Protein AF-0000000085742771 (afdb_homodimer)

Structure (mmCIF, N/CA/C/O backbone):
data_AF-0000000085742771-model_v1
#
loop_
_entity.id
_entity.type
_entity.pdbx_description
1 polymer 'C2H2-type domain-containing protein'
#
loop_
_atom_site.group_PDB
_atom_site.id
_atom_site.type_symbol
_atom_site.label_atom_id
_atom_site.label_alt_id
_atom_site.label_comp_id
_atom_site.label_asym_id
_atom_site.label_entity_id
_atom_site.label_seq_id
_atom_site.pdbx_PDB_ins_code
_atom_site.Cartn_x
_atom_site.Cartn_y
_atom_site.Cartn_z
_atom_site.occupancy
_atom_site.B_iso_or_equiv
_atom_site.auth_seq_id
_atom_site.auth_comp_id
_atom_site.auth_asym_id
_atom_site.auth_atom_id
_atom_site.pdbx_PDB_model_num
ATOM 1 N N . MET A 1 1 ? 37.5 32.625 -5.746 1 47.34 1 MET A N 1
ATOM 2 C CA . MET A 1 1 ? 36.094 32.625 -6.09 1 47.34 1 MET A CA 1
ATOM 3 C C . MET A 1 1 ? 35.375 31.469 -5.418 1 47.34 1 MET A C 1
ATOM 5 O O . MET A 1 1 ? 35.812 30.312 -5.504 1 47.34 1 MET A O 1
ATOM 9 N N . GLY A 1 2 ? 34.75 31.516 -4.363 1 67.25 2 GLY A N 1
ATOM 10 C CA . GLY A 1 2 ? 34.219 30.469 -3.488 1 67.25 2 GLY A CA 1
ATOM 11 C C . GLY A 1 2 ? 32.75 30.641 -3.168 1 67.25 2 GLY A C 1
ATOM 12 O O . GLY A 1 2 ? 32.094 31.531 -3.699 1 67.25 2 GLY A O 1
ATOM 13 N N . TYR A 1 3 ? 32.094 29.641 -2.873 1 79.81 3 TYR A N 1
ATOM 14 C CA . TYR A 1 3 ? 30.703 29.656 -2.389 1 79.81 3 TYR A CA 1
ATOM 15 C C . TYR A 1 3 ? 30.656 30.078 -0.924 1 79.81 3 TYR A C 1
ATOM 17 O O . TYR A 1 3 ? 31.625 29.922 -0.188 1 79.81 3 TYR A O 1
ATOM 25 N N . VAL A 1 4 ? 29.625 30.859 -0.565 1 79.12 4 VAL A N 1
ATOM 26 C CA . VAL A 1 4 ? 29.406 31.234 0.828 1 79.12 4 VAL A CA 1
ATOM 27 C C . VAL A 1 4 ? 28.578 30.156 1.524 1 79.12 4 VAL A C 1
ATOM 29 O O . VAL A 1 4 ? 27.547 29.719 0.996 1 79.12 4 VAL A O 1
ATOM 32 N N . CYS A 1 5 ? 29.031 29.688 2.598 1 77.31 5 CYS A N 1
ATOM 33 C CA . CYS A 1 5 ? 28.266 28.719 3.371 1 77.31 5 CYS A CA 1
ATOM 34 C C . CYS A 1 5 ? 26.984 29.344 3.93 1 77.31 5 CYS A C 1
ATOM 36 O O . CYS A 1 5 ? 27.047 30.344 4.652 1 77.31 5 CYS A O 1
ATOM 38 N N . PRO A 1 6 ? 25.969 28.875 3.594 1 72.62 6 PRO A N 1
ATOM 39 C CA . PRO A 1 6 ? 24.719 29.453 4.074 1 72.62 6 PRO A CA 1
ATOM 40 C C . PRO A 1 6 ? 24.562 29.344 5.586 1 72.62 6 PRO A C 1
ATOM 42 O O . PRO A 1 6 ? 23.781 30.078 6.188 1 72.62 6 PRO A O 1
ATOM 45 N N . LYS A 1 7 ? 25.266 28.531 6.289 1 71.94 7 LYS A N 1
ATOM 46 C CA . LYS A 1 7 ? 25.094 28.312 7.723 1 71.94 7 LYS A CA 1
ATOM 47 C C . LYS A 1 7 ? 26.047 29.203 8.531 1 71.94 7 LYS A C 1
ATOM 49 O O . LYS A 1 7 ? 25.625 29.828 9.508 1 71.94 7 LYS A O 1
ATOM 54 N N . CYS A 1 8 ? 27.297 29.266 8.188 1 67.19 8 CYS A N 1
ATOM 55 C CA . CYS A 1 8 ? 28.25 30.016 8.992 1 67.19 8 CYS A CA 1
ATOM 56 C C . CYS A 1 8 ? 28.672 31.297 8.273 1 67.19 8 CYS A C 1
ATOM 58 O O . CYS A 1 8 ? 29.375 32.125 8.852 1 67.19 8 CYS A O 1
ATOM 60 N N . GLY A 1 9 ? 28.234 31.438 7.004 1 71.31 9 GLY A N 1
ATOM 61 C CA . GLY A 1 9 ? 28.562 32.656 6.266 1 71.31 9 GLY A CA 1
ATOM 62 C C . GLY A 1 9 ? 29.984 32.688 5.758 1 71.31 9 GLY A C 1
ATOM 63 O O . GLY A 1 9 ? 30.406 33.625 5.086 1 71.31 9 GLY A O 1
ATOM 64 N N . GLN A 1 10 ? 30.719 31.562 6.062 1 73.94 10 GLN A N 1
ATOM 65 C CA . GLN A 1 10 ? 32.125 31.5 5.66 1 73.94 10 GLN A CA 1
ATOM 66 C C . GLN A 1 10 ? 32.25 31.297 4.152 1 73.94 10 GLN A C 1
ATOM 68 O O . GLN A 1 10 ? 31.469 30.547 3.555 1 73.94 10 GLN A O 1
ATOM 73 N N . HIS A 1 11 ? 33.125 31.984 3.613 1 75.5 11 HIS A N 1
ATOM 74 C CA . HIS A 1 11 ? 33.438 31.812 2.197 1 75.5 11 HIS A CA 1
ATOM 75 C C . HIS A 1 11 ? 34.281 30.547 1.964 1 75.5 11 HIS A C 1
ATOM 77 O O . HIS A 1 11 ? 35.375 30.422 2.51 1 75.5 11 HIS A O 1
ATOM 83 N N . VAL A 1 12 ? 33.688 29.562 1.425 1 74.19 12 VAL A N 1
ATOM 84 C CA . VAL A 1 12 ? 34.375 28.328 1.076 1 74.19 12 VAL A CA 1
ATOM 85 C C . VAL A 1 12 ? 34.969 28.438 -0.328 1 74.19 12 VAL A C 1
ATOM 87 O O . VAL A 1 12 ? 34.219 28.516 -1.313 1 74.19 12 VAL A O 1
ATOM 90 N N . HIS A 1 13 ? 36.25 28.562 -0.395 1 60.88 13 HIS A N 1
ATOM 91 C CA . HIS A 1 13 ? 36.938 28.734 -1.671 1 60.88 13 HIS A CA 1
ATOM 92 C C . HIS A 1 13 ? 37 27.406 -2.434 1 60.88 13 HIS A C 1
ATOM 94 O O . HIS A 1 13 ? 37.281 26.359 -1.848 1 60.88 13 HIS A O 1
ATOM 100 N N . GLY A 1 14 ? 36.438 27.266 -3.586 1 60.66 14 GLY A N 1
ATOM 101 C CA . GLY A 1 14 ? 36.5 26.062 -4.395 1 60.66 14 GLY A CA 1
ATOM 102 C C . GLY A 1 14 ? 35.219 25.766 -5.129 1 60.66 14 GLY A C 1
ATOM 103 O O . GLY A 1 14 ? 34.406 26.672 -5.367 1 60.66 14 GLY A O 1
ATOM 104 N N . ASN A 1 15 ? 35.125 24.625 -5.648 1 65 15 ASN A N 1
ATOM 105 C CA . ASN A 1 15 ? 33.969 24.172 -6.438 1 65 15 ASN A CA 1
ATOM 106 C C . ASN A 1 15 ? 32.812 23.734 -5.543 1 65 15 ASN A C 1
ATOM 108 O O . ASN A 1 15 ? 32.938 23.797 -4.316 1 65 15 ASN A O 1
ATOM 112 N N . GLU A 1 16 ? 31.703 23.578 -6.055 1 70.75 16 GLU A N 1
ATOM 113 C CA . GLU A 1 16 ? 30.469 23.203 -5.359 1 70.75 16 GLU A CA 1
ATOM 114 C C . GLU A 1 16 ? 30.703 22 -4.449 1 70.75 16 GLU A C 1
ATOM 116 O O . GLU A 1 16 ? 30.078 21.875 -3.396 1 70.75 16 GLU A O 1
ATOM 121 N N . ALA A 1 17 ? 31.656 21.266 -4.844 1 64.94 17 ALA A N 1
ATOM 122 C CA . ALA A 1 17 ? 31.969 20.078 -4.051 1 64.94 17 ALA A CA 1
ATOM 123 C C . ALA A 1 17 ? 32.531 20.453 -2.689 1 64.94 17 ALA A C 1
ATOM 125 O O . ALA A 1 17 ? 32.25 19.812 -1.68 1 64.94 17 ALA A O 1
ATOM 126 N N . LEU A 1 18 ? 33.312 21.547 -2.672 1 65.12 18 LEU A N 1
ATOM 127 C CA . LEU A 1 18 ? 33.938 21.984 -1.421 1 65.12 18 LEU A CA 1
ATOM 128 C C . LEU A 1 18 ? 32.875 22.594 -0.493 1 65.12 18 LEU A C 1
ATOM 130 O O . LEU A 1 18 ? 32.969 22.453 0.728 1 65.12 18 LEU A O 1
ATOM 134 N N . LEU A 1 19 ? 32 23.328 -1.083 1 74.69 19 LEU A N 1
ATOM 135 C CA . LEU A 1 19 ? 30.906 23.875 -0.278 1 74.69 19 LEU A CA 1
ATOM 136 C C . LEU A 1 19 ? 30.094 22.75 0.353 1 74.69 19 LEU A C 1
ATOM 138 O O . LEU A 1 19 ? 29.75 22.812 1.537 1 74.69 19 LEU A O 1
ATOM 142 N N . LEU A 1 20 ? 29.828 21.766 -0.442 1 71.38 20 LEU A N 1
ATOM 143 C CA . LEU A 1 20 ? 29.062 20.641 0.074 1 71.38 20 LEU A CA 1
ATOM 144 C C . LEU A 1 20 ? 29.828 19.938 1.195 1 71.38 20 LEU A C 1
ATOM 146 O O . LEU A 1 20 ? 29.234 19.516 2.189 1 71.38 20 LEU A O 1
ATOM 150 N N . TRP A 1 21 ? 31.031 19.828 0.93 1 64.25 21 TRP A N 1
ATOM 151 C CA . TRP A 1 21 ? 31.891 19.25 1.951 1 64.25 21 TRP A CA 1
ATOM 152 C C . TRP A 1 21 ? 31.844 20.062 3.236 1 64.25 21 TRP A C 1
ATOM 154 O O . TRP A 1 21 ? 31.766 19.5 4.332 1 64.25 21 TRP A O 1
ATOM 164 N N . HIS A 1 22 ? 31.938 21.359 3.121 1 66.12 22 HIS A N 1
ATOM 165 C CA . HIS A 1 22 ? 31.859 22.281 4.258 1 66.12 22 HIS A CA 1
ATOM 166 C C . HIS A 1 22 ? 30.531 22.125 4.996 1 66.12 22 HIS A C 1
ATOM 168 O O . HIS A 1 22 ? 30.516 22.031 6.227 1 66.12 22 HIS A O 1
ATOM 174 N N . LEU A 1 23 ? 29.547 22.125 4.285 1 71.75 23 LEU A N 1
ATOM 175 C CA . LEU A 1 23 ? 28.219 22.031 4.871 1 71.75 23 LEU A CA 1
ATOM 176 C C . LEU A 1 23 ? 28.031 20.703 5.602 1 71.75 23 LEU A C 1
ATOM 178 O O . LEU A 1 23 ? 27.453 20.656 6.688 1 71.75 23 LEU A O 1
ATOM 182 N N . LYS A 1 24 ? 28.516 19.719 4.996 1 65.19 24 LYS A N 1
ATOM 183 C CA . LYS A 1 24 ? 28.391 18.375 5.551 1 65.19 24 LYS A CA 1
ATOM 184 C C . LYS A 1 24 ? 29.234 18.219 6.816 1 65.19 24 LYS A C 1
ATOM 186 O O . LYS A 1 24 ? 28.75 17.734 7.836 1 65.19 24 LYS A O 1
ATOM 191 N N . ASN A 1 25 ? 30.438 18.609 6.695 1 58.53 25 ASN A N 1
ATOM 192 C CA . ASN A 1 25 ? 31.422 18.297 7.719 1 58.53 25 ASN A CA 1
ATOM 193 C C . ASN A 1 25 ? 31.422 19.328 8.836 1 58.53 25 ASN A C 1
ATOM 195 O O . ASN A 1 25 ? 31.734 19.016 9.984 1 58.53 25 ASN A O 1
ATOM 199 N N . ILE A 1 26 ? 31.219 20.562 8.422 1 57.56 26 ILE A N 1
ATOM 200 C CA . ILE A 1 26 ? 31.281 21.625 9.414 1 57.56 26 ILE A CA 1
ATOM 201 C C . ILE A 1 26 ? 29.922 21.812 10.062 1 57.56 26 ILE A C 1
ATOM 203 O O . ILE A 1 26 ? 29.812 22.047 11.266 1 57.56 26 ILE A O 1
ATOM 207 N N . HIS A 1 27 ? 29.047 21.828 9.336 1 60.5 27 HIS A N 1
ATOM 208 C CA . HIS A 1 27 ? 27.719 22.141 9.836 1 60.5 27 HIS A CA 1
ATOM 209 C C . HIS A 1 27 ? 26.844 20.906 9.922 1 60.5 27 HIS A C 1
ATOM 211 O O . HIS A 1 27 ? 25.641 21 10.188 1 60.5 27 HIS A O 1
ATOM 217 N N . SER A 1 28 ? 27.641 19.781 9.875 1 49.56 28 SER A N 1
ATOM 218 C CA . SER A 1 28 ? 26.984 18.469 9.984 1 49.56 28 SER A CA 1
ATOM 219 C C . SER A 1 28 ? 25.734 18.422 9.109 1 49.56 28 SER A C 1
ATOM 221 O O . SER A 1 28 ? 24.688 17.906 9.539 1 49.56 28 SER A O 1
ATOM 223 N N . ILE A 1 29 ? 25.844 19.391 8.156 1 50.06 29 ILE A N 1
ATOM 224 C CA . ILE A 1 29 ? 24.719 19.312 7.242 1 50.06 29 ILE A CA 1
ATOM 225 C C . ILE A 1 29 ? 24.906 18.125 6.293 1 50.06 29 ILE A C 1
ATOM 227 O O . ILE A 1 29 ? 25.906 18.047 5.578 1 50.06 29 ILE A O 1
ATOM 231 N N . ILE A 1 30 ? 24.797 16.984 6.656 1 43.72 30 ILE A N 1
ATOM 232 C CA . ILE A 1 30 ? 25.047 15.742 5.941 1 43.72 30 ILE A CA 1
ATOM 233 C C . ILE A 1 30 ? 24.438 15.82 4.543 1 43.72 30 ILE A C 1
ATOM 235 O O . ILE A 1 30 ? 23.312 16.312 4.375 1 43.72 30 ILE A O 1
ATOM 239 N N . GLU A 1 31 ? 25.266 15.57 3.666 1 36.03 31 GLU A N 1
ATOM 240 C CA . GLU A 1 31 ? 24.906 15.242 2.291 1 36.03 31 GLU A CA 1
ATOM 241 C C . GLU A 1 31 ? 23.797 14.188 2.252 1 36.03 31 GLU A C 1
ATOM 243 O O . GLU A 1 31 ? 23.844 13.203 2.994 1 36.03 31 GLU A O 1
ATOM 248 N N . GLY A 1 32 ? 22.703 14.414 1.711 1 35.59 32 GLY A N 1
ATOM 249 C CA . GLY A 1 32 ? 21.469 13.633 1.83 1 35.59 32 GLY A CA 1
ATOM 250 C C . GLY A 1 32 ? 20.578 14.109 2.959 1 35.59 32 GLY A C 1
ATOM 251 O O . GLY A 1 32 ? 19.5 13.539 3.186 1 35.59 32 GLY A O 1
ATOM 252 N N . ARG A 1 33 ? 21.344 14.789 3.861 1 40.72 33 ARG A N 1
ATOM 253 C CA . ARG A 1 33 ? 20.656 15.508 4.938 1 40.72 33 ARG A CA 1
ATOM 254 C C . ARG A 1 33 ? 19.906 16.719 4.402 1 40.72 33 ARG A C 1
ATOM 256 O O . ARG A 1 33 ? 19.281 17.453 5.164 1 40.72 33 ARG A O 1
ATOM 263 N N . VAL A 1 34 ? 20.406 17.203 3.361 1 37.66 34 VAL A N 1
ATOM 264 C CA . VAL A 1 34 ? 19.578 18.25 2.758 1 37.66 34 VAL A CA 1
ATOM 265 C C . VAL A 1 34 ? 18.141 17.766 2.611 1 37.66 34 VAL A C 1
ATOM 267 O O . VAL A 1 34 ? 17.266 18.5 2.154 1 37.66 34 VAL A O 1
ATOM 270 N N . ARG A 1 35 ? 18 16.562 2.502 1 41 35 ARG A N 1
ATOM 271 C CA . ARG A 1 35 ? 16.641 16.062 2.309 1 41 35 ARG A CA 1
ATOM 272 C C . ARG A 1 35 ? 15.727 16.484 3.457 1 41 35 ARG A C 1
ATOM 274 O O . ARG A 1 35 ? 14.531 16.703 3.26 1 41 35 ARG A O 1
ATOM 281 N N . ASN A 1 36 ? 16.344 16.406 4.742 1 43.44 36 ASN A N 1
ATOM 282 C CA . ASN A 1 36 ? 15.367 16.75 5.781 1 43.44 36 ASN A CA 1
ATOM 283 C C . ASN A 1 36 ? 15.555 18.188 6.262 1 43.44 36 ASN A C 1
ATOM 285 O O . ASN A 1 36 ? 14.672 18.734 6.934 1 43.44 36 ASN A O 1
ATOM 289 N N . GLU A 1 37 ? 16.938 18.656 6.16 1 51.31 37 GLU A N 1
ATOM 290 C CA . GLU A 1 37 ? 17.016 20.062 6.547 1 51.31 37 GLU A CA 1
ATOM 291 C C . GLU A 1 37 ? 16.969 20.984 5.324 1 51.31 37 GLU A C 1
ATOM 293 O O . GLU A 1 37 ? 17.516 20.641 4.273 1 51.31 37 GLU A O 1
ATOM 298 N N . THR A 1 38 ? 16.266 21.75 5.375 1 64 38 THR A N 1
ATOM 299 C CA . THR A 1 38 ? 16.141 22.781 4.355 1 64 38 THR A CA 1
ATOM 300 C C . THR A 1 38 ? 17.391 23.656 4.312 1 64 38 THR A C 1
ATOM 302 O O . THR A 1 38 ? 17.859 24.125 5.348 1 64 38 THR A O 1
ATOM 305 N N . VAL A 1 39 ? 18.25 23.484 3.258 1 73.12 39 VAL A N 1
ATOM 306 C CA . VAL A 1 39 ? 19.406 24.344 3.072 1 73.12 39 VAL A CA 1
ATOM 307 C C . VAL A 1 39 ? 19.016 25.578 2.258 1 73.12 39 VAL A C 1
ATOM 309 O O . VAL A 1 39 ? 18.344 25.453 1.236 1 73.12 39 VAL A O 1
ATOM 312 N N . THR A 1 40 ? 19.375 26.656 2.879 1 77.94 40 THR A N 1
ATOM 313 C CA . THR A 1 40 ? 19.156 27.906 2.146 1 77.94 40 THR A CA 1
ATOM 314 C C . THR A 1 40 ? 20.375 28.234 1.29 1 77.94 40 THR A C 1
ATOM 316 O O . THR A 1 40 ? 21.516 28.078 1.732 1 77.94 40 THR A O 1
ATOM 319 N N . CYS A 1 41 ? 20.312 28.5 0.012 1 78.69 41 CYS A N 1
ATOM 320 C CA . CYS A 1 41 ? 21.406 28.781 -0.901 1 78.69 41 CYS A CA 1
ATOM 321 C C . CYS A 1 41 ? 22.281 29.906 -0.36 1 78.69 41 CYS A C 1
ATOM 323 O O . CYS A 1 41 ? 23.484 29.719 -0.152 1 78.69 41 CYS A O 1
ATOM 325 N N . GLU A 1 42 ? 21.906 31.031 0.007 1 75.25 42 GLU A N 1
ATOM 326 C CA . GLU A 1 42 ? 22.531 32.219 0.576 1 75.25 42 GLU A CA 1
ATOM 327 C C . GLU A 1 42 ? 23.625 32.781 -0.339 1 75.25 42 GLU A C 1
ATOM 329 O O . GLU A 1 42 ? 24.359 33.656 0.046 1 75.25 42 GLU A O 1
ATOM 334 N N . GLN A 1 43 ? 23.625 32.156 -1.664 1 79 43 GLN A N 1
ATOM 335 C CA . GLN A 1 43 ? 24.594 32.688 -2.617 1 79 43 GLN A CA 1
ATOM 336 C C . GLN A 1 43 ? 24.078 33.969 -3.26 1 79 43 GLN A C 1
ATOM 338 O O . GLN A 1 43 ? 22.984 34 -3.826 1 79 43 GLN A O 1
ATOM 343 N N . SER A 1 44 ? 24.828 34.969 -3.295 1 76.31 44 SER A N 1
ATOM 344 C CA . SER A 1 44 ? 24.5 36.219 -3.951 1 76.31 44 SER A CA 1
ATOM 345 C C . SER A 1 44 ? 23.078 36.656 -3.611 1 76.31 44 SER A C 1
ATOM 347 O O . SER A 1 44 ? 22.281 36.969 -4.504 1 76.31 44 SER A O 1
ATOM 349 N N . GLY A 1 45 ? 22.703 36.5 -2.334 1 76 45 GLY A N 1
ATOM 350 C CA . GLY A 1 45 ? 21.406 36.969 -1.872 1 76 45 GLY A CA 1
ATOM 351 C C . GLY A 1 45 ? 20.281 35.969 -2.148 1 76 45 GLY A C 1
ATOM 352 O O . GLY A 1 45 ? 19.125 36.219 -1.761 1 76 45 GLY A O 1
ATOM 353 N N . CYS A 1 46 ? 20.547 34.844 -2.799 1 80.69 46 CYS A N 1
ATOM 354 C CA . CYS A 1 46 ? 19.547 33.844 -3.104 1 80.69 46 CYS A CA 1
ATOM 355 C C . CYS A 1 46 ? 19.031 33.188 -1.828 1 80.69 46 CYS A C 1
ATOM 357 O O . CYS A 1 46 ? 19.828 32.688 -1.008 1 80.69 46 CYS A O 1
ATOM 359 N N . LYS A 1 47 ? 17.734 33.188 -1.624 1 80.81 47 LYS A N 1
ATOM 360 C CA . LYS A 1 47 ? 17.172 32.625 -0.404 1 80.81 47 LYS A CA 1
ATOM 361 C C . LYS A 1 47 ? 16.391 31.344 -0.702 1 80.81 47 LYS A C 1
ATOM 363 O O . LYS A 1 47 ? 15.641 30.844 0.145 1 80.81 47 LYS A O 1
ATOM 368 N N . ARG A 1 48 ? 16.609 30.781 -1.813 1 81.19 48 ARG A N 1
ATOM 369 C CA . ARG A 1 48 ? 15.938 29.531 -2.172 1 81.19 48 ARG A CA 1
ATOM 370 C C . ARG A 1 48 ? 16.328 28.406 -1.226 1 81.19 48 ARG A C 1
ATOM 372 O O . ARG A 1 48 ? 17.5 28.312 -0.821 1 81.19 48 ARG A O 1
ATOM 379 N N . THR A 1 49 ? 15.297 27.688 -0.828 1 80.12 49 THR A N 1
ATOM 380 C CA . THR A 1 49 ? 15.578 26.578 0.081 1 80.12 49 THR A CA 1
ATOM 381 C C . THR A 1 49 ? 15.484 25.234 -0.65 1 80.12 49 THR A C 1
ATOM 383 O O . THR A 1 49 ? 14.758 25.109 -1.639 1 80.12 49 THR A O 1
ATOM 386 N N . PHE A 1 50 ? 16.281 24.281 -0.336 1 74.75 50 PHE A N 1
ATOM 387 C CA . PHE A 1 50 ? 16.297 22.938 -0.9 1 74.75 50 PHE A CA 1
ATOM 388 C C . PHE A 1 50 ? 16.125 21.891 0.192 1 74.75 50 PHE A C 1
ATOM 390 O O . PHE A 1 50 ? 16.922 21.812 1.125 1 74.75 50 PHE A O 1
ATOM 397 N N . SER A 1 51 ? 14.961 21.312 0.168 1 63.75 51 SER A N 1
ATOM 398 C CA . SER A 1 51 ? 14.672 20.312 1.191 1 63.75 51 SER A CA 1
ATOM 399 C C . SER A 1 51 ? 14.953 18.906 0.684 1 63.75 51 SER A C 1
ATOM 401 O O . SER A 1 51 ? 14.305 18.438 -0.252 1 63.75 51 SER A O 1
ATOM 403 N N . GLY A 1 52 ? 15.945 18.125 1.268 1 55.53 52 GLY A N 1
ATOM 404 C CA . GLY A 1 52 ? 16.203 16.703 1.107 1 55.53 52 GLY A CA 1
ATOM 405 C C . GLY A 1 52 ? 16.906 16.359 -0.193 1 55.53 52 GLY A C 1
ATOM 406 O O . GLY A 1 52 ? 17.062 15.188 -0.535 1 55.53 52 GLY A O 1
ATOM 407 N N . ARG A 1 53 ? 17.234 17.438 -1.022 1 58.28 53 ARG A N 1
ATOM 408 C CA . ARG A 1 53 ? 17.828 17.109 -2.314 1 58.28 53 ARG A CA 1
ATOM 409 C C . ARG A 1 53 ? 19.156 17.844 -2.498 1 58.28 53 ARG A C 1
ATOM 411 O O . ARG A 1 53 ? 19.203 18.938 -3.084 1 58.28 53 ARG A O 1
ATOM 418 N N . SER A 1 54 ? 20.109 17.203 -2.035 1 62.09 54 SER A N 1
ATOM 419 C CA . SER A 1 54 ? 21.422 17.828 -2.154 1 62.09 54 SER A CA 1
ATOM 420 C C . SER A 1 54 ? 21.781 18.062 -3.615 1 62.09 54 SER A C 1
ATOM 422 O O . SER A 1 54 ? 22.391 19.094 -3.953 1 62.09 54 SER A O 1
ATOM 424 N N . PHE A 1 55 ? 21.219 17.203 -4.375 1 63.03 55 PHE A N 1
ATOM 425 C CA . PHE A 1 55 ? 21.562 17.328 -5.785 1 63.03 55 PHE A CA 1
ATOM 426 C C . PHE A 1 55 ? 20.906 18.562 -6.402 1 63.03 55 PHE A C 1
ATOM 428 O O . PHE A 1 55 ? 21.516 19.234 -7.23 1 63.03 55 PHE A O 1
ATOM 435 N N . SER A 1 56 ? 19.703 18.734 -5.879 1 69.44 56 SER A N 1
ATOM 436 C CA . SER A 1 56 ? 19.016 19.922 -6.391 1 69.44 56 SER A CA 1
ATOM 437 C C . SER A 1 56 ? 19.766 21.203 -5.984 1 69.44 56 SER A C 1
ATOM 439 O O . SER A 1 56 ? 19.812 22.156 -6.754 1 69.44 56 SER A O 1
ATOM 441 N N . PHE A 1 57 ? 20.344 21.172 -4.805 1 74.62 57 PHE A N 1
ATOM 442 C CA . PHE A 1 57 ? 21.109 22.312 -4.328 1 74.62 57 PHE A CA 1
ATOM 443 C C . PHE A 1 57 ? 22.375 22.5 -5.152 1 74.62 57 PHE A C 1
ATOM 445 O O . PHE A 1 57 ? 22.688 23.609 -5.586 1 74.62 57 PHE A O 1
ATOM 452 N N . VAL A 1 58 ? 22.969 21.375 -5.48 1 71.38 58 VAL A N 1
ATOM 453 C CA . VAL A 1 58 ? 24.203 21.406 -6.254 1 71.38 58 VAL A CA 1
ATOM 454 C C . VAL A 1 58 ? 23.906 21.875 -7.676 1 71.38 58 VAL A C 1
ATOM 456 O O . VAL A 1 58 ? 24.641 22.719 -8.227 1 71.38 58 VAL A O 1
ATOM 459 N N . THR A 1 59 ? 22.875 21.344 -8.242 1 72.38 59 THR A N 1
ATOM 460 C CA . THR A 1 59 ? 22.469 21.734 -9.586 1 72.38 59 THR A CA 1
ATOM 461 C C . THR A 1 59 ? 22.141 23.234 -9.641 1 72.38 59 THR A C 1
ATOM 463 O O . THR A 1 59 ? 22.5 23.922 -10.602 1 72.38 59 THR A O 1
ATOM 466 N N . HIS A 1 60 ? 21.484 23.672 -8.617 1 79.56 60 HIS A N 1
ATOM 467 C CA . HIS A 1 60 ? 21.172 25.094 -8.516 1 79.56 60 HIS A CA 1
ATOM 468 C C . HIS A 1 60 ? 22.422 25.938 -8.453 1 79.56 60 HIS A C 1
ATOM 470 O O . HIS A 1 60 ? 22.531 26.953 -9.141 1 79.56 60 HIS A O 1
ATOM 476 N N . LEU A 1 61 ? 23.375 25.531 -7.68 1 76.69 61 LEU A N 1
ATOM 477 C CA . LEU A 1 61 ? 24.625 26.25 -7.551 1 76.69 61 LEU A CA 1
ATOM 478 C C . LEU A 1 61 ? 25.359 26.328 -8.891 1 76.69 61 LEU A C 1
ATOM 480 O O . LEU A 1 61 ? 25.859 27.375 -9.273 1 76.69 61 LEU A O 1
ATOM 484 N N . LEU A 1 62 ? 25.25 25.172 -9.578 1 73.19 62 LEU A N 1
ATOM 485 C CA . LEU A 1 62 ? 25.984 25.062 -10.836 1 73.19 62 LEU A CA 1
ATOM 486 C C . LEU A 1 62 ? 25.281 25.844 -11.945 1 73.19 62 LEU A C 1
ATOM 488 O O . LEU A 1 62 ? 25.953 26.422 -12.805 1 73.19 62 LEU A O 1
ATOM 492 N N . LYS A 1 63 ? 24 25.906 -11.93 1 74.69 63 LYS A N 1
ATOM 493 C CA . LYS A 1 63 ? 23.234 26.531 -13.008 1 74.69 63 LYS A CA 1
ATOM 494 C C . LYS A 1 63 ? 23.109 28.031 -12.773 1 74.69 63 LYS A C 1
ATOM 496 O O . LYS A 1 63 ? 23.219 28.828 -13.711 1 74.69 63 LYS A O 1
ATOM 501 N N . THR A 1 64 ? 22.812 28.375 -11.523 1 76.81 64 THR A N 1
ATOM 502 C CA . THR A 1 64 ? 22.406 29.75 -11.242 1 76.81 64 THR A CA 1
ATOM 503 C C . THR A 1 64 ? 23.594 30.562 -10.703 1 76.81 64 THR A C 1
ATOM 505 O O . THR A 1 64 ? 23.672 31.766 -10.922 1 76.81 64 THR A O 1
ATOM 508 N N . HIS A 1 65 ? 24.391 29.828 -9.977 1 75.12 65 HIS A N 1
ATOM 509 C CA . HIS A 1 65 ? 25.484 30.547 -9.32 1 75.12 65 HIS A CA 1
ATOM 510 C C . HIS A 1 65 ? 26.844 30.047 -9.805 1 75.12 65 HIS A C 1
ATOM 512 O O . HIS A 1 65 ? 27.734 29.797 -8.992 1 75.12 65 HIS A O 1
ATOM 518 N N . ARG A 1 66 ? 26.859 29.594 -11.234 1 61.75 66 ARG A N 1
ATOM 519 C CA . ARG A 1 66 ? 28.062 29.047 -11.828 1 61.75 66 ARG A CA 1
ATOM 520 C C . ARG A 1 66 ? 29.266 29.969 -11.609 1 61.75 66 ARG A C 1
ATOM 522 O O . ARG A 1 66 ? 29.172 31.172 -11.828 1 61.75 66 ARG A O 1
ATOM 529 N N . TYR A 1 67 ? 30.266 29.547 -10.906 1 53.41 67 TYR A N 1
ATOM 530 C CA . TYR A 1 67 ? 31.547 30.234 -10.867 1 53.41 67 TYR A CA 1
ATOM 531 C C . TYR A 1 67 ? 32.312 30 -12.156 1 53.41 67 TYR A C 1
ATOM 533 O O . TYR A 1 67 ? 32.219 28.938 -12.781 1 53.41 67 TYR A O 1
ATOM 541 N N . ASP A 1 68 ? 32.875 30.953 -12.969 1 43.25 68 ASP A N 1
ATOM 542 C CA . ASP A 1 68 ? 33.594 31.016 -14.234 1 43.25 68 ASP A CA 1
ATOM 543 C C . ASP A 1 68 ? 34.594 29.875 -14.352 1 43.25 68 ASP A C 1
ATOM 545 O O . ASP A 1 68 ? 35.781 30.016 -13.992 1 43.25 68 ASP A O 1
ATOM 549 N N . ARG A 1 69 ? 34.688 28.703 -13.922 1 39.03 69 ARG A N 1
ATOM 550 C CA . ARG A 1 69 ? 35.719 27.844 -14.516 1 39.03 69 ARG A CA 1
ATOM 551 C C . ARG A 1 69 ? 35.469 27.672 -16.016 1 39.03 69 ARG A C 1
ATOM 553 O O . ARG A 1 69 ? 34.344 27.781 -16.484 1 39.03 69 ARG A O 1
ATOM 560 N N . GLU A 1 70 ? 36.562 27.828 -16.828 1 35.59 70 GLU A N 1
ATOM 561 C CA . GLU A 1 70 ? 36.719 27.172 -18.109 1 35.59 70 GLU A CA 1
ATOM 562 C C . GLU A 1 70 ? 36.156 25.75 -18.062 1 35.59 70 GLU A C 1
ATOM 564 O O . GLU A 1 70 ? 36.875 24.828 -17.641 1 35.59 70 GLU A O 1
ATOM 569 N N . LEU A 1 71 ? 35.125 25.422 -17.531 1 34.81 71 LEU A N 1
ATOM 570 C CA . LEU A 1 71 ? 34.656 24.047 -17.562 1 34.81 71 LEU A CA 1
ATOM 571 C C . LEU A 1 71 ? 34.781 23.453 -18.969 1 34.81 71 LEU A C 1
ATOM 573 O O . LEU A 1 71 ? 34.562 24.141 -19.953 1 34.81 71 LEU A O 1
ATOM 577 N N . ASP A 1 72 ? 35.75 22.547 -19.094 1 30.42 72 ASP A N 1
ATOM 578 C CA . ASP A 1 72 ? 35.75 21.734 -20.297 1 30.42 72 ASP A CA 1
ATOM 579 C C . ASP A 1 72 ? 34.312 21.422 -20.75 1 30.42 72 ASP A C 1
ATOM 581 O O . ASP A 1 72 ? 33.438 21.109 -19.922 1 30.42 72 ASP A O 1
ATOM 585 N N . PRO A 1 73 ? 33.875 21.844 -21.922 1 31.86 73 PRO A N 1
ATOM 586 C CA . PRO A 1 73 ? 32.562 21.609 -22.578 1 31.86 73 PRO A CA 1
ATOM 587 C C . PRO A 1 73 ? 32.031 20.203 -22.312 1 31.86 73 PRO A C 1
ATOM 589 O O . PRO A 1 73 ? 30.859 19.922 -22.625 1 31.86 73 PRO A O 1
ATOM 592 N N . HIS A 1 74 ? 32.875 19.234 -22.203 1 31 74 HIS A N 1
ATOM 593 C CA . HIS A 1 74 ? 32.375 17.859 -22.219 1 31 74 HIS A CA 1
ATOM 594 C C . HIS A 1 74 ? 31.578 17.531 -20.969 1 31 74 HIS A C 1
ATOM 596 O O . HIS A 1 74 ? 30.938 16.484 -20.891 1 31 74 HIS A O 1
ATOM 602 N N . GLU A 1 75 ? 31.953 18 -19.812 1 31.27 75 GLU A N 1
ATOM 603 C CA . GLU A 1 75 ? 31.203 17.594 -18.641 1 31.27 75 GLU A CA 1
ATOM 604 C C . GLU A 1 75 ? 29.875 18.344 -18.547 1 31.27 75 GLU A C 1
ATOM 606 O O . GLU A 1 75 ? 29.484 18.797 -17.469 1 31.27 75 GLU A O 1
ATOM 611 N N . ALA A 1 76 ? 29.5 19.156 -19.469 1 31.02 76 ALA A N 1
ATOM 612 C CA . ALA A 1 76 ? 28.172 19.781 -19.5 1 31.02 76 ALA A CA 1
ATOM 613 C C . ALA A 1 76 ? 27.094 18.812 -19.031 1 31.02 76 ALA A C 1
ATOM 615 O O . ALA A 1 76 ? 27.016 17.688 -19.516 1 31.02 76 ALA A O 1
ATOM 616 N N . VAL A 1 77 ? 26.672 18.891 -17.734 1 31.05 77 VAL A N 1
ATOM 617 C CA . VAL A 1 77 ? 25.5 18.234 -17.188 1 31.05 77 VAL A CA 1
ATOM 618 C C . VAL A 1 77 ? 24.438 18.078 -18.266 1 31.05 77 VAL A C 1
ATOM 620 O O . VAL A 1 77 ? 23.938 19.062 -18.812 1 31.05 77 VAL A O 1
ATOM 623 N N . GLU A 1 78 ? 24.5 17.125 -19.125 1 29.59 78 GLU A N 1
ATOM 624 C CA . GLU A 1 78 ? 23.438 16.734 -20.047 1 29.59 78 GLU A CA 1
ATOM 625 C C . GLU A 1 78 ? 22.078 17.141 -19.516 1 29.59 78 GLU A C 1
ATOM 627 O O . GLU A 1 78 ? 21.922 17.422 -18.312 1 29.59 78 GLU A O 1
ATOM 632 N N . ASN A 1 79 ? 21 16.891 -20.453 1 28.38 79 ASN A N 1
ATOM 633 C CA . ASN A 1 79 ? 19.562 17.188 -20.453 1 28.38 79 ASN A CA 1
ATOM 634 C C . ASN A 1 79 ? 18.906 16.766 -19.156 1 28.38 79 ASN A C 1
ATOM 636 O O . ASN A 1 79 ? 18.5 15.609 -19 1 28.38 79 ASN A O 1
ATOM 640 N N . ILE A 1 80 ? 19.453 16.969 -18.062 1 28.66 80 ILE A N 1
ATOM 641 C CA . ILE A 1 80 ? 18.422 16.797 -17.047 1 28.66 80 ILE A CA 1
ATOM 642 C C . ILE A 1 80 ? 17.141 17.516 -17.469 1 28.66 80 ILE A C 1
ATOM 644 O O . ILE A 1 80 ? 17.141 18.719 -17.688 1 28.66 80 ILE A O 1
ATOM 648 N N . PRO A 1 81 ? 16.312 16.828 -18.25 1 27.89 81 PRO A N 1
ATOM 649 C CA . PRO A 1 81 ? 15.102 17.578 -18.594 1 27.89 81 PRO A CA 1
ATOM 650 C C . PRO A 1 81 ? 14.672 18.547 -17.484 1 27.89 81 PRO A C 1
ATOM 652 O O . PRO A 1 81 ? 14.797 18.234 -16.297 1 27.89 81 PRO A O 1
ATOM 655 N N . ASP A 1 82 ? 14.828 19.859 -17.672 1 27.62 82 ASP A N 1
ATOM 656 C CA . ASP A 1 82 ? 14.133 20.891 -16.922 1 27.62 82 ASP A CA 1
ATOM 657 C C . ASP A 1 82 ? 12.719 20.453 -16.547 1 27.62 82 ASP A C 1
ATOM 659 O O . ASP A 1 82 ? 11.883 20.219 -17.422 1 27.62 82 ASP A O 1
ATOM 663 N N . TYR A 1 83 ? 12.477 19.5 -15.852 1 26.83 83 TYR A N 1
ATOM 664 C CA . TYR A 1 83 ? 11.102 19.75 -15.438 1 26.83 83 TYR A CA 1
ATOM 665 C C . TYR A 1 83 ? 10.836 21.234 -15.289 1 26.83 83 TYR A C 1
ATOM 667 O O . TYR A 1 83 ? 11.297 21.859 -14.328 1 26.83 83 TYR A O 1
ATOM 675 N N . ASP A 1 84 ? 11 22.016 -16.406 1 25.58 84 ASP A N 1
ATOM 676 C CA . ASP A 1 84 ? 10.695 23.391 -16.75 1 25.58 84 ASP A CA 1
ATOM 677 C C . ASP A 1 84 ? 9.383 23.844 -16.109 1 25.58 84 ASP A C 1
ATOM 679 O O . ASP A 1 84 ? 8.328 23.266 -16.391 1 25.58 84 ASP A O 1
ATOM 683 N N . SER A 1 85 ? 9.062 24.156 -14.914 1 26.25 85 SER A N 1
ATOM 684 C CA . SER A 1 85 ? 8.195 25.312 -15.125 1 26.25 85 SER A CA 1
ATOM 685 C C . SER A 1 85 ? 8.773 26.25 -16.172 1 26.25 85 SER A C 1
ATOM 687 O O . SER A 1 85 ? 9.984 26.266 -16.406 1 26.25 85 SER A O 1
ATOM 689 N N . PRO A 1 86 ? 8.008 26.859 -17.141 1 25.3 86 PRO A N 1
ATOM 690 C CA . PRO A 1 86 ? 8.414 27.906 -18.094 1 25.3 86 PRO A CA 1
ATOM 691 C C . PRO A 1 86 ? 9.5 28.812 -17.531 1 25.3 86 PRO A C 1
ATOM 693 O O . PRO A 1 86 ? 9.516 29.094 -16.328 1 25.3 86 PRO A O 1
ATOM 696 N N . ASP A 1 87 ? 10.672 29.062 -18.328 1 25.78 87 ASP A N 1
ATOM 697 C CA . ASP A 1 87 ? 11.906 29.844 -18.469 1 25.78 87 ASP A CA 1
ATOM 698 C C . ASP A 1 87 ? 11.648 31.328 -18.281 1 25.78 87 ASP A C 1
ATOM 700 O O . ASP A 1 87 ? 11.234 32.031 -19.219 1 25.78 87 ASP A O 1
ATOM 704 N N . ASP A 1 88 ? 11.039 31.969 -17.297 1 24.11 88 ASP A N 1
ATOM 705 C CA . ASP A 1 88 ? 11.414 33.375 -17.406 1 24.11 88 ASP A CA 1
ATOM 706 C C . ASP A 1 88 ? 12.93 33.531 -17.359 1 24.11 88 ASP A C 1
ATOM 708 O O . ASP A 1 88 ? 13.609 32.875 -16.578 1 24.11 88 ASP A O 1
ATOM 712 N N . GLU A 1 89 ? 13.586 34.031 -18.484 1 25.45 89 GLU A N 1
ATOM 713 C CA . GLU A 1 89 ? 14.898 34.562 -18.844 1 25.45 89 GLU A CA 1
ATOM 714 C C . GLU A 1 89 ? 15.414 35.531 -17.766 1 25.45 89 GLU A C 1
ATOM 716 O O . GLU A 1 89 ? 14.914 36.625 -17.625 1 25.45 89 GLU A O 1
ATOM 721 N N . ILE A 1 90 ? 15.734 35.125 -16.562 1 25.05 90 ILE A N 1
ATOM 722 C CA . ILE A 1 90 ? 16.328 36.125 -15.688 1 25.05 90 ILE A CA 1
ATOM 723 C C . ILE A 1 90 ? 17.641 36.594 -16.281 1 25.05 90 ILE A C 1
ATOM 725 O O . ILE A 1 90 ? 18.484 35.812 -16.688 1 25.05 90 ILE A O 1
ATOM 729 N N . HIS A 1 91 ? 17.766 37.875 -16.734 1 22.22 91 HIS A N 1
ATOM 730 C CA . HIS A 1 91 ? 18.875 38.719 -17.188 1 22.22 91 HIS A CA 1
ATOM 731 C C . HIS A 1 91 ? 20.047 38.656 -16.219 1 22.22 91 HIS A C 1
ATOM 733 O O . HIS A 1 91 ? 19.844 38.75 -15 1 22.22 91 HIS A O 1
ATOM 739 N N . ARG A 1 92 ? 21.266 38.188 -16.609 1 27.55 92 ARG A N 1
ATOM 740 C CA . ARG A 1 92 ? 22.609 37.969 -16.078 1 27.55 92 ARG A CA 1
ATOM 741 C C . ARG A 1 92 ? 23.281 39.281 -15.734 1 27.55 92 ARG A C 1
ATOM 743 O O . ARG A 1 92 ? 23.766 40 -16.609 1 27.55 92 ARG A O 1
ATOM 750 N N . GLU A 1 93 ? 22.812 40.062 -14.773 1 23.11 93 GLU A N 1
ATOM 751 C CA . GLU A 1 93 ? 23.703 41.188 -14.594 1 23.11 93 GLU A CA 1
ATOM 752 C C . GLU A 1 93 ? 25.078 40.75 -14.102 1 23.11 93 GLU A C 1
ATOM 754 O O . GLU A 1 93 ? 25.188 39.75 -13.367 1 23.11 93 GLU A O 1
ATOM 759 N N . GLU A 1 94 ? 26.219 41.25 -14.742 1 24.2 94 GLU A N 1
ATOM 760 C CA . GLU A 1 94 ? 27.688 41.156 -14.688 1 24.2 94 GLU A CA 1
ATOM 761 C C . GLU A 1 94 ? 28.203 41.5 -13.297 1 24.2 94 GLU A C 1
ATOM 763 O O . GLU A 1 94 ? 28.125 42.656 -12.867 1 24.2 94 GLU A O 1
ATOM 768 N N . ILE A 1 95 ? 27.938 40.75 -12.289 1 25.27 95 ILE A N 1
ATOM 769 C CA . ILE A 1 95 ? 28.5 41.156 -11.008 1 25.27 95 ILE A CA 1
ATOM 770 C C . ILE A 1 95 ? 30.016 41.219 -11.094 1 25.27 95 ILE A C 1
ATOM 772 O O . ILE A 1 95 ? 30.641 40.375 -11.75 1 25.27 95 ILE A O 1
ATOM 776 N N . ASP A 1 96 ? 30.656 42.312 -10.648 1 23.78 96 ASP A N 1
ATOM 777 C CA . ASP A 1 96 ? 32 42.875 -10.562 1 23.78 96 ASP A CA 1
ATOM 778 C C . ASP A 1 96 ? 32.969 41.906 -9.867 1 23.78 96 ASP A C 1
ATOM 780 O O . ASP A 1 96 ? 32.594 41.25 -8.898 1 23.78 96 ASP A O 1
ATOM 784 N N . GLU A 1 97 ? 34.219 41.594 -10.43 1 26.83 97 GLU A N 1
ATOM 785 C CA . GLU A 1 97 ? 35.375 40.688 -10.43 1 26.83 97 GLU A CA 1
ATOM 786 C C . GLU A 1 97 ? 36.156 40.781 -9.117 1 26.83 97 GLU A C 1
ATOM 788 O O . GLU A 1 97 ? 36.844 39.844 -8.734 1 26.83 97 GLU A O 1
ATOM 793 N N . ASN A 1 98 ? 36.438 41.938 -8.445 1 24.67 98 ASN A N 1
ATOM 794 C CA . ASN A 1 98 ? 37.75 42.25 -7.914 1 24.67 98 ASN A CA 1
ATOM 79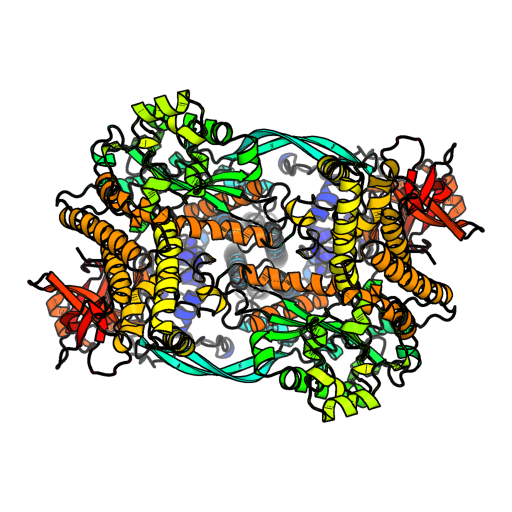5 C C . ASN A 1 98 ? 37.938 41.688 -6.496 1 24.67 98 ASN A C 1
ATOM 797 O O . ASN A 1 98 ? 38.875 42.062 -5.797 1 24.67 98 ASN A O 1
ATOM 801 N N . ARG A 1 99 ? 36.906 41.438 -5.711 1 27.3 99 ARG A N 1
ATOM 802 C CA . ARG A 1 99 ? 37.406 41.344 -4.336 1 27.3 99 ARG A CA 1
ATOM 803 C C . ARG A 1 99 ? 38.094 40 -4.094 1 27.3 99 ARG A C 1
ATOM 805 O O . ARG A 1 99 ? 37.531 38.938 -4.328 1 27.3 99 ARG A O 1
ATOM 812 N N . GLU A 1 100 ? 39.469 39.969 -4.02 1 26.34 100 GLU A N 1
ATOM 813 C CA . GLU A 1 100 ? 40.469 38.969 -3.725 1 26.34 100 GLU A CA 1
ATOM 814 C C . GLU A 1 100 ? 40.219 38.281 -2.385 1 26.34 100 GLU A C 1
ATOM 816 O O . GLU A 1 100 ? 40.375 38.875 -1.327 1 26.34 100 GLU A O 1
ATOM 821 N N . ILE A 1 101 ? 39.094 37.781 -2.15 1 28.66 101 ILE A N 1
ATOM 822 C CA . ILE A 1 101 ? 38.875 37.219 -0.817 1 28.66 101 ILE A CA 1
ATOM 823 C C . ILE A 1 101 ? 39.875 36.094 -0.56 1 28.66 101 ILE A C 1
ATOM 825 O O . ILE A 1 101 ? 40.094 35.25 -1.421 1 28.66 101 ILE A O 1
ATOM 829 N N . PRO A 1 102 ? 40.656 36.094 0.499 1 28 102 PRO A N 1
ATOM 830 C CA . PRO A 1 102 ? 41.75 35.188 0.88 1 28 102 PRO A CA 1
ATOM 831 C C . PRO A 1 102 ? 41.281 33.719 0.885 1 28 102 PRO A C 1
ATOM 833 O O . PRO A 1 102 ? 40.188 33.438 1.303 1 28 102 PRO A O 1
ATOM 836 N N . VAL A 1 103 ? 41.781 32.906 -0.002 1 32.47 103 VAL A N 1
ATOM 837 C CA . VAL A 1 103 ? 41.625 31.484 -0.308 1 32.47 103 VAL A CA 1
ATOM 838 C C . VAL A 1 103 ? 41.906 30.656 0.941 1 32.47 103 VAL A C 1
ATOM 840 O O . VAL A 1 103 ? 43.031 30.688 1.477 1 32.47 103 VAL A O 1
ATOM 843 N N . ALA A 1 104 ? 41.062 30.484 1.836 1 32.16 104 ALA A N 1
ATOM 844 C CA . ALA A 1 104 ? 41.406 29.594 2.934 1 32.16 104 ALA A CA 1
ATOM 845 C C . ALA A 1 104 ? 42.062 28.312 2.41 1 32.16 104 ALA A C 1
ATOM 847 O O . ALA A 1 104 ? 41.688 27.812 1.348 1 32.16 104 ALA A O 1
ATOM 848 N N . ASN A 1 105 ? 43.25 27.766 2.828 1 33.34 105 ASN A N 1
ATOM 849 C CA . ASN A 1 105 ? 44.156 26.688 2.48 1 33.34 105 ASN A CA 1
ATOM 850 C C . ASN A 1 105 ? 43.469 25.328 2.438 1 33.34 105 ASN A C 1
ATOM 852 O O . ASN A 1 105 ? 42.75 24.969 3.369 1 33.34 105 ASN A O 1
ATOM 856 N N . LYS A 1 106 ? 43.281 24.531 1.401 1 41.47 106 LYS A N 1
ATOM 857 C CA . LYS A 1 106 ? 42.781 23.203 1.051 1 41.47 106 LYS A CA 1
ATOM 858 C C . LYS A 1 106 ? 43.125 22.188 2.139 1 41.47 106 LYS A C 1
ATOM 860 O O . LYS A 1 106 ? 42.344 21.25 2.381 1 41.47 106 LYS A O 1
ATOM 865 N N . GLU A 1 107 ? 44.281 22.172 2.742 1 41.97 107 GLU A N 1
ATOM 866 C CA . GLU A 1 107 ? 44.969 21.172 3.58 1 41.97 107 GLU A CA 1
ATOM 867 C C . GLU A 1 107 ? 44.219 21 4.91 1 41.97 107 GLU A C 1
ATOM 869 O O . GLU A 1 107 ? 44.219 19.906 5.484 1 41.97 107 GLU A O 1
ATOM 874 N N . GLU A 1 108 ? 43.531 21.953 5.465 1 44.16 108 GLU A N 1
ATOM 875 C CA . GLU A 1 108 ? 43.062 21.938 6.848 1 44.16 108 GLU A CA 1
ATOM 876 C C . GLU A 1 108 ? 41.719 21.25 6.957 1 44.16 108 GLU A C 1
ATOM 878 O O . GLU A 1 108 ? 41.344 20.766 8.031 1 44.16 108 GLU A O 1
ATOM 883 N N . ILE A 1 109 ? 41.094 21.172 5.938 1 44.91 109 ILE A N 1
ATOM 884 C CA . ILE A 1 109 ? 39.719 20.719 5.988 1 44.91 109 ILE A CA 1
ATOM 885 C C . ILE A 1 109 ? 39.656 19.219 6.316 1 44.91 109 ILE A C 1
ATOM 887 O O . ILE A 1 109 ? 38.781 18.766 7.035 1 44.91 109 ILE A O 1
ATOM 891 N N . TRP A 1 110 ? 40.594 18.453 5.82 1 48.81 110 TRP A N 1
ATOM 892 C CA . TRP A 1 110 ? 40.594 17 5.953 1 48.81 110 TRP A CA 1
ATOM 893 C C . TRP A 1 110 ? 41.125 16.562 7.309 1 48.81 110 TRP A C 1
ATOM 895 O O . TRP A 1 110 ? 41.062 15.391 7.668 1 48.81 110 TRP A O 1
ATOM 905 N N . ASP A 1 111 ? 41.719 17.562 8.023 1 50.47 111 ASP A N 1
ATOM 906 C CA . ASP A 1 111 ? 42.312 17.203 9.312 1 50.47 111 ASP A CA 1
ATOM 907 C C . ASP A 1 111 ? 41.219 16.766 10.297 1 50.47 111 ASP A C 1
ATOM 909 O O . ASP A 1 111 ? 41.5 15.984 11.219 1 50.47 111 ASP A O 1
ATOM 913 N N . HIS A 1 112 ? 39.969 17.219 10 1 51.12 112 HIS A N 1
ATOM 914 C CA . HIS A 1 112 ? 38.938 16.891 10.984 1 51.12 112 HIS A CA 1
ATOM 915 C C . HIS A 1 112 ? 38.094 15.711 10.531 1 51.12 112 HIS A C 1
ATOM 917 O O . HIS A 1 112 ? 37.188 15.266 11.258 1 51.12 112 HIS A O 1
ATOM 923 N N . PHE A 1 113 ? 38.375 15.25 9.375 1 59.28 113 PHE A N 1
ATOM 924 C CA . PHE A 1 113 ? 37.625 14.109 8.898 1 59.28 113 PHE A CA 1
ATOM 925 C C . PHE A 1 113 ? 38.094 12.82 9.57 1 59.28 113 PHE A C 1
ATOM 927 O O . PHE A 1 113 ? 39.25 12.422 9.414 1 59.28 113 PHE A O 1
ATOM 934 N N . ASN A 1 114 ? 37.281 12.406 10.688 1 63.84 114 ASN A N 1
ATOM 935 C CA . ASN A 1 114 ? 37.656 11.211 11.43 1 63.84 114 ASN A CA 1
ATOM 936 C C . ASN A 1 114 ? 36.656 10.086 11.242 1 63.84 114 ASN A C 1
ATOM 938 O O . ASN A 1 114 ? 35.656 10.242 10.516 1 63.84 114 ASN A O 1
ATOM 942 N N . ALA A 1 115 ? 37 9.023 11.664 1 71.19 115 ALA A N 1
ATOM 943 C CA . ALA A 1 115 ? 36.219 7.789 11.617 1 71.19 115 ALA A CA 1
ATOM 944 C C . ALA A 1 115 ? 34.844 7.992 12.219 1 71.19 115 ALA A C 1
ATOM 946 O O . ALA A 1 115 ? 33.844 7.402 11.758 1 71.19 115 ALA A O 1
ATOM 947 N N . GLN A 1 116 ? 34.719 9.008 13.031 1 74.12 116 GLN A N 1
ATOM 948 C CA . GLN A 1 116 ? 33.438 9.242 13.719 1 74.12 116 GLN A CA 1
ATOM 949 C C . GLN A 1 116 ? 32.469 9.961 12.805 1 74.12 116 GLN A C 1
ATOM 951 O O . GLN A 1 116 ? 31.266 9.68 12.836 1 74.12 116 GLN A O 1
ATOM 956 N N . GLU A 1 117 ? 33 10.789 12.016 1 73.88 117 GLU A N 1
ATOM 957 C CA . GLU A 1 117 ? 32.125 11.516 11.086 1 73.88 117 GLU A CA 1
ATOM 958 C C . GLU A 1 117 ? 31.578 10.586 10.008 1 73.88 117 GLU A C 1
ATOM 960 O O . GLU A 1 117 ? 30.422 10.711 9.602 1 73.88 117 GLU A O 1
ATOM 965 N N . LEU A 1 118 ? 32.406 9.711 9.633 1 79.06 118 LEU A N 1
ATOM 966 C CA . LEU A 1 118 ? 31.984 8.758 8.625 1 79.06 118 LEU A CA 1
ATOM 967 C C . LEU A 1 118 ? 30.906 7.832 9.18 1 79.06 118 LEU A C 1
ATOM 969 O O . LEU A 1 118 ? 29.953 7.48 8.469 1 79.06 118 LEU A O 1
ATOM 973 N N . GLU A 1 119 ? 31.109 7.477 10.32 1 81.69 119 GLU A N 1
ATOM 974 C CA . GLU A 1 119 ? 30.094 6.641 10.977 1 81.69 119 GLU A CA 1
ATOM 975 C C . GLU A 1 119 ? 28.781 7.379 11.125 1 81.69 119 GLU A C 1
ATOM 977 O O . GLU A 1 119 ? 27.703 6.781 10.977 1 81.69 119 GLU A O 1
ATOM 982 N N . SER A 1 120 ? 28.875 8.625 11.406 1 80.69 120 SER A N 1
ATOM 983 C CA . SER A 1 120 ? 27.656 9.43 11.539 1 80.69 120 SER A CA 1
ATOM 984 C C . SER A 1 120 ? 26.891 9.5 10.227 1 80.69 120 SER A C 1
ATOM 986 O O . SER A 1 120 ? 25.656 9.516 10.219 1 80.69 120 SER A O 1
ATOM 988 N N . HIS A 1 121 ? 27.625 9.453 9.172 1 80.5 121 HIS A N 1
ATOM 989 C CA . HIS A 1 121 ? 27 9.445 7.859 1 80.5 121 HIS A CA 1
ATOM 990 C C . HIS A 1 121 ? 26.281 8.125 7.59 1 80.5 121 HIS A C 1
ATOM 992 O O . HIS A 1 121 ? 25.172 8.109 7.051 1 80.5 121 HIS A O 1
ATOM 998 N N . ALA A 1 122 ? 26.969 7.164 7.906 1 86 122 ALA A N 1
ATOM 999 C CA . ALA A 1 122 ? 26.391 5.836 7.734 1 86 122 ALA A CA 1
ATOM 1000 C C . ALA A 1 122 ? 25.125 5.676 8.586 1 86 122 ALA A C 1
ATOM 1002 O O . ALA A 1 122 ? 24.141 5.105 8.125 1 86 122 ALA A O 1
ATOM 1003 N N . VAL A 1 123 ? 25.188 6.27 9.734 1 87.25 123 VAL A N 1
ATOM 1004 C CA . VAL A 1 123 ? 24.062 6.188 10.648 1 87.25 123 VAL A CA 1
ATOM 1005 C C . VAL A 1 123 ? 22.875 6.969 10.086 1 87.25 123 VAL A C 1
ATOM 1007 O O . VAL A 1 123 ? 21.734 6.52 10.164 1 87.25 123 VAL A O 1
ATOM 1010 N N . MET A 1 124 ? 23.141 8.047 9.516 1 84.69 124 MET A N 1
ATOM 1011 C CA . MET A 1 124 ? 22.078 8.875 8.945 1 84.69 124 MET A CA 1
ATOM 1012 C C . MET A 1 124 ? 21.422 8.172 7.762 1 84.69 124 MET A C 1
ATOM 1014 O O . MET A 1 124 ? 20.203 8.242 7.594 1 84.69 124 MET A O 1
ATOM 1018 N N . LEU A 1 125 ? 22.219 7.543 6.984 1 86.94 125 LEU A N 1
ATOM 1019 C CA . LEU A 1 125 ? 21.688 6.797 5.852 1 86.94 125 LEU A CA 1
ATOM 1020 C C . LEU A 1 125 ? 20.797 5.656 6.324 1 86.94 125 LEU A C 1
ATOM 1022 O O . LEU A 1 125 ? 19.656 5.512 5.855 1 86.94 125 LEU A O 1
ATOM 1026 N N . VAL A 1 126 ? 21.281 4.922 7.242 1 91.75 126 VAL A N 1
ATOM 1027 C CA . VAL A 1 126 ? 20.562 3.74 7.715 1 91.75 126 VAL A CA 1
ATOM 1028 C C . VAL A 1 126 ? 19.297 4.16 8.469 1 91.75 126 VAL A C 1
ATOM 1030 O O . VAL A 1 126 ? 18.219 3.609 8.242 1 91.75 126 VAL A O 1
ATOM 1033 N N . SER A 1 127 ? 19.438 5.176 9.352 1 92.31 127 SER A N 1
ATOM 1034 C CA . SER A 1 127 ? 18.281 5.641 10.102 1 92.31 127 SER A CA 1
ATOM 1035 C C . SER A 1 127 ? 17.219 6.254 9.18 1 92.31 127 SER A C 1
ATOM 1037 O O . SER A 1 127 ? 16.031 6.086 9.406 1 92.31 127 SER A O 1
ATOM 1039 N N . GLY A 1 128 ? 17.703 6.969 8.172 1 90.62 128 GLY A N 1
ATOM 1040 C CA . GLY A 1 128 ? 16.781 7.539 7.195 1 90.62 128 GLY A CA 1
ATOM 1041 C C . GLY A 1 128 ? 16 6.488 6.43 1 90.62 128 GLY A C 1
ATOM 1042 O O . GLY A 1 128 ? 14.805 6.664 6.16 1 90.62 128 GLY A O 1
ATOM 1043 N N . LEU A 1 129 ? 16.625 5.398 6.082 1 92.69 129 LEU A N 1
ATOM 1044 C CA . LEU A 1 129 ? 15.969 4.309 5.371 1 92.69 129 LEU A CA 1
ATOM 1045 C C . LEU A 1 129 ? 14.992 3.576 6.285 1 92.69 129 LEU A C 1
ATOM 1047 O O . LEU A 1 129 ? 13.891 3.211 5.859 1 92.69 129 LEU A O 1
ATOM 1051 N N . LEU A 1 130 ? 15.367 3.387 7.508 1 93.88 130 LEU A N 1
ATOM 1052 C CA . LEU A 1 130 ? 14.508 2.703 8.469 1 93.88 130 LEU A CA 1
ATOM 1053 C C . LEU A 1 130 ? 13.305 3.564 8.828 1 93.88 130 LEU A C 1
ATOM 1055 O O . LEU A 1 130 ? 12.266 3.045 9.25 1 93.88 130 LEU A O 1
ATOM 1059 N N . ALA A 1 131 ? 13.469 4.871 8.664 1 93.88 131 ALA A N 1
ATOM 1060 C CA . ALA A 1 131 ? 12.406 5.824 8.984 1 93.88 131 ALA A CA 1
ATOM 1061 C C . ALA A 1 131 ? 11.453 6 7.805 1 93.88 131 ALA A C 1
ATOM 1063 O O . ALA A 1 131 ? 10.422 6.668 7.926 1 93.88 131 ALA A O 1
ATOM 1064 N N . SER A 1 132 ? 11.75 5.359 6.727 1 92.25 132 SER A N 1
ATOM 1065 C CA . SER A 1 132 ? 10.914 5.488 5.539 1 92.25 132 SER A CA 1
ATOM 1066 C C . SER A 1 132 ? 9.789 4.461 5.543 1 92.25 132 SER A C 1
ATOM 1068 O O . SER A 1 132 ? 9.984 3.318 5.957 1 92.25 132 SER A O 1
ATOM 1070 N N . SER A 1 133 ? 8.602 4.922 5.121 1 92.44 133 SER A N 1
ATOM 1071 C CA . SER A 1 133 ? 7.453 4.031 5.039 1 92.44 133 SER A CA 1
ATOM 1072 C C . SER A 1 133 ? 7.434 3.275 3.715 1 92.44 133 SER A C 1
ATOM 1074 O O . SER A 1 133 ? 6.5 2.518 3.439 1 92.44 133 SER A O 1
ATOM 1076 N N . SER A 1 134 ? 8.445 3.441 2.9 1 91.81 134 SER A N 1
ATOM 1077 C CA . SER A 1 134 ? 8.445 2.85 1.566 1 91.81 134 SER A CA 1
ATOM 1078 C C . SER A 1 134 ? 9.633 1.919 1.374 1 91.81 134 SER A C 1
ATOM 1080 O O . SER A 1 134 ? 10.07 1.688 0.244 1 91.81 134 SER A O 1
ATOM 1082 N N . VAL A 1 135 ? 10.211 1.498 2.443 1 92.94 135 VAL A N 1
ATOM 1083 C CA . VAL A 1 135 ? 11.352 0.585 2.373 1 92.94 135 VAL A CA 1
ATOM 1084 C C . VAL A 1 135 ? 11.203 -0.508 3.428 1 92.94 135 VAL A C 1
ATOM 1086 O O . VAL A 1 135 ? 10.891 -0.223 4.586 1 92.94 135 VAL A O 1
ATOM 1089 N N . VAL A 1 136 ? 11.414 -1.694 2.982 1 92.12 136 VAL A N 1
ATOM 1090 C CA . VAL A 1 136 ? 11.352 -2.797 3.936 1 92.12 136 VAL A CA 1
ATOM 1091 C C . VAL A 1 136 ? 12.727 -3.008 4.57 1 92.12 136 VAL A C 1
ATOM 1093 O O . VAL A 1 136 ? 13.734 -2.521 4.059 1 92.12 136 VAL A O 1
ATOM 1096 N N . HIS A 1 137 ? 12.766 -3.688 5.676 1 90.25 137 HIS A N 1
ATOM 1097 C CA . HIS A 1 137 ? 13.992 -3.902 6.434 1 90.25 137 HIS A CA 1
ATOM 1098 C C . HIS A 1 137 ? 15.016 -4.672 5.613 1 90.25 137 HIS A C 1
ATOM 1100 O O . HIS A 1 137 ? 16.219 -4.391 5.688 1 90.25 137 HIS A O 1
ATOM 1106 N N . SER A 1 138 ? 14.594 -5.621 4.875 1 87.06 138 SER A N 1
ATOM 1107 C CA . SER A 1 138 ? 15.508 -6.418 4.062 1 87.06 138 SER A CA 1
ATOM 1108 C C . SER A 1 138 ? 16.219 -5.551 3.029 1 87.06 138 SER A C 1
ATOM 1110 O O . SER A 1 138 ? 17.391 -5.781 2.729 1 87.06 138 SER A O 1
ATOM 1112 N N . THR A 1 139 ? 15.547 -4.59 2.516 1 88.19 139 THR A N 1
ATOM 1113 C CA . THR A 1 139 ? 16.156 -3.666 1.566 1 88.19 139 THR A CA 1
ATOM 1114 C C . THR A 1 139 ? 17.219 -2.801 2.256 1 88.19 139 THR A C 1
ATOM 1116 O O . THR A 1 139 ? 18.266 -2.51 1.68 1 88.19 139 THR A O 1
ATOM 1119 N N . VAL A 1 140 ? 16.891 -2.373 3.453 1 90.94 140 VAL A N 1
ATOM 1120 C CA . VAL A 1 140 ? 17.859 -1.594 4.219 1 90.94 140 VAL A CA 1
ATOM 1121 C C . VAL A 1 140 ? 19.156 -2.398 4.398 1 90.94 140 VAL A C 1
ATOM 1123 O O . VAL A 1 140 ? 20.25 -1.89 4.16 1 90.94 140 VAL A O 1
ATOM 1126 N N . MET A 1 141 ? 18.984 -3.664 4.734 1 88.5 141 MET A N 1
ATOM 1127 C CA . MET A 1 141 ? 20.141 -4.527 4.965 1 88.5 141 MET A CA 1
ATOM 1128 C C . MET A 1 141 ? 20.906 -4.762 3.668 1 88.5 141 MET A C 1
ATOM 1130 O O . MET A 1 141 ? 22.141 -4.82 3.67 1 88.5 141 MET A O 1
ATOM 1134 N N . ASN A 1 142 ? 20.172 -4.84 2.625 1 85.81 142 ASN A N 1
ATOM 1135 C CA . ASN A 1 142 ? 20.812 -5.004 1.326 1 85.81 142 ASN A CA 1
ATOM 1136 C C . ASN A 1 142 ? 21.641 -3.777 0.955 1 85.81 142 ASN A C 1
ATOM 1138 O O . ASN A 1 142 ? 22.75 -3.908 0.428 1 85.81 142 ASN A O 1
ATOM 1142 N N . VAL A 1 143 ? 21.141 -2.621 1.204 1 88.5 143 VAL A N 1
ATOM 1143 C CA . VAL A 1 143 ? 21.844 -1.377 0.907 1 88.5 143 VAL A CA 1
ATOM 1144 C C . VAL A 1 143 ? 23.109 -1.285 1.754 1 88.5 143 VAL A C 1
ATOM 1146 O O . VAL A 1 143 ? 24.172 -0.929 1.248 1 88.5 143 VAL A O 1
ATOM 1149 N N . VAL A 1 144 ? 22.984 -1.625 2.998 1 89.44 144 VAL A N 1
ATOM 1150 C CA . VAL A 1 144 ? 24.109 -1.563 3.912 1 89.44 144 VAL A CA 1
ATOM 1151 C C . VAL A 1 144 ? 25.188 -2.553 3.465 1 89.44 144 VAL A C 1
ATOM 1153 O O . VAL A 1 144 ? 26.375 -2.205 3.4 1 89.44 144 VAL A O 1
ATOM 1156 N N . GLU A 1 145 ? 24.797 -3.711 3.113 1 84.31 145 GLU A N 1
ATOM 1157 C CA . GLU A 1 145 ? 25.734 -4.754 2.703 1 84.31 145 GLU A CA 1
ATOM 1158 C C . GLU A 1 145 ? 26.438 -4.379 1.401 1 84.31 145 GLU A C 1
ATOM 1160 O O . GLU A 1 145 ? 27.656 -4.508 1.291 1 84.31 145 GLU A O 1
ATOM 1165 N N . GLN A 1 146 ? 25.703 -3.924 0.482 1 83.38 146 GLN A N 1
ATOM 1166 C CA . GLN A 1 146 ? 26.281 -3.594 -0.822 1 83.38 146 GLN A CA 1
ATOM 1167 C C . GLN A 1 146 ? 27.156 -2.352 -0.74 1 83.38 146 GLN A C 1
ATOM 1169 O O . GLN A 1 146 ? 28.219 -2.295 -1.371 1 83.38 146 GLN A O 1
ATOM 1174 N N . SER A 1 147 ? 26.719 -1.387 -0.015 1 85.75 147 SER A N 1
ATOM 1175 C CA . SER A 1 147 ? 27.531 -0.184 0.151 1 85.75 147 SER A CA 1
ATOM 1176 C C . SER A 1 147 ? 28.828 -0.489 0.893 1 85.75 147 SER A C 1
ATOM 1178 O O . SER A 1 147 ? 29.891 0.022 0.533 1 85.75 147 SER A O 1
ATOM 1180 N N . SER A 1 148 ? 28.672 -1.323 1.925 1 85 148 SER A N 1
ATOM 1181 C CA . SER A 1 148 ? 29.859 -1.713 2.682 1 85 148 SER A CA 1
ATOM 1182 C C . SER A 1 148 ? 30.828 -2.484 1.807 1 85 148 SER A C 1
ATOM 1184 O O . SER A 1 148 ? 32.031 -2.258 1.876 1 85 148 SER A O 1
ATOM 1186 N N . SER A 1 149 ? 30.328 -3.373 1.022 1 80.44 149 SER A N 1
ATOM 1187 C CA . SER A 1 149 ? 31.172 -4.156 0.122 1 80.44 149 SER A CA 1
ATOM 1188 C C . SER A 1 149 ? 31.844 -3.264 -0.909 1 80.44 149 SER A C 1
ATOM 1190 O O . SER A 1 149 ? 33.031 -3.436 -1.196 1 80.44 149 SER A O 1
ATOM 1192 N N . LEU A 1 150 ? 31.125 -2.363 -1.413 1 82.88 150 LEU A N 1
ATOM 1193 C CA . LEU A 1 150 ? 31.688 -1.438 -2.398 1 82.88 150 LEU A CA 1
ATOM 1194 C C . LEU A 1 150 ? 32.781 -0.594 -1.788 1 82.88 150 LEU A C 1
ATOM 1196 O O . LEU A 1 150 ? 33.844 -0.419 -2.398 1 82.88 150 LEU A O 1
ATOM 1200 N N . ILE A 1 151 ? 32.594 -0.104 -0.628 1 86.62 151 ILE A N 1
ATOM 1201 C CA . ILE A 1 151 ? 33.594 0.729 0.056 1 86.62 151 ILE A CA 1
ATOM 1202 C C . ILE A 1 151 ? 34.844 -0.097 0.376 1 86.62 151 ILE A C 1
ATOM 1204 O O . ILE A 1 151 ? 35.969 0.369 0.193 1 86.62 151 ILE A O 1
ATOM 1208 N N . ARG A 1 152 ? 34.594 -1.275 0.791 1 82 152 ARG A N 1
ATOM 1209 C CA . ARG A 1 152 ? 35.719 -2.158 1.106 1 82 152 ARG A CA 1
ATOM 1210 C C . ARG A 1 152 ? 36.562 -2.467 -0.139 1 82 152 ARG A C 1
ATOM 1212 O O . ARG A 1 152 ? 37.781 -2.492 -0.085 1 82 152 ARG A O 1
ATOM 1219 N N . ASP A 1 153 ? 35.875 -2.715 -1.173 1 79.81 153 ASP A N 1
ATOM 1220 C CA . ASP A 1 153 ? 36.562 -3 -2.426 1 79.81 153 ASP A CA 1
ATOM 1221 C C . ASP A 1 153 ? 37.406 -1.802 -2.879 1 79.81 153 ASP A C 1
ATOM 1223 O O . ASP A 1 153 ? 38.562 -1.959 -3.301 1 79.81 153 ASP A O 1
ATOM 1227 N N . ILE A 1 154 ? 36.844 -0.702 -2.764 1 85.88 154 ILE A N 1
ATOM 1228 C CA . ILE A 1 154 ? 37.5 0.523 -3.189 1 85.88 154 ILE A CA 1
ATOM 1229 C C . ILE A 1 154 ? 38.719 0.784 -2.301 1 85.88 154 ILE A C 1
ATOM 1231 O O . ILE A 1 154 ? 39.812 1.048 -2.799 1 85.88 154 ILE A O 1
ATOM 1235 N N . THR A 1 155 ? 38.562 0.686 -1.007 1 88.38 155 THR A N 1
ATOM 1236 C CA . THR A 1 155 ? 39.625 0.979 -0.068 1 88.38 155 THR A CA 1
ATOM 1237 C C . THR A 1 155 ? 40.75 -0.06 -0.178 1 88.38 155 THR A C 1
ATOM 1239 O O . THR A 1 155 ? 41.938 0.272 -0.066 1 88.38 155 THR A O 1
ATOM 1242 N N . SER A 1 156 ? 40.344 -1.325 -0.382 1 82.69 156 SER A N 1
ATOM 1243 C CA . SER A 1 156 ? 41.344 -2.381 -0.535 1 82.69 156 SER A CA 1
ATOM 1244 C C . SER A 1 156 ? 42.156 -2.189 -1.808 1 82.69 156 SER A C 1
ATOM 1246 O O . SER A 1 156 ? 43.375 -2.422 -1.815 1 82.69 156 SER A O 1
ATOM 1248 N N . PHE A 1 157 ? 41.562 -1.858 -2.789 1 83.31 157 PHE A N 1
ATOM 1249 C CA . PHE A 1 157 ? 42.25 -1.588 -4.043 1 83.31 157 PHE A CA 1
ATOM 1250 C C . PHE A 1 157 ? 43.25 -0.444 -3.879 1 83.31 157 PHE A C 1
ATOM 1252 O O . PHE A 1 157 ? 44.406 -0.567 -4.262 1 83.31 157 PHE A O 1
ATOM 1259 N N . LEU A 1 158 ? 42.75 0.645 -3.305 1 88.94 158 LEU A N 1
ATOM 1260 C CA . LEU A 1 158 ? 43.594 1.817 -3.127 1 88.94 158 LEU A CA 1
ATOM 1261 C C . LEU A 1 158 ? 44.75 1.517 -2.17 1 88.94 158 LEU A C 1
ATOM 1263 O O . LEU A 1 158 ? 45.844 2.041 -2.334 1 88.94 158 LEU A O 1
ATOM 1267 N N . LYS A 1 159 ? 44.438 0.781 -1.16 1 89.69 159 LYS A N 1
ATOM 1268 C CA . LYS A 1 159 ? 45.469 0.379 -0.22 1 89.69 159 LYS A CA 1
ATOM 1269 C C . LYS A 1 159 ? 46.562 -0.409 -0.925 1 89.69 159 LYS A C 1
ATOM 1271 O O . LYS A 1 159 ? 47.75 -0.131 -0.739 1 89.69 159 LYS A O 1
ATOM 1276 N N . ASN A 1 160 ? 46.188 -1.375 -1.719 1 85.25 160 ASN A N 1
ATOM 1277 C CA . ASN A 1 160 ? 47.125 -2.191 -2.457 1 85.25 160 ASN A CA 1
ATOM 1278 C C . ASN A 1 160 ? 47.969 -1.351 -3.424 1 85.25 160 ASN A C 1
ATOM 1280 O O . ASN A 1 160 ? 49.156 -1.57 -3.568 1 85.25 160 ASN A O 1
ATOM 1284 N N . ARG A 1 161 ? 47.312 -0.472 -4.109 1 88.25 161 ARG A N 1
ATOM 1285 C CA . ARG A 1 161 ? 48.031 0.411 -5.035 1 88.25 161 ARG A CA 1
ATOM 1286 C C . ARG A 1 161 ? 49 1.305 -4.293 1 88.25 161 ARG A C 1
ATOM 1288 O O . ARG A 1 161 ? 50.094 1.623 -4.816 1 88.25 161 ARG A O 1
ATOM 1295 N N . THR A 1 162 ? 48.625 1.766 -3.137 1 90.88 162 THR A N 1
ATOM 1296 C CA . THR A 1 162 ? 49.5 2.615 -2.328 1 90.88 162 THR A CA 1
ATOM 1297 C C . THR A 1 162 ? 50.688 1.824 -1.804 1 90.88 162 THR A C 1
ATOM 1299 O O . THR A 1 162 ? 51.812 2.346 -1.739 1 90.88 162 THR A O 1
ATOM 1302 N N . CYS A 1 163 ? 50.469 0.601 -1.4 1 89.56 163 CYS A N 1
ATOM 1303 C CA . CYS A 1 163 ? 51.531 -0.266 -0.96 1 89.56 163 CYS A CA 1
ATOM 1304 C C . CYS A 1 163 ? 52.562 -0.492 -2.082 1 89.56 163 CYS A C 1
ATOM 1306 O O . CYS A 1 163 ? 53.75 -0.449 -1.854 1 89.56 163 CYS A O 1
ATOM 1308 N N . ARG A 1 164 ? 52.094 -0.694 -3.252 1 87.25 164 ARG A N 1
ATOM 1309 C CA . ARG A 1 164 ? 52.969 -0.884 -4.406 1 87.25 164 ARG A CA 1
ATOM 1310 C C . ARG A 1 164 ? 53.781 0.375 -4.695 1 87.25 164 ARG A C 1
ATOM 1312 O O . ARG A 1 164 ? 54.938 0.294 -5.07 1 87.25 164 ARG A O 1
ATOM 1319 N N . PHE A 1 165 ? 53.125 1.435 -4.543 1 89.81 165 PHE A N 1
ATOM 1320 C CA . PHE A 1 165 ? 53.812 2.715 -4.73 1 89.81 165 PHE A CA 1
ATOM 1321 C C . PHE A 1 165 ? 54.906 2.9 -3.699 1 89.81 165 PHE A C 1
ATOM 1323 O O . PHE A 1 165 ? 56.031 3.283 -4.047 1 89.81 165 PHE A O 1
ATOM 1330 N N . SER A 1 166 ? 54.625 2.658 -2.463 1 90.75 166 SER A N 1
ATOM 1331 C CA . SER A 1 166 ? 55.594 2.795 -1.399 1 90.75 166 SER A CA 1
ATOM 1332 C C . SER A 1 166 ? 56.812 1.886 -1.641 1 90.75 166 SER A C 1
ATOM 1334 O O . SER A 1 166 ? 57.938 2.285 -1.408 1 90.75 166 SER A O 1
ATOM 1336 N N . ALA A 1 167 ? 56.5 0.693 -2.145 1 89.25 167 ALA A N 1
ATOM 1337 C CA . ALA A 1 167 ? 57.562 -0.249 -2.451 1 89.25 167 ALA A CA 1
ATOM 1338 C C . ALA A 1 167 ? 58.438 0.25 -3.615 1 89.25 167 ALA A C 1
ATOM 1340 O O . ALA A 1 167 ? 59.656 0.091 -3.611 1 89.25 167 ALA A O 1
ATOM 1341 N N . ALA A 1 168 ? 57.812 0.82 -4.551 1 88.12 168 ALA A N 1
ATOM 1342 C CA . ALA A 1 168 ? 58.531 1.316 -5.734 1 88.12 168 ALA A CA 1
ATOM 1343 C C . ALA A 1 168 ? 59.438 2.475 -5.379 1 88.12 168 ALA A C 1
ATOM 1345 O O . ALA A 1 168 ? 60.5 2.645 -5.992 1 88.12 168 ALA A O 1
ATOM 1346 N N . VAL A 1 169 ? 59.062 3.273 -4.387 1 87.88 169 VAL A N 1
ATOM 1347 C CA . VAL A 1 169 ? 59.875 4.445 -4.027 1 87.88 169 VAL A CA 1
ATOM 1348 C C . VAL A 1 169 ? 60.844 4.078 -2.922 1 87.88 169 VAL A C 1
ATOM 1350 O O . VAL A 1 169 ? 61.656 4.914 -2.488 1 87.88 169 VAL A O 1
ATOM 1353 N N . GLY A 1 170 ? 60.875 2.893 -2.4 1 83.69 170 GLY A N 1
ATOM 1354 C CA . GLY A 1 170 ? 61.875 2.373 -1.498 1 83.69 170 GLY A CA 1
ATOM 1355 C C . GLY A 1 170 ? 61.594 2.682 -0.04 1 83.69 170 GLY A C 1
ATOM 1356 O O . GLY A 1 170 ? 62.531 2.795 0.768 1 83.69 170 GLY A O 1
ATOM 1357 N N . VAL A 1 171 ? 60.406 2.998 0.269 1 88 171 VAL A N 1
ATOM 1358 C CA . VAL A 1 171 ? 60.062 3.25 1.663 1 88 171 VAL A CA 1
ATOM 1359 C C . VAL A 1 171 ? 59.875 1.924 2.402 1 88 171 VAL A C 1
ATOM 1361 O O . VAL A 1 171 ? 59.125 1.056 1.972 1 88 171 VAL A O 1
ATOM 1364 N N . PRO A 1 172 ? 60.625 1.736 3.479 1 84.81 172 PRO A N 1
ATOM 1365 C CA . PRO A 1 172 ? 60.5 0.487 4.23 1 84.81 172 PRO A CA 1
ATOM 1366 C C . PRO A 1 172 ? 59.094 0.33 4.848 1 84.81 172 PRO A C 1
ATOM 1368 O O . PRO A 1 172 ? 58.469 1.325 5.199 1 84.81 172 PRO A O 1
ATOM 1371 N N . VAL A 1 173 ? 58.594 -0.82 4.961 1 83.88 173 VAL A N 1
ATOM 1372 C CA . VAL A 1 173 ? 57.281 -1.157 5.496 1 83.88 173 VAL A CA 1
ATOM 1373 C C . VAL A 1 173 ? 57.188 -0.718 6.953 1 83.88 173 VAL A C 1
ATOM 1375 O O . VAL A 1 173 ? 56.094 -0.401 7.445 1 83.88 173 VAL A O 1
ATOM 1378 N N . GLU A 1 174 ? 58.406 -0.492 7.629 1 85.44 174 GLU A N 1
ATOM 1379 C CA . GLU A 1 174 ? 58.469 -0.15 9.047 1 85.44 174 GLU A CA 1
ATOM 1380 C C . GLU A 1 174 ? 58.406 1.361 9.25 1 85.44 174 GLU A C 1
ATOM 1382 O O . GLU A 1 174 ? 58.344 1.837 10.391 1 85.44 174 GLU A O 1
ATOM 1387 N N . ASN A 1 175 ? 58.406 2.045 8.18 1 88.75 175 ASN A N 1
ATOM 1388 C CA . ASN A 1 175 ? 58.344 3.498 8.289 1 88.75 175 ASN A CA 1
ATOM 1389 C C . ASN A 1 175 ? 57.094 3.926 9.055 1 88.75 175 ASN A C 1
ATOM 1391 O O . ASN A 1 175 ? 56 3.432 8.789 1 88.75 175 ASN A O 1
ATOM 1395 N N . GLU A 1 176 ? 57.188 4.781 10.047 1 88.12 176 GLU A N 1
ATOM 1396 C CA . GLU A 1 176 ? 56.125 5.191 10.945 1 88.12 176 GLU A CA 1
ATOM 1397 C C . GLU A 1 176 ? 55 5.883 10.18 1 88.12 176 GLU A C 1
ATOM 1399 O O . GLU A 1 176 ? 53.812 5.672 10.469 1 88.12 176 GLU A O 1
ATOM 1404 N N . ASP A 1 177 ? 55.406 6.727 9.25 1 88.81 177 ASP A N 1
ATOM 1405 C CA . ASP A 1 177 ? 54.406 7.441 8.461 1 88.81 177 ASP A CA 1
ATOM 1406 C C . ASP A 1 177 ? 53.625 6.477 7.582 1 88.81 177 ASP A C 1
ATOM 1408 O O . ASP A 1 177 ? 52.406 6.656 7.383 1 88.81 177 ASP A O 1
ATOM 1412 N N . PHE A 1 178 ? 54.281 5.562 7.078 1 92.31 178 PHE A N 1
ATOM 1413 C CA . PHE A 1 178 ? 53.625 4.562 6.242 1 92.31 178 PHE A CA 1
ATOM 1414 C C . PHE A 1 178 ? 52.688 3.699 7.07 1 92.31 178 PHE A C 1
ATOM 1416 O O . PHE A 1 178 ? 51.562 3.41 6.645 1 92.31 178 PHE A O 1
ATOM 1423 N N . GLN A 1 179 ? 53.031 3.363 8.25 1 90.5 179 GLN A N 1
ATOM 1424 C CA . GLN A 1 179 ? 52.188 2.564 9.125 1 90.5 179 GLN A CA 1
ATOM 1425 C C . GLN A 1 179 ? 50.938 3.346 9.555 1 90.5 179 GLN A C 1
ATOM 1427 O O . GLN A 1 179 ? 49.844 2.783 9.641 1 90.5 179 GLN A O 1
ATOM 1432 N N . SER A 1 180 ? 51.125 4.57 9.844 1 89.12 180 SER A N 1
ATOM 1433 C CA . SER A 1 180 ? 50 5.422 10.195 1 89.12 180 SER A CA 1
ATOM 1434 C C . SER A 1 180 ? 49 5.52 9.047 1 89.12 180 SER A C 1
ATOM 1436 O O . SER A 1 180 ? 47.812 5.52 9.266 1 89.12 180 SER A O 1
ATOM 1438 N N . LEU A 1 181 ? 49.5 5.613 7.84 1 91.31 181 LEU A N 1
ATOM 1439 C CA . LEU A 1 181 ? 48.656 5.672 6.656 1 91.31 181 LEU A CA 1
ATOM 1440 C C . LEU A 1 181 ? 47.906 4.371 6.477 1 91.31 181 LEU A C 1
ATOM 1442 O O . LEU A 1 181 ? 46.719 4.387 6.145 1 91.31 181 LEU A O 1
ATOM 1446 N N . MET A 1 182 ? 48.562 3.291 6.676 1 90.88 182 MET A N 1
ATOM 1447 C CA . MET A 1 182 ? 47.906 1.993 6.539 1 90.88 182 MET A CA 1
ATOM 1448 C C . MET A 1 182 ? 46.812 1.813 7.602 1 90.88 182 MET A C 1
ATOM 1450 O O . MET A 1 182 ? 45.781 1.198 7.34 1 90.88 182 MET A O 1
ATOM 1454 N N . GLU A 1 183 ? 47 2.389 8.719 1 87.69 183 GLU A N 1
ATOM 1455 C CA . GLU A 1 183 ? 46 2.354 9.766 1 87.69 183 GLU A CA 1
ATOM 1456 C C . GLU A 1 183 ? 44.781 3.174 9.375 1 87.69 183 GLU A C 1
ATOM 1458 O O . GLU A 1 183 ? 43.625 2.807 9.711 1 87.69 183 GLU A O 1
ATOM 1463 N N . ASP A 1 184 ? 45 4.23 8.727 1 87.56 184 ASP A N 1
ATOM 1464 C CA . ASP A 1 184 ? 43.875 5.047 8.242 1 87.56 184 ASP A CA 1
ATOM 1465 C C . ASP A 1 184 ? 43.031 4.281 7.223 1 87.56 184 ASP A C 1
ATOM 1467 O O . ASP A 1 184 ? 41.812 4.363 7.242 1 87.56 184 ASP A O 1
ATOM 1471 N N . PHE A 1 185 ? 43.719 3.588 6.387 1 89.62 185 PHE A N 1
ATOM 1472 C CA . PHE A 1 185 ? 43 2.779 5.406 1 89.62 185 PHE A CA 1
ATOM 1473 C C . PHE A 1 185 ? 42.125 1.751 6.094 1 89.62 185 PHE A C 1
ATOM 1475 O O . PHE A 1 185 ? 40.969 1.509 5.656 1 89.62 185 PHE A O 1
ATOM 1482 N N . GLU A 1 186 ? 42.5 1.257 7.129 1 85.19 186 GLU A N 1
ATOM 1483 C CA . GLU A 1 186 ? 41.75 0.227 7.832 1 85.19 186 GLU A CA 1
ATOM 1484 C C . GLU A 1 186 ? 40.562 0.83 8.594 1 85.19 186 GLU A C 1
ATOM 1486 O O . GLU A 1 186 ? 39.469 0.269 8.594 1 85.19 186 GLU A O 1
ATOM 1491 N N . THR A 1 187 ? 40.781 1.887 9.156 1 81.12 187 THR A N 1
ATOM 1492 C CA . THR A 1 187 ? 39.75 2.502 10 1 81.12 187 THR A CA 1
ATOM 1493 C C . THR A 1 187 ? 38.625 3.076 9.156 1 81.12 187 THR A C 1
ATOM 1495 O O . THR A 1 187 ? 37.438 3.014 9.539 1 81.12 187 THR A O 1
ATOM 1498 N N . ILE A 1 188 ? 38.938 3.566 8.039 1 85.19 188 ILE A N 1
ATOM 1499 C CA . ILE A 1 188 ? 37.969 4.289 7.223 1 85.19 188 ILE A CA 1
ATOM 1500 C C . ILE A 1 188 ? 37.25 3.312 6.301 1 85.19 188 ILE A C 1
ATOM 1502 O O . ILE A 1 188 ? 36.188 3.629 5.773 1 85.19 188 ILE A O 1
ATOM 1506 N N . SER A 1 189 ? 37.688 2.111 6.258 1 84.88 189 SER A N 1
ATOM 1507 C CA . SER A 1 189 ? 37.156 1.134 5.316 1 84.88 189 SER A CA 1
ATOM 1508 C C . SER A 1 189 ? 35.844 0.557 5.816 1 84.88 189 SER A C 1
ATOM 1510 O O . SER A 1 189 ? 35.094 -0.081 5.055 1 84.88 189 SER A O 1
ATOM 1512 N N . GLU A 1 190 ? 35.438 0.916 7.039 1 86.44 190 GLU A N 1
ATOM 1513 C CA . GLU A 1 190 ? 34.25 0.267 7.566 1 86.44 190 GLU A CA 1
ATOM 1514 C C . GLU A 1 190 ? 33.312 1.278 8.227 1 86.44 190 GLU A C 1
ATOM 1516 O O . GLU A 1 190 ? 33 1.153 9.406 1 86.44 190 GLU A O 1
ATOM 1521 N N . PRO A 1 191 ? 32.781 2.152 7.426 1 87.25 191 PRO A N 1
ATOM 1522 C CA . PRO A 1 191 ? 31.875 3.139 8.016 1 87.25 191 PRO A CA 1
ATOM 1523 C C . PRO A 1 191 ? 30.609 2.508 8.594 1 87.25 191 PRO A C 1
ATOM 1525 O O . PRO A 1 191 ? 30 3.076 9.5 1 87.25 191 PRO A O 1
ATOM 1528 N N . PHE A 1 192 ? 30.234 1.296 8.094 1 89.44 192 PHE A N 1
ATOM 1529 C CA . PHE A 1 192 ? 29 0.641 8.523 1 89.44 192 PHE A CA 1
ATOM 1530 C C . PHE A 1 192 ? 29.297 -0.417 9.578 1 89.44 192 PHE A C 1
ATOM 1532 O O . PHE A 1 192 ? 28.453 -1.272 9.859 1 89.44 192 PHE A O 1
ATOM 1539 N N . LYS A 1 193 ? 30.391 -0.418 10.141 1 86.44 193 LYS A N 1
ATOM 1540 C CA . LYS A 1 193 ? 30.812 -1.467 11.062 1 86.44 193 LYS A CA 1
ATOM 1541 C C . LYS A 1 193 ? 29.781 -1.71 12.148 1 86.44 193 LYS A C 1
ATOM 1543 O O . LYS A 1 193 ? 29.391 -2.855 12.406 1 86.44 193 LYS A O 1
ATOM 1548 N N . ASN A 1 194 ? 29.219 -0.631 12.711 1 85.69 194 ASN A N 1
ATOM 1549 C CA . ASN A 1 194 ? 28.25 -0.753 13.797 1 85.69 194 ASN A CA 1
ATOM 1550 C C . ASN A 1 194 ? 26.828 -0.892 13.273 1 85.69 194 ASN A C 1
ATOM 1552 O O . ASN A 1 194 ? 25.875 -0.93 14.055 1 85.69 194 ASN A O 1
ATOM 1556 N N . MET A 1 195 ? 26.703 -1.003 11.961 1 89.38 195 MET A N 1
ATOM 1557 C CA . MET A 1 195 ? 25.375 -1.062 11.359 1 89.38 195 MET A CA 1
ATOM 1558 C C . MET A 1 195 ? 25.25 -2.266 10.43 1 89.38 195 MET A C 1
ATOM 1560 O O . MET A 1 195 ? 24.25 -2.406 9.719 1 89.38 195 MET A O 1
ATOM 1564 N N . LEU A 1 196 ? 26.094 -3.17 10.383 1 85.56 196 LEU A N 1
ATOM 1565 C CA . LEU A 1 196 ? 26.203 -4.219 9.367 1 85.56 196 LEU A CA 1
ATOM 1566 C C . LEU A 1 196 ? 25.094 -5.25 9.539 1 85.56 196 LEU A C 1
ATOM 1568 O O . LEU A 1 196 ? 24.609 -5.809 8.555 1 85.56 196 LEU A O 1
ATOM 1572 N N . THR A 1 197 ? 24.75 -5.5 10.828 1 83.62 197 THR A N 1
ATOM 1573 C CA . THR A 1 197 ? 23.703 -6.477 11.102 1 83.62 197 THR A CA 1
ATOM 1574 C C . THR A 1 197 ? 22.531 -5.828 11.836 1 83.62 197 THR A C 1
ATOM 1576 O O . THR A 1 197 ? 22.672 -4.727 12.375 1 83.62 197 THR A O 1
ATOM 1579 N N . GLU A 1 198 ? 21.453 -6.527 11.797 1 85.69 198 GLU A N 1
ATOM 1580 C CA . GLU A 1 198 ? 20.281 -6.027 12.5 1 85.69 198 GLU A CA 1
ATOM 1581 C C . GLU A 1 198 ? 20.547 -5.875 13.992 1 85.69 198 GLU A C 1
ATOM 1583 O O . GLU A 1 198 ? 20.109 -4.906 14.617 1 85.69 198 GLU A O 1
ATOM 1588 N N . PHE A 1 199 ? 21.266 -6.766 14.453 1 82.44 199 PHE A N 1
ATOM 1589 C CA . PHE A 1 199 ? 21.609 -6.75 15.875 1 82.44 199 PHE A CA 1
ATOM 1590 C C . PHE A 1 199 ? 22.484 -5.543 16.203 1 82.44 199 PHE A C 1
ATOM 1592 O O . PHE A 1 199 ? 22.219 -4.84 17.188 1 82.44 199 PHE A O 1
ATOM 1599 N N . ARG A 1 200 ? 23.516 -5.285 15.414 1 88.25 200 ARG A N 1
ATOM 1600 C CA . ARG A 1 200 ? 24.391 -4.145 15.648 1 88.25 200 ARG A CA 1
ATOM 1601 C C . ARG A 1 200 ? 23.625 -2.83 15.531 1 88.25 200 ARG A C 1
ATOM 1603 O O . ARG A 1 200 ? 23.906 -1.875 16.266 1 88.25 200 ARG A O 1
ATOM 1610 N N . GLN A 1 201 ? 22.734 -2.82 14.609 1 90.25 201 GLN A N 1
ATOM 1611 C CA . GLN A 1 201 ? 21.891 -1.634 14.469 1 90.25 201 GLN A CA 1
ATOM 1612 C C . GLN A 1 201 ? 21.047 -1.398 15.719 1 90.25 201 GLN A C 1
ATOM 1614 O O . GLN A 1 201 ? 20.969 -0.275 16.219 1 90.25 201 GLN A O 1
ATOM 1619 N N . GLU A 1 202 ? 20.453 -2.471 16.172 1 88.06 202 GLU A N 1
ATOM 1620 C CA . GLU A 1 202 ? 19.625 -2.369 17.375 1 88.06 202 GLU A CA 1
ATOM 1621 C C . GLU A 1 202 ? 20.438 -1.885 18.578 1 88.06 202 GLU A C 1
ATOM 1623 O O . GLU A 1 202 ? 20 -1.023 19.328 1 88.06 202 GLU A O 1
ATOM 1628 N N . VAL A 1 203 ? 21.656 -2.439 18.703 1 88.62 203 VAL A N 1
ATOM 1629 C CA . VAL A 1 203 ? 22.516 -2.061 19.812 1 88.62 203 VAL A CA 1
ATOM 1630 C C . VAL A 1 203 ? 22.922 -0.596 19.672 1 88.62 203 VAL A C 1
ATOM 1632 O O . VAL A 1 203 ? 22.906 0.157 20.641 1 88.62 203 VAL A O 1
ATOM 1635 N N . PHE A 1 204 ? 23.25 -0.236 18.531 1 90.94 204 PHE A N 1
ATOM 1636 C CA . PHE A 1 204 ? 23.672 1.141 18.297 1 90.94 204 PHE A CA 1
ATOM 1637 C C . PHE A 1 204 ? 22.562 2.115 18.641 1 90.94 204 PHE A C 1
ATOM 1639 O O . PHE A 1 204 ? 22.781 3.086 19.375 1 90.94 204 PHE A O 1
ATOM 1646 N N . PHE A 1 205 ? 21.406 1.932 18.156 1 90.31 205 PHE A N 1
ATOM 1647 C CA . PHE A 1 205 ? 20.297 2.873 18.344 1 90.31 205 PHE A CA 1
ATOM 1648 C C . PHE A 1 205 ? 19.812 2.871 19.797 1 90.31 205 PHE A C 1
ATOM 1650 O O . PHE A 1 205 ? 19.391 3.902 20.312 1 90.31 205 PHE A O 1
ATOM 1657 N N . GLN A 1 206 ? 19.953 1.793 20.391 1 87.38 206 GLN A N 1
ATOM 1658 C CA . GLN A 1 206 ? 19.609 1.749 21.812 1 87.38 206 GLN A CA 1
ATOM 1659 C C . GLN A 1 206 ? 20.578 2.574 22.641 1 87.38 206 GLN A C 1
ATOM 1661 O O . GLN A 1 206 ? 20.188 3.152 23.672 1 87.38 206 GLN A O 1
ATOM 1666 N N . THR A 1 207 ? 21.781 2.682 22.125 1 87.69 207 THR A N 1
ATOM 1667 C CA . THR A 1 207 ? 22.812 3.357 22.906 1 87.69 207 THR A CA 1
ATOM 1668 C C . THR A 1 207 ? 22.938 4.82 22.484 1 87.69 207 THR A C 1
ATOM 1670 O O . THR A 1 207 ? 23.5 5.637 23.219 1 87.69 207 THR A O 1
ATOM 1673 N N . CYS A 1 208 ? 22.422 5.184 21.422 1 85.88 208 CYS A N 1
ATOM 1674 C CA . CYS A 1 208 ? 22.594 6.535 20.906 1 85.88 208 CYS A CA 1
ATOM 1675 C C . CYS A 1 208 ? 21.75 7.535 21.688 1 85.88 208 CYS A C 1
ATOM 1677 O O . CYS A 1 208 ? 21.969 8.742 21.594 1 85.88 208 CYS A O 1
ATOM 1679 N N . GLY A 1 209 ? 20.766 7.156 22.547 1 86.06 209 GLY A N 1
ATOM 1680 C CA . GLY A 1 209 ? 20 8.031 23.422 1 86.06 209 GLY A CA 1
ATOM 1681 C C . GLY A 1 209 ? 18.781 8.625 22.75 1 86.06 209 GLY A C 1
ATOM 1682 O O . GLY A 1 209 ? 17.969 9.297 23.391 1 86.06 209 GLY A O 1
ATOM 1683 N N . SER A 1 210 ? 18.609 8.438 21.453 1 91.31 210 SER A N 1
ATOM 1684 C CA . SER A 1 210 ? 17.484 9.039 20.734 1 91.31 210 SER A CA 1
ATOM 1685 C C . SER A 1 210 ? 16.484 7.973 20.281 1 91.31 210 SER A C 1
ATOM 1687 O O . SER A 1 210 ? 15.57 8.266 19.516 1 91.31 210 SER A O 1
ATOM 1689 N N . PHE A 1 211 ? 16.719 6.824 20.688 1 94.81 211 PHE A N 1
ATOM 1690 C CA . PHE A 1 211 ? 15.844 5.719 20.312 1 94.81 211 PHE A CA 1
ATOM 1691 C C . PHE A 1 211 ? 15.266 5.035 21.547 1 94.81 211 PHE A C 1
ATOM 1693 O O . PHE A 1 211 ? 15.977 4.836 22.531 1 94.81 211 PHE A O 1
ATOM 1700 N N . LEU A 1 212 ? 13.977 4.809 21.5 1 95.62 212 LEU A N 1
ATOM 1701 C CA . LEU A 1 212 ? 13.289 4.066 22.547 1 95.62 212 LEU A CA 1
ATOM 1702 C C . LEU A 1 212 ? 12.445 2.941 21.969 1 95.62 212 LEU A C 1
ATOM 1704 O O . LEU A 1 212 ? 11.5 3.199 21.219 1 95.62 212 LEU A O 1
ATOM 1708 N N . GLN A 1 213 ? 12.727 1.745 22.281 1 94.38 213 GLN A N 1
ATOM 1709 C CA . GLN A 1 213 ? 12.008 0.586 21.75 1 94.38 213 GLN A CA 1
ATOM 1710 C C . GLN A 1 213 ? 10.727 0.338 22.531 1 94.38 213 GLN A C 1
ATOM 1712 O O . GLN A 1 213 ? 10.672 0.565 23.75 1 94.38 213 GLN A O 1
ATOM 1717 N N . SER A 1 214 ? 9.727 -0.074 21.844 1 96 214 SER A N 1
ATOM 1718 C CA . SER A 1 214 ? 8.5 -0.499 22.5 1 96 214 SER A CA 1
ATOM 1719 C C . SER A 1 214 ? 8.719 -1.792 23.281 1 96 214 SER A C 1
ATOM 1721 O O . SER A 1 214 ? 9.633 -2.557 22.984 1 96 214 SER A O 1
ATOM 1723 N N . GLU A 1 215 ? 7.941 -1.989 24.25 1 96.88 215 GLU A N 1
ATOM 1724 C CA . GLU A 1 215 ? 7.969 -3.201 25.062 1 96.88 215 GLU A CA 1
ATOM 1725 C C . GLU A 1 215 ? 6.766 -4.094 24.766 1 96.88 215 GLU A C 1
ATOM 1727 O O . GLU A 1 215 ? 5.656 -3.598 24.562 1 96.88 215 GLU A O 1
ATOM 1732 N N . GLU A 1 216 ? 7.027 -5.391 24.672 1 96 216 GLU A N 1
ATOM 1733 C CA . GLU A 1 216 ? 5.949 -6.359 24.5 1 96 216 GLU A CA 1
ATOM 1734 C C . GLU A 1 216 ? 5.254 -6.652 25.828 1 96 216 GLU A C 1
ATOM 1736 O O . GLU A 1 216 ? 5.859 -7.219 26.734 1 96 216 GLU A O 1
ATOM 1741 N N . MET A 1 217 ? 4.016 -6.281 25.938 1 97 217 MET A N 1
ATOM 1742 C CA . MET A 1 217 ? 3.24 -6.477 27.156 1 97 217 MET A CA 1
ATOM 1743 C C . MET A 1 217 ? 2.256 -7.633 27 1 97 217 MET A C 1
ATOM 1745 O O . MET A 1 217 ? 1.629 -7.777 25.938 1 97 217 MET A O 1
ATOM 1749 N N . PRO A 1 218 ? 2.137 -8.445 27.953 1 95 218 PRO A N 1
ATOM 1750 C CA . PRO A 1 218 ? 1.208 -9.578 27.875 1 95 218 PRO A CA 1
ATOM 1751 C C . PRO A 1 218 ? -0.25 -9.156 28.047 1 95 218 PRO A C 1
ATOM 1753 O O . PRO A 1 218 ? -0.548 -8.266 28.844 1 95 218 PRO A O 1
ATOM 1756 N N . LEU A 1 219 ? -1.129 -9.703 27.406 1 93.12 219 LEU A N 1
ATOM 1757 C CA . LEU A 1 219 ? -2.562 -9.445 27.484 1 93.12 219 LEU A CA 1
ATOM 1758 C C . LEU A 1 219 ? -3.309 -10.688 27.953 1 93.12 219 LEU A C 1
ATOM 1760 O O . LEU A 1 219 ? -4.273 -10.586 28.719 1 93.12 219 LEU A O 1
ATOM 1764 N N . GLY A 1 220 ? -2.898 -11.844 27.391 1 90.56 220 GLY A N 1
ATOM 1765 C CA . GLY A 1 220 ? -3.541 -13.102 27.719 1 90.56 220 GLY A CA 1
ATOM 1766 C C . GLY A 1 220 ? -2.916 -14.297 27.016 1 90.56 220 GLY A C 1
ATOM 1767 O O . GLY A 1 220 ? -1.758 -14.242 26.594 1 90.56 220 GLY A O 1
ATOM 1768 N N . ILE A 1 221 ? -3.648 -15.438 27.109 1 90.81 221 ILE A N 1
ATOM 1769 C CA . ILE A 1 221 ? -3.154 -16.672 26.516 1 90.81 221 ILE A CA 1
ATOM 1770 C C . ILE A 1 221 ? -4.074 -17.109 25.375 1 90.81 221 ILE A C 1
ATOM 1772 O O . ILE A 1 221 ? -5.297 -16.953 25.469 1 90.81 221 ILE A O 1
ATOM 1776 N N . GLY A 1 222 ? -3.426 -17.359 24.266 1 86 222 GLY A N 1
ATOM 1777 C CA . GLY A 1 222 ? -4.176 -17.906 23.141 1 86 222 GLY A CA 1
ATOM 1778 C C . GLY A 1 222 ? -3.57 -19.172 22.562 1 86 222 GLY A C 1
ATOM 1779 O O . GLY A 1 222 ? -2.412 -19.484 22.844 1 86 222 GLY A O 1
ATOM 1780 N N . TYR A 1 223 ? -4.438 -19.938 21.875 1 84.31 223 TYR A N 1
ATOM 1781 C CA . TYR A 1 223 ? -3.986 -21.172 21.234 1 84.31 223 TYR A CA 1
ATOM 1782 C C . TYR A 1 223 ? -3.873 -20.984 19.719 1 84.31 223 TYR A C 1
ATOM 1784 O O . TYR A 1 223 ? -4.809 -20.5 19.078 1 84.31 223 TYR A O 1
ATOM 1792 N N . PHE A 1 224 ? -2.676 -21.297 19.203 1 82.56 224 PHE A N 1
ATOM 1793 C CA . PHE A 1 224 ? -2.416 -21.141 17.781 1 82.56 224 PHE A CA 1
ATOM 1794 C C . PHE A 1 224 ? -1.875 -22.422 17.172 1 82.56 224 PHE A C 1
ATOM 1796 O O . PHE A 1 224 ? -1.114 -23.141 17.812 1 82.56 224 PHE A O 1
ATOM 1803 N N . PRO A 1 225 ? -2.354 -22.672 15.922 1 79.06 225 PRO A N 1
ATOM 1804 C CA . PRO A 1 225 ? -1.819 -23.844 15.242 1 79.06 225 PRO A CA 1
ATOM 1805 C C . PRO A 1 225 ? -0.373 -23.656 14.789 1 79.06 225 PRO A C 1
ATOM 1807 O O . PRO A 1 225 ? -0.022 -22.609 14.242 1 79.06 225 PRO A O 1
ATOM 1810 N N . GLN A 1 226 ? 0.467 -24.562 15.102 1 82.56 226 GLN A N 1
ATOM 1811 C CA . GLN A 1 226 ? 1.863 -24.547 14.68 1 82.56 226 GLN A CA 1
ATOM 1812 C C . GLN A 1 226 ? 2.295 -25.906 14.141 1 82.56 226 GLN A C 1
ATOM 1814 O O . GLN A 1 226 ? 1.878 -26.938 14.664 1 82.56 226 GLN A O 1
ATOM 1819 N N . ASN A 1 227 ? 3.055 -25.766 13.133 1 79.5 227 ASN A N 1
ATOM 1820 C CA . ASN A 1 227 ? 3.594 -27.016 12.578 1 79.5 227 ASN A CA 1
ATOM 1821 C C . ASN A 1 227 ? 4.719 -27.562 13.445 1 79.5 227 ASN A C 1
ATOM 1823 O O . ASN A 1 227 ? 5.605 -26.828 13.867 1 79.5 227 ASN A O 1
ATOM 1827 N N . ASN A 1 228 ? 4.605 -28.781 13.789 1 82.5 228 ASN A N 1
ATOM 1828 C CA . ASN A 1 228 ? 5.684 -29.469 14.477 1 82.5 228 ASN A CA 1
ATOM 1829 C C . ASN A 1 228 ? 6.695 -30.062 13.484 1 82.5 228 ASN A C 1
ATOM 1831 O O . ASN A 1 228 ? 6.391 -31.016 12.773 1 82.5 228 ASN A O 1
ATOM 1835 N N . PRO A 1 229 ? 7.789 -29.469 13.422 1 75.62 229 PRO A N 1
ATOM 1836 C CA . PRO A 1 229 ? 8.766 -29.906 12.43 1 75.62 229 PRO A CA 1
ATOM 1837 C C . PRO A 1 229 ? 9.172 -31.375 12.617 1 75.62 229 PRO A C 1
ATOM 1839 O O . PRO A 1 229 ? 9.656 -32 11.68 1 75.62 229 PRO A O 1
ATOM 1842 N N . HIS A 1 230 ? 9.016 -31.953 13.859 1 77.94 230 HIS A N 1
ATOM 1843 C CA . HIS A 1 230 ? 9.461 -33.312 14.148 1 77.94 230 HIS A CA 1
ATOM 1844 C C . HIS A 1 230 ? 8.422 -34.344 13.695 1 77.94 230 HIS A C 1
ATOM 1846 O O . HIS A 1 230 ? 8.773 -35.469 13.367 1 77.94 230 HIS A O 1
ATOM 1852 N N . THR A 1 231 ? 7.199 -33.906 13.727 1 78.75 231 THR A N 1
ATOM 1853 C CA . THR A 1 231 ? 6.16 -34.875 13.375 1 78.75 231 THR A CA 1
ATOM 1854 C C . THR A 1 231 ? 5.477 -34.469 12.07 1 78.75 231 THR A C 1
ATOM 1856 O O . THR A 1 231 ? 4.805 -35.281 11.445 1 78.75 231 THR A O 1
ATOM 1859 N N . GLY A 1 232 ? 5.727 -33.25 11.648 1 75.75 232 GLY A N 1
ATOM 1860 C CA . GLY A 1 232 ? 5.047 -32.781 10.445 1 75.75 232 GLY A CA 1
ATOM 1861 C C . GLY A 1 232 ? 3.586 -32.469 10.68 1 75.75 232 GLY A C 1
ATOM 1862 O O . GLY A 1 232 ? 2.902 -31.969 9.781 1 75.75 232 GLY A O 1
ATOM 1863 N N . ASN A 1 233 ? 3.096 -32.656 11.891 1 81.19 233 ASN A N 1
ATOM 1864 C CA . ASN A 1 233 ? 1.699 -32.406 12.227 1 81.19 233 ASN A CA 1
ATOM 1865 C C . ASN A 1 233 ? 1.508 -31 12.789 1 81.19 233 ASN A C 1
ATOM 1867 O O . ASN A 1 233 ? 2.471 -30.359 13.219 1 81.19 233 ASN A O 1
ATOM 1871 N N . VAL A 1 234 ? 0.226 -30.562 12.633 1 81.06 234 VAL A N 1
ATOM 1872 C CA . VAL A 1 234 ? -0.133 -29.266 13.211 1 81.06 234 VAL A CA 1
ATOM 1873 C C . VAL A 1 234 ? -0.639 -29.453 14.641 1 81.06 234 VAL A C 1
ATOM 1875 O O . VAL A 1 234 ? -1.463 -30.344 14.898 1 81.06 234 VAL A O 1
ATOM 1878 N N . GLN A 1 235 ? 0.017 -28.859 15.555 1 81.56 235 GLN A N 1
ATOM 1879 C CA . GLN A 1 235 ? -0.408 -28.906 16.953 1 81.56 235 GLN A CA 1
ATOM 1880 C C . GLN A 1 235 ? -0.817 -27.531 17.453 1 81.56 235 GLN A C 1
ATOM 1882 O O . GLN A 1 235 ? -0.357 -26.516 16.938 1 81.56 235 GLN A O 1
ATOM 1887 N N . GLN A 1 236 ? -1.764 -27.578 18.359 1 83.38 236 GLN A N 1
ATOM 1888 C CA . GLN A 1 236 ? -2.131 -26.328 19.016 1 83.38 236 GLN A CA 1
ATOM 1889 C C . GLN A 1 236 ? -1.129 -25.969 20.109 1 83.38 236 GLN A C 1
ATOM 1891 O O . GLN A 1 236 ? -0.825 -26.797 20.969 1 83.38 236 GLN A O 1
ATOM 1896 N N . VAL A 1 237 ? -0.574 -24.859 19.953 1 86.19 237 VAL A N 1
ATOM 1897 C CA . VAL A 1 237 ? 0.403 -24.422 20.953 1 86.19 237 VAL A CA 1
ATOM 1898 C C . VAL A 1 237 ? -0.123 -23.188 21.688 1 86.19 237 VAL A C 1
ATOM 1900 O O . VAL A 1 237 ? -0.737 -22.312 21.062 1 86.19 237 VAL A O 1
ATOM 1903 N N . MET A 1 238 ? 0.091 -23.266 22.938 1 89.38 238 MET A N 1
ATOM 1904 C CA . MET A 1 238 ? -0.276 -22.125 23.781 1 89.38 238 MET A CA 1
ATOM 1905 C C . MET A 1 238 ? 0.749 -21 23.656 1 89.38 238 MET A C 1
ATOM 1907 O O . MET A 1 238 ? 1.949 -21.234 23.812 1 89.38 238 MET A O 1
ATOM 1911 N N . LYS A 1 239 ? 0.286 -19.844 23.203 1 88.06 239 LYS A N 1
ATOM 1912 C CA . LYS A 1 239 ? 1.168 -18.688 23.125 1 88.06 239 LYS A CA 1
ATOM 1913 C C . LYS A 1 239 ? 0.585 -17.5 23.891 1 88.06 239 LYS A C 1
ATOM 1915 O O . LYS A 1 239 ? -0.634 -17.391 24.031 1 88.06 239 LYS A O 1
ATOM 1920 N N . THR A 1 240 ? 1.473 -16.688 24.391 1 92.31 240 THR A N 1
ATOM 1921 C CA . THR A 1 240 ? 1.051 -15.453 25.062 1 92.31 240 THR A CA 1
ATOM 1922 C C . THR A 1 240 ? 0.704 -14.375 24.047 1 92.31 240 THR A C 1
ATOM 1924 O O . THR A 1 240 ? 1.502 -14.078 23.141 1 92.31 240 THR A O 1
ATOM 1927 N N . VAL A 1 241 ? -0.521 -13.93 24.156 1 93.75 241 VAL A N 1
ATOM 1928 C CA . VAL A 1 241 ? -0.935 -12.797 23.328 1 93.75 241 VAL A CA 1
ATOM 1929 C C . VAL A 1 241 ? -0.352 -11.508 23.906 1 93.75 241 VAL A C 1
ATOM 1931 O O . VAL A 1 241 ? -0.439 -11.258 25.109 1 93.75 241 VAL A O 1
ATOM 1934 N N . THR A 1 242 ? 0.29 -10.773 23.047 1 95.5 242 THR A N 1
ATOM 1935 C CA . THR A 1 242 ? 0.975 -9.578 23.531 1 95.5 242 THR A CA 1
ATOM 1936 C C . THR A 1 242 ? 0.576 -8.352 22.719 1 95.5 242 THR A C 1
ATOM 1938 O O . THR A 1 242 ? -0.079 -8.484 21.672 1 95.5 242 THR A O 1
ATOM 1941 N N . PHE A 1 243 ? 0.757 -7.168 23.188 1 97.06 243 PHE A N 1
ATOM 1942 C CA . PHE A 1 243 ? 0.651 -5.891 22.484 1 97.06 243 PHE A CA 1
ATOM 1943 C C . PHE A 1 243 ? 1.893 -5.039 22.734 1 97.06 243 PHE A C 1
ATOM 1945 O O . PHE A 1 243 ? 2.771 -5.414 23.5 1 97.06 243 PHE A O 1
ATOM 1952 N N . GLN A 1 244 ? 2.084 -4.008 21.938 1 98.06 244 GLN A N 1
ATOM 1953 C CA . GLN A 1 244 ? 3.273 -3.168 22.031 1 98.06 244 GLN A CA 1
ATOM 1954 C C . GLN A 1 244 ? 2.986 -1.882 22.797 1 98.06 244 GLN A C 1
ATOM 1956 O O . GLN A 1 244 ? 2.035 -1.163 22.484 1 98.06 244 GLN A O 1
ATOM 1961 N N . TYR A 1 245 ? 3.746 -1.576 23.812 1 98.44 245 TYR A N 1
ATOM 1962 C CA . TYR A 1 245 ? 3.666 -0.374 24.625 1 98.44 245 TYR A CA 1
ATOM 1963 C C . TYR A 1 245 ? 4.984 0.389 24.609 1 98.44 245 TYR A C 1
ATOM 1965 O O . TYR A 1 245 ? 6.043 -0.177 24.906 1 98.44 245 TYR A O 1
ATOM 1973 N N . VAL A 1 246 ? 4.957 1.611 24.188 1 98.19 246 VAL A N 1
ATOM 1974 C CA . VAL A 1 246 ? 6.133 2.467 24.297 1 98.19 246 VAL A CA 1
ATOM 1975 C C . VAL A 1 246 ? 6.188 3.08 25.703 1 98.19 246 VAL A C 1
ATOM 1977 O O . VAL A 1 246 ? 5.324 3.881 26.062 1 98.19 246 VAL A O 1
ATOM 1980 N N . PRO A 1 247 ? 7.191 2.736 26.453 1 97.5 247 PRO A N 1
ATOM 1981 C CA . PRO A 1 247 ? 7.25 3.299 27.812 1 97.5 247 PRO A CA 1
ATOM 1982 C C . PRO A 1 247 ? 7.172 4.824 27.812 1 97.5 247 PRO A C 1
ATOM 1984 O O . PRO A 1 247 ? 8.086 5.496 27.328 1 97.5 247 PRO A O 1
ATOM 1987 N N . VAL A 1 248 ? 6.133 5.309 28.438 1 97.69 248 VAL A N 1
ATOM 1988 C CA . VAL A 1 248 ? 5.809 6.723 28.328 1 97.69 248 VAL A CA 1
ATOM 1989 C C . VAL A 1 248 ? 6.797 7.551 29.141 1 97.69 248 VAL A C 1
ATOM 1991 O O . VAL A 1 248 ? 7.145 8.672 28.766 1 97.69 248 VAL A O 1
ATOM 1994 N N . LYS A 1 249 ? 7.328 7.098 30.312 1 97 249 LYS A N 1
ATOM 1995 C CA . LYS A 1 249 ? 8.219 7.859 31.188 1 97 249 LYS A CA 1
ATOM 1996 C C . LYS A 1 249 ? 9.539 8.172 30.484 1 97 249 LYS A C 1
ATOM 1998 O O . LYS A 1 249 ? 9.883 9.336 30.281 1 97 249 LYS A O 1
ATOM 2003 N N . PRO A 1 250 ? 10.219 7.109 30.047 1 96.31 250 PRO A N 1
ATOM 2004 C CA . PRO A 1 250 ? 11.453 7.422 29.328 1 96.31 250 PRO A CA 1
ATOM 2005 C C . PRO A 1 250 ? 11.203 8.18 28.016 1 96.31 250 PRO A C 1
ATOM 2007 O O . PRO A 1 250 ? 12.039 8.984 27.594 1 96.31 250 PRO A O 1
ATOM 2010 N N . LEU A 1 251 ? 10.086 7.918 27.359 1 97.25 251 LEU A N 1
ATOM 2011 C CA . LEU A 1 251 ? 9.766 8.633 26.125 1 97.25 251 LEU A CA 1
ATOM 2012 C C . LEU A 1 251 ? 9.625 10.125 26.391 1 97.25 251 LEU A C 1
ATOM 2014 O O . LEU A 1 251 ? 10.211 10.945 25.672 1 97.25 251 LEU A O 1
ATOM 2018 N N . LEU A 1 252 ? 8.852 10.516 27.391 1 97.31 252 LEU A N 1
ATOM 2019 C CA . LEU A 1 252 ? 8.641 11.922 27.719 1 97.31 252 LEU A CA 1
ATOM 2020 C C . LEU A 1 252 ? 9.945 12.578 28.172 1 97.31 252 LEU A C 1
ATOM 2022 O O . LEU A 1 252 ? 10.219 13.727 27.828 1 97.31 252 LEU A O 1
ATOM 2026 N N . LYS A 1 253 ? 10.719 11.867 28.938 1 96.25 253 LYS A N 1
ATOM 2027 C CA . LYS A 1 253 ? 12.016 12.391 29.359 1 96.25 253 LYS A CA 1
ATOM 2028 C C . LYS A 1 253 ? 12.898 12.695 28.156 1 96.25 253 LYS A C 1
ATOM 2030 O O . LYS A 1 253 ? 13.508 13.766 28.078 1 96.25 253 LYS A O 1
ATOM 2035 N N . MET A 1 254 ? 12.906 11.758 27.25 1 95.75 254 MET A N 1
ATOM 2036 C CA . MET A 1 254 ? 13.695 11.93 26.031 1 95.75 254 MET A CA 1
ATOM 2037 C C . MET A 1 254 ? 13.211 13.133 25.234 1 95.75 254 MET A C 1
ATOM 2039 O O . MET A 1 254 ? 14.023 13.938 24.766 1 95.75 254 MET A O 1
ATOM 2043 N N . LEU A 1 255 ? 11.922 13.336 25.094 1 95.94 255 LEU A N 1
ATOM 2044 C CA . LEU A 1 255 ? 11.359 14.438 24.312 1 95.94 255 LEU A CA 1
ATOM 2045 C C . LEU A 1 255 ? 11.648 15.781 24.984 1 95.94 255 LEU A C 1
ATOM 2047 O O . LEU A 1 255 ? 11.961 16.766 24.297 1 95.94 255 LEU A O 1
ATOM 2051 N N . VAL A 1 256 ? 11.586 15.836 26.297 1 94.69 256 VAL A N 1
ATOM 2052 C CA . VAL A 1 256 ? 11.828 17.078 27.016 1 94.69 256 VAL A CA 1
ATOM 2053 C C . VAL A 1 256 ? 13.305 17.453 26.938 1 94.69 256 VAL A C 1
ATOM 2055 O O . VAL A 1 256 ? 13.648 18.609 26.719 1 94.69 256 VAL A O 1
ATOM 2058 N N . GLU A 1 257 ? 14.141 16.516 27.016 1 94.19 257 GLU A N 1
ATOM 2059 C CA . GLU A 1 257 ? 15.57 16.781 27.109 1 94.19 257 GLU A CA 1
ATOM 2060 C C . GLU A 1 257 ? 16.188 17 25.734 1 94.19 257 GLU A C 1
ATOM 2062 O O . GLU A 1 257 ? 17.141 17.75 25.578 1 94.19 257 GLU A O 1
ATOM 2067 N N . LYS A 1 258 ? 15.695 16.312 24.75 1 91.75 258 LYS A N 1
ATOM 2068 C CA . LYS A 1 258 ? 16.344 16.328 23.438 1 91.75 258 LYS A CA 1
ATOM 2069 C C . LYS A 1 258 ? 15.711 17.375 22.516 1 91.75 258 LYS A C 1
ATOM 2071 O O . LYS A 1 258 ? 16.234 17.656 21.438 1 91.75 258 LYS A O 1
ATOM 2076 N N . THR A 1 259 ? 14.609 17.953 22.891 1 93 259 THR A N 1
ATOM 2077 C CA . THR A 1 259 ? 13.914 18.906 22.031 1 93 259 THR A CA 1
ATOM 2078 C C . THR A 1 259 ? 13.688 20.234 22.75 1 93 259 THR A C 1
ATOM 2080 O O . THR A 1 259 ? 14.156 20.422 23.875 1 93 259 THR A O 1
ATOM 2083 N N . ASP A 1 260 ? 12.984 21.172 22.078 1 91.69 260 ASP A N 1
ATOM 2084 C CA . ASP A 1 260 ? 12.664 22.484 22.641 1 91.69 260 ASP A CA 1
ATOM 2085 C C . ASP A 1 260 ? 11.258 22.5 23.234 1 91.69 260 ASP A C 1
ATOM 2087 O O . ASP A 1 260 ? 10.594 23.531 23.234 1 91.69 260 ASP A O 1
ATOM 2091 N N . LEU A 1 261 ? 10.789 21.391 23.688 1 93.31 261 LEU A N 1
ATOM 2092 C CA . LEU A 1 261 ? 9.414 21.25 24.156 1 93.31 261 LEU A CA 1
ATOM 2093 C C . LEU A 1 261 ? 9.125 22.25 25.281 1 93.31 261 LEU A C 1
ATOM 2095 O O . LEU A 1 261 ? 8.109 22.969 25.234 1 93.31 261 LEU A O 1
ATOM 2099 N N . LEU A 1 262 ? 10.023 22.391 26.25 1 91.44 262 LEU A N 1
ATOM 2100 C CA . LEU A 1 262 ? 9.797 23.281 27.375 1 91.44 262 LEU A CA 1
ATOM 2101 C C . LEU A 1 262 ? 9.805 24.75 26.938 1 91.44 262 LEU A C 1
ATOM 2103 O O . LEU A 1 262 ? 9.016 25.547 27.438 1 91.44 262 LEU A O 1
ATOM 2107 N N . LYS A 1 263 ? 10.672 24.984 26.031 1 89.06 263 LYS A N 1
ATOM 2108 C CA . LYS A 1 263 ? 10.734 26.344 25.5 1 89.06 263 LYS A CA 1
ATOM 2109 C C . LYS A 1 263 ? 9.453 26.703 24.75 1 89.06 263 LYS A C 1
ATOM 2111 O O . LYS A 1 263 ? 8.914 27.797 24.922 1 89.06 263 LYS A O 1
ATOM 2116 N N . ILE A 1 264 ? 8.969 25.859 24 1 90.44 264 ILE A N 1
ATOM 2117 C CA . ILE A 1 264 ? 7.75 26.078 23.234 1 90.44 264 ILE A CA 1
ATOM 2118 C C . ILE A 1 264 ? 6.551 26.188 24.172 1 90.44 264 ILE A C 1
ATOM 2120 O O . ILE A 1 264 ? 5.699 27.062 24 1 90.44 264 ILE A O 1
ATOM 2124 N N . ALA A 1 265 ? 6.52 25.328 25.156 1 89.94 265 ALA A N 1
ATOM 2125 C CA . ALA A 1 265 ? 5.402 25.281 26.094 1 89.94 265 ALA A CA 1
ATOM 2126 C C . ALA A 1 265 ? 5.363 26.547 26.953 1 89.94 265 ALA A C 1
ATOM 2128 O O . ALA A 1 265 ? 4.281 27.031 27.312 1 89.94 265 ALA A O 1
ATOM 2129 N N . SER A 1 266 ? 6.484 27.078 27.25 1 86.62 266 SER A N 1
ATOM 2130 C CA . SER A 1 266 ? 6.555 28.25 28.109 1 86.62 266 SER A CA 1
ATOM 2131 C C . SER A 1 266 ? 6.047 29.5 27.391 1 86.62 266 SER A C 1
ATOM 2133 O O . SER A 1 266 ? 5.605 30.453 28.031 1 86.62 266 SER A O 1
ATOM 2135 N N . GLN A 1 267 ? 6.027 29.391 26.156 1 84.31 267 GLN A N 1
ATOM 2136 C CA . GLN A 1 267 ? 5.605 30.547 25.359 1 84.31 267 GLN A CA 1
ATOM 2137 C C . GLN A 1 267 ? 4.109 30.5 25.078 1 84.31 267 GLN A C 1
ATOM 2139 O O . GLN A 1 267 ? 3.52 31.5 24.672 1 84.31 267 GLN A O 1
ATOM 2144 N N . HIS A 1 268 ? 3.492 29.469 25.359 1 86.69 268 HIS A N 1
ATOM 2145 C CA . HIS A 1 268 ? 2.08 29.297 25.047 1 86.69 268 HIS A CA 1
ATOM 2146 C C . HIS A 1 268 ? 1.207 29.547 26.281 1 86.69 268 HIS A C 1
ATOM 2148 O O . HIS A 1 268 ? 0.856 28.609 27 1 86.69 268 HIS A O 1
ATOM 2154 N N . LEU A 1 269 ? 0.766 30.797 26.359 1 82.88 269 LEU A N 1
ATOM 2155 C CA . LEU A 1 269 ? 0.004 31.203 27.531 1 82.88 269 LEU A CA 1
ATOM 2156 C C . LEU A 1 269 ? -1.465 31.422 27.188 1 82.88 269 LEU A C 1
ATOM 2158 O O . LEU A 1 269 ? -1.801 31.656 26.031 1 82.88 269 LEU A O 1
ATOM 2162 N N . PRO A 1 270 ? -2.354 31.188 28.203 1 86.94 270 PRO A N 1
ATOM 2163 C CA . PRO A 1 270 ? -3.773 31.453 27.953 1 86.94 270 PRO A CA 1
ATOM 2164 C C . PRO A 1 270 ? -4.039 32.906 27.531 1 86.94 270 PRO A C 1
ATOM 2166 O O . PRO A 1 270 ? -3.344 33.812 27.984 1 86.94 270 PRO A O 1
ATOM 2169 N N . SER A 1 271 ? -5.102 33.031 26.766 1 88.12 271 SER A N 1
ATOM 2170 C CA . SER A 1 271 ? -5.477 34.344 26.297 1 88.12 271 SER A CA 1
ATOM 2171 C C . SER A 1 271 ? -6.18 35.156 27.391 1 88.12 271 SER A C 1
ATOM 2173 O O . SER A 1 271 ? -6.902 34.562 28.219 1 88.12 271 SER A O 1
ATOM 2175 N N . ASN A 1 272 ? -6.039 36.531 27.406 1 87.06 272 ASN A N 1
ATOM 2176 C CA . ASN A 1 272 ? -6.668 37.375 28.406 1 87.06 272 ASN A CA 1
ATOM 2177 C C . ASN A 1 272 ? -7.699 38.312 27.781 1 87.06 272 ASN A C 1
ATOM 2179 O O . ASN A 1 272 ? -8.312 39.125 28.484 1 87.06 272 ASN A O 1
ATOM 2183 N N . ASP A 1 273 ? -7.98 38.125 26.562 1 89.56 273 ASP A N 1
ATOM 2184 C CA . ASP A 1 273 ? -8.859 39.062 25.859 1 89.56 273 ASP A CA 1
ATOM 2185 C C . ASP A 1 273 ? -10.266 38.5 25.719 1 89.56 273 ASP A C 1
ATOM 2187 O O . ASP A 1 273 ? -11.102 39.062 25 1 89.56 273 ASP A O 1
ATOM 2191 N N . GLY A 1 274 ? -10.523 37.344 26.25 1 88.19 274 GLY A N 1
ATOM 2192 C CA . GLY A 1 274 ? -11.852 36.75 26.203 1 88.19 274 GLY A CA 1
ATOM 2193 C C . GLY A 1 274 ? -12.07 35.875 24.984 1 88.19 274 GLY A C 1
ATOM 2194 O O . GLY A 1 274 ? -13.117 35.25 24.844 1 88.19 274 GLY A O 1
ATOM 2195 N N . LEU A 1 275 ? -11.172 35.812 24.125 1 93.75 275 LEU A N 1
ATOM 2196 C CA . LEU A 1 275 ? -11.25 34.938 22.938 1 93.75 275 LEU A CA 1
ATOM 2197 C C . LEU A 1 275 ? -10.656 33.562 23.234 1 93.75 275 LEU A C 1
ATOM 2199 O O . LEU A 1 275 ? -9.648 33.469 23.922 1 93.75 275 LEU A O 1
ATOM 2203 N N . LEU A 1 276 ? -11.336 32.594 22.797 1 95.94 276 LEU A N 1
ATOM 2204 C CA . LEU A 1 276 ? -10.82 31.219 22.891 1 95.94 276 LEU A CA 1
ATOM 2205 C C . LEU A 1 276 ? -9.992 30.875 21.656 1 95.94 276 LEU A C 1
ATOM 2207 O O . LEU A 1 276 ? -10.508 30.891 20.531 1 95.94 276 LEU A O 1
ATOM 2211 N N . ARG A 1 277 ? -8.703 30.609 21.875 1 95 277 ARG A N 1
ATOM 2212 C CA . ARG A 1 277 ? -7.809 30.328 20.766 1 95 277 ARG A CA 1
ATOM 2213 C C . ARG A 1 277 ? -7.254 28.906 20.844 1 95 277 ARG A C 1
ATOM 2215 O O . ARG A 1 277 ? -6.746 28.375 19.859 1 95 277 ARG A O 1
ATOM 2222 N N . ASP A 1 278 ? -7.293 28.328 22.016 1 95.06 278 ASP A N 1
ATOM 2223 C CA . ASP A 1 278 ? -6.762 26.984 22.188 1 95.06 278 ASP A CA 1
ATOM 2224 C C . ASP A 1 278 ? -7.312 26.328 23.453 1 95.06 278 ASP A C 1
ATOM 2226 O O . ASP A 1 278 ? -8.18 26.906 24.125 1 95.06 278 ASP A O 1
ATOM 2230 N N . PHE A 1 279 ? -6.828 25.141 23.75 1 93.81 279 PHE A N 1
ATOM 2231 C CA . PHE A 1 279 ? -7.301 24.328 24.875 1 93.81 279 PHE A CA 1
ATOM 2232 C C . PHE A 1 279 ? -7.102 25.062 26.203 1 93.81 279 PHE A C 1
ATOM 2234 O O . PHE A 1 279 ? -7.957 25 27.078 1 93.81 279 PHE A O 1
ATOM 2241 N N . GLN A 1 280 ? -6.055 25.828 26.359 1 91.5 280 GLN A N 1
ATOM 2242 C CA . GLN A 1 280 ? -5.711 26.484 27.609 1 91.5 280 GLN A CA 1
ATOM 2243 C C . GLN A 1 280 ? -6.707 27.609 27.938 1 91.5 280 GLN A C 1
ATOM 2245 O O . GLN A 1 280 ? -6.801 28.047 29.078 1 91.5 280 GLN A O 1
ATOM 2250 N N . ASP A 1 281 ? -7.371 28.047 26.906 1 94.38 281 ASP A N 1
ATOM 2251 C CA . ASP A 1 281 ? -8.328 29.125 27.094 1 94.38 281 ASP A CA 1
ATOM 2252 C C . ASP A 1 281 ? -9.68 28.609 27.562 1 94.38 281 ASP A C 1
ATOM 2254 O O . ASP A 1 281 ? -10.539 29.375 27.984 1 94.38 281 ASP A O 1
ATOM 2258 N N . GLY A 1 282 ? -9.883 27.297 27.484 1 93.81 282 GLY A N 1
ATOM 2259 C CA . GLY A 1 282 ? -11.141 26.703 27.906 1 93.81 282 GLY A CA 1
ATOM 2260 C C . GLY A 1 282 ? -11.297 26.625 29.406 1 93.81 282 GLY A C 1
ATOM 2261 O O . GLY A 1 282 ? -10.305 26.641 30.141 1 93.81 282 GLY A O 1
ATOM 2262 N N . LEU A 1 283 ? -12.5 26.469 29.844 1 94.25 283 LEU A N 1
ATOM 2263 C CA . LEU A 1 283 ? -12.805 26.438 31.266 1 94.25 283 LEU A CA 1
ATOM 2264 C C . LEU A 1 283 ? -12.211 25.188 31.922 1 94.25 283 LEU A C 1
ATOM 2266 O O . LEU A 1 283 ? -11.812 25.234 33.094 1 94.25 283 LEU A O 1
ATOM 2270 N N . TYR A 1 284 ? -12.156 24.141 31.219 1 94.06 284 TYR A N 1
ATOM 2271 C CA . TYR A 1 284 ? -11.625 22.891 31.766 1 94.06 284 TYR A CA 1
ATOM 2272 C C . TYR A 1 284 ? -10.172 23.062 32.188 1 94.06 284 TYR A C 1
ATOM 2274 O O . TYR A 1 284 ? -9.781 22.672 33.281 1 94.06 284 TYR A O 1
ATOM 2282 N N . ALA A 1 285 ? -9.359 23.594 31.266 1 91.94 285 ALA A N 1
ATOM 2283 C CA . ALA A 1 285 ? -7.945 23.797 31.562 1 91.94 285 ALA A CA 1
ATOM 2284 C C . ALA A 1 285 ? -7.738 24.828 32.656 1 91.94 285 ALA A C 1
ATOM 2286 O O . ALA A 1 285 ? -6.863 24.688 33.5 1 91.94 285 ALA A O 1
ATOM 2287 N N . GLN A 1 286 ? -8.531 25.844 32.656 1 89 286 GLN A N 1
ATOM 2288 C CA . GLN A 1 286 ? -8.383 26.953 33.594 1 89 286 GLN A CA 1
ATOM 2289 C C . GLN A 1 286 ? -8.719 26.516 35.031 1 89 286 GLN A C 1
ATOM 2291 O O . GLN A 1 286 ? -8.109 26.984 35.969 1 89 286 GLN A O 1
ATOM 2296 N N . HIS A 1 287 ? -9.625 25.641 35.125 1 87.75 287 HIS A N 1
ATOM 2297 C CA . HIS A 1 287 ? -10.117 25.281 36.469 1 87.75 287 HIS A CA 1
ATOM 2298 C C . HIS A 1 287 ? -9.508 23.969 36.938 1 87.75 287 HIS A C 1
ATOM 2300 O O . HIS A 1 287 ? -9.727 23.562 38.094 1 87.75 287 HIS A O 1
ATOM 2306 N N . HIS A 1 288 ? -8.773 23.422 36.156 1 86.69 288 HIS A N 1
ATOM 2307 C CA . HIS A 1 288 ? -8.148 22.156 36.5 1 86.69 288 HIS A CA 1
ATOM 2308 C C . HIS A 1 288 ? -6.945 22.375 37.406 1 86.69 288 HIS A C 1
ATOM 2310 O O . HIS A 1 288 ? -6.082 23.203 37.125 1 86.69 288 HIS A O 1
ATOM 2316 N N . GLU A 1 289 ? -6.824 21.75 38.438 1 79.75 289 GLU A N 1
ATOM 2317 C CA . GLU A 1 289 ? -5.809 21.953 39.469 1 79.75 289 GLU A CA 1
ATOM 2318 C C . GLU A 1 289 ? -4.406 21.734 38.906 1 79.75 289 GLU A C 1
ATOM 2320 O O . GLU A 1 289 ? -3.494 22.531 39.188 1 79.75 289 GLU A O 1
ATOM 2325 N N . VAL A 1 290 ? -4.289 20.797 38.125 1 81.62 290 VAL A N 1
ATOM 2326 C CA . VAL A 1 290 ? -2.967 20.391 37.656 1 81.62 290 VAL A CA 1
ATOM 2327 C C . VAL A 1 290 ? -2.656 21.078 36.312 1 81.62 290 VAL A C 1
ATOM 2329 O O . VAL A 1 290 ? -1.539 21.547 36.094 1 81.62 290 VAL A O 1
ATOM 2332 N N . LEU A 1 291 ? -3.572 21.172 35.469 1 80.56 291 LEU A N 1
ATOM 2333 C CA . LEU A 1 291 ? -3.363 21.688 34.125 1 80.56 291 LEU A CA 1
ATOM 2334 C C . LEU A 1 291 ? -3.074 23.188 34.156 1 80.56 291 LEU A C 1
ATOM 2336 O O . LEU A 1 291 ? -2.428 23.719 33.25 1 80.56 291 LEU A O 1
ATOM 2340 N N . SER A 1 292 ? -3.479 23.797 35.188 1 76.75 292 SER A N 1
ATOM 2341 C CA . SER A 1 292 ? -3.305 25.234 35.312 1 76.75 292 SER A CA 1
ATOM 2342 C C . SER A 1 292 ? -1.944 25.578 35.906 1 76.75 292 SER A C 1
ATOM 2344 O O . SER A 1 292 ? -1.515 26.734 35.844 1 76.75 292 SER A O 1
ATOM 2346 N N . SER A 1 293 ? -1.294 24.578 36.312 1 75.69 293 SER A N 1
ATOM 2347 C CA . SER A 1 293 ? 0.015 24.812 36.906 1 75.69 293 SER A CA 1
ATOM 2348 C C . SER A 1 293 ? 1.08 25.031 35.844 1 75.69 293 SER A C 1
ATOM 2350 O O . SER A 1 293 ? 1.007 24.453 34.75 1 75.69 293 SER A O 1
ATOM 2352 N N . ARG A 1 294 ? 2.041 25.891 36.156 1 69.38 294 ARG A N 1
ATOM 2353 C CA . ARG A 1 294 ? 3.033 26.328 35.188 1 69.38 294 ARG A CA 1
ATOM 2354 C C . ARG A 1 294 ? 3.984 25.203 34.812 1 69.38 294 ARG A C 1
ATOM 2356 O O . ARG A 1 294 ? 4.531 25.172 33.688 1 69.38 294 ARG A O 1
ATOM 2363 N N . ASN A 1 295 ? 4.207 24.297 35.594 1 77.88 295 ASN A N 1
ATOM 2364 C CA . ASN A 1 295 ? 5.211 23.281 35.281 1 77.88 295 ASN A CA 1
ATOM 2365 C C . ASN A 1 295 ? 4.566 21.938 34.938 1 77.88 295 ASN A C 1
ATOM 2367 O O . ASN A 1 295 ? 5.129 20.891 35.219 1 77.88 295 ASN A O 1
ATOM 2371 N N . CYS A 1 296 ? 3.395 22.031 34.25 1 87.81 296 CYS A N 1
ATOM 2372 C CA . CYS A 1 296 ? 2.713 20.797 33.906 1 87.81 296 CYS A CA 1
ATOM 2373 C C . CYS A 1 296 ? 2.525 20.703 32.375 1 87.81 296 CYS A C 1
ATOM 2375 O O . CYS A 1 296 ? 2.068 21.656 31.75 1 87.81 296 CYS A O 1
ATOM 2377 N N . ILE A 1 297 ? 3.018 19.609 31.844 1 91.56 297 ILE A N 1
ATOM 2378 C CA . ILE A 1 297 ? 2.809 19.312 30.438 1 91.56 297 ILE A CA 1
ATOM 2379 C C . ILE A 1 297 ? 1.611 18.391 30.266 1 91.56 297 ILE A C 1
ATOM 2381 O O . ILE A 1 297 ? 1.526 17.344 30.922 1 91.56 297 ILE A O 1
ATOM 2385 N N . SER A 1 298 ? 0.732 18.797 29.469 1 92.5 298 SER A N 1
ATOM 2386 C CA . SER A 1 298 ? -0.497 18.031 29.297 1 92.5 298 SER A CA 1
ATOM 2387 C C . SER A 1 298 ? -0.505 17.297 27.953 1 92.5 298 SER A C 1
ATOM 2389 O O . SER A 1 298 ? -0.099 17.859 26.938 1 92.5 298 SER A O 1
ATOM 2391 N N . LEU A 1 299 ? -1.007 16.078 27.938 1 94.12 299 LEU A N 1
ATOM 2392 C CA . LEU A 1 299 ? -1.044 15.219 26.75 1 94.12 299 LEU A CA 1
ATOM 2393 C C . LEU A 1 299 ? -2.459 15.133 26.188 1 94.12 299 LEU A C 1
ATOM 2395 O O . LEU A 1 299 ? -3.43 15.055 26.953 1 94.12 299 LEU A O 1
ATOM 2399 N N . VAL A 1 300 ? -2.59 15.219 24.891 1 92.94 300 VAL A N 1
ATOM 2400 C CA . VAL A 1 300 ? -3.805 14.859 24.156 1 92.94 300 VAL A CA 1
ATOM 2401 C C . VAL A 1 300 ? -3.631 13.492 23.5 1 92.94 300 VAL A C 1
ATOM 2403 O O . VAL A 1 300 ? -2.709 13.289 22.703 1 92.94 300 VAL A O 1
ATOM 2406 N N . ARG A 1 301 ? -4.555 12.656 23.75 1 90.06 301 ARG A N 1
ATOM 2407 C CA . ARG A 1 301 ? -4.418 11.281 23.281 1 90.06 301 ARG A CA 1
ATOM 2408 C C . ARG A 1 301 ? -5.422 10.984 22.172 1 90.06 301 ARG A C 1
ATOM 2410 O O . ARG A 1 301 ? -6.516 11.555 22.141 1 90.06 301 ARG A O 1
ATOM 2417 N N . TYR A 1 302 ? -4.98 10.133 21.328 1 90 302 TYR A N 1
ATOM 2418 C CA . TYR A 1 302 ? -5.797 9.68 20.219 1 90 302 TYR A CA 1
ATOM 2419 C C . TYR A 1 302 ? -5.832 8.164 20.141 1 90 302 TYR A C 1
ATOM 2421 O O . TYR A 1 302 ? -4.824 7.5 20.406 1 90 302 TYR A O 1
ATOM 2429 N N . ILE A 1 303 ? -7.023 7.617 19.828 1 92.94 303 ILE A N 1
ATOM 2430 C CA . ILE A 1 303 ? -7.152 6.18 19.641 1 92.94 303 ILE A CA 1
ATOM 2431 C C . ILE A 1 303 ? -7.992 5.902 18.391 1 92.94 303 ILE A C 1
ATOM 2433 O O . ILE A 1 303 ? -9.008 6.566 18.156 1 92.94 303 ILE A O 1
ATOM 2437 N N . ASP A 1 304 ? -7.512 5.008 17.594 1 91.81 304 ASP A N 1
ATOM 2438 C CA . ASP A 1 304 ? -8.273 4.555 16.438 1 91.81 304 ASP A CA 1
ATOM 2439 C C . ASP A 1 304 ? -7.719 3.24 15.898 1 91.81 304 ASP A C 1
ATOM 2441 O O . ASP A 1 304 ? -6.57 2.883 16.172 1 91.81 304 ASP A O 1
ATOM 2445 N N . ASP A 1 305 ? -8.617 2.537 15.203 1 92.31 305 ASP A N 1
ATOM 2446 C CA . ASP A 1 305 ? -8.211 1.306 14.531 1 92.31 305 ASP A CA 1
ATOM 2447 C C . ASP A 1 305 ? -7.895 1.562 13.055 1 92.31 305 ASP A C 1
ATOM 2449 O O . ASP A 1 305 ? -8.445 2.482 12.445 1 92.31 305 ASP A O 1
ATOM 2453 N N . PHE A 1 306 ? -6.965 0.841 12.5 1 89.75 306 PHE A N 1
ATOM 2454 C CA . PHE A 1 306 ? -6.715 0.915 11.07 1 89.75 306 PHE A CA 1
ATOM 2455 C C . PHE A 1 306 ? -6.387 -0.462 10.508 1 89.75 306 PHE A C 1
ATOM 2457 O O . PHE A 1 306 ? -5.879 -1.326 11.219 1 89.75 306 PHE A O 1
ATOM 2464 N N . GLU A 1 307 ? -6.773 -0.656 9.25 1 88.12 307 GLU A N 1
ATOM 2465 C CA . GLU A 1 307 ? -6.543 -1.917 8.555 1 88.12 307 GLU A CA 1
ATOM 2466 C C . GLU A 1 307 ? -5.148 -1.959 7.938 1 88.12 307 GLU A C 1
ATOM 2468 O O . GLU A 1 307 ? -4.668 -0.957 7.402 1 88.12 307 GLU A O 1
ATOM 2473 N N . VAL A 1 308 ? -4.508 -3.115 8.062 1 85.38 308 VAL A N 1
ATOM 2474 C CA . VAL A 1 308 ? -3.15 -3.25 7.551 1 85.38 308 VAL A CA 1
ATOM 2475 C C . VAL A 1 308 ? -3.162 -4.082 6.27 1 85.38 308 VAL A C 1
ATOM 2477 O O . VAL A 1 308 ? -2.18 -4.094 5.523 1 85.38 308 VAL A O 1
ATOM 2480 N N . THR A 1 309 ? -4.199 -4.797 5.945 1 80 309 THR A N 1
ATOM 2481 C CA . THR A 1 309 ? -4.312 -5.613 4.742 1 80 309 THR A CA 1
ATOM 2482 C C . THR A 1 309 ? -5.402 -5.07 3.82 1 80 309 THR A C 1
ATOM 2484 O O . THR A 1 309 ? -6.012 -4.039 4.113 1 80 309 THR A O 1
ATOM 2487 N N . ASN A 1 310 ? -5.484 -5.707 2.633 1 73.12 310 ASN A N 1
ATOM 2488 C CA . ASN A 1 310 ? -6.574 -5.363 1.722 1 73.12 310 ASN A CA 1
ATOM 2489 C C . ASN A 1 310 ? -7.938 -5.562 2.377 1 73.12 310 ASN A C 1
ATOM 2491 O O . ASN A 1 310 ? -8.258 -6.664 2.826 1 73.12 310 ASN A O 1
ATOM 2495 N N . PRO A 1 311 ? -8.633 -4.566 2.4 1 70.44 311 PRO A N 1
ATOM 2496 C CA . PRO A 1 311 ? -9.914 -4.629 3.117 1 70.44 311 PRO A CA 1
ATOM 2497 C C . PRO A 1 311 ? -10.93 -5.547 2.438 1 70.44 311 PRO A C 1
ATOM 2499 O O . PRO A 1 311 ? -11.93 -5.922 3.049 1 70.44 311 PRO A O 1
ATOM 2502 N N . LEU A 1 312 ? -10.648 -5.965 1.184 1 69.56 312 LEU A N 1
ATOM 2503 C CA . LEU A 1 312 ? -11.57 -6.828 0.457 1 69.56 312 LEU A CA 1
ATOM 2504 C C . LEU A 1 312 ? -11.141 -8.289 0.56 1 69.56 312 LEU A C 1
ATOM 2506 O O . LEU A 1 312 ? -11.859 -9.188 0.107 1 69.56 312 LEU A O 1
ATOM 2510 N N . SER A 1 313 ? -10.062 -8.492 1.226 1 73 313 SER A N 1
ATOM 2511 C CA . SER A 1 313 ? -9.547 -9.859 1.34 1 73 313 SER A CA 1
ATOM 2512 C C . SER A 1 313 ? -10.336 -10.656 2.369 1 73 313 SER A C 1
ATOM 2514 O O . SER A 1 313 ? -10.906 -10.094 3.301 1 73 313 SER A O 1
ATOM 2516 N N . PRO A 1 314 ? -10.406 -11.945 2.158 1 75 314 PRO A N 1
ATOM 2517 C CA . PRO A 1 314 ? -11.086 -12.797 3.135 1 75 314 PRO A CA 1
ATOM 2518 C C . PRO A 1 314 ? -10.484 -12.695 4.535 1 75 314 PRO A C 1
ATOM 2520 O O . PRO A 1 314 ? -11.156 -13 5.523 1 75 314 PRO A O 1
ATOM 2523 N N . LYS A 1 315 ? -9.266 -12.273 4.59 1 74.31 315 LYS A N 1
ATOM 2524 C CA . LYS A 1 315 ? -8.594 -12.164 5.883 1 74.31 315 LYS A CA 1
ATOM 2525 C C . LYS A 1 315 ? -8.703 -10.75 6.434 1 74.31 315 LYS A C 1
ATOM 2527 O O . LYS A 1 315 ? -7.973 -10.375 7.359 1 74.31 315 LYS A O 1
ATOM 2532 N N . ALA A 1 316 ? -9.641 -9.992 5.812 1 75.38 316 ALA A N 1
ATOM 2533 C CA . ALA A 1 316 ? -9.852 -8.633 6.305 1 75.38 316 ALA A CA 1
ATOM 2534 C C . ALA A 1 316 ? -10.312 -8.648 7.762 1 75.38 316 ALA A C 1
ATOM 2536 O O . ALA A 1 316 ? -11.141 -9.469 8.148 1 75.38 316 ALA A O 1
ATOM 2537 N N . GLY A 1 317 ? -9.75 -7.785 8.625 1 77.19 317 GLY A N 1
ATOM 2538 C CA . GLY A 1 317 ? -10.156 -7.645 10.016 1 77.19 317 GLY A CA 1
ATOM 2539 C C . GLY A 1 317 ? -9.32 -8.484 10.961 1 77.19 317 GLY A C 1
ATOM 2540 O O . GLY A 1 317 ? -9.266 -8.203 12.164 1 77.19 317 GLY A O 1
ATOM 2541 N N . THR A 1 318 ? -8.609 -9.492 10.312 1 81.25 318 THR A N 1
ATOM 2542 C CA . THR A 1 318 ? -7.852 -10.406 11.156 1 81.25 318 THR A CA 1
ATOM 2543 C C . THR A 1 318 ? -6.645 -9.703 11.766 1 81.25 318 THR A C 1
ATOM 2545 O O . THR A 1 318 ? -6.316 -9.93 12.938 1 81.25 318 THR A O 1
ATOM 2548 N N . HIS A 1 319 ? -6.051 -8.852 11.047 1 87.69 319 HIS A N 1
ATOM 2549 C CA . HIS A 1 319 ? -4.82 -8.211 11.5 1 87.69 319 HIS A CA 1
ATOM 2550 C C . HIS A 1 319 ? -5.035 -6.719 11.727 1 87.69 319 HIS A C 1
ATOM 2552 O O . HIS A 1 319 ? -4.078 -5.941 11.75 1 87.69 319 HIS A O 1
ATOM 2558 N N . LYS A 1 320 ? -6.293 -6.371 11.898 1 92.31 320 LYS A N 1
ATOM 2559 C CA . LYS A 1 320 ? -6.594 -4.973 12.195 1 92.31 320 LYS A CA 1
ATOM 2560 C C . LYS A 1 320 ? -5.918 -4.523 13.484 1 92.31 320 LYS A C 1
ATOM 2562 O O . LYS A 1 320 ? -5.883 -5.27 14.469 1 92.31 320 LYS A O 1
ATOM 2567 N N . LEU A 1 321 ? -5.379 -3.279 13.492 1 95.62 321 LEU A N 1
ATOM 2568 C CA . LEU A 1 321 ? -4.621 -2.805 14.641 1 95.62 321 LEU A CA 1
ATOM 2569 C C . LEU A 1 321 ? -5.281 -1.574 15.258 1 95.62 321 LEU A C 1
ATOM 2571 O O . LEU A 1 321 ? -5.816 -0.728 14.539 1 95.62 321 LEU A O 1
ATOM 2575 N N . GLY A 1 322 ? -5.305 -1.573 16.578 1 96.31 322 GLY A N 1
ATOM 2576 C CA . GLY A 1 322 ? -5.578 -0.352 17.312 1 96.31 322 GLY A CA 1
ATOM 2577 C C . GLY A 1 322 ? -4.328 0.425 17.672 1 96.31 322 GLY A C 1
ATOM 2578 O O . GLY A 1 322 ? -3.328 -0.159 18.109 1 96.31 322 GLY A O 1
ATOM 2579 N N . ALA A 1 323 ? -4.332 1.719 17.375 1 97 323 ALA A N 1
ATOM 2580 C CA . ALA A 1 323 ? -3.189 2.578 17.672 1 97 323 ALA A CA 1
ATOM 2581 C C . ALA A 1 323 ? -3.572 3.688 18.641 1 97 323 ALA A C 1
ATOM 2583 O O . ALA A 1 323 ? -4.672 4.238 18.562 1 97 323 ALA A O 1
ATOM 2584 N N . VAL A 1 324 ? -2.723 3.924 19.562 1 97.81 324 VAL A N 1
ATOM 2585 C CA . VAL A 1 324 ? -2.842 5.047 20.484 1 97.81 324 VAL A CA 1
ATOM 2586 C C . VAL A 1 324 ? -1.678 6.012 20.281 1 97.81 324 VAL A C 1
ATOM 2588 O O . VAL A 1 324 ? -0.513 5.621 20.391 1 97.81 324 VAL A O 1
ATOM 2591 N N . TYR A 1 325 ? -2 7.199 19.938 1 97.62 325 TYR A N 1
ATOM 2592 C CA . TYR A 1 325 ? -1.025 8.266 19.75 1 97.62 325 TYR A CA 1
ATOM 2593 C C . TYR A 1 325 ? -1.225 9.383 20.766 1 97.62 325 TYR A C 1
ATOM 2595 O O . TYR A 1 325 ? -2.219 9.391 21.5 1 97.62 325 TYR A O 1
ATOM 2603 N N . PHE A 1 326 ? -0.245 10.25 20.859 1 97.31 326 PHE A N 1
ATOM 2604 C CA . PHE A 1 326 ? -0.447 11.445 21.672 1 97.31 326 PHE A CA 1
ATOM 2605 C C . PHE A 1 326 ? 0.378 12.609 21.141 1 97.31 326 PHE A C 1
ATOM 2607 O O . PHE A 1 326 ? 1.256 12.414 20.297 1 97.31 326 PHE A O 1
ATOM 2614 N N . THR A 1 327 ? -0.01 13.766 21.469 1 96.69 327 THR A N 1
ATOM 2615 C CA . THR A 1 327 ? 0.71 15.023 21.312 1 96.69 327 THR A CA 1
ATOM 2616 C C . THR A 1 327 ? 0.516 15.922 22.531 1 96.69 327 THR A C 1
ATOM 2618 O O . THR A 1 327 ? 0.038 15.461 23.562 1 96.69 327 THR A O 1
ATOM 2621 N N . PHE A 1 328 ? 0.985 17.172 22.484 1 95.81 328 PHE A N 1
ATOM 2622 C CA . PHE A 1 328 ? 0.954 18.031 23.672 1 95.81 328 PHE A CA 1
ATOM 2623 C C . PHE A 1 328 ? -0.032 19.172 23.484 1 95.81 328 PHE A C 1
ATOM 2625 O O . PHE A 1 328 ? -0.061 19.797 22.422 1 95.81 328 PHE A O 1
ATOM 2632 N N . SER A 1 329 ? -0.778 19.406 24.5 1 92.38 329 SER A N 1
ATOM 2633 C CA . SER A 1 329 ? -1.768 20.484 24.422 1 92.38 329 SER A CA 1
ATOM 2634 C C . SER A 1 329 ? -1.131 21.844 24.688 1 92.38 329 SER A C 1
ATOM 2636 O O . SER A 1 329 ? -1.688 22.875 24.312 1 92.38 329 SER A O 1
ATOM 2638 N N . ASN A 1 330 ? 0.114 21.859 25.281 1 88.94 330 ASN A N 1
ATOM 2639 C CA . ASN A 1 330 ? 0.784 23.094 25.688 1 88.94 330 ASN A CA 1
ATOM 2640 C C . ASN A 1 330 ? 1.606 23.688 24.547 1 88.94 330 ASN A C 1
ATOM 2642 O O . ASN A 1 330 ? 2.41 24.594 24.766 1 88.94 330 ASN A O 1
ATOM 2646 N N . ILE A 1 331 ? 1.447 23.172 23.453 1 91.75 331 ILE A N 1
ATOM 2647 C CA . ILE A 1 331 ? 2.172 23.766 22.344 1 91.75 331 ILE A CA 1
ATOM 2648 C C . ILE A 1 331 ? 1.185 24.375 21.359 1 91.75 331 ILE A C 1
ATOM 2650 O O . ILE A 1 331 ? 0.044 23.922 21.234 1 91.75 331 ILE A O 1
ATOM 2654 N N . THR A 1 332 ? 1.643 25.406 20.703 1 90.69 332 THR A N 1
ATOM 2655 C CA . THR A 1 332 ? 0.774 26.125 19.781 1 90.69 332 THR A CA 1
ATOM 2656 C C . THR A 1 332 ? 0.273 25.219 18.672 1 90.69 332 THR A C 1
ATOM 2658 O O . THR A 1 332 ? 0.962 24.266 18.281 1 90.69 332 THR A O 1
ATOM 2661 N N . PRO A 1 333 ? -0.904 25.5 18.172 1 90.75 333 PRO A N 1
ATOM 2662 C CA . PRO A 1 333 ? -1.517 24.625 17.156 1 90.75 333 PRO A CA 1
ATOM 2663 C C . PRO A 1 333 ? -0.632 24.438 15.93 1 90.75 333 PRO A C 1
ATOM 2665 O O . PRO A 1 333 ? -0.667 23.391 15.297 1 90.75 333 PRO A O 1
ATOM 2668 N N . LYS A 1 334 ? 0.191 25.453 15.602 1 88.94 334 LYS A N 1
ATOM 2669 C CA . LYS A 1 334 ? 1.049 25.328 14.422 1 88.94 334 LYS A CA 1
ATOM 2670 C C . LYS A 1 334 ? 2.072 24.219 14.602 1 88.94 334 LYS A C 1
ATOM 2672 O O . LYS A 1 334 ? 2.439 23.547 13.633 1 88.94 334 LYS A O 1
ATOM 2677 N N . TYR A 1 335 ? 2.48 23.938 15.828 1 91.06 335 TYR A N 1
ATOM 2678 C CA . TYR A 1 335 ? 3.426 22.859 16.125 1 91.06 335 TYR A CA 1
ATOM 2679 C C . TYR A 1 335 ? 2.705 21.531 16.312 1 91.06 335 TYR A C 1
ATOM 2681 O O . TYR A 1 335 ? 3.225 20.469 15.938 1 91.06 335 TYR A O 1
ATOM 2689 N N . ARG A 1 336 ? 1.525 21.641 16.797 1 91.81 336 ARG A N 1
ATOM 2690 C CA . ARG A 1 336 ? 0.761 20.438 17.125 1 91.81 336 ARG A CA 1
ATOM 2691 C C . ARG A 1 336 ? 0.235 19.781 15.852 1 91.81 336 ARG A C 1
ATOM 2693 O O . ARG A 1 336 ? 0.074 18.547 15.812 1 91.81 336 ARG A O 1
ATOM 2700 N N . SER A 1 337 ? 0.061 20.531 14.852 1 90.44 337 SER A N 1
ATOM 2701 C CA . SER A 1 337 ? -0.573 20.031 13.641 1 90.44 337 SER A CA 1
ATOM 2702 C C . SER A 1 337 ? 0.432 19.297 12.75 1 90.44 337 SER A C 1
ATOM 2704 O O . SER A 1 337 ? 0.045 18.562 11.844 1 90.44 337 SER A O 1
ATOM 2706 N N . THR A 1 338 ? 1.708 19.406 12.984 1 91.75 338 THR A N 1
ATOM 2707 C CA . THR A 1 338 ? 2.713 18.703 12.188 1 91.75 338 THR A CA 1
ATOM 2708 C C . THR A 1 338 ? 2.803 17.234 12.594 1 91.75 338 THR A C 1
ATOM 2710 O O . THR A 1 338 ? 2.736 16.906 13.781 1 91.75 338 THR A O 1
ATOM 2713 N N . LEU A 1 339 ? 2.969 16.406 11.68 1 93.56 339 LEU A N 1
ATOM 2714 C CA . LEU A 1 339 ? 3.004 14.961 11.938 1 93.56 339 LEU A CA 1
ATOM 2715 C C . LEU A 1 339 ? 4.262 14.586 12.711 1 93.56 339 LEU A C 1
ATOM 2717 O O . LEU A 1 339 ? 4.277 13.578 13.422 1 93.56 339 LEU A O 1
ATOM 2721 N N . LYS A 1 340 ? 5.281 15.398 12.586 1 93.44 340 LYS A N 1
ATOM 2722 C CA . LYS A 1 340 ? 6.555 15.125 13.25 1 93.44 340 LYS A CA 1
ATOM 2723 C C . LYS A 1 340 ? 6.426 15.25 14.766 1 93.44 340 LYS A C 1
ATOM 2725 O O . LYS A 1 340 ? 7.297 14.789 15.508 1 93.44 340 LYS A O 1
ATOM 2730 N N . ASN A 1 341 ? 5.328 15.891 15.195 1 95.69 341 ASN A N 1
ATOM 2731 C CA . ASN A 1 341 ? 5.133 16.078 16.625 1 95.69 341 ASN A CA 1
ATOM 2732 C C . ASN A 1 341 ? 4.02 15.195 17.172 1 95.69 341 ASN A C 1
ATOM 2734 O O . ASN A 1 341 ? 3.385 15.523 18.172 1 95.69 341 ASN A O 1
ATOM 2738 N N . MET A 1 342 ? 3.699 14.156 16.516 1 96.44 342 MET A N 1
ATOM 2739 C CA . MET A 1 342 ? 2.799 13.102 16.969 1 96.44 342 MET A CA 1
ATOM 2740 C C . MET A 1 342 ? 3.574 11.836 17.328 1 96.44 342 MET A C 1
ATOM 2742 O O . MET A 1 342 ? 4.512 11.461 16.625 1 96.44 342 MET A O 1
ATOM 2746 N N . PHE A 1 343 ? 3.211 11.203 18.406 1 97.88 343 PHE A N 1
ATOM 2747 C CA . PHE A 1 343 ? 4.039 10.125 18.938 1 97.88 343 PHE A CA 1
ATOM 2748 C C . PHE A 1 343 ? 3.209 8.875 19.188 1 97.88 343 PHE A C 1
ATOM 2750 O O . PHE A 1 343 ? 2.07 8.961 19.656 1 97.88 343 PHE A O 1
ATOM 2757 N N . LEU A 1 344 ? 3.766 7.754 18.859 1 97.94 344 LEU A N 1
ATOM 2758 C CA . LEU A 1 344 ? 3.125 6.469 19.125 1 97.94 344 LEU A CA 1
ATOM 2759 C C . LEU A 1 344 ? 3.238 6.082 20.594 1 97.94 344 LEU A C 1
ATOM 2761 O O . LEU A 1 344 ? 4.301 6.238 21.188 1 97.94 344 LEU A O 1
ATOM 2765 N N . LEU A 1 345 ? 2.158 5.594 21.141 1 98.12 345 LEU A N 1
ATOM 2766 C CA . LEU A 1 345 ? 2.162 5.121 22.516 1 98.12 345 LEU A CA 1
ATOM 2767 C C . LEU A 1 345 ? 1.946 3.613 22.578 1 98.12 345 LEU A C 1
ATOM 2769 O O . LEU A 1 345 ? 2.617 2.916 23.344 1 98.12 345 LEU A O 1
ATOM 2773 N N . MET A 1 346 ? 0.945 3.154 21.859 1 98 346 MET A N 1
ATOM 2774 C CA . MET A 1 346 ? 0.621 1.73 21.891 1 98 346 MET A CA 1
ATOM 2775 C C . MET A 1 346 ? 0.154 1.249 20.516 1 98 346 MET A C 1
ATOM 2777 O O . MET A 1 346 ? -0.4 2.025 19.734 1 98 346 MET A O 1
ATOM 2781 N N . LEU A 1 347 ? 0.423 -0.03 20.234 1 97.62 347 LEU A N 1
ATOM 2782 C CA . LEU A 1 347 ? -0.152 -0.771 19.109 1 97.62 347 LEU A CA 1
ATOM 2783 C C . LEU A 1 347 ? -0.645 -2.143 19.562 1 97.62 347 LEU A C 1
ATOM 2785 O O . LEU A 1 347 ? 0.095 -2.891 20.219 1 97.62 347 LEU A O 1
ATOM 2789 N N . PHE A 1 348 ? -1.868 -2.439 19.312 1 97.25 348 PHE A N 1
ATOM 2790 C CA . PHE A 1 348 ? -2.414 -3.738 19.688 1 97.25 348 PHE A CA 1
ATOM 2791 C C . PHE A 1 348 ? -3.375 -4.246 18.625 1 97.25 348 PHE A C 1
ATOM 2793 O O . PHE A 1 348 ? -3.854 -3.473 17.781 1 97.25 348 PHE A O 1
ATOM 2800 N N . ASN A 1 349 ? -3.576 -5.555 18.547 1 95 349 ASN A N 1
ATOM 2801 C CA . ASN A 1 349 ? -4.578 -6.137 17.672 1 95 349 ASN A CA 1
ATOM 2802 C C . ASN A 1 349 ? -5.996 -5.793 18.125 1 95 349 ASN A C 1
ATOM 2804 O O . ASN A 1 349 ? -6.352 -6.016 19.281 1 95 349 ASN A O 1
ATOM 2808 N N . SER A 1 350 ? -6.781 -5.258 17.266 1 94.44 350 SER A N 1
ATOM 2809 C CA . SER A 1 350 ? -8.141 -4.832 17.594 1 94.44 350 SER A CA 1
ATOM 2810 C C . SER A 1 350 ? -8.977 -6 18.094 1 94.44 350 SER A C 1
ATOM 2812 O O . SER A 1 350 ? -9.828 -5.836 18.969 1 94.44 350 SER A O 1
ATOM 2814 N N . GLY A 1 351 ? -8.766 -7.191 17.484 1 91.31 351 GLY A N 1
ATOM 2815 C CA . GLY A 1 351 ? -9.469 -8.375 17.938 1 91.31 351 GLY A CA 1
ATOM 2816 C C . GLY A 1 351 ? -9.125 -8.766 19.359 1 91.31 351 GLY A C 1
ATOM 2817 O O . GLY A 1 351 ? -10 -9.211 20.109 1 91.31 351 GLY A O 1
ATOM 2818 N N . ASP A 1 352 ? -7.941 -8.57 19.75 1 93.31 352 ASP A N 1
ATOM 2819 C CA . ASP A 1 352 ? -7.508 -8.883 21.094 1 93.31 352 ASP A CA 1
ATOM 2820 C C . ASP A 1 352 ? -8.117 -7.906 22.109 1 93.31 352 ASP A C 1
ATOM 2822 O O . ASP A 1 352 ? -8.445 -8.289 23.234 1 93.31 352 ASP A O 1
ATOM 2826 N N . ALA A 1 353 ? -8.211 -6.68 21.703 1 93.88 353 ALA A N 1
ATOM 2827 C CA . ALA A 1 353 ? -8.828 -5.684 22.578 1 93.88 353 ALA A CA 1
ATOM 2828 C C . ALA A 1 353 ? -10.289 -6.035 22.859 1 93.88 353 ALA A C 1
ATOM 2830 O O . ALA A 1 353 ? -10.781 -5.797 23.969 1 93.88 353 ALA A O 1
ATOM 2831 N N . LYS A 1 354 ? -10.891 -6.527 21.906 1 90.25 354 LYS A N 1
ATOM 2832 C CA . LYS A 1 354 ? -12.289 -6.93 22.062 1 90.25 354 LYS A CA 1
ATOM 2833 C C . LYS A 1 354 ? -12.398 -8.156 22.969 1 90.25 354 LYS A C 1
ATOM 2835 O O . LYS A 1 354 ? -13.336 -8.266 23.766 1 90.25 354 LYS A O 1
ATOM 2840 N N . MET A 1 355 ? -11.461 -9.023 22.828 1 90.69 355 MET A N 1
ATOM 2841 C CA . MET A 1 355 ? -11.492 -10.289 23.562 1 90.69 355 MET A CA 1
ATOM 2842 C C . MET A 1 355 ? -11.109 -10.086 25.016 1 90.69 355 MET A C 1
ATOM 2844 O O . MET A 1 355 ? -11.766 -10.609 25.922 1 90.69 355 MET A O 1
ATOM 2848 N N . TYR A 1 356 ? -10.078 -9.281 25.281 1 93.19 356 TYR A N 1
ATOM 2849 C CA . TYR A 1 356 ? -9.523 -9.18 26.625 1 93.19 356 TYR A CA 1
ATOM 2850 C C . TYR A 1 356 ? -9.93 -7.867 27.297 1 93.19 356 TYR A C 1
ATOM 2852 O O . TYR A 1 356 ? -9.805 -7.715 28.516 1 93.19 356 TYR A O 1
ATOM 2860 N N . GLY A 1 357 ? -10.453 -6.934 26.5 1 93.12 357 GLY A N 1
ATOM 2861 C CA . GLY A 1 357 ? -10.852 -5.645 27.047 1 93.12 357 GLY A CA 1
ATOM 2862 C C . GLY A 1 357 ? -9.727 -4.629 27.047 1 93.12 357 GLY A C 1
ATOM 2863 O O . GLY A 1 357 ? -8.555 -4.992 26.938 1 93.12 357 GLY A O 1
ATOM 2864 N N . TYR A 1 358 ? -10.039 -3.371 27.312 1 95.69 358 TYR A N 1
ATOM 2865 C CA . TYR A 1 358 ? -9.062 -2.283 27.297 1 95.69 358 TYR A CA 1
ATOM 2866 C C . TYR A 1 358 ? -8.383 -2.137 28.641 1 95.69 358 TYR A C 1
ATOM 2868 O O . TYR A 1 358 ? -7.32 -1.519 28.75 1 95.69 358 TYR A O 1
ATOM 2876 N N . GLN A 1 359 ? -8.922 -2.643 29.656 1 95.12 359 GLN A N 1
ATOM 2877 C CA . GLN A 1 359 ? -8.383 -2.48 31 1 95.12 359 GLN A CA 1
ATOM 2878 C C . GLN A 1 359 ? -6.961 -3.023 31.094 1 95.12 359 GLN A C 1
ATOM 2880 O O . GLN A 1 359 ? -6.043 -2.305 31.5 1 95.12 359 GLN A O 1
ATOM 2885 N N . PRO A 1 360 ? -6.746 -4.289 30.641 1 95.25 360 PRO A N 1
ATOM 2886 C CA . PRO A 1 360 ? -5.371 -4.789 30.703 1 95.25 360 PRO A CA 1
ATOM 2887 C C . PRO A 1 360 ? -4.426 -4.035 29.766 1 95.25 360 PRO A C 1
ATOM 2889 O O . PRO A 1 360 ? -3.232 -3.916 30.062 1 95.25 360 PRO A O 1
ATOM 2892 N N . ILE A 1 361 ? -4.898 -3.516 28.719 1 96.75 361 ILE A N 1
ATOM 2893 C CA . ILE A 1 361 ? -4.078 -2.822 27.734 1 96.75 361 ILE A CA 1
ATOM 2894 C C . ILE A 1 361 ? -3.572 -1.505 28.312 1 96.75 361 ILE A C 1
ATOM 2896 O O . ILE A 1 361 ? -2.418 -1.126 28.094 1 96.75 361 ILE A O 1
ATOM 2900 N N . PHE A 1 362 ? -4.391 -0.781 29.141 1 97.44 362 PHE A N 1
ATOM 2901 C CA . PHE A 1 362 ? -4.039 0.556 29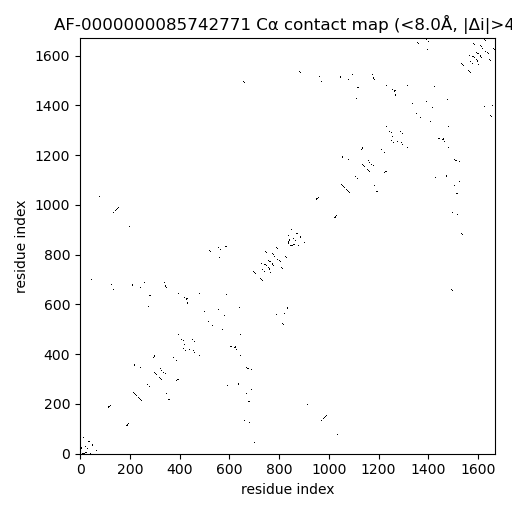.594 1 97.44 362 PHE A CA 1
ATOM 2902 C C . PHE A 1 362 ? -3.535 0.516 31.031 1 97.44 362 PHE A C 1
ATOM 2904 O O . PHE A 1 362 ? -3.203 1.554 31.609 1 97.44 362 PHE A O 1
ATOM 2911 N N . GLU A 1 363 ? -3.422 -0.638 31.594 1 96.88 363 GLU A N 1
ATOM 2912 C CA . GLU A 1 363 ? -3.061 -0.776 33 1 96.88 363 GLU A CA 1
ATOM 2913 C C . GLU A 1 363 ? -1.699 -0.149 33.281 1 96.88 363 GLU A C 1
ATOM 2915 O O . GLU A 1 363 ? -1.564 0.665 34.188 1 96.88 363 GLU A O 1
ATOM 2920 N N . GLN A 1 364 ? -0.761 -0.513 32.469 1 96.94 364 GLN A N 1
ATOM 2921 C CA . GLN A 1 364 ? 0.587 0.004 32.688 1 96.94 364 GLN A CA 1
ATOM 2922 C C . GLN A 1 364 ? 0.645 1.509 32.406 1 96.94 364 GLN A C 1
ATOM 2924 O O . GLN A 1 364 ? 1.34 2.236 33.125 1 96.94 364 GLN A O 1
ATOM 2929 N N . PHE A 1 365 ? 0.028 1.995 31.469 1 96.88 365 PHE A N 1
ATOM 2930 C CA . PHE A 1 365 ? 0.006 3.418 31.141 1 96.88 365 PHE A CA 1
ATOM 2931 C C . PHE A 1 365 ? -0.569 4.227 32.312 1 96.88 365 PHE A C 1
ATOM 2933 O O . PHE A 1 365 ? -0.039 5.281 32.656 1 96.88 365 PHE A O 1
ATOM 2940 N N . VAL A 1 366 ? -1.678 3.725 32.875 1 97.75 366 VAL A N 1
ATOM 2941 C CA . VAL A 1 366 ? -2.326 4.398 34 1 97.75 366 VAL A CA 1
ATOM 2942 C C . VAL A 1 366 ? -1.357 4.5 35.156 1 97.75 366 VAL A C 1
ATOM 2944 O O . VAL A 1 366 ? -1.235 5.559 35.781 1 97.75 366 VAL A O 1
ATOM 2947 N N . LYS A 1 367 ? -0.682 3.418 35.438 1 97.56 367 LYS A N 1
ATOM 2948 C CA . LYS A 1 367 ? 0.311 3.418 36.5 1 97.56 367 LYS A CA 1
ATOM 2949 C C . LYS A 1 367 ? 1.413 4.438 36.219 1 97.56 367 LYS A C 1
ATOM 2951 O O . LYS A 1 367 ? 1.769 5.223 37.094 1 97.56 367 LYS A O 1
ATOM 2956 N N . ASP A 1 368 ? 1.927 4.422 35.031 1 97.62 368 ASP A N 1
ATOM 2957 C CA . ASP A 1 368 ? 3 5.336 34.656 1 97.62 368 ASP A CA 1
ATOM 2958 C C . ASP A 1 368 ? 2.537 6.789 34.719 1 97.62 368 ASP A C 1
ATOM 2960 O O . ASP A 1 368 ? 3.271 7.66 35.188 1 97.62 368 ASP A O 1
ATOM 2964 N N . MET A 1 369 ? 1.358 7.062 34.281 1 96.31 369 MET A N 1
ATOM 2965 C CA . MET A 1 369 ? 0.845 8.43 34.25 1 96.31 369 MET A CA 1
ATOM 2966 C C . MET A 1 369 ? 0.632 8.961 35.656 1 96.31 369 MET A C 1
ATOM 2968 O O . MET A 1 369 ? 0.842 10.148 35.938 1 96.31 369 MET A O 1
ATOM 2972 N N . ASN A 1 370 ? 0.165 8.125 36.531 1 97.19 370 ASN A N 1
ATOM 2973 C CA . ASN A 1 370 ? -0.015 8.539 37.906 1 97.19 370 ASN A CA 1
ATOM 2974 C C . ASN A 1 370 ? 1.313 8.914 38.562 1 97.19 370 ASN A C 1
ATOM 2976 O O . ASN A 1 370 ? 1.389 9.883 39.312 1 97.19 370 ASN A O 1
ATOM 2980 N N . GLU A 1 371 ? 2.295 8.172 38.281 1 96.62 371 GLU A N 1
ATOM 2981 C CA . GLU A 1 371 ? 3.629 8.516 38.75 1 96.62 371 GLU A CA 1
ATOM 2982 C C . GLU A 1 371 ? 4.109 9.836 38.188 1 96.62 371 GLU A C 1
ATOM 2984 O O . GLU A 1 371 ? 4.719 10.648 38.875 1 96.62 371 GLU A O 1
ATOM 2989 N N . LEU A 1 372 ? 3.871 10.008 36.938 1 95.62 372 LEU A N 1
ATOM 2990 C CA . LEU A 1 372 ? 4.281 11.219 36.25 1 95.62 372 LEU A CA 1
ATOM 2991 C C . LEU A 1 372 ? 3.527 12.43 36.812 1 95.62 372 LEU A C 1
ATOM 2993 O O . LEU A 1 372 ? 4.07 13.539 36.844 1 95.62 372 LEU A O 1
ATOM 2997 N N . CYS A 1 373 ? 2.301 12.25 37.219 1 93.19 373 CYS A N 1
ATOM 2998 C CA . CYS A 1 373 ? 1.472 13.328 37.719 1 93.19 373 CYS A CA 1
ATOM 2999 C C . CYS A 1 373 ? 1.919 13.719 39.125 1 93.19 373 CYS A C 1
ATOM 3001 O O . CYS A 1 373 ? 1.899 14.898 39.5 1 93.19 373 CYS A O 1
ATOM 3003 N N . THR A 1 374 ? 2.342 12.797 39.969 1 92 374 THR A N 1
ATOM 3004 C CA . THR A 1 374 ? 2.645 13.039 41.375 1 92 374 THR A CA 1
ATOM 3005 C C . THR A 1 374 ? 4.125 13.359 41.562 1 92 374 THR A C 1
ATOM 3007 O O . THR A 1 374 ? 4.473 14.383 42.156 1 92 374 THR A O 1
ATOM 3010 N N . GLU A 1 375 ? 4.949 12.516 41 1 92.94 375 GLU A N 1
ATOM 3011 C CA . GLU A 1 375 ? 6.387 12.641 41.219 1 92.94 375 GLU A CA 1
ATOM 3012 C C . GLU A 1 375 ? 7.035 13.477 40.125 1 92.94 375 GLU A C 1
ATOM 3014 O O . GLU A 1 375 ? 8.031 14.156 40.344 1 92.94 375 GLU A O 1
ATOM 3019 N N . GLY A 1 376 ? 6.484 13.398 38.969 1 93.56 376 GLY A N 1
ATOM 3020 C CA . GLY A 1 376 ? 7.074 14.086 37.844 1 93.56 376 GLY A CA 1
ATOM 3021 C C . GLY A 1 376 ? 8.367 13.453 37.375 1 93.56 376 GLY A C 1
ATOM 3022 O O . GLY A 1 376 ? 8.641 12.289 37.656 1 93.56 376 GLY A O 1
ATOM 3023 N N . LEU A 1 377 ? 9.047 14.133 36.438 1 95 377 LEU A N 1
ATOM 3024 C CA . LEU A 1 377 ? 10.336 13.703 35.906 1 95 377 LEU A CA 1
ATOM 3025 C C . LEU A 1 377 ? 11.414 14.742 36.188 1 95 377 LEU A C 1
ATOM 3027 O O . LEU A 1 377 ? 11.188 15.945 36 1 95 377 LEU A O 1
ATOM 3031 N N . ASP A 1 378 ? 12.516 14.258 36.625 1 94.81 378 ASP A N 1
ATOM 3032 C CA . ASP A 1 378 ? 13.688 15.117 36.75 1 94.81 378 ASP A CA 1
ATOM 3033 C C . ASP A 1 378 ? 14.383 15.281 35.375 1 94.81 378 ASP A C 1
ATOM 3035 O O . ASP A 1 378 ? 14.898 14.312 34.812 1 94.81 378 ASP A O 1
ATOM 3039 N N . VAL A 1 379 ? 14.289 16.453 34.875 1 93.88 379 VAL A N 1
ATOM 3040 C CA . VAL A 1 379 ? 14.805 16.672 33.531 1 93.88 379 VAL A CA 1
ATOM 3041 C C . VAL A 1 379 ? 15.938 17.703 33.562 1 93.88 379 VAL A C 1
ATOM 3043 O O . VAL A 1 379 ? 15.969 18.562 34.438 1 93.88 379 VAL A O 1
ATOM 3046 N N . HIS A 1 380 ? 16.859 17.5 32.625 1 92.69 380 HIS A N 1
ATOM 3047 C CA . HIS A 1 380 ? 18 18.391 32.438 1 92.69 380 HIS A CA 1
ATOM 3048 C C . HIS A 1 380 ? 18.094 18.875 30.984 1 92.69 380 HIS A C 1
ATOM 3050 O O . HIS A 1 380 ? 18.438 18.109 30.094 1 92.69 380 HIS A O 1
ATOM 3056 N N . THR A 1 381 ? 17.766 20.094 30.844 1 89 381 THR A N 1
ATOM 3057 C CA . THR A 1 381 ? 17.922 20.719 29.531 1 89 381 THR A CA 1
ATOM 3058 C C . THR A 1 381 ? 18.906 21.875 29.609 1 89 381 THR A C 1
ATOM 3060 O O . THR A 1 381 ? 19.438 22.188 30.688 1 89 381 THR A O 1
ATOM 3063 N N . ASP A 1 382 ? 19.234 22.516 28.516 1 80.94 382 ASP A N 1
ATOM 3064 C CA . ASP A 1 382 ? 20.156 23.656 28.516 1 80.94 382 ASP A CA 1
ATOM 3065 C C . ASP A 1 382 ? 19.562 24.844 29.25 1 80.94 382 ASP A C 1
ATOM 3067 O O . ASP A 1 382 ? 20.297 25.656 29.812 1 80.94 382 ASP A O 1
ATOM 3071 N N . THR A 1 383 ? 18.25 24.906 29.266 1 80.19 383 THR A N 1
ATOM 3072 C CA . THR A 1 383 ? 17.594 26.094 29.797 1 80.19 383 THR A CA 1
ATOM 3073 C C . THR A 1 383 ? 16.875 25.797 31.094 1 80.19 383 THR A C 1
ATOM 3075 O O . THR A 1 383 ? 16.469 26.719 31.812 1 80.19 383 THR A O 1
ATOM 3078 N N . PHE A 1 384 ? 16.703 24.531 31.391 1 87.38 384 PHE A N 1
ATOM 3079 C CA . PHE A 1 384 ? 15.883 24.203 32.562 1 87.38 384 PHE A CA 1
ATOM 3080 C C . PHE A 1 384 ? 16.391 22.953 33.25 1 87.38 384 PHE A C 1
ATOM 3082 O O . PHE A 1 384 ? 16.75 21.984 32.594 1 87.38 384 PHE A O 1
ATOM 3089 N N . GLN A 1 385 ? 16.594 23.016 34.531 1 90.88 385 GLN A N 1
ATOM 3090 C CA . GLN A 1 385 ? 16.891 21.875 35.375 1 90.88 385 GLN A CA 1
ATOM 3091 C C . GLN A 1 385 ? 15.898 21.766 36.531 1 90.88 385 GLN A C 1
ATOM 3093 O O . GLN A 1 385 ? 15.789 22.688 37.344 1 90.88 385 GLN A O 1
ATOM 3098 N N . GLY A 1 386 ? 15.102 20.781 36.469 1 90.94 386 GLY A N 1
ATOM 3099 C CA . GLY A 1 386 ? 14.086 20.641 37.5 1 90.94 386 GLY A CA 1
ATOM 3100 C C . GLY A 1 386 ? 13.078 19.547 37.219 1 90.94 386 GLY A C 1
ATOM 3101 O O . GLY A 1 386 ? 13.305 18.719 36.344 1 90.94 386 GLY A O 1
ATOM 3102 N N . ASN A 1 387 ? 12.039 19.609 38.031 1 92.62 387 ASN A N 1
ATOM 3103 C CA . ASN A 1 387 ? 11.008 18.594 37.906 1 92.62 387 ASN A CA 1
ATOM 3104 C C . ASN A 1 387 ? 9.836 19.078 37.031 1 92.62 387 ASN A C 1
ATOM 3106 O O . ASN A 1 387 ? 9.406 20.219 37.156 1 92.62 387 ASN A O 1
ATOM 3110 N N . VAL A 1 388 ? 9.398 18.25 36.188 1 92.62 388 VAL A N 1
ATOM 3111 C CA . VAL A 1 388 ? 8.266 18.531 35.312 1 92.62 388 VAL A CA 1
ATOM 3112 C C . VAL A 1 388 ? 7.18 17.484 35.5 1 92.62 388 VAL A C 1
ATOM 3114 O O . VAL A 1 388 ? 7.461 16.281 35.5 1 92.62 388 VAL A O 1
ATOM 3117 N N . ASN A 1 389 ? 5.949 17.922 35.75 1 93.31 389 ASN A N 1
ATOM 3118 C CA . ASN A 1 389 ? 4.812 17.016 35.906 1 93.31 389 ASN A CA 1
ATOM 3119 C C . ASN A 1 389 ? 4.043 16.875 34.594 1 93.31 389 ASN A C 1
ATOM 3121 O O . ASN A 1 389 ? 4.117 17.734 33.719 1 93.31 389 ASN A O 1
ATOM 3125 N N . PHE A 1 390 ? 3.369 15.766 34.469 1 94.06 390 PHE A N 1
ATOM 3126 C CA . PHE A 1 390 ? 2.6 15.469 33.25 1 94.06 390 PHE A CA 1
ATOM 3127 C C . PHE A 1 390 ? 1.175 15.062 33.625 1 94.06 390 PHE A C 1
ATOM 3129 O O . PHE A 1 390 ? 0.933 14.484 34.688 1 94.06 390 PHE A O 1
ATOM 3136 N N . SER A 1 391 ? 0.244 15.367 32.781 1 93.06 391 SER A N 1
ATOM 3137 C CA . SER A 1 391 ? -1.157 15 32.969 1 93.06 391 SER A CA 1
ATOM 3138 C C . SER A 1 391 ? -1.836 14.742 31.625 1 93.06 391 SER A C 1
ATOM 3140 O O . SER A 1 391 ? -1.262 15.016 30.562 1 93.06 391 SER A O 1
ATOM 3142 N N . VAL A 1 392 ? -3 14.18 31.688 1 94.19 392 VAL A N 1
ATOM 3143 C CA . VAL A 1 392 ? -3.791 13.922 30.484 1 94.19 392 VAL A CA 1
ATOM 3144 C C . VAL A 1 392 ? -4.863 15 30.328 1 94.19 392 VAL A C 1
ATOM 3146 O O . VAL A 1 392 ? -5.648 15.234 31.25 1 94.19 392 VAL A O 1
ATOM 3149 N N . ALA A 1 393 ? -4.879 15.633 29.203 1 93.75 393 ALA A N 1
ATOM 3150 C CA . ALA A 1 393 ? -5.859 16.688 28.938 1 93.75 393 ALA A CA 1
ATOM 3151 C C . ALA A 1 393 ? -7.184 16.078 28.469 1 93.75 393 ALA A C 1
ATOM 3153 O O . ALA A 1 393 ? -8.18 16.125 29.188 1 93.75 393 ALA A O 1
ATOM 3154 N N . GLN A 1 394 ? -7.145 15.547 27.25 1 94.88 394 GLN A N 1
ATOM 3155 C CA . GLN A 1 394 ? -8.312 14.938 26.625 1 94.88 394 GLN A CA 1
ATOM 3156 C C . GLN A 1 394 ? -7.922 13.727 25.781 1 94.88 394 GLN A C 1
ATOM 3158 O O . GLN A 1 394 ? -6.754 13.578 25.406 1 94.88 394 GLN A O 1
ATOM 3163 N N . VAL A 1 395 ? -8.891 12.891 25.625 1 96.69 395 VAL A N 1
ATOM 3164 C CA . VAL A 1 395 ? -8.773 11.773 24.688 1 96.69 395 VAL A CA 1
ATOM 3165 C C . VAL A 1 395 ? -9.68 12.016 23.484 1 96.69 395 VAL A C 1
ATOM 3167 O O . VAL A 1 395 ? -10.883 12.266 23.641 1 96.69 395 VAL A O 1
ATOM 3170 N N . VAL A 1 396 ? -9.062 11.992 22.359 1 96.81 396 VAL A N 1
ATOM 3171 C CA . VAL A 1 396 ? -9.82 12.281 21.141 1 96.81 396 VAL A CA 1
ATOM 3172 C C . VAL A 1 396 ? -9.852 11.047 20.25 1 96.81 396 VAL A C 1
ATOM 3174 O O . VAL A 1 396 ? -9 10.164 20.375 1 96.81 396 VAL A O 1
ATOM 3177 N N . GLY A 1 397 ? -10.82 10.93 19.422 1 94.62 397 GLY A N 1
ATOM 3178 C CA . GLY A 1 397 ? -10.992 9.82 18.5 1 94.62 397 GLY A CA 1
ATOM 3179 C C . GLY A 1 397 ? -12.344 9.82 17.812 1 94.62 397 GLY A C 1
ATOM 3180 O O . GLY A 1 397 ? -13.164 10.711 18.047 1 94.62 397 GLY A O 1
ATOM 3181 N N . ASP A 1 398 ? -12.508 8.891 16.938 1 92.81 398 ASP A N 1
ATOM 3182 C CA . ASP A 1 398 ? -13.828 8.734 16.344 1 92.81 398 ASP A CA 1
ATOM 3183 C C . ASP A 1 398 ? -14.844 8.242 17.375 1 92.81 398 ASP A C 1
ATOM 3185 O O . ASP A 1 398 ? -14.477 7.82 18.469 1 92.81 398 ASP A 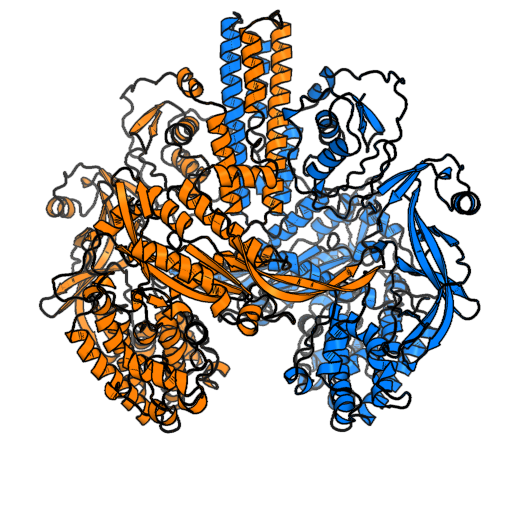O 1
ATOM 3189 N N . ASN A 1 399 ? -16.031 8.344 17.047 1 94.31 399 ASN A N 1
ATOM 3190 C CA . ASN A 1 399 ? -17.094 8.039 18.016 1 94.31 399 ASN A CA 1
ATOM 3191 C C . ASN A 1 399 ? -17.031 6.586 18.469 1 94.31 399 ASN A C 1
ATOM 3193 O O . ASN A 1 399 ? -17.078 6.301 19.672 1 94.31 399 ASN A O 1
ATOM 3197 N N . LEU A 1 400 ? -16.906 5.68 17.578 1 92.56 400 LEU A N 1
ATOM 3198 C CA . LEU A 1 400 ? -16.875 4.266 17.922 1 92.56 400 LEU A CA 1
ATOM 3199 C C . LEU A 1 400 ? -15.648 3.939 18.766 1 92.56 400 LEU A C 1
ATOM 3201 O O . LEU A 1 400 ? -15.734 3.219 19.766 1 92.56 400 LEU A O 1
ATOM 3205 N N . GLY A 1 401 ? -14.5 4.453 18.328 1 92.38 401 GLY A N 1
ATOM 3206 C CA . GLY A 1 401 ? -13.266 4.207 19.047 1 92.38 401 GLY A CA 1
ATOM 3207 C C . GLY A 1 401 ? -13.289 4.719 20.484 1 92.38 401 GLY A C 1
ATOM 3208 O O . GLY A 1 401 ? -12.906 4.004 21.406 1 92.38 401 GLY A O 1
ATOM 3209 N N . ILE A 1 402 ? -13.766 5.855 20.703 1 95.25 402 ILE A N 1
ATOM 3210 C CA . ILE A 1 402 ? -13.797 6.473 22.031 1 95.25 402 ILE A CA 1
ATOM 3211 C C . ILE A 1 402 ? -14.844 5.789 22.891 1 95.25 402 ILE A C 1
ATOM 3213 O O . ILE A 1 402 ? -14.594 5.512 24.078 1 95.25 402 ILE A O 1
ATOM 3217 N N . ASN A 1 403 ? -16.047 5.535 22.297 1 95.81 403 ASN A N 1
ATOM 3218 C CA . ASN A 1 403 ? -17.078 4.844 23.062 1 95.81 403 ASN A CA 1
ATOM 3219 C C . ASN A 1 403 ? -16.609 3.477 23.531 1 95.81 403 ASN A C 1
ATOM 3221 O O . ASN A 1 403 ? -16.906 3.072 24.656 1 95.81 403 ASN A O 1
ATOM 3225 N N . SER A 1 404 ? -15.883 2.82 22.672 1 95 404 SER A N 1
ATOM 3226 C CA . SER A 1 404 ? -15.359 1.502 23.016 1 95 404 SER A CA 1
ATOM 3227 C C . SER A 1 404 ? -14.352 1.593 24.156 1 95 404 SER A C 1
ATOM 3229 O O . SER A 1 404 ? -14.43 0.833 25.125 1 95 404 SER A O 1
ATOM 3231 N N . LEU A 1 405 ? -13.461 2.516 24.078 1 95.81 405 LEU A N 1
ATOM 3232 C CA . LEU A 1 405 ? -12.438 2.697 25.109 1 95.81 405 LEU A CA 1
ATOM 3233 C C . LEU A 1 405 ? -13.07 3.135 26.422 1 95.81 405 LEU A C 1
ATOM 3235 O O . LEU A 1 405 ? -12.68 2.656 27.484 1 95.81 405 LEU A O 1
ATOM 3239 N N . PHE A 1 406 ? -14.047 4.012 26.328 1 96.88 406 PHE A N 1
ATOM 3240 C CA . PHE A 1 406 ? -14.641 4.617 27.516 1 96.88 406 PHE A CA 1
ATOM 3241 C C . PHE A 1 406 ? -15.672 3.68 28.141 1 96.88 406 PHE A C 1
ATOM 3243 O O . PHE A 1 406 ? -16.156 3.932 29.25 1 96.88 406 PHE A O 1
ATOM 3250 N N . GLY A 1 407 ? -16.047 2.598 27.453 1 95.81 407 GLY A N 1
ATOM 3251 C CA . GLY A 1 407 ? -16.984 1.619 27.984 1 95.81 407 GLY A CA 1
ATOM 3252 C C . GLY A 1 407 ? -18.438 1.996 27.75 1 95.81 407 GLY A C 1
ATOM 3253 O O . GLY A 1 407 ? -19.312 1.627 28.547 1 95.81 407 GLY A O 1
ATOM 3254 N N . PHE A 1 408 ? -18.719 2.803 26.812 1 96.75 408 PHE A N 1
ATOM 3255 C CA . PHE A 1 408 ? -20.094 3.158 26.453 1 96.75 408 PHE A CA 1
ATOM 3256 C C . PHE A 1 408 ? -20.609 2.248 25.359 1 96.75 408 PHE A C 1
ATOM 3258 O O . PHE A 1 408 ? -19.906 1.35 24.891 1 96.75 408 PHE A O 1
ATOM 3265 N N . ALA A 1 409 ? -21.859 2.498 24.953 1 95.62 409 ALA A N 1
ATOM 3266 C CA . ALA A 1 409 ? -22.469 1.694 23.891 1 95.62 409 ALA A CA 1
ATOM 3267 C C . ALA A 1 409 ? -21.719 1.846 22.578 1 95.62 409 ALA A C 1
ATOM 3269 O O . ALA A 1 409 ? -21.359 2.959 22.188 1 95.62 409 ALA A O 1
ATOM 3270 N N . GLU A 1 410 ? -21.469 0.752 21.906 1 91.25 410 GLU A N 1
ATOM 3271 C CA . GLU A 1 410 ? -20.703 0.756 20.656 1 91.25 410 GLU A CA 1
ATOM 3272 C C . GLU A 1 410 ? -21.641 0.82 19.453 1 91.25 410 GLU A C 1
ATOM 3274 O O . GLU A 1 410 ? -21.188 1.054 18.328 1 91.25 410 GLU A O 1
ATOM 3279 N N . GLY A 1 411 ? -22.828 0.612 19.625 1 89.19 411 GLY A N 1
ATOM 3280 C CA . GLY A 1 411 ? -23.828 0.779 18.594 1 89.19 411 GLY A CA 1
ATOM 3281 C C . GLY A 1 411 ? -24.641 2.055 18.75 1 89.19 411 GLY A C 1
ATOM 3282 O O . GLY A 1 411 ? -25.188 2.33 19.828 1 89.19 411 GLY A O 1
ATOM 3283 N N . PHE A 1 412 ? -24.781 2.752 17.812 1 89.5 412 PHE A N 1
ATOM 3284 C CA . PHE A 1 412 ? -25.438 4.047 17.906 1 89.5 412 PHE A CA 1
ATOM 3285 C C . PHE A 1 412 ? -26.953 3.912 17.688 1 89.5 412 PHE A C 1
ATOM 3287 O O . PHE A 1 412 ? -27.656 4.914 17.562 1 89.5 412 PHE A O 1
ATOM 3294 N N . THR A 1 413 ? -27.344 2.58 17.641 1 90.31 413 THR A N 1
ATOM 3295 C CA . THR A 1 413 ? -28.781 2.281 17.672 1 90.31 413 THR A CA 1
ATOM 3296 C C . THR A 1 413 ? -29.219 1.87 19.078 1 90.31 413 THR A C 1
ATOM 3298 O O . THR A 1 413 ? -30.375 1.528 19.297 1 90.31 413 THR A O 1
ATOM 3301 N N . ALA A 1 414 ? -28.266 1.947 19.953 1 93.44 414 ALA A N 1
ATOM 3302 C CA . ALA A 1 414 ? -28.578 1.635 21.344 1 93.44 414 ALA A CA 1
ATOM 3303 C C . ALA A 1 414 ? -29.531 2.668 21.953 1 93.44 414 ALA A C 1
ATOM 3305 O O . ALA A 1 414 ? -29.703 3.756 21.391 1 93.44 414 ALA A O 1
ATOM 3306 N N . ASN A 1 415 ? -30.078 2.34 23.047 1 95.94 415 ASN A N 1
ATOM 3307 C CA . ASN A 1 415 ? -31.031 3.229 23.688 1 95.94 415 ASN A CA 1
ATOM 3308 C C . ASN A 1 415 ? -30.375 4.516 24.172 1 95.94 415 ASN A C 1
ATOM 3310 O O . ASN A 1 415 ? -30.984 5.586 24.141 1 95.94 415 ASN A O 1
ATOM 3314 N N . PHE A 1 416 ? -29.156 4.422 24.703 1 96.88 416 PHE A N 1
ATOM 3315 C CA . PHE A 1 416 ? -28.391 5.559 25.188 1 96.88 416 PHE A CA 1
ATOM 3316 C C . PHE A 1 416 ? -27.016 5.59 24.531 1 96.88 416 PHE A C 1
ATOM 3318 O O . PHE A 1 416 ? -26.016 5.277 25.188 1 96.88 416 PHE A O 1
ATOM 3325 N N . PRO A 1 417 ? -26.891 6.086 23.297 1 96 417 PRO A N 1
ATOM 3326 C CA . PRO A 1 417 ? -25.641 5.977 22.531 1 96 417 PRO A CA 1
ATOM 3327 C C . PRO A 1 417 ? -24.672 7.109 22.828 1 96 417 PRO A C 1
ATOM 3329 O O . PRO A 1 417 ? -23.469 7 22.516 1 96 417 PRO A O 1
ATOM 3332 N N . CYS A 1 418 ? -25.094 8.219 23.469 1 96.56 418 CYS A N 1
ATOM 3333 C CA . CYS A 1 418 ? -24.266 9.398 23.641 1 96.56 418 CYS A CA 1
ATOM 3334 C C . CYS A 1 418 ? -23.391 9.273 24.891 1 96.56 418 CYS A C 1
ATOM 3336 O O . CYS A 1 418 ? -23.875 8.883 25.953 1 96.56 418 CYS A O 1
ATOM 3338 N N . ARG A 1 419 ? -22.172 9.57 24.797 1 95.69 419 ARG A N 1
ATOM 3339 C CA . ARG A 1 419 ? -21.266 9.484 25.938 1 95.69 419 ARG A CA 1
ATOM 3340 C C . ARG A 1 419 ? -21.328 10.742 26.781 1 95.69 419 ARG A C 1
ATOM 3342 O O . ARG A 1 419 ? -20.859 10.758 27.922 1 95.69 419 ARG A O 1
ATOM 3349 N N . VAL A 1 420 ? -21.938 11.852 26.297 1 96.56 420 VAL A N 1
ATOM 3350 C CA . VAL A 1 420 ? -21.969 13.133 27 1 96.56 420 VAL A CA 1
ATOM 3351 C C . VAL A 1 420 ? -23.25 13.242 27.828 1 96.56 420 VAL A C 1
ATOM 3353 O O . VAL A 1 420 ? -23.266 13.875 28.875 1 96.56 420 VAL A O 1
ATOM 3356 N N . CYS A 1 421 ? -24.375 12.656 27.328 1 96.62 421 CYS A N 1
ATOM 3357 C CA . CYS A 1 421 ? -25.641 12.805 28.031 1 96.62 421 CYS A CA 1
ATOM 3358 C C . CYS A 1 421 ? -26.391 11.484 28.094 1 96.62 421 CYS A C 1
ATOM 3360 O O . CYS A 1 421 ? -25.984 10.5 27.469 1 96.62 421 CYS A O 1
ATOM 3362 N N . ARG A 1 422 ? -27.469 11.453 28.859 1 96.5 422 ARG A N 1
ATOM 3363 C CA . ARG A 1 422 ? -28.266 10.25 29.078 1 96.5 422 ARG A CA 1
ATOM 3364 C C . ARG A 1 422 ? -29.625 10.359 28.406 1 96.5 422 ARG A C 1
ATOM 3366 O O . ARG A 1 422 ? -30.641 9.922 28.953 1 96.5 422 ARG A O 1
ATOM 3373 N N . ARG A 1 423 ? -29.625 11.016 27.281 1 95.94 423 ARG A N 1
ATOM 3374 C CA . ARG A 1 423 ? -30.875 11.117 26.516 1 95.94 423 ARG A CA 1
ATOM 3375 C C . ARG A 1 4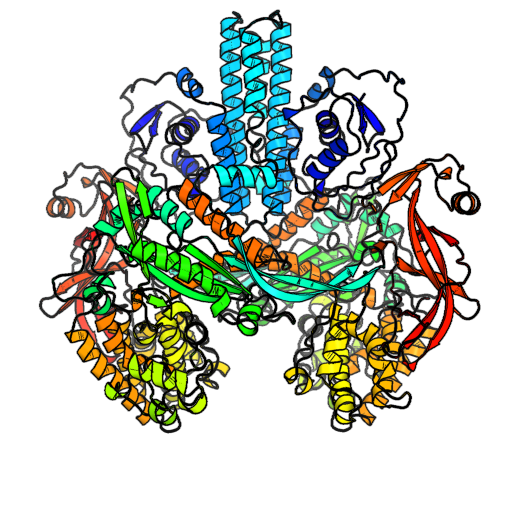23 ? -31.172 9.82 25.781 1 95.94 423 ARG A C 1
ATOM 3377 O O . ARG A 1 423 ? -30.281 9.195 25.203 1 95.94 423 ARG A O 1
ATOM 3384 N N . HIS A 1 424 ? -32.438 9.414 25.844 1 96.75 424 HIS A N 1
ATOM 3385 C CA . HIS A 1 424 ? -32.844 8.203 25.141 1 96.75 424 HIS A CA 1
ATOM 3386 C C . HIS A 1 424 ? -32.844 8.398 23.641 1 96.75 424 HIS A C 1
ATOM 3388 O O . HIS A 1 424 ? -33.094 9.508 23.156 1 96.75 424 HIS A O 1
ATOM 3394 N N . ARG A 1 425 ? -32.625 7.328 22.922 1 96.06 425 ARG A N 1
ATOM 3395 C CA . ARG A 1 425 ? -32.5 7.355 21.453 1 96.06 425 ARG A CA 1
ATOM 3396 C C . ARG A 1 425 ? -33.75 8.008 20.828 1 96.06 425 ARG A C 1
ATOM 3398 O O . ARG A 1 425 ? -33.625 8.766 19.859 1 96.06 425 ARG A O 1
ATOM 3405 N N . GLU A 1 426 ? -34.875 7.801 21.359 1 95.56 426 GLU A N 1
ATOM 3406 C CA . GLU A 1 426 ? -36.125 8.344 20.797 1 95.56 426 GLU A CA 1
ATOM 3407 C C . GLU A 1 426 ? -36.188 9.859 21.016 1 95.56 426 GLU A C 1
ATOM 3409 O O . GLU A 1 426 ? -36.75 10.578 20.188 1 95.56 426 GLU A O 1
ATOM 3414 N N . GLU A 1 427 ? -35.625 10.297 22.047 1 96 427 GLU A N 1
ATOM 3415 C CA . GLU A 1 427 ? -35.594 11.734 22.312 1 96 427 GLU A CA 1
ATOM 3416 C C . GLU A 1 427 ? -34.562 12.43 21.438 1 96 427 GLU A C 1
ATOM 3418 O O . GLU A 1 427 ? -34.812 13.516 20.906 1 96 427 GLU A O 1
ATOM 3423 N N . ILE A 1 428 ? -33.406 11.789 21.312 1 95.25 428 ILE A N 1
ATOM 3424 C CA . ILE A 1 428 ? -32.312 12.305 20.516 1 95.25 428 ILE A CA 1
ATOM 3425 C C . ILE A 1 428 ? -32.75 12.555 19.078 1 95.25 428 ILE A C 1
ATOM 3427 O O . ILE A 1 428 ? -32.312 13.5 18.438 1 95.25 428 ILE A O 1
ATOM 3431 N N . ARG A 1 429 ? -33.656 11.82 18.656 1 95.56 429 ARG A N 1
ATOM 3432 C CA . ARG A 1 429 ? -34.125 11.859 17.281 1 95.56 429 ARG A CA 1
ATOM 3433 C C . ARG A 1 429 ? -34.906 13.133 17.016 1 95.56 429 ARG A C 1
ATOM 3435 O O . ARG A 1 429 ? -35.125 13.516 15.852 1 95.56 429 ARG A O 1
ATOM 3442 N N . GLN A 1 430 ? -35.25 13.898 18.125 1 94.69 430 GLN A N 1
ATOM 3443 C CA . GLN A 1 430 ? -36.094 15.062 17.938 1 94.69 430 GLN A CA 1
ATOM 3444 C C . GLN A 1 430 ? -35.531 16.281 18.656 1 94.69 430 GLN A C 1
ATOM 3446 O O . GLN A 1 430 ? -35.938 17.406 18.406 1 94.69 430 GLN A O 1
ATOM 3451 N N . ASP A 1 431 ? -34.531 16.078 19.406 1 93.75 431 ASP A N 1
ATOM 3452 C CA . ASP A 1 431 ? -33.969 17.141 20.234 1 93.75 431 ASP A CA 1
ATOM 3453 C C . ASP A 1 431 ? -33.25 18.188 19.359 1 93.75 431 ASP A C 1
ATOM 3455 O O . ASP A 1 431 ? -32.531 17.828 18.422 1 93.75 431 ASP A O 1
ATOM 3459 N N . SER A 1 432 ? -33.5 19.422 19.719 1 94.69 432 SER A N 1
ATOM 3460 C CA . SER A 1 432 ? -32.812 20.484 19 1 94.69 432 SER A CA 1
ATOM 3461 C C . SER A 1 432 ? -31.938 21.328 19.922 1 94.69 432 SER A C 1
ATOM 3463 O O . SER A 1 432 ? -31.203 22.219 19.484 1 94.69 432 SER A O 1
ATOM 3465 N N . VAL A 1 433 ? -32 21.031 21.219 1 94.88 433 VAL A N 1
ATOM 3466 C CA . VAL A 1 433 ? -31.219 21.781 22.203 1 94.88 433 VAL A CA 1
ATOM 3467 C C . VAL A 1 433 ? -30.578 20.812 23.203 1 94.88 433 VAL A C 1
ATOM 3469 O O . VAL A 1 433 ? -31.062 19.688 23.375 1 94.88 433 VAL A O 1
ATOM 3472 N N . GLU A 1 434 ? -29.469 21.25 23.734 1 95.38 434 GLU A N 1
ATOM 3473 C CA . GLU A 1 434 ? -28.828 20.453 24.781 1 95.38 434 GLU A CA 1
ATOM 3474 C C . GLU A 1 434 ? -29.578 20.562 26.094 1 95.38 434 GLU A C 1
ATOM 3476 O O . GLU A 1 434 ? -29.969 21.656 26.516 1 95.38 434 GLU A O 1
ATOM 3481 N N . HIS A 1 435 ? -29.797 19.469 26.703 1 94.94 435 HIS A N 1
ATOM 3482 C CA . HIS A 1 435 ? -30.453 19.438 28 1 94.94 435 HIS A CA 1
ATOM 3483 C C . HIS A 1 435 ? -29.438 19.297 29.125 1 94.94 435 HIS A C 1
ATOM 3485 O O . HIS A 1 435 ? -28.953 18.203 29.406 1 94.94 435 HIS A O 1
ATOM 3491 N N . SER A 1 436 ? -29.25 20.312 29.797 1 92.62 436 SER A N 1
ATOM 3492 C CA . SER A 1 436 ? -28.203 20.359 30.828 1 92.62 436 SER A CA 1
ATOM 3493 C C . SER A 1 436 ? -28.469 19.359 31.938 1 92.62 436 SER A C 1
ATOM 3495 O O . SER A 1 436 ? -27.531 18.844 32.562 1 92.62 436 SER A O 1
ATOM 3497 N N . ASP A 1 437 ? -29.719 19.047 32.188 1 92.38 437 ASP A N 1
ATOM 3498 C CA . ASP A 1 437 ? -30.094 18.141 33.281 1 92.38 437 ASP A CA 1
ATOM 3499 C C . ASP A 1 437 ? -29.812 16.688 32.906 1 92.38 437 ASP A C 1
ATOM 3501 O O . ASP A 1 437 ? -29.766 15.812 33.75 1 92.38 437 ASP A O 1
ATOM 3505 N N . ALA A 1 438 ? -29.562 16.5 31.672 1 95.38 438 ALA A N 1
ATOM 3506 C CA . ALA A 1 438 ? -29.375 15.125 31.203 1 95.38 438 ALA A CA 1
ATOM 3507 C C . ALA A 1 438 ? -27.906 14.805 31.016 1 95.38 438 ALA A C 1
ATOM 3509 O O . ALA A 1 438 ? -27.547 13.672 30.672 1 95.38 438 ALA A O 1
ATOM 3510 N N . LEU A 1 439 ? -27.047 15.734 31.281 1 96.69 439 LEU A N 1
ATOM 3511 C CA . LEU A 1 439 ? -25.609 15.523 31.078 1 96.69 439 LEU A CA 1
ATOM 3512 C C . LEU A 1 439 ? -25.062 14.492 32.062 1 96.69 439 LEU A C 1
ATOM 3514 O O . LEU A 1 439 ? -25.547 14.391 33.188 1 96.69 439 LEU A O 1
ATOM 3518 N N . ARG A 1 440 ? -24.172 13.742 31.625 1 96.88 440 ARG A N 1
ATOM 3519 C CA . ARG A 1 440 ? -23.531 12.781 32.5 1 96.88 440 ARG A CA 1
ATOM 3520 C C . ARG A 1 440 ? -22.625 13.484 33.5 1 96.88 440 ARG A C 1
ATOM 3522 O O . ARG A 1 440 ? -21.875 14.391 33.156 1 96.88 440 ARG A O 1
ATOM 3529 N N . THR A 1 441 ? -22.75 13.164 34.688 1 95.94 441 THR A N 1
ATOM 3530 C CA . THR A 1 441 ? -21.922 13.664 35.812 1 95.94 441 THR A CA 1
ATOM 3531 C C . THR A 1 441 ? -21.203 12.516 36.5 1 95.94 441 THR A C 1
ATOM 3533 O O . THR A 1 441 ? -21.5 11.344 36.25 1 95.94 441 THR A O 1
ATOM 3536 N N . HIS A 1 442 ? -20.266 12.867 37.344 1 95.81 442 HIS A N 1
ATOM 3537 C CA . HIS A 1 442 ? -19.547 11.844 38.094 1 95.81 442 HIS A CA 1
ATOM 3538 C C . HIS A 1 442 ? -20.531 10.961 38.875 1 95.81 442 HIS A C 1
ATOM 3540 O O . HIS A 1 442 ? -20.422 9.734 38.844 1 95.81 442 HIS A O 1
ATOM 3546 N N . ALA A 1 443 ? -21.531 11.555 39.469 1 95.81 443 ALA A N 1
ATOM 3547 C CA . ALA A 1 443 ? -22.469 10.859 40.344 1 95.81 443 ALA A CA 1
ATOM 3548 C C . ALA A 1 443 ? -23.375 9.93 39.531 1 95.81 443 ALA A C 1
ATOM 3550 O O . ALA A 1 443 ? -23.547 8.758 39.875 1 95.81 443 ALA A O 1
ATOM 3551 N N . ASN A 1 444 ? -23.938 10.43 38.531 1 95.81 444 ASN A N 1
ATOM 3552 C CA . ASN A 1 444 ? -24.859 9.586 37.781 1 95.81 444 ASN A CA 1
ATOM 3553 C C . ASN A 1 444 ? -24.125 8.508 37 1 95.81 444 ASN A C 1
ATOM 3555 O O . ASN A 1 444 ? -24.688 7.453 36.688 1 95.81 444 ASN A O 1
ATOM 3559 N N . TYR A 1 445 ? -22.922 8.805 36.594 1 97.06 445 TYR A N 1
ATOM 3560 C CA . TYR A 1 445 ? -22.109 7.793 35.938 1 97.06 445 TYR A CA 1
ATOM 3561 C C . TYR A 1 445 ? -21.844 6.613 36.875 1 97.06 445 TYR A C 1
ATOM 3563 O O . TYR A 1 445 ? -22 5.457 36.5 1 97.06 445 TYR A O 1
ATOM 3571 N N . GLU A 1 446 ? -21.469 6.863 38.094 1 96.38 446 GLU A N 1
ATOM 3572 C CA . GLU A 1 446 ? -21.219 5.812 39.062 1 96.38 446 GLU A CA 1
ATOM 3573 C C . GLU A 1 446 ? -22.484 5.004 39.344 1 96.38 446 GLU A C 1
ATOM 3575 O O . GLU A 1 446 ? -22.422 3.785 39.531 1 96.38 446 GLU A O 1
ATOM 3580 N N . ALA A 1 447 ? -23.578 5.691 39.375 1 96.56 447 ALA A N 1
ATOM 3581 C CA . ALA A 1 447 ? -24.859 5.016 39.594 1 96.56 447 ALA A CA 1
ATOM 3582 C C . ALA A 1 447 ? -25.172 4.09 38.406 1 96.56 447 ALA A C 1
ATOM 3584 O O . ALA A 1 447 ? -25.688 2.986 38.594 1 96.56 447 ALA A O 1
ATOM 3585 N N . ASP A 1 448 ? -24.922 4.551 37.25 1 96.56 448 ASP A N 1
ATOM 3586 C CA . ASP A 1 448 ? -25.172 3.762 36.031 1 96.56 448 ASP A CA 1
ATOM 3587 C C . ASP A 1 448 ? -24.25 2.535 36 1 96.56 448 ASP A C 1
ATOM 3589 O O . ASP A 1 448 ? -24.672 1.468 35.531 1 96.56 448 ASP A O 1
ATOM 3593 N N . LEU A 1 449 ? -23.016 2.695 36.406 1 96.12 449 LEU A N 1
ATOM 3594 C CA . LEU A 1 449 ? -22.078 1.579 36.469 1 96.12 449 LEU A CA 1
ATOM 3595 C C . LEU A 1 449 ? -22.578 0.487 37.406 1 96.12 449 LEU A C 1
ATOM 3597 O O . LEU A 1 449 ? -22.438 -0.703 37.094 1 96.12 449 LEU A O 1
ATOM 3601 N N . GLN A 1 450 ? -23.172 0.857 38.438 1 95 450 GLN A N 1
ATOM 3602 C CA . GLN A 1 450 ? -23.672 -0.084 39.438 1 95 450 GLN A CA 1
ATOM 3603 C C . GLN A 1 450 ? -24.859 -0.868 38.906 1 95 450 GLN A C 1
ATOM 3605 O O . GLN A 1 450 ? -25.062 -2.031 39.281 1 95 450 GLN A O 1
ATOM 3610 N N . ARG A 1 451 ? -25.594 -0.269 38.094 1 94.56 451 ARG A N 1
ATOM 3611 C CA . ARG A 1 451 ? -26.766 -0.917 37.531 1 94.56 451 ARG A CA 1
ATOM 3612 C C . ARG A 1 451 ? -26.359 -2.031 36.562 1 94.56 451 ARG A C 1
ATOM 3614 O O . ARG A 1 451 ? -27.125 -2.977 36.344 1 94.56 451 ARG A O 1
ATOM 3621 N N . GLN A 1 452 ? -25.266 -1.955 35.969 1 91.94 452 GLN A N 1
ATOM 3622 C CA . GLN A 1 452 ? -24.688 -2.963 35.094 1 91.94 452 GLN A CA 1
ATOM 3623 C C . GLN A 1 452 ? -25.688 -3.367 34 1 91.94 452 GLN A C 1
ATOM 3625 O O . GLN A 1 452 ? -25.906 -4.559 33.781 1 91.94 452 GLN A O 1
ATOM 3630 N N . ASN A 1 453 ? -26.359 -2.418 33.438 1 94.31 453 ASN A N 1
ATOM 3631 C CA . ASN A 1 453 ? -27.359 -2.646 32.375 1 94.31 453 ASN A CA 1
ATOM 3632 C C . ASN A 1 453 ? -27.156 -1.689 31.203 1 94.31 453 ASN A C 1
ATOM 3634 O O . ASN A 1 453 ? -27.641 -0.56 31.234 1 94.31 453 ASN A O 1
ATOM 3638 N N . LEU A 1 454 ? -26.594 -2.154 30.203 1 94 454 LEU A N 1
ATOM 3639 C CA . LEU A 1 454 ? -26.281 -1.363 29.016 1 94 454 LEU A CA 1
ATOM 3640 C C . LEU A 1 454 ? -27.547 -0.787 28.406 1 94 454 LEU A C 1
ATOM 3642 O O . LEU A 1 454 ? -27.562 0.368 27.969 1 94 454 LEU A O 1
ATOM 3646 N N . GLN A 1 455 ? -28.656 -1.511 28.312 1 94.38 455 GLN A N 1
ATOM 3647 C CA . GLN A 1 455 ? -29.906 -1.104 27.641 1 94.38 455 GLN A CA 1
ATOM 3648 C C . GLN A 1 455 ? -30.562 0.055 28.391 1 94.38 455 GLN A C 1
ATOM 3650 O O . GLN A 1 455 ? -31.219 0.894 27.766 1 94.38 455 GLN A O 1
ATOM 3655 N N . GLU A 1 456 ? -30.266 0.099 29.703 1 95 456 GLU A N 1
ATOM 3656 C CA . GLU A 1 456 ? -30.953 1.101 30.516 1 95 456 GLU A CA 1
ATOM 3657 C C . GLU A 1 456 ? -30.078 2.328 30.734 1 95 456 GLU A C 1
ATOM 3659 O O . GLU A 1 456 ? -30.578 3.404 31.062 1 95 456 GLU A O 1
ATOM 3664 N N . THR A 1 457 ? -28.828 2.143 30.594 1 95.69 457 THR A N 1
ATOM 3665 C CA . THR A 1 457 ? -27.969 3.236 31.031 1 95.69 457 THR A CA 1
ATOM 3666 C C . THR A 1 457 ? -27.047 3.691 29.906 1 95.69 457 THR A C 1
ATOM 3668 O O . THR A 1 457 ? -26.562 4.824 29.906 1 95.69 457 THR A O 1
ATOM 3671 N N . GLY A 1 458 ? -26.703 2.795 28.953 1 96.31 458 GLY A N 1
ATOM 3672 C CA . GLY A 1 458 ? -25.75 3.08 27.891 1 96.31 458 GLY A CA 1
ATOM 3673 C C . GLY A 1 458 ? -24.312 2.857 28.297 1 96.31 458 GLY A C 1
ATOM 3674 O O . GLY A 1 458 ? -23.391 3.074 27.516 1 96.31 458 GLY A O 1
ATOM 3675 N N . VAL A 1 459 ? -24.062 2.4 29.531 1 96.88 459 VAL A N 1
ATOM 3676 C CA . VAL A 1 459 ? -22.719 2.133 30.031 1 96.88 459 VAL A CA 1
ATOM 3677 C C . VAL A 1 459 ? -22.469 0.627 30.094 1 96.88 459 VAL A C 1
ATOM 3679 O O . VAL A 1 459 ? -23.219 -0.105 30.75 1 96.88 459 VAL A O 1
ATOM 3682 N N . LYS A 1 460 ? -21.469 0.192 29.375 1 94.31 460 LYS A N 1
ATOM 3683 C CA . LYS A 1 460 ? -21.156 -1.228 29.266 1 94.31 460 LYS A CA 1
ATOM 3684 C C . LYS A 1 460 ? -20.156 -1.659 30.328 1 94.31 460 LYS A C 1
ATOM 3686 O O . LYS A 1 460 ? -20.266 -2.746 30.891 1 94.31 460 LYS A O 1
ATOM 3691 N N . SER A 1 461 ? -19.094 -0.868 30.516 1 94.81 461 SER A N 1
ATOM 3692 C CA . SER A 1 461 ? -18.016 -1.17 31.453 1 94.81 461 SER A CA 1
ATOM 3693 C C . SER A 1 461 ? -17.344 0.104 31.953 1 94.81 461 SER A C 1
ATOM 3695 O O . SER A 1 461 ? -17.516 1.174 31.359 1 94.81 461 SER A O 1
ATOM 3697 N N . PRO A 1 462 ? -16.719 0.007 33.062 1 95.31 462 PRO A N 1
ATOM 3698 C CA . PRO A 1 462 ? -15.961 1.183 33.5 1 95.31 462 PRO A CA 1
ATOM 3699 C C . PRO A 1 462 ? -14.844 1.567 32.562 1 95.31 462 PRO A C 1
ATOM 3701 O O . PRO A 1 462 ? -14.211 0.694 31.953 1 95.31 462 PRO A O 1
ATOM 3704 N N . CYS A 1 463 ? -14.586 2.854 32.406 1 96.75 463 CYS A N 1
ATOM 3705 C CA . CYS A 1 463 ? -13.484 3.361 31.609 1 96.75 463 CYS A CA 1
ATOM 3706 C C . CYS A 1 463 ? -12.141 3.055 32.25 1 96.75 463 CYS A C 1
ATOM 3708 O O . CYS A 1 463 ? -11.906 3.434 33.406 1 96.75 463 CYS A O 1
ATOM 3710 N N . PRO A 1 464 ? -11.266 2.416 31.547 1 96.44 464 PRO A N 1
ATOM 3711 C CA . PRO A 1 464 ? -9.961 2.08 32.125 1 96.44 464 PRO A CA 1
ATOM 3712 C C . PRO A 1 464 ? -9.141 3.316 32.5 1 96.44 464 PRO A C 1
ATOM 3714 O O . PRO A 1 464 ? -8.25 3.242 33.344 1 96.44 464 PRO A O 1
ATOM 3717 N N . LEU A 1 465 ? -9.391 4.484 31.953 1 96.94 465 LEU A N 1
ATOM 3718 C CA . LEU A 1 465 ? -8.586 5.684 32.156 1 96.94 465 LEU A CA 1
ATOM 3719 C C . LEU A 1 465 ? -9.031 6.438 33.406 1 96.94 465 LEU A C 1
ATOM 3721 O O . LEU A 1 465 ? -8.344 7.359 33.844 1 96.94 465 LEU A O 1
ATOM 3725 N N . ASN A 1 466 ? -10.18 6.09 33.938 1 96.75 466 ASN A N 1
ATOM 3726 C CA . ASN A 1 466 ? -10.656 6.742 35.156 1 96.75 466 ASN A CA 1
ATOM 3727 C C . ASN A 1 466 ? -9.703 6.508 36.312 1 96.75 466 ASN A C 1
ATOM 3729 O O . ASN A 1 466 ? -9.797 7.188 37.344 1 96.75 466 ASN A O 1
ATOM 3733 N N . GLY A 1 467 ? -8.758 5.617 36.188 1 95.19 467 GLY A N 1
ATOM 3734 C CA . GLY A 1 467 ? -7.73 5.387 37.188 1 95.19 467 GLY A CA 1
ATOM 3735 C C . GLY A 1 467 ? -6.648 6.453 37.188 1 95.19 467 GLY A C 1
ATOM 3736 O O . GLY A 1 467 ? -5.875 6.555 38.156 1 95.19 467 GLY A O 1
ATOM 3737 N N . ILE A 1 468 ? -6.598 7.242 36.188 1 95.5 468 ILE A N 1
ATOM 3738 C CA . ILE A 1 468 ? -5.602 8.312 36.125 1 95.5 468 ILE A CA 1
ATOM 3739 C C . ILE A 1 468 ? -6.004 9.461 37.031 1 95.5 468 ILE A C 1
ATOM 3741 O O . ILE A 1 468 ? -7.152 9.906 37.031 1 95.5 468 ILE A O 1
ATOM 3745 N N . LEU A 1 469 ? -5 9.953 37.656 1 92.62 469 LEU A N 1
ATOM 3746 C CA . LEU A 1 469 ? -5.246 11.062 38.594 1 92.62 469 LEU A CA 1
ATOM 3747 C C . LEU A 1 469 ? -5.75 12.289 37.844 1 92.62 469 LEU A C 1
ATOM 3749 O O . LEU A 1 469 ? -5.211 12.648 36.812 1 92.62 469 LEU A O 1
ATOM 3753 N N . ASN A 1 470 ? -6.848 12.875 38.375 1 89.38 470 ASN A N 1
ATOM 3754 C CA . ASN A 1 470 ? -7.418 14.125 37.875 1 89.38 470 ASN A CA 1
ATOM 3755 C C . ASN A 1 470 ? -8.07 13.945 36.5 1 89.38 470 ASN A C 1
ATOM 3757 O O . ASN A 1 470 ? -8.156 14.898 35.719 1 89.38 470 ASN A O 1
ATOM 3761 N N . PHE A 1 471 ? -8.289 12.742 36.062 1 94.25 471 PHE A N 1
ATOM 3762 C CA . PHE A 1 471 ? -9.016 12.453 34.844 1 94.25 471 PHE A CA 1
ATOM 3763 C C . PHE A 1 471 ? -10.289 11.68 35.125 1 94.25 471 PHE A C 1
ATOM 3765 O O . PHE A 1 471 ? -10.289 10.75 35.938 1 94.25 471 PHE A O 1
ATOM 3772 N N . HIS A 1 472 ? -11.352 12.07 34.531 1 95.75 472 HIS A N 1
ATOM 3773 C CA . HIS A 1 472 ? -12.602 11.32 34.562 1 95.75 472 HIS A CA 1
ATOM 3774 C C . HIS A 1 472 ? -13.312 11.344 33.219 1 95.75 472 HIS A C 1
ATOM 3776 O O . HIS A 1 472 ? -13.328 12.375 32.531 1 95.75 472 HIS A O 1
ATOM 3782 N N . VAL A 1 473 ? -13.898 10.312 32.875 1 96.69 473 VAL A N 1
ATOM 3783 C CA . VAL A 1 473 ? -14.477 10.094 31.562 1 96.69 473 VAL A CA 1
ATOM 3784 C C . VAL A 1 473 ? -15.594 11.109 31.312 1 96.69 473 VAL A C 1
ATOM 3786 O O . VAL A 1 473 ? -15.789 11.57 30.188 1 96.69 473 VAL A O 1
ATOM 3789 N N . THR A 1 474 ? -16.359 11.531 32.312 1 96.38 474 THR A N 1
ATOM 3790 C CA . THR A 1 474 ? -17.484 12.445 32.156 1 96.38 474 THR A CA 1
ATOM 3791 C C . THR A 1 474 ? -17 13.859 31.859 1 96.38 474 THR A C 1
ATOM 3793 O O . THR A 1 474 ? -17.766 14.703 31.391 1 96.38 474 THR A O 1
ATOM 3796 N N . ASP A 1 475 ? -15.727 14.109 32.125 1 94.25 475 ASP A N 1
ATOM 3797 C CA . ASP A 1 475 ? -15.141 15.414 31.844 1 94.25 475 ASP A CA 1
ATOM 3798 C C . ASP A 1 475 ? -14.469 15.438 30.469 1 94.25 475 ASP A C 1
ATOM 3800 O O . ASP A 1 475 ? -13.992 16.484 30.031 1 94.25 475 ASP A O 1
ATOM 3804 N N . ASN A 1 476 ? -14.344 14.281 29.875 1 95.12 476 ASN A N 1
ATOM 3805 C CA . ASN A 1 476 ? -13.828 14.211 28.516 1 95.12 476 ASN A CA 1
ATOM 3806 C C . ASN A 1 476 ? -14.922 14.5 27.484 1 95.12 476 ASN A C 1
ATOM 3808 O O . ASN A 1 476 ? -15.578 13.578 27 1 95.12 476 ASN A O 1
ATOM 3812 N N . ARG A 1 477 ? -15.055 15.656 27 1 92 477 ARG A N 1
ATOM 3813 C CA . ARG A 1 477 ? -16.188 16.094 26.188 1 92 477 ARG A CA 1
ATOM 3814 C C . ARG A 1 477 ? -15.734 16.422 24.766 1 92 477 ARG A C 1
ATOM 3816 O O . ARG A 1 477 ? -16.422 17.141 24.047 1 92 477 ARG A O 1
ATOM 3823 N N . SER A 1 478 ? -14.594 15.969 24.422 1 94.31 478 SER A N 1
ATOM 3824 C CA . SER A 1 478 ? -14.055 16.297 23.109 1 94.31 478 SER A CA 1
ATOM 3825 C C . SER A 1 478 ? -14.828 15.594 22 1 94.31 478 SER A C 1
ATOM 3827 O O . SER A 1 478 ? -14.844 14.367 21.938 1 94.31 478 SER A O 1
ATOM 3829 N N . PRO A 1 479 ? -15.523 16.297 21.141 1 95.81 479 PRO A N 1
ATOM 3830 C CA . PRO A 1 479 ? -16.141 15.695 19.938 1 95.81 479 PRO A CA 1
ATOM 3831 C C . PRO A 1 479 ? -15.18 15.648 18.75 1 95.81 479 PRO A C 1
ATOM 3833 O O . PRO A 1 479 ? -14.102 16.25 18.797 1 95.81 479 PRO A O 1
ATOM 3836 N N . ASP A 1 480 ? -15.477 14.898 17.766 1 95.94 480 ASP A N 1
ATOM 3837 C CA . ASP A 1 480 ? -14.703 14.914 16.531 1 95.94 480 ASP A CA 1
ATOM 3838 C C . ASP A 1 480 ? -15.508 15.531 15.383 1 95.94 480 ASP A C 1
ATOM 3840 O O . ASP A 1 480 ? -16.281 14.844 14.719 1 95.94 480 ASP A O 1
ATOM 3844 N N . VAL A 1 481 ? -15.195 16.672 15.055 1 97.56 481 VAL A N 1
ATOM 3845 C CA . VAL A 1 481 ? -15.977 17.438 14.086 1 97.56 481 VAL A CA 1
ATOM 3846 C C . VAL A 1 481 ? -15.719 16.891 12.68 1 97.56 481 VAL A C 1
ATOM 3848 O O . VAL A 1 481 ? -16.547 17.062 11.781 1 97.56 481 VAL A O 1
ATOM 3851 N N . MET A 1 482 ? -14.602 16.266 12.43 1 96.69 482 MET A N 1
ATOM 3852 C CA . MET A 1 482 ? -14.328 15.672 11.117 1 96.69 482 MET A CA 1
ATOM 3853 C C . MET A 1 482 ? -15.32 14.555 10.812 1 96.69 482 MET A C 1
ATOM 3855 O O . MET A 1 482 ? -15.992 14.586 9.781 1 96.69 482 MET A O 1
ATOM 3859 N N . HIS A 1 483 ? -15.469 13.602 11.734 1 96 483 HIS A N 1
ATOM 3860 C CA . HIS A 1 483 ? -16.328 12.445 11.516 1 96 483 HIS A CA 1
ATOM 3861 C C . HIS A 1 483 ? -17.797 12.828 11.648 1 96 483 HIS A C 1
ATOM 3863 O O . HIS A 1 483 ? -18.656 12.281 10.938 1 96 483 HIS A O 1
ATOM 3869 N N . ASP A 1 484 ? -18.109 13.742 12.531 1 97.19 484 ASP A N 1
ATOM 3870 C CA . ASP A 1 484 ? -19.5 14.117 12.789 1 97.19 484 ASP A CA 1
ATOM 3871 C C . ASP A 1 484 ? -20.062 14.953 11.641 1 97.19 484 ASP A C 1
ATOM 3873 O O . ASP A 1 484 ? -21.172 14.688 11.164 1 97.19 484 ASP A O 1
ATOM 3877 N N . MET A 1 485 ? -19.25 15.906 11.25 1 97.62 485 MET A N 1
ATOM 3878 C CA . MET A 1 485 ? -19.766 16.859 10.266 1 97.62 485 MET A CA 1
ATOM 3879 C C . MET A 1 485 ? -19.359 16.453 8.852 1 97.62 485 MET A C 1
ATOM 3881 O O . MET A 1 485 ? -20.219 16.094 8.047 1 97.62 485 MET A O 1
ATOM 3885 N N . LEU A 1 486 ? -18.094 16.328 8.57 1 97.25 486 LEU A N 1
ATOM 3886 C CA . LEU A 1 486 ? -17.578 16.203 7.207 1 97.25 486 LEU A CA 1
ATOM 3887 C C . LEU A 1 486 ? -17.828 14.805 6.664 1 97.25 486 LEU A C 1
ATOM 3889 O O . LEU A 1 486 ? -17.891 14.609 5.445 1 97.25 486 LEU A O 1
ATOM 3893 N N . GLU A 1 487 ? -18 13.82 7.504 1 95.5 487 GLU A N 1
ATOM 3894 C CA . GLU A 1 487 ? -18.266 12.461 7.047 1 95.5 487 GLU A CA 1
ATOM 3895 C C . GLU A 1 487 ? -19.656 11.992 7.484 1 95.5 487 GLU A C 1
ATOM 3897 O O . GLU A 1 487 ? -20.047 10.859 7.215 1 95.5 487 GLU A O 1
ATOM 3902 N N . GLY A 1 488 ? -20.406 12.867 8.164 1 96.44 488 GLY A N 1
ATOM 3903 C CA . GLY A 1 488 ? -21.719 12.492 8.688 1 96.44 488 GLY A CA 1
ATOM 3904 C C . GLY A 1 488 ? -22.828 13.406 8.227 1 96.44 488 GLY A C 1
ATOM 3905 O O . GLY A 1 488 ? -23.453 13.156 7.191 1 96.44 488 GLY A O 1
ATOM 3906 N N . VAL A 1 489 ? -22.953 14.516 8.859 1 98.06 489 VAL A N 1
ATOM 3907 C CA . VAL A 1 489 ? -24.078 15.414 8.664 1 98.06 489 VAL A CA 1
ATOM 3908 C C . VAL A 1 489 ? -24 16.062 7.277 1 98.06 489 VAL A C 1
ATOM 3910 O O . VAL A 1 489 ? -24.984 16.109 6.547 1 98.06 489 VAL A O 1
ATOM 3913 N N . CYS A 1 490 ? -22.859 16.531 6.887 1 98.19 490 CYS A N 1
ATOM 3914 C CA . CYS A 1 490 ? -22.688 17.266 5.637 1 98.19 490 CYS A CA 1
ATOM 3915 C C . CYS A 1 490 ? -23.016 16.391 4.438 1 98.19 490 CYS A C 1
ATOM 3917 O O . CYS A 1 490 ? -23.844 16.75 3.605 1 98.19 490 CYS A O 1
ATOM 3919 N N . PRO A 1 491 ? -22.391 15.203 4.32 1 97 491 PRO A N 1
ATOM 3920 C CA . PRO A 1 491 ? -22.703 14.383 3.152 1 97 491 PRO A CA 1
ATOM 3921 C C . PRO A 1 491 ? -24.172 13.961 3.121 1 97 491 PRO A C 1
ATOM 3923 O O . PRO A 1 491 ? -24.797 13.922 2.053 1 97 491 PRO A O 1
ATOM 3926 N N . LEU A 1 492 ? -24.781 13.641 4.25 1 97.62 492 LEU A N 1
ATOM 3927 C CA . LEU A 1 492 ? -26.188 13.25 4.316 1 97.62 492 LEU A CA 1
ATOM 3928 C C . LEU A 1 492 ? -27.078 14.367 3.795 1 97.62 492 LEU A C 1
ATOM 3930 O O . LEU A 1 492 ? -27.922 14.133 2.918 1 97.62 492 LEU A O 1
ATOM 3934 N N . GLU A 1 493 ? -26.891 15.547 4.316 1 97.94 493 GLU A N 1
ATOM 3935 C CA . GLU A 1 493 ? -27.781 16.656 3.984 1 97.94 493 GLU A CA 1
ATOM 3936 C C . GLU A 1 493 ? -27.578 17.109 2.545 1 97.94 493 GLU A C 1
ATOM 3938 O O . GLU A 1 493 ? -28.531 17.5 1.866 1 97.94 493 GLU A O 1
ATOM 3943 N N . LEU A 1 494 ? -26.359 17.109 2.078 1 97.5 494 LEU A N 1
ATOM 3944 C CA . LEU A 1 494 ? -26.109 17.469 0.686 1 97.5 494 LEU A CA 1
ATOM 3945 C C . LEU A 1 494 ? -26.844 16.531 -0.259 1 97.5 494 LEU A C 1
ATOM 3947 O O . LEU A 1 494 ? -27.453 16.969 -1.242 1 97.5 494 LEU A O 1
ATOM 3951 N N . LYS A 1 495 ? -26.75 15.242 -0.013 1 96.94 495 LYS A N 1
ATOM 3952 C CA . LYS A 1 495 ? -27.406 14.258 -0.864 1 96.94 495 LYS A CA 1
ATOM 3953 C C . LYS A 1 495 ? -28.922 14.461 -0.864 1 96.94 495 LYS A C 1
ATOM 3955 O O . LYS A 1 495 ? -29.562 14.406 -1.918 1 96.94 495 LYS A O 1
ATOM 3960 N N . LEU A 1 496 ? -29.469 14.68 0.333 1 97.44 496 LEU A N 1
ATOM 3961 C CA . LEU A 1 496 ? -30.906 14.891 0.463 1 97.44 496 LEU A CA 1
ATOM 3962 C C . LEU A 1 496 ? -31.344 16.141 -0.281 1 97.44 496 LEU A C 1
ATOM 3964 O O . LEU A 1 496 ? -32.344 16.125 -1.024 1 97.44 496 LEU A O 1
ATOM 3968 N N . VAL A 1 497 ? -30.641 17.203 -0.075 1 98 497 VAL A N 1
ATOM 3969 C CA . VAL A 1 497 ? -31 18.484 -0.68 1 98 497 VAL A CA 1
ATOM 3970 C C . VAL A 1 497 ? -30.812 18.406 -2.195 1 98 497 VAL A C 1
ATOM 3972 O O . VAL A 1 497 ? -31.656 18.922 -2.949 1 98 497 VAL A O 1
ATOM 3975 N N . PHE A 1 498 ? -29.734 17.781 -2.672 1 97.31 498 PHE A N 1
ATOM 3976 C CA . PHE A 1 498 ? -29.547 17.594 -4.105 1 97.31 498 PHE A CA 1
ATOM 3977 C C . PHE A 1 498 ? -30.703 16.828 -4.715 1 97.31 498 PHE A C 1
ATOM 3979 O O . PHE A 1 498 ? -31.203 17.188 -5.785 1 97.31 498 PHE A O 1
ATOM 3986 N N . GLY A 1 499 ? -31.062 15.758 -3.996 1 96.19 499 GLY A N 1
ATOM 3987 C CA . GLY A 1 499 ? -32.188 14.992 -4.477 1 96.19 499 GLY A CA 1
ATOM 3988 C C . GLY A 1 499 ? -33.438 15.828 -4.645 1 96.19 499 GLY A C 1
ATOM 3989 O O . GLY A 1 499 ? -34.156 15.719 -5.656 1 96.19 499 GLY A O 1
ATOM 3990 N N . GLU A 1 500 ? -33.75 16.719 -3.695 1 96.81 500 GLU A N 1
ATOM 3991 C CA . GLU A 1 500 ? -34.938 17.578 -3.715 1 96.81 500 GLU A CA 1
ATOM 3992 C C . GLU A 1 500 ? -34.844 18.641 -4.812 1 96.81 500 GLU A C 1
ATOM 3994 O O . GLU A 1 500 ? -35.812 18.922 -5.496 1 96.81 500 GLU A O 1
ATOM 3999 N N . LEU A 1 501 ? -33.688 19.219 -4.961 1 97.88 501 LEU A N 1
ATOM 4000 C CA . LEU A 1 501 ? -33.5 20.281 -5.941 1 97.88 501 LEU A CA 1
ATOM 4001 C C . LEU A 1 501 ? -33.594 19.734 -7.363 1 97.88 501 LEU A C 1
ATOM 4003 O O . LEU A 1 501 ? -34.094 20.406 -8.266 1 97.88 501 LEU A O 1
ATOM 4007 N N . ILE A 1 502 ? -33.031 18.562 -7.57 1 97.25 502 ILE A N 1
ATOM 4008 C CA . ILE A 1 502 ? -33.125 17.891 -8.867 1 97.25 502 ILE A CA 1
ATOM 4009 C C . ILE A 1 502 ? -34.562 17.547 -9.172 1 97.25 502 ILE A C 1
ATOM 4011 O O . ILE A 1 502 ? -35.031 17.719 -10.297 1 97.25 502 ILE A O 1
ATOM 4015 N N . GLN A 1 503 ? -35.312 17.031 -8.195 1 96.25 503 GLN A N 1
ATOM 4016 C CA . GLN A 1 503 ? -36.719 16.703 -8.359 1 96.25 503 GLN A CA 1
ATOM 4017 C C . GLN A 1 503 ? -37.562 17.953 -8.695 1 96.25 503 GLN A C 1
ATOM 4019 O O . GLN A 1 503 ? -38.5 17.875 -9.477 1 96.25 503 GLN A O 1
ATOM 4024 N N . LYS A 1 504 ? -37.188 19.125 -8.117 1 97 504 LYS A N 1
ATOM 4025 C CA . LYS A 1 504 ? -37.844 20.391 -8.391 1 97 504 LYS A CA 1
ATOM 4026 C C . LYS A 1 504 ? -37.531 20.891 -9.797 1 97 504 LYS A C 1
ATOM 4028 O O . LYS A 1 504 ? -38.156 21.828 -10.289 1 97 504 LYS A O 1
ATOM 4033 N N . GLY A 1 505 ? -36.5 20.297 -10.414 1 96.81 505 GLY A N 1
ATOM 4034 C CA . GLY A 1 505 ? -36.156 20.609 -11.789 1 96.81 505 GLY A CA 1
ATOM 4035 C C . GLY A 1 505 ? -35.219 21.812 -11.906 1 96.81 505 GLY A C 1
ATOM 4036 O O . GLY A 1 505 ? -35.125 22.422 -12.977 1 96.81 505 GLY A O 1
ATOM 4037 N N . TYR A 1 506 ? -34.594 22.234 -10.812 1 97.44 506 TYR A N 1
ATOM 4038 C CA . TYR A 1 506 ? -33.688 23.375 -10.859 1 97.44 506 TYR A CA 1
ATOM 4039 C C . TYR A 1 506 ? -32.438 23.062 -11.688 1 97.44 506 TYR A C 1
ATOM 4041 O O . TYR A 1 506 ? -31.891 23.938 -12.344 1 97.44 506 TYR A O 1
ATOM 4049 N N . PHE A 1 507 ? -31.938 21.797 -11.625 1 97.31 507 PHE A N 1
ATOM 4050 C CA . PHE A 1 507 ? -30.812 21.297 -12.398 1 97.31 507 PHE A CA 1
ATOM 4051 C C . PHE A 1 507 ? -30.828 19.781 -12.461 1 97.31 507 PHE A C 1
ATOM 4053 O O . PHE A 1 507 ? -31.625 19.125 -11.781 1 97.31 507 PHE A O 1
ATOM 4060 N N . THR A 1 508 ? -30 19.234 -13.258 1 97.19 508 THR A N 1
ATOM 4061 C CA . THR A 1 508 ? -29.859 17.797 -13.391 1 97.19 508 THR A CA 1
ATOM 4062 C C . THR A 1 508 ? -28.547 17.312 -12.75 1 97.19 508 THR A C 1
ATOM 4064 O O . THR A 1 508 ? -27.672 18.125 -12.438 1 97.19 508 THR A O 1
ATOM 4067 N N . LEU A 1 509 ? -28.438 16.031 -12.516 1 96.38 509 LEU A N 1
ATOM 4068 C CA . LEU A 1 509 ? -27.219 15.445 -11.969 1 96.38 509 LEU A CA 1
ATOM 4069 C C . LEU A 1 509 ? -26.047 15.695 -12.898 1 96.38 509 LEU A C 1
ATOM 4071 O O . LEU A 1 509 ? -24.922 15.883 -12.438 1 96.38 509 LEU A O 1
ATOM 4075 N N . LYS A 1 510 ? -26.281 15.664 -14.148 1 95.38 510 LYS A N 1
ATOM 4076 C CA . LYS A 1 510 ? -25.234 15.93 -15.141 1 95.38 510 LYS A CA 1
ATOM 4077 C C . LYS A 1 510 ? -24.688 17.344 -14.992 1 95.38 510 LYS A C 1
ATOM 4079 O O . LYS A 1 510 ? -23.469 17.547 -15.031 1 95.38 510 LYS A O 1
ATOM 4084 N N . ILE A 1 511 ? -25.562 18.281 -14.812 1 95.88 511 ILE A N 1
ATOM 4085 C CA . ILE A 1 511 ? -25.141 19.672 -14.633 1 95.88 511 ILE A CA 1
ATOM 4086 C C . ILE A 1 511 ? -24.375 19.812 -13.328 1 95.88 511 ILE A C 1
ATOM 4088 O O . ILE A 1 511 ? -23.328 20.484 -13.289 1 95.88 511 ILE A O 1
ATOM 4092 N N . LEU A 1 512 ? -24.891 19.188 -12.328 1 96.56 512 LEU A N 1
ATOM 4093 C CA . LEU A 1 512 ? -24.219 19.219 -11.031 1 96.56 512 LEU A CA 1
ATOM 4094 C C . LEU A 1 512 ? -22.781 18.719 -11.141 1 96.56 512 LEU A C 1
ATOM 4096 O O . LEU A 1 512 ? -21.844 19.391 -10.703 1 96.56 512 LEU A O 1
ATOM 4100 N N . ASN A 1 513 ? -22.609 17.594 -11.727 1 94.12 513 ASN A N 1
ATOM 4101 C CA . ASN A 1 513 ? -21.281 16.969 -11.828 1 94.12 513 ASN A CA 1
ATOM 4102 C C . ASN A 1 513 ? -20.375 17.75 -12.766 1 94.12 513 ASN A C 1
ATOM 4104 O O . ASN A 1 513 ? -19.156 17.828 -12.539 1 94.12 513 ASN A O 1
ATOM 4108 N N . SER A 1 514 ? -20.906 18.281 -13.797 1 92.69 514 SER A N 1
ATOM 4109 C CA . SER A 1 514 ? -20.125 19.125 -14.695 1 92.69 514 SER A CA 1
ATOM 4110 C C . SER A 1 514 ? -19.578 20.344 -13.969 1 92.69 514 SER A C 1
ATOM 4112 O O . SER A 1 514 ? -18.406 20.703 -14.148 1 92.69 514 SER A O 1
ATOM 4114 N N . ARG A 1 515 ? -20.328 20.938 -13.094 1 93.44 515 ARG A N 1
ATOM 4115 C CA . ARG A 1 515 ? -19.906 22.125 -12.359 1 93.44 515 ARG A CA 1
ATOM 4116 C C . ARG A 1 515 ? -18.906 21.766 -11.273 1 93.44 515 ARG A C 1
ATOM 4118 O O . ARG A 1 515 ? -17.953 22.5 -11.023 1 93.44 515 ARG A O 1
ATOM 4125 N N . ILE A 1 516 ? -19.156 20.625 -10.617 1 93 516 ILE A N 1
ATOM 4126 C CA . ILE A 1 516 ? -18.234 20.188 -9.586 1 93 516 ILE A CA 1
ATOM 4127 C C . ILE A 1 516 ? -16.844 19.969 -10.203 1 93 516 ILE A C 1
ATOM 4129 O O . ILE A 1 516 ? -15.828 20.328 -9.609 1 93 516 ILE A O 1
ATOM 4133 N N . THR A 1 517 ? -16.797 19.438 -11.383 1 88.31 517 THR A N 1
ATOM 4134 C CA . THR A 1 517 ? -15.539 19.062 -12.023 1 88.31 517 THR A CA 1
ATOM 4135 C C . THR A 1 517 ? -14.859 20.297 -12.625 1 88.31 517 THR A C 1
ATOM 4137 O O . THR A 1 517 ? -13.625 20.391 -12.625 1 88.31 517 THR A O 1
ATOM 4140 N N . SER A 1 518 ? -15.617 21.266 -13.086 1 87.88 518 SER A N 1
ATOM 4141 C CA . SER A 1 518 ? -15.047 22.375 -13.852 1 87.88 518 SER A CA 1
ATOM 4142 C C . SER A 1 518 ? -14.867 23.609 -12.984 1 87.88 518 SER A C 1
ATOM 4144 O O . SER A 1 518 ? -14.219 24.578 -13.398 1 87.88 518 SER A O 1
ATOM 4146 N N . PHE A 1 519 ? -15.32 23.625 -11.781 1 90.94 519 PHE A N 1
ATOM 4147 C CA . PHE A 1 519 ? -15.273 24.797 -10.914 1 90.94 519 PHE A CA 1
ATOM 4148 C C . PHE A 1 519 ? -13.836 25.203 -10.625 1 90.94 519 PHE A C 1
ATOM 4150 O O . PHE A 1 519 ? -12.953 24.344 -10.523 1 90.94 519 PHE A O 1
ATOM 4157 N N . ASN A 1 520 ? -13.656 26.5 -10.508 1 90.81 520 ASN A N 1
ATOM 4158 C CA . ASN A 1 520 ? -12.344 27.047 -10.18 1 90.81 520 ASN A CA 1
ATOM 4159 C C . ASN A 1 520 ? -12.102 27.047 -8.672 1 90.81 520 ASN A C 1
ATOM 4161 O O . ASN A 1 520 ? -12.258 28.094 -8.016 1 90.81 520 ASN A O 1
ATOM 4165 N N . TYR A 1 521 ? -11.555 26.016 -8.156 1 91.12 521 TYR A N 1
ATOM 4166 C CA . TYR A 1 521 ? -11.32 25.891 -6.723 1 91.12 521 TYR A CA 1
ATOM 4167 C C . TYR A 1 521 ? -10.086 26.672 -6.301 1 91.12 521 TYR A C 1
ATOM 4169 O O . TYR A 1 521 ? -9.883 26.922 -5.109 1 91.12 521 TYR A O 1
ATOM 4177 N N . GLY A 1 522 ? -9.297 27.078 -7.207 1 88.31 522 GLY A N 1
ATOM 4178 C CA . GLY A 1 522 ? -8.094 27.828 -6.891 1 88.31 522 GLY A CA 1
ATOM 4179 C C . GLY A 1 522 ? -6.969 26.953 -6.371 1 88.31 522 GLY A C 1
ATOM 4180 O O . GLY A 1 522 ? -7.137 25.75 -6.211 1 88.31 522 GLY A O 1
ATOM 4181 N N . LEU A 1 523 ? -5.824 27.531 -6.008 1 86.25 523 LEU A N 1
ATOM 4182 C CA . LEU A 1 523 ? -4.613 26.844 -5.57 1 86.25 523 LEU A CA 1
ATOM 4183 C C . LEU A 1 523 ? -4.789 26.266 -4.172 1 86.25 523 LEU A C 1
ATOM 4185 O O . LEU A 1 523 ? -4.312 25.156 -3.887 1 86.25 523 LEU A O 1
ATOM 4189 N N . PRO A 1 524 ? -5.52 26.969 -3.365 1 87.44 524 PRO A N 1
ATOM 4190 C CA . PRO A 1 524 ? -5.629 26.469 -1.995 1 87.44 524 PRO A CA 1
ATOM 4191 C C . PRO A 1 524 ? -6.379 25.141 -1.911 1 87.44 524 PRO A C 1
ATOM 4193 O O . PRO A 1 524 ? -6.129 24.344 -1.005 1 87.44 524 PRO A O 1
ATOM 4196 N N . ASP A 1 525 ? -7.297 24.891 -2.803 1 90.12 525 ASP A N 1
ATOM 4197 C CA . ASP A 1 525 ? -8.109 23.688 -2.729 1 90.12 525 ASP A CA 1
ATOM 4198 C C . ASP A 1 525 ? -7.785 22.734 -3.883 1 90.12 525 ASP A C 1
ATOM 4200 O O . ASP A 1 525 ? -8.578 21.844 -4.207 1 90.12 525 ASP A O 1
ATOM 4204 N N . LYS A 1 526 ? -6.645 22.906 -4.445 1 86.19 526 LYS A N 1
ATOM 4205 C CA . LYS A 1 526 ? -6.25 22.109 -5.605 1 86.19 526 LYS A CA 1
ATOM 4206 C C . LYS A 1 526 ? -6.156 20.625 -5.254 1 86.19 526 LYS A C 1
ATOM 4208 O O . LYS A 1 526 ? -6.484 19.766 -6.07 1 86.19 526 LYS A O 1
ATOM 4213 N N . SER A 1 527 ? -5.781 20.375 -4.051 1 86.06 527 SER A N 1
ATOM 4214 C CA . SER A 1 527 ? -5.535 18.984 -3.656 1 86.06 527 SER A CA 1
ATOM 4215 C C . SER A 1 527 ? -6.789 18.344 -3.068 1 86.06 527 SER A C 1
ATOM 4217 O O . SER A 1 527 ? -6.816 17.141 -2.824 1 86.06 527 SER A O 1
ATOM 4219 N N . ASN A 1 528 ? -7.836 19.078 -2.818 1 91.31 528 ASN A N 1
ATOM 4220 C CA . ASN A 1 528 ? -9.039 18.578 -2.172 1 91.31 528 ASN A CA 1
ATOM 4221 C C . ASN A 1 528 ? -10.266 18.734 -3.062 1 91.31 528 ASN A C 1
ATOM 4223 O O . ASN A 1 528 ? -11.367 19.016 -2.572 1 91.31 528 ASN A O 1
ATOM 4227 N N . LYS A 1 529 ? -10.055 18.609 -4.324 1 90.81 529 LYS A N 1
ATOM 4228 C CA . LYS A 1 529 ? -11.18 18.734 -5.246 1 90.81 529 LYS A CA 1
ATOM 4229 C C . LYS A 1 529 ? -12.188 17.609 -5.039 1 90.81 529 LYS A C 1
ATOM 4231 O O . LYS A 1 529 ? -11.805 16.453 -4.895 1 90.81 529 LYS A O 1
ATOM 4236 N N . PRO A 1 530 ? -13.445 17.969 -4.996 1 93.62 530 PRO A N 1
ATOM 4237 C CA . PRO A 1 530 ? -14.477 16.953 -4.793 1 93.62 530 PRO A CA 1
ATOM 4238 C C . PRO A 1 530 ? -14.586 15.992 -5.969 1 93.62 530 PRO A C 1
ATOM 4240 O O . PRO A 1 530 ? -14.164 16.312 -7.082 1 93.62 530 PRO A O 1
ATOM 4243 N N . CYS A 1 531 ? -15.195 14.844 -5.703 1 90.69 531 CYS A N 1
ATOM 4244 C CA . CYS A 1 531 ? -15.453 13.828 -6.715 1 90.69 531 CYS A CA 1
ATOM 4245 C C . CYS A 1 531 ? -16.875 13.945 -7.262 1 90.69 531 CYS A C 1
ATOM 4247 O O . CYS A 1 531 ? -17.719 14.609 -6.664 1 90.69 531 CYS A O 1
ATOM 4249 N N . VAL A 1 532 ? -17.078 13.305 -8.367 1 90.44 532 VAL A N 1
ATOM 4250 C CA . VAL A 1 532 ? -18.406 13.281 -8.969 1 90.44 532 VAL A CA 1
ATOM 4251 C C . VAL A 1 532 ? -19.359 12.492 -8.078 1 90.44 532 VAL A C 1
ATOM 4253 O O . VAL A 1 532 ? -18.953 11.547 -7.398 1 90.44 532 VAL A O 1
ATOM 4256 N N . ILE A 1 533 ? -20.531 12.977 -8.07 1 92.69 533 ILE A N 1
ATOM 4257 C CA . ILE A 1 533 ? -21.578 12.312 -7.312 1 92.69 533 ILE A CA 1
ATOM 4258 C C . ILE A 1 533 ? -22.312 11.312 -8.203 1 92.69 533 ILE A C 1
ATOM 4260 O O . ILE A 1 533 ? -22.875 11.688 -9.234 1 92.69 533 ILE A O 1
ATOM 4264 N N . ARG A 1 534 ? -22.422 10.125 -7.805 1 88.69 534 ARG A N 1
ATOM 4265 C CA . ARG A 1 534 ? -23.047 9.062 -8.578 1 88.69 534 ARG A CA 1
ATOM 4266 C C . ARG A 1 534 ? -24.547 8.984 -8.297 1 88.69 534 ARG A C 1
ATOM 4268 O O . ARG A 1 534 ? -25 9.383 -7.223 1 88.69 534 ARG A O 1
ATOM 4275 N N . GLU A 1 535 ? -25.219 8.414 -9.211 1 90.19 535 GLU A N 1
ATOM 4276 C CA . GLU A 1 535 ? -26.656 8.266 -9.062 1 90.19 535 GLU A CA 1
ATOM 4277 C C . GLU A 1 535 ? -27.016 7.336 -7.902 1 90.19 535 GLU A C 1
ATOM 4279 O O . GLU A 1 535 ? -27.938 7.605 -7.141 1 90.19 535 GLU A O 1
ATOM 4284 N N . ALA A 1 536 ? -26.219 6.34 -7.773 1 84.12 536 ALA A N 1
ATOM 4285 C CA . ALA A 1 536 ? -26.453 5.371 -6.703 1 84.12 536 ALA A CA 1
ATOM 4286 C C . ALA A 1 536 ? -26.281 6.016 -5.332 1 84.12 536 ALA A C 1
ATOM 4288 O O . ALA A 1 536 ? -26.969 5.648 -4.375 1 84.12 536 ALA A O 1
ATOM 4289 N N . THR A 1 537 ? -25.422 7.008 -5.246 1 86.69 537 THR A N 1
ATOM 4290 C CA . THR A 1 537 ? -25.156 7.703 -3.994 1 86.69 537 THR A CA 1
ATOM 4291 C C . THR A 1 537 ? -26.328 8.586 -3.596 1 86.69 537 THR A C 1
ATOM 4293 O O . THR A 1 537 ? -26.641 8.734 -2.41 1 86.69 537 THR A O 1
ATOM 4296 N N . LEU A 1 538 ? -26.984 9.148 -4.566 1 90.56 538 LEU A N 1
ATOM 4297 C CA . LEU A 1 538 ? -28.125 10.008 -4.289 1 90.56 538 LEU A CA 1
ATOM 4298 C C . LEU A 1 538 ? -29.344 9.18 -3.889 1 90.56 538 LEU A C 1
ATOM 4300 O O . LEU A 1 538 ? -30.188 9.633 -3.113 1 90.56 538 LEU A O 1
ATOM 4304 N N . ARG A 1 539 ? -29.391 7.949 -4.418 1 87.69 539 ARG A N 1
ATOM 4305 C CA . ARG A 1 539 ? -30.5 7.059 -4.113 1 87.69 539 ARG A CA 1
ATOM 4306 C C . ARG A 1 539 ? -30.375 6.5 -2.699 1 87.69 539 ARG A C 1
ATOM 4308 O O . ARG A 1 539 ? -31.391 6.137 -2.086 1 87.69 539 ARG A O 1
ATOM 4315 N N . SER A 1 540 ? -29.125 6.406 -2.234 1 89.88 540 SER A N 1
ATOM 4316 C CA . SER A 1 540 ? -28.859 5.918 -0.884 1 89.88 540 SER A CA 1
ATOM 4317 C C . SER A 1 540 ? -28.156 6.977 -0.04 1 89.88 540 SER A C 1
ATOM 4319 O O . SER A 1 540 ? -26.969 6.832 0.281 1 89.88 540 SER A O 1
ATOM 4321 N N . PRO A 1 541 ? -28.875 7.891 0.433 1 87.38 541 PRO A N 1
ATOM 4322 C CA . PRO A 1 541 ? -28.25 9.008 1.143 1 87.38 541 PRO A CA 1
ATOM 4323 C C . PRO A 1 541 ? -27.562 8.57 2.439 1 87.38 541 PRO A C 1
ATOM 4325 O O . PRO A 1 541 ? -26.641 9.234 2.902 1 87.38 541 PRO A O 1
ATOM 4328 N N . ASP A 1 542 ? -27.984 7.484 3.01 1 87.62 542 ASP A N 1
ATOM 4329 C CA . ASP A 1 542 ? -27.422 7.008 4.266 1 87.62 542 ASP A CA 1
ATOM 4330 C C . ASP A 1 542 ? -26.172 6.172 4.02 1 87.62 542 ASP A C 1
ATOM 4332 O O . ASP A 1 542 ? -25.516 5.715 4.965 1 87.62 542 ASP A O 1
ATOM 4336 N N . GLY A 1 543 ? -25.797 5.992 2.82 1 83 543 GLY A N 1
ATOM 4337 C CA . GLY A 1 543 ? -24.656 5.168 2.475 1 83 543 GLY A CA 1
ATOM 4338 C C . GLY A 1 543 ? -23.328 5.895 2.619 1 83 543 GLY A C 1
ATOM 4339 O O . GLY A 1 543 ? -23.203 6.789 3.457 1 83 543 GLY A O 1
ATOM 4340 N N . SER A 1 544 ? -22.344 5.531 1.888 1 82.94 544 SER A N 1
ATOM 4341 C CA . SER A 1 544 ? -21 6.098 1.939 1 82.94 544 SER A CA 1
ATOM 4342 C C . SER A 1 544 ? -21.016 7.574 1.567 1 82.94 544 SER A C 1
ATOM 4344 O O . SER A 1 544 ? -21.781 8 0.703 1 82.94 544 SER A O 1
ATOM 4346 N N . PRO A 1 545 ? -20.203 8.344 2.174 1 85.38 545 PRO A N 1
ATOM 4347 C CA . PRO A 1 545 ? -20.188 9.781 1.905 1 85.38 545 PRO A CA 1
ATOM 4348 C C . PRO A 1 545 ? -19.828 10.109 0.458 1 85.38 545 PRO A C 1
ATOM 4350 O O . PRO A 1 545 ? -20.219 11.156 -0.058 1 85.38 545 PRO A O 1
ATOM 4353 N N . GLY A 1 546 ? -19.156 9.258 -0.144 1 84.69 546 GLY A N 1
ATOM 4354 C CA . GLY A 1 546 ? -18.766 9.484 -1.528 1 84.69 546 GLY A CA 1
ATOM 4355 C C . GLY A 1 546 ? -17.625 10.461 -1.681 1 84.69 546 GLY A C 1
ATOM 4356 O O . GLY A 1 546 ? -17.172 10.734 -2.797 1 84.69 546 GLY A O 1
ATOM 4357 N N . GLN A 1 547 ? -17.266 11.203 -0.6 1 91.88 547 GLN A N 1
ATOM 4358 C CA . GLN A 1 547 ? -16.141 12.133 -0.494 1 91.88 547 GLN A CA 1
ATOM 4359 C C . GLN A 1 547 ? -15.305 11.844 0.751 1 91.88 547 GLN A C 1
ATOM 4361 O O . GLN A 1 547 ? -15.836 11.406 1.773 1 91.88 547 GLN A O 1
ATOM 4366 N N . ASN A 1 548 ? -13.992 12.07 0.654 1 91.25 548 ASN A N 1
ATOM 4367 C CA . ASN A 1 548 ? -13.25 12.109 1.911 1 91.25 548 ASN A CA 1
ATOM 4368 C C . ASN A 1 548 ? -13.5 13.414 2.666 1 91.25 548 ASN A C 1
ATOM 4370 O O . ASN A 1 548 ? -14.164 14.32 2.152 1 91.25 548 ASN A O 1
ATOM 4374 N N . ALA A 1 549 ? -13.023 13.516 3.84 1 95.12 549 ALA A N 1
ATOM 4375 C CA . ALA A 1 549 ? -13.312 14.656 4.699 1 95.12 549 ALA A CA 1
ATOM 4376 C C . ALA A 1 549 ? -12.82 15.961 4.074 1 95.12 549 ALA A C 1
ATOM 4378 O O . ALA A 1 549 ? -13.523 16.969 4.086 1 95.12 549 ALA A O 1
ATOM 4379 N N . GLY A 1 550 ? -11.578 15.945 3.52 1 94.94 550 GLY A N 1
ATOM 4380 C CA . GLY A 1 550 ? -11.047 17.141 2.879 1 94.94 550 GLY A CA 1
ATOM 4381 C C . GLY A 1 550 ? -11.844 17.562 1.662 1 94.94 550 GLY A C 1
ATOM 4382 O O . GLY A 1 550 ? -12.07 18.766 1.451 1 94.94 550 GLY A O 1
ATOM 4383 N N . GLN A 1 551 ? -12.328 16.656 0.869 1 95.06 551 GLN A N 1
ATOM 4384 C CA . GLN A 1 551 ? -13.133 16.922 -0.318 1 95.06 551 GLN A CA 1
ATOM 4385 C C . GLN A 1 551 ? -14.516 17.453 0.062 1 95.06 551 GLN A C 1
ATOM 4387 O O . GLN A 1 551 ? -15.023 18.375 -0.575 1 95.06 551 GLN A O 1
ATOM 4392 N N . MET A 1 552 ? -15.023 16.844 1.098 1 96.88 552 MET A N 1
ATOM 4393 C CA . MET A 1 552 ? -16.344 17.281 1.563 1 96.88 552 MET A CA 1
ATOM 4394 C C . MET A 1 552 ? -16.281 18.719 2.09 1 96.88 552 MET A C 1
ATOM 4396 O O . MET A 1 552 ? -17.172 19.516 1.839 1 96.88 552 MET A O 1
ATOM 4400 N N . TRP A 1 553 ? -15.234 19.016 2.832 1 97.31 553 TRP A N 1
ATOM 4401 C CA . TRP A 1 553 ? -15.047 20.359 3.35 1 97.31 553 TRP A CA 1
ATOM 4402 C C . TRP A 1 553 ? -14.961 21.375 2.213 1 97.31 553 TRP A C 1
ATOM 4404 O O . TRP A 1 553 ? -15.57 22.438 2.277 1 97.31 553 TRP A O 1
ATOM 4414 N N . CYS A 1 554 ? -14.266 20.984 1.183 1 96.88 554 CYS A N 1
ATOM 4415 C CA . CYS A 1 554 ? -14.141 21.828 -0.001 1 96.88 554 CYS A CA 1
ATOM 4416 C C . CYS A 1 554 ? -15.484 22.016 -0.69 1 96.88 554 CYS A C 1
ATOM 4418 O O . CYS A 1 554 ? -15.875 23.141 -1.023 1 96.88 554 CYS A O 1
ATOM 4420 N N . LEU A 1 555 ? -16.188 20.953 -0.811 1 97 555 LEU A N 1
ATOM 4421 C CA . LEU A 1 555 ? -17.469 20.984 -1.488 1 97 555 LEU A CA 1
ATOM 4422 C C . LEU A 1 555 ? -18.469 21.859 -0.723 1 97 555 LEU A C 1
ATOM 4424 O O . LEU A 1 555 ? -19.156 22.688 -1.318 1 97 555 LEU A O 1
ATOM 4428 N N . MET A 1 556 ? -18.5 21.719 0.56 1 97.56 556 MET A N 1
ATOM 4429 C CA . MET A 1 556 ? -19.422 22.484 1.392 1 97.56 556 MET A CA 1
ATOM 4430 C C . MET A 1 556 ? -19.125 23.969 1.306 1 97.56 556 MET A C 1
ATOM 4432 O O . MET A 1 556 ? -20.031 24.797 1.338 1 97.56 556 MET A O 1
ATOM 4436 N N . ARG A 1 557 ? -17.906 24.297 1.201 1 96.62 557 ARG A N 1
ATOM 4437 C CA . ARG A 1 557 ? -17.516 25.703 1.186 1 96.62 557 ARG A CA 1
ATOM 4438 C C . ARG A 1 557 ? -17.875 26.359 -0.142 1 96.62 557 ARG A C 1
ATOM 4440 O O . ARG A 1 557 ? -18.203 27.547 -0.187 1 96.62 557 ARG A O 1
ATOM 4447 N N . HIS A 1 558 ? -17.891 25.578 -1.206 1 96.44 558 HIS A N 1
ATOM 4448 C CA . HIS A 1 558 ? -18 26.203 -2.518 1 96.44 558 HIS A CA 1
ATOM 4449 C C . HIS A 1 558 ? -19.344 25.875 -3.17 1 96.44 558 HIS A C 1
ATOM 4451 O O . HIS A 1 558 ? -19.703 26.469 -4.195 1 96.44 558 HIS A O 1
ATOM 4457 N N . ILE A 1 559 ? -20.141 25.031 -2.588 1 96.75 559 ILE A N 1
ATOM 4458 C CA . ILE A 1 559 ? -21.328 24.5 -3.234 1 96.75 559 ILE A CA 1
ATOM 4459 C C . ILE A 1 559 ? -22.328 25.641 -3.48 1 96.75 559 ILE A C 1
ATOM 4461 O O . ILE A 1 559 ? -23.031 25.641 -4.492 1 96.75 559 ILE A O 1
ATOM 4465 N N . THR A 1 560 ? -22.375 26.641 -2.613 1 96.38 560 THR A N 1
ATOM 4466 C CA . THR A 1 560 ? -23.344 27.719 -2.719 1 96.38 560 THR A CA 1
ATOM 4467 C C . THR A 1 560 ? -23 28.641 -3.883 1 96.38 560 THR A C 1
ATOM 4469 O O . THR A 1 560 ? -23.891 29.188 -4.527 1 96.38 560 THR A O 1
ATOM 4472 N N . VAL A 1 561 ? -21.703 28.781 -4.125 1 95.69 561 VAL A N 1
ATOM 4473 C CA . VAL A 1 561 ? -21.297 29.594 -5.27 1 95.69 561 VAL A CA 1
ATOM 4474 C C . VAL A 1 561 ? -21.453 28.781 -6.555 1 95.69 561 VAL A C 1
ATOM 4476 O O . VAL A 1 561 ? -21.812 29.328 -7.598 1 95.69 561 VAL A O 1
ATOM 4479 N N . LEU A 1 562 ? -21.266 27.531 -6.418 1 94.62 562 LEU A N 1
ATOM 4480 C CA . LEU A 1 562 ? -21.297 26.609 -7.547 1 94.62 562 LEU A CA 1
ATOM 4481 C C . LEU A 1 562 ? -22.719 26.484 -8.102 1 94.62 562 LEU A C 1
ATOM 4483 O O . LEU A 1 562 ? -22.891 26.344 -9.312 1 94.62 562 LEU A O 1
ATOM 4487 N N . LEU A 1 563 ? -23.719 26.562 -7.23 1 96.62 563 LEU A N 1
ATOM 4488 C CA . LEU A 1 563 ? -25.078 26.234 -7.672 1 96.62 563 LEU A CA 1
ATOM 4489 C C . LEU A 1 563 ? -26.031 27.391 -7.367 1 96.62 563 LEU A C 1
ATOM 4491 O O . LEU A 1 563 ? -27.188 27.375 -7.789 1 96.62 563 LEU A O 1
ATOM 4495 N N . GLY A 1 564 ? -25.578 28.391 -6.738 1 95.56 564 GLY A N 1
ATOM 4496 C CA . GLY A 1 564 ? -26.453 29.453 -6.246 1 95.56 564 GLY A CA 1
ATOM 4497 C C . GLY A 1 564 ? -27.25 30.125 -7.344 1 95.56 564 GLY A C 1
ATOM 4498 O O . GLY A 1 564 ? -28.359 30.625 -7.102 1 95.56 564 GLY A O 1
ATOM 4499 N N . ASP A 1 565 ? -26.781 30.156 -8.547 1 95.06 565 ASP A N 1
ATOM 4500 C CA . ASP A 1 565 ? -27.453 30.828 -9.656 1 95.06 565 ASP A CA 1
ATOM 4501 C C . ASP A 1 565 ? -28.641 30 -10.141 1 95.06 565 ASP A C 1
ATOM 4503 O O . ASP A 1 565 ? -29.562 30.531 -10.758 1 95.06 565 ASP A O 1
ATOM 4507 N N . LEU A 1 566 ? -28.625 28.75 -9.82 1 96.88 566 LEU A N 1
ATOM 4508 C CA . LEU A 1 566 ? -29.656 27.844 -10.336 1 96.88 566 LEU A CA 1
ATOM 4509 C C . LEU A 1 566 ? -30.766 27.656 -9.312 1 96.88 566 LEU A C 1
ATOM 4511 O O . LEU A 1 566 ? -31.844 27.172 -9.648 1 96.88 566 LEU A O 1
ATOM 4515 N N . VAL A 1 567 ? -30.578 28.078 -8.102 1 97.69 567 VAL A N 1
ATOM 4516 C CA . VAL A 1 567 ? -31.531 27.844 -7.027 1 97.69 567 VAL A CA 1
ATOM 4517 C C . VAL A 1 567 ? -32.188 29.172 -6.629 1 97.69 567 VAL A C 1
ATOM 4519 O O . VAL A 1 567 ? -31.5 30.156 -6.375 1 97.69 567 VAL A O 1
ATOM 4522 N N . PRO A 1 568 ? -33.406 29.188 -6.504 1 96.94 568 PRO A N 1
ATOM 4523 C CA . PRO A 1 568 ? -34.094 30.406 -6.047 1 96.94 568 PRO A CA 1
ATOM 4524 C C . PRO A 1 568 ? -33.719 30.797 -4.625 1 96.94 568 PRO A C 1
ATOM 4526 O O . PRO A 1 568 ? -33.5 29.922 -3.775 1 96.94 568 PRO A O 1
ATOM 4529 N N . GLU A 1 569 ? -33.688 32.031 -4.305 1 94.75 569 GLU A N 1
ATOM 4530 C CA . GLU A 1 569 ? -33.219 32.562 -3.021 1 94.75 569 GLU A CA 1
ATOM 4531 C C . GLU A 1 569 ? -34.156 32.156 -1.892 1 94.75 569 GLU A C 1
ATOM 4533 O O . GLU A 1 569 ? -33.75 32.031 -0.736 1 94.75 569 GLU A O 1
ATOM 4538 N N . ASP A 1 570 ? -35.406 31.875 -2.188 1 93.12 570 ASP A N 1
ATOM 4539 C CA . ASP A 1 570 ? -36.375 31.562 -1.141 1 93.12 570 ASP A CA 1
ATOM 4540 C C . ASP A 1 570 ? -36.562 30.062 -0.988 1 93.12 570 ASP A C 1
ATOM 4542 O O . ASP A 1 570 ? -37.531 29.625 -0.328 1 93.12 570 ASP A O 1
ATOM 4546 N N . ASP A 1 571 ? -35.688 29.312 -1.567 1 97.5 571 ASP A N 1
ATOM 4547 C CA . ASP A 1 571 ? -35.844 27.859 -1.436 1 97.5 571 ASP A CA 1
ATOM 4548 C C . ASP A 1 571 ? -35.469 27.391 -0.032 1 97.5 571 ASP A C 1
ATOM 4550 O O . ASP A 1 571 ? -34.344 27.656 0.438 1 97.5 571 ASP A O 1
ATOM 4554 N N . GLU A 1 572 ? -36.312 26.672 0.607 1 97.44 572 GLU A N 1
ATOM 4555 C CA . GLU A 1 572 ? -36.125 26.281 2 1 97.44 572 GLU A CA 1
ATOM 4556 C C . GLU A 1 572 ? -35.031 25.219 2.133 1 97.44 572 GLU A C 1
ATOM 4558 O O . GLU A 1 572 ? -34.344 25.156 3.146 1 97.44 572 GLU A O 1
ATOM 4563 N N . HIS A 1 573 ? -34.969 24.344 1.142 1 98.19 573 HIS A N 1
ATOM 4564 C CA . HIS A 1 573 ? -33.938 23.328 1.194 1 98.19 573 HIS A CA 1
ATOM 4565 C C . HIS A 1 573 ? -32.531 23.938 1.062 1 98.19 573 HIS A C 1
ATOM 4567 O O . HIS A 1 573 ? -31.594 23.484 1.697 1 98.19 573 HIS A O 1
ATOM 4573 N N . TRP A 1 574 ? -32.438 24.906 0.241 1 98.25 574 TRP A N 1
ATOM 4574 C CA . TRP A 1 574 ? -31.188 25.656 0.119 1 98.25 574 TRP A CA 1
ATOM 4575 C C . TRP A 1 574 ? -30.844 26.375 1.427 1 98.25 574 TRP A C 1
ATOM 4577 O O . TRP A 1 574 ? -29.672 26.453 1.807 1 98.25 574 TRP A O 1
ATOM 4587 N N . ASP A 1 575 ? -31.844 26.812 2.084 1 98.25 575 ASP A N 1
ATOM 4588 C CA . ASP A 1 575 ? -31.656 27.484 3.365 1 98.25 575 ASP A CA 1
ATOM 4589 C C . ASP A 1 575 ? -31.047 26.547 4.398 1 98.25 575 ASP A C 1
ATOM 4591 O O . ASP A 1 575 ? -30.281 26.984 5.258 1 98.25 575 ASP A O 1
ATOM 4595 N N . LEU A 1 576 ? -31.406 25.328 4.332 1 98.56 576 LEU A N 1
ATOM 4596 C CA . LEU A 1 576 ? -30.812 24.344 5.238 1 98.56 576 LEU A CA 1
ATOM 4597 C C . LEU A 1 576 ? -29.297 24.281 5.07 1 98.56 576 LEU A C 1
ATOM 4599 O O . LEU A 1 576 ? -28.562 24.234 6.059 1 98.56 576 LEU A O 1
ATOM 4603 N N . ILE A 1 577 ? -28.891 24.312 3.809 1 98.38 577 ILE A N 1
ATOM 4604 C CA . ILE A 1 577 ? -27.453 24.281 3.521 1 98.38 577 ILE A CA 1
ATOM 4605 C C . ILE A 1 577 ? -26.797 25.578 4.016 1 98.38 577 ILE A C 1
ATOM 4607 O O . ILE A 1 577 ? -25.688 25.547 4.547 1 98.38 577 ILE A O 1
ATOM 4611 N N . LEU A 1 578 ? -27.453 26.641 3.869 1 98.38 578 LEU A N 1
ATOM 4612 C CA . LEU A 1 578 ? -26.906 27.922 4.297 1 98.38 578 LEU A CA 1
ATOM 4613 C C . LEU A 1 578 ? -26.75 27.969 5.812 1 98.38 578 LEU A C 1
ATOM 4615 O O . LEU A 1 578 ? -25.734 28.438 6.32 1 98.38 578 LEU A O 1
ATOM 4619 N N . VAL A 1 579 ? -27.719 27.469 6.535 1 98.44 579 VAL A N 1
ATOM 4620 C CA . VAL A 1 579 ? -27.656 27.453 7.992 1 98.44 579 VAL A CA 1
ATOM 4621 C C . VAL A 1 579 ? -26.516 26.516 8.438 1 98.44 579 VAL A C 1
ATOM 4623 O O . VAL A 1 579 ? -25.797 26.828 9.383 1 98.44 579 VAL A O 1
ATOM 4626 N N . LEU A 1 580 ? -26.453 25.422 7.801 1 98.62 580 LEU A N 1
ATOM 4627 C CA . LEU A 1 580 ? -25.375 24.5 8.117 1 98.62 580 LEU A CA 1
ATOM 4628 C C . LEU A 1 580 ? -24.016 25.141 7.883 1 98.62 580 LEU A C 1
ATOM 4630 O O . LEU A 1 580 ? -23.094 24.953 8.68 1 98.62 580 LEU A O 1
ATOM 4634 N N . ARG A 1 581 ? -23.859 25.828 6.816 1 98.12 581 ARG A N 1
ATOM 4635 C CA . ARG A 1 581 ? -22.625 26.531 6.504 1 98.12 581 ARG A CA 1
ATOM 4636 C C . ARG A 1 581 ? -22.297 27.578 7.574 1 98.12 581 ARG A C 1
ATOM 4638 O O . ARG A 1 581 ? -21.125 27.75 7.934 1 98.12 581 ARG A O 1
ATOM 4645 N N . GLU A 1 582 ? -23.266 28.219 8.039 1 97.94 582 GLU A N 1
ATOM 4646 C CA . GLU A 1 582 ? -23.078 29.188 9.109 1 97.94 582 GLU A CA 1
ATOM 4647 C C . GLU A 1 582 ? -22.578 28.516 10.383 1 97.94 582 GLU A C 1
ATOM 4649 O O . GLU A 1 582 ? -21.688 29.031 11.07 1 97.94 582 GLU A O 1
ATOM 4654 N N . CYS A 1 583 ? -23.172 27.375 10.656 1 98.5 583 CYS A N 1
ATOM 4655 C CA . CYS A 1 583 ? -22.672 26.594 11.789 1 98.5 583 CYS A CA 1
ATOM 4656 C C . CYS A 1 583 ? -21.188 26.25 11.602 1 98.5 583 CYS A C 1
ATOM 4658 O O . CYS A 1 583 ? -20.391 26.422 12.531 1 98.5 583 CYS A O 1
ATOM 4660 N N . MET A 1 584 ? -20.859 25.828 10.414 1 98.31 584 MET A N 1
ATOM 4661 C CA . MET A 1 584 ? -19.5 25.375 10.109 1 98.31 584 MET A CA 1
ATOM 4662 C C . MET A 1 584 ? -18.5 26.516 10.25 1 98.31 584 MET A C 1
ATOM 4664 O O . MET A 1 584 ? -17.359 26.297 10.664 1 98.31 584 MET A O 1
ATOM 4668 N N . ASP A 1 585 ? -18.906 27.719 9.961 1 97.5 585 ASP A N 1
ATOM 4669 C CA . ASP A 1 585 ? -18.031 28.891 10.07 1 97.5 585 ASP A CA 1
ATOM 4670 C C . ASP A 1 585 ? -17.516 29.062 11.5 1 97.5 585 ASP A C 1
ATOM 4672 O O . ASP A 1 585 ? -16.359 29.453 11.711 1 97.5 585 ASP A O 1
ATOM 4676 N N . ILE A 1 586 ? -18.328 28.719 12.391 1 97.94 586 ILE A N 1
ATOM 4677 C CA . ILE A 1 586 ? -17.953 28.891 13.797 1 97.94 586 ILE A CA 1
ATOM 4678 C C . ILE A 1 586 ? -17.25 27.641 14.297 1 97.94 586 ILE A C 1
ATOM 4680 O O . ILE A 1 586 ? -16.203 27.734 14.961 1 97.94 586 ILE A O 1
ATOM 4684 N N . ILE A 1 587 ? -17.766 26.5 13.945 1 98.25 587 ILE A N 1
ATOM 4685 C CA . ILE A 1 587 ? -17.266 25.219 14.438 1 98.25 587 ILE A CA 1
ATOM 4686 C C . ILE A 1 587 ? -15.82 25.031 14.016 1 98.25 587 ILE A C 1
ATOM 4688 O O . ILE A 1 587 ? -15 24.516 14.781 1 98.25 587 ILE A O 1
ATOM 4692 N N . PHE A 1 588 ? -15.453 25.469 12.82 1 97.62 588 PHE A N 1
ATOM 4693 C CA . PHE A 1 588 ? -14.117 25.219 12.289 1 97.62 588 PHE A CA 1
ATOM 4694 C C . PHE A 1 588 ? -13.227 26.438 12.477 1 97.62 588 PHE A C 1
ATOM 4696 O O . PHE A 1 588 ? -12.125 26.484 11.922 1 97.62 588 PHE A O 1
ATOM 4703 N N . SER A 1 589 ? -13.664 27.406 13.266 1 97 589 SER A N 1
ATOM 4704 C CA . SER A 1 589 ? -12.859 28.609 13.508 1 97 589 SER A CA 1
ATOM 4705 C C . SER A 1 589 ? -11.805 28.359 14.578 1 97 589 SER A C 1
ATOM 4707 O O . SER A 1 589 ? -12.078 27.703 15.594 1 97 589 SER A O 1
ATOM 4709 N N . PRO A 1 590 ? -10.586 28.859 14.359 1 95.56 590 PRO A N 1
ATOM 4710 C CA . PRO A 1 590 ? -9.539 28.734 15.375 1 95.56 590 PRO A CA 1
ATOM 4711 C C . PRO A 1 590 ? -9.664 29.781 16.484 1 95.56 590 PRO A C 1
ATOM 4713 O O . PRO A 1 590 ? -9 29.672 17.516 1 95.56 590 PRO A O 1
ATOM 4716 N N . VAL A 1 591 ? -10.477 30.781 16.297 1 95.38 591 VAL A N 1
ATOM 4717 C CA . VAL A 1 591 ? -10.711 31.828 17.281 1 95.38 591 VAL A CA 1
ATOM 4718 C C . VAL A 1 591 ? -12.211 32.031 17.469 1 95.38 591 VAL A C 1
ATOM 4720 O O . VAL A 1 591 ? -12.93 32.344 16.516 1 95.38 591 VAL A O 1
ATOM 4723 N N . ILE A 1 592 ? -12.641 31.906 18.719 1 96.94 592 ILE A N 1
ATOM 4724 C CA . ILE A 1 592 ? -14.078 31.953 18.984 1 96.94 592 ILE A CA 1
ATOM 4725 C C . ILE A 1 592 ? -14.352 32.844 20.203 1 96.94 592 ILE A C 1
ATOM 4727 O O . ILE A 1 592 ? -13.648 32.75 21.203 1 96.94 592 ILE A O 1
ATOM 4731 N N . SER A 1 593 ? -15.328 33.625 20.078 1 95.69 593 SER A N 1
ATOM 4732 C CA . SER A 1 593 ? -15.773 34.438 21.203 1 95.69 593 SER A CA 1
ATOM 4733 C C . SER A 1 593 ? -17 33.844 21.891 1 95.69 593 SER A C 1
ATOM 4735 O O . SER A 1 593 ? -17.625 32.938 21.344 1 95.69 593 SER A O 1
ATOM 4737 N N . GLU A 1 594 ? -17.328 34.312 23.031 1 95.38 594 GLU A N 1
ATOM 4738 C CA . GLU A 1 594 ? -18.531 33.875 23.734 1 95.38 594 GLU A CA 1
ATOM 4739 C C . GLU A 1 594 ? -19.797 34.188 22.938 1 95.38 594 GLU A C 1
ATOM 4741 O O . GLU A 1 594 ? -20.766 33.438 22.969 1 95.38 594 GLU A O 1
ATOM 4746 N N . GLY A 1 595 ? -19.75 35.344 22.328 1 95.62 595 GLY A N 1
ATOM 4747 C CA . GLY A 1 595 ? -20.859 35.719 21.453 1 95.62 595 GLY A CA 1
ATOM 4748 C C . GLY A 1 595 ? -21.062 34.719 20.312 1 95.62 595 GLY A C 1
ATOM 4749 O O . GLY A 1 595 ? -22.203 34.406 19.969 1 95.62 595 GLY A O 1
ATOM 4750 N N . ASP A 1 596 ? -19.984 34.312 19.766 1 97.25 596 ASP A N 1
ATOM 4751 C CA . ASP A 1 596 ? -20.062 33.312 18.703 1 97.25 596 ASP A CA 1
ATOM 4752 C C . ASP A 1 596 ? -20.672 32 19.203 1 97.25 596 ASP A C 1
ATOM 4754 O O . ASP A 1 596 ? -21.406 31.344 18.484 1 97.25 596 ASP A O 1
ATOM 4758 N N . ILE A 1 597 ? -20.328 31.594 20.422 1 98 597 ILE A N 1
ATOM 4759 C CA . ILE A 1 597 ? -20.828 30.359 21.016 1 98 597 ILE A CA 1
ATOM 4760 C C . ILE A 1 597 ? -22.344 30.438 21.188 1 98 597 ILE A C 1
ATOM 4762 O O . ILE A 1 597 ? -23.062 29.484 20.844 1 98 597 ILE A O 1
ATOM 4766 N N . ALA A 1 598 ? -22.812 31.531 21.672 1 97.56 598 ALA A N 1
ATOM 4767 C CA . ALA A 1 598 ? -24.25 31.734 21.844 1 97.56 598 ALA A CA 1
ATOM 4768 C C . ALA A 1 598 ? -24.969 31.688 20.5 1 97.56 598 ALA A C 1
ATOM 4770 O O . ALA A 1 598 ? -26.047 31.109 20.391 1 97.56 598 ALA A O 1
ATOM 4771 N N . TYR A 1 599 ? -24.375 32.312 19.609 1 97.94 599 TYR A N 1
ATOM 4772 C CA . TYR A 1 599 ? -24.953 32.312 18.266 1 97.94 599 TYR A CA 1
ATOM 4773 C C . TYR A 1 599 ? -25 30.922 17.688 1 97.94 599 TYR A C 1
ATOM 4775 O O . TYR A 1 599 ? -25.969 30.531 17.031 1 97.94 599 TYR A O 1
ATOM 4783 N N . LEU A 1 600 ? -23.938 30.188 17.891 1 98.44 600 LEU A N 1
ATOM 4784 C CA . LEU A 1 600 ? -23.875 28.812 17.406 1 98.44 600 LEU A CA 1
ATOM 4785 C C . LEU A 1 600 ? -25 27.969 18 1 98.44 600 LEU A C 1
ATOM 4787 O O . LEU A 1 600 ? -25.578 27.125 17.312 1 98.44 600 LEU A O 1
ATOM 4791 N N . GLU A 1 601 ? -25.25 28.156 19.234 1 98.25 601 GLU A N 1
ATOM 4792 C CA . GLU A 1 601 ? -26.328 27.438 19.891 1 98.25 601 GLU A CA 1
ATOM 4793 C C . GLU A 1 601 ? -27.656 27.688 19.188 1 98.25 601 GLU A C 1
ATOM 4795 O O . GLU A 1 601 ? -28.422 26.75 18.922 1 98.25 601 GLU A O 1
ATOM 4800 N N . GLN A 1 602 ? -27.891 28.891 18.875 1 98.38 602 GLN A N 1
ATOM 4801 C CA . GLN A 1 602 ? -29.125 29.281 18.188 1 98.38 602 GLN A CA 1
ATOM 4802 C C . GLN A 1 602 ? -29.156 28.703 16.766 1 98.38 602 GLN A C 1
ATOM 4804 O O . GLN A 1 602 ? -30.203 28.25 16.312 1 98.38 602 GLN A O 1
ATOM 4809 N N . LEU A 1 603 ? -28.062 28.75 16.141 1 98.5 603 LEU A N 1
ATOM 4810 C CA . LEU A 1 603 ? -27.969 28.25 14.773 1 98.5 603 LEU A CA 1
ATOM 4811 C C . LEU A 1 603 ? -28.25 26.75 14.727 1 98.5 603 LEU A C 1
ATOM 4813 O O . LEU A 1 603 ? -28.953 26.281 13.828 1 98.5 603 LEU A O 1
ATOM 4817 N N . ILE A 1 604 ? -27.641 25.969 15.648 1 98.62 604 ILE A N 1
ATOM 4818 C CA . ILE A 1 604 ? -27.812 24.516 15.688 1 98.62 604 ILE A CA 1
ATOM 4819 C C . ILE A 1 604 ? -29.297 24.188 15.93 1 98.62 604 ILE A C 1
ATOM 4821 O O . ILE A 1 604 ? -29.844 23.297 15.289 1 98.62 604 ILE A O 1
ATOM 4825 N N . GLN A 1 605 ? -29.875 24.938 16.828 1 98.5 605 GLN A N 1
ATOM 4826 C CA . GLN A 1 605 ? -31.297 24.75 17.094 1 98.5 605 GLN A CA 1
ATOM 4827 C C . GLN A 1 605 ? -32.125 25.016 15.836 1 98.5 605 GLN A C 1
ATOM 4829 O O . GLN A 1 605 ? -33 24.203 15.477 1 98.5 605 GLN A O 1
ATOM 4834 N N . ALA A 1 606 ? -31.891 26.125 15.211 1 98.38 606 ALA A N 1
ATOM 4835 C CA . ALA A 1 606 ? -32.594 26.484 13.984 1 98.38 606 ALA A CA 1
ATOM 4836 C C . ALA A 1 606 ? -32.375 25.453 12.891 1 98.38 606 ALA A C 1
ATOM 4838 O O . ALA A 1 606 ? -33.312 25.094 12.156 1 98.38 606 ALA A O 1
ATOM 4839 N N . HIS A 1 607 ? -31.219 25 12.773 1 98.62 607 HIS A N 1
ATOM 4840 C CA . HIS A 1 607 ? -30.844 24 11.773 1 98.62 607 HIS A CA 1
ATOM 4841 C C . HIS A 1 607 ? -31.609 22.703 11.977 1 98.62 607 HIS A C 1
ATOM 4843 O O . HIS A 1 607 ? -32.188 22.156 11.031 1 98.62 607 HIS A O 1
ATOM 4849 N N . HIS A 1 608 ? -31.547 22.172 13.195 1 98.44 608 HIS A N 1
ATOM 4850 C CA . HIS A 1 608 ? -32.219 20.906 13.5 1 98.44 608 HIS A CA 1
ATOM 4851 C C . HIS A 1 608 ? -33.719 21.016 13.273 1 98.44 608 HIS A C 1
ATOM 4853 O O . HIS A 1 608 ? -34.344 20.094 12.742 1 98.44 608 HIS A O 1
ATOM 4859 N N . MET A 1 609 ? -34.25 22.125 13.656 1 98.25 609 MET A N 1
ATOM 4860 C CA . MET A 1 609 ? -35.688 22.344 13.469 1 98.25 609 MET A CA 1
ATOM 4861 C C . MET A 1 609 ? -36.031 22.391 11.984 1 98.25 609 MET A C 1
ATOM 4863 O O . MET A 1 609 ? -37.031 21.781 11.547 1 98.25 609 MET A O 1
ATOM 4867 N N . LEU A 1 610 ? -35.25 23.078 11.25 1 98.31 610 LEU A N 1
ATOM 4868 C CA . LEU A 1 610 ? -35.5 23.188 9.812 1 98.31 610 LEU A CA 1
ATOM 4869 C C . LEU A 1 610 ? -35.344 21.828 9.133 1 98.31 610 LEU A C 1
ATOM 4871 O O . LEU A 1 610 ? -36.125 21.484 8.242 1 98.31 610 LEU A O 1
ATOM 4875 N N . TYR A 1 611 ? -34.375 21.047 9.523 1 98.44 611 TYR A N 1
ATOM 4876 C CA . TYR A 1 611 ? -34.156 19.703 8.984 1 98.44 611 TYR A CA 1
ATOM 4877 C C . TYR A 1 611 ? -35.375 18.844 9.195 1 98.44 611 TYR A C 1
ATOM 4879 O O . TYR A 1 611 ? -35.844 18.156 8.266 1 98.44 611 TYR A O 1
ATOM 4887 N N . LEU A 1 612 ? -35.906 18.812 10.398 1 98.06 612 LEU A N 1
ATOM 4888 C CA . LEU A 1 612 ? -37.062 18 10.742 1 98.06 612 LEU A CA 1
ATOM 4889 C C . LEU A 1 612 ? -38.312 18.453 9.977 1 98.06 612 LEU A C 1
ATOM 4891 O O . LEU A 1 612 ? -39.156 17.625 9.625 1 98.06 612 LEU A O 1
ATOM 4895 N N . GLU A 1 613 ? -38.406 19.719 9.742 1 98 613 GLU A N 1
ATOM 4896 C CA . GLU A 1 613 ? -39.531 20.281 9 1 98 613 GLU A CA 1
ATOM 4897 C C . GLU A 1 613 ? -39.469 19.891 7.523 1 98 613 GLU A C 1
ATOM 4899 O O . GLU A 1 613 ? -40.5 19.516 6.93 1 98 613 GLU A O 1
ATOM 4904 N N . LEU A 1 614 ? -38.344 19.938 6.906 1 98.06 614 LEU A N 1
ATOM 4905 C CA . LEU A 1 614 ? -38.156 19.719 5.477 1 98.06 614 LEU A CA 1
ATOM 4906 C C . LEU A 1 614 ? -38.188 18.219 5.145 1 98.06 614 LEU A C 1
ATOM 4908 O O . LEU A 1 614 ? -38.562 17.844 4.035 1 98.06 614 LEU A O 1
ATOM 4912 N N . PHE A 1 615 ? -37.719 17.453 6.098 1 97.56 615 PHE A N 1
ATOM 4913 C CA . PHE A 1 615 ? -37.719 16.016 5.891 1 97.56 615 PHE A CA 1
ATOM 4914 C C . PHE A 1 615 ? -38.5 15.305 6.992 1 97.56 615 PHE A C 1
ATOM 4916 O O . PHE A 1 615 ? -37.906 14.555 7.781 1 97.56 615 PHE A O 1
ATOM 4923 N N . PRO A 1 616 ? -39.719 15.32 6.93 1 95.12 616 PRO A N 1
ATOM 4924 C CA . PRO A 1 616 ? -40.562 14.82 8.016 1 95.12 616 PRO A CA 1
ATOM 4925 C C . PRO A 1 616 ? -40.5 13.305 8.172 1 95.12 616 PRO A C 1
ATOM 4927 O O . PRO A 1 616 ? -40.812 12.781 9.242 1 95.12 616 PRO A O 1
ATOM 4930 N N . ARG A 1 617 ? -40.125 12.555 7.16 1 94.25 617 ARG A N 1
ATOM 4931 C CA . ARG A 1 617 ? -40.031 11.094 7.227 1 94.25 617 ARG A CA 1
ATOM 4932 C C . ARG A 1 617 ? -38.688 10.656 7.82 1 94.25 617 ARG A C 1
ATOM 4934 O O . ARG A 1 617 ? -38.469 9.461 8.062 1 94.25 617 ARG A O 1
ATOM 4941 N N . ARG A 1 618 ? -37.875 11.648 8.094 1 95.69 618 ARG A N 1
ATOM 4942 C CA . ARG A 1 618 ? -36.562 11.344 8.656 1 95.69 618 ARG A CA 1
ATOM 4943 C C . ARG A 1 618 ? -36.438 11.906 10.062 1 95.69 618 ARG A C 1
ATOM 4945 O O . ARG A 1 618 ? -37.188 12.797 10.461 1 95.69 618 ARG A O 1
ATOM 4952 N N . HIS A 1 619 ? -35.562 11.359 10.812 1 96.19 619 HIS A N 1
ATOM 4953 C CA . HIS A 1 619 ? -35.25 11.836 12.148 1 96.19 619 HIS A CA 1
ATOM 4954 C C . HIS A 1 619 ? -33.781 12.281 12.227 1 96.19 619 HIS A C 1
ATOM 4956 O O . HIS A 1 619 ? -33 12.031 11.305 1 96.19 619 HIS A O 1
ATOM 4962 N N . LEU A 1 620 ? -33.469 12.969 13.281 1 97 620 LEU A N 1
ATOM 4963 C CA . LEU A 1 620 ? -32.094 13.375 13.484 1 97 620 LEU A CA 1
ATOM 4964 C C . LEU A 1 620 ? -31.188 12.172 13.758 1 97 620 LEU A C 1
ATOM 4966 O O . LEU A 1 620 ? -31.594 11.25 14.469 1 97 620 LEU A O 1
ATOM 4970 N N . LYS A 1 621 ? -30.047 12.148 13.117 1 95.94 621 LYS A N 1
ATOM 4971 C CA . LYS A 1 621 ? -29.047 11.102 13.367 1 95.94 621 LYS A CA 1
ATOM 4972 C C . LYS A 1 621 ? -28.234 11.398 14.617 1 95.94 621 LYS A C 1
ATOM 4974 O O . LYS A 1 621 ? -28.219 12.539 15.094 1 95.94 621 LYS A O 1
ATOM 4979 N N . PRO A 1 622 ? -27.547 10.406 15.148 1 95.5 622 PRO A N 1
ATOM 4980 C CA . PRO A 1 622 ? -26.703 10.625 16.344 1 95.5 622 PRO A CA 1
ATOM 4981 C C . PRO A 1 622 ? -25.703 11.758 16.141 1 95.5 622 PRO A C 1
ATOM 4983 O O . PRO A 1 622 ? -25.453 12.531 17.078 1 95.5 622 PRO A O 1
ATOM 4986 N N . LYS A 1 623 ? -25.188 11.93 15 1 96.44 623 LYS A N 1
ATOM 4987 C CA . LYS A 1 623 ? -24.188 12.961 14.734 1 96.44 623 LYS A CA 1
ATOM 4988 C C . LYS A 1 623 ? -24.812 14.352 14.789 1 96.44 623 LYS A C 1
ATOM 4990 O O . LYS A 1 623 ? -24.141 15.328 15.141 1 96.44 623 LYS A O 1
ATOM 4995 N N . HIS A 1 624 ? -26.141 14.469 14.445 1 97.62 624 HIS A N 1
ATOM 4996 C CA . HIS A 1 624 ? -26.859 15.711 14.68 1 97.62 624 HIS A CA 1
ATOM 4997 C C . HIS A 1 624 ? -26.922 16.047 16.172 1 97.62 624 HIS A C 1
ATOM 4999 O O . HIS A 1 624 ? -26.719 17.188 16.562 1 97.62 624 HIS A O 1
ATOM 5005 N N . HIS A 1 625 ? -27.234 15.008 16.891 1 97.25 625 HIS A N 1
ATOM 5006 C CA . HIS A 1 625 ? -27.328 15.164 18.328 1 97.25 625 HIS A CA 1
ATOM 5007 C C . HIS A 1 625 ? -26 15.648 18.922 1 97.25 625 HIS A C 1
ATOM 5009 O O . HIS A 1 625 ? -25.984 16.531 19.781 1 97.25 625 HIS A O 1
ATOM 5015 N N . PHE A 1 626 ? -24.922 15.141 18.5 1 97.38 626 PHE A N 1
ATOM 5016 C CA . PHE A 1 626 ? -23.609 15.516 19.016 1 97.38 626 PHE A CA 1
ATOM 5017 C C . PHE A 1 626 ? -23.359 17 18.781 1 97.38 626 PHE A C 1
ATOM 5019 O O . PHE A 1 626 ? -22.672 17.656 19.578 1 97.38 626 PHE A O 1
ATOM 5026 N N . MET A 1 627 ? -23.828 17.531 17.688 1 98.06 627 MET A N 1
ATOM 5027 C CA . MET A 1 627 ? -23.656 18.938 17.375 1 98.06 627 MET A CA 1
ATOM 5028 C C . MET A 1 627 ? -24.203 19.812 18.5 1 98.06 627 MET A C 1
ATOM 5030 O O . MET A 1 627 ? -23.703 20.906 18.75 1 98.06 627 MET A O 1
ATOM 5034 N N . MET A 1 628 ? -25.234 19.359 19.156 1 97.56 628 MET A N 1
ATOM 5035 C CA . MET A 1 628 ? -25.891 20.125 20.219 1 97.56 628 MET A CA 1
ATOM 5036 C C . MET A 1 628 ? -24.938 20.344 21.391 1 97.56 628 MET A C 1
ATOM 5038 O O . MET A 1 628 ? -25.125 21.281 22.172 1 97.56 628 MET A O 1
ATOM 5042 N N . HIS A 1 629 ? -23.953 19.5 21.484 1 97.81 629 HIS A N 1
ATOM 5043 C CA . HIS A 1 629 ? -23 19.594 22.594 1 97.81 629 HIS A CA 1
ATOM 5044 C C . HIS A 1 629 ? -21.828 20.484 22.234 1 97.81 629 HIS A C 1
ATOM 5046 O O . HIS A 1 629 ? -20.984 20.797 23.078 1 97.81 629 HIS A O 1
ATOM 5052 N N . TYR A 1 630 ? -21.703 20.984 20.953 1 98.5 630 TYR A N 1
ATOM 5053 C CA . TYR A 1 630 ? -20.531 21.719 20.469 1 98.5 630 TYR A CA 1
ATOM 5054 C C . TYR A 1 630 ? -20.359 23.031 21.234 1 98.5 630 TYR A C 1
ATOM 5056 O O . TYR A 1 630 ? -19.25 23.359 21.656 1 98.5 630 TYR A O 1
ATOM 5064 N N . PRO A 1 631 ? -21.391 23.797 21.438 1 98.19 631 PRO A N 1
ATOM 5065 C CA . PRO A 1 631 ? -21.219 25.062 22.172 1 98.19 63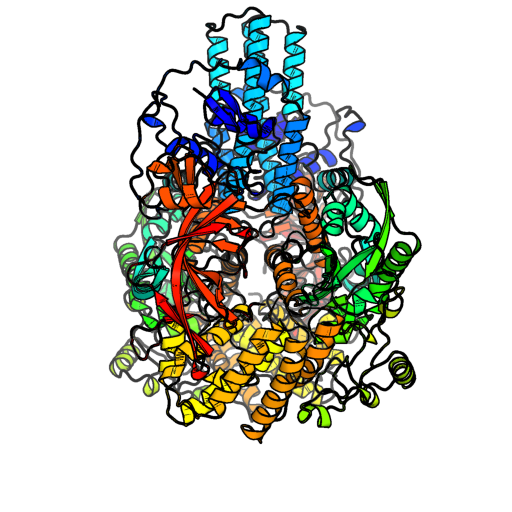1 PRO A CA 1
ATOM 5066 C C . PRO A 1 631 ? -20.625 24.859 23.562 1 98.19 631 PRO A C 1
ATOM 5068 O O . PRO A 1 631 ? -19.672 25.531 23.953 1 98.19 631 PRO A O 1
ATOM 5071 N N . SER A 1 632 ? -21.172 23.859 24.266 1 97.31 632 SER A N 1
ATOM 5072 C CA . SER A 1 632 ? -20.656 23.562 25.594 1 97.31 632 SER A CA 1
ATOM 5073 C C . SER A 1 632 ? -19.219 23.047 25.531 1 97.31 632 SER A C 1
ATOM 5075 O O . SER A 1 632 ? -18.406 23.375 26.391 1 97.31 632 SER A O 1
ATOM 5077 N N . ALA A 1 633 ? -18.969 22.25 24.578 1 98 633 ALA A N 1
ATOM 5078 C CA . ALA A 1 633 ? -17.625 21.703 24.406 1 98 633 ALA A CA 1
ATOM 5079 C C . ALA A 1 633 ? -16.625 22.812 24.109 1 98 633 ALA A C 1
ATOM 5081 O O . ALA A 1 633 ? -15.508 22.797 24.625 1 98 633 ALA A O 1
ATOM 5082 N N . ILE A 1 634 ? -16.969 23.766 23.25 1 98.19 634 ILE A N 1
ATOM 5083 C CA . ILE A 1 634 ? -16.094 24.875 22.891 1 98.19 634 ILE A CA 1
ATOM 5084 C C . ILE A 1 634 ? -15.797 25.719 24.141 1 98.19 634 ILE A C 1
ATOM 5086 O O . ILE A 1 634 ? -14.656 26.125 24.375 1 98.19 634 ILE A O 1
ATOM 5090 N N . ARG A 1 635 ? -16.797 25.953 24.953 1 96.88 635 ARG A N 1
ATOM 5091 C CA . ARG A 1 635 ? -16.609 26.719 26.188 1 96.88 635 ARG A CA 1
ATOM 5092 C C . ARG A 1 635 ? -15.617 26.031 27.109 1 96.88 635 ARG A C 1
ATOM 5094 O O . ARG A 1 635 ? -14.812 26.688 27.766 1 96.88 635 ARG A O 1
ATOM 5101 N N . MET A 1 636 ? -15.719 24.766 27.109 1 96.38 636 MET A N 1
ATOM 5102 C CA . MET A 1 636 ? -14.914 23.984 28.047 1 96.38 636 MET A CA 1
ATOM 5103 C C . MET A 1 636 ? -13.508 23.75 27.5 1 96.38 636 MET A C 1
ATOM 5105 O O . MET A 1 636 ? -12.539 23.734 28.266 1 96.38 636 MET A O 1
ATOM 5109 N N . LEU A 1 637 ? -13.328 23.562 26.25 1 96.56 637 LEU A N 1
ATOM 5110 C CA . LEU A 1 637 ? -12.078 23.016 25.734 1 96.56 637 LEU A CA 1
ATOM 5111 C C . LEU A 1 637 ? -11.414 24 24.766 1 96.56 637 LEU A C 1
ATOM 5113 O O . LEU A 1 637 ? -10.227 23.859 24.469 1 96.56 637 LEU A O 1
ATOM 5117 N N . GLY A 1 638 ? -12.117 24.984 24.297 1 96.06 638 GLY A N 1
ATOM 5118 C CA . GLY A 1 638 ? -11.625 25.844 23.25 1 96.06 638 GLY A CA 1
ATOM 5119 C C . GLY A 1 638 ? -12.055 25.406 21.859 1 96.06 638 GLY A C 1
ATOM 5120 O O . GLY A 1 638 ? -12.922 24.547 21.719 1 96.06 638 GLY A O 1
ATOM 5121 N N . PRO A 1 639 ? -11.508 25.984 20.797 1 96.81 639 PRO A N 1
ATOM 5122 C CA . PRO A 1 639 ? -11.914 25.656 19.422 1 96.81 639 PRO A CA 1
ATOM 5123 C C . PRO A 1 639 ? -11.773 24.172 19.109 1 96.81 639 PRO A C 1
ATOM 5125 O O . PRO A 1 639 ? -10.719 23.578 19.359 1 96.81 639 PRO A O 1
ATOM 5128 N N . LEU A 1 640 ? -12.734 23.594 18.484 1 97.25 640 LEU A N 1
ATOM 5129 C CA . LEU A 1 640 ? -12.812 22.156 18.266 1 97.25 640 LEU A CA 1
ATOM 5130 C C . LEU A 1 640 ? -11.883 21.719 17.141 1 97.25 640 LEU A C 1
ATOM 5132 O O . LEU A 1 640 ? -11.508 20.562 17.062 1 97.25 640 LEU A O 1
ATOM 5136 N N . ILE A 1 641 ? -11.477 22.656 16.25 1 95.94 641 ILE A N 1
ATOM 5137 C CA . ILE A 1 641 ? -10.617 22.344 15.109 1 95.94 641 ILE A CA 1
ATOM 5138 C C . ILE A 1 641 ? -9.25 21.875 15.609 1 95.94 641 ILE A C 1
ATOM 5140 O O . ILE A 1 641 ? -8.531 21.172 14.898 1 95.94 641 ILE A O 1
ATOM 5144 N N . HIS A 1 642 ? -8.93 22.266 16.812 1 95.12 642 HIS A N 1
ATOM 5145 C CA . HIS A 1 642 ? -7.633 21.906 17.375 1 95.12 642 HIS A CA 1
ATOM 5146 C C . HIS A 1 642 ? -7.684 20.547 18.047 1 95.12 642 HIS A C 1
ATOM 5148 O O . HIS A 1 642 ? -6.648 20.016 18.453 1 95.12 642 HIS A O 1
ATOM 5154 N N . LEU A 1 643 ? -8.891 19.922 18.062 1 94.81 643 LEU A N 1
ATOM 5155 C CA . LEU A 1 643 ? -9.047 18.641 18.734 1 94.81 643 LEU A CA 1
ATOM 5156 C C . LEU A 1 643 ? -9.555 17.578 17.75 1 94.81 643 LEU A C 1
ATOM 5158 O O . LEU A 1 643 ? -9.727 16.422 18.125 1 94.81 643 LEU A O 1
ATOM 5162 N N . TRP A 1 644 ? -9.773 17.984 16.5 1 95.38 644 TRP A N 1
ATOM 5163 C CA . TRP A 1 644 ? -10.273 17.016 15.531 1 95.38 644 TRP A CA 1
ATOM 5164 C C . TRP A 1 644 ? -9.211 15.977 15.211 1 95.38 644 TRP A C 1
ATOM 5166 O O . TRP A 1 644 ? -8.039 16.156 15.531 1 95.38 644 TRP A O 1
ATOM 5176 N N . VAL A 1 645 ? -9.547 14.906 14.633 1 94.81 645 VAL A N 1
ATOM 5177 C CA . VAL A 1 645 ? -8.664 13.75 14.523 1 94.81 645 VAL A CA 1
ATOM 5178 C C . VAL A 1 645 ? -7.992 13.742 13.156 1 94.81 645 VAL A C 1
ATOM 5180 O O . VAL A 1 645 ? -7.215 12.836 12.844 1 94.81 645 VAL A O 1
ATOM 5183 N N . MET A 1 646 ? -8.141 14.672 12.305 1 94.06 646 MET A N 1
ATOM 5184 C CA . MET A 1 646 ? -7.66 14.711 10.93 1 94.06 646 MET A CA 1
ATOM 5185 C C . MET A 1 646 ? -6.164 14.445 10.859 1 94.06 646 MET A C 1
ATOM 5187 O O . MET A 1 646 ? -5.707 13.656 10.031 1 94.06 646 MET A O 1
ATOM 5191 N N . ARG A 1 647 ? -5.387 15.039 11.648 1 92.88 647 ARG A N 1
ATOM 5192 C CA . ARG A 1 647 ? -3.936 14.914 11.602 1 92.88 647 ARG A CA 1
ATOM 5193 C C . ARG A 1 647 ? -3.486 13.562 12.148 1 92.88 647 ARG A C 1
ATOM 5195 O O . ARG A 1 647 ? -2.5 12.992 11.688 1 92.88 647 ARG A O 1
ATOM 5202 N N . PHE A 1 648 ? -4.168 13.078 13.172 1 94 648 PHE A N 1
ATOM 5203 C CA . PHE A 1 648 ? -3.852 11.758 13.711 1 94 648 PHE A CA 1
ATOM 5204 C C . PHE A 1 648 ? -4.117 10.672 12.672 1 94 648 PHE A C 1
ATOM 5206 O O . PHE A 1 648 ? -3.354 9.711 12.555 1 94 648 PHE A O 1
ATOM 5213 N N . GLU A 1 649 ? -5.211 10.859 11.906 1 92.56 649 GLU A N 1
ATOM 5214 C CA . GLU A 1 649 ? -5.496 9.914 10.836 1 92.56 649 GLU A CA 1
ATOM 5215 C C . GLU A 1 649 ? -4.414 9.945 9.758 1 92.56 649 GLU A C 1
ATOM 5217 O O . GLU A 1 649 ? -4.082 8.914 9.172 1 92.56 649 GLU A O 1
ATOM 5222 N N . ALA A 1 650 ? -3.928 11.148 9.516 1 93.38 650 ALA A N 1
ATOM 5223 C CA . ALA A 1 650 ? -2.82 11.273 8.57 1 93.38 650 ALA A CA 1
ATOM 5224 C C . ALA A 1 650 ? -1.584 10.531 9.078 1 93.38 650 ALA A C 1
ATOM 5226 O O . ALA A 1 650 ? -0.83 9.961 8.281 1 93.38 650 ALA A O 1
ATOM 5227 N N . PHE A 1 651 ? -1.328 10.539 10.359 1 94.88 651 PHE A N 1
ATOM 5228 C CA . PHE A 1 651 ? -0.176 9.875 10.953 1 94.88 651 PHE A CA 1
ATOM 5229 C C . PHE A 1 651 ? -0.279 8.359 10.797 1 94.88 651 PHE A C 1
ATOM 5231 O O . PHE A 1 651 ? 0.738 7.668 10.758 1 94.88 651 PHE A O 1
ATOM 5238 N N . HIS A 1 652 ? -1.456 7.777 10.602 1 92.44 652 HIS A N 1
ATOM 5239 C CA . HIS A 1 652 ? -1.668 6.359 10.328 1 92.44 652 HIS A CA 1
ATOM 5240 C C . HIS A 1 652 ? -1.009 5.945 9.016 1 92.44 652 HIS A C 1
ATOM 5242 O O . HIS A 1 652 ? -0.644 4.777 8.844 1 92.44 652 HIS A O 1
ATOM 5248 N N . ASN A 1 653 ? -0.941 6.875 8.148 1 91.25 653 ASN A N 1
ATOM 5249 C CA . ASN A 1 653 ? -0.509 6.559 6.793 1 91.25 653 ASN A CA 1
ATOM 5250 C C . ASN A 1 653 ? 0.882 5.934 6.777 1 91.25 653 ASN A C 1
ATOM 5252 O O . ASN A 1 653 ? 1.179 5.09 5.93 1 91.25 653 ASN A O 1
ATOM 5256 N N . PHE A 1 654 ? 1.731 6.352 7.711 1 94.31 654 PHE A N 1
ATOM 5257 C CA . PHE A 1 654 ? 3.061 5.758 7.793 1 94.31 654 PHE A CA 1
ATOM 5258 C C . PHE A 1 654 ? 2.967 4.25 7.988 1 94.31 654 PHE A C 1
ATOM 5260 O O . PHE A 1 654 ? 3.578 3.48 7.242 1 94.31 654 PHE A O 1
ATOM 5267 N N . SER A 1 655 ? 2.199 3.879 8.977 1 94.94 655 SER A N 1
ATOM 5268 C CA . SER A 1 655 ? 2.061 2.469 9.328 1 94.94 655 SER A CA 1
ATOM 5269 C C . SER A 1 655 ? 1.286 1.708 8.258 1 94.94 655 SER A C 1
ATOM 5271 O O . SER A 1 655 ? 1.6 0.554 7.957 1 94.94 655 SER A O 1
ATOM 5273 N N . ARG A 1 656 ? 0.314 2.348 7.715 1 91.12 656 ARG A N 1
ATOM 5274 C CA . ARG A 1 656 ? -0.488 1.703 6.68 1 91.12 656 ARG A CA 1
ATOM 5275 C C . ARG A 1 656 ? 0.353 1.401 5.445 1 91.12 656 ARG A C 1
ATOM 5277 O O . ARG A 1 656 ? 0.301 0.293 4.91 1 91.12 656 ARG A O 1
ATOM 5284 N N . ARG A 1 657 ? 1.076 2.361 4.961 1 90.44 657 ARG A N 1
ATOM 5285 C CA . ARG A 1 657 ? 1.928 2.186 3.791 1 90.44 657 ARG A CA 1
ATOM 5286 C C . ARG A 1 657 ? 2.967 1.095 4.027 1 90.44 657 ARG A C 1
ATOM 5288 O O . ARG A 1 657 ? 3.211 0.261 3.152 1 90.44 657 ARG A O 1
ATOM 5295 N N . LEU A 1 658 ? 3.525 1.159 5.172 1 93.5 658 LEU A N 1
ATOM 5296 C CA . LEU A 1 658 ? 4.562 0.188 5.508 1 93.5 658 LEU A CA 1
ATOM 5297 C C . LEU A 1 658 ? 3.988 -1.224 5.555 1 93.5 658 LEU A C 1
ATOM 5299 O O . LEU A 1 658 ? 4.633 -2.176 5.105 1 93.5 658 LEU A O 1
ATOM 5303 N N . SER A 1 659 ? 2.857 -1.368 6.098 1 92.25 659 SER A N 1
ATOM 5304 C CA . SER A 1 659 ? 2.25 -2.688 6.242 1 92.25 659 SER A CA 1
ATOM 5305 C C . SER A 1 659 ? 1.977 -3.318 4.883 1 92.25 659 SER A C 1
ATOM 5307 O O . SER A 1 659 ? 2.037 -4.543 4.734 1 92.25 659 SER A O 1
ATOM 5309 N N . HIS A 1 660 ? 1.775 -2.535 3.898 1 88.12 660 HIS A N 1
ATOM 5310 C CA . HIS A 1 660 ? 1.435 -3.029 2.57 1 88.12 660 HIS A CA 1
ATOM 5311 C C . HIS A 1 660 ? 2.654 -3.621 1.871 1 88.12 660 HIS A C 1
ATOM 5313 O O . HIS A 1 660 ? 2.518 -4.395 0.92 1 88.12 660 HIS A O 1
ATOM 5319 N N . ILE A 1 661 ? 3.787 -3.268 2.328 1 88.88 661 ILE A N 1
ATOM 5320 C CA . ILE A 1 661 ? 4.965 -3.787 1.644 1 88.88 661 ILE A CA 1
ATOM 5321 C C . ILE A 1 661 ? 5.668 -4.812 2.531 1 88.88 661 ILE A C 1
ATOM 5323 O O . ILE A 1 661 ? 6.379 -5.691 2.035 1 88.88 661 ILE A O 1
ATOM 5327 N N . VAL A 1 662 ? 5.539 -4.77 3.801 1 87.69 662 VAL A N 1
ATOM 5328 C CA . VAL A 1 662 ? 6.141 -5.746 4.703 1 87.69 662 VAL A CA 1
ATOM 5329 C C . VAL A 1 662 ? 5.457 -7.102 4.527 1 87.69 662 VAL A C 1
ATOM 5331 O O . VAL A 1 662 ? 6.125 -8.141 4.477 1 87.69 662 VAL A O 1
ATOM 5334 N N . CYS A 1 663 ? 4.184 -7.184 4.355 1 79.31 663 CYS A N 1
ATOM 5335 C CA . CYS A 1 663 ? 3.35 -8.352 4.098 1 79.31 663 CYS A CA 1
ATOM 5336 C C . CYS A 1 663 ? 3.689 -9.484 5.059 1 79.31 663 CYS A C 1
ATOM 5338 O O . CYS A 1 663 ? 3.697 -10.656 4.664 1 79.31 663 CYS A O 1
ATOM 5340 N N . ASN A 1 664 ? 4.273 -9.328 6.254 1 82.25 664 ASN A N 1
ATOM 5341 C CA . ASN A 1 664 ? 4.457 -10.281 7.352 1 82.25 664 ASN A CA 1
ATOM 5342 C C . ASN A 1 664 ? 3.572 -9.93 8.547 1 82.25 664 ASN A C 1
ATOM 5344 O O . ASN A 1 664 ? 3.809 -8.938 9.227 1 82.25 664 ASN A O 1
ATOM 5348 N N . PHE A 1 665 ? 2.656 -10.828 8.805 1 84.06 665 PHE A N 1
ATOM 5349 C CA . PHE A 1 665 ? 1.63 -10.461 9.781 1 84.06 665 PHE A CA 1
ATOM 5350 C C . PHE A 1 665 ? 1.746 -11.32 11.031 1 84.06 665 PHE A C 1
ATOM 5352 O O . PHE A 1 665 ? 0.8 -11.414 11.82 1 84.06 665 PHE A O 1
ATOM 5359 N N . GLN A 1 666 ? 2.943 -12.008 11.148 1 83.69 666 GLN A N 1
ATOM 5360 C CA . GLN A 1 666 ? 3.15 -12.805 12.359 1 83.69 666 GLN A CA 1
ATOM 5361 C C . GLN A 1 666 ? 3.102 -11.93 13.602 1 83.69 666 GLN A C 1
ATOM 5363 O O . GLN A 1 666 ? 2.455 -12.281 14.594 1 83.69 666 GLN A O 1
ATOM 5368 N N . ASN A 1 667 ? 3.799 -10.852 13.594 1 89.75 667 ASN A N 1
ATOM 5369 C CA . ASN A 1 667 ? 3.77 -9.836 14.641 1 89.75 667 ASN A CA 1
ATOM 5370 C C . ASN A 1 667 ? 3.914 -8.43 14.062 1 89.75 667 ASN A C 1
ATOM 5372 O O . ASN A 1 667 ? 4.867 -7.719 14.375 1 89.75 667 ASN A O 1
ATOM 5376 N N . ILE A 1 668 ? 2.875 -8.102 13.391 1 93.56 668 ILE A N 1
ATOM 5377 C CA . ILE A 1 668 ? 2.9 -6.855 12.633 1 93.56 668 ILE A CA 1
ATOM 5378 C C . ILE A 1 668 ? 2.955 -5.668 13.586 1 93.56 668 ILE A C 1
ATOM 5380 O O . ILE A 1 668 ? 3.564 -4.641 13.281 1 93.56 668 ILE A O 1
ATOM 5384 N N . ALA A 1 669 ? 2.328 -5.766 14.789 1 96.19 669 ALA A N 1
ATOM 5385 C CA . ALA A 1 669 ? 2.361 -4.68 15.766 1 96.19 669 ALA A CA 1
ATOM 5386 C C . ALA A 1 669 ? 3.793 -4.379 16.203 1 96.19 669 ALA A C 1
ATOM 5388 O O . ALA A 1 669 ? 4.168 -3.215 16.375 1 96.19 669 ALA A O 1
ATOM 5389 N N . LYS A 1 670 ? 4.598 -5.41 16.344 1 95.62 670 LYS A N 1
ATOM 5390 C CA . LYS A 1 670 ? 5.992 -5.246 16.75 1 95.62 670 LYS A CA 1
ATOM 5391 C C . LYS A 1 670 ? 6.809 -4.559 15.664 1 95.62 670 LYS A C 1
ATOM 5393 O O . LYS A 1 670 ? 7.574 -3.635 15.945 1 95.62 670 LYS A O 1
ATOM 5398 N N . THR A 1 671 ? 6.605 -5 14.484 1 95.12 671 THR A N 1
ATOM 5399 C CA . THR A 1 671 ? 7.336 -4.43 13.359 1 95.12 671 THR A CA 1
ATOM 5400 C C . THR A 1 671 ? 6.988 -2.953 13.18 1 95.12 671 THR A C 1
ATOM 5402 O O . THR A 1 671 ? 7.879 -2.113 13.039 1 95.12 671 THR A O 1
ATOM 5405 N N . LEU A 1 672 ? 5.719 -2.646 13.227 1 96.75 672 LEU A N 1
ATOM 5406 C CA . LEU A 1 672 ? 5.273 -1.278 12.984 1 96.75 672 LEU A CA 1
ATOM 5407 C C . LEU A 1 672 ? 5.688 -0.361 14.125 1 96.75 672 LEU A C 1
ATOM 5409 O O . LEU A 1 672 ? 6.035 0.801 13.898 1 96.75 672 LEU A O 1
ATOM 5413 N N . SER A 1 673 ? 5.602 -0.848 15.344 1 97.62 673 SER A N 1
ATOM 5414 C CA . SER A 1 673 ? 6.031 -0.039 16.484 1 97.62 673 SER A CA 1
ATOM 5415 C C . SER A 1 673 ? 7.52 0.282 16.406 1 97.62 673 SER A C 1
ATOM 5417 O O . SER A 1 673 ? 7.934 1.408 16.688 1 97.62 673 SER A O 1
ATOM 5419 N N . TYR A 1 674 ? 8.289 -0.726 16.031 1 96 674 TYR A N 1
ATOM 5420 C CA . TYR A 1 674 ? 9.727 -0.518 15.875 1 96 674 TYR A CA 1
ATOM 5421 C C . TYR A 1 674 ? 10.008 0.547 14.82 1 96 674 TYR A C 1
ATOM 5423 O O . TYR A 1 674 ? 10.82 1.447 15.047 1 96 674 TYR A O 1
ATOM 5431 N N . ARG A 1 675 ? 9.383 0.444 13.75 1 96.38 675 ARG A N 1
ATOM 5432 C CA . ARG A 1 675 ? 9.609 1.373 12.648 1 96.38 675 ARG A CA 1
ATOM 5433 C C . ARG A 1 675 ? 9.125 2.775 13.008 1 96.38 675 ARG A C 1
ATOM 5435 O O . ARG A 1 675 ? 9.711 3.768 12.57 1 96.38 675 ARG A O 1
ATOM 5442 N N . ASN A 1 676 ? 8.016 2.91 13.711 1 97.31 676 ASN A N 1
ATOM 5443 C CA . ASN A 1 676 ? 7.566 4.207 14.211 1 97.31 676 ASN A CA 1
ATOM 5444 C C . ASN A 1 676 ? 8.602 4.84 15.141 1 97.31 676 ASN A C 1
ATOM 5446 O O . ASN A 1 676 ? 8.852 6.043 15.07 1 97.31 676 ASN A O 1
ATOM 5450 N N . GLN A 1 677 ? 9.133 4.012 15.984 1 97.25 677 GLN A N 1
ATOM 5451 C CA . GLN A 1 677 ? 10.156 4.512 16.906 1 97.25 677 GLN A CA 1
ATOM 5452 C C . GLN A 1 677 ? 11.422 4.91 16.141 1 97.25 677 GLN A C 1
ATOM 5454 O O . GLN A 1 677 ? 12.125 5.844 16.547 1 97.25 677 GLN A O 1
ATOM 5459 N N . MET A 1 678 ? 11.68 4.211 15.07 1 95.94 678 MET A N 1
ATOM 5460 C CA . MET A 1 678 ? 12.812 4.602 14.234 1 95.94 678 MET A CA 1
ATOM 5461 C C . MET A 1 678 ? 12.547 5.934 13.539 1 95.94 678 MET A C 1
ATOM 5463 O O . MET A 1 678 ? 13.461 6.73 13.344 1 95.94 678 MET A O 1
ATOM 5467 N N . LEU A 1 679 ? 11.328 6.156 13.117 1 96.12 679 LEU A N 1
ATOM 5468 C CA . LEU A 1 679 ? 10.938 7.441 12.547 1 96.12 679 LEU A CA 1
ATOM 5469 C C . LEU A 1 679 ? 11.18 8.57 13.539 1 96.12 679 LEU A C 1
ATOM 5471 O O . LEU A 1 679 ? 11.75 9.609 13.188 1 96.12 679 LEU A O 1
ATOM 5475 N N . LEU A 1 680 ? 10.758 8.336 14.766 1 96.69 680 LEU A N 1
ATOM 5476 C CA . LEU A 1 680 ? 10.992 9.328 15.812 1 96.69 680 LEU A CA 1
ATOM 5477 C C . LEU A 1 680 ? 12.492 9.539 16.031 1 96.69 680 LEU A C 1
ATOM 5479 O O . LEU A 1 680 ? 12.945 10.68 16.141 1 96.69 680 LEU A O 1
ATOM 5483 N N . CYS A 1 681 ? 13.25 8.43 16.062 1 95.12 681 CYS A N 1
ATOM 5484 C CA . CYS A 1 681 ? 14.688 8.508 16.25 1 95.12 681 CYS A CA 1
ATOM 5485 C C . CYS A 1 681 ? 15.336 9.352 15.156 1 95.12 681 CYS A C 1
ATOM 5487 O O . CYS A 1 681 ? 16.141 10.234 15.445 1 95.12 681 CYS A O 1
ATOM 5489 N N . TYR A 1 682 ? 14.953 9.094 13.992 1 92.69 682 TYR A N 1
ATOM 5490 C CA . TYR A 1 682 ? 15.492 9.844 12.859 1 92.69 682 TYR A CA 1
ATOM 5491 C C . TYR A 1 682 ? 15.156 11.32 12.977 1 92.69 682 TYR A C 1
ATOM 5493 O O . TYR A 1 682 ? 16 12.18 12.734 1 92.69 682 TYR A O 1
ATOM 5501 N N . ASN A 1 683 ? 13.938 11.672 13.297 1 91.75 683 ASN A N 1
ATOM 5502 C CA . ASN A 1 683 ? 13.5 13.055 13.445 1 91.75 683 ASN A CA 1
ATOM 5503 C C . ASN A 1 683 ? 14.273 13.766 14.555 1 91.75 683 ASN A C 1
ATOM 5505 O O . ASN A 1 683 ? 14.547 14.961 14.453 1 91.75 683 ASN A O 1
ATOM 5509 N N . LEU A 1 684 ? 14.555 13.023 15.641 1 91.88 684 LEU A N 1
ATOM 5510 C CA . LEU A 1 684 ? 15.289 13.602 16.75 1 91.88 684 LEU A CA 1
ATOM 5511 C C . LEU A 1 684 ? 16.734 13.875 16.375 1 91.88 684 LEU A C 1
ATOM 5513 O O . LEU A 1 684 ? 17.281 14.953 16.656 1 91.88 684 LEU A O 1
ATOM 5517 N N . ILE A 1 685 ? 17.312 12.844 15.688 1 85.31 685 ILE A N 1
ATOM 5518 C CA . ILE A 1 685 ? 18.703 12.992 15.273 1 85.31 685 ILE A CA 1
ATOM 5519 C C . ILE A 1 685 ? 18.828 14.117 14.25 1 85.31 685 ILE A C 1
ATOM 5521 O O . ILE A 1 685 ? 19.812 14.852 14.234 1 85.31 685 ILE A O 1
ATOM 5525 N N . SER A 1 686 ? 17.781 14.305 13.461 1 80.69 686 SER A N 1
ATOM 5526 C CA . SER A 1 686 ? 17.781 15.328 12.43 1 80.69 686 SER A CA 1
ATOM 5527 C C . SER A 1 686 ? 17.234 16.641 12.953 1 80.69 686 SER A C 1
ATOM 5529 O O . SER A 1 686 ? 17.062 17.609 12.195 1 80.69 686 SER A O 1
ATOM 5531 N N . ARG A 1 687 ? 16.75 16.766 14.18 1 83.12 687 ARG A N 1
ATOM 5532 C CA . ARG A 1 687 ? 16.25 17.953 14.852 1 83.12 687 ARG A CA 1
ATOM 5533 C C . ARG A 1 687 ? 15.031 18.516 14.141 1 83.12 687 ARG A C 1
ATOM 5535 O O . ARG A 1 687 ? 14.977 19.703 13.836 1 83.12 687 ARG A O 1
ATOM 5542 N N . GLN A 1 688 ? 14.164 17.656 13.828 1 84.88 688 GLN A N 1
ATOM 5543 C CA . GLN A 1 688 ? 12.938 18.047 13.141 1 84.88 688 GLN A CA 1
ATOM 5544 C C . GLN A 1 688 ? 11.75 18.047 14.086 1 84.88 688 GLN A C 1
ATOM 5546 O O . GLN A 1 688 ? 10.727 18.672 13.805 1 84.88 688 GLN A O 1
ATOM 5551 N N . THR A 1 689 ? 11.914 17.406 15.188 1 89.5 689 THR A N 1
ATOM 5552 C CA . THR A 1 689 ? 10.828 17.266 16.141 1 89.5 689 THR A CA 1
ATOM 5553 C C . THR A 1 689 ? 10.875 18.375 17.188 1 89.5 689 THR A C 1
ATOM 5555 O O . THR A 1 689 ? 11.914 18.625 17.797 1 89.5 689 THR A O 1
ATOM 5558 N N . LEU A 1 690 ? 9.734 19.047 17.375 1 91.06 690 LEU A N 1
ATOM 5559 C CA . LEU A 1 690 ? 9.562 20.047 18.422 1 91.06 690 LEU A CA 1
ATOM 5560 C C . LEU A 1 690 ? 10.711 21.047 18.438 1 91.06 690 LEU A C 1
ATOM 5562 O O . LEU A 1 690 ? 11.352 21.25 19.469 1 91.06 690 LEU A O 1
ATOM 5566 N N . THR A 1 691 ? 10.898 21.656 17.266 1 84.31 691 THR A N 1
ATOM 5567 C CA . THR A 1 691 ? 11.945 22.656 17.109 1 84.31 691 THR A CA 1
ATOM 5568 C C . THR A 1 691 ? 11.344 24.062 17 1 84.31 691 THR A C 1
ATOM 5570 O O . THR A 1 691 ? 10.219 24.219 16.547 1 84.31 691 THR A O 1
ATOM 5573 N N . THR A 1 692 ? 12.094 25 17.547 1 77.62 692 THR A N 1
ATOM 5574 C CA . THR A 1 692 ? 11.656 26.391 17.531 1 77.62 692 THR A CA 1
ATOM 5575 C C . THR A 1 692 ? 12.023 27.062 16.203 1 77.62 692 THR A C 1
ATOM 5577 O O . THR A 1 692 ? 11.562 28.156 15.898 1 77.62 692 THR A O 1
ATOM 5580 N N . THR A 1 693 ? 12.805 26.344 15.453 1 73.88 693 THR A N 1
ATOM 5581 C CA . THR A 1 693 ? 13.211 26.922 14.18 1 73.88 693 THR A CA 1
ATOM 5582 C C . THR A 1 693 ? 12.016 27.078 13.25 1 73.88 693 THR A C 1
ATOM 5584 O O . THR A 1 693 ? 11.156 26.188 13.172 1 73.88 693 THR A O 1
ATOM 5587 N N . LYS A 1 694 ? 11.969 28.359 12.789 1 75 694 LYS A N 1
ATOM 5588 C CA . LYS A 1 694 ? 10.867 28.656 11.875 1 75 694 LYS A CA 1
ATOM 5589 C C . LYS A 1 694 ? 10.922 27.75 10.641 1 75 694 LYS A C 1
ATOM 5591 O O . LYS A 1 694 ? 11.977 27.609 10.016 1 75 694 LYS A O 1
ATOM 5596 N N . SER A 1 695 ? 9.797 27.109 10.469 1 81.38 695 SER A N 1
ATOM 5597 C CA . SER A 1 695 ? 9.68 26.297 9.266 1 81.38 695 SER A CA 1
ATOM 5598 C C . SER A 1 695 ? 9.406 27.141 8.039 1 81.38 695 SER A C 1
ATOM 5600 O O . SER A 1 695 ? 8.289 27.641 7.852 1 81.38 695 SER A O 1
ATOM 5602 N N . LEU A 1 696 ? 10.414 27.516 7.301 1 87.75 696 LEU A N 1
ATOM 5603 C CA . LEU A 1 696 ? 10.305 28.359 6.117 1 87.75 696 LEU A CA 1
ATOM 5604 C C . LEU A 1 696 ? 10.859 27.656 4.887 1 87.75 696 LEU A C 1
ATOM 5606 O O . LEU A 1 696 ? 11.992 27.172 4.902 1 87.75 696 LEU A O 1
ATOM 5610 N N . GLU A 1 697 ? 10.023 27.469 3.941 1 88 697 GLU A N 1
ATOM 5611 C CA . GLU A 1 697 ? 10.43 26.953 2.637 1 88 697 GLU A CA 1
ATOM 5612 C C . GLU A 1 697 ? 10.258 28.016 1.551 1 88 697 GLU A C 1
ATOM 5614 O O . GLU A 1 697 ? 9.188 28.625 1.435 1 88 697 GLU A O 1
ATOM 5619 N N . VAL A 1 698 ? 11.297 28.234 0.8 1 90.75 698 VAL A N 1
ATOM 5620 C CA . VAL A 1 698 ? 11.266 29.266 -0.226 1 90.75 698 VAL A CA 1
ATOM 5621 C C . VAL A 1 698 ? 11.445 28.625 -1.604 1 90.75 698 VAL A C 1
ATOM 5623 O O . VAL A 1 698 ? 12.391 27.875 -1.821 1 90.75 698 VAL A O 1
ATOM 5626 N N . GLY A 1 699 ? 10.508 28.922 -2.441 1 88.94 699 GLY A N 1
ATOM 5627 C CA . GLY A 1 699 ? 10.586 28.406 -3.803 1 88.94 699 GLY A CA 1
ATOM 5628 C C . GLY A 1 699 ? 11.578 29.172 -4.664 1 88.94 699 GLY A C 1
ATOM 5629 O O . GLY A 1 699 ? 12.344 30 -4.156 1 88.94 699 GLY A O 1
ATOM 5630 N N . PRO A 1 700 ? 11.625 28.891 -5.941 1 86.81 700 PRO A N 1
ATOM 5631 C CA . PRO A 1 700 ? 12.539 29.578 -6.855 1 86.81 700 PRO A CA 1
ATOM 5632 C C . PRO A 1 700 ? 12.25 31.078 -6.941 1 86.81 700 PRO A C 1
ATOM 5634 O O . PRO A 1 700 ? 11.125 31.516 -6.688 1 86.81 700 PRO A O 1
ATOM 5637 N N . GLY A 1 701 ? 13.312 31.844 -7.176 1 89.31 701 GLY A N 1
ATOM 5638 C CA . GLY A 1 701 ? 13.18 33.281 -7.27 1 89.31 701 GLY A CA 1
ATOM 5639 C C . GLY A 1 701 ? 14.453 33.969 -7.719 1 89.31 701 GLY A C 1
ATOM 5640 O O . GLY A 1 701 ? 15.328 33.344 -8.32 1 89.31 701 GLY A O 1
ATOM 5641 N N . GLU A 1 702 ? 14.414 35.281 -7.59 1 86.69 702 GLU A N 1
ATOM 5642 C CA . GLU A 1 702 ? 15.555 36.094 -7.996 1 86.69 702 GLU A CA 1
ATOM 5643 C C . GLU A 1 702 ? 15.875 37.156 -6.953 1 86.69 702 GLU A C 1
ATOM 5645 O O . GLU A 1 702 ? 14.969 37.688 -6.32 1 86.69 702 GLU A O 1
ATOM 5650 N N . SER A 1 703 ? 17.172 37.25 -6.812 1 86.31 703 SER A N 1
ATOM 5651 C CA . SER A 1 703 ? 17.609 38.344 -5.957 1 86.31 703 SER A CA 1
ATOM 5652 C C . SER A 1 703 ? 17.75 39.625 -6.742 1 86.31 703 SER A C 1
ATOM 5654 O O . SER A 1 703 ? 18.359 39.656 -7.809 1 86.31 703 SER A O 1
ATOM 5656 N N . LEU A 1 704 ? 17.125 40.625 -6.262 1 87.62 704 LEU A N 1
ATOM 5657 C CA . LEU A 1 704 ? 17.156 41.906 -6.941 1 87.62 704 LEU A CA 1
ATOM 5658 C C . LEU A 1 704 ? 17.297 43.062 -5.938 1 87.62 704 LEU A C 1
ATOM 5660 O O . LEU A 1 704 ? 17.062 42.875 -4.742 1 87.62 704 LEU A O 1
ATOM 5664 N N . ILE A 1 705 ? 17.734 44.125 -6.555 1 88.06 705 ILE A N 1
ATOM 5665 C CA . ILE A 1 705 ? 17.766 45.344 -5.754 1 88.06 705 ILE A CA 1
ATOM 5666 C C . ILE A 1 705 ? 16.359 45.938 -5.664 1 88.06 705 ILE A C 1
ATOM 5668 O O . ILE A 1 705 ? 15.641 46 -6.668 1 88.06 705 ILE A O 1
ATOM 5672 N N . LEU A 1 706 ? 15.977 46.281 -4.555 1 89.69 706 LEU A N 1
ATOM 5673 C CA . LEU A 1 706 ? 14.625 46.781 -4.297 1 89.69 706 LEU A CA 1
ATOM 5674 C C . LEU A 1 706 ? 14.234 47.875 -5.289 1 89.69 706 LEU A C 1
ATOM 5676 O O . LEU A 1 706 ? 13.086 47.938 -5.723 1 89.69 706 LEU A O 1
ATOM 5680 N N . ALA A 1 707 ? 15.148 48.688 -5.688 1 87.44 707 ALA A N 1
ATOM 5681 C CA . ALA A 1 707 ? 14.914 49.812 -6.578 1 87.44 707 ALA A CA 1
ATOM 5682 C C . ALA A 1 707 ? 14.406 49.344 -7.941 1 87.44 707 ALA A C 1
ATOM 5684 O O . ALA A 1 707 ? 13.734 50.094 -8.648 1 87.44 707 ALA A O 1
ATOM 5685 N N . SER A 1 708 ? 14.703 48.125 -8.25 1 88.25 708 SER A N 1
ATOM 5686 C CA . SER A 1 708 ? 14.352 47.594 -9.562 1 88.25 708 SER A CA 1
ATOM 5687 C C . SER A 1 708 ? 12.883 47.188 -9.617 1 88.25 708 SER A C 1
ATOM 5689 O O . SER A 1 708 ? 12.336 46.938 -10.695 1 88.25 708 SER A O 1
ATOM 5691 N N . LEU A 1 709 ? 12.25 47.188 -8.492 1 88.56 709 LEU A N 1
ATOM 5692 C CA . LEU A 1 709 ? 10.852 46.75 -8.453 1 88.56 709 LEU A CA 1
ATOM 5693 C C . LEU A 1 709 ? 9.93 47.969 -8.633 1 88.56 709 LEU A C 1
ATOM 5695 O O . LEU A 1 709 ? 10.227 49.062 -8.156 1 88.56 709 LEU A O 1
ATOM 5699 N N . ASP A 1 710 ? 8.844 47.75 -9.375 1 83.06 710 ASP A N 1
ATOM 5700 C CA . ASP A 1 710 ? 7.887 48.812 -9.672 1 83.06 710 ASP A CA 1
ATOM 5701 C C . ASP A 1 710 ? 7.309 49.406 -8.391 1 83.06 710 ASP A C 1
ATOM 5703 O O . ASP A 1 710 ? 6.949 50.594 -8.352 1 83.06 710 ASP A O 1
ATOM 5707 N N . PHE A 1 711 ? 7.301 48.656 -7.363 1 84 711 PHE A N 1
ATOM 5708 C CA . PHE A 1 711 ? 6.66 49.094 -6.129 1 84 711 PHE A CA 1
ATOM 5709 C C . PHE A 1 711 ? 7.695 49.344 -5.039 1 84 711 PHE A C 1
ATOM 5711 O O . PHE A 1 711 ? 7.391 49.219 -3.85 1 84 711 PHE A O 1
ATOM 5718 N N . ALA A 1 712 ? 8.844 49.688 -5.387 1 87.88 712 ALA A N 1
ATOM 5719 C CA . ALA A 1 712 ? 9.961 49.844 -4.457 1 87.88 712 ALA A CA 1
ATOM 5720 C C . ALA A 1 712 ? 9.672 50.938 -3.441 1 87.88 712 ALA A C 1
ATOM 5722 O O . ALA A 1 712 ? 9.93 50.781 -2.248 1 87.88 712 ALA A O 1
ATOM 5723 N N . ASN A 1 713 ? 9.148 52.062 -3.963 1 87.19 713 ASN A N 1
ATOM 5724 C CA . ASN A 1 713 ? 8.891 53.219 -3.084 1 87.19 713 ASN A CA 1
ATOM 5725 C C . ASN A 1 713 ? 7.883 52.875 -1.996 1 87.19 713 ASN A C 1
ATOM 5727 O O . ASN A 1 713 ? 8.016 53.312 -0.855 1 87.19 713 ASN A O 1
ATOM 5731 N N . LEU A 1 714 ? 6.953 52.062 -2.414 1 88.44 714 LEU A N 1
ATOM 5732 C CA . LEU A 1 714 ? 5.938 51.656 -1.46 1 88.44 714 LEU A CA 1
ATOM 5733 C C . LEU A 1 714 ? 6.559 50.781 -0.361 1 88.44 714 LEU A C 1
ATOM 5735 O O . LEU A 1 714 ? 6.215 50.938 0.814 1 88.44 714 LEU A O 1
ATOM 5739 N N . ILE A 1 715 ? 7.449 49.969 -0.696 1 87.75 715 ILE A N 1
ATOM 5740 C CA . ILE A 1 715 ? 8.094 49.062 0.238 1 87.75 715 ILE A CA 1
ATOM 5741 C C . ILE A 1 715 ? 9.016 49.844 1.173 1 87.75 715 ILE A C 1
ATOM 5743 O O . ILE A 1 715 ? 9.039 49.594 2.381 1 87.75 715 ILE A O 1
ATOM 5747 N N . VAL A 1 716 ? 9.703 50.75 0.595 1 89.06 716 VAL A N 1
ATOM 5748 C CA . VAL A 1 716 ? 10.633 51.594 1.368 1 89.06 716 VAL A CA 1
ATOM 5749 C C . VAL A 1 716 ? 9.867 52.375 2.422 1 89.06 716 VAL A C 1
ATOM 5751 O O . VAL A 1 716 ? 10.297 52.469 3.57 1 89.06 716 VAL A O 1
ATOM 5754 N N . GLU A 1 717 ? 8.789 52.906 2.021 1 88.25 717 GLU A N 1
ATOM 5755 C CA . GLU A 1 717 ? 7.988 53.719 2.932 1 88.25 717 GLU A CA 1
ATOM 5756 C C . GLU A 1 717 ? 7.348 52.844 4.016 1 88.25 717 GLU A C 1
ATOM 5758 O O . GLU A 1 717 ? 7.301 53.25 5.184 1 88.25 717 GLU A O 1
ATOM 5763 N N . SER A 1 718 ? 6.898 51.688 3.676 1 87.25 718 SER A N 1
ATOM 5764 C CA . SER A 1 718 ? 6.141 50.844 4.59 1 87.25 718 SER A CA 1
ATOM 5765 C C . SER A 1 718 ? 7.066 50.094 5.543 1 87.25 718 SER A C 1
ATOM 5767 O O . SER A 1 718 ? 6.719 49.875 6.707 1 87.25 718 SER A O 1
ATOM 5769 N N . LEU A 1 719 ? 8.203 49.656 5.055 1 86.31 719 LEU A N 1
ATOM 5770 C CA . LEU A 1 719 ? 9.055 48.781 5.855 1 86.31 719 LEU A CA 1
ATOM 5771 C C . LEU A 1 719 ? 10.289 49.531 6.34 1 86.31 719 LEU A C 1
ATOM 5773 O O . LEU A 1 719 ? 11.008 49.031 7.219 1 86.31 719 LEU A O 1
ATOM 5777 N N . ARG A 1 720 ? 10.547 50.656 5.84 1 86.19 720 ARG A N 1
ATOM 5778 C CA . ARG A 1 720 ? 11.688 51.5 6.215 1 86.19 720 ARG A CA 1
ATOM 5779 C C . ARG A 1 720 ? 13.008 50.781 5.918 1 86.19 720 ARG A C 1
ATOM 5781 O O . ARG A 1 720 ? 13.875 50.688 6.793 1 86.19 720 ARG A O 1
ATOM 5788 N N . ILE A 1 721 ? 13.008 50.25 4.766 1 85.62 721 ILE A N 1
ATOM 5789 C CA . ILE A 1 721 ? 14.227 49.594 4.301 1 85.62 721 ILE A CA 1
ATOM 5790 C C . ILE A 1 721 ? 14.875 50.438 3.209 1 85.62 721 ILE A C 1
ATOM 5792 O O . ILE A 1 721 ? 14.188 51.125 2.453 1 85.62 721 ILE A O 1
ATOM 5796 N N . PRO A 1 722 ? 16.188 50.438 3.164 1 85.75 722 PRO A N 1
ATOM 5797 C CA . PRO A 1 722 ? 16.875 51.25 2.133 1 85.75 722 PRO A CA 1
ATOM 5798 C C . PRO A 1 722 ? 16.531 50.75 0.718 1 85.75 722 PRO A C 1
ATOM 5800 O O . PRO A 1 722 ? 16.391 49.562 0.484 1 85.75 722 PRO A O 1
ATOM 5803 N N . LEU A 1 723 ? 16.469 51.719 -0.14 1 87.69 723 LEU A N 1
ATOM 5804 C CA . LEU A 1 723 ? 16.078 51.5 -1.528 1 87.69 723 LEU A CA 1
ATOM 5805 C C . LEU A 1 723 ? 17.078 50.562 -2.23 1 87.69 723 LEU A C 1
ATOM 5807 O O . LEU A 1 723 ? 16.719 49.844 -3.164 1 87.69 723 LEU A O 1
ATOM 5811 N N . TYR A 1 724 ? 18.281 50.5 -1.729 1 85.12 724 TYR A N 1
ATOM 5812 C CA . TYR A 1 724 ? 19.297 49.75 -2.455 1 85.12 724 TYR A CA 1
ATOM 5813 C C . TYR A 1 724 ? 19.625 48.438 -1.747 1 85.12 724 TYR A C 1
ATOM 5815 O O . TYR A 1 724 ? 20.609 47.781 -2.076 1 85.12 724 TYR A O 1
ATOM 5823 N N . ASP A 1 725 ? 18.703 48.094 -0.914 1 85.94 725 ASP A N 1
ATOM 5824 C CA . ASP A 1 725 ? 18.875 46.781 -0.269 1 85.94 725 ASP A CA 1
ATOM 5825 C C . ASP A 1 725 ? 18.5 45.656 -1.219 1 85.94 725 ASP A C 1
ATOM 5827 O O . ASP A 1 725 ? 17.688 45.844 -2.125 1 85.94 725 ASP A O 1
ATOM 5831 N N . GLU A 1 726 ? 19.125 44.5 -1.019 1 85.44 726 GLU A N 1
ATOM 5832 C CA . GLU A 1 726 ? 18.828 43.312 -1.81 1 85.44 726 GLU A CA 1
ATOM 5833 C C . GLU A 1 726 ? 17.656 42.531 -1.233 1 85.44 726 GLU A C 1
ATOM 5835 O O . GLU A 1 726 ? 17.562 42.344 -0.019 1 85.44 726 GLU A O 1
ATOM 5840 N N . VAL A 1 727 ? 16.719 42.312 -2.092 1 89 727 VAL A N 1
ATOM 5841 C CA . VAL A 1 727 ? 15.539 41.531 -1.701 1 89 727 VAL A CA 1
ATOM 5842 C C . VAL A 1 727 ? 15.406 40.312 -2.605 1 89 727 VAL A C 1
ATOM 5844 O O . VAL A 1 727 ? 15.898 40.312 -3.734 1 89 727 VAL A O 1
ATOM 5847 N N . PHE A 1 728 ? 14.852 39.25 -2.029 1 91.62 728 PHE A N 1
ATOM 5848 C CA . PHE A 1 728 ? 14.609 38.062 -2.809 1 91.62 728 PHE A CA 1
ATOM 5849 C C . PHE A 1 728 ? 13.148 37.938 -3.211 1 91.62 728 PHE A C 1
ATOM 5851 O O . PHE A 1 728 ? 12.266 37.906 -2.354 1 91.62 728 PHE A O 1
ATOM 5858 N N . LEU A 1 729 ? 12.891 37.969 -4.473 1 93.06 729 LEU A N 1
ATOM 5859 C CA . LEU A 1 729 ? 11.555 37.781 -5.043 1 93.06 729 LEU A CA 1
ATOM 5860 C C . LEU A 1 729 ? 11.297 36.312 -5.328 1 93.06 729 LEU A C 1
ATOM 5862 O O . LEU A 1 729 ? 11.828 35.75 -6.293 1 93.06 729 LEU A O 1
ATOM 5866 N N . ALA A 1 730 ? 10.43 35.719 -4.492 1 93.81 730 ALA A N 1
ATOM 5867 C CA . ALA A 1 730 ? 10.18 34.281 -4.602 1 93.81 730 ALA A CA 1
ATOM 5868 C C . ALA A 1 730 ? 8.875 34 -5.34 1 93.81 730 ALA A C 1
ATOM 5870 O O . ALA A 1 730 ? 7.938 34.812 -5.273 1 93.81 730 ALA A O 1
ATOM 5871 N N . LYS A 1 731 ? 8.758 32.875 -6.027 1 92.12 731 LYS A N 1
ATOM 5872 C CA . LYS A 1 731 ? 7.512 32.438 -6.66 1 92.12 731 LYS A CA 1
ATOM 5873 C C . LYS A 1 731 ? 6.484 32 -5.613 1 92.12 731 LYS A C 1
ATOM 5875 O O . LYS A 1 731 ? 5.281 32.156 -5.824 1 92.12 731 LYS A O 1
ATOM 5880 N N . TRP A 1 732 ? 6.973 31.438 -4.578 1 92.56 732 TRP A N 1
ATOM 5881 C CA . TRP A 1 732 ? 6.125 31.031 -3.459 1 92.56 732 TRP A CA 1
ATOM 5882 C C . TRP A 1 732 ? 6.949 30.859 -2.191 1 92.56 732 TRP A C 1
ATOM 5884 O O . TRP A 1 732 ? 8.172 30.703 -2.254 1 92.56 732 TRP A O 1
ATOM 5894 N N . CYS A 1 733 ? 6.332 30.984 -1.14 1 94.25 733 CYS A N 1
ATOM 5895 C CA . CYS A 1 733 ? 6.914 30.703 0.167 1 94.25 733 CYS A CA 1
ATOM 5896 C C . CYS A 1 733 ? 5.949 29.891 1.03 1 94.25 733 CYS A C 1
ATOM 5898 O O . CYS A 1 733 ? 4.734 30.094 0.952 1 94.25 733 CYS A O 1
ATOM 5900 N N . LYS A 1 734 ? 6.465 28.938 1.725 1 92.31 734 LYS A N 1
ATOM 5901 C CA . LYS A 1 734 ? 5.676 28.188 2.701 1 92.31 734 LYS A CA 1
ATOM 5902 C C . LYS A 1 734 ? 6.102 28.531 4.125 1 92.31 734 LYS A C 1
ATOM 5904 O O . LYS A 1 734 ? 7.273 28.391 4.477 1 92.31 734 LYS A O 1
ATOM 5909 N N . VAL A 1 735 ? 5.184 29.047 4.797 1 92.94 735 VAL A N 1
ATOM 5910 C CA . VAL A 1 735 ? 5.422 29.359 6.199 1 92.94 735 VAL A CA 1
ATOM 5911 C C . VAL A 1 735 ? 4.617 28.406 7.082 1 92.94 735 VAL A C 1
ATOM 5913 O O . VAL A 1 735 ? 3.387 28.406 7.055 1 92.94 735 VAL A O 1
ATOM 5916 N N . PHE A 1 736 ? 5.238 27.562 7.895 1 89.75 736 PHE A N 1
ATOM 5917 C CA . PHE A 1 736 ? 4.637 26.547 8.75 1 89.75 736 PHE A CA 1
ATOM 5918 C C . PHE A 1 736 ? 3.668 25.672 7.961 1 89.75 736 PHE A C 1
ATOM 5920 O O . PHE A 1 736 ? 2.539 25.438 8.398 1 89.75 736 PHE A O 1
ATOM 5927 N N . GLY A 1 737 ? 4.027 25.438 6.75 1 88.44 737 GLY A N 1
ATOM 5928 C CA . GLY A 1 737 ? 3.264 24.5 5.93 1 88.44 737 GLY A CA 1
ATOM 5929 C C . GLY A 1 737 ? 2.252 25.188 5.035 1 88.44 737 GLY A C 1
ATOM 5930 O O . GLY A 1 737 ? 1.717 24.578 4.109 1 88.44 737 GLY A O 1
ATOM 5931 N N . THR A 1 738 ? 1.959 26.484 5.258 1 93.25 738 THR A N 1
ATOM 5932 C CA . THR A 1 738 ? 1.02 27.234 4.43 1 93.25 738 THR A CA 1
ATOM 5933 C C . THR A 1 738 ? 1.742 27.922 3.275 1 93.25 738 THR A C 1
ATOM 5935 O O . THR A 1 738 ? 2.697 28.672 3.49 1 93.25 738 THR A O 1
ATOM 5938 N N . GLU A 1 739 ? 1.26 27.688 2.129 1 93.88 739 GLU A N 1
ATOM 5939 C CA . GLU A 1 739 ? 1.909 28.219 0.928 1 93.88 739 GLU A CA 1
ATOM 5940 C C . GLU A 1 739 ? 1.288 29.531 0.494 1 93.88 739 GLU A C 1
ATOM 5942 O O . GLU A 1 739 ? 0.065 29.656 0.397 1 93.88 739 GLU A O 1
ATOM 5947 N N . TYR A 1 740 ? 2.064 30.516 0.342 1 95.88 740 TYR A N 1
ATOM 5948 C CA . TYR A 1 740 ? 1.673 31.797 -0.214 1 95.88 740 TYR A CA 1
ATOM 5949 C C . TYR A 1 740 ? 2.244 31.984 -1.614 1 95.88 740 TYR A C 1
ATOM 5951 O O . TYR A 1 740 ? 3.441 31.797 -1.835 1 95.88 740 TYR A O 1
ATOM 5959 N N . ARG A 1 741 ? 1.416 32.281 -2.496 1 93.88 741 ARG A N 1
ATOM 5960 C CA . ARG A 1 741 ? 1.803 32.469 -3.895 1 93.88 741 ARG A CA 1
ATOM 5961 C C . ARG A 1 741 ? 0.975 33.562 -4.562 1 93.88 741 ARG A C 1
ATOM 5963 O O . ARG A 1 741 ? -0.133 33.875 -4.117 1 93.88 741 ARG A O 1
ATOM 5970 N N . PRO A 1 742 ? 1.505 34.031 -5.633 1 93.5 742 PRO A N 1
ATOM 5971 C CA . PRO A 1 742 ? 0.732 35.062 -6.359 1 93.5 742 PRO A CA 1
ATOM 5972 C C . PRO A 1 742 ? -0.638 34.531 -6.801 1 93.5 742 PRO A C 1
ATOM 5974 O O . PRO A 1 742 ? -0.783 33.375 -7.141 1 93.5 742 PRO A O 1
ATOM 5977 N N . HIS A 1 743 ? -1.641 35.438 -6.758 1 92.44 743 HIS A N 1
ATOM 5978 C CA . HIS A 1 743 ? -3.008 35.219 -7.215 1 92.44 743 HIS A CA 1
ATOM 5979 C C . HIS A 1 743 ? -3.865 34.625 -6.109 1 92.44 743 HIS A C 1
ATOM 5981 O O . HIS A 1 743 ? -5.074 34.438 -6.281 1 92.44 743 HIS A O 1
ATOM 5987 N N . SER A 1 744 ? -3.26 34.312 -4.992 1 94.06 744 SER A N 1
ATOM 5988 C CA . SER A 1 744 ? -4.043 33.906 -3.828 1 94.06 744 SER A CA 1
ATOM 5989 C C . SER A 1 744 ? -4.605 35.125 -3.1 1 94.06 744 SER A C 1
ATOM 5991 O O . SER A 1 744 ? -4.059 36.219 -3.205 1 94.06 744 SER A O 1
ATOM 5993 N N . ILE A 1 745 ? -5.691 34.906 -2.494 1 96.25 745 ILE A N 1
ATOM 5994 C CA . ILE A 1 745 ? -6.332 35.969 -1.731 1 96.25 745 ILE A CA 1
ATOM 5995 C C . ILE A 1 745 ? -6.043 35.781 -0.243 1 96.25 745 ILE A C 1
ATOM 5997 O O . ILE A 1 745 ? -6.047 34.656 0.26 1 96.25 745 ILE A O 1
ATOM 6001 N N . VAL A 1 746 ? -5.742 36.875 0.424 1 96.88 746 VAL A N 1
ATOM 6002 C CA . VAL A 1 746 ? -5.52 36.844 1.866 1 96.88 746 VAL A CA 1
ATOM 6003 C C . VAL A 1 746 ? -6.371 37.906 2.551 1 96.88 746 VAL A C 1
ATOM 6005 O O . VAL A 1 746 ? -6.82 38.844 1.91 1 96.88 746 VAL A O 1
ATOM 6008 N N . VAL A 1 747 ? -6.629 37.688 3.797 1 96.38 747 VAL A N 1
ATOM 6009 C CA . VAL A 1 747 ? -7.336 38.688 4.605 1 96.38 747 VAL A CA 1
ATOM 6010 C C . VAL A 1 747 ? -6.328 39.594 5.273 1 96.38 747 VAL A C 1
ATOM 6012 O O . VAL A 1 747 ? -5.59 39.188 6.172 1 96.38 747 VAL A O 1
ATOM 6015 N N . VAL A 1 748 ? -6.332 40.844 4.945 1 94.5 748 VAL A N 1
ATOM 6016 C CA . VAL A 1 748 ? -5.285 41.75 5.363 1 94.5 748 VAL A CA 1
ATOM 6017 C C . VAL A 1 748 ? -5.797 42.625 6.508 1 94.5 748 VAL A C 1
ATOM 6019 O O . VAL A 1 748 ? -5.004 43.219 7.25 1 94.5 748 VAL A O 1
ATOM 6022 N N . GLY A 1 749 ? -7.023 42.719 6.609 1 91.88 749 GLY A N 1
ATOM 6023 C CA . GLY A 1 749 ? -7.617 43.531 7.664 1 91.88 749 GLY A CA 1
ATOM 6024 C C . GLY A 1 749 ? -9.125 43.406 7.727 1 91.88 749 GLY A C 1
ATOM 6025 O O . GLY A 1 749 ? -9.711 42.5 7.141 1 91.88 749 GLY A O 1
ATOM 6026 N N . LYS A 1 750 ? -9.68 44.312 8.586 1 92.5 750 LYS A N 1
ATOM 6027 C CA . LYS A 1 750 ? -11.133 44.406 8.727 1 92.5 750 LYS A CA 1
ATOM 6028 C C . LYS A 1 750 ? -11.602 45.844 8.617 1 92.5 750 LYS A C 1
ATOM 6030 O O . LYS A 1 750 ? -10.922 46.781 9.094 1 92.5 750 LYS A O 1
ATOM 6035 N N . TYR A 1 751 ? -12.719 45.969 7.961 1 91.56 751 TYR A N 1
ATOM 6036 C CA . TYR A 1 751 ? -13.359 47.281 7.945 1 91.56 751 TYR A CA 1
ATOM 6037 C C . TYR A 1 751 ? -13.984 47.594 9.297 1 91.56 751 TYR A C 1
ATOM 6039 O O . TYR A 1 751 ? -14.109 46.719 10.148 1 91.56 751 TYR A O 1
ATOM 6047 N N . GLU A 1 752 ? -14.375 48.844 9.383 1 87.88 752 GLU A N 1
ATOM 6048 C CA . GLU A 1 752 ? -15.07 49.25 10.602 1 87.88 752 GLU A CA 1
ATOM 6049 C C . GLU A 1 752 ? -16.391 48.5 10.758 1 87.88 752 GLU A C 1
ATOM 6051 O O . GLU A 1 752 ? -16.828 48.25 11.883 1 87.88 752 GLU A O 1
ATOM 6056 N N . SER A 1 753 ? -16.906 48.094 9.648 1 86 753 SER A N 1
ATOM 6057 C CA . SER A 1 753 ? -18.156 47.344 9.641 1 86 753 SER A CA 1
ATOM 6058 C C . SER A 1 753 ? -17.953 45.906 10.102 1 86 753 SER A C 1
ATOM 6060 O O . SER A 1 753 ? -18.922 45.219 10.445 1 86 753 SER A O 1
ATOM 6062 N N . GLY A 1 754 ? -16.75 45.469 10.227 1 87.19 754 GLY A N 1
ATOM 6063 C CA . GLY A 1 754 ? -16.484 44.094 10.617 1 87.19 754 GLY A CA 1
ATOM 6064 C C . GLY A 1 754 ? -16.188 43.188 9.438 1 87.19 754 GLY A C 1
ATOM 6065 O O . GLY A 1 754 ? -15.695 42.062 9.617 1 87.19 754 GLY A O 1
ATOM 6066 N N . ASP A 1 755 ? -16.422 43.719 8.25 1 92.44 755 ASP A N 1
ATOM 6067 C CA . ASP A 1 755 ? -16.188 42.906 7.047 1 92.44 755 ASP A CA 1
ATOM 6068 C C . ASP A 1 755 ? -14.695 42.781 6.773 1 92.44 755 ASP A C 1
ATOM 6070 O O . ASP A 1 755 ? -13.914 43.656 7.07 1 92.44 755 ASP A O 1
ATOM 6074 N N . PRO A 1 756 ? -14.336 41.688 6.277 1 94.75 756 PRO A N 1
ATOM 6075 C CA . PRO A 1 756 ? -12.922 41.469 5.988 1 94.75 756 PRO A CA 1
ATOM 6076 C C . PRO A 1 756 ? -12.422 42.281 4.801 1 94.75 756 PRO A C 1
ATOM 6078 O O . PRO A 1 756 ? -13.188 42.562 3.861 1 94.75 756 PRO A O 1
ATOM 6081 N N . MET A 1 757 ? -11.227 42.75 4.887 1 95.44 757 MET A N 1
ATOM 6082 C CA . MET A 1 757 ? -10.516 43.375 3.77 1 95.44 757 MET A CA 1
ATOM 6083 C C . MET A 1 757 ? -9.641 42.344 3.059 1 95.44 757 MET A C 1
ATOM 6085 O O . MET A 1 757 ? -8.805 41.688 3.686 1 95.44 757 MET A O 1
ATOM 6089 N N . PHE A 1 758 ? -9.867 42.25 1.726 1 96.56 758 PHE A N 1
ATOM 6090 C CA . PHE A 1 758 ? -9.156 41.25 0.972 1 96.56 758 PHE A CA 1
ATOM 6091 C C . PHE A 1 758 ? -8.008 41.844 0.171 1 96.56 758 PHE A C 1
ATOM 6093 O O . PHE A 1 758 ? -8.07 43 -0.21 1 96.56 758 PHE A O 1
ATOM 6100 N N . GLY A 1 759 ? -6.949 41.094 0.045 1 96.75 759 GLY A N 1
ATOM 6101 C CA . GLY A 1 759 ? -5.828 41.438 -0.821 1 96.75 759 GLY A CA 1
ATOM 6102 C C . GLY A 1 759 ? -5.406 40.281 -1.715 1 96.75 759 GLY A C 1
ATOM 6103 O O . GLY A 1 759 ? -5.301 39.125 -1.258 1 96.75 759 GLY A O 1
ATOM 6104 N N . LYS A 1 760 ? -5.301 40.562 -2.949 1 96.12 760 LYS A N 1
ATOM 6105 C CA . LYS A 1 760 ? -4.766 39.562 -3.887 1 96.12 760 LYS A CA 1
ATOM 6106 C C . LYS A 1 760 ? -3.246 39.688 -3.982 1 96.12 760 LYS A C 1
ATOM 6108 O O . LYS A 1 760 ? -2.711 40.719 -4.387 1 96.12 760 LYS A O 1
ATOM 6113 N N . ILE A 1 761 ? -2.533 38.625 -3.664 1 96.19 761 ILE A N 1
ATOM 6114 C CA . ILE A 1 761 ? -1.074 38.625 -3.646 1 96.19 761 ILE A CA 1
ATOM 6115 C C . ILE A 1 761 ? -0.542 38.812 -5.066 1 96.19 761 ILE A C 1
ATOM 6117 O O . ILE A 1 761 ? -0.932 38.094 -5.984 1 96.19 761 ILE A O 1
ATOM 6121 N N . SER A 1 762 ? 0.315 39.75 -5.219 1 93.81 762 SER A N 1
ATOM 6122 C CA . SER A 1 762 ? 0.981 39.969 -6.5 1 93.81 762 SER A CA 1
ATOM 6123 C C . SER A 1 762 ? 2.404 39.406 -6.48 1 93.81 762 SER A C 1
ATOM 6125 O O . SER A 1 762 ? 2.855 38.812 -7.453 1 93.81 762 SER A O 1
ATOM 6127 N N . HIS A 1 763 ? 3.109 39.719 -5.34 1 93.94 763 HIS A N 1
ATOM 6128 C CA . HIS A 1 763 ? 4.488 39.25 -5.207 1 93.94 763 HIS A CA 1
ATOM 6129 C C . HIS A 1 763 ? 4.781 38.781 -3.787 1 93.94 763 HIS A C 1
ATOM 6131 O O . HIS A 1 763 ? 4.148 39.25 -2.834 1 93.94 763 HIS A O 1
ATOM 6137 N N . VAL A 1 764 ? 5.684 37.875 -3.688 1 95.56 764 VAL A N 1
ATOM 6138 C CA . VAL A 1 764 ? 6.18 37.375 -2.41 1 95.56 764 VAL A CA 1
ATOM 6139 C C . VAL A 1 764 ? 7.652 37.75 -2.244 1 95.56 764 VAL A C 1
ATOM 6141 O O . VAL A 1 764 ? 8.492 37.375 -3.068 1 95.56 764 VAL A O 1
ATOM 6144 N N . LEU A 1 765 ? 7.945 38.469 -1.205 1 93.44 765 LEU A N 1
ATOM 6145 C CA . LEU A 1 765 ? 9.297 38.969 -0.974 1 93.44 765 LEU A CA 1
ATOM 6146 C C . LEU A 1 765 ? 9.867 38.438 0.327 1 93.44 765 LEU A C 1
ATOM 6148 O O . LEU A 1 765 ? 9.141 38.281 1.317 1 93.44 765 LEU A O 1
ATOM 6152 N N . LEU A 1 766 ? 11.062 38.125 0.237 1 92.06 766 LEU A N 1
ATOM 6153 C CA . LEU A 1 766 ? 11.789 37.75 1.441 1 92.06 766 LEU A CA 1
ATOM 6154 C C . LEU A 1 766 ? 12.844 38.812 1.794 1 92.06 766 LEU A C 1
ATOM 6156 O O . LEU A 1 766 ? 13.703 39.125 0.971 1 92.06 766 LEU A O 1
ATOM 6160 N N . ILE A 1 767 ? 12.703 39.344 2.998 1 85.94 767 ILE A N 1
ATOM 6161 C CA . ILE A 1 767 ? 13.656 40.312 3.521 1 85.94 767 ILE A CA 1
ATOM 6162 C C . ILE A 1 767 ? 14.156 39.844 4.891 1 85.94 767 ILE A C 1
ATOM 6164 O O . ILE A 1 767 ? 13.375 39.719 5.832 1 85.94 767 ILE A O 1
ATOM 6168 N N . ASN A 1 768 ? 15.359 39.656 5.074 1 77.62 768 ASN A N 1
ATOM 6169 C CA . ASN A 1 768 ? 15.961 39.219 6.332 1 77.62 768 ASN A CA 1
ATOM 6170 C C . ASN A 1 768 ? 15.242 38 6.918 1 77.62 768 ASN A C 1
ATOM 6172 O O . ASN A 1 768 ? 14.836 38.031 8.086 1 77.62 768 ASN A O 1
ATOM 6176 N N . SER A 1 769 ? 14.828 37.031 6.184 1 79.38 769 SER A N 1
ATOM 6177 C CA . SER A 1 769 ? 14.219 35.781 6.578 1 79.38 769 SER A CA 1
ATOM 6178 C C . SER A 1 769 ? 12.75 35.969 6.945 1 79.38 769 SER A C 1
ATOM 6180 O O . SER A 1 769 ? 12.133 35.062 7.535 1 79.38 769 SER A O 1
ATOM 6182 N N . HIS A 1 770 ? 12.281 37.156 6.68 1 88.56 770 HIS A N 1
ATOM 6183 C CA . HIS A 1 770 ? 10.852 37.406 6.855 1 88.56 770 HIS A CA 1
ATOM 6184 C C . HIS A 1 770 ? 10.133 37.469 5.512 1 88.56 770 HIS A C 1
ATOM 6186 O O . HIS A 1 770 ? 10.688 37.969 4.527 1 88.56 770 HIS A O 1
ATOM 6192 N N . VAL A 1 771 ? 8.977 37 5.559 1 94.56 771 VAL A N 1
ATOM 6193 C CA . VAL A 1 771 ? 8.211 36.938 4.32 1 94.56 771 VAL A CA 1
ATOM 6194 C C . VAL A 1 771 ? 7.223 38.094 4.27 1 94.56 771 VAL A C 1
ATOM 6196 O O . VAL A 1 771 ? 6.438 38.281 5.199 1 94.56 771 VAL A O 1
ATOM 6199 N N . PHE A 1 772 ? 7.309 38.844 3.221 1 94.75 772 PHE A N 1
ATOM 6200 C CA . PHE A 1 772 ? 6.395 39.969 2.979 1 94.75 772 PHE A CA 1
ATOM 6201 C C . PHE A 1 772 ? 5.57 39.719 1.72 1 94.75 772 PHE A C 1
ATOM 6203 O O . PHE A 1 772 ? 6.078 39.188 0.729 1 94.75 772 PHE A O 1
ATOM 6210 N N . LEU A 1 773 ? 4.336 40.125 1.777 1 96.62 773 LEU A N 1
ATOM 6211 C CA . LEU A 1 773 ? 3.43 39.969 0.641 1 96.62 773 LEU A CA 1
ATOM 6212 C C . LEU A 1 773 ? 3.094 41.344 0.055 1 96.62 773 LEU A C 1
ATOM 6214 O O . LEU A 1 773 ? 2.631 42.25 0.772 1 96.62 773 LEU A O 1
ATOM 6218 N N . VAL A 1 774 ? 3.395 41.5 -1.21 1 95.75 774 VAL A N 1
ATOM 6219 C CA . VAL A 1 774 ? 2.854 42.625 -1.957 1 95.75 774 VAL A CA 1
ATOM 6220 C C . VAL A 1 774 ? 1.493 42.25 -2.543 1 95.75 774 VAL A C 1
ATOM 6222 O O . VAL A 1 774 ? 1.37 41.25 -3.256 1 95.75 774 VAL A O 1
ATOM 6225 N N . TYR A 1 775 ? 0.508 43.031 -2.168 1 96.19 775 TYR A N 1
ATOM 6226 C CA . TYR A 1 775 ? -0.823 42.625 -2.607 1 96.19 775 TYR A CA 1
ATOM 6227 C C . TYR A 1 775 ? -1.603 43.812 -3.148 1 96.19 775 TYR A C 1
ATOM 6229 O O . TYR A 1 775 ? -1.298 44.969 -2.822 1 96.19 775 TYR A O 1
ATOM 6237 N N . GLU A 1 776 ? -2.559 43.5 -4.016 1 95.81 776 GLU A N 1
ATOM 6238 C CA . GLU A 1 776 ? -3.547 44.469 -4.504 1 95.81 776 GLU A CA 1
ATOM 6239 C C . GLU A 1 776 ? -4.789 44.5 -3.617 1 95.81 776 GLU A C 1
ATOM 6241 O O . GLU A 1 776 ? -5.387 43.438 -3.361 1 95.81 776 GLU A O 1
ATOM 6246 N N . VAL A 1 777 ? -5.176 45.625 -3.229 1 95.62 777 VAL A N 1
ATOM 6247 C CA . VAL A 1 777 ? -6.328 45.75 -2.342 1 95.62 777 VAL A CA 1
ATOM 6248 C C . VAL A 1 777 ? -7.613 45.531 -3.135 1 95.62 777 VAL A C 1
ATOM 6250 O O . VAL A 1 777 ? -7.773 46.062 -4.23 1 95.62 777 VAL A O 1
ATOM 6253 N N . TRP A 1 778 ? -8.461 44.75 -2.588 1 96.19 778 TRP A N 1
ATOM 6254 C CA . TRP A 1 778 ? -9.773 44.5 -3.182 1 96.19 778 TRP A CA 1
ATOM 6255 C C . TRP A 1 778 ? -10.875 45.156 -2.342 1 96.19 778 TRP A C 1
ATOM 6257 O O . TRP A 1 778 ? -10.789 45.188 -1.112 1 96.19 778 TRP A O 1
ATOM 6267 N N . HIS A 1 779 ? -11.852 45.625 -3.029 1 93.62 779 HIS A N 1
ATOM 6268 C CA . HIS A 1 779 ? -13 46.219 -2.344 1 93.62 779 HIS A CA 1
ATOM 6269 C C . HIS A 1 779 ? -14.055 45.156 -2.021 1 93.62 779 HIS A C 1
ATOM 6271 O O . HIS A 1 779 ? -14.531 44.469 -2.916 1 93.62 779 HIS A O 1
ATOM 6277 N N . THR A 1 780 ? -14.391 45.094 -0.754 1 95.25 780 THR A N 1
ATOM 6278 C CA . THR A 1 780 ? -15.445 44.188 -0.322 1 95.25 780 THR A CA 1
ATOM 6279 C C . THR A 1 780 ? -16.812 44.875 -0.372 1 95.25 780 THR A C 1
ATOM 6281 O O . THR A 1 780 ? -17.031 45.844 0.344 1 95.25 780 THR A O 1
ATOM 6284 N N . VAL A 1 781 ? -17.688 44.406 -1.181 1 92.94 781 VAL A N 1
ATOM 6285 C CA . VAL A 1 781 ? -19.031 44.969 -1.297 1 92.94 781 VAL A CA 1
ATOM 6286 C C . VAL A 1 781 ? -19.859 44.562 -0.091 1 92.94 781 VAL A C 1
ATOM 6288 O O . VAL A 1 781 ? -20.562 45.375 0.505 1 92.94 781 VAL A O 1
ATOM 6291 N N . GLY A 1 782 ? -19.812 43.312 0.198 1 93.62 782 GLY A N 1
ATOM 6292 C CA . GLY A 1 782 ? -20.562 42.781 1.322 1 93.62 782 GLY A CA 1
ATOM 6293 C C . GLY A 1 782 ? -20.766 41.281 1.254 1 93.62 782 GLY A C 1
ATOM 6294 O O . GLY A 1 782 ? -20.312 40.625 0.305 1 93.62 782 GLY A O 1
ATOM 6295 N N . PHE A 1 783 ? -21.344 40.812 2.357 1 95.5 783 PHE A N 1
ATOM 6296 C CA . PHE A 1 783 ? -21.625 39.406 2.461 1 95.5 783 PHE A CA 1
ATOM 6297 C C . PHE A 1 783 ? -22.984 39.062 1.832 1 95.5 783 PHE A C 1
ATOM 6299 O O . PHE A 1 783 ? -24 39.688 2.162 1 95.5 783 PHE A O 1
ATOM 6306 N N . ARG A 1 784 ? -23.016 38.156 0.84 1 95.12 784 ARG A N 1
ATOM 6307 C CA . ARG A 1 784 ? -24.25 37.656 0.247 1 95.12 784 ARG A CA 1
ATOM 6308 C C . ARG A 1 784 ? -24.625 36.281 0.815 1 95.12 784 ARG A C 1
ATOM 6310 O O . ARG A 1 784 ? -24.062 35.25 0.417 1 95.12 784 ARG A O 1
ATOM 6317 N N . ARG A 1 785 ? -25.625 36.219 1.499 1 96.44 785 ARG A N 1
ATOM 6318 C CA . ARG A 1 785 ? -26.016 35 2.229 1 96.44 785 ARG A CA 1
ATOM 6319 C C . ARG A 1 785 ? -26.375 33.875 1.27 1 96.44 785 ARG A C 1
ATOM 6321 O O . ARG A 1 785 ? -26.016 32.719 1.506 1 96.44 785 ARG A O 1
ATOM 6328 N N . HIS A 1 786 ? -27.078 34.188 0.146 1 96.75 786 HIS A N 1
ATOM 6329 C CA . HIS A 1 786 ? -27.516 33.188 -0.794 1 96.75 786 HIS A CA 1
ATOM 6330 C C . HIS A 1 786 ? -26.344 32.375 -1.346 1 96.75 786 HIS A C 1
ATOM 6332 O O . HIS A 1 786 ? -26.469 31.188 -1.635 1 96.75 786 HIS A O 1
ATOM 6338 N N . TYR A 1 787 ? -25.203 33.031 -1.456 1 96.19 787 TYR A N 1
ATOM 6339 C CA . TYR A 1 787 ? -24 32.406 -1.956 1 96.19 787 TYR A CA 1
ATOM 6340 C C . TYR A 1 787 ? -23.016 32.094 -0.819 1 96.19 787 TYR A C 1
ATOM 6342 O O . TYR A 1 787 ? -21.953 31.516 -1.037 1 96.19 787 TYR A O 1
ATOM 6350 N N . HIS A 1 788 ? -23.391 32.531 0.382 1 97.19 788 HIS A N 1
ATOM 6351 C CA . HIS A 1 788 ? -22.562 32.406 1.583 1 97.19 788 HIS A CA 1
ATOM 6352 C C . HIS A 1 788 ? -21.125 32.812 1.309 1 97.19 788 HIS A C 1
ATOM 6354 O O . HIS A 1 788 ? -20.203 32.062 1.602 1 97.19 788 HIS A O 1
ATOM 6360 N N . SER A 1 789 ? -20.953 33.875 0.708 1 96.56 789 SER A N 1
ATOM 6361 C CA . SER A 1 789 ? -19.641 34.406 0.316 1 96.56 789 SER A CA 1
ATOM 6362 C C . SER A 1 789 ? -19.625 35.906 0.274 1 96.56 789 SER A C 1
ATOM 6364 O O . SER A 1 789 ? -20.688 36.562 0.273 1 96.56 789 SER A O 1
ATOM 6366 N N . TYR A 1 790 ? -18.469 36.438 0.34 1 96.5 790 TYR A N 1
ATOM 6367 C CA . TYR A 1 790 ? -18.312 37.875 0.191 1 96.5 790 TYR A CA 1
ATOM 6368 C C . TYR A 1 790 ? -18.141 38.25 -1.275 1 96.5 790 TYR A C 1
ATOM 6370 O O . TYR A 1 790 ? -17.438 37.562 -2.025 1 96.5 790 TYR A O 1
ATOM 6378 N N . VAL A 1 791 ? -18.828 39.219 -1.659 1 96 791 VAL A N 1
ATOM 6379 C CA . VAL A 1 791 ? -18.641 39.781 -3 1 96 791 VAL A CA 1
ATOM 6380 C C . VAL A 1 791 ? -17.562 40.844 -2.977 1 96 791 VAL A C 1
ATOM 6382 O O . VAL A 1 791 ? -17.609 41.75 -2.145 1 96 791 VAL A O 1
ATOM 6385 N N . ALA A 1 792 ? -16.578 40.656 -3.82 1 95.06 792 ALA A N 1
ATOM 6386 C CA . ALA A 1 792 ? -15.477 41.625 -3.869 1 95.06 792 ALA A CA 1
ATOM 6387 C C . ALA A 1 792 ? -15.047 41.906 -5.309 1 95.06 792 ALA A C 1
ATOM 6389 O O . ALA A 1 792 ? -15.375 41.125 -6.219 1 95.06 792 ALA A O 1
ATOM 6390 N N . TYR A 1 793 ? -14.391 43.062 -5.508 1 93 793 TYR A N 1
ATOM 6391 C CA . TYR A 1 793 ? -13.844 43.438 -6.801 1 93 793 TYR A CA 1
ATOM 6392 C C . TYR A 1 793 ? -12.492 44.125 -6.637 1 93 793 TYR A C 1
ATOM 6394 O O . TYR A 1 793 ? -12.219 44.75 -5.605 1 93 793 TYR A O 1
ATOM 6402 N N . PRO A 1 794 ? -11.711 43.906 -7.625 1 91.44 794 PRO A N 1
ATOM 6403 C CA . PRO A 1 794 ? -10.469 44.688 -7.582 1 91.44 794 PRO A CA 1
ATOM 6404 C C . PRO A 1 794 ? -10.711 46.188 -7.703 1 91.44 794 PRO A C 1
ATOM 6406 O O . PRO A 1 794 ? -11.609 46.625 -8.438 1 91.44 794 PRO A O 1
ATOM 6409 N N . LEU A 1 795 ? -9.891 46.906 -7.012 1 91.44 795 LEU A N 1
ATOM 6410 C CA . LEU A 1 795 ? -9.984 48.375 -7.125 1 91.44 795 LEU A CA 1
ATOM 6411 C C . LEU A 1 795 ? -9.469 48.844 -8.477 1 91.44 795 LEU A C 1
ATOM 6413 O O . LEU A 1 795 ? -8.523 48.25 -9.023 1 91.44 795 LEU A O 1
ATOM 6417 N N . GLN A 1 796 ? -10.156 49.812 -9.031 1 87.94 796 GLN A N 1
ATOM 6418 C CA . GLN A 1 796 ? -9.688 50.469 -10.242 1 87.94 796 GLN A CA 1
ATOM 6419 C C . GLN A 1 796 ? -9.438 51.969 -10 1 87.94 796 GLN A C 1
ATOM 6421 O O . GLN A 1 796 ? -10.375 52.719 -9.766 1 87.94 796 GLN A O 1
ATOM 6426 N N . PRO A 1 797 ? -8.25 52.469 -10.117 1 89.75 797 PRO A N 1
ATOM 6427 C CA . PRO A 1 797 ? -7 51.781 -10.398 1 89.75 797 PRO A CA 1
ATOM 6428 C C . PRO A 1 797 ? -6.555 50.875 -9.242 1 89.75 797 PRO A C 1
ATOM 6430 O O . PRO A 1 797 ? -6.934 51.125 -8.094 1 89.75 797 PRO A O 1
ATOM 6433 N N . PRO A 1 798 ? -5.711 49.969 -9.492 1 90.56 798 PRO A N 1
ATOM 6434 C CA . PRO A 1 798 ? -5.266 49.062 -8.438 1 90.56 798 PRO A CA 1
ATOM 6435 C C . PRO A 1 798 ? -4.445 49.75 -7.355 1 90.56 798 PRO A C 1
ATOM 6437 O O . PRO A 1 798 ? -3.623 50.625 -7.66 1 90.56 798 PRO A O 1
ATOM 6440 N N . GLU A 1 799 ? -4.797 49.5 -6.141 1 92.06 799 GLU A N 1
ATOM 6441 C CA . GLU A 1 799 ? -4.02 49.938 -4.984 1 92.06 799 GLU A CA 1
ATOM 6442 C C . GLU A 1 799 ? -3.164 48.812 -4.43 1 92.06 799 GLU A C 1
ATOM 6444 O O . GLU A 1 799 ? -3.672 47.719 -4.141 1 92.06 799 GLU A O 1
ATOM 6449 N N . VAL A 1 800 ? -1.9 49.188 -4.367 1 93.38 800 VAL A N 1
ATOM 6450 C CA . VAL A 1 800 ? -0.957 48.156 -3.947 1 93.38 800 VAL A CA 1
ATOM 6451 C C . VAL A 1 800 ? -0.45 48.438 -2.541 1 93.38 800 VAL A C 1
ATOM 6453 O O . VAL A 1 800 ? -0.252 49.625 -2.186 1 93.38 800 VAL A O 1
ATOM 6456 N N . ALA A 1 801 ? -0.326 47.406 -1.713 1 94.12 801 ALA A N 1
ATOM 6457 C CA . ALA A 1 801 ? 0.197 47.531 -0.354 1 94.12 801 ALA A CA 1
ATOM 6458 C C . ALA A 1 801 ? 1.09 46.344 -0.009 1 94.12 801 ALA A C 1
ATOM 6460 O O . ALA A 1 801 ? 1.202 45.375 -0.79 1 94.12 801 ALA A O 1
ATOM 6461 N N . VAL A 1 802 ? 1.813 46.5 1.125 1 94.5 802 VAL A N 1
ATOM 6462 C CA . VAL A 1 802 ? 2.729 45.438 1.559 1 94.5 802 VAL A CA 1
ATOM 6463 C C . VAL A 1 802 ? 2.434 45.062 3.008 1 94.5 802 VAL A C 1
ATOM 6465 O O . VAL A 1 802 ? 2.105 45.938 3.826 1 94.5 802 VAL A O 1
ATOM 6468 N N . LEU A 1 803 ? 2.482 43.812 3.289 1 94.06 803 LEU A N 1
ATOM 6469 C CA . LEU A 1 803 ? 2.221 43.312 4.637 1 94.06 803 LEU A CA 1
ATOM 6470 C C . LEU A 1 803 ? 3.062 42.062 4.934 1 94.06 803 LEU A C 1
ATOM 6472 O O . LEU A 1 803 ? 3.297 41.25 4.051 1 94.06 803 LEU A O 1
ATOM 6476 N N . SER A 1 804 ? 3.521 42 6.141 1 94.19 804 SER A N 1
ATOM 6477 C CA . SER A 1 804 ? 4.203 40.812 6.578 1 94.19 804 SER A CA 1
ATOM 6478 C C . SER A 1 804 ? 3.213 39.656 6.809 1 94.19 804 SER A C 1
ATOM 6480 O O . SER A 1 804 ? 2.102 39.875 7.289 1 94.19 804 SER A O 1
ATOM 6482 N N . VAL A 1 805 ? 3.602 38.5 6.562 1 95.06 805 VAL A N 1
ATOM 6483 C CA . VAL A 1 805 ? 2.752 37.312 6.75 1 95.06 805 VAL A CA 1
ATOM 6484 C C . VAL A 1 805 ? 2.365 37.188 8.219 1 95.06 805 VAL A C 1
ATOM 6486 O O . VAL A 1 805 ? 1.269 36.719 8.539 1 95.06 805 VAL A O 1
ATOM 6489 N N . ASP A 1 806 ? 3.201 37.625 9.086 1 90.75 806 ASP A N 1
ATOM 6490 C CA . ASP A 1 806 ? 2.979 37.5 10.531 1 90.75 806 ASP A CA 1
ATOM 6491 C C . ASP A 1 806 ? 1.861 38.438 10.984 1 90.75 806 ASP A C 1
ATOM 6493 O O . ASP A 1 806 ? 1.296 38.281 12.062 1 90.75 806 ASP A O 1
ATOM 6497 N N . CYS A 1 807 ? 1.516 39.375 10.109 1 91.94 807 CYS A N 1
ATOM 6498 C CA . CYS A 1 807 ? 0.519 40.375 10.477 1 91.94 807 CYS A CA 1
ATOM 6499 C C . CYS A 1 807 ? -0.839 40.031 9.875 1 91.94 807 CYS A C 1
ATOM 6501 O O . CYS A 1 807 ? -1.808 40.781 10.062 1 91.94 807 CYS A O 1
ATOM 6503 N N . LEU A 1 808 ? -0.94 38.969 9.25 1 94.06 808 LEU A N 1
ATOM 6504 C CA . LEU A 1 808 ? -2.215 38.562 8.664 1 94.06 808 LEU A CA 1
ATOM 6505 C C . LEU A 1 808 ? -3.225 38.219 9.758 1 94.06 808 LEU A C 1
ATOM 6507 O O . LEU A 1 808 ? -2.863 37.625 10.773 1 94.06 808 LEU A O 1
ATOM 6511 N N . ILE A 1 809 ? -4.453 38.531 9.523 1 90.44 809 ILE A N 1
ATOM 6512 C CA . ILE A 1 809 ? -5.516 38.188 10.469 1 90.44 809 ILE A CA 1
ATOM 6513 C C . ILE A 1 809 ? -5.781 36.688 10.445 1 90.44 809 ILE A C 1
ATOM 6515 O O . ILE A 1 809 ? -6.035 36.094 11.492 1 90.44 809 ILE A O 1
ATOM 6519 N N . ASP A 1 810 ? -5.785 36.219 9.32 1 92.12 810 ASP A N 1
ATOM 6520 C CA . ASP A 1 810 ? -5.934 34.781 9.078 1 92.12 810 ASP A CA 1
ATOM 6521 C C . ASP A 1 810 ? -4.848 34.281 8.141 1 92.12 810 ASP A C 1
ATOM 6523 O O . ASP A 1 810 ? -4.629 34.844 7.062 1 92.12 810 ASP A O 1
ATOM 6527 N N . PHE A 1 811 ? -4.246 33.25 8.578 1 92.25 811 PHE A N 1
ATOM 6528 C CA . PHE A 1 811 ? -3.076 32.781 7.844 1 92.25 811 PHE A CA 1
ATOM 6529 C C . PHE A 1 811 ? -3.492 31.953 6.629 1 92.25 811 PHE A C 1
ATOM 6531 O O . PHE A 1 811 ? -2.668 31.656 5.762 1 92.25 811 PHE A O 1
ATOM 6538 N N . THR A 1 812 ? -4.719 31.609 6.414 1 93.12 812 THR A N 1
ATOM 6539 C CA . THR A 1 812 ? -5.145 30.719 5.348 1 93.12 812 THR A CA 1
ATOM 6540 C C . THR A 1 812 ? -5.391 31.484 4.055 1 93.12 812 THR A C 1
ATOM 6542 O O . THR A 1 812 ? -6.211 32.406 4.02 1 93.12 812 THR A O 1
ATOM 6545 N N . PRO A 1 813 ? -4.719 31.078 2.979 1 95.19 813 PRO A N 1
ATOM 6546 C CA . PRO A 1 813 ? -5.016 31.703 1.688 1 95.19 813 PRO A CA 1
ATOM 6547 C C . PRO A 1 813 ? -6.371 31.297 1.127 1 95.19 813 PRO A C 1
ATOM 6549 O O . PRO A 1 813 ? -6.855 30.203 1.42 1 95.19 813 PRO A O 1
ATOM 6552 N N . LEU A 1 814 ? -6.941 32.156 0.383 1 95.88 814 LEU A N 1
ATOM 6553 C CA . LEU A 1 814 ? -8.25 31.953 -0.226 1 95.88 814 LEU A CA 1
ATOM 6554 C C . LEU A 1 814 ? -8.188 32.156 -1.737 1 95.88 814 LEU A C 1
ATOM 6556 O O . LEU A 1 814 ? -7.102 32.344 -2.295 1 95.88 814 LEU A O 1
ATOM 6560 N N . HIS A 1 815 ? -9.383 32.031 -2.344 1 93.56 815 HIS A N 1
ATOM 6561 C CA . HIS A 1 815 ? -9.492 32.188 -3.789 1 93.56 815 HIS A CA 1
ATOM 6562 C C . HIS A 1 815 ? -10.758 32.969 -4.16 1 93.56 815 HIS A C 1
ATOM 6564 O O . HIS A 1 815 ? -11.781 32.844 -3.488 1 93.56 815 HIS A O 1
ATOM 6570 N N . ALA A 1 816 ? -10.594 33.781 -5.129 1 94 816 ALA A N 1
ATOM 6571 C CA . ALA A 1 816 ? -11.75 34.5 -5.664 1 94 816 ALA A CA 1
ATOM 6572 C C . ALA A 1 816 ? -12.328 33.781 -6.883 1 94 816 ALA A C 1
ATOM 6574 O O . ALA A 1 816 ? -11.648 33.625 -7.902 1 94 816 ALA A O 1
ATOM 6575 N N . SER A 1 817 ? -13.539 33.375 -6.758 1 91.44 817 SER A N 1
ATOM 6576 C CA . SER A 1 817 ? -14.18 32.656 -7.848 1 91.44 817 SER A CA 1
ATOM 6577 C C . SER A 1 817 ? -15.352 33.438 -8.422 1 91.44 817 SER A C 1
ATOM 6579 O O . SER A 1 817 ? -15.852 34.375 -7.781 1 91.44 817 SER A O 1
ATOM 6581 N N . LYS A 1 818 ? -15.703 33.031 -9.641 1 88.56 818 LYS A N 1
ATOM 6582 C CA . LYS A 1 818 ? -16.875 33.625 -10.273 1 88.56 818 LYS A CA 1
ATOM 6583 C C . LYS A 1 818 ? -18.047 32.656 -10.281 1 88.56 818 LYS A C 1
ATOM 6585 O O . LYS A 1 818 ? -17.844 31.438 -10.336 1 88.56 818 LYS A O 1
ATOM 6590 N N . SER A 1 819 ? -19.188 33.219 -10.133 1 85.88 819 SER A N 1
ATOM 6591 C CA . SER A 1 819 ? -20.375 32.375 -10.273 1 85.88 819 SER A CA 1
ATOM 6592 C C . SER A 1 819 ? -20.672 32.094 -11.742 1 85.88 819 SER A C 1
ATOM 6594 O O . SER A 1 819 ? -20.125 32.719 -12.633 1 85.88 819 SER A O 1
ATOM 6596 N N . TYR A 1 820 ? -21.516 31.078 -11.977 1 85.81 820 TYR A N 1
ATOM 6597 C CA . TYR A 1 820 ? -21.859 30.672 -13.328 1 85.81 820 TYR A CA 1
ATOM 6598 C C . TYR A 1 820 ? -22.891 31.594 -13.945 1 85.81 820 TYR A C 1
ATOM 6600 O O . TYR A 1 820 ? -23.156 31.547 -15.148 1 85.81 820 TYR A O 1
ATOM 6608 N N . ARG A 1 821 ? -23.562 32.406 -13.219 1 76.88 821 ARG A N 1
ATOM 6609 C CA . ARG A 1 821 ? -24.516 33.406 -13.734 1 76.88 821 ARG A CA 1
ATOM 6610 C C . ARG A 1 821 ? -23.812 34.438 -14.609 1 76.88 821 ARG A C 1
ATOM 6612 O O . ARG A 1 821 ? -24.438 35.062 -15.461 1 76.88 821 ARG A O 1
ATOM 6619 N N . GLY A 1 822 ? -22.656 34.438 -14.609 1 72.25 822 GLY A N 1
ATOM 6620 C CA . GLY A 1 822 ? -21.938 35.438 -15.375 1 72.25 822 GLY A CA 1
ATOM 6621 C C . GLY A 1 822 ? -21.938 36.812 -14.695 1 72.25 822 GLY A C 1
ATOM 6622 O O . GLY A 1 822 ? -22.641 37.031 -13.711 1 72.25 822 GLY A O 1
ATOM 6623 N N . GLY A 1 823 ? -20.938 37.656 -14.711 1 74.94 823 GLY A N 1
ATOM 6624 C CA . GLY A 1 823 ? -20.828 39 -14.141 1 74.94 823 GLY A CA 1
ATOM 6625 C C . GLY A 1 823 ? -19.406 39.375 -13.758 1 74.94 823 GLY A C 1
ATOM 6626 O O . GLY A 1 823 ? -18.469 38.625 -14.016 1 74.94 823 GLY A O 1
ATOM 6627 N N . ARG A 1 824 ? -19.516 40.562 -13.227 1 80.81 824 ARG A N 1
ATOM 6628 C CA . ARG A 1 824 ? -18.203 41.094 -12.891 1 80.81 824 ARG A CA 1
ATOM 6629 C C . ARG A 1 824 ? -17.875 40.844 -11.422 1 80.81 824 ARG A C 1
ATOM 6631 O O . ARG A 1 824 ? -16.766 41.156 -10.977 1 80.81 824 ARG A O 1
ATOM 6638 N N . GLU A 1 825 ? -18.766 40.156 -10.758 1 87.81 825 GLU A N 1
ATOM 6639 C CA . GLU A 1 825 ? -18.578 39.969 -9.32 1 87.81 825 GLU A CA 1
ATOM 6640 C C . GLU A 1 825 ? -17.734 38.719 -9.023 1 87.81 825 GLU A C 1
ATOM 6642 O O . GLU A 1 825 ? -17.859 37.688 -9.703 1 87.81 825 GLU A O 1
ATOM 6647 N N . TYR A 1 826 ? -16.828 38.938 -8.078 1 94.12 826 TYR A N 1
ATOM 6648 C CA . TYR A 1 826 ? -16.078 37.812 -7.543 1 94.12 826 TYR A CA 1
ATOM 6649 C C . TYR A 1 826 ? -16.625 37.375 -6.18 1 94.12 826 TYR A C 1
ATOM 6651 O O . TYR A 1 826 ? -17.062 38.219 -5.398 1 94.12 826 TYR A O 1
ATOM 6659 N N . PHE A 1 827 ? -16.594 36.125 -5.98 1 95.88 827 PHE A N 1
ATOM 6660 C CA . PHE A 1 827 ? -17.047 35.562 -4.707 1 95.88 827 PHE A CA 1
ATOM 6661 C C . PHE A 1 827 ? -15.875 34.969 -3.936 1 95.88 827 PHE A C 1
ATOM 6663 O O . PHE A 1 827 ? -15.117 34.156 -4.473 1 95.88 827 PHE A O 1
ATOM 6670 N N . ILE A 1 828 ? -15.672 35.406 -2.719 1 96.5 828 ILE A N 1
ATOM 6671 C CA . ILE A 1 828 ? -14.633 34.875 -1.839 1 96.5 828 ILE A CA 1
ATOM 6672 C C . ILE A 1 828 ? -15.281 34.156 -0.655 1 96.5 828 ILE A C 1
ATOM 6674 O O . ILE A 1 828 ? -15.961 34.781 0.158 1 96.5 828 ILE A O 1
ATOM 6678 N N . THR A 1 829 ? -15.031 32.906 -0.608 1 95.31 829 THR A N 1
ATOM 6679 C CA . THR A 1 829 ? -15.578 32.094 0.47 1 95.31 829 THR A CA 1
ATOM 6680 C C . THR A 1 829 ? -14.539 31.859 1.565 1 95.31 829 THR A C 1
ATOM 6682 O O . THR A 1 829 ? -13.445 31.375 1.298 1 95.31 829 THR A O 1
ATOM 6685 N N . LEU A 1 830 ? -14.938 32.156 2.766 1 94.88 830 LEU A N 1
ATOM 6686 C CA . LEU A 1 830 ? -14.039 31.953 3.896 1 94.88 830 LEU A CA 1
ATOM 6687 C C . LEU A 1 830 ? -14.086 30.5 4.367 1 94.88 830 LEU A C 1
ATOM 6689 O O . LEU A 1 830 ? -15.062 29.797 4.117 1 94.88 830 LEU A O 1
ATOM 6693 N N . ARG A 1 831 ? -13.055 30.094 5.012 1 93.5 831 ARG A N 1
ATOM 6694 C CA . ARG A 1 831 ? -13.023 28.766 5.605 1 93.5 831 ARG A CA 1
ATOM 6695 C C . ARG A 1 831 ? -13.75 28.734 6.945 1 93.5 831 ARG A C 1
ATOM 6697 O O . ARG A 1 831 ? -14.219 27.688 7.391 1 93.5 831 ARG A O 1
ATOM 6704 N N . HIS A 1 832 ? -13.68 29.859 7.598 1 94.31 832 HIS A N 1
ATOM 6705 C CA . HIS A 1 832 ? -14.281 30.062 8.906 1 94.31 832 HIS A CA 1
ATOM 6706 C C . HIS A 1 832 ? -14.445 31.562 9.203 1 94.31 832 HIS A C 1
ATOM 6708 O O . HIS A 1 832 ? -13.969 32.406 8.445 1 94.31 832 HIS A O 1
ATOM 6714 N N . ILE A 1 833 ? -15.133 31.828 10.203 1 90.62 833 ILE A N 1
ATOM 6715 C CA . ILE A 1 833 ? -15.289 33.219 10.602 1 90.62 833 ILE A CA 1
ATOM 6716 C C . ILE A 1 833 ? -13.945 33.781 11.07 1 90.62 833 ILE A C 1
ATOM 6718 O O . ILE A 1 833 ? -13.164 33.062 11.711 1 90.62 833 ILE A O 1
ATOM 6722 N N . VAL A 1 834 ? -13.695 34.938 10.625 1 85.94 834 VAL A N 1
ATOM 6723 C CA . VAL A 1 834 ? -12.438 35.594 10.984 1 85.94 834 VAL A CA 1
ATOM 6724 C C . VAL A 1 834 ? -12.648 36.5 12.195 1 85.94 834 VAL A C 1
ATOM 6726 O O . VAL A 1 834 ? -13.602 37.25 12.242 1 85.94 834 VAL A O 1
ATOM 6729 N N . GLY A 1 835 ? -12.078 36.156 13.352 1 69.94 835 GLY A N 1
ATOM 6730 C CA . GLY A 1 835 ? -12.195 36.875 14.617 1 69.94 835 GLY A CA 1
ATOM 6731 C C . GLY A 1 835 ? -11.875 38.344 14.508 1 69.94 835 GLY A C 1
ATOM 6732 O O . GLY A 1 835 ? -11.234 38.781 13.547 1 69.94 835 GLY A O 1
ATOM 6733 N N . MET B 1 1 ? 45.438 -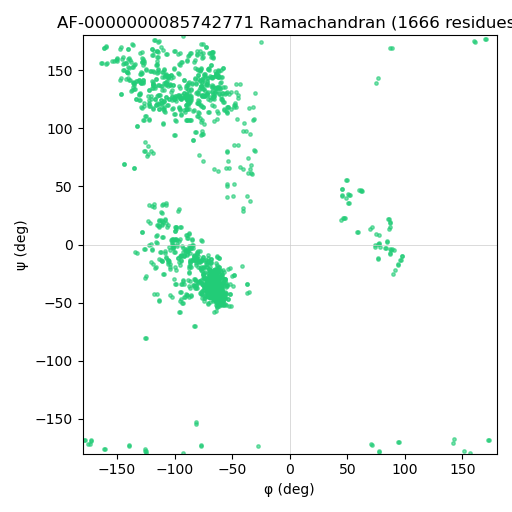22.453 4.312 1 47.97 1 MET B N 1
ATOM 6734 C CA . MET B 1 1 ? 44.094 -22.906 4.625 1 47.97 1 MET B CA 1
ATOM 6735 C C . MET B 1 1 ? 43.031 -22 3.977 1 47.97 1 MET B C 1
ATOM 6737 O O . MET B 1 1 ? 43.125 -20.781 4.074 1 47.97 1 MET B O 1
ATOM 6741 N N . GLY B 1 2 ? 42.438 -22.234 2.961 1 68.44 2 GLY B N 1
ATOM 6742 C CA . GLY B 1 2 ? 41.625 -21.406 2.096 1 68.44 2 GLY B CA 1
ATOM 6743 C C . GLY B 1 2 ? 40.25 -21.984 1.824 1 68.44 2 GLY B C 1
ATOM 6744 O O . GLY B 1 2 ? 39.875 -23.016 2.395 1 68.44 2 GLY B O 1
ATOM 6745 N N . TYR B 1 3 ? 39.312 -21.25 1.498 1 80.5 3 TYR B N 1
ATOM 6746 C CA . TYR B 1 3 ? 38 -21.656 1.053 1 80.5 3 TYR B CA 1
ATOM 6747 C C . TYR B 1 3 ? 38 -22.078 -0.412 1 80.5 3 TYR B C 1
ATOM 6749 O O . TYR B 1 3 ? 38.906 -21.656 -1.172 1 80.5 3 TYR B O 1
ATOM 6757 N N . VAL B 1 4 ? 37.219 -23.109 -0.74 1 80.5 4 VAL B N 1
ATOM 6758 C CA . VAL B 1 4 ? 37.094 -23.531 -2.129 1 80.5 4 VAL B CA 1
ATOM 6759 C C . VAL B 1 4 ? 35.969 -22.734 -2.795 1 80.5 4 VAL B C 1
ATOM 6761 O O . VAL B 1 4 ? 34.875 -22.594 -2.234 1 80.5 4 VAL B O 1
ATOM 6764 N N . CYS B 1 5 ? 36.219 -22.188 -3.887 1 78.31 5 CYS B N 1
ATOM 6765 C CA . CYS B 1 5 ? 35.219 -21.469 -4.633 1 78.31 5 CYS B CA 1
ATOM 6766 C C . CYS B 1 5 ? 34.156 -22.422 -5.156 1 78.31 5 CYS B C 1
ATOM 6768 O O . CYS B 1 5 ? 34.438 -23.359 -5.883 1 78.31 5 CYS B O 1
ATOM 6770 N N . PRO B 1 6 ? 33.031 -22.234 -4.793 1 73.44 6 PRO B N 1
ATOM 6771 C CA . PRO B 1 6 ? 31.969 -23.125 -5.234 1 73.44 6 PRO B CA 1
ATOM 6772 C C . PRO B 1 6 ? 31.734 -23.078 -6.742 1 73.44 6 PRO B C 1
ATOM 6774 O O . PRO B 1 6 ? 31.172 -24.016 -7.32 1 73.44 6 PRO B O 1
ATOM 6777 N N . LYS B 1 7 ? 32.188 -22.125 -7.453 1 73.06 7 LYS B N 1
ATOM 6778 C CA . LYS B 1 7 ? 31.906 -21.953 -8.883 1 73.06 7 LYS B CA 1
ATOM 6779 C C . LYS B 1 7 ? 33.031 -22.562 -9.719 1 73.06 7 LYS B C 1
ATOM 6781 O O . LYS B 1 7 ? 32.781 -23.281 -10.688 1 73.06 7 LYS B O 1
ATOM 6786 N N . CYS B 1 8 ? 34.25 -22.266 -9.422 1 68.31 8 CYS B N 1
ATOM 6787 C CA . CYS B 1 8 ? 35.344 -22.75 -10.258 1 68.31 8 CYS B CA 1
ATOM 6788 C C . CYS B 1 8 ? 36.156 -23.844 -9.562 1 68.31 8 CYS B C 1
ATOM 6790 O O . CYS B 1 8 ? 37.031 -24.453 -10.156 1 68.31 8 CYS B O 1
ATOM 6792 N N . GLY B 1 9 ? 35.812 -24.094 -8.281 1 72.94 9 GLY B N 1
ATOM 6793 C CA . GLY B 1 9 ? 36.5 -25.172 -7.555 1 72.94 9 GLY B CA 1
ATOM 6794 C C . GLY B 1 9 ? 37.875 -24.797 -7.09 1 72.94 9 GLY B C 1
ATOM 6795 O O . GLY B 1 9 ? 38.562 -25.578 -6.434 1 72.94 9 GLY B O 1
ATOM 6796 N N . GLN B 1 10 ? 38.25 -23.516 -7.406 1 75 10 GLN B N 1
ATOM 6797 C CA . GLN B 1 10 ? 39.594 -23.062 -7.047 1 75 10 GLN B CA 1
ATOM 6798 C C . GLN B 1 10 ? 39.719 -22.828 -5.547 1 75 10 GLN B C 1
ATOM 6800 O O . GLN B 1 10 ? 38.781 -22.328 -4.918 1 75 10 GLN B O 1
ATOM 6805 N N . HIS B 1 11 ? 40.781 -23.234 -5.043 1 76.56 11 HIS B N 1
ATOM 6806 C CA . HIS B 1 11 ? 41.062 -22.984 -3.635 1 76.56 11 HIS B CA 1
ATOM 6807 C C . HIS B 1 11 ? 41.531 -21.547 -3.416 1 76.56 11 HIS B C 1
ATOM 6809 O O . HIS B 1 11 ? 42.531 -21.109 -4.004 1 76.56 11 HIS B O 1
ATOM 6815 N N . VAL B 1 12 ? 40.75 -20.75 -2.842 1 75.5 12 VAL B N 1
ATOM 6816 C CA . VAL B 1 12 ? 41.062 -19.375 -2.506 1 75.5 12 VAL B CA 1
ATOM 6817 C C . VAL B 1 12 ? 41.688 -19.312 -1.121 1 75.5 12 VAL B C 1
ATOM 6819 O O . VAL B 1 12 ? 41.031 -19.594 -0.113 1 75.5 12 VAL B O 1
ATOM 6822 N N . HIS B 1 13 ? 42.938 -19.062 -1.093 1 61.78 13 HIS B N 1
ATOM 6823 C CA . HIS B 1 13 ? 43.688 -19.016 0.161 1 61.78 13 HIS B CA 1
ATOM 6824 C C . HIS B 1 13 ? 43.406 -17.734 0.925 1 61.78 13 HIS B C 1
ATOM 6826 O O . HIS B 1 13 ? 43.406 -16.656 0.338 1 61.78 13 HIS B O 1
ATOM 6832 N N . GLY B 1 14 ? 42.875 -17.734 2.084 1 61.28 14 GLY B N 1
ATOM 6833 C CA . GLY B 1 14 ? 42.594 -16.562 2.896 1 61.28 14 GLY B CA 1
ATOM 6834 C C . GLY B 1 14 ? 41.281 -16.641 3.664 1 61.28 14 GLY B C 1
ATOM 6835 O O . GLY B 1 14 ? 40.781 -17.734 3.908 1 61.28 14 GLY B O 1
ATOM 6836 N N . ASN B 1 15 ? 40.938 -15.57 4.223 1 65 15 ASN B N 1
ATOM 6837 C CA . ASN B 1 15 ? 39.719 -15.461 5.043 1 65 15 ASN B CA 1
ATOM 6838 C C . ASN B 1 15 ? 38.469 -15.359 4.184 1 65 15 ASN B C 1
ATOM 6840 O O . ASN B 1 15 ? 38.562 -15.398 2.953 1 65 15 ASN B O 1
ATOM 6844 N N . GLU B 1 16 ? 37.344 -15.516 4.727 1 71.5 16 GLU B N 1
ATOM 6845 C CA . GLU B 1 16 ? 36.062 -15.492 4.066 1 71.5 16 GLU B CA 1
ATOM 6846 C C . GLU B 1 16 ? 35.906 -14.281 3.154 1 71.5 16 GLU B C 1
ATOM 6848 O O . GLU B 1 16 ? 35.25 -14.344 2.121 1 71.5 16 GLU B O 1
ATOM 6853 N N . ALA B 1 17 ? 36.625 -13.297 3.514 1 65.19 17 ALA B N 1
ATOM 6854 C CA . ALA B 1 17 ? 36.562 -12.07 2.715 1 65.19 17 ALA B CA 1
ATOM 6855 C C . ALA B 1 17 ? 37.188 -12.289 1.338 1 65.19 17 ALA B C 1
ATOM 6857 O O . ALA B 1 17 ? 36.688 -11.758 0.339 1 65.19 17 ALA B O 1
ATOM 6858 N N . LEU B 1 18 ? 38.25 -13.125 1.287 1 65.81 18 LEU B N 1
ATOM 6859 C CA . LEU B 1 18 ? 38.906 -13.391 0.017 1 65.81 18 LEU B CA 1
ATOM 6860 C C . LEU B 1 18 ? 38.031 -14.266 -0.881 1 65.81 18 LEU B C 1
ATOM 6862 O O . LEU B 1 18 ? 38.062 -14.109 -2.104 1 65.81 18 LEU B O 1
ATOM 6866 N N . LEU B 1 19 ? 37.406 -15.211 -0.262 1 75.06 19 LEU B N 1
ATOM 6867 C CA . LEU B 1 19 ? 36.5 -16.031 -1.039 1 75.06 19 LEU B CA 1
ATOM 6868 C C . LEU B 1 19 ? 35.375 -15.18 -1.639 1 75.06 19 LEU B C 1
ATOM 6870 O O . LEU B 1 19 ? 35.031 -15.336 -2.812 1 75.06 19 LEU B O 1
ATOM 6874 N N . LEU B 1 20 ? 34.875 -14.32 -0.836 1 71.75 20 LEU B N 1
ATOM 6875 C CA . LEU B 1 20 ? 33.812 -13.438 -1.324 1 71.75 20 LEU B CA 1
ATOM 6876 C C . LEU B 1 20 ? 34.312 -12.562 -2.463 1 71.75 20 LEU B C 1
ATOM 6878 O O . LEU B 1 20 ? 33.594 -12.328 -3.438 1 71.75 20 LEU B O 1
ATOM 6882 N N . TRP B 1 21 ? 35.469 -12.125 -2.23 1 64.69 21 TRP B N 1
ATOM 6883 C CA . TRP B 1 21 ? 36.094 -11.328 -3.273 1 64.69 21 TRP B CA 1
ATOM 6884 C C . TRP B 1 21 ? 36.25 -12.133 -4.562 1 64.69 21 TRP B C 1
ATOM 6886 O O . TRP B 1 21 ? 35.969 -11.625 -5.652 1 64.69 21 TRP B O 1
ATOM 6896 N N . HIS B 1 22 ? 36.688 -13.352 -4.449 1 67.31 22 HIS B N 1
ATOM 6897 C CA . HIS B 1 22 ? 36.844 -14.258 -5.586 1 67.31 22 HIS B CA 1
ATOM 6898 C C . HIS B 1 22 ? 35.5 -14.469 -6.285 1 67.31 22 HIS B C 1
ATOM 6900 O O . HIS B 1 22 ? 35.406 -14.398 -7.516 1 67.31 22 HIS B O 1
ATOM 6906 N N . LEU B 1 23 ? 34.562 -14.75 -5.539 1 72.31 23 LEU B N 1
ATOM 6907 C CA . LEU B 1 23 ? 33.25 -15.023 -6.086 1 72.31 23 LEU B CA 1
ATOM 6908 C C . LEU B 1 23 ? 32.688 -13.805 -6.805 1 72.31 23 LEU B C 1
ATOM 6910 O O . LEU B 1 23 ? 32.062 -13.922 -7.875 1 72.31 23 LEU B O 1
ATOM 6914 N N . LYS B 1 24 ? 32.844 -12.719 -6.207 1 65.69 24 LYS B N 1
ATOM 6915 C CA . LYS B 1 24 ? 32.344 -11.461 -6.754 1 65.69 24 LYS B CA 1
ATOM 6916 C C . LYS B 1 24 ? 33.094 -11.086 -8.039 1 65.69 24 LYS B C 1
ATOM 6918 O O . LYS B 1 24 ? 32.469 -10.742 -9.039 1 65.69 24 LYS B O 1
ATOM 6923 N N . ASN B 1 25 ? 34.344 -11.156 -7.953 1 58.88 25 ASN B N 1
ATOM 6924 C CA . ASN B 1 25 ? 35.188 -10.57 -9 1 58.88 25 ASN B CA 1
ATOM 6925 C C . ASN B 1 25 ? 35.438 -11.562 -10.125 1 58.88 25 ASN B C 1
ATOM 6927 O O . ASN B 1 25 ? 35.625 -11.172 -11.281 1 58.88 25 ASN B O 1
ATOM 6931 N N . ILE B 1 26 ? 35.562 -12.797 -9.719 1 58.81 26 ILE B N 1
ATOM 6932 C CA . ILE B 1 26 ? 35.906 -13.797 -10.727 1 58.81 26 ILE B CA 1
ATOM 6933 C C . ILE B 1 26 ? 34.625 -14.359 -11.336 1 58.81 26 ILE B C 1
ATOM 6935 O O . ILE B 1 26 ? 34.531 -14.609 -12.539 1 58.81 26 ILE B O 1
ATOM 6939 N N . HIS B 1 27 ? 33.781 -14.602 -10.57 1 61.22 27 HIS B N 1
ATOM 6940 C CA . HIS B 1 27 ? 32.562 -15.273 -11.031 1 61.22 27 HIS B CA 1
ATOM 6941 C C . HIS B 1 27 ? 31.391 -14.312 -11.07 1 61.22 27 HIS B C 1
ATOM 6943 O O . HIS B 1 27 ? 30.25 -14.734 -11.297 1 61.22 27 HIS B O 1
ATOM 6949 N N . SER B 1 28 ? 31.844 -13.031 -11 1 50.97 28 SER B N 1
ATOM 6950 C CA . SER B 1 28 ? 30.844 -11.953 -11.07 1 50.97 28 SER B CA 1
ATOM 6951 C C . SER B 1 28 ? 29.656 -12.234 -10.156 1 50.97 28 SER B C 1
ATOM 6953 O O . SER B 1 28 ? 28.516 -12.016 -10.539 1 50.97 28 SER B O 1
ATOM 6955 N N . ILE B 1 29 ? 30.109 -13.133 -9.172 1 51.22 29 ILE B N 1
ATOM 6956 C CA . ILE B 1 29 ? 29.031 -13.375 -8.211 1 51.22 29 ILE B CA 1
ATOM 6957 C C . ILE B 1 29 ? 28.938 -12.195 -7.238 1 51.22 29 ILE B C 1
ATOM 6959 O O . ILE B 1 29 ? 29.906 -11.859 -6.566 1 51.22 29 ILE B O 1
ATOM 6963 N N . ILE B 1 30 ? 28.438 -11.148 -7.523 1 44.06 30 ILE B N 1
ATOM 6964 C CA . ILE B 1 30 ? 28.359 -9.891 -6.789 1 44.06 30 ILE B CA 1
ATOM 6965 C C . ILE B 1 30 ? 27.906 -10.148 -5.359 1 44.06 30 ILE B C 1
ATOM 6967 O O . ILE B 1 30 ? 26.922 -10.875 -5.137 1 44.06 30 ILE B O 1
ATOM 6971 N N . GLU B 1 31 ? 28.719 -9.734 -4.496 1 37.22 31 GLU B N 1
ATOM 6972 C CA . GLU B 1 31 ? 28.438 -9.609 -3.072 1 37.22 31 GLU B CA 1
ATOM 6973 C C . GLU B 1 31 ? 27.141 -8.836 -2.836 1 37.22 31 GLU B C 1
ATOM 6975 O O . GLU B 1 31 ? 26.906 -7.816 -3.484 1 37.22 31 GLU B O 1
ATOM 6980 N N . GLY B 1 32 ? 26.25 -9.312 -2.035 1 37.19 32 GLY B N 1
ATOM 6981 C CA . GLY B 1 32 ? 24.906 -8.766 -1.871 1 37.19 32 GLY B CA 1
ATOM 6982 C C . GLY B 1 32 ? 23.906 -9.375 -2.826 1 37.19 32 GLY B C 1
ATOM 6983 O O . GLY B 1 32 ? 22.703 -9.07 -2.756 1 37.19 32 GLY B O 1
ATOM 6984 N N . ARG B 1 33 ? 24.766 -9.805 -3.932 1 39.47 33 ARG B N 1
ATOM 6985 C CA . ARG B 1 33 ? 24.141 -10.516 -5.047 1 39.47 33 ARG B CA 1
ATOM 6986 C C . ARG B 1 33 ? 23.906 -11.977 -4.703 1 39.47 33 ARG B C 1
ATOM 6988 O O . ARG B 1 33 ? 23.547 -12.773 -5.574 1 39.47 33 ARG B O 1
ATOM 6995 N N . VAL B 1 34 ? 24.578 -12.367 -3.777 1 37.66 34 VAL B N 1
ATOM 6996 C CA . VAL B 1 34 ? 24.172 -13.703 -3.359 1 37.66 34 VAL B CA 1
ATOM 6997 C C . VAL B 1 34 ? 22.641 -13.797 -3.357 1 37.66 34 VAL B C 1
ATOM 6999 O O . VAL B 1 34 ? 22.078 -14.836 -2.992 1 37.66 34 VAL B O 1
ATOM 7002 N N . ARG B 1 35 ? 22.016 -12.773 -3.336 1 41.38 35 ARG B N 1
ATOM 7003 C CA . ARG B 1 35 ? 20.562 -12.688 -3.217 1 41.38 35 ARG B CA 1
ATOM 7004 C C . ARG B 1 35 ? 19.875 -13.336 -4.414 1 41.38 35 ARG B C 1
ATOM 7006 O O . ARG B 1 35 ? 18.797 -13.898 -4.277 1 41.38 35 ARG B O 1
ATOM 7013 N N . ASN B 1 36 ? 20.469 -12.914 -5.66 1 44.56 36 ASN B N 1
ATOM 7014 C CA . ASN B 1 36 ? 19.641 -13.438 -6.738 1 44.56 36 ASN B CA 1
ATOM 7015 C C . ASN B 1 36 ? 20.125 -14.805 -7.219 1 44.56 36 ASN B C 1
ATOM 7017 O O . ASN B 1 36 ? 19.391 -15.523 -7.895 1 44.56 36 ASN B O 1
ATOM 7021 N N . GLU B 1 37 ? 21.609 -14.898 -7.141 1 52.03 37 GLU B N 1
ATOM 7022 C CA . GLU B 1 37 ? 22.016 -16.25 -7.531 1 52.03 37 GLU B CA 1
ATOM 7023 C C . GLU B 1 37 ? 22.234 -17.125 -6.305 1 52.03 37 GLU B C 1
ATOM 7025 O O . GLU B 1 37 ? 22.766 -16.672 -5.289 1 52.03 37 GLU B O 1
ATOM 7030 N N . THR B 1 38 ? 21.75 -18.016 -6.305 1 64.31 38 THR B N 1
ATOM 7031 C CA . THR B 1 38 ? 21.922 -19.031 -5.285 1 64.31 38 THR B CA 1
ATOM 7032 C C . THR B 1 38 ? 23.359 -19.547 -5.281 1 64.31 38 THR B C 1
ATOM 7034 O O . THR B 1 38 ? 23.906 -19.875 -6.336 1 64.31 38 THR B O 1
ATOM 7037 N N . VAL B 1 39 ? 24.172 -19.188 -4.234 1 73.44 39 VAL B N 1
ATOM 7038 C CA . VAL B 1 39 ? 25.531 -19.719 -4.09 1 73.44 39 VAL B CA 1
ATOM 7039 C C . VAL B 1 39 ? 25.5 -21 -3.26 1 73.44 39 VAL B C 1
ATOM 7041 O O . VAL B 1 39 ? 24.844 -21.062 -2.225 1 73.44 39 VAL B O 1
ATOM 7044 N N . THR B 1 40 ? 26.125 -21.953 -3.877 1 78.56 40 THR B N 1
ATOM 7045 C CA . THR B 1 40 ? 26.281 -23.203 -3.137 1 78.56 40 THR B CA 1
ATOM 7046 C C . THR B 1 40 ? 27.578 -23.188 -2.318 1 78.56 40 THR B C 1
ATOM 7048 O O . THR B 1 40 ? 28.625 -22.734 -2.799 1 78.56 40 THR B O 1
ATOM 7051 N N . CYS B 1 41 ? 27.609 -23.422 -1.041 1 79.19 41 CYS B N 1
ATOM 7052 C CA . CYS B 1 41 ? 28.766 -23.391 -0.162 1 79.19 41 CYS B CA 1
ATOM 7053 C C . CYS B 1 41 ? 29.906 -24.234 -0.73 1 79.19 41 CYS B C 1
ATOM 7055 O O . CYS B 1 41 ? 31 -23.719 -0.967 1 79.19 41 CYS B O 1
ATOM 7057 N N . GLU B 1 42 ? 29.844 -25.422 -1.092 1 75.88 42 GLU B N 1
ATOM 7058 C CA . GLU B 1 42 ? 30.75 -26.406 -1.681 1 75.88 42 GLU B CA 1
ATOM 7059 C C . GLU B 1 42 ? 31.969 -26.625 -0.798 1 75.88 42 GLU B C 1
ATOM 7061 O O . GLU B 1 42 ? 32.938 -27.281 -1.206 1 75.88 42 GLU B O 1
ATOM 7066 N N . GLN B 1 43 ? 31.844 -26.016 0.521 1 79.62 43 GLN B N 1
ATOM 7067 C CA . GLN B 1 43 ? 32.938 -26.25 1.445 1 79.62 43 GLN B CA 1
ATOM 7068 C C . GLN B 1 43 ? 32.844 -27.625 2.1 1 79.62 43 GLN B C 1
ATOM 7070 O O . GLN B 1 43 ? 31.797 -27.938 2.699 1 79.62 43 GLN B O 1
ATOM 7075 N N . SER B 1 44 ? 33.812 -28.375 2.117 1 77 44 SER B N 1
ATOM 7076 C CA . SER B 1 44 ? 33.875 -29.688 2.777 1 77 44 SER B CA 1
ATOM 7077 C C . SER B 1 44 ? 32.625 -30.5 2.475 1 77 44 SER B C 1
ATOM 7079 O O . SER B 1 44 ? 31.953 -31 3.389 1 77 44 SER B O 1
ATOM 7081 N N . GLY B 1 45 ? 32.188 -30.453 1.205 1 76.38 45 GLY B N 1
ATOM 7082 C CA . GLY B 1 45 ? 31.047 -31.25 0.774 1 76.38 45 GLY B CA 1
ATOM 7083 C C . GLY B 1 45 ? 29.703 -30.609 1.085 1 76.38 45 GLY B C 1
ATOM 7084 O O . GLY B 1 45 ? 28.656 -31.156 0.731 1 76.38 45 GLY B O 1
ATOM 7085 N N . CYS B 1 46 ? 29.672 -29.453 1.751 1 81.06 46 CYS B N 1
ATOM 7086 C CA . CYS B 1 46 ? 28.438 -28.766 2.084 1 81.06 46 CYS B CA 1
ATOM 7087 C C . CYS B 1 46 ? 27.719 -28.266 0.825 1 81.06 46 CYS B C 1
ATOM 7089 O O . CYS B 1 46 ? 28.328 -27.609 -0.021 1 81.06 46 CYS B O 1
ATOM 7091 N N . LYS B 1 47 ? 26.484 -28.625 0.657 1 81.75 47 LYS B N 1
ATOM 7092 C CA . LYS B 1 47 ? 25.734 -28.234 -0.545 1 81.75 47 LYS B CA 1
ATOM 7093 C C . LYS B 1 47 ? 24.641 -27.219 -0.223 1 81.75 47 LYS B C 1
ATOM 7095 O O . LYS B 1 47 ? 23.766 -26.984 -1.044 1 81.75 47 LYS B O 1
ATOM 7100 N N . ARG B 1 48 ? 24.734 -26.625 0.891 1 81.94 48 ARG B N 1
ATOM 7101 C CA . ARG B 1 48 ? 23.766 -25.609 1.272 1 81.94 48 ARG B CA 1
ATOM 7102 C C . ARG B 1 48 ? 23.797 -24.422 0.317 1 81.94 48 ARG B C 1
ATOM 7104 O O . ARG B 1 48 ? 24.875 -24 -0.113 1 81.94 48 ARG B O 1
ATOM 7111 N N . THR B 1 49 ? 22.594 -24 -0.046 1 80.5 49 THR B N 1
ATOM 7112 C CA . THR B 1 49 ? 22.531 -22.875 -0.963 1 80.5 49 THR B CA 1
ATOM 7113 C C . THR B 1 49 ? 22.094 -21.609 -0.23 1 80.5 49 THR B C 1
ATOM 7115 O O . THR B 1 49 ? 21.391 -21.672 0.778 1 80.5 49 THR B O 1
ATOM 7118 N N . PHE B 1 50 ? 22.594 -20.469 -0.554 1 74.62 50 PHE B N 1
ATOM 7119 C CA . PHE B 1 50 ? 22.266 -19.156 0.011 1 74.62 50 PHE B CA 1
ATOM 7120 C C . PHE B 1 50 ? 21.781 -18.203 -1.074 1 74.62 50 PHE B C 1
ATOM 7122 O O . PHE B 1 50 ? 22.516 -17.922 -2.029 1 74.62 50 PHE B O 1
ATOM 7129 N N . SER B 1 51 ? 20.5 -17.969 -1.04 1 63.34 51 SER B N 1
ATOM 7130 C CA . SER B 1 51 ? 19.922 -17.078 -2.045 1 63.34 51 SER B CA 1
ATOM 7131 C C . SER B 1 51 ? 19.812 -15.656 -1.524 1 63.34 51 SER B C 1
ATOM 7133 O O . SER B 1 51 ? 19.078 -15.398 -0.569 1 63.34 51 SER B O 1
ATOM 7135 N N . GLY B 1 52 ? 20.5 -14.641 -2.1 1 55.47 52 GLY B N 1
ATOM 7136 C CA . GLY B 1 52 ? 20.344 -13.211 -1.917 1 55.47 52 GLY B CA 1
ATOM 7137 C C . GLY B 1 52 ? 20.984 -12.695 -0.64 1 55.47 52 GLY B C 1
ATOM 7138 O O . GLY B 1 52 ? 20.875 -11.516 -0.31 1 55.47 52 GLY B O 1
ATOM 7139 N N . ARG B 1 53 ? 21.578 -13.602 0.181 1 57.19 53 ARG B N 1
ATOM 7140 C CA . ARG B 1 53 ? 22.094 -13.133 1.46 1 57.19 53 ARG B CA 1
ATOM 7141 C C . ARG B 1 53 ? 23.578 -13.461 1.599 1 57.19 53 ARG B C 1
ATOM 7143 O O . ARG B 1 53 ? 23.938 -14.484 2.172 1 57.19 53 ARG B O 1
ATOM 7150 N N . SER B 1 54 ? 24.312 -12.609 1.082 1 62.38 54 SER B N 1
ATOM 7151 C CA . SER B 1 54 ? 25.75 -12.836 1.163 1 62.38 54 SER B CA 1
ATOM 7152 C C . SER B 1 54 ? 26.203 -12.953 2.611 1 62.38 54 SER B C 1
ATOM 7154 O O . SER B 1 54 ? 27.078 -13.773 2.93 1 62.38 54 SER B O 1
ATOM 7156 N N . PHE B 1 55 ? 25.469 -12.266 3.404 1 63 55 PHE B N 1
ATOM 7157 C CA . PHE B 1 55 ? 25.875 -12.281 4.805 1 63 55 PHE B CA 1
ATOM 7158 C C . PHE B 1 55 ? 25.594 -13.648 5.43 1 63 55 PHE B C 1
ATOM 7160 O O . PHE B 1 55 ? 26.391 -14.133 6.238 1 63 55 PHE B O 1
ATOM 7167 N N . SER B 1 56 ? 24.5 -14.164 4.93 1 69.69 56 SER B N 1
ATOM 7168 C CA . SER B 1 56 ? 24.188 -15.492 5.453 1 69.69 56 SER B CA 1
ATOM 7169 C C . SER B 1 56 ? 25.234 -16.516 5.023 1 69.69 56 SER B C 1
ATOM 7171 O O . SER B 1 56 ? 25.562 -17.422 5.781 1 69.69 56 SER B O 1
ATOM 7173 N N . PHE B 1 57 ? 25.766 -16.328 3.846 1 74.81 57 PHE B N 1
ATOM 7174 C CA . PHE B 1 57 ? 26.797 -17.219 3.34 1 74.81 57 PHE B CA 1
ATOM 7175 C C . PHE B 1 57 ? 28.094 -17.031 4.125 1 74.81 57 PHE B C 1
ATOM 7177 O O . PHE B 1 57 ? 28.719 -18.016 4.547 1 74.81 57 PHE B O 1
ATOM 7184 N N . VAL B 1 58 ? 28.344 -15.789 4.426 1 71.88 58 VAL B N 1
ATOM 7185 C CA . VAL B 1 58 ? 29.562 -15.484 5.164 1 71.88 58 VAL B CA 1
ATOM 7186 C C . VAL B 1 58 ? 29.453 -16.016 6.594 1 71.88 58 VAL B C 1
ATOM 7188 O O . VAL B 1 58 ? 30.391 -16.625 7.113 1 71.88 58 VAL B O 1
ATOM 7191 N N . THR B 1 59 ? 28.328 -15.781 7.188 1 72.62 59 THR B N 1
ATOM 7192 C CA . THR B 1 59 ? 28.078 -16.266 8.547 1 72.62 59 THR B CA 1
ATOM 7193 C C . THR B 1 59 ? 28.172 -17.781 8.602 1 72.62 59 THR B C 1
ATOM 7195 O O . THR B 1 59 ? 28.734 -18.344 9.547 1 72.62 59 THR B O 1
ATOM 7198 N N . HIS B 1 60 ? 27.641 -18.406 7.59 1 79.75 60 HIS B N 1
ATOM 7199 C CA . HIS B 1 60 ? 27.719 -19.859 7.492 1 79.75 60 HIS B CA 1
ATOM 7200 C C . HIS B 1 60 ? 29.172 -20.328 7.391 1 79.75 60 HIS B C 1
ATOM 7202 O O . HIS B 1 60 ? 29.562 -21.281 8.07 1 79.75 60 HIS B O 1
ATOM 7208 N N . LEU B 1 61 ? 29.938 -19.656 6.59 1 77.38 61 LEU B N 1
ATOM 7209 C CA . LEU B 1 61 ? 31.344 -20.016 6.422 1 77.38 61 LEU B CA 1
ATOM 7210 C C . LEU B 1 61 ? 32.094 -19.875 7.738 1 77.38 61 LEU B C 1
ATOM 7212 O O . LEU B 1 61 ? 32.906 -20.766 8.102 1 77.38 61 LEU B O 1
ATOM 7216 N N . LEU B 1 62 ? 31.672 -18.797 8.438 1 73.75 62 LEU B N 1
ATOM 7217 C CA . LEU B 1 62 ? 32.375 -18.484 9.672 1 73.75 62 LEU B CA 1
ATOM 7218 C C . LEU B 1 62 ? 31.969 -19.422 10.797 1 73.75 62 LEU B C 1
ATOM 7220 O O . LEU B 1 62 ? 32.781 -19.812 11.633 1 73.75 62 LEU B O 1
ATOM 7224 N N . LYS B 1 63 ? 30.75 -19.844 10.82 1 75.44 63 LYS B N 1
ATOM 7225 C CA . LYS B 1 63 ? 30.219 -20.672 11.906 1 75.44 63 LYS B CA 1
ATOM 7226 C C . LYS B 1 63 ? 30.5 -22.141 11.672 1 75.44 63 LYS B C 1
ATOM 7228 O O . LYS B 1 63 ? 30.844 -22.875 12.602 1 75.44 63 LYS B O 1
ATOM 7233 N N . THR B 1 64 ? 30.297 -22.578 10.422 1 77.5 64 THR B N 1
ATOM 7234 C CA . THR B 1 64 ? 30.297 -24 10.148 1 77.5 64 THR B CA 1
ATOM 7235 C C . THR B 1 64 ? 31.641 -24.453 9.578 1 77.5 64 THR B C 1
ATOM 7237 O O . THR B 1 64 ? 32.062 -25.594 9.781 1 77.5 64 THR B O 1
ATOM 7240 N N . HIS B 1 65 ? 32.188 -23.531 8.828 1 75.75 65 HIS B N 1
ATOM 7241 C CA . HIS B 1 65 ? 33.406 -23.922 8.141 1 75.75 65 HIS B CA 1
ATOM 7242 C C . HIS B 1 65 ? 34.594 -23.062 8.594 1 75.75 65 HIS B C 1
ATOM 7244 O O . HIS B 1 65 ? 35.344 -22.562 7.758 1 75.75 65 HIS B O 1
ATOM 7250 N N . ARG B 1 66 ? 34.531 -22.672 10.055 1 61.5 66 ARG B N 1
ATOM 7251 C CA . ARG B 1 66 ? 35.531 -21.797 10.625 1 61.5 66 ARG B CA 1
ATOM 7252 C C . ARG B 1 66 ? 36.938 -22.344 10.359 1 61.5 66 ARG B C 1
ATOM 7254 O O . ARG B 1 66 ? 37.188 -23.531 10.578 1 61.5 66 ARG B O 1
ATOM 7261 N N . TYR B 1 67 ? 37.75 -21.625 9.656 1 54.06 67 TYR B N 1
ATOM 7262 C CA . TYR B 1 67 ? 39.188 -21.906 9.586 1 54.06 67 TYR B CA 1
ATOM 7263 C C . TYR B 1 67 ? 39.875 -21.484 10.867 1 54.06 67 TYR B C 1
ATOM 7265 O O . TYR B 1 67 ? 39.469 -20.516 11.508 1 54.06 67 TYR B O 1
ATOM 7273 N N . ASP B 1 68 ? 40.719 -22.219 11.695 1 42.91 68 ASP B N 1
ATOM 7274 C CA . ASP B 1 68 ? 41.438 -22.016 12.938 1 42.91 68 ASP B CA 1
ATOM 7275 C C . ASP B 1 68 ? 42.062 -20.625 12.992 1 42.91 68 ASP B C 1
ATOM 7277 O O . ASP B 1 68 ? 43.188 -20.422 12.562 1 42.91 68 ASP B O 1
ATOM 7281 N N . ARG B 1 69 ? 41.812 -19.5 12.57 1 39.5 69 ARG B N 1
ATOM 7282 C CA . ARG B 1 69 ? 42.531 -18.375 13.164 1 39.5 69 ARG B CA 1
ATOM 7283 C C . ARG B 1 69 ? 42.344 -18.344 14.68 1 39.5 69 ARG B C 1
ATOM 7285 O O . ARG B 1 69 ? 41.344 -18.828 15.195 1 39.5 69 ARG B O 1
ATOM 7292 N N . GLU B 1 70 ? 43.5 -18.219 15.5 1 34.72 70 GLU B N 1
ATOM 7293 C CA . GLU B 1 70 ? 43.469 -17.531 16.781 1 34.72 70 GLU B CA 1
ATOM 7294 C C . GLU B 1 70 ? 42.5 -16.344 16.75 1 34.72 70 GLU B C 1
ATOM 7296 O O . GLU B 1 70 ? 42.875 -15.258 16.281 1 34.72 70 GLU B O 1
ATOM 7301 N N . LEU B 1 71 ? 41.469 -16.297 16.203 1 35.03 71 LEU B N 1
ATOM 7302 C CA . LEU B 1 71 ? 40.594 -15.117 16.281 1 35.03 71 LEU B CA 1
ATOM 7303 C C . LEU B 1 71 ? 40.594 -14.531 17.688 1 35.03 71 LEU B C 1
ATOM 7305 O O . LEU B 1 71 ? 40.625 -15.281 18.672 1 35.03 71 LEU B O 1
ATOM 7309 N N . ASP B 1 72 ? 41.312 -13.391 17.812 1 30.88 72 ASP B N 1
ATOM 7310 C CA . ASP B 1 72 ? 41.094 -12.617 19.031 1 30.88 72 ASP B CA 1
ATOM 7311 C C . ASP B 1 72 ? 39.656 -12.758 19.531 1 30.88 72 ASP B C 1
ATOM 7313 O O . ASP B 1 72 ? 38.719 -12.742 18.75 1 30.88 72 ASP B O 1
ATOM 7317 N N . PRO B 1 73 ? 39.406 -13.273 20.703 1 32.69 73 PRO B N 1
ATOM 7318 C CA . PRO B 1 73 ? 38.125 -13.43 21.406 1 32.69 73 PRO B CA 1
ATOM 7319 C C . PRO B 1 73 ? 37.188 -12.258 21.188 1 32.69 73 PRO B C 1
ATOM 7321 O O . PRO B 1 73 ? 36 -12.336 21.531 1 32.69 73 PRO B O 1
ATOM 7324 N N . HIS B 1 74 ? 37.719 -11.062 21.062 1 31.22 74 HIS B N 1
ATOM 7325 C CA . HIS B 1 74 ? 36.844 -9.883 21.109 1 31.22 74 HIS B CA 1
ATOM 7326 C C . HIS B 1 74 ? 35.938 -9.805 19.875 1 31.22 74 HIS B C 1
ATOM 7328 O O . HIS B 1 74 ? 35.031 -8.969 19.828 1 31.22 74 HIS B O 1
ATOM 7334 N N . GLU B 1 75 ? 36.375 -10.148 18.734 1 31.83 75 GLU B N 1
ATOM 7335 C CA . GLU B 1 75 ? 35.531 -9.984 17.562 1 31.83 75 GLU B CA 1
ATOM 7336 C C . GLU B 1 75 ? 34.438 -11.078 17.5 1 31.83 75 GLU B C 1
ATOM 7338 O O . GLU B 1 75 ? 34.094 -11.539 16.406 1 31.83 75 GLU B O 1
ATOM 7343 N N . ALA B 1 76 ? 34.281 -11.961 18.422 1 31.19 76 ALA B N 1
ATOM 7344 C CA . ALA B 1 76 ? 33.188 -12.922 18.484 1 31.19 76 ALA B CA 1
ATOM 7345 C C . ALA B 1 76 ? 31.875 -12.273 18.094 1 31.19 76 ALA B C 1
ATOM 7347 O O . ALA B 1 76 ? 31.484 -11.25 18.656 1 31.19 76 ALA B O 1
ATOM 7348 N N . VAL B 1 77 ? 31.438 -12.438 16.828 1 31.8 77 VAL B N 1
ATOM 7349 C CA . VAL B 1 77 ? 30.094 -12.094 16.344 1 31.8 77 VAL B CA 1
ATOM 7350 C C . VAL B 1 77 ? 29.094 -12.273 17.469 1 31.8 77 VAL B C 1
ATOM 7352 O O . VAL B 1 77 ? 28.891 -13.383 17.984 1 31.8 77 VAL B O 1
ATOM 7355 N N . GLU B 1 78 ? 28.938 -11.375 18.359 1 30.03 78 GLU B N 1
ATOM 7356 C CA . GLU B 1 78 ? 27.859 -11.359 19.344 1 30.03 78 GLU B CA 1
ATOM 7357 C C . GLU B 1 78 ? 26.625 -12.086 18.812 1 30.03 78 GLU B C 1
ATOM 7359 O O . GLU B 1 78 ? 26.531 -12.367 17.609 1 30.03 78 GLU B O 1
ATOM 7364 N N . ASN B 1 79 ? 25.438 -11.969 19.719 1 28.55 79 ASN B N 1
ATOM 7365 C CA . ASN B 1 79 ? 24.125 -12.594 19.781 1 28.55 79 ASN B CA 1
ATOM 7366 C C . ASN B 1 79 ? 23.359 -12.438 18.469 1 28.55 79 ASN B C 1
ATOM 7368 O O . ASN B 1 79 ? 22.656 -11.453 18.281 1 28.55 79 ASN B O 1
ATOM 7372 N N . ILE B 1 80 ? 23.953 -12.57 17.406 1 29.06 80 ILE B N 1
ATOM 7373 C CA . ILE B 1 80 ? 22.891 -12.688 16.406 1 29.06 80 ILE B CA 1
ATOM 7374 C C . ILE B 1 80 ? 21.859 -13.703 16.859 1 29.06 80 ILE B C 1
ATOM 7376 O O . ILE B 1 80 ? 22.188 -14.875 17.078 1 29.06 80 ILE B O 1
ATOM 7380 N N . PRO B 1 81 ? 20.906 -13.281 17.641 1 27.89 81 PRO B N 1
ATOM 7381 C CA . PRO B 1 81 ? 19.922 -14.32 18 1 27.89 81 PRO B CA 1
ATOM 7382 C C . PRO B 1 81 ? 19.734 -15.344 16.875 1 27.89 81 PRO B C 1
ATOM 7384 O O . PRO B 1 81 ? 19.719 -14.984 15.695 1 27.89 81 PRO B O 1
ATOM 7387 N N . ASP B 1 82 ? 20.25 -16.594 17.031 1 27.61 82 ASP B N 1
ATOM 7388 C CA . ASP B 1 82 ? 19.875 -17.766 16.266 1 27.61 82 ASP B CA 1
ATOM 7389 C C . ASP B 1 82 ? 18.375 -17.75 15.953 1 27.61 82 ASP B C 1
ATOM 7391 O O . ASP B 1 82 ? 17.547 -17.844 16.859 1 27.61 82 ASP B O 1
ATOM 7395 N N . TYR B 1 83 ? 17.828 -16.922 15.32 1 27.17 83 TYR B N 1
ATOM 7396 C CA . TYR B 1 83 ? 16.547 -17.5 14.938 1 27.17 83 TYR B CA 1
ATOM 7397 C C . TYR B 1 83 ? 16.672 -19 14.703 1 27.17 83 TYR B C 1
ATOM 7399 O O . TYR B 1 83 ? 17.297 -19.438 13.734 1 27.17 83 TYR B O 1
ATOM 7407 N N . ASP B 1 84 ? 16.922 -19.797 15.859 1 25.91 84 ASP B N 1
ATOM 7408 C CA . ASP B 1 84 ? 16.984 -21.219 16.156 1 25.91 84 ASP B CA 1
ATOM 7409 C C . ASP B 1 84 ? 15.961 -22 15.32 1 25.91 84 ASP B C 1
ATOM 7411 O O . ASP B 1 84 ? 14.758 -21.844 15.516 1 25.91 84 ASP B O 1
ATOM 7415 N N . SER B 1 85 ? 15.844 -22.203 14.094 1 26.52 85 SER B N 1
ATOM 7416 C CA . SER B 1 85 ? 15.359 -23.594 14.094 1 26.52 85 SER B CA 1
ATOM 7417 C C . SER B 1 85 ? 16.188 -24.469 15.023 1 26.52 85 SER B C 1
ATOM 7419 O O . SER B 1 85 ? 17.344 -24.141 15.328 1 26.52 85 SER B O 1
ATOM 7421 N N . PRO B 1 86 ? 15.648 -25.438 15.883 1 25.25 86 PRO B N 1
ATOM 7422 C CA . PRO B 1 86 ? 16.344 -26.422 16.703 1 25.25 86 PRO B CA 1
ATOM 7423 C C . PRO B 1 86 ? 17.625 -26.938 16.047 1 25.25 86 PRO B C 1
ATOM 7425 O O . PRO B 1 86 ? 17.609 -27.406 14.914 1 25.25 86 PRO B O 1
ATOM 7428 N N . ASP B 1 87 ? 18.828 -26.391 16.344 1 26.5 87 ASP B N 1
ATOM 7429 C CA . ASP B 1 87 ? 20.219 -26.719 16.094 1 26.5 87 ASP B CA 1
ATOM 7430 C C . ASP B 1 87 ? 20.547 -28.141 16.547 1 26.5 87 ASP B C 1
ATOM 7432 O O . ASP B 1 87 ? 20.516 -28.438 17.75 1 26.5 87 ASP B O 1
ATOM 7436 N N . ASP B 1 88 ? 20.078 -29.219 15.867 1 24.36 88 ASP B N 1
ATOM 7437 C CA . ASP B 1 88 ? 20.781 -30.469 16.141 1 24.36 88 ASP B CA 1
ATOM 7438 C C . ASP B 1 88 ? 22.281 -30.281 16.062 1 24.36 88 ASP B C 1
ATOM 7440 O O . ASP B 1 88 ? 22.781 -29.531 15.211 1 24.36 88 ASP B O 1
ATOM 7444 N N . GLU B 1 89 ? 23.031 -30.547 17.172 1 25.03 89 GLU B N 1
ATOM 7445 C CA . GLU B 1 89 ? 24.438 -30.719 17.516 1 25.03 89 GLU B CA 1
ATOM 7446 C C . GLU B 1 89 ? 25.172 -31.531 16.438 1 25.03 89 GLU B C 1
ATOM 7448 O O . GLU B 1 89 ? 24.984 -32.75 16.359 1 25.03 89 GLU B O 1
ATOM 7453 N N . ILE B 1 90 ? 25.344 -31.109 15.234 1 24.5 90 ILE B N 1
ATOM 7454 C CA . ILE B 1 90 ? 26.172 -31.969 14.391 1 24.5 90 ILE B CA 1
ATOM 7455 C C . ILE B 1 90 ? 27.578 -32.031 14.961 1 24.5 90 ILE B C 1
ATOM 7457 O O . ILE B 1 90 ? 28.156 -31 15.328 1 24.5 90 ILE B O 1
ATOM 7461 N N . HIS B 1 91 ? 28.062 -33.188 15.438 1 22.17 91 HIS B N 1
ATOM 7462 C CA . HIS B 1 91 ? 29.375 -33.656 15.891 1 22.17 91 HIS B CA 1
ATOM 7463 C C . HIS B 1 91 ? 30.469 -33.25 14.906 1 22.17 91 HIS B C 1
ATOM 7465 O O . HIS B 1 91 ? 30.312 -33.469 13.695 1 22.17 91 HIS B O 1
ATOM 7471 N N . ARG B 1 92 ? 31.438 -32.469 15.25 1 27.28 92 ARG B N 1
ATOM 7472 C CA . ARG B 1 92 ? 32.656 -31.891 14.672 1 27.28 92 ARG B CA 1
ATOM 7473 C C . ARG B 1 92 ? 33.656 -32.969 14.289 1 27.28 92 ARG B C 1
ATOM 7475 O O . ARG B 1 92 ? 34.312 -33.562 15.156 1 27.28 92 ARG B O 1
ATOM 7482 N N . GLU B 1 93 ? 33.406 -33.875 13.375 1 22.12 93 GLU B N 1
ATOM 7483 C CA . GLU B 1 93 ? 34.594 -34.719 13.156 1 22.12 93 GLU B CA 1
ATOM 7484 C C . GLU B 1 93 ? 35.781 -33.906 12.648 1 22.12 93 GLU B C 1
ATOM 7486 O O . GLU B 1 93 ? 35.594 -32.938 11.914 1 22.12 93 GLU B O 1
ATOM 7491 N N . GLU B 1 94 ? 37 -34.062 13.312 1 23.86 94 GLU B N 1
ATOM 7492 C CA . GLU B 1 94 ? 38.375 -33.562 13.234 1 23.86 94 GLU B CA 1
ATOM 7493 C C . GLU B 1 94 ? 38.938 -33.75 11.836 1 23.86 94 GLU B C 1
ATOM 7495 O O . GLU B 1 94 ? 39.188 -34.875 11.422 1 23.86 94 GLU B O 1
ATOM 7500 N N . ILE B 1 95 ? 38.469 -33.125 10.828 1 24.75 95 ILE B N 1
ATOM 7501 C CA . ILE B 1 95 ? 39.094 -33.375 9.547 1 24.75 95 ILE B CA 1
ATOM 7502 C C . ILE B 1 95 ? 40.562 -32.938 9.633 1 24.75 95 ILE B C 1
ATOM 7504 O O . ILE B 1 95 ? 40.906 -31.953 10.281 1 24.75 95 ILE B O 1
ATOM 7508 N N . ASP B 1 96 ? 41.531 -33.812 9.211 1 23.23 96 ASP B N 1
ATOM 7509 C CA . ASP B 1 96 ? 42.969 -33.969 9.133 1 23.23 96 ASP B CA 1
ATOM 7510 C C . ASP B 1 96 ? 43.594 -32.75 8.438 1 23.23 96 ASP B C 1
ATOM 7512 O O . ASP B 1 96 ? 43.062 -32.25 7.461 1 23.23 96 ASP B O 1
ATOM 7516 N N . GLU B 1 97 ? 44.688 -32.062 9.023 1 26.16 97 GLU B N 1
ATOM 7517 C CA . GLU B 1 97 ? 45.531 -30.875 9.016 1 26.16 97 GLU B CA 1
ATOM 7518 C C . GLU B 1 97 ? 46.312 -30.766 7.711 1 26.16 97 GLU B C 1
ATOM 7520 O O . GLU B 1 97 ? 46.75 -29.672 7.336 1 26.16 97 GLU B O 1
ATOM 7525 N N . ASN B 1 98 ? 46.906 -31.781 7.059 1 24 98 ASN B N 1
ATOM 7526 C CA . ASN B 1 98 ? 48.25 -31.703 6.52 1 24 98 ASN B CA 1
ATOM 7527 C C . ASN B 1 98 ? 48.25 -31.125 5.109 1 24 98 ASN B C 1
ATOM 7529 O O . ASN B 1 98 ? 49.25 -31.203 4.406 1 24 98 ASN B O 1
ATOM 7533 N N . ARG B 1 99 ? 47.219 -31.188 4.332 1 26.7 99 ARG B N 1
ATOM 7534 C CA . ARG B 1 99 ? 47.625 -30.922 2.957 1 26.7 99 ARG B CA 1
ATOM 7535 C C . ARG B 1 99 ? 47.906 -29.453 2.734 1 26.7 99 ARG B C 1
ATOM 7537 O O . ARG B 1 99 ? 47.062 -28.594 2.98 1 26.7 99 ARG B O 1
ATOM 7544 N N . GLU B 1 100 ? 49.219 -29.016 2.666 1 26.08 100 GLU B N 1
ATOM 7545 C CA . GLU B 1 100 ? 49.906 -27.766 2.391 1 26.08 100 GLU B CA 1
ATOM 7546 C C . GLU B 1 100 ? 49.469 -27.172 1.052 1 26.08 100 GLU B C 1
ATOM 7548 O O . GLU B 1 100 ? 49.844 -27.672 -0.007 1 26.08 100 GLU B O 1
ATOM 7553 N N . ILE B 1 101 ? 48.281 -27.047 0.791 1 28.33 101 ILE B N 1
ATOM 7554 C CA . ILE B 1 101 ? 47.969 -26.562 -0.553 1 28.33 101 ILE B CA 1
ATOM 7555 C C . ILE B 1 101 ? 48.594 -25.188 -0.769 1 28.33 101 ILE B C 1
ATOM 7557 O O . ILE B 1 101 ? 48.5 -24.328 0.102 1 28.33 101 ILE B O 1
ATOM 7561 N N . PRO B 1 102 ? 49.344 -24.906 -1.794 1 27.8 102 PRO B N 1
ATOM 7562 C CA . PRO B 1 102 ? 50.125 -23.719 -2.15 1 27.8 102 PRO B CA 1
ATOM 7563 C C . PRO B 1 102 ? 49.25 -22.453 -2.139 1 27.8 102 PRO B C 1
ATOM 7565 O O . PRO B 1 102 ? 48.094 -22.469 -2.57 1 27.8 102 PRO B O 1
ATOM 7568 N N . VAL B 1 103 ? 49.5 -21.547 -1.262 1 31.25 103 VAL B N 1
ATOM 7569 C CA . VAL B 1 103 ? 48.938 -20.234 -0.956 1 31.25 103 VAL B CA 1
ATOM 7570 C C . VAL B 1 103 ? 48.969 -19.359 -2.199 1 31.25 103 VAL B C 1
ATOM 7572 O O . VAL B 1 103 ? 50.062 -19.047 -2.711 1 31.25 103 VAL B O 1
ATOM 7575 N N . ALA B 1 104 ? 48.125 -19.453 -3.1 1 31.33 104 ALA B N 1
ATOM 7576 C CA . ALA B 1 104 ? 48.25 -18.484 -4.191 1 31.33 104 ALA B CA 1
ATOM 7577 C C . ALA B 1 104 ? 48.469 -17.062 -3.654 1 31.33 104 ALA B C 1
ATOM 7579 O O . ALA B 1 104 ? 47.938 -16.703 -2.602 1 31.33 104 ALA B O 1
ATOM 7580 N N . ASN B 1 105 ? 49.438 -16.203 -4.086 1 32.19 105 ASN B N 1
ATOM 7581 C CA . ASN B 1 105 ? 49.969 -14.898 -3.736 1 32.19 105 ASN B CA 1
ATOM 7582 C C . ASN B 1 105 ? 48.906 -13.812 -3.75 1 32.19 105 ASN B C 1
ATOM 7584 O O . ASN B 1 105 ? 48.156 -13.703 -4.715 1 32.19 105 ASN B O 1
ATOM 7588 N N . LYS B 1 106 ? 48.531 -13.141 -2.773 1 41.66 106 LYS B N 1
ATOM 7589 C CA . LYS B 1 106 ? 47.656 -12 -2.449 1 41.66 106 LYS B CA 1
ATOM 7590 C C . LYS B 1 106 ? 47.719 -10.945 -3.553 1 41.66 106 LYS B C 1
ATOM 7592 O O . LYS B 1 106 ? 46.719 -10.242 -3.785 1 41.66 106 LYS B O 1
ATOM 7597 N N . GLU B 1 107 ? 48.812 -10.586 -4.145 1 42.5 107 GLU B N 1
ATOM 7598 C CA . GLU B 1 107 ? 49.156 -9.461 -5.008 1 42.5 107 GLU B CA 1
ATOM 7599 C C . GLU B 1 107 ? 48.438 -9.523 -6.336 1 42.5 107 GLU B C 1
ATOM 7601 O O . GLU B 1 107 ? 48.062 -8.492 -6.902 1 42.5 107 GLU B O 1
ATOM 7606 N N . GLU B 1 108 ? 48.062 -10.641 -6.91 1 43.69 108 GLU B N 1
ATOM 7607 C CA . GLU B 1 108 ? 47.594 -10.75 -8.281 1 43.69 108 GLU B CA 1
ATOM 7608 C C . GLU B 1 108 ? 46.094 -10.469 -8.375 1 43.69 108 GLU B C 1
ATOM 7610 O O . GLU B 1 108 ? 45.594 -10.109 -9.438 1 43.69 108 GLU B O 1
ATOM 7615 N N . ILE B 1 109 ? 45.469 -10.555 -7.371 1 44.88 109 ILE B N 1
ATOM 7616 C CA . ILE B 1 109 ? 44.031 -10.508 -7.398 1 44.88 109 ILE B CA 1
ATOM 7617 C C . ILE B 1 109 ? 43.562 -9.086 -7.715 1 44.88 109 ILE B C 1
ATOM 7619 O O . ILE B 1 109 ? 42.562 -8.898 -8.422 1 44.88 109 ILE B O 1
ATOM 7623 N N . TRP B 1 110 ? 44.25 -8.086 -7.223 1 48.72 110 TRP B N 1
ATOM 7624 C CA . TRP B 1 110 ? 43.812 -6.695 -7.348 1 48.72 110 TRP B CA 1
ATOM 7625 C C . TRP B 1 110 ? 44.219 -6.133 -8.711 1 48.72 110 TRP B C 1
ATOM 7627 O O . TRP B 1 110 ? 43.781 -5.023 -9.07 1 48.72 110 TRP B O 1
ATOM 7637 N N . ASP B 1 111 ? 45.031 -6.898 -9.438 1 50.66 111 ASP B N 1
ATOM 7638 C CA . ASP B 1 111 ? 45.469 -6.387 -10.742 1 50.66 111 ASP B CA 1
ATOM 7639 C C . ASP B 1 111 ? 44.281 -6.273 -11.695 1 50.66 111 ASP B C 1
ATOM 7641 O O . ASP B 1 111 ? 44.281 -5.449 -12.617 1 50.66 111 ASP B O 1
ATOM 7645 N N . HIS B 1 112 ? 43.188 -7.066 -11.383 1 51.03 112 HIS B N 1
ATOM 7646 C CA . HIS B 1 112 ? 42.094 -7.055 -12.344 1 51.03 112 HIS B CA 1
ATOM 7647 C C . HIS B 1 112 ? 40.969 -6.168 -11.859 1 51.03 112 HIS B C 1
ATOM 7649 O O . HIS B 1 112 ? 39.969 -6 -12.562 1 51.03 112 HIS B O 1
ATOM 7655 N N . PHE B 1 113 ? 41.125 -5.648 -10.719 1 58.56 113 PHE B N 1
ATOM 7656 C CA . PHE B 1 113 ? 40.094 -4.766 -10.211 1 58.56 113 PHE B CA 1
ATOM 7657 C C . PHE B 1 113 ? 40.156 -3.406 -10.891 1 58.56 113 PHE B C 1
ATOM 7659 O O . PHE B 1 113 ? 41.125 -2.68 -10.75 1 58.56 113 PHE B O 1
ATOM 7666 N N . ASN B 1 114 ? 39.25 -3.254 -12.031 1 63.47 114 ASN B N 1
ATOM 7667 C CA . ASN B 1 114 ? 39.25 -2.004 -12.781 1 63.47 114 ASN B CA 1
ATOM 7668 C C . ASN B 1 114 ? 37.969 -1.207 -12.555 1 63.47 114 ASN B C 1
ATOM 7670 O O . ASN B 1 114 ? 37.094 -1.639 -11.812 1 63.47 114 ASN B O 1
ATOM 7674 N N . ALA B 1 115 ? 38 -0.068 -12.953 1 71 115 ALA B N 1
ATOM 7675 C CA . ALA B 1 115 ? 36.906 0.904 -12.875 1 71 115 ALA B CA 1
ATOM 7676 C C . ALA B 1 115 ? 35.625 0.326 -13.445 1 71 115 ALA B C 1
ATOM 7678 O O . ALA B 1 115 ? 34.531 0.629 -12.953 1 71 115 ALA B O 1
ATOM 7679 N N . GLN B 1 116 ? 35.75 -0.693 -14.25 1 73.81 116 GLN B N 1
ATOM 7680 C CA . GLN B 1 116 ? 34.594 -1.268 -14.906 1 73.81 116 GLN B CA 1
ATOM 7681 C C . GLN B 1 116 ? 33.844 -2.229 -13.977 1 73.81 116 GLN B C 1
ATOM 7683 O O . GLN B 1 116 ? 32.625 -2.287 -13.977 1 73.81 116 GLN B O 1
ATOM 7688 N N . GLU B 1 117 ? 34.625 -2.885 -13.211 1 73.62 117 GLU B N 1
ATOM 7689 C CA . GLU B 1 117 ? 34.031 -3.816 -12.258 1 73.62 117 GLU B CA 1
ATOM 7690 C C . GLU B 1 117 ? 33.25 -3.07 -11.164 1 73.62 117 GLU B C 1
ATOM 7692 O O . GLU B 1 117 ? 32.188 -3.504 -10.734 1 73.62 117 GLU B O 1
ATOM 7697 N N . LEU B 1 118 ? 33.812 -2.006 -10.797 1 78.75 118 LEU B N 1
ATOM 7698 C CA . LEU B 1 118 ? 33.156 -1.202 -9.773 1 78.75 118 LEU B CA 1
ATOM 7699 C C . LEU B 1 118 ? 31.859 -0.61 -10.297 1 78.75 118 LEU B C 1
ATOM 7701 O O . LEU B 1 118 ? 30.875 -0.533 -9.562 1 78.75 118 LEU B O 1
ATOM 7705 N N . GLU B 1 119 ? 31.938 -0.222 -11.445 1 81.56 119 GLU B N 1
ATOM 7706 C CA . GLU B 1 119 ? 30.719 0.304 -12.07 1 81.56 119 GLU B CA 1
ATOM 7707 C C . GLU B 1 119 ? 29.641 -0.772 -12.18 1 81.56 119 GLU B C 1
ATOM 7709 O O . GLU B 1 119 ? 28.453 -0.491 -12.008 1 81.56 119 GLU B O 1
ATOM 7714 N N . SER B 1 120 ? 30.062 -1.947 -12.477 1 80.31 120 SER B N 1
ATOM 7715 C CA . SER B 1 120 ? 29.125 -3.055 -12.578 1 80.31 120 SER B CA 1
ATOM 7716 C C . SER B 1 120 ? 28.438 -3.324 -11.242 1 80.31 120 SER B C 1
ATOM 7718 O O . SER B 1 120 ? 27.25 -3.678 -11.203 1 80.31 120 SER B O 1
ATOM 7720 N N . HIS B 1 121 ? 29.156 -3.066 -10.203 1 79.88 121 HIS B N 1
ATOM 7721 C CA . HIS B 1 121 ? 28.578 -3.232 -8.875 1 79.88 121 HIS B CA 1
ATOM 7722 C C . HIS B 1 121 ? 27.547 -2.154 -8.586 1 79.88 121 HIS B C 1
ATOM 7724 O O . HIS B 1 121 ? 26.484 -2.439 -8.016 1 79.88 121 HIS B O 1
ATOM 7730 N N . ALA B 1 122 ? 27.922 -1.043 -8.922 1 85.81 122 ALA B N 1
ATOM 7731 C CA . ALA B 1 122 ? 27 0.074 -8.734 1 85.81 122 ALA B CA 1
ATOM 7732 C C . ALA B 1 122 ? 25.734 -0.123 -9.547 1 85.81 122 ALA B C 1
ATOM 7734 O O . ALA B 1 122 ? 24.625 0.155 -9.062 1 85.81 122 ALA B O 1
ATOM 7735 N N . VAL B 1 123 ? 25.922 -0.678 -10.703 1 86.94 123 VAL B N 1
ATOM 7736 C CA . VAL B 1 123 ? 24.781 -0.917 -11.594 1 86.94 123 VAL B CA 1
ATOM 7737 C C . VAL B 1 123 ? 23.875 -1.989 -10.992 1 86.94 123 VAL B C 1
ATOM 7739 O O . VAL B 1 123 ? 22.656 -1.868 -11.039 1 86.94 123 VAL B O 1
ATOM 7742 N N . MET B 1 124 ? 24.438 -2.953 -10.445 1 84.38 124 MET B N 1
ATOM 7743 C CA . MET B 1 124 ? 23.656 -4.035 -9.844 1 84.38 124 MET B CA 1
ATOM 7744 C C . MET B 1 124 ? 22.859 -3.537 -8.641 1 84.38 124 MET B C 1
ATOM 7746 O O . MET B 1 124 ? 21.719 -3.938 -8.438 1 84.38 124 MET B O 1
ATOM 7750 N N . LEU B 1 125 ? 23.469 -2.715 -7.887 1 86.56 125 LEU B N 1
ATOM 7751 C CA . LEU B 1 125 ? 22.781 -2.141 -6.738 1 86.56 125 LEU B CA 1
ATOM 7752 C C . LEU B 1 125 ? 21.609 -1.287 -7.18 1 86.56 125 LEU B C 1
ATOM 7754 O O . LEU B 1 125 ? 20.484 -1.46 -6.684 1 86.56 125 LEU B O 1
ATOM 7758 N N . VAL B 1 126 ? 21.844 -0.45 -8.117 1 91.5 126 VAL B N 1
ATOM 7759 C CA . VAL B 1 126 ? 20.828 0.488 -8.562 1 91.5 126 VAL B CA 1
ATOM 7760 C C . VAL B 1 126 ? 19.719 -0.268 -9.281 1 91.5 126 VAL B C 1
ATOM 7762 O O . VAL B 1 126 ? 18.531 -0.034 -9.031 1 91.5 126 VAL B O 1
ATOM 7765 N N . SER B 1 127 ? 20.094 -1.215 -10.164 1 92 127 SER B N 1
ATOM 7766 C CA . SER B 1 127 ? 19.078 -1.986 -10.891 1 92 127 SER B CA 1
ATOM 7767 C C . SER B 1 127 ? 18.266 -2.861 -9.945 1 92 127 SER B C 1
ATOM 7769 O O . SER B 1 127 ? 17.062 -3.027 -10.133 1 92 127 SER B O 1
ATOM 7771 N N . GLY B 1 128 ? 18.938 -3.424 -8.953 1 90.44 128 GLY B N 1
ATOM 7772 C CA . GLY B 1 128 ? 18.234 -4.219 -7.957 1 90.44 128 GLY B CA 1
ATOM 7773 C C . GLY B 1 128 ? 17.219 -3.422 -7.168 1 90.44 128 GLY B C 1
ATOM 7774 O O . GLY B 1 128 ? 16.141 -3.918 -6.867 1 90.44 128 GLY B O 1
ATOM 7775 N N . LEU B 1 129 ? 17.531 -2.191 -6.84 1 92.62 129 LEU B N 1
ATOM 7776 C CA . LEU B 1 129 ? 16.625 -1.323 -6.105 1 92.62 129 LEU B CA 1
ATOM 7777 C C . LEU B 1 129 ? 15.453 -0.892 -6.992 1 92.62 129 LEU B C 1
ATOM 7779 O O . LEU B 1 129 ? 14.312 -0.837 -6.535 1 92.62 129 LEU B O 1
ATOM 7783 N N . LEU B 1 130 ? 15.742 -0.624 -8.219 1 93.81 130 LEU B N 1
ATOM 7784 C CA . LEU B 1 130 ? 14.703 -0.207 -9.148 1 93.81 130 LEU B CA 1
ATOM 7785 C C . LEU B 1 130 ? 13.773 -1.368 -9.484 1 93.81 130 LEU B C 1
ATOM 7787 O O . LEU B 1 130 ? 12.625 -1.156 -9.875 1 93.81 130 LEU B O 1
ATOM 7791 N N . ALA B 1 131 ? 14.281 -2.58 -9.336 1 93.69 131 ALA B N 1
ATOM 7792 C CA . ALA B 1 131 ? 13.508 -3.785 -9.625 1 93.69 131 ALA B CA 1
ATOM 7793 C C . ALA B 1 131 ? 12.672 -4.207 -8.422 1 93.69 131 ALA B C 1
ATOM 7795 O O . ALA B 1 131 ? 11.867 -5.133 -8.516 1 93.69 131 ALA B O 1
ATOM 7796 N N . SER B 1 132 ? 12.812 -3.514 -7.348 1 92.06 132 SER B N 1
ATOM 7797 C CA . SER B 1 132 ? 12.07 -3.859 -6.137 1 92.06 132 SER B CA 1
ATOM 7798 C C . SER B 1 132 ? 10.703 -3.195 -6.113 1 92.06 132 SER B C 1
ATOM 7800 O O . SER B 1 132 ? 10.555 -2.045 -6.535 1 92.06 132 SER B O 1
ATOM 7802 N N . SER B 1 133 ? 9.719 -3.967 -5.656 1 92.38 133 SER B N 1
ATOM 7803 C CA . SER B 1 133 ? 8.359 -3.436 -5.543 1 92.38 133 SER B CA 1
ATOM 7804 C C . SER B 1 133 ? 8.164 -2.703 -4.223 1 92.38 133 SER B C 1
ATOM 7806 O O . SER B 1 133 ? 7.059 -2.248 -3.918 1 92.38 133 SER B O 1
ATOM 7808 N N . SER B 1 134 ? 9.203 -2.566 -3.432 1 91.62 134 SER B N 1
ATOM 7809 C CA . SER B 1 134 ? 9.07 -1.985 -2.1 1 91.62 134 SER B CA 1
ATOM 7810 C C . SER B 1 134 ? 9.977 -0.771 -1.932 1 91.62 134 SER B C 1
ATOM 7812 O O . SER B 1 134 ? 10.367 -0.435 -0.813 1 91.62 134 SER B O 1
ATOM 7814 N N . VAL B 1 135 ? 10.383 -0.197 -3.023 1 92.94 135 VAL B N 1
ATOM 7815 C CA . VAL B 1 135 ? 11.234 0.99 -2.977 1 92.94 135 VAL B CA 1
ATOM 7816 C C . VAL B 1 135 ? 10.766 1.999 -4.023 1 92.94 135 VAL B C 1
ATOM 7818 O O . VAL B 1 135 ? 10.531 1.639 -5.18 1 92.94 135 VAL B O 1
ATOM 7821 N N . VAL B 1 136 ? 10.648 3.18 -3.58 1 92.31 136 VAL B N 1
ATOM 7822 C CA . VAL B 1 136 ? 10.258 4.219 -4.527 1 92.31 136 VAL B CA 1
ATOM 7823 C C . VAL B 1 136 ? 11.508 4.793 -5.203 1 92.31 136 VAL B C 1
ATOM 7825 O O . VAL B 1 136 ? 12.625 4.609 -4.715 1 92.31 136 VAL B O 1
ATOM 7828 N N . HIS B 1 137 ? 11.312 5.473 -6.297 1 90.56 137 HIS B N 1
ATOM 7829 C CA . HIS B 1 137 ? 12.414 6.016 -7.086 1 90.56 137 HIS B CA 1
ATOM 7830 C C . HIS B 1 137 ? 13.211 7.039 -6.293 1 90.56 137 HIS B C 1
ATOM 7832 O O . HIS B 1 137 ? 14.438 7.094 -6.398 1 90.56 137 HIS B O 1
ATOM 7838 N N . SER B 1 138 ? 12.555 7.832 -5.547 1 87.31 138 SER B N 1
ATOM 7839 C CA . SER B 1 138 ? 13.242 8.852 -4.758 1 87.31 138 SER B CA 1
ATOM 7840 C C . SER B 1 138 ? 14.188 8.227 -3.744 1 87.31 138 SER B C 1
ATOM 7842 O O . SER B 1 138 ? 15.266 8.773 -3.473 1 87.31 138 SER B O 1
ATOM 7844 N N . THR B 1 139 ? 13.828 7.117 -3.205 1 88.44 139 THR B N 1
ATOM 7845 C CA . THR B 1 139 ? 14.695 6.41 -2.275 1 88.44 139 THR B CA 1
ATOM 7846 C C . THR B 1 139 ? 15.93 5.859 -2.994 1 88.44 139 THR B C 1
ATOM 7848 O O . THR B 1 139 ? 17.031 5.875 -2.447 1 88.44 139 THR B O 1
ATOM 7851 N N . VAL B 1 140 ? 15.719 5.359 -4.184 1 91.12 140 VAL B N 1
ATOM 7852 C CA . VAL B 1 140 ? 16.844 4.867 -4.973 1 91.12 140 VAL B CA 1
ATOM 7853 C C . VAL B 1 140 ? 17.859 5.988 -5.184 1 91.12 140 VAL B C 1
ATOM 7855 O O . VAL B 1 140 ? 19.047 5.801 -4.973 1 91.12 140 VAL B O 1
ATOM 7858 N N . MET B 1 141 ? 17.328 7.16 -5.52 1 88.44 141 MET B N 1
ATOM 7859 C CA . MET B 1 141 ? 18.203 8.305 -5.777 1 88.44 141 MET B CA 1
ATOM 7860 C C . MET B 1 141 ? 18.906 8.75 -4.504 1 88.44 141 MET B C 1
ATOM 7862 O O . MET B 1 141 ? 20.078 9.141 -4.539 1 88.44 141 MET B O 1
ATOM 7866 N N . ASN B 1 142 ? 18.219 8.641 -3.441 1 86.06 142 ASN B N 1
ATOM 7867 C CA . ASN B 1 142 ? 18.828 8.977 -2.158 1 86.06 142 ASN B CA 1
ATOM 7868 C C . ASN B 1 142 ? 19.969 8.031 -1.811 1 86.06 142 ASN B C 1
ATOM 7870 O O . ASN B 1 142 ? 21 8.461 -1.313 1 86.06 142 ASN B O 1
ATOM 7874 N N . VAL B 1 143 ? 19.781 6.777 -2.053 1 88.5 143 VAL B N 1
ATOM 7875 C CA . VAL B 1 143 ? 20.797 5.777 -1.775 1 88.5 143 VAL B CA 1
ATOM 7876 C C . VAL B 1 143 ? 22.016 6.031 -2.652 1 88.5 143 VAL B C 1
ATOM 7878 O O . VAL B 1 143 ? 23.156 5.984 -2.174 1 88.5 143 VAL B O 1
ATOM 7881 N N . VAL B 1 144 ? 21.766 6.316 -3.883 1 89.44 144 VAL B N 1
ATOM 7882 C CA . VAL B 1 144 ? 22.859 6.562 -4.824 1 89.44 144 VAL B CA 1
ATOM 7883 C C . VAL B 1 144 ? 23.641 7.809 -4.402 1 89.44 144 VAL B C 1
ATOM 7885 O O . VAL B 1 144 ? 24.875 7.797 -4.371 1 89.44 144 VAL B O 1
ATOM 7888 N N . GLU B 1 145 ? 22.938 8.82 -4.043 1 84.38 145 GLU B N 1
ATOM 7889 C CA . GLU B 1 145 ? 23.562 10.078 -3.646 1 84.38 145 GLU B CA 1
ATOM 7890 C C . GLU B 1 145 ? 24.375 9.914 -2.365 1 84.38 145 GLU B C 1
ATOM 7892 O O . GLU B 1 145 ? 25.516 10.375 -2.285 1 84.38 145 GLU B O 1
ATOM 7897 N N . GLN B 1 146 ? 23.844 9.281 -1.422 1 83.44 146 GLN B N 1
ATOM 7898 C CA . GLN B 1 146 ? 24.5 9.117 -0.134 1 83.44 146 GLN B CA 1
ATOM 7899 C C . GLN B 1 146 ? 25.688 8.172 -0.245 1 83.44 146 GLN B C 1
ATOM 7901 O O . GLN B 1 146 ? 26.75 8.406 0.358 1 83.44 146 GLN B O 1
ATOM 7906 N N . SER B 1 147 ? 25.516 7.129 -0.962 1 86 147 SER B N 1
ATOM 7907 C CA . SER B 1 147 ? 26.625 6.191 -1.153 1 86 147 SER B CA 1
ATOM 7908 C C . SER B 1 147 ? 27.766 6.84 -1.925 1 86 147 SER B C 1
ATOM 7910 O O . SER B 1 147 ? 28.938 6.641 -1.592 1 86 147 SER B O 1
ATOM 7912 N N . SER B 1 148 ? 27.359 7.594 -2.938 1 85.38 148 SER B N 1
ATOM 7913 C CA . SER B 1 148 ? 28.375 8.289 -3.721 1 85.38 148 SER B CA 1
ATOM 7914 C C . SER B 1 148 ? 29.125 9.305 -2.869 1 85.38 148 SER B C 1
ATOM 7916 O O . SER B 1 148 ? 30.359 9.422 -2.971 1 85.38 148 SER B O 1
ATOM 7918 N N . SER B 1 149 ? 28.406 10.023 -2.078 1 80.88 149 SER B N 1
ATOM 7919 C CA . SER B 1 149 ? 29.016 11.008 -1.195 1 80.88 149 SER B CA 1
ATOM 7920 C C . SER B 1 149 ? 29.953 10.344 -0.185 1 80.88 149 SER B C 1
ATOM 7922 O O . SER B 1 149 ? 31.047 10.836 0.073 1 80.88 149 SER B O 1
ATOM 7924 N N . LEU B 1 150 ? 29.531 9.281 0.338 1 83.19 150 LEU B N 1
ATOM 7925 C CA . LEU B 1 150 ? 30.328 8.547 1.306 1 83.19 150 LEU B CA 1
ATOM 7926 C C . LEU B 1 150 ? 31.625 8.039 0.664 1 83.19 150 LEU B C 1
ATOM 7928 O O . LEU B 1 150 ? 32.688 8.156 1.249 1 83.19 150 LEU B O 1
ATOM 7932 N N . ILE B 1 151 ? 31.547 7.523 -0.49 1 86.88 151 ILE B N 1
ATOM 7933 C CA . ILE B 1 151 ? 32.688 6.992 -1.203 1 86.88 151 ILE B CA 1
ATOM 7934 C C . ILE B 1 151 ? 33.656 8.125 -1.547 1 86.88 151 ILE B C 1
ATOM 7936 O O . ILE B 1 151 ? 34.875 7.988 -1.394 1 86.88 151 ILE B O 1
ATOM 7940 N N . ARG B 1 152 ? 33.094 9.188 -1.946 1 82.06 152 ARG B N 1
ATOM 7941 C CA . ARG B 1 152 ? 33.938 10.344 -2.283 1 82.06 152 ARG B CA 1
ATOM 7942 C C . ARG B 1 152 ? 34.656 10.867 -1.055 1 82.06 152 ARG B C 1
ATOM 7944 O O . ARG B 1 152 ? 35.844 11.234 -1.137 1 82.06 152 ARG B O 1
ATOM 7951 N N . ASP B 1 153 ? 33.969 10.938 -0.007 1 79.75 153 ASP B N 1
ATOM 7952 C CA . ASP B 1 153 ? 34.594 11.398 1.231 1 79.75 153 ASP B CA 1
ATOM 7953 C C . ASP B 1 153 ? 35.75 10.477 1.66 1 79.75 153 ASP B C 1
ATOM 7955 O O . ASP B 1 153 ? 36.812 10.945 2.055 1 79.75 153 ASP B O 1
ATOM 7959 N N . ILE B 1 154 ? 35.5 9.273 1.549 1 85.88 154 ILE B N 1
ATOM 7960 C CA . ILE B 1 154 ? 36.5 8.281 1.955 1 85.88 154 ILE B CA 1
ATOM 7961 C C . ILE B 1 154 ? 37.719 8.359 1.037 1 85.88 154 ILE B C 1
ATOM 7963 O O . ILE B 1 154 ? 38.844 8.414 1.509 1 85.88 154 ILE B O 1
ATOM 7967 N N . THR B 1 155 ? 37.469 8.406 -0.239 1 88.44 155 THR B N 1
ATOM 7968 C CA . THR B 1 155 ? 38.594 8.414 -1.204 1 88.44 155 THR B CA 1
ATOM 7969 C C . THR B 1 155 ? 39.375 9.719 -1.119 1 88.44 155 THR B C 1
ATOM 7971 O O . THR B 1 155 ? 40.594 9.719 -1.261 1 88.44 155 THR B O 1
ATOM 7974 N N . SER B 1 156 ? 38.625 10.82 -0.902 1 82.5 156 SER B N 1
ATOM 7975 C CA . SER B 1 156 ? 39.312 12.109 -0.77 1 82.5 156 SER B CA 1
ATOM 7976 C C . SER B 1 156 ? 40.156 12.156 0.484 1 82.5 156 SER B C 1
ATOM 7978 O O . SER B 1 156 ? 41.281 12.711 0.465 1 82.5 156 SER B O 1
ATOM 7980 N N . PHE B 1 157 ? 39.719 11.688 1.486 1 83.12 157 PHE B N 1
ATOM 7981 C CA . PHE B 1 157 ? 40.5 11.625 2.725 1 83.12 157 PHE B CA 1
ATOM 7982 C C . PHE B 1 157 ? 41.75 10.797 2.533 1 83.12 157 PHE B C 1
ATOM 7984 O O . PHE B 1 157 ? 42.844 11.234 2.887 1 83.12 157 PHE B O 1
ATOM 7991 N N . LEU B 1 158 ? 41.562 9.609 1.962 1 88.94 158 LEU B N 1
ATOM 7992 C CA . LEU B 1 158 ? 42.688 8.719 1.761 1 88.94 158 LEU B CA 1
ATOM 7993 C C . LEU B 1 158 ? 43.688 9.32 0.779 1 88.94 158 LEU B C 1
ATOM 7995 O O . LEU B 1 158 ? 44.906 9.125 0.918 1 88.94 158 LEU B O 1
ATOM 7999 N N . LYS B 1 159 ? 43.156 9.93 -0.221 1 89.88 159 LYS B N 1
ATOM 8000 C CA . LYS B 1 159 ? 44.031 10.602 -1.183 1 89.88 159 LYS B CA 1
ATOM 8001 C C . LYS B 1 159 ? 44.875 11.664 -0.5 1 89.88 159 LYS B C 1
ATOM 8003 O O . LYS B 1 159 ? 46.094 11.727 -0.714 1 89.88 159 LYS B O 1
ATOM 8008 N N . ASN B 1 160 ? 44.25 12.492 0.303 1 85.19 160 ASN B N 1
ATOM 8009 C CA . ASN B 1 160 ? 44.969 13.547 1.021 1 85.19 160 ASN B CA 1
ATOM 8010 C C . ASN B 1 160 ? 46 12.961 1.967 1 85.19 160 ASN B C 1
ATOM 8012 O O . ASN B 1 160 ? 47.125 13.508 2.084 1 85.19 160 ASN B O 1
ATOM 8016 N N . ARG B 1 161 ? 45.656 11.961 2.662 1 88.31 161 ARG B N 1
ATOM 8017 C CA . ARG B 1 161 ? 46.594 11.305 3.568 1 88.31 161 ARG B CA 1
ATOM 8018 C C . ARG B 1 161 ? 47.781 10.719 2.801 1 88.31 161 ARG B C 1
ATOM 8020 O O . ARG B 1 161 ? 48.906 10.719 3.295 1 88.31 161 ARG B O 1
ATOM 8027 N N . THR B 1 162 ? 47.531 10.164 1.656 1 90.88 162 THR B N 1
ATOM 8028 C CA . THR B 1 162 ? 48.562 9.586 0.825 1 90.88 162 THR B CA 1
ATOM 8029 C C . THR B 1 162 ? 49.5 10.672 0.278 1 90.88 162 THR B C 1
ATOM 8031 O O . THR B 1 162 ? 50.719 10.477 0.185 1 90.88 162 THR B O 1
ATOM 8034 N N . CYS B 1 163 ? 48.906 11.773 -0.128 1 89.69 163 CYS B N 1
ATOM 8035 C CA . CYS B 1 163 ? 49.719 12.906 -0.589 1 89.69 163 CYS B CA 1
ATOM 8036 C C . CYS B 1 163 ? 50.625 13.406 0.51 1 89.69 163 CYS B C 1
ATOM 8038 O O . CYS B 1 163 ? 51.812 13.695 0.255 1 89.69 163 CYS B O 1
ATOM 8040 N N . ARG B 1 164 ? 50.156 13.477 1.7 1 87.19 164 ARG B N 1
ATOM 8041 C CA . ARG B 1 164 ? 50.969 13.906 2.836 1 87.19 164 ARG B CA 1
ATOM 8042 C C . ARG B 1 164 ? 52.125 12.922 3.1 1 87.19 164 ARG B C 1
ATOM 8044 O O . ARG B 1 164 ? 53.219 13.32 3.451 1 87.19 164 ARG B O 1
ATOM 8051 N N . PHE B 1 165 ? 51.812 11.711 2.934 1 89.69 165 PHE B N 1
ATOM 8052 C CA . PHE B 1 165 ? 52.812 10.664 3.102 1 89.69 165 PHE B CA 1
ATOM 8053 C C . PHE B 1 165 ? 53.906 10.789 2.049 1 89.69 165 PHE B C 1
ATOM 8055 O O . PHE B 1 165 ? 55.094 10.734 2.371 1 89.69 165 PHE B O 1
ATOM 8062 N N . SER B 1 166 ? 53.5 10.953 0.84 1 90.62 166 SER B N 1
ATOM 8063 C CA . SER B 1 166 ? 54.469 11.086 -0.248 1 90.62 166 SER B CA 1
ATOM 8064 C C . SER B 1 166 ? 55.375 12.289 -0.031 1 90.62 166 SER B C 1
ATOM 8066 O O . SER B 1 166 ? 56.594 12.219 -0.292 1 90.62 166 SER B O 1
ATOM 8068 N N . ALA B 1 167 ? 54.781 13.352 0.476 1 89.25 167 ALA B N 1
ATOM 8069 C CA . ALA B 1 167 ? 55.562 14.547 0.763 1 89.25 167 ALA B CA 1
ATOM 8070 C C . ALA B 1 167 ? 56.531 14.305 1.908 1 89.25 167 ALA B C 1
ATOM 8072 O O . ALA B 1 167 ? 57.688 14.789 1.879 1 89.25 167 ALA B O 1
ATOM 8073 N N . ALA B 1 168 ? 56.125 13.594 2.867 1 88.12 168 ALA B N 1
ATOM 8074 C CA . ALA B 1 168 ? 56.969 13.312 4.035 1 88.12 168 ALA B CA 1
ATOM 8075 C C . ALA B 1 168 ? 58.156 12.445 3.658 1 88.12 168 ALA B C 1
ATOM 8077 O O . ALA B 1 168 ? 59.25 12.578 4.254 1 88.12 168 ALA B O 1
ATOM 8078 N N . VAL B 1 169 ? 58 11.586 2.676 1 87.75 169 VAL B N 1
ATOM 8079 C CA . VAL B 1 169 ? 59.062 10.672 2.297 1 87.75 169 VAL B CA 1
ATOM 8080 C C . VAL B 1 169 ? 59.906 11.289 1.171 1 87.75 169 VAL B C 1
ATOM 8082 O O . VAL B 1 169 ? 60.875 10.695 0.718 1 87.75 169 VAL B O 1
ATOM 8085 N N . GLY B 1 170 ? 59.562 12.445 0.667 1 84.06 170 GLY B N 1
ATOM 8086 C CA . GLY B 1 170 ? 60.375 13.219 -0.258 1 84.06 170 GLY B CA 1
ATOM 8087 C C . GLY B 1 170 ? 60.156 12.844 -1.71 1 84.06 170 GLY B C 1
ATOM 8088 O O . GLY B 1 170 ? 61.062 12.977 -2.537 1 84.06 170 GLY B O 1
ATOM 8089 N N . VAL B 1 171 ? 59.094 12.211 -2 1 88 171 VAL B N 1
ATOM 8090 C CA . VAL B 1 171 ? 58.812 11.867 -3.387 1 88 171 VAL B CA 1
ATOM 8091 C C . VAL B 1 171 ? 58.25 13.094 -4.117 1 88 171 VAL B C 1
ATOM 8093 O O . VAL B 1 171 ? 57.312 13.727 -3.666 1 88 171 VAL B O 1
ATOM 8096 N N . PRO B 1 172 ? 58.906 13.453 -5.203 1 84.88 172 PRO B N 1
ATOM 8097 C CA . PRO B 1 172 ? 58.406 14.617 -5.945 1 84.88 172 PRO B CA 1
ATOM 8098 C C . PRO B 1 172 ? 57 14.383 -6.531 1 84.88 172 PRO B C 1
ATOM 8100 O O . PRO B 1 172 ? 56.656 13.25 -6.875 1 84.88 172 PRO B O 1
ATOM 8103 N N . VAL B 1 173 ? 56.188 15.336 -6.621 1 83.81 173 VAL B N 1
ATOM 8104 C CA . VAL B 1 173 ? 54.812 15.297 -7.125 1 83.81 173 VAL B CA 1
ATOM 8105 C C . VAL B 1 173 ? 54.812 14.852 -8.586 1 83.81 173 VAL B C 1
ATOM 8107 O O . VAL B 1 173 ? 53.844 14.242 -9.055 1 83.81 173 VAL B O 1
ATOM 8110 N N . GLU B 1 174 ? 56.062 14.992 -9.289 1 85.62 174 GLU B N 1
ATOM 8111 C CA . GLU B 1 174 ? 56.188 14.672 -10.703 1 85.62 174 GLU B CA 1
ATOM 8112 C C . GLU B 1 174 ? 56.531 13.203 -10.922 1 85.62 174 GLU B C 1
ATOM 8114 O O . GLU B 1 174 ? 56.562 12.727 -12.055 1 85.62 174 GLU B O 1
ATOM 8119 N N . ASN B 1 175 ? 56.75 12.539 -9.852 1 88.88 175 ASN B N 1
ATOM 8120 C CA . ASN B 1 175 ? 57.062 11.117 -9.969 1 88.88 175 ASN B CA 1
ATOM 8121 C C . ASN B 1 175 ? 55.969 10.367 -10.711 1 88.88 175 ASN B C 1
ATOM 8123 O O . ASN B 1 175 ? 54.781 10.531 -10.406 1 88.88 175 ASN B O 1
ATOM 8127 N N . GLU B 1 176 ? 56.25 9.57 -11.719 1 88.38 176 GLU B N 1
ATOM 8128 C CA . GLU B 1 176 ? 55.312 8.883 -12.594 1 88.38 176 GLU B CA 1
ATOM 8129 C C . GLU B 1 176 ? 54.438 7.906 -11.812 1 88.38 176 GLU B C 1
ATOM 8131 O O . GLU B 1 176 ? 53.25 7.781 -12.07 1 88.38 176 GLU B O 1
ATOM 8136 N N . ASP B 1 177 ? 55.094 7.211 -10.891 1 88.75 177 ASP B N 1
ATOM 8137 C CA . ASP B 1 177 ? 54.344 6.25 -10.086 1 88.75 177 ASP B CA 1
ATOM 8138 C C . ASP B 1 177 ? 53.344 6.961 -9.188 1 88.75 177 ASP B C 1
ATOM 8140 O O . ASP B 1 177 ? 52.25 6.457 -8.961 1 88.75 177 ASP B O 1
ATOM 8144 N N . PHE B 1 178 ? 53.75 8.031 -8.695 1 92.31 178 PHE B N 1
ATOM 8145 C CA . PHE B 1 178 ? 52.875 8.812 -7.844 1 92.31 178 PHE B CA 1
ATOM 8146 C C . PHE B 1 178 ? 51.688 9.383 -8.641 1 92.31 178 PHE B C 1
ATOM 8148 O O . PHE B 1 178 ? 50.562 9.352 -8.188 1 92.31 178 PHE B O 1
ATOM 8155 N N . GLN B 1 179 ? 51.906 9.789 -9.828 1 90.69 179 GLN B N 1
ATOM 8156 C CA . GLN B 1 179 ? 50.844 10.328 -10.68 1 90.69 179 GLN B CA 1
ATOM 8157 C C . GLN B 1 179 ? 49.875 9.234 -11.086 1 90.69 179 GLN B C 1
ATOM 8159 O O . GLN B 1 179 ? 48.656 9.477 -11.148 1 90.69 179 GLN B O 1
ATOM 8164 N N . SER B 1 180 ? 50.375 8.117 -11.383 1 89.31 180 SER B N 1
ATOM 8165 C CA . SER B 1 180 ? 49.531 6.988 -11.711 1 89.31 180 SER B CA 1
ATOM 8166 C C . SER B 1 180 ? 48.625 6.621 -10.539 1 89.31 180 SER B C 1
ATOM 8168 O O . SER B 1 180 ? 47.438 6.289 -10.727 1 89.31 180 SER B O 1
ATOM 8170 N N . LEU B 1 181 ? 49.156 6.672 -9.352 1 91.25 181 LEU B N 1
ATOM 8171 C CA . LEU B 1 181 ? 48.375 6.383 -8.148 1 91.25 181 LEU B CA 1
ATOM 8172 C C . LEU B 1 181 ? 47.281 7.426 -7.941 1 91.25 181 LEU B C 1
ATOM 8174 O O . LEU B 1 181 ? 46.156 7.086 -7.582 1 91.25 181 LEU B O 1
ATOM 8178 N N . MET B 1 182 ? 47.625 8.648 -8.148 1 90.75 182 MET B N 1
ATOM 8179 C CA . MET B 1 182 ? 46.625 9.719 -7.996 1 90.75 182 MET B CA 1
ATOM 8180 C C . MET B 1 182 ? 45.531 9.586 -9.023 1 90.75 182 MET B C 1
ATOM 8182 O O . MET B 1 182 ? 44.375 9.891 -8.734 1 90.75 182 MET B O 1
ATOM 8186 N N . GLU B 1 183 ? 45.844 9.07 -10.156 1 88 183 GLU B N 1
ATOM 8187 C CA . GLU B 1 183 ? 44.812 8.82 -11.18 1 88 183 GLU B CA 1
ATOM 8188 C C . GLU B 1 183 ? 43.875 7.695 -10.766 1 88 183 GLU B C 1
ATOM 8190 O O . GLU B 1 183 ? 42.688 7.734 -11.078 1 88 183 GLU B O 1
ATOM 8195 N N . ASP B 1 184 ? 44.406 6.746 -10.125 1 87.44 184 ASP B N 1
ATOM 8196 C CA . ASP B 1 184 ? 43.562 5.66 -9.617 1 87.44 184 ASP B CA 1
ATOM 8197 C C . ASP B 1 184 ? 42.562 6.168 -8.578 1 87.44 184 ASP B C 1
ATOM 8199 O O . ASP B 1 184 ? 41.406 5.754 -8.57 1 87.44 184 ASP B O 1
ATOM 8203 N N . PHE B 1 185 ? 43.062 7.031 -7.75 1 89.69 185 PHE B N 1
ATOM 8204 C CA . PHE B 1 185 ? 42.156 7.613 -6.75 1 89.69 185 PHE B CA 1
ATOM 8205 C C . PHE B 1 185 ? 41 8.352 -7.414 1 89.69 185 PHE B C 1
ATOM 8207 O O . PHE B 1 185 ? 39.875 8.266 -6.953 1 89.69 185 PHE B O 1
ATOM 8214 N N . GLU B 1 186 ? 41.25 8.922 -8.469 1 85.31 186 GLU B N 1
ATOM 8215 C CA . GLU B 1 186 ? 40.219 9.703 -9.156 1 85.31 186 GLU B CA 1
ATOM 8216 C C . GLU B 1 186 ? 39.219 8.797 -9.883 1 85.31 186 GLU B C 1
ATOM 8218 O O . GLU B 1 186 ? 38.031 9.031 -9.859 1 85.31 186 GLU B O 1
ATOM 8223 N N . THR B 1 187 ? 39.688 7.832 -10.453 1 81.56 187 THR B N 1
ATOM 8224 C CA . THR B 1 187 ? 38.844 6.957 -11.273 1 81.56 187 THR B CA 1
ATOM 8225 C C . THR B 1 187 ? 37.938 6.098 -10.406 1 81.56 187 THR B C 1
ATOM 8227 O O . THR B 1 187 ? 36.781 5.84 -10.766 1 81.56 187 THR B O 1
ATOM 8230 N N . ILE B 1 188 ? 38.406 5.727 -9.305 1 85.5 188 ILE B N 1
ATOM 8231 C CA . ILE B 1 188 ? 37.688 4.77 -8.469 1 85.5 188 ILE B CA 1
ATOM 8232 C C . ILE B 1 188 ? 36.75 5.512 -7.527 1 85.5 188 ILE B C 1
ATOM 8234 O O . ILE B 1 188 ? 35.812 4.918 -6.98 1 85.5 188 ILE B O 1
ATOM 8238 N N . SER B 1 189 ? 36.875 6.785 -7.484 1 85.12 189 SER B N 1
ATOM 8239 C CA . SER B 1 189 ? 36.094 7.582 -6.531 1 85.12 189 SER B CA 1
ATOM 8240 C C . SER B 1 189 ? 34.656 7.773 -7 1 85.12 189 SER B C 1
ATOM 8242 O O . SER B 1 189 ? 33.781 8.18 -6.219 1 85.12 189 SER B O 1
ATOM 8244 N N . GLU B 1 190 ? 34.344 7.316 -8.219 1 86.62 190 GLU B N 1
ATOM 8245 C CA . GLU B 1 190 ? 33 7.609 -8.719 1 86.62 190 GLU B CA 1
ATOM 8246 C C . GLU B 1 190 ? 32.375 6.375 -9.367 1 86.62 190 GLU B C 1
ATOM 8248 O O . GLU B 1 190 ? 32 6.402 -10.539 1 86.62 190 GLU B O 1
ATOM 8253 N N . PRO B 1 191 ? 32.125 5.387 -8.555 1 87.25 191 PRO B N 1
ATOM 8254 C CA . PRO B 1 191 ? 31.5 4.184 -9.125 1 87.25 191 PRO B CA 1
ATOM 8255 C C . PRO B 1 191 ? 30.094 4.441 -9.68 1 87.25 191 PRO B C 1
ATOM 8257 O O . PRO B 1 191 ? 29.641 3.717 -10.57 1 87.25 191 PRO B O 1
ATOM 8260 N N . PHE B 1 192 ? 29.406 5.5 -9.172 1 89.44 192 PHE B N 1
ATOM 8261 C CA . PHE B 1 192 ? 28.047 5.789 -9.578 1 89.44 192 PHE B CA 1
ATOM 8262 C C . PHE B 1 192 ? 28.016 6.879 -10.641 1 89.44 192 PHE B C 1
ATOM 8264 O O . PHE B 1 192 ? 26.969 7.477 -10.891 1 89.44 192 PHE B O 1
ATOM 8271 N N . LYS B 1 193 ? 29.062 7.176 -11.219 1 86.25 193 LYS B N 1
ATOM 8272 C CA . LYS B 1 193 ? 29.172 8.305 -12.141 1 86.25 193 LYS B CA 1
ATOM 8273 C C . LYS B 1 193 ? 28.078 8.25 -13.211 1 86.25 193 LYS B C 1
ATOM 8275 O O . LYS B 1 193 ? 27.406 9.25 -13.461 1 86.25 193 LYS B O 1
ATOM 8280 N N . ASN B 1 194 ? 27.812 7.059 -13.766 1 85.44 194 ASN B N 1
ATOM 8281 C CA . ASN B 1 194 ? 26.828 6.91 -14.828 1 85.44 194 ASN B CA 1
ATOM 8282 C C . ASN B 1 194 ? 25.438 6.652 -14.273 1 85.44 194 ASN B C 1
ATOM 8284 O O . ASN B 1 194 ? 24.5 6.418 -15.031 1 85.44 194 ASN B O 1
ATOM 8288 N N . MET B 1 195 ? 25.328 6.727 -12.953 1 89.31 195 MET B N 1
ATOM 8289 C CA . MET B 1 195 ? 24.047 6.418 -12.32 1 89.31 195 MET B CA 1
ATOM 8290 C C . MET B 1 195 ? 23.609 7.535 -11.375 1 89.31 195 MET B C 1
ATOM 8292 O O . MET B 1 195 ? 22.641 7.383 -10.625 1 89.31 195 MET B O 1
ATOM 8296 N N . LEU B 1 196 ? 24.188 8.641 -11.344 1 85.44 196 LEU B N 1
ATOM 8297 C CA . LEU B 1 196 ? 24.016 9.672 -10.32 1 85.44 196 LEU B CA 1
ATOM 8298 C C . LEU B 1 196 ? 22.656 10.359 -10.461 1 85.44 196 LEU B C 1
ATOM 8300 O O . LEU B 1 196 ? 22.062 10.758 -9.469 1 85.44 196 LEU B O 1
ATOM 8304 N N . THR B 1 197 ? 22.234 10.508 -11.742 1 83.75 197 THR B N 1
ATOM 8305 C CA . THR B 1 197 ? 20.953 11.156 -11.992 1 83.75 197 THR B CA 1
ATOM 8306 C C . THR B 1 197 ? 19.984 10.211 -12.695 1 83.75 197 THR B C 1
ATOM 8308 O O . THR B 1 197 ? 20.406 9.188 -13.242 1 83.75 197 THR B O 1
ATOM 8311 N N . GLU B 1 198 ? 18.75 10.57 -12.641 1 85.81 198 GLU B N 1
ATOM 8312 C CA . GLU B 1 198 ? 17.734 9.766 -13.32 1 85.81 198 GLU B CA 1
ATOM 8313 C C . GLU B 1 198 ? 18.016 9.688 -14.812 1 85.81 198 GLU B C 1
ATOM 8315 O O . GLU B 1 198 ? 17.828 8.633 -15.43 1 85.81 198 GLU B O 1
ATOM 8320 N N . PHE B 1 199 ? 18.453 10.742 -15.305 1 81.94 199 PHE B N 1
ATOM 8321 C CA . PHE B 1 199 ? 18.75 10.805 -16.734 1 81.94 199 PHE B CA 1
ATOM 8322 C C . PHE B 1 199 ? 19.906 9.883 -17.078 1 81.94 199 PHE B C 1
ATOM 8324 O O . PHE B 1 199 ? 19.828 9.125 -18.047 1 81.94 199 PHE B O 1
ATOM 8331 N N . ARG B 1 200 ? 20.969 9.938 -16.312 1 88.12 200 ARG B N 1
ATOM 8332 C CA . ARG B 1 200 ? 22.125 9.078 -16.562 1 88.12 200 ARG B CA 1
ATOM 8333 C C . ARG B 1 200 ? 21.766 7.605 -16.438 1 88.12 200 ARG B C 1
ATOM 8335 O O . ARG B 1 200 ? 22.266 6.762 -17.172 1 88.12 200 ARG B O 1
ATOM 8342 N N . GLN B 1 201 ? 20.938 7.348 -15.492 1 90.19 201 GLN B N 1
ATOM 8343 C CA . GLN B 1 201 ? 20.453 5.98 -15.328 1 90.19 201 GLN B CA 1
ATOM 8344 C C . GLN B 1 201 ? 19.688 5.516 -16.562 1 90.19 201 GLN B C 1
ATOM 8346 O O . GLN B 1 201 ? 19.906 4.41 -17.047 1 90.19 201 GLN B O 1
ATOM 8351 N N . GLU B 1 202 ? 18.812 6.387 -17 1 87.94 202 GLU B N 1
ATOM 8352 C CA . GLU B 1 202 ? 18 6.059 -18.172 1 87.94 202 GLU B CA 1
ATOM 8353 C C . GLU B 1 202 ? 18.891 5.809 -19.391 1 87.94 202 GLU B C 1
ATOM 8355 O O . GLU B 1 202 ? 18.672 4.852 -20.141 1 87.94 202 GLU B O 1
ATOM 8360 N N . VAL B 1 203 ? 19.906 6.664 -19.547 1 88.25 203 VAL B N 1
ATOM 8361 C CA . VAL B 1 203 ? 20.812 6.535 -20.672 1 88.25 203 VAL B CA 1
ATOM 8362 C C . VAL B 1 203 ? 21.609 5.234 -20.547 1 88.25 203 VAL B C 1
ATOM 8364 O O . VAL B 1 203 ? 21.781 4.5 -21.531 1 88.25 203 VAL B O 1
ATOM 8367 N N . PHE B 1 204 ? 22.047 5 -19.406 1 90.81 204 PHE B N 1
ATOM 8368 C CA . PHE B 1 204 ? 22.844 3.793 -19.188 1 90.81 204 PHE B CA 1
ATOM 8369 C C . PHE B 1 204 ? 22.016 2.549 -19.516 1 90.81 204 PHE B C 1
ATOM 8371 O O . PHE B 1 204 ? 22.484 1.674 -20.25 1 90.81 204 PHE B O 1
ATOM 8378 N N . PHE B 1 205 ? 20.875 2.406 -19.016 1 90.19 205 PHE B N 1
ATOM 8379 C CA . PHE B 1 205 ? 20.062 1.2 -19.188 1 90.19 205 PHE B CA 1
ATOM 8380 C C . PHE B 1 205 ? 19.578 1.064 -20.625 1 90.19 205 PHE B C 1
ATOM 8382 O O . PHE B 1 205 ? 19.438 -0.049 -21.125 1 90.19 205 PHE B O 1
ATOM 8389 N N . GLN B 1 206 ? 19.391 2.131 -21.219 1 87.31 206 GLN B N 1
ATOM 8390 C CA . GLN B 1 206 ? 19.016 2.074 -22.625 1 87.31 206 GLN B CA 1
ATOM 8391 C C . GLN B 1 206 ? 20.156 1.548 -23.484 1 87.31 206 GLN B C 1
ATOM 8393 O O . GLN B 1 206 ? 19.922 0.884 -24.5 1 87.31 206 GLN B O 1
ATOM 8398 N N . THR B 1 207 ? 21.359 1.781 -22.984 1 87.44 207 THR B N 1
ATOM 8399 C CA . THR B 1 207 ? 22.531 1.413 -23.781 1 87.44 207 THR B CA 1
ATOM 8400 C C . THR B 1 207 ? 23.047 0.037 -23.391 1 87.44 207 THR B C 1
ATOM 8402 O O . THR B 1 207 ? 23.797 -0.596 -24.141 1 87.44 207 THR B O 1
ATOM 8405 N N . CYS B 1 208 ? 22.688 -0.447 -22.312 1 85.94 208 CYS B N 1
ATOM 8406 C CA . CYS B 1 208 ? 23.219 -1.701 -21.797 1 85.94 208 CYS B CA 1
ATOM 8407 C C . CYS B 1 208 ? 22.672 -2.891 -22.578 1 85.94 208 CYS B C 1
ATOM 8409 O O . CYS B 1 208 ? 23.203 -3.998 -22.484 1 85.94 208 CYS B O 1
ATOM 8411 N N . GLY B 1 209 ? 21.594 -2.791 -23.406 1 85.69 209 GLY B N 1
ATOM 8412 C CA . GLY B 1 209 ? 21.062 -3.838 -24.266 1 85.69 209 GLY B CA 1
ATOM 8413 C C . GLY B 1 209 ? 20.062 -4.738 -23.562 1 85.69 209 GLY B C 1
ATOM 8414 O O . GLY B 1 209 ? 19.453 -5.605 -24.203 1 85.69 209 GLY B O 1
ATOM 8415 N N . SER B 1 210 ? 19.891 -4.621 -22.266 1 91.06 210 SER B N 1
ATOM 8416 C CA . SER B 1 210 ? 18.984 -5.5 -21.531 1 91.06 210 SER B CA 1
ATOM 8417 C C . SER B 1 210 ? 17.75 -4.75 -21.047 1 91.06 210 SER B C 1
ATOM 8419 O O . SER B 1 210 ? 16.969 -5.277 -20.25 1 91.06 210 SER B O 1
ATOM 8421 N N . PHE B 1 211 ? 17.641 -3.584 -21.453 1 94.81 211 PHE B N 1
ATOM 8422 C CA . PHE B 1 211 ? 16.516 -2.76 -21.047 1 94.81 211 PHE B CA 1
ATOM 8423 C C . PHE B 1 211 ? 15.742 -2.264 -22.266 1 94.81 211 PHE B C 1
ATOM 8425 O O . PHE B 1 211 ? 16.344 -1.885 -23.266 1 94.81 211 PHE B O 1
ATOM 8432 N N . LEU B 1 212 ? 14.438 -2.402 -22.188 1 95.5 212 LEU B N 1
ATOM 8433 C CA . LEU B 1 212 ? 13.555 -1.881 -23.219 1 95.5 212 LEU B CA 1
ATOM 8434 C C . LEU B 1 212 ? 12.445 -1.027 -22.609 1 95.5 212 LEU B C 1
ATOM 8436 O O . LEU B 1 212 ? 11.633 -1.525 -21.812 1 95.5 212 LEU B O 1
ATOM 8440 N N . GLN B 1 213 ? 12.383 0.196 -22.938 1 94.25 213 GLN B N 1
ATOM 8441 C CA . GLN B 1 213 ? 11.391 1.117 -22.391 1 94.25 213 GLN B CA 1
ATOM 8442 C C . GLN B 1 213 ? 10.062 0.996 -23.125 1 94.25 213 GLN B C 1
ATOM 8444 O O . GLN B 1 213 ? 10.039 0.761 -24.344 1 94.25 213 GLN B O 1
ATOM 8449 N N . SER B 1 214 ? 9.016 1.108 -22.422 1 95.88 214 SER B N 1
ATOM 8450 C CA . SER B 1 214 ? 7.695 1.176 -23.047 1 95.88 214 SER B CA 1
ATOM 8451 C C . SER B 1 214 ? 7.52 2.477 -23.812 1 95.88 214 SER B C 1
ATOM 8453 O O . SER B 1 214 ? 8.195 3.469 -23.547 1 95.88 214 SER B O 1
ATOM 8455 N N . GLU B 1 215 ? 6.695 2.455 -24.75 1 96.81 215 GLU B N 1
ATOM 8456 C CA . GLU B 1 215 ? 6.367 3.625 -25.547 1 96.81 215 GLU B CA 1
ATOM 8457 C C . GLU B 1 215 ? 4.973 4.148 -25.219 1 96.81 215 GLU B C 1
ATOM 8459 O O . GLU B 1 215 ? 4.051 3.367 -25 1 96.81 215 GLU B O 1
ATOM 8464 N N . GLU B 1 216 ? 4.871 5.461 -25.125 1 95.94 216 GLU B N 1
ATOM 8465 C CA . GLU B 1 216 ? 3.57 6.098 -24.938 1 95.94 216 GLU B CA 1
ATOM 8466 C C . GLU B 1 216 ? 2.791 6.188 -26.234 1 95.94 216 GLU B C 1
ATOM 8468 O O . GLU B 1 216 ? 3.193 6.902 -27.156 1 95.94 216 GLU B O 1
ATOM 8473 N N . MET B 1 217 ? 1.706 5.488 -26.328 1 96.94 217 MET B N 1
ATOM 8474 C CA . MET B 1 217 ? 0.881 5.465 -27.531 1 96.94 217 MET B CA 1
ATOM 8475 C C . MET B 1 217 ? -0.38 6.305 -27.344 1 96.94 217 MET B C 1
ATOM 8477 O O . MET B 1 217 ? -0.997 6.273 -26.281 1 96.94 217 MET B O 1
ATOM 8481 N N . PRO B 1 218 ? -0.736 7.051 -28.297 1 95 218 PRO B N 1
ATOM 8482 C CA . PRO B 1 218 ? -1.938 7.883 -28.188 1 95 218 PRO B CA 1
ATOM 8483 C C . PRO B 1 218 ? -3.227 7.078 -28.328 1 95 218 PRO B C 1
ATOM 8485 O O . PRO B 1 218 ? -3.287 6.141 -29.125 1 95 218 PRO B O 1
ATOM 8488 N N . LEU B 1 219 ? -4.203 7.348 -27.641 1 92.94 219 LEU B N 1
ATOM 8489 C CA . LEU B 1 219 ? -5.516 6.715 -27.703 1 92.94 219 LEU B CA 1
ATOM 8490 C C . LEU B 1 219 ? -6.582 7.703 -28.156 1 92.94 219 LEU B C 1
ATOM 8492 O O . LEU B 1 219 ? -7.508 7.34 -28.891 1 92.94 219 LEU B O 1
ATOM 8496 N N . GLY B 1 220 ? -6.496 8.922 -27.594 1 90.44 220 GLY B N 1
ATOM 8497 C CA . GLY B 1 220 ? -7.465 9.961 -27.906 1 90.44 220 GLY B CA 1
ATOM 8498 C C . GLY B 1 220 ? -7.168 11.273 -27.219 1 90.44 220 GLY B C 1
ATOM 8499 O O . GLY B 1 220 ? -6.031 11.531 -26.812 1 90.44 220 GLY B O 1
ATOM 8500 N N . ILE B 1 221 ? -8.188 12.172 -27.281 1 90.88 221 ILE B N 1
ATOM 8501 C CA . ILE B 1 221 ? -8.039 13.5 -26.703 1 90.88 221 ILE B CA 1
ATOM 8502 C C . ILE B 1 221 ? -9.016 13.664 -25.547 1 90.88 221 ILE B C 1
ATOM 8504 O O . ILE B 1 221 ? -10.156 13.203 -25.609 1 90.88 221 ILE B O 1
ATOM 8508 N N . GLY B 1 222 ? -8.445 14.078 -24.438 1 85.88 222 GLY B N 1
ATOM 8509 C CA . GLY B 1 222 ? -9.297 14.398 -23.297 1 85.88 222 GLY B CA 1
ATOM 8510 C C . GLY B 1 222 ? -9.055 15.789 -22.734 1 85.88 222 GLY B C 1
ATOM 8511 O O . GLY B 1 222 ? -8.039 16.422 -23.047 1 85.88 222 GLY B O 1
ATOM 8512 N N . TYR B 1 223 ? -10.094 16.297 -22.031 1 84.44 223 TYR B N 1
ATOM 8513 C CA . TYR B 1 223 ? -9.984 17.594 -21.391 1 84.44 223 TYR B CA 1
ATOM 8514 C C . TYR B 1 223 ? -9.805 17.469 -19.891 1 84.44 223 TYR B C 1
ATOM 8516 O O . TYR B 1 223 ? -10.562 16.75 -19.219 1 84.44 223 TYR B O 1
ATOM 8524 N N . PHE B 1 224 ? -8.734 18.094 -19.391 1 82.88 224 PHE B N 1
ATOM 8525 C CA . PHE B 1 224 ? -8.414 18 -17.969 1 82.88 224 PHE B CA 1
ATOM 8526 C C . PHE B 1 224 ? -8.227 19.391 -17.359 1 82.88 224 PHE B C 1
ATOM 8528 O O . PHE B 1 224 ? -7.695 20.297 -18.016 1 82.88 224 PHE B O 1
ATOM 8535 N N . PRO B 1 225 ? -8.734 19.516 -16.109 1 79.69 225 PRO B N 1
ATOM 8536 C CA . PRO B 1 225 ? -8.531 20.797 -15.438 1 79.69 225 PRO B CA 1
ATOM 8537 C C . PRO B 1 225 ? -7.082 21.016 -15.008 1 79.69 225 PRO B C 1
ATOM 8539 O O . PRO B 1 225 ? -6.457 20.094 -14.461 1 79.69 225 PRO B O 1
ATOM 8542 N N . GLN B 1 226 ? -6.527 22.094 -15.352 1 82.88 226 GLN B N 1
ATOM 8543 C CA . GLN B 1 226 ? -5.168 22.453 -14.953 1 82.88 226 GLN B CA 1
ATOM 8544 C C . GLN B 1 226 ? -5.105 23.875 -14.43 1 82.88 226 GLN B C 1
ATOM 8546 O O . GLN B 1 226 ? -5.797 24.766 -14.938 1 82.88 226 GLN B O 1
ATOM 8551 N N . ASN B 1 227 ? -4.32 23.953 -13.43 1 79.62 227 ASN B N 1
ATOM 8552 C CA . ASN B 1 227 ? -4.121 25.297 -12.883 1 79.62 227 ASN B CA 1
ATOM 8553 C C . ASN B 1 227 ? -3.195 26.125 -13.766 1 79.62 227 ASN B C 1
ATOM 8555 O O . ASN B 1 227 ? -2.146 25.641 -14.203 1 79.62 227 ASN B O 1
ATOM 8559 N N . ASN B 1 228 ? -3.65 27.266 -14.102 1 82.62 228 ASN B N 1
ATOM 8560 C CA . ASN B 1 228 ? -2.805 28.219 -14.805 1 82.62 228 ASN B CA 1
ATOM 8561 C C . ASN B 1 228 ? -1.978 29.062 -13.836 1 82.62 228 ASN B C 1
ATOM 8563 O O . ASN B 1 228 ? -2.518 29.906 -13.125 1 82.62 228 ASN B O 1
ATOM 8567 N N . PRO B 1 229 ? -0.761 28.781 -13.797 1 75.44 229 PRO B N 1
ATOM 8568 C CA . PRO B 1 229 ? 0.068 29.484 -12.812 1 75.44 229 PRO B CA 1
ATOM 8569 C C . PRO B 1 229 ? 0.067 31 -13.016 1 75.44 229 PRO B C 1
ATOM 8571 O O . PRO B 1 229 ? 0.365 31.75 -12.086 1 75.44 229 PRO B O 1
ATOM 8574 N N . HIS B 1 230 ? -0.266 31.5 -14.25 1 78.31 230 HIS B N 1
ATOM 8575 C CA . HIS B 1 230 ? -0.207 32.938 -14.547 1 78.31 230 HIS B CA 1
ATOM 8576 C C . HIS B 1 230 ? -1.475 33.656 -14.094 1 78.31 230 HIS B C 1
ATOM 8578 O O . HIS B 1 230 ? -1.442 34.844 -13.773 1 78.31 230 HIS B O 1
ATOM 8584 N N . THR B 1 231 ? -2.531 32.906 -14.125 1 78.81 231 THR B N 1
ATOM 8585 C CA . THR B 1 231 ? -3.787 33.531 -13.766 1 78.81 231 THR B CA 1
ATOM 8586 C C . THR B 1 231 ? -4.32 33 -12.445 1 78.81 231 THR B C 1
ATOM 8588 O O . THR B 1 231 ? -5.184 33.594 -11.812 1 78.81 231 THR B O 1
ATOM 8591 N N . GLY B 1 232 ? -3.738 31.906 -12.016 1 75.56 232 GLY B N 1
ATOM 8592 C CA . GLY B 1 232 ? -4.242 31.281 -10.805 1 75.56 232 GLY B CA 1
ATOM 8593 C C . GLY B 1 232 ? -5.562 30.562 -11.008 1 75.56 232 GLY B C 1
ATOM 8594 O O . GLY B 1 232 ? -6.078 29.922 -10.086 1 75.56 232 GLY B O 1
ATOM 8595 N N . ASN B 1 233 ? -6.109 30.625 -12.219 1 81 233 ASN B N 1
ATOM 8596 C CA . ASN B 1 233 ? -7.391 29.984 -12.523 1 81 233 ASN B CA 1
ATOM 8597 C C . ASN B 1 233 ? -7.207 28.578 -13.086 1 81 233 ASN B C 1
ATOM 8599 O O . ASN B 1 233 ? -6.117 28.234 -13.531 1 81 233 ASN B O 1
ATOM 8603 N N . VAL B 1 234 ? -8.305 27.812 -12.898 1 80.75 234 VAL B N 1
ATOM 8604 C CA . VAL B 1 234 ? -8.312 26.469 -13.461 1 80.75 234 VAL B CA 1
ATOM 8605 C C . VAL B 1 234 ? -8.875 26.516 -14.875 1 80.75 234 VAL B C 1
ATOM 8607 O O . VAL B 1 234 ? -9.906 27.141 -15.125 1 80.75 234 VAL B O 1
ATOM 8610 N N . GLN B 1 235 ? -8.094 26.109 -15.805 1 81.88 235 GLN B N 1
ATOM 8611 C CA . GLN B 1 235 ? -8.547 26.031 -17.188 1 81.88 235 GLN B CA 1
ATOM 8612 C C . GLN B 1 235 ? -8.578 24.594 -17.688 1 81.88 235 GLN B C 1
ATOM 8614 O O . GLN B 1 235 ? -7.844 23.734 -17.188 1 81.88 235 GLN B O 1
ATOM 8619 N N . GLN B 1 236 ? -9.531 24.375 -18.562 1 83.69 236 GLN B N 1
ATOM 8620 C CA . GLN B 1 236 ? -9.562 23.062 -19.219 1 83.69 236 GLN B CA 1
ATOM 8621 C C . GLN B 1 236 ? -8.516 22.984 -20.344 1 83.69 236 GLN B C 1
ATOM 8623 O O . GLN B 1 236 ? -8.477 23.844 -21.219 1 83.69 236 GLN B O 1
ATOM 8628 N N . VAL B 1 237 ? -7.684 22.078 -20.172 1 86.56 237 VAL B N 1
ATOM 8629 C CA . VAL B 1 237 ? -6.641 21.922 -21.188 1 86.56 237 VAL B CA 1
ATOM 8630 C C . VAL B 1 237 ? -6.824 20.594 -21.906 1 86.56 237 VAL B C 1
ATOM 8632 O O . VAL B 1 237 ? -7.168 19.578 -21.281 1 86.56 237 VAL B O 1
ATOM 8635 N N . MET B 1 238 ? -6.652 20.719 -23.172 1 89.56 238 MET B N 1
ATOM 8636 C CA . MET B 1 238 ? -6.711 19.516 -24.016 1 89.56 238 MET B CA 1
ATOM 8637 C C . MET B 1 238 ? -5.418 18.719 -23.906 1 89.56 238 MET B C 1
ATOM 8639 O O . MET B 1 238 ? -4.328 19.266 -24.078 1 89.56 238 MET B O 1
ATOM 8643 N N . LYS B 1 239 ? -5.539 17.484 -23.453 1 88.12 239 LYS B N 1
ATOM 8644 C CA . LYS B 1 239 ? -4.371 16.609 -23.391 1 88.12 239 LYS B CA 1
ATOM 8645 C C . LYS B 1 239 ? -4.625 15.312 -24.156 1 88.12 239 LYS B C 1
ATOM 8647 O O . LYS B 1 239 ? -5.77 14.867 -24.266 1 88.12 239 LYS B O 1
ATOM 8652 N N . THR B 1 240 ? -3.551 14.758 -24.672 1 92.12 240 THR B N 1
ATOM 8653 C CA . THR B 1 240 ? -3.637 13.461 -25.328 1 92.12 240 THR B CA 1
ATOM 8654 C C . THR B 1 240 ? -3.648 12.328 -24.312 1 92.12 240 THR B C 1
ATOM 8656 O O . THR B 1 240 ? -2.773 12.258 -23.438 1 92.12 240 THR B O 1
ATOM 8659 N N . VAL B 1 241 ? -4.715 11.57 -24.406 1 93.62 241 VAL B N 1
ATOM 8660 C CA . VAL B 1 241 ? -4.781 10.375 -23.578 1 93.62 241 VAL B CA 1
ATOM 8661 C C . VAL B 1 241 ? -3.879 9.289 -24.172 1 93.62 241 VAL B C 1
ATOM 8663 O O . VAL B 1 241 ? -3.92 9.023 -25.375 1 93.62 241 VAL B O 1
ATOM 8666 N N . THR B 1 242 ? -3.037 8.766 -23.328 1 95.44 242 THR B N 1
ATOM 8667 C CA . THR B 1 242 ? -2.061 7.805 -23.828 1 95.44 242 THR B CA 1
ATOM 8668 C C . THR B 1 242 ? -2.088 6.52 -23.016 1 95.44 242 THR B C 1
ATOM 8670 O O . THR B 1 242 ? -2.727 6.461 -21.953 1 95.44 242 THR B O 1
ATOM 8673 N N . PHE B 1 243 ? -1.606 5.43 -23.516 1 97.06 243 PHE B N 1
ATOM 8674 C CA . PHE B 1 243 ? -1.34 4.176 -22.812 1 97.06 243 PHE B CA 1
ATOM 8675 C C . PHE B 1 243 ? 0.083 3.701 -23.078 1 97.06 243 PHE B C 1
ATOM 8677 O O . PHE B 1 243 ? 0.801 4.297 -23.891 1 97.06 243 PHE B O 1
ATOM 8684 N N . GLN B 1 244 ? 0.585 2.771 -22.312 1 98.06 244 GLN B N 1
ATOM 8685 C CA . GLN B 1 244 ? 1.958 2.291 -22.422 1 98.06 244 GLN B CA 1
ATOM 8686 C C . GLN B 1 244 ? 2.02 0.976 -23.188 1 98.06 244 GLN B C 1
ATOM 8688 O O . GLN B 1 244 ? 1.309 0.024 -22.859 1 98.06 244 GLN B O 1
ATOM 8693 N N . TYR B 1 245 ? 2.812 0.903 -24.219 1 98.38 245 TYR B N 1
ATOM 8694 C CA . TYR B 1 245 ? 3.047 -0.275 -25.047 1 98.38 245 TYR B CA 1
ATOM 8695 C C . TYR B 1 245 ? 4.527 -0.647 -25.062 1 98.38 245 TYR B C 1
ATOM 8697 O O . TYR B 1 245 ? 5.379 0.187 -25.359 1 98.38 245 TYR B O 1
ATOM 8705 N N . VAL B 1 246 ? 4.832 -1.839 -24.641 1 98.19 246 VAL B N 1
ATOM 8706 C CA . VAL B 1 246 ? 6.195 -2.342 -24.781 1 98.19 246 VAL B CA 1
ATOM 8707 C C . VAL B 1 246 ? 6.383 -2.92 -26.188 1 98.19 246 VAL B C 1
ATOM 8709 O O . VAL B 1 246 ? 5.762 -3.928 -26.531 1 98.19 246 VAL B O 1
ATOM 8712 N N . PRO B 1 247 ? 7.242 -2.303 -26.969 1 97.44 247 PRO B N 1
ATOM 8713 C CA . PRO B 1 247 ? 7.418 -2.834 -28.328 1 97.44 247 PRO B CA 1
ATOM 8714 C C . PRO B 1 247 ? 7.762 -4.32 -28.328 1 97.44 247 PRO B C 1
ATOM 8716 O O . PRO B 1 247 ? 8.836 -4.711 -27.859 1 97.44 247 PRO B O 1
ATOM 8719 N N . VAL B 1 248 ? 6.879 -5.078 -28.938 1 97.69 248 VAL B N 1
ATOM 8720 C CA . VAL B 1 248 ? 6.961 -6.527 -28.812 1 97.69 248 VAL B CA 1
ATOM 8721 C C . VAL B 1 248 ? 8.117 -7.055 -29.672 1 97.69 248 VAL B C 1
ATOM 8723 O O . VAL B 1 248 ? 8.773 -8.031 -29.297 1 97.69 248 VAL B O 1
ATOM 8726 N N . LYS B 1 249 ? 8.477 -6.461 -30.828 1 97 249 LYS B N 1
ATOM 8727 C CA . LYS B 1 249 ? 9.523 -6.949 -31.734 1 97 249 LYS B CA 1
ATOM 8728 C C . LYS B 1 249 ? 10.898 -6.879 -31.062 1 97 249 LYS B C 1
ATOM 8730 O O . LYS B 1 249 ? 11.547 -7.91 -30.875 1 97 249 LYS B O 1
ATOM 8735 N N . PRO B 1 250 ? 11.273 -5.68 -30.641 1 96.31 250 PRO B N 1
ATOM 8736 C CA . PRO B 1 250 ? 12.57 -5.641 -29.953 1 96.31 250 PRO B CA 1
ATOM 8737 C C . PRO B 1 250 ? 12.57 -6.43 -28.656 1 96.31 250 PRO B C 1
ATOM 8739 O O . PRO B 1 250 ? 13.602 -6.973 -28.25 1 96.31 250 PRO B O 1
ATOM 8742 N N . LEU B 1 251 ? 11.438 -6.48 -27.953 1 97.25 251 LEU B N 1
ATOM 8743 C CA . LEU B 1 251 ? 11.352 -7.254 -26.719 1 97.25 251 LEU B CA 1
ATOM 8744 C C . LEU B 1 251 ? 11.625 -8.727 -26.984 1 97.25 251 LEU B C 1
ATOM 8746 O O . LEU B 1 251 ? 12.43 -9.344 -26.281 1 97.25 251 LEU B O 1
ATOM 8750 N N . LEU B 1 252 ? 10.969 -9.328 -27.969 1 97.31 252 LEU B N 1
ATOM 8751 C CA . LEU B 1 252 ? 11.148 -10.734 -28.297 1 97.31 252 LEU B CA 1
ATOM 8752 C C . LEU B 1 252 ? 12.57 -11.008 -28.797 1 97.31 252 LEU B C 1
ATOM 8754 O O . LEU B 1 252 ? 13.156 -12.039 -28.453 1 97.31 252 LEU B O 1
ATOM 8758 N N . LYS B 1 253 ? 13.086 -10.102 -29.578 1 96.25 253 LYS B N 1
ATOM 8759 C CA . LYS B 1 253 ? 14.469 -10.25 -30.031 1 96.25 253 LYS B CA 1
ATOM 8760 C C . LYS B 1 253 ? 15.43 -10.297 -28.844 1 96.25 253 LYS B C 1
ATOM 8762 O O . LYS B 1 253 ? 16.312 -11.148 -28.797 1 96.25 253 LYS B O 1
ATOM 8767 N N . MET B 1 254 ? 15.211 -9.391 -27.938 1 95.69 254 MET B N 1
ATOM 8768 C CA . MET B 1 254 ? 16.047 -9.336 -26.75 1 95.69 254 MET B CA 1
ATOM 8769 C C . MET B 1 254 ? 15.938 -10.625 -25.938 1 95.69 254 MET B C 1
ATOM 8771 O O . MET B 1 254 ? 16.953 -11.172 -25.5 1 95.69 254 MET B O 1
ATOM 8775 N N . LEU B 1 255 ? 14.758 -11.172 -25.766 1 95.88 255 LEU B N 1
ATOM 8776 C CA . LEU B 1 255 ? 14.539 -12.383 -24.969 1 95.88 255 LEU B CA 1
ATOM 8777 C C . LEU B 1 255 ? 15.172 -13.594 -25.656 1 95.88 255 LEU B C 1
ATOM 8779 O O . LEU B 1 255 ? 15.766 -14.445 -24.984 1 95.88 255 LEU B O 1
ATOM 8783 N N . VAL B 1 256 ? 15.078 -13.672 -26.969 1 94.62 256 VAL B N 1
ATOM 8784 C CA . VAL B 1 256 ? 15.633 -14.805 -27.703 1 94.62 256 VAL B CA 1
ATOM 8785 C C . VAL B 1 256 ? 17.156 -14.75 -27.656 1 94.62 256 VAL B C 1
ATOM 8787 O O . VAL B 1 256 ? 17.812 -15.773 -27.469 1 94.62 256 VAL B O 1
ATOM 8790 N N . GLU B 1 257 ? 17.703 -13.617 -27.766 1 94.19 257 GLU B N 1
ATOM 8791 C CA . GLU B 1 257 ? 19.141 -13.477 -27.906 1 94.19 257 GLU B CA 1
ATOM 8792 C C . GLU B 1 257 ? 19.828 -13.523 -26.531 1 94.19 257 GLU B C 1
ATOM 8794 O O . GLU B 1 257 ? 20.953 -13.992 -26.422 1 94.19 257 GLU B O 1
ATOM 8799 N N . LYS B 1 258 ? 19.203 -13 -25.516 1 91.69 258 LYS B N 1
ATOM 8800 C CA . LYS B 1 258 ? 19.875 -12.836 -24.234 1 91.69 258 LYS B CA 1
ATOM 8801 C C . LYS B 1 258 ? 19.578 -14.016 -23.312 1 91.69 258 LYS B C 1
ATOM 8803 O O . LYS B 1 258 ? 20.172 -14.141 -22.234 1 91.69 258 LYS B O 1
ATOM 8808 N N . THR B 1 259 ? 18.656 -14.875 -23.656 1 92.94 259 THR B N 1
ATOM 8809 C CA . THR B 1 259 ? 18.266 -15.969 -22.781 1 92.94 259 THR B CA 1
ATOM 8810 C C . THR B 1 259 ? 18.391 -17.312 -23.5 1 92.94 259 THR B C 1
ATOM 8812 O O . THR B 1 259 ? 18.875 -17.359 -24.641 1 92.94 259 THR B O 1
ATOM 8815 N N . ASP B 1 260 ? 18.016 -18.406 -22.812 1 91.56 260 ASP B N 1
ATOM 8816 C CA . ASP B 1 260 ? 18.047 -19.75 -23.375 1 91.56 260 ASP B CA 1
ATOM 8817 C C . ASP B 1 260 ? 16.688 -20.156 -23.922 1 91.56 260 ASP B C 1
ATOM 8819 O O . ASP B 1 260 ? 16.328 -21.344 -23.922 1 91.56 260 ASP B O 1
ATOM 8823 N N . LEU B 1 261 ? 15.93 -19.25 -24.391 1 93.31 261 LEU B N 1
ATOM 8824 C CA . LEU B 1 261 ? 14.562 -19.484 -24.828 1 93.31 261 LEU B CA 1
ATOM 8825 C C . LEU B 1 261 ? 14.523 -20.531 -25.938 1 93.31 261 LEU B C 1
ATOM 8827 O O . LEU B 1 261 ? 13.75 -21.484 -25.859 1 93.31 261 LEU B O 1
ATOM 8831 N N . LEU B 1 262 ? 15.406 -20.422 -26.922 1 91.38 262 LEU B N 1
ATOM 8832 C CA . LEU B 1 262 ? 15.398 -21.328 -28.062 1 91.38 262 LEU B CA 1
ATOM 8833 C C . LEU B 1 262 ? 15.82 -22.734 -27.625 1 91.38 262 LEU B C 1
ATOM 8835 O O . LEU B 1 262 ? 15.266 -23.734 -28.094 1 91.38 262 LEU B O 1
ATOM 8839 N N . LYS B 1 263 ? 16.719 -22.734 -26.734 1 89 263 LYS B N 1
ATOM 8840 C CA . LYS B 1 263 ? 17.172 -24.016 -26.219 1 89 263 LYS B CA 1
ATOM 8841 C C . LYS B 1 263 ? 16.062 -24.719 -25.453 1 89 263 LYS B C 1
ATOM 8843 O O . LYS B 1 263 ? 15.836 -25.922 -25.609 1 89 263 LYS B O 1
ATOM 8848 N N . ILE B 1 264 ? 15.391 -24.016 -24.672 1 90.38 264 ILE B N 1
ATOM 8849 C CA . ILE B 1 264 ? 14.305 -24.562 -23.859 1 90.38 264 ILE B CA 1
ATOM 8850 C C . ILE B 1 264 ? 13.156 -25 -24.766 1 90.38 264 ILE B C 1
ATOM 8852 O O . ILE B 1 264 ? 12.578 -26.078 -24.578 1 90.38 264 ILE B O 1
ATOM 8856 N N . ALA B 1 265 ? 12.859 -24.188 -25.766 1 89.88 265 ALA B N 1
ATOM 8857 C CA . ALA B 1 265 ? 11.75 -24.453 -26.672 1 89.88 265 ALA B CA 1
ATOM 8858 C C . ALA B 1 265 ? 12.031 -25.672 -27.531 1 89.88 265 ALA B C 1
ATOM 8860 O O . ALA B 1 265 ? 11.117 -26.438 -27.859 1 89.88 265 ALA B O 1
ATOM 8861 N N . SER B 1 266 ? 13.25 -25.891 -27.859 1 86.56 266 SER B N 1
ATOM 8862 C CA . SER B 1 266 ? 13.617 -27 -28.734 1 86.56 266 SER B CA 1
ATOM 8863 C C . SER B 1 266 ? 13.484 -28.344 -28 1 86.56 266 SER B C 1
ATOM 8865 O O . SER B 1 266 ? 13.312 -29.391 -28.641 1 86.56 266 SER B O 1
ATOM 8867 N N . GLN B 1 267 ? 13.477 -28.234 -26.766 1 84.38 267 GLN B N 1
ATOM 8868 C CA . GLN B 1 267 ? 13.406 -29.453 -25.969 1 84.38 267 GLN B CA 1
ATOM 8869 C C . GLN B 1 267 ? 11.961 -29.828 -25.641 1 84.38 267 GLN B C 1
ATOM 8871 O O . GLN B 1 267 ? 11.68 -30.953 -25.234 1 84.38 267 GLN B O 1
ATOM 8876 N N . HIS B 1 268 ? 11.086 -29 -25.906 1 86.81 268 HIS B N 1
ATOM 8877 C CA . HIS B 1 268 ? 9.688 -29.234 -25.562 1 86.81 268 HIS B CA 1
ATOM 8878 C C . HIS B 1 268 ? 8.891 -29.719 -26.766 1 86.81 268 HIS B C 1
ATOM 8880 O O . HIS B 1 268 ? 8.289 -28.922 -27.484 1 86.81 268 HIS B O 1
ATOM 8886 N N . LEU B 1 269 ? 8.797 -31.031 -26.844 1 83.19 269 LEU B N 1
ATOM 8887 C CA . LEU B 1 269 ? 8.156 -31.641 -28 1 83.19 269 LEU B CA 1
ATOM 8888 C C . LEU B 1 269 ? 6.809 -32.25 -27.609 1 83.19 269 LEU B C 1
ATOM 8890 O O . LEU B 1 269 ? 6.582 -32.562 -26.438 1 83.19 269 LEU B O 1
ATOM 8894 N N . PRO B 1 270 ? 5.871 -32.281 -28.594 1 87.25 270 PRO B N 1
ATOM 8895 C CA . PRO B 1 270 ? 4.586 -32.938 -28.312 1 87.25 270 PRO B CA 1
ATOM 8896 C C . PRO B 1 270 ? 4.734 -34.406 -27.891 1 87.25 270 PRO B C 1
ATOM 8898 O O . PRO B 1 270 ? 5.645 -35.094 -28.359 1 87.25 270 PRO B O 1
ATOM 8901 N N . SER B 1 271 ? 3.775 -34.812 -27.109 1 88.31 271 SER B N 1
ATOM 8902 C CA . SER B 1 271 ? 3.787 -36.188 -26.625 1 88.31 271 SER B CA 1
ATOM 8903 C C . SER B 1 271 ? 3.314 -37.156 -27.703 1 88.31 271 SER B C 1
ATOM 8905 O O . SER B 1 271 ? 2.463 -36.812 -28.531 1 88.31 271 SER B O 1
ATOM 8907 N N . ASN B 1 272 ? 3.82 -38.438 -27.703 1 87.25 272 ASN B N 1
ATOM 8908 C CA . ASN B 1 272 ? 3.436 -39.438 -28.703 1 87.25 272 ASN B CA 1
ATOM 8909 C C . ASN B 1 272 ? 2.713 -40.594 -28.047 1 87.25 272 ASN B C 1
ATOM 8911 O O . ASN B 1 272 ? 2.336 -41.562 -28.734 1 87.25 272 ASN B O 1
ATOM 8915 N N . ASP B 1 273 ? 2.416 -40.5 -26.812 1 89.75 273 ASP B N 1
ATOM 8916 C CA . ASP B 1 273 ? 1.845 -41.656 -26.109 1 89.75 273 ASP B CA 1
ATOM 8917 C C . ASP B 1 273 ? 0.339 -41.5 -25.922 1 89.75 273 ASP B C 1
ATOM 8919 O O . ASP B 1 273 ? -0.289 -42.25 -25.188 1 89.75 273 ASP B O 1
ATOM 8923 N N . GLY B 1 274 ? -0.239 -40.469 -26.469 1 88.25 274 GLY B N 1
ATOM 8924 C CA . GLY B 1 274 ? -1.676 -40.25 -26.375 1 88.25 274 GLY B CA 1
ATOM 8925 C C . GLY B 1 274 ? -2.096 -39.469 -25.156 1 88.25 274 GLY B C 1
ATOM 8926 O O . GLY B 1 274 ? -3.275 -39.156 -24.984 1 88.25 274 GLY B O 1
ATOM 8927 N N . LEU B 1 275 ? -1.216 -39.156 -24.312 1 93.88 275 LEU B N 1
ATOM 8928 C CA . LEU B 1 275 ? -1.496 -38.344 -23.125 1 93.88 275 LEU B CA 1
ATOM 8929 C C . LEU B 1 275 ? -1.304 -36.844 -23.422 1 93.88 275 LEU B C 1
ATOM 8931 O O . LEU B 1 275 ? -0.378 -36.469 -24.141 1 93.88 275 LEU B O 1
ATOM 8935 N N . LEU B 1 276 ? -2.227 -36.094 -22.984 1 96 276 LEU B N 1
ATOM 8936 C CA . LEU B 1 276 ? -2.1 -34.625 -23.078 1 96 276 LEU B CA 1
ATOM 8937 C C . LEU B 1 276 ? -1.375 -34.062 -21.875 1 96 276 LEU B C 1
ATOM 8939 O O . LEU B 1 276 ? -1.837 -34.219 -20.734 1 96 276 LEU B O 1
ATOM 8943 N N . ARG B 1 277 ? -0.21 -33.469 -22.125 1 95.06 277 ARG B N 1
ATOM 8944 C CA . ARG B 1 277 ? 0.595 -32.938 -21.016 1 95.06 277 ARG B CA 1
ATOM 8945 C C . ARG B 1 277 ? 0.733 -31.422 -21.109 1 95.06 277 ARG B C 1
ATOM 8947 O O . ARG B 1 277 ? 1.102 -30.766 -20.125 1 95.06 277 ARG B O 1
ATOM 8954 N N . ASP B 1 278 ? 0.508 -30.875 -22.266 1 95.19 278 ASP B N 1
ATOM 8955 C CA . ASP B 1 278 ? 0.641 -29.438 -22.453 1 95.19 278 ASP B CA 1
ATOM 8956 C C . ASP B 1 278 ? -0.098 -28.969 -23.703 1 95.19 278 ASP B C 1
ATOM 8958 O O . ASP B 1 278 ? -0.791 -29.766 -24.344 1 95.19 278 ASP B O 1
ATOM 8962 N N . PHE B 1 279 ? 0.025 -27.688 -24.016 1 93.81 279 PHE B N 1
ATOM 8963 C CA . PHE B 1 279 ? -0.683 -27.047 -25.109 1 93.81 279 PHE B CA 1
ATOM 8964 C C . PHE B 1 279 ? -0.33 -27.703 -26.453 1 93.81 279 PHE B C 1
ATOM 8966 O O . PHE B 1 279 ? -1.195 -27.891 -27.312 1 93.81 279 PHE B O 1
ATOM 8973 N N . GLN B 1 280 ? 0.885 -28.156 -26.641 1 91.56 280 GLN B N 1
ATOM 8974 C CA . GLN B 1 280 ? 1.362 -28.703 -27.906 1 91.56 280 GLN B CA 1
ATOM 8975 C C . GLN B 1 280 ? 0.704 -30.047 -28.203 1 91.56 280 GLN B C 1
ATOM 8977 O O . GLN B 1 280 ? 0.707 -30.5 -29.344 1 91.56 280 GLN B O 1
ATOM 8982 N N . ASP B 1 281 ? 0.218 -30.641 -27.156 1 94.5 281 ASP B N 1
ATOM 8983 C CA . ASP B 1 281 ? -0.406 -31.953 -27.312 1 94.5 281 ASP B CA 1
ATOM 8984 C C . ASP B 1 281 ? -1.862 -31.812 -27.766 1 94.5 281 ASP B C 1
ATOM 8986 O O . ASP B 1 281 ? -2.488 -32.812 -28.156 1 94.5 281 ASP B O 1
ATOM 8990 N N . GLY B 1 282 ? -2.418 -30.625 -27.688 1 93.88 282 GLY B N 1
ATOM 8991 C CA . GLY B 1 282 ? -3.801 -30.391 -28.062 1 93.88 282 GLY B CA 1
ATOM 8992 C C . GLY B 1 282 ? -4.008 -30.359 -29.562 1 93.88 282 GLY B C 1
ATOM 8993 O O . GLY B 1 282 ? -3.068 -30.094 -30.328 1 93.88 282 GLY B O 1
ATOM 8994 N N . LEU B 1 283 ? -5.219 -30.547 -29.969 1 94.19 283 LEU B N 1
ATOM 8995 C CA . LEU B 1 283 ? -5.559 -30.609 -31.391 1 94.19 283 LEU B CA 1
ATOM 8996 C C . LEU B 1 283 ? -5.344 -29.25 -32.062 1 94.19 283 LEU B C 1
ATOM 8998 O O . LEU B 1 283 ? -4.977 -29.188 -33.219 1 94.19 283 LEU B O 1
ATOM 9002 N N . TYR B 1 284 ? -5.566 -28.219 -31.359 1 94.12 284 TYR B N 1
ATOM 9003 C CA . TYR B 1 284 ? -5.418 -26.875 -31.906 1 94.12 284 TYR B CA 1
ATOM 9004 C C . TYR B 1 284 ? -3.982 -26.625 -32.344 1 94.12 284 TYR B C 1
ATOM 9006 O O . TYR B 1 284 ? -3.746 -26.156 -33.469 1 94.12 284 TYR B O 1
ATOM 9014 N N . ALA B 1 285 ? -3.041 -26.922 -31.469 1 92.06 285 ALA B N 1
ATOM 9015 C CA . ALA B 1 285 ? -1.63 -26.719 -31.797 1 92.06 285 ALA B CA 1
ATOM 9016 C C . ALA B 1 285 ? -1.175 -27.672 -32.906 1 92.06 285 ALA B C 1
ATOM 9018 O O . ALA B 1 285 ? -0.399 -27.281 -33.781 1 92.06 285 ALA B O 1
ATOM 9019 N N . GLN B 1 286 ? -1.646 -28.875 -32.875 1 89.06 286 GLN B N 1
ATOM 9020 C CA . GLN B 1 286 ? -1.223 -29.906 -33.812 1 89.06 286 GLN B CA 1
ATOM 9021 C C . GLN B 1 286 ? -1.701 -29.578 -35.219 1 89.06 286 GLN B C 1
ATOM 9023 O O . GLN B 1 286 ? -1.004 -29.859 -36.219 1 89.06 286 GLN B O 1
ATOM 9028 N N . HIS B 1 287 ? -2.818 -28.984 -35.344 1 88.06 287 HIS B N 1
ATOM 9029 C CA . HIS B 1 287 ? -3.418 -28.781 -36.656 1 88.06 287 HIS B CA 1
ATOM 9030 C C . HIS B 1 287 ? -3.197 -27.344 -37.125 1 88.06 287 HIS B C 1
ATOM 9032 O O . HIS B 1 287 ? -3.555 -27.016 -38.25 1 88.06 287 HIS B O 1
ATOM 9038 N N . HIS B 1 288 ? -2.613 -26.609 -36.375 1 87 288 HIS B N 1
ATOM 9039 C CA . HIS B 1 288 ? -2.369 -25.219 -36.75 1 87 288 HIS B CA 1
ATOM 9040 C C . HIS B 1 288 ? -1.161 -25.109 -37.656 1 87 288 HIS B C 1
ATOM 9042 O O . HIS B 1 288 ? -0.092 -25.641 -37.375 1 87 288 HIS B O 1
ATOM 9048 N N . GLU B 1 289 ? -1.24 -24.484 -38.688 1 79.94 289 GLU B N 1
ATOM 9049 C CA . GLU B 1 289 ? -0.222 -24.422 -39.75 1 79.94 289 GLU B CA 1
ATOM 9050 C C . GLU B 1 289 ? 1.074 -23.812 -39.219 1 79.94 289 GLU B C 1
ATOM 9052 O O . GLU B 1 289 ? 2.164 -24.312 -39.5 1 79.94 289 GLU B O 1
ATOM 9057 N N . VAL B 1 290 ? 0.931 -22.859 -38.406 1 81.69 290 VAL B N 1
ATOM 9058 C CA . VAL B 1 290 ? 2.098 -22.109 -37.969 1 81.69 290 VAL B CA 1
ATOM 9059 C C . VAL B 1 290 ? 2.609 -22.672 -36.656 1 81.69 290 VAL B C 1
ATOM 9061 O O . VAL B 1 290 ? 3.82 -22.828 -36.438 1 81.69 290 VAL B O 1
ATOM 9064 N N . LEU B 1 291 ? 1.764 -23.016 -35.781 1 80.56 291 LEU B N 1
ATOM 9065 C CA . LEU B 1 291 ? 2.133 -23.469 -34.438 1 80.56 291 LEU B CA 1
ATOM 9066 C C . LEU B 1 291 ? 2.814 -24.828 -34.5 1 80.56 291 LEU B C 1
ATOM 9068 O O . LEU B 1 291 ? 3.596 -25.172 -33.594 1 80.56 291 LEU B O 1
ATOM 9072 N N . SER B 1 292 ? 2.574 -25.531 -35.531 1 77.06 292 SER B N 1
ATOM 9073 C CA . SER B 1 292 ? 3.135 -26.859 -35.625 1 77.06 292 SER B CA 1
ATOM 9074 C C . SER B 1 292 ? 4.527 -26.828 -36.25 1 77.06 292 SER B C 1
ATOM 9076 O O . SER B 1 292 ? 5.262 -27.828 -36.219 1 77.06 292 SER B O 1
ATOM 9078 N N . SER B 1 293 ? 4.871 -25.672 -36.656 1 76.12 293 SER B N 1
ATOM 9079 C CA . SER B 1 293 ? 6.188 -25.547 -37.281 1 76.12 293 SER B CA 1
ATOM 9080 C C . SER B 1 293 ? 7.289 -25.469 -36.25 1 76.12 293 SER B C 1
ATOM 9082 O O . SER B 1 293 ? 7.074 -24.922 -35.156 1 76.12 293 SER B O 1
ATOM 9084 N N . ARG B 1 294 ? 8.453 -26.031 -36.562 1 69.69 294 ARG B N 1
ATOM 9085 C CA . ARG B 1 294 ? 9.547 -26.172 -35.625 1 69.69 294 ARG B CA 1
ATOM 9086 C C . ARG B 1 294 ? 10.156 -24.812 -35.281 1 69.69 294 ARG B C 1
ATOM 9088 O O . ARG B 1 294 ? 10.711 -24.625 -34.188 1 69.69 294 ARG B O 1
ATOM 9095 N N . ASN B 1 295 ? 10.094 -23.875 -36.094 1 77.5 295 ASN B N 1
ATOM 9096 C CA . ASN B 1 295 ? 10.789 -22.625 -35.812 1 77.5 295 ASN B CA 1
ATOM 9097 C C . ASN B 1 295 ? 9.812 -21.516 -35.438 1 77.5 295 ASN B C 1
ATOM 9099 O O . ASN B 1 295 ? 10.047 -20.344 -35.781 1 77.5 295 ASN B O 1
ATOM 9103 N N . CYS B 1 296 ? 8.727 -21.922 -34.75 1 87.62 296 CYS B N 1
ATOM 9104 C CA . CYS B 1 296 ? 7.742 -20.906 -34.375 1 87.62 296 CYS B CA 1
ATOM 9105 C C . CYS B 1 296 ? 7.566 -20.859 -32.844 1 87.62 296 CYS B C 1
ATOM 9107 O O . CYS B 1 296 ? 7.402 -21.906 -32.219 1 87.62 296 CYS B O 1
ATOM 9109 N N . ILE B 1 297 ? 7.754 -19.672 -32.344 1 91.44 297 ILE B N 1
ATOM 9110 C CA . ILE B 1 297 ? 7.508 -19.438 -30.906 1 91.44 297 ILE B CA 1
ATOM 9111 C C . ILE B 1 297 ? 6.105 -18.875 -30.719 1 91.44 297 ILE B C 1
ATOM 9113 O O . ILE B 1 297 ? 5.719 -17.906 -31.375 1 91.44 297 ILE B O 1
ATOM 9117 N N . SER B 1 298 ? 5.395 -19.5 -29.891 1 92.44 298 SER B N 1
ATOM 9118 C CA . SER B 1 298 ? 4.008 -19.094 -29.688 1 92.44 298 SER B CA 1
ATOM 9119 C C . SER B 1 298 ? 3.83 -18.406 -28.344 1 92.44 298 SER B C 1
ATOM 9121 O O . SER B 1 298 ? 4.387 -18.828 -27.328 1 92.44 298 SER B O 1
ATOM 9123 N N . LEU B 1 299 ? 3.025 -17.344 -28.312 1 94 299 LEU B N 1
ATOM 9124 C CA . LEU B 1 299 ? 2.777 -16.547 -27.125 1 94 299 LEU B CA 1
ATOM 9125 C C . LEU B 1 299 ? 1.409 -16.859 -26.531 1 94 299 LEU B C 1
ATOM 9127 O O . LEU B 1 299 ? 0.438 -17.062 -27.266 1 94 299 LEU B O 1
ATOM 9131 N N . VAL B 1 300 ? 1.321 -16.969 -25.219 1 93 300 VAL B N 1
ATOM 9132 C CA . VAL B 1 300 ? 0.073 -16.969 -24.453 1 93 300 VAL B CA 1
ATOM 9133 C C . VAL B 1 300 ? -0.123 -15.602 -23.797 1 93 300 VAL B C 1
ATOM 9135 O O . VAL B 1 300 ? 0.726 -15.148 -23.016 1 93 300 VAL B O 1
ATOM 9138 N N . ARG B 1 301 ? -1.248 -15.062 -24.031 1 89.56 301 ARG B N 1
ATOM 9139 C CA . ARG B 1 301 ? -1.48 -13.703 -23.562 1 89.56 301 ARG B CA 1
ATOM 9140 C C . ARG B 1 301 ? -2.496 -13.695 -22.422 1 89.56 301 ARG B C 1
ATOM 9142 O O . ARG B 1 301 ? -3.391 -14.539 -22.375 1 89.56 301 ARG B O 1
ATOM 9149 N N . TYR B 1 302 ? -2.285 -12.758 -21.578 1 89.88 302 TYR B N 1
ATOM 9150 C CA . TYR B 1 302 ? -3.168 -12.555 -20.438 1 89.88 302 TYR B CA 1
ATOM 9151 C C . TYR B 1 302 ? -3.623 -11.102 -20.344 1 89.88 302 TYR B C 1
ATOM 9153 O O . TYR B 1 302 ? -2.848 -10.188 -20.625 1 89.88 302 TYR B O 1
ATOM 9161 N N . ILE B 1 303 ? -4.898 -10.922 -20.016 1 92.5 303 ILE B N 1
ATOM 9162 C CA . ILE B 1 303 ? -5.43 -9.578 -19.812 1 92.5 303 ILE B CA 1
ATOM 9163 C C . ILE B 1 303 ? -6.281 -9.539 -18.547 1 92.5 303 ILE B C 1
ATOM 9165 O O . ILE B 1 303 ? -7.07 -10.453 -18.297 1 92.5 303 ILE B O 1
ATOM 9169 N N . ASP B 1 304 ? -6.055 -8.539 -17.75 1 91.62 304 ASP B N 1
ATOM 9170 C CA . ASP B 1 304 ? -6.883 -8.312 -16.578 1 91.62 304 ASP B CA 1
ATOM 9171 C C . ASP B 1 304 ? -6.699 -6.895 -16.031 1 91.62 304 ASP B C 1
ATOM 9173 O O . ASP B 1 304 ? -5.703 -6.234 -16.344 1 91.62 304 ASP B O 1
ATOM 9177 N N . ASP B 1 305 ? -7.746 -6.461 -15.32 1 92.25 305 ASP B N 1
ATOM 9178 C CA . ASP B 1 305 ? -7.688 -5.164 -14.656 1 92.25 305 ASP B CA 1
ATOM 9179 C C . ASP B 1 305 ? -7.273 -5.316 -13.195 1 92.25 305 ASP B C 1
ATOM 9181 O O . ASP B 1 305 ? -7.539 -6.348 -12.57 1 92.25 305 ASP B O 1
ATOM 9185 N N . PHE B 1 306 ? -6.555 -4.367 -12.664 1 89.69 306 PHE B N 1
ATOM 9186 C CA . PHE B 1 306 ? -6.258 -4.367 -11.242 1 89.69 306 PHE B CA 1
ATOM 9187 C C . PHE B 1 306 ? -6.305 -2.953 -10.68 1 89.69 306 PHE B C 1
ATOM 9189 O O . PHE B 1 306 ? -6.074 -1.982 -11.398 1 89.69 306 PHE B O 1
ATOM 9196 N N . GLU B 1 307 ? -6.703 -2.873 -9.406 1 88.12 307 GLU B N 1
ATOM 9197 C CA . GLU B 1 307 ? -6.812 -1.594 -8.711 1 88.12 307 GLU B CA 1
ATOM 9198 C C . GLU B 1 307 ? -5.465 -1.166 -8.133 1 88.12 307 GLU B C 1
ATOM 9200 O O . GLU B 1 307 ? -4.715 -1.996 -7.613 1 88.12 307 GLU B O 1
ATOM 9205 N N . VAL B 1 308 ? -5.172 0.12 -8.258 1 85.25 308 VAL B N 1
ATOM 9206 C CA . VAL B 1 308 ? -3.891 0.627 -7.773 1 85.25 308 VAL B CA 1
ATOM 9207 C C . VAL B 1 308 ? -4.102 1.418 -6.484 1 85.25 308 VAL B C 1
ATOM 9209 O O . VAL B 1 308 ? -3.146 1.695 -5.758 1 85.25 308 VAL B O 1
ATOM 9212 N N . THR B 1 309 ? -5.289 1.831 -6.145 1 79.88 309 THR B N 1
ATOM 9213 C CA . THR B 1 309 ? -5.598 2.58 -4.93 1 79.88 309 THR B CA 1
ATOM 9214 C C . THR B 1 309 ? -6.473 1.757 -3.992 1 79.88 309 THR B C 1
ATOM 9216 O O . THR B 1 309 ? -6.777 0.596 -4.277 1 79.88 309 THR B O 1
ATOM 9219 N N . ASN B 1 310 ? -6.711 2.342 -2.795 1 72.62 310 ASN B N 1
ATOM 9220 C CA . ASN B 1 310 ? -7.645 1.712 -1.866 1 72.62 310 ASN B CA 1
ATOM 9221 C C . ASN B 1 310 ? -9.023 1.536 -2.49 1 72.62 310 ASN B C 1
ATOM 9223 O O . ASN B 1 310 ? -9.648 2.512 -2.914 1 72.62 310 ASN B O 1
ATOM 9227 N N . PRO B 1 311 ? -9.445 0.387 -2.525 1 70.38 311 PRO B N 1
ATOM 9228 C CA . PRO B 1 311 ? -10.703 0.101 -3.211 1 70.38 311 PRO B CA 1
ATOM 9229 C C . PRO B 1 311 ? -11.914 0.702 -2.498 1 70.38 311 PRO B C 1
ATOM 9231 O O . PRO B 1 311 ? -13 0.789 -3.08 1 70.38 311 PRO B O 1
ATOM 9234 N N . LEU B 1 312 ? -11.719 1.17 -1.237 1 69.25 312 LEU B N 1
ATOM 9235 C CA . LEU B 1 312 ? -12.828 1.742 -0.476 1 69.25 312 LEU B CA 1
ATOM 9236 C C . LEU B 1 312 ? -12.812 3.264 -0.567 1 69.25 312 LEU B C 1
ATOM 9238 O O . LEU B 1 312 ? -13.734 3.924 -0.083 1 69.25 312 LEU B O 1
ATOM 9242 N N . SER B 1 313 ? -11.852 3.77 -1.28 1 72.94 313 SER B N 1
ATOM 9243 C CA . SER B 1 313 ? -11.727 5.219 -1.383 1 72.94 313 SER B CA 1
ATOM 9244 C C . SER B 1 313 ? -12.719 5.789 -2.389 1 72.94 313 SER B C 1
ATOM 9246 O O . SER B 1 313 ? -13.141 5.094 -3.314 1 72.94 313 SER B O 1
ATOM 9248 N N . PRO B 1 314 ? -13.133 6.996 -2.16 1 74.81 314 PRO B N 1
ATOM 9249 C CA . PRO B 1 314 ? -14.047 7.645 -3.109 1 74.81 314 PRO B CA 1
ATOM 9250 C C . PRO B 1 314 ? -13.477 7.703 -4.527 1 74.81 314 PRO B C 1
ATOM 9252 O O . PRO B 1 314 ? -14.227 7.809 -5.496 1 74.81 314 PRO B O 1
ATOM 9255 N N . LYS B 1 315 ? -12.195 7.641 -4.633 1 75 315 LYS B N 1
ATOM 9256 C CA . LYS B 1 315 ? -11.555 7.707 -5.941 1 75 315 LYS B CA 1
ATOM 9257 C C . LYS B 1 315 ? -11.289 6.312 -6.5 1 75 315 LYS B C 1
ATOM 9259 O O . LYS B 1 315 ? -10.523 6.152 -7.449 1 75 315 LYS B O 1
ATOM 9264 N N . ALA B 1 316 ? -11.969 5.34 -5.848 1 75.69 316 ALA B N 1
ATOM 9265 C CA . ALA B 1 316 ? -11.82 3.971 -6.332 1 75.69 316 ALA B CA 1
ATOM 9266 C C . ALA B 1 316 ? -12.289 3.85 -7.781 1 75.69 316 ALA B C 1
ATOM 9268 O O . ALA B 1 316 ? -13.312 4.422 -8.156 1 75.69 316 ALA B O 1
ATOM 9269 N N . GLY B 1 317 ? -11.523 3.17 -8.648 1 77.06 317 GLY B N 1
ATOM 9270 C CA . GLY B 1 317 ? -11.898 2.912 -10.031 1 77.06 317 GLY B CA 1
ATOM 9271 C C . GLY B 1 317 ? -11.352 3.943 -11 1 77.06 317 GLY B C 1
ATOM 9272 O O . GLY B 1 317 ? -11.242 3.68 -12.195 1 77.06 317 GLY B O 1
ATOM 9273 N N . THR B 1 318 ? -10.922 5.113 -10.367 1 81.31 318 THR B N 1
ATOM 9274 C CA . THR B 1 318 ? -10.469 6.199 -11.227 1 81.31 318 THR B CA 1
ATOM 9275 C C . THR B 1 318 ? -9.133 5.855 -11.883 1 81.31 318 THR B C 1
ATOM 9277 O O . THR B 1 318 ? -8.914 6.16 -13.055 1 81.31 318 THR B O 1
ATOM 9280 N N . HIS B 1 319 ? -8.312 5.199 -11.18 1 87.75 319 HIS B N 1
ATOM 9281 C CA . HIS B 1 319 ? -6.965 4.914 -11.672 1 87.75 319 HIS B CA 1
ATOM 9282 C C . HIS B 1 319 ? -6.77 3.422 -11.906 1 87.75 319 HIS B C 1
ATOM 9284 O O . HIS B 1 319 ? -5.637 2.938 -11.945 1 87.75 319 HIS B O 1
ATOM 9290 N N . LYS B 1 320 ? -7.887 2.734 -12.055 1 92.44 320 LYS B N 1
ATOM 9291 C CA . LYS B 1 320 ? -7.797 1.308 -12.352 1 92.44 320 LYS B CA 1
ATOM 9292 C C . LYS B 1 320 ? -7.055 1.061 -13.664 1 92.44 320 LYS B C 1
ATOM 9294 O O . LYS B 1 320 ? -7.246 1.79 -14.633 1 92.44 320 LYS B O 1
ATOM 9299 N N . LEU B 1 321 ? -6.199 0.026 -13.68 1 95.56 321 LEU B N 1
ATOM 9300 C CA . LEU B 1 321 ? -5.367 -0.225 -14.852 1 95.56 321 LEU B CA 1
ATOM 9301 C C . LEU B 1 321 ? -5.68 -1.59 -15.453 1 95.56 321 LEU B C 1
ATOM 9303 O O . LEU B 1 321 ? -5.949 -2.549 -14.727 1 95.56 321 LEU B O 1
ATOM 9307 N N . GLY B 1 322 ? -5.73 -1.593 -16.781 1 96.25 322 GLY B N 1
ATOM 9308 C CA . GLY B 1 322 ? -5.676 -2.844 -17.516 1 96.25 322 GLY B CA 1
ATOM 9309 C C . GLY B 1 322 ? -4.266 -3.248 -17.906 1 96.25 322 GLY B C 1
ATOM 9310 O O . GLY B 1 322 ? -3.471 -2.414 -18.344 1 96.25 322 GLY B O 1
ATOM 9311 N N . ALA B 1 323 ? -3.906 -4.496 -17.625 1 97 323 ALA B N 1
ATOM 9312 C CA . ALA B 1 323 ? -2.576 -5.008 -17.938 1 97 323 ALA B CA 1
ATOM 9313 C C . ALA B 1 323 ? -2.66 -6.18 -18.906 1 97 323 ALA B C 1
ATOM 9315 O O . ALA B 1 323 ? -3.562 -7.012 -18.812 1 97 323 ALA B O 1
ATOM 9316 N N . VAL B 1 324 ? -1.797 -6.164 -19.844 1 97.81 324 VAL B N 1
ATOM 9317 C CA . VAL B 1 324 ? -1.619 -7.281 -20.766 1 97.81 324 VAL B CA 1
ATOM 9318 C C . VAL B 1 324 ? -0.226 -7.883 -20.594 1 97.81 324 VAL B C 1
ATOM 9320 O O . VAL B 1 324 ? 0.78 -7.184 -20.719 1 97.81 324 VAL B O 1
ATOM 9323 N N . TYR B 1 325 ? -0.201 -9.117 -20.25 1 97.62 325 TYR B N 1
ATOM 9324 C CA . TYR B 1 325 ? 1.037 -9.867 -20.078 1 97.62 325 TYR B CA 1
ATOM 9325 C C . TYR B 1 325 ? 1.132 -11 -21.109 1 97.62 325 TYR B C 1
ATOM 9327 O O . TYR B 1 325 ? 0.161 -11.289 -21.812 1 97.62 325 TYR B O 1
ATOM 9335 N N . PHE B 1 326 ? 2.316 -11.547 -21.219 1 97.31 326 PHE B N 1
ATOM 9336 C CA . PHE B 1 326 ? 2.434 -12.75 -22.031 1 97.31 326 PHE B CA 1
ATOM 9337 C C . PHE B 1 326 ? 3.561 -13.641 -21.516 1 97.31 326 PHE B C 1
ATOM 9339 O O . PHE B 1 326 ? 4.367 -13.211 -20.688 1 97.31 326 PHE B O 1
ATOM 9346 N N . THR B 1 327 ? 3.49 -14.875 -21.844 1 96.69 327 THR B N 1
ATOM 9347 C CA . THR B 1 327 ? 4.535 -15.883 -21.719 1 96.69 327 THR B CA 1
ATOM 9348 C C . THR B 1 327 ? 4.562 -16.797 -22.938 1 96.69 327 THR B C 1
ATOM 9350 O O . THR B 1 327 ? 3.949 -16.484 -23.969 1 96.69 327 THR B O 1
ATOM 9353 N N . PHE B 1 328 ? 5.371 -17.859 -22.906 1 95.75 328 PHE B N 1
ATOM 9354 C CA . PHE B 1 328 ? 5.551 -18.688 -24.094 1 95.75 328 PHE B CA 1
ATOM 9355 C C . PHE B 1 328 ? 4.922 -20.062 -23.891 1 95.75 328 PHE B C 1
ATOM 9357 O O . PHE B 1 328 ? 5.086 -20.672 -22.828 1 95.75 328 PHE B O 1
ATOM 9364 N N . SER B 1 329 ? 4.25 -20.5 -24.891 1 92.38 329 SER B N 1
ATOM 9365 C CA . SER B 1 329 ? 3.594 -21.797 -24.812 1 92.38 329 SER B CA 1
ATOM 9366 C C . SER B 1 329 ? 4.57 -22.938 -25.094 1 92.38 329 SER B C 1
ATOM 9368 O O . SER B 1 329 ? 4.328 -24.078 -24.703 1 92.38 329 SER B O 1
ATOM 9370 N N . ASN B 1 330 ? 5.754 -22.609 -25.719 1 88.81 330 ASN B N 1
ATOM 9371 C CA . ASN B 1 330 ? 6.723 -23.609 -26.156 1 88.81 330 ASN B CA 1
ATOM 9372 C C . ASN B 1 330 ? 7.699 -23.953 -25.031 1 88.81 330 ASN B C 1
ATOM 9374 O O . ASN B 1 330 ? 8.719 -24.609 -25.281 1 88.81 330 ASN B O 1
ATOM 9378 N N . ILE B 1 331 ? 7.434 -23.516 -23.922 1 91.62 331 ILE B N 1
ATOM 9379 C CA . ILE B 1 331 ? 8.32 -23.891 -22.828 1 91.62 331 ILE B CA 1
ATOM 9380 C C . ILE B 1 331 ? 7.566 -24.75 -21.828 1 91.62 331 ILE B C 1
ATOM 9382 O O . ILE B 1 331 ? 6.348 -24.625 -21.672 1 91.62 331 ILE B O 1
ATOM 9386 N N . THR B 1 332 ? 8.305 -25.609 -21.172 1 90.81 332 THR B N 1
ATOM 9387 C CA . THR B 1 332 ? 7.691 -26.547 -20.25 1 90.81 332 THR B CA 1
ATOM 9388 C C . THR B 1 332 ? 6.992 -25.797 -19.109 1 90.81 332 THR B C 1
ATOM 9390 O O . THR B 1 332 ? 7.41 -24.703 -18.734 1 90.81 332 THR B O 1
ATOM 9393 N N . PRO B 1 333 ? 5.949 -26.391 -18.594 1 90.75 333 PRO B N 1
ATOM 9394 C CA . PRO B 1 333 ? 5.152 -25.719 -17.562 1 90.75 333 PRO B CA 1
ATOM 9395 C C . PRO B 1 333 ? 5.98 -25.297 -16.359 1 90.75 333 PRO B C 1
ATOM 9397 O O . PRO B 1 333 ? 5.676 -24.281 -15.719 1 90.75 333 PRO B O 1
ATOM 9400 N N . LYS B 1 334 ? 7.055 -26.031 -16.047 1 89.12 334 LYS B N 1
ATOM 9401 C CA . LYS B 1 334 ? 7.879 -25.672 -14.898 1 89.12 334 LYS B CA 1
ATOM 9402 C C . LYS B 1 334 ? 8.555 -24.328 -15.094 1 89.12 334 LYS B C 1
ATOM 9404 O O . LYS B 1 334 ? 8.758 -23.578 -14.125 1 89.12 334 LYS B O 1
ATOM 9409 N N . TYR B 1 335 ? 8.828 -23.938 -16.328 1 91.12 335 TYR B N 1
ATOM 9410 C CA . TYR B 1 335 ? 9.438 -22.641 -16.625 1 91.12 335 TYR B CA 1
ATOM 9411 C C . TYR B 1 335 ? 8.375 -21.562 -16.797 1 91.12 335 TYR B C 1
ATOM 9413 O O . TYR B 1 335 ? 8.586 -20.406 -16.422 1 91.12 335 TYR B O 1
ATOM 9421 N N . ARG B 1 336 ? 7.258 -22.016 -17.266 1 91.88 336 ARG B N 1
ATOM 9422 C CA . ARG B 1 336 ? 6.188 -21.062 -17.578 1 91.88 336 ARG B CA 1
ATOM 9423 C C . ARG B 1 336 ? 5.527 -20.562 -16.297 1 91.88 336 ARG B C 1
ATOM 9425 O O . ARG B 1 336 ? 5.043 -19.422 -16.25 1 91.88 336 ARG B O 1
ATOM 9432 N N . SER B 1 337 ? 5.594 -21.344 -15.281 1 90.38 337 SER B N 1
ATOM 9433 C CA . SER B 1 337 ? 4.871 -21.016 -14.047 1 90.38 337 SER B CA 1
ATOM 9434 C C . SER B 1 337 ? 5.656 -20.047 -13.18 1 90.38 337 SER B C 1
ATOM 9436 O O . SER B 1 337 ? 5.102 -19.438 -12.266 1 90.38 337 SER B O 1
ATOM 9438 N N . THR B 1 338 ? 6.898 -19.797 -13.445 1 91.81 338 THR B N 1
ATOM 9439 C CA . THR B 1 338 ? 7.691 -18.844 -12.672 1 91.81 338 THR B CA 1
ATOM 9440 C C . THR B 1 338 ? 7.367 -17.406 -13.07 1 91.81 338 THR B C 1
ATOM 9442 O O . THR B 1 338 ? 7.191 -17.109 -14.258 1 91.81 338 THR B O 1
ATOM 9445 N N . LEU B 1 339 ? 7.312 -16.547 -12.148 1 93.5 339 LEU B N 1
ATOM 9446 C CA . LEU B 1 339 ? 6.949 -15.164 -12.406 1 93.5 339 LEU B CA 1
ATOM 9447 C C . LEU B 1 339 ? 8.031 -14.453 -13.211 1 93.5 339 LEU B C 1
ATOM 9449 O O . LEU B 1 339 ? 7.758 -13.484 -13.914 1 93.5 339 LEU B O 1
ATOM 9453 N N . LYS B 1 340 ? 9.242 -14.961 -13.117 1 93.19 340 LYS B N 1
ATOM 9454 C CA . LYS B 1 340 ? 10.375 -14.344 -13.805 1 93.19 340 LYS B CA 1
ATOM 9455 C C . LYS B 1 340 ? 10.25 -14.508 -15.32 1 93.19 340 LYS B C 1
ATOM 9457 O O . LYS B 1 340 ? 10.938 -13.828 -16.078 1 93.19 340 LYS B O 1
ATOM 9462 N N . ASN B 1 341 ? 9.359 -15.422 -15.711 1 95.56 341 ASN B N 1
ATOM 9463 C CA . ASN B 1 341 ? 9.188 -15.672 -17.141 1 95.56 341 ASN B CA 1
ATOM 9464 C C . ASN B 1 341 ? 7.859 -15.125 -17.641 1 95.56 341 ASN B C 1
ATOM 9466 O O . ASN B 1 341 ? 7.312 -15.625 -18.641 1 95.56 341 ASN B O 1
ATOM 9470 N N . MET B 1 342 ? 7.277 -14.219 -16.984 1 96.44 342 MET B N 1
ATOM 9471 C CA . MET B 1 342 ? 6.109 -13.453 -17.422 1 96.44 342 MET B CA 1
ATOM 9472 C C . MET B 1 342 ? 6.5 -12.023 -17.781 1 96.44 342 MET B C 1
ATOM 9474 O O . MET B 1 342 ? 7.312 -11.406 -17.094 1 96.44 342 MET B O 1
ATOM 9478 N N . PHE B 1 343 ? 5.941 -11.508 -18.844 1 97.88 343 PHE B N 1
ATOM 9479 C CA . PHE B 1 343 ? 6.43 -10.242 -19.391 1 97.88 343 PHE B CA 1
ATOM 9480 C C . PHE B 1 343 ? 5.277 -9.273 -19.625 1 97.88 343 PHE B C 1
ATOM 9482 O O . PHE B 1 343 ? 4.195 -9.672 -20.062 1 97.88 343 PHE B O 1
ATOM 9489 N N . LEU B 1 344 ? 5.52 -8.047 -19.312 1 97.94 344 LEU B N 1
ATOM 9490 C CA . LEU B 1 344 ? 4.539 -6.992 -19.547 1 97.94 344 LEU B CA 1
ATOM 9491 C C . LEU B 1 344 ? 4.508 -6.598 -21.016 1 97.94 344 LEU B C 1
ATOM 9493 O O . LEU B 1 344 ? 5.555 -6.453 -21.641 1 97.94 344 LEU B O 1
ATOM 9497 N N . LEU B 1 345 ? 3.32 -6.426 -21.547 1 98.12 345 LEU B N 1
ATOM 9498 C CA . LEU B 1 345 ? 3.158 -5.977 -22.922 1 98.12 345 LEU B CA 1
ATOM 9499 C C . LEU B 1 345 ? 2.535 -4.586 -22.969 1 98.12 345 LEU B C 1
ATOM 9501 O O . LEU B 1 345 ? 2.969 -3.734 -23.75 1 98.12 345 LEU B O 1
ATOM 9505 N N . MET B 1 346 ? 1.456 -4.422 -22.203 1 97.94 346 MET B N 1
ATOM 9506 C CA . MET B 1 346 ? 0.751 -3.145 -22.234 1 97.94 346 MET B CA 1
ATOM 9507 C C . MET B 1 346 ? 0.202 -2.807 -20.844 1 97.94 346 MET B C 1
ATOM 9509 O O . MET B 1 346 ? -0.099 -3.703 -20.062 1 97.94 346 MET B O 1
ATOM 9513 N N . LEU B 1 347 ? 0.118 -1.506 -20.578 1 97.62 347 LEU B N 1
ATOM 9514 C CA . LEU B 1 347 ? -0.611 -0.949 -19.438 1 97.62 347 LEU B CA 1
ATOM 9515 C C . LEU B 1 347 ? -1.473 0.232 -19.875 1 97.62 347 LEU B C 1
ATOM 9517 O O . LEU B 1 347 ? -0.983 1.154 -20.531 1 97.62 347 LEU B O 1
ATOM 9521 N N . PHE B 1 348 ? -2.732 0.182 -19.594 1 97.25 348 PHE B N 1
ATOM 9522 C CA . PHE B 1 348 ? -3.627 1.28 -19.938 1 97.25 348 PHE B CA 1
ATOM 9523 C C . PHE B 1 348 ? -4.668 1.502 -18.844 1 97.25 348 PHE B C 1
ATOM 9525 O O . PHE B 1 348 ? -4.895 0.624 -18.016 1 97.25 348 PHE B O 1
ATOM 9532 N N . ASN B 1 349 ? -5.203 2.701 -18.781 1 95 349 ASN B N 1
ATOM 9533 C CA . ASN B 1 349 ? -6.305 2.984 -17.859 1 95 349 ASN B CA 1
ATOM 9534 C C . ASN B 1 349 ? -7.582 2.268 -18.281 1 95 349 ASN B C 1
ATOM 9536 O O . ASN B 1 349 ? -8.016 2.391 -19.438 1 95 349 ASN B O 1
ATOM 9540 N N . SER B 1 350 ? -8.188 1.529 -17.406 1 94.38 350 SER B N 1
ATOM 9541 C CA . SER B 1 350 ? -9.383 0.748 -17.719 1 94.38 350 SER B CA 1
ATOM 9542 C C . SER B 1 350 ? -10.523 1.644 -18.188 1 94.38 350 SER B C 1
ATOM 9544 O O . SER B 1 350 ? -11.32 1.251 -19.047 1 94.38 350 SER B O 1
ATOM 9546 N N . GLY B 1 351 ? -10.625 2.854 -17.578 1 91.25 351 GLY B N 1
ATOM 9547 C CA . GLY B 1 351 ? -11.641 3.803 -18 1 91.25 351 GLY B CA 1
ATOM 9548 C C . GLY B 1 351 ? -11.453 4.273 -19.438 1 91.25 351 GLY B C 1
ATOM 9549 O O . GLY B 1 351 ? -12.43 4.461 -20.156 1 91.25 351 GLY B O 1
ATOM 9550 N N . ASP B 1 352 ? -10.273 4.406 -19.844 1 93.19 352 ASP B N 1
ATOM 9551 C CA . ASP B 1 352 ? -9.969 4.82 -21.203 1 93.19 352 ASP B CA 1
ATOM 9552 C C . ASP B 1 352 ? -10.305 3.713 -22.203 1 93.19 352 ASP B C 1
ATOM 9554 O O . ASP B 1 352 ? -10.766 3.986 -23.312 1 93.19 352 ASP B O 1
ATOM 9558 N N . ALA B 1 353 ? -10.047 2.51 -21.812 1 93.94 353 ALA B N 1
ATOM 9559 C CA . ALA B 1 353 ? -10.383 1.381 -22.672 1 93.94 353 ALA B CA 1
ATOM 9560 C C . ALA B 1 353 ? -11.883 1.312 -22.922 1 93.94 353 ALA B C 1
ATOM 9562 O O . ALA B 1 353 ? -12.32 0.942 -24.016 1 93.94 353 ALA B O 1
ATOM 9563 N N . LYS B 1 354 ? -12.586 1.61 -21.938 1 90.19 354 LYS B N 1
ATOM 9564 C CA . LYS B 1 354 ? -14.047 1.61 -22.062 1 90.19 354 LYS B CA 1
ATOM 9565 C C . LYS B 1 354 ? -14.516 2.752 -22.953 1 90.19 354 LYS B C 1
ATOM 9567 O O . LYS B 1 354 ? -15.469 2.598 -23.719 1 90.19 354 LYS B O 1
ATOM 9572 N N . MET B 1 355 ? -13.852 3.855 -22.859 1 90.62 355 MET B N 1
ATOM 9573 C CA . MET B 1 355 ? -14.25 5.059 -23.578 1 90.62 355 MET B CA 1
ATOM 9574 C C . MET B 1 355 ? -13.859 4.965 -25.047 1 90.62 355 MET B C 1
ATOM 9576 O O . MET B 1 355 ? -14.664 5.277 -25.938 1 90.62 355 MET B O 1
ATOM 9580 N N . TYR B 1 356 ? -12.648 4.461 -25.344 1 93.12 356 TYR B N 1
ATOM 9581 C CA . TYR B 1 356 ? -12.117 4.512 -26.688 1 93.12 356 TYR B CA 1
ATOM 9582 C C . TYR B 1 356 ? -12.172 3.137 -27.344 1 93.12 356 TYR B C 1
ATOM 9584 O O . TYR B 1 356 ? -12.031 3.018 -28.562 1 93.12 356 TYR B O 1
ATOM 9592 N N . GLY B 1 357 ? -12.406 2.1 -26.547 1 93.06 357 GLY B N 1
ATOM 9593 C CA . GLY B 1 357 ? -12.438 0.748 -27.078 1 93.06 357 GLY B CA 1
ATOM 9594 C C . GLY B 1 357 ? -11.078 0.089 -27.125 1 93.06 357 GLY B C 1
ATOM 9595 O O . GLY B 1 357 ? -10.047 0.768 -27.031 1 93.06 357 GLY B O 1
ATOM 9596 N N . TYR B 1 358 ? -11.031 -1.209 -27.375 1 95.69 358 TYR B N 1
ATOM 9597 C CA . TYR B 1 358 ? -9.789 -1.978 -27.391 1 95.69 358 TYR B CA 1
ATOM 9598 C C . TYR B 1 358 ? -9.125 -1.932 -28.75 1 95.69 358 TYR B C 1
ATOM 9600 O O . TYR B 1 358 ? -7.934 -2.229 -28.891 1 95.69 358 TYR B O 1
ATOM 9608 N N . GLN B 1 359 ? -9.797 -1.599 -29.75 1 95 359 GLN B N 1
ATOM 9609 C CA . GLN B 1 359 ? -9.273 -1.609 -31.109 1 95 359 GLN B CA 1
ATOM 9610 C C . GLN B 1 359 ? -8.055 -0.697 -31.234 1 95 359 GLN B C 1
ATOM 9612 O O . GLN B 1 359 ? -6.988 -1.137 -31.656 1 95 359 GLN B O 1
ATOM 9617 N N . PRO B 1 360 ? -8.188 0.574 -30.781 1 95.19 360 PRO B N 1
ATOM 9618 C CA . PRO B 1 360 ? -7.008 1.436 -30.875 1 95.19 360 PRO B CA 1
ATOM 9619 C C . PRO B 1 360 ? -5.867 0.978 -29.969 1 95.19 360 PRO B C 1
ATOM 9621 O O . PRO B 1 360 ? -4.695 1.192 -30.281 1 95.19 360 PRO B O 1
ATOM 9624 N N . ILE B 1 361 ? -6.16 0.355 -28.906 1 96.69 361 ILE B N 1
ATOM 9625 C CA . ILE B 1 361 ? -5.156 -0.077 -27.938 1 96.69 361 ILE B CA 1
ATOM 9626 C C . ILE B 1 361 ? -4.316 -1.206 -28.531 1 96.69 361 ILE B C 1
ATOM 9628 O O . ILE B 1 361 ? -3.1 -1.25 -28.344 1 96.69 361 ILE B O 1
ATOM 9632 N N . PHE B 1 362 ? -4.922 -2.125 -29.344 1 97.44 362 PHE B N 1
ATOM 9633 C CA . PHE B 1 362 ? -4.227 -3.314 -29.812 1 97.44 362 PHE B CA 1
ATOM 9634 C C . PHE B 1 362 ? -3.787 -3.143 -31.266 1 97.44 362 PHE B C 1
ATOM 9636 O O . PHE B 1 362 ? -3.193 -4.051 -31.844 1 97.44 362 PHE B O 1
ATOM 9643 N N . GLU B 1 363 ? -4.008 -2.004 -31.828 1 96.81 363 GLU B N 1
ATOM 9644 C CA . GLU B 1 363 ? -3.732 -1.774 -33.25 1 96.81 363 GLU B CA 1
ATOM 9645 C C . GLU B 1 363 ? -2.256 -2 -33.562 1 96.81 363 GLU B C 1
ATOM 9647 O O . GLU B 1 363 ? -1.922 -2.748 -34.469 1 96.81 363 GLU B O 1
ATOM 9652 N N . GLN B 1 364 ? -1.44 -1.392 -32.75 1 96.94 364 GLN B N 1
ATOM 9653 C CA . GLN B 1 364 ? -0.006 -1.518 -33 1 96.94 364 GLN B CA 1
ATOM 9654 C C . GLN B 1 364 ? 0.469 -2.947 -32.75 1 96.94 364 GLN B C 1
ATOM 9656 O O . GLN B 1 364 ? 1.322 -3.457 -33.5 1 96.94 364 GLN B O 1
ATOM 9661 N N . PHE B 1 365 ? 0.033 -3.582 -31.781 1 96.88 365 PHE B N 1
ATOM 9662 C CA . PHE B 1 365 ? 0.411 -4.953 -31.469 1 96.88 365 PHE B CA 1
ATOM 9663 C C . PHE B 1 365 ? 0.052 -5.895 -32.625 1 96.88 365 PHE B C 1
ATOM 9665 O O . PHE B 1 365 ? 0.845 -6.762 -32.969 1 96.88 365 PHE B O 1
ATOM 9672 N N . VAL B 1 366 ? -1.164 -5.719 -33.156 1 97.81 366 VAL B N 1
ATOM 9673 C CA . VAL B 1 366 ? -1.63 -6.547 -34.281 1 97.81 366 VAL B CA 1
ATOM 9674 C C . VAL B 1 366 ? -0.698 -6.379 -35.469 1 97.81 366 VAL B C 1
ATOM 9676 O O . VAL B 1 366 ? -0.305 -7.363 -36.094 1 97.81 366 VAL B O 1
ATOM 9679 N N . LYS B 1 367 ? -0.353 -5.152 -35.75 1 97.56 367 LYS B N 1
ATOM 9680 C CA . LYS B 1 367 ? 0.574 -4.879 -36.844 1 97.56 367 LYS B CA 1
ATOM 9681 C C . LYS B 1 367 ? 1.922 -5.555 -36.594 1 97.56 367 LYS B C 1
ATOM 9683 O O . LYS B 1 367 ? 2.459 -6.211 -37.469 1 97.56 367 LYS B O 1
ATOM 9688 N N . ASP B 1 368 ? 2.441 -5.395 -35.406 1 97.62 368 ASP B N 1
ATOM 9689 C CA . ASP B 1 368 ? 3.734 -5.973 -35.062 1 97.62 368 ASP B CA 1
ATOM 9690 C C . ASP B 1 368 ? 3.688 -7.496 -35.125 1 97.62 368 ASP B C 1
ATOM 9692 O O . ASP B 1 368 ? 4.621 -8.133 -35.625 1 97.62 368 ASP B O 1
ATOM 9696 N N . MET B 1 369 ? 2.646 -8.078 -34.656 1 96.38 369 MET B N 1
ATOM 9697 C CA . MET B 1 369 ? 2.531 -9.539 -34.625 1 96.38 369 MET B CA 1
ATOM 9698 C C . MET B 1 369 ? 2.438 -10.109 -36.031 1 96.38 369 MET B C 1
ATOM 9700 O O . MET B 1 369 ? 2.963 -11.188 -36.312 1 96.38 369 MET B O 1
ATOM 9704 N N . ASN B 1 370 ? 1.733 -9.438 -36.875 1 97.19 370 ASN B N 1
ATOM 9705 C CA . ASN B 1 370 ? 1.641 -9.891 -38.25 1 97.19 370 ASN B CA 1
ATOM 9706 C C . ASN B 1 370 ? 3.004 -9.883 -38.938 1 97.19 370 ASN B C 1
ATOM 9708 O O . ASN B 1 370 ? 3.326 -10.789 -39.719 1 97.19 370 ASN B O 1
ATOM 9712 N N . GLU B 1 371 ? 3.742 -8.883 -38.688 1 96.62 371 GLU B N 1
ATOM 9713 C CA . GLU B 1 371 ? 5.105 -8.844 -39.219 1 96.62 371 GLU B CA 1
ATOM 9714 C C . GLU B 1 371 ? 5.949 -9.984 -38.656 1 96.62 371 GLU B C 1
ATOM 9716 O O . GLU B 1 371 ? 6.742 -10.594 -39.375 1 96.62 371 GLU B O 1
ATOM 9721 N N . LEU B 1 372 ? 5.805 -10.227 -37.406 1 95.62 372 LEU B N 1
ATOM 9722 C CA . LEU B 1 372 ? 6.551 -11.281 -36.75 1 95.62 372 LEU B CA 1
ATOM 9723 C C . LEU B 1 372 ? 6.152 -12.656 -37.281 1 95.62 372 LEU B C 1
ATOM 9725 O O . LEU B 1 372 ? 6.977 -13.57 -37.344 1 95.62 372 LEU B O 1
ATOM 9729 N N . CYS B 1 373 ? 4.914 -12.812 -37.625 1 93.19 373 CYS B N 1
ATOM 9730 C CA . CYS B 1 373 ? 4.402 -14.078 -38.156 1 93.19 373 CYS B CA 1
ATOM 9731 C C . CYS B 1 373 ? 4.906 -14.336 -39.562 1 93.19 373 CYS B C 1
ATOM 9733 O O . CYS B 1 373 ? 5.203 -15.477 -39.938 1 93.19 373 CYS B O 1
ATOM 9735 N N . THR B 1 374 ? 5.039 -13.32 -40.406 1 92 374 THR B N 1
ATOM 9736 C CA . THR B 1 374 ? 5.367 -13.477 -41.812 1 92 374 THR B CA 1
ATOM 9737 C C . THR B 1 374 ? 6.871 -13.375 -42.031 1 92 374 THR B C 1
ATOM 9739 O O . THR B 1 374 ? 7.477 -14.258 -42.656 1 92 374 THR B O 1
ATOM 9742 N N . GLU B 1 375 ? 7.445 -12.336 -41.5 1 93 375 GLU B N 1
ATOM 9743 C CA . GLU B 1 375 ? 8.859 -12.055 -41.75 1 93 375 GLU B CA 1
ATOM 9744 C C . GLU B 1 375 ? 9.742 -12.68 -40.656 1 93 375 GLU B C 1
ATOM 9746 O O . GLU B 1 375 ? 10.883 -13.055 -40.938 1 93 375 GLU B O 1
ATOM 9751 N N . GLY B 1 376 ? 9.211 -12.766 -39.531 1 93.5 376 GLY B N 1
ATOM 9752 C CA . GLY B 1 376 ? 10 -13.266 -38.406 1 93.5 376 GLY B CA 1
ATOM 9753 C C . GLY B 1 376 ? 11.078 -12.297 -37.938 1 93.5 376 GLY B C 1
ATOM 9754 O O . GLY B 1 376 ? 11.016 -11.102 -38.25 1 93.5 376 GLY B O 1
ATOM 9755 N N . LEU B 1 377 ? 11.945 -12.758 -37.031 1 94.94 377 LEU B N 1
ATOM 9756 C CA . LEU B 1 377 ? 13.07 -11.992 -36.531 1 94.94 377 LEU B CA 1
ATOM 9757 C C . LEU B 1 377 ? 14.391 -12.688 -36.844 1 94.94 377 LEU B C 1
ATOM 9759 O O . LEU B 1 377 ? 14.508 -13.906 -36.656 1 94.94 377 LEU B O 1
ATOM 9763 N N . ASP B 1 378 ? 15.305 -11.914 -37.312 1 94.69 378 ASP B N 1
ATOM 9764 C CA . ASP B 1 378 ? 16.672 -12.414 -37.438 1 94.69 378 ASP B CA 1
ATOM 9765 C C . ASP B 1 378 ? 17.406 -12.391 -36.125 1 94.69 378 ASP B C 1
ATOM 9767 O O . ASP B 1 378 ? 17.656 -11.312 -35.562 1 94.69 378 ASP B O 1
ATOM 9771 N N . VAL B 1 379 ? 17.656 -13.547 -35.625 1 93.81 379 VAL B N 1
ATOM 9772 C CA . VAL B 1 379 ? 18.25 -13.609 -34.281 1 93.81 379 VAL B CA 1
ATOM 9773 C C . VAL B 1 379 ? 19.625 -14.289 -34.344 1 93.81 379 VAL B C 1
ATOM 9775 O O . VAL B 1 379 ? 19.859 -15.125 -35.219 1 93.81 379 VAL B O 1
ATOM 9778 N N . HIS B 1 380 ? 20.469 -13.836 -33.406 1 92.62 380 HIS B N 1
ATOM 9779 C CA . HIS B 1 380 ? 21.812 -14.383 -33.25 1 92.62 380 HIS B CA 1
ATOM 9780 C C . HIS B 1 380 ? 22.078 -14.82 -31.828 1 92.62 380 HIS B C 1
ATOM 9782 O O . HIS B 1 380 ? 22.203 -13.984 -30.922 1 92.62 380 HIS B O 1
ATOM 9788 N N . THR B 1 381 ? 22.094 -16.078 -31.672 1 88.88 381 THR B N 1
ATOM 9789 C CA . THR B 1 381 ? 22.453 -16.641 -30.375 1 88.88 381 THR B CA 1
ATOM 9790 C C . THR B 1 381 ? 23.719 -17.484 -30.484 1 88.88 381 THR B C 1
ATOM 9792 O O . THR B 1 381 ? 24.281 -17.641 -31.578 1 88.88 381 THR B O 1
ATOM 9795 N N . ASP B 1 382 ? 24.234 -18 -29.406 1 80.88 382 ASP B N 1
ATOM 9796 C CA . ASP B 1 382 ? 25.438 -18.828 -29.422 1 80.88 382 ASP B CA 1
ATOM 9797 C C . ASP B 1 382 ? 25.172 -20.141 -30.172 1 80.88 382 ASP B C 1
ATOM 9799 O O . ASP B 1 382 ? 26.094 -20.719 -30.75 1 80.88 382 ASP B O 1
ATOM 9803 N N . THR B 1 383 ? 23.938 -20.562 -30.156 1 80.25 383 THR B N 1
ATOM 9804 C CA . THR B 1 383 ? 23.641 -21.891 -30.672 1 80.25 383 THR B CA 1
ATOM 9805 C C . THR B 1 383 ? 22.812 -21.797 -31.969 1 80.25 383 THR B C 1
ATOM 9807 O O . THR B 1 383 ? 22.656 -22.797 -32.656 1 80.25 383 THR B O 1
ATOM 9810 N N . PHE B 1 384 ? 22.297 -20.641 -32.25 1 87.25 384 PHE B N 1
ATOM 9811 C CA . PHE B 1 384 ? 21.406 -20.547 -33.375 1 87.25 384 PHE B CA 1
ATOM 9812 C C . PHE B 1 384 ? 21.531 -19.203 -34.062 1 87.25 384 PHE B C 1
ATOM 9814 O O . PHE B 1 384 ? 21.641 -18.172 -33.406 1 87.25 384 PHE B O 1
ATOM 9821 N N . GLN B 1 385 ? 21.703 -19.203 -35.375 1 90.69 385 GLN B N 1
ATOM 9822 C CA . GLN B 1 385 ? 21.641 -18.016 -36.219 1 90.69 385 GLN B CA 1
ATOM 9823 C C . GLN B 1 385 ? 20.625 -18.203 -37.375 1 90.69 385 GLN B C 1
ATOM 9825 O O . GLN B 1 385 ? 20.766 -19.109 -38.188 1 90.69 385 GLN B O 1
ATOM 9830 N N . GLY B 1 386 ? 19.578 -17.469 -37.25 1 90.69 386 GLY B N 1
ATOM 9831 C CA . GLY B 1 386 ? 18.531 -17.609 -38.25 1 90.69 386 GLY B CA 1
ATOM 9832 C C . GLY B 1 386 ? 17.281 -16.844 -37.938 1 90.69 386 GLY B C 1
ATOM 9833 O O . GLY B 1 386 ? 17.281 -15.977 -37.031 1 90.69 386 GLY B O 1
ATOM 9834 N N . ASN B 1 387 ? 16.281 -17.203 -38.75 1 92.5 387 ASN B N 1
ATOM 9835 C CA . ASN B 1 387 ? 15 -16.5 -38.594 1 92.5 387 ASN B CA 1
ATOM 9836 C C . ASN B 1 387 ? 14.031 -17.281 -37.688 1 92.5 387 ASN B C 1
ATOM 9838 O O . ASN B 1 387 ? 13.922 -18.5 -37.812 1 92.5 387 ASN B O 1
ATOM 9842 N N . VAL B 1 388 ? 13.414 -16.609 -36.812 1 92.56 388 VAL B N 1
ATOM 9843 C CA . VAL B 1 388 ? 12.422 -17.188 -35.906 1 92.56 388 VAL B CA 1
ATOM 9844 C C . VAL B 1 388 ? 11.078 -16.484 -36.094 1 92.56 388 VAL B C 1
ATOM 9846 O O . VAL B 1 388 ? 11.023 -15.25 -36.062 1 92.56 388 VAL B O 1
ATOM 9849 N N . ASN B 1 389 ? 10.016 -17.234 -36.312 1 93.25 389 ASN B N 1
ATOM 9850 C CA . ASN B 1 389 ? 8.672 -16.688 -36.406 1 93.25 389 ASN B CA 1
ATOM 9851 C C . ASN B 1 389 ? 7.922 -16.766 -35.094 1 93.25 389 ASN B C 1
ATOM 9853 O O . ASN B 1 389 ? 8.25 -17.578 -34.219 1 93.25 389 ASN B O 1
ATOM 9857 N N . PHE B 1 390 ? 6.988 -15.883 -34.938 1 94 390 PHE B N 1
ATOM 9858 C CA . PHE B 1 390 ? 6.195 -15.812 -33.719 1 94 390 PHE B CA 1
ATOM 9859 C C . PHE B 1 390 ? 4.703 -15.82 -34.031 1 94 390 PHE B C 1
ATOM 9861 O O . PHE B 1 390 ? 4.285 -15.336 -35.094 1 94 390 PHE B O 1
ATOM 9868 N N . SER B 1 391 ? 3.9 -16.375 -33.188 1 93.06 391 SER B N 1
ATOM 9869 C CA . SER B 1 391 ? 2.449 -16.406 -33.312 1 93.06 391 SER B CA 1
ATOM 9870 C C . SER B 1 391 ? 1.76 -16.344 -31.969 1 93.06 391 SER B C 1
ATOM 9872 O O . SER B 1 391 ? 2.418 -16.406 -30.922 1 93.06 391 SER B O 1
ATOM 9874 N N . VAL B 1 392 ? 0.485 -16.156 -32 1 94.12 392 VAL B N 1
ATOM 9875 C CA . VAL B 1 392 ? -0.313 -16.109 -30.781 1 94.12 392 VAL B CA 1
ATOM 9876 C C . VAL B 1 392 ? -1.05 -17.438 -30.609 1 94.12 392 VAL B C 1
ATOM 9878 O O . VAL B 1 392 ? -1.766 -17.891 -31.5 1 94.12 392 VAL B O 1
ATOM 9881 N N . ALA B 1 393 ? -0.852 -18.047 -29.484 1 93.69 393 ALA B N 1
ATOM 9882 C CA . ALA B 1 393 ? -1.503 -19.312 -29.188 1 93.69 393 ALA B CA 1
ATOM 9883 C C . ALA B 1 393 ? -2.926 -19.094 -28.672 1 93.69 393 ALA B C 1
ATOM 9885 O O . ALA B 1 393 ? -3.893 -19.406 -29.375 1 93.69 393 ALA B O 1
ATOM 9886 N N . GLN B 1 394 ? -3.018 -18.562 -27.469 1 94.81 394 GLN B N 1
ATOM 9887 C CA . GLN B 1 394 ? -4.293 -18.297 -26.812 1 94.81 394 GLN B CA 1
ATOM 9888 C C . GLN B 1 394 ? -4.227 -17.016 -25.969 1 94.81 394 GLN B C 1
ATOM 9890 O O . GLN B 1 394 ? -3.139 -16.547 -25.641 1 94.81 394 GLN B O 1
ATOM 9895 N N . VAL B 1 395 ? -5.383 -16.484 -25.797 1 96.69 395 VAL B N 1
ATOM 9896 C CA . VAL B 1 395 ? -5.551 -15.391 -24.844 1 96.69 395 VAL B CA 1
ATOM 9897 C C . VAL B 1 395 ? -6.332 -15.859 -23.625 1 96.69 395 VAL B C 1
ATOM 9899 O O . VAL B 1 395 ? -7.414 -16.438 -23.75 1 96.69 395 VAL B O 1
ATOM 9902 N N . VAL B 1 396 ? -5.703 -15.664 -22.516 1 96.81 396 VAL B N 1
ATOM 9903 C CA . VAL B 1 396 ? -6.324 -16.141 -21.281 1 96.81 396 VAL B CA 1
ATOM 9904 C C . VAL B 1 396 ? -6.672 -14.969 -20.375 1 96.81 396 VAL B C 1
ATOM 9906 O O . VAL B 1 396 ? -6.105 -13.875 -20.531 1 96.81 396 VAL B O 1
ATOM 9909 N N . GLY B 1 397 ? -7.613 -15.117 -19.531 1 94.56 397 GLY B N 1
ATOM 9910 C CA . GLY B 1 397 ? -8.07 -14.102 -18.609 1 94.56 397 GLY B CA 1
ATOM 9911 C C . GLY B 1 397 ? -9.352 -14.477 -17.891 1 94.56 397 GLY B C 1
ATOM 9912 O O . GLY B 1 397 ? -9.891 -15.562 -18.094 1 94.56 397 GLY B O 1
ATOM 9913 N N . ASP B 1 398 ? -9.742 -13.625 -17.016 1 92.81 398 ASP B N 1
ATOM 9914 C CA . ASP B 1 398 ? -11.039 -13.836 -16.375 1 92.81 398 ASP B CA 1
ATOM 9915 C C . ASP B 1 398 ? -12.18 -13.656 -17.375 1 92.81 398 ASP B C 1
ATOM 9917 O O . ASP B 1 398 ? -11.969 -13.156 -18.484 1 92.81 398 ASP B O 1
ATOM 9921 N N . ASN B 1 399 ? -13.289 -14.094 -17.031 1 94.38 399 ASN B N 1
ATOM 9922 C CA . ASN B 1 399 ? -14.406 -14.102 -17.969 1 94.38 399 ASN B CA 1
ATOM 9923 C C . ASN B 1 399 ? -14.766 -12.688 -18.422 1 94.38 399 ASN B C 1
ATOM 9925 O O . ASN B 1 399 ? -14.93 -12.438 -19.609 1 94.38 399 ASN B O 1
ATOM 9929 N N . LEU B 1 400 ? -14.875 -11.766 -17.516 1 92.5 400 LEU B N 1
ATOM 9930 C CA . LEU B 1 400 ? -15.242 -10.398 -17.875 1 92.5 400 LEU B CA 1
ATOM 9931 C C . LEU B 1 400 ? -14.164 -9.75 -18.734 1 92.5 400 LEU B C 1
ATOM 9933 O O . LEU B 1 400 ? -14.477 -9.078 -19.719 1 92.5 400 LEU B O 1
ATOM 9937 N N . GLY B 1 401 ? -12.914 -9.938 -18.328 1 92.31 401 GLY B N 1
ATOM 9938 C CA . GLY B 1 401 ? -11.805 -9.359 -19.078 1 92.31 401 GLY B CA 1
ATOM 9939 C C . GLY B 1 401 ? -11.727 -9.859 -20.516 1 92.31 401 GLY B C 1
ATOM 9940 O O . GLY B 1 401 ? -11.57 -9.07 -21.438 1 92.31 401 GLY B O 1
ATOM 9941 N N . ILE B 1 402 ? -11.898 -11.094 -20.719 1 95.19 402 ILE B N 1
ATOM 9942 C CA . ILE B 1 402 ? -11.781 -11.695 -22.047 1 95.19 402 ILE B CA 1
ATOM 9943 C C . ILE B 1 402 ? -13 -11.32 -22.891 1 95.19 402 ILE B C 1
ATOM 9945 O O . ILE B 1 402 ? -12.867 -10.984 -24.062 1 95.19 402 ILE B O 1
ATOM 9949 N N . ASN B 1 403 ? -14.211 -11.414 -22.266 1 95.81 403 ASN B N 1
ATOM 9950 C CA . ASN B 1 403 ? -15.414 -11.039 -23 1 95.81 403 ASN B CA 1
ATOM 9951 C C . ASN B 1 403 ? -15.352 -9.594 -23.484 1 95.81 403 ASN B C 1
ATOM 9953 O O . ASN B 1 403 ? -15.773 -9.281 -24.594 1 95.81 403 ASN B O 1
ATOM 9957 N N . SER B 1 404 ? -14.805 -8.766 -22.625 1 94.88 404 SER B N 1
ATOM 9958 C CA . SER B 1 404 ? -14.68 -7.355 -22.984 1 94.88 404 SER B CA 1
ATOM 9959 C C . SER B 1 404 ? -13.711 -7.164 -24.141 1 94.88 404 SER B C 1
ATOM 9961 O O . SER B 1 404 ? -14.016 -6.457 -25.109 1 94.88 404 SER B O 1
ATOM 9963 N N . LEU B 1 405 ? -12.602 -7.801 -24.078 1 95.75 405 LEU B N 1
ATOM 9964 C CA . LEU B 1 405 ? -11.602 -7.691 -25.141 1 95.75 405 LEU B CA 1
ATOM 9965 C C . LEU B 1 405 ? -12.117 -8.289 -26.438 1 95.75 405 LEU B C 1
ATOM 9967 O O . LEU B 1 405 ? -11.898 -7.723 -27.516 1 95.75 405 LEU B O 1
ATOM 9971 N N . PHE B 1 406 ? -12.812 -9.398 -26.328 1 96.81 406 PHE B N 1
ATOM 9972 C CA . PHE B 1 406 ? -13.242 -10.141 -27.5 1 96.81 406 PHE B CA 1
ATOM 9973 C C . PHE B 1 406 ? -14.5 -9.523 -28.109 1 96.81 406 PHE B C 1
ATOM 9975 O O . PHE B 1 406 ? -14.922 -9.898 -29.203 1 96.81 406 PHE B O 1
ATOM 9982 N N . GLY B 1 407 ? -15.141 -8.594 -27.391 1 95.81 407 GLY B N 1
ATOM 9983 C CA . GLY B 1 407 ? -16.328 -7.914 -27.906 1 95.81 407 GLY B CA 1
ATOM 9984 C C . GLY B 1 407 ? -17.609 -8.68 -27.641 1 95.81 407 GLY B C 1
ATOM 9985 O O . GLY B 1 407 ? -18.562 -8.578 -28.422 1 95.81 407 GLY B O 1
ATOM 9986 N N . PHE B 1 408 ? -17.641 -9.531 -26.703 1 96.75 408 PHE B N 1
ATOM 9987 C CA . PHE B 1 408 ? -18.859 -10.25 -26.312 1 96.75 408 PHE B CA 1
ATOM 9988 C C . PHE B 1 408 ? -19.578 -9.516 -25.188 1 96.75 408 PHE B C 1
ATOM 9990 O O . PHE B 1 408 ? -19.141 -8.461 -24.734 1 96.75 408 PHE B O 1
ATOM 9997 N N . ALA B 1 409 ? -20.703 -10.086 -24.766 1 95.62 409 ALA B N 1
ATOM 9998 C CA . ALA B 1 409 ? -21.484 -9.484 -23.688 1 95.62 409 ALA B CA 1
ATOM 9999 C C . ALA B 1 409 ? -20.688 -9.422 -22.391 1 95.62 409 ALA B C 1
ATOM 10001 O O . ALA B 1 409 ? -20.031 -10.383 -22.016 1 95.62 409 ALA B O 1
ATOM 10002 N N . GLU B 1 410 ? -20.75 -8.297 -21.75 1 91.44 410 GLU B N 1
ATOM 10003 C CA . GLU B 1 410 ? -19.984 -8.086 -20.516 1 91.44 410 GLU B CA 1
ATOM 10004 C C . GLU B 1 410 ? -20.844 -8.406 -19.281 1 91.44 410 GLU B C 1
ATOM 10006 O O . GLU B 1 410 ? -20.312 -8.516 -18.172 1 91.44 410 GLU B O 1
ATOM 10011 N N . GLY B 1 411 ? -22.047 -8.523 -19.438 1 89.31 411 GLY B N 1
ATOM 10012 C CA . GLY B 1 411 ? -22.938 -8.961 -18.375 1 89.31 411 GLY B CA 1
ATOM 10013 C C . GLY B 1 411 ? -23.344 -10.414 -18.516 1 89.31 411 GLY B C 1
ATOM 10014 O O . GLY B 1 411 ? -23.797 -10.844 -19.578 1 89.31 411 GLY B O 1
ATOM 10015 N N . PHE B 1 412 ? -23.281 -11.125 -17.562 1 89.94 412 PHE B N 1
ATOM 10016 C CA . PHE B 1 412 ? -23.562 -12.555 -17.656 1 89.94 412 PHE B CA 1
ATOM 10017 C C . PHE B 1 412 ? -25.031 -12.844 -17.406 1 89.94 412 PHE B C 1
ATOM 10019 O O . PHE B 1 412 ? -25.422 -14 -17.266 1 89.94 412 PHE B O 1
ATOM 10026 N N . THR B 1 413 ? -25.781 -11.664 -17.328 1 90.38 413 THR B N 1
ATOM 10027 C CA . THR B 1 413 ? -27.234 -11.773 -17.328 1 90.38 413 THR B CA 1
ATOM 10028 C C . THR B 1 413 ? -27.812 -11.5 -18.703 1 90.38 413 THR B C 1
ATOM 10030 O O . THR B 1 413 ? -29.031 -11.492 -18.891 1 90.38 413 THR B O 1
ATOM 10033 N N . ALA B 1 414 ? -26.891 -11.328 -19.609 1 93.56 414 ALA B N 1
ATOM 10034 C CA . ALA B 1 414 ? -27.312 -11.117 -21 1 93.56 414 ALA B CA 1
ATOM 10035 C C . ALA B 1 414 ? -27.953 -12.367 -21.578 1 93.56 414 ALA B C 1
ATOM 10037 O O . ALA B 1 414 ? -27.812 -13.461 -21.031 1 93.56 414 ALA B O 1
ATOM 10038 N N . ASN B 1 415 ? -28.594 -12.203 -22.656 1 95.94 415 ASN B N 1
ATOM 10039 C CA . ASN B 1 415 ? -29.281 -13.32 -23.297 1 95.94 415 ASN B CA 1
ATOM 10040 C C . ASN B 1 415 ? -28.297 -14.375 -23.797 1 95.94 415 ASN B C 1
ATOM 10042 O O . ASN B 1 415 ? -28.594 -15.57 -23.766 1 95.94 415 ASN B O 1
ATOM 10046 N N . PHE B 1 416 ? -27.188 -13.945 -24.344 1 96.88 416 PHE B N 1
ATOM 10047 C CA . PHE B 1 416 ? -26.141 -14.828 -24.844 1 96.88 416 PHE B CA 1
ATOM 10048 C C . PHE B 1 416 ? -24.781 -14.477 -24.234 1 96.88 416 PHE B C 1
ATOM 10050 O O . PHE B 1 416 ? -23.922 -13.906 -24.906 1 96.88 416 PHE B O 1
ATOM 10057 N N . PRO B 1 417 ? -24.5 -14.922 -23.016 1 96.06 417 PRO B N 1
ATOM 10058 C CA . PRO B 1 417 ? -23.312 -14.469 -22.281 1 96.06 417 PRO B CA 1
ATOM 10059 C C . PRO B 1 417 ? -22.062 -15.281 -22.594 1 96.06 417 PRO B C 1
ATOM 10061 O O . PRO B 1 417 ? -20.953 -14.844 -22.312 1 96.06 417 PRO B O 1
ATOM 10064 N N . CYS B 1 418 ? -22.188 -16.484 -23.219 1 96.56 418 CYS B N 1
ATOM 10065 C CA . CYS B 1 418 ? -21.062 -17.391 -23.422 1 96.56 418 CYS B CA 1
ATOM 10066 C C . CYS B 1 418 ? -20.297 -17.031 -24.703 1 96.56 418 CYS B C 1
ATOM 10068 O O . CYS B 1 418 ? -20.891 -16.781 -25.75 1 96.56 418 CYS B O 1
ATOM 10070 N N . ARG B 1 419 ? -19.047 -16.969 -24.625 1 95.69 419 ARG B N 1
ATOM 10071 C CA . ARG B 1 419 ? -18.219 -16.625 -25.781 1 95.69 419 ARG B CA 1
ATOM 10072 C C . ARG B 1 419 ? -17.953 -17.859 -26.641 1 95.69 419 ARG B C 1
ATOM 10074 O O . ARG B 1 419 ? -17.516 -17.75 -27.797 1 95.69 419 ARG B O 1
ATOM 10081 N N . VAL B 1 420 ? -18.234 -19.094 -26.141 1 96.56 420 VAL B N 1
ATOM 10082 C CA . VAL B 1 420 ? -17.922 -20.344 -26.844 1 96.56 420 VAL B CA 1
ATOM 10083 C C . VAL B 1 420 ? -19.141 -20.797 -27.641 1 96.56 420 VAL B C 1
ATOM 10085 O O . VAL B 1 420 ? -19 -21.406 -28.703 1 96.56 420 VAL B O 1
ATOM 10088 N N . CYS B 1 421 ? -20.375 -20.547 -27.125 1 96.62 421 CYS B N 1
ATOM 10089 C CA . CYS B 1 421 ? -21.562 -21.047 -27.812 1 96.62 421 CYS B CA 1
ATOM 10090 C C . CYS B 1 421 ? -22.656 -19.984 -27.844 1 96.62 421 CYS B C 1
ATOM 10092 O O . CYS B 1 421 ? -22.516 -18.922 -27.234 1 96.62 421 CYS B O 1
ATOM 10094 N N . ARG B 1 422 ? -23.719 -20.25 -28.562 1 96.44 422 ARG B N 1
ATOM 10095 C CA . ARG B 1 422 ? -24.812 -19.312 -28.781 1 96.44 422 ARG B CA 1
ATOM 10096 C C . ARG B 1 422 ? -26.078 -19.797 -28.062 1 96.44 422 ARG B C 1
ATOM 10098 O O . ARG B 1 422 ? -27.188 -19.672 -28.594 1 96.44 422 ARG B O 1
ATOM 10105 N N . ARG B 1 423 ? -25.875 -20.422 -26.938 1 95.88 423 ARG B N 1
ATOM 10106 C CA . ARG B 1 423 ? -27.016 -20.875 -26.156 1 95.88 423 ARG B CA 1
ATOM 10107 C C . ARG B 1 423 ? -27.656 -19.703 -25.406 1 95.88 423 ARG B C 1
ATOM 10109 O O . ARG B 1 423 ? -26.953 -18.859 -24.844 1 95.88 423 ARG B O 1
ATOM 10116 N N . HIS B 1 424 ? -28.969 -19.672 -25.438 1 96.75 424 HIS B N 1
ATOM 10117 C CA . HIS B 1 424 ? -29.703 -18.609 -24.734 1 96.75 424 HIS B CA 1
ATOM 10118 C C . HIS B 1 424 ? -29.609 -18.797 -23.219 1 96.75 424 HIS B C 1
ATOM 10120 O O . HIS B 1 424 ? -29.531 -19.938 -22.734 1 96.75 424 HIS B O 1
ATOM 10126 N N . ARG B 1 425 ? -29.672 -17.703 -22.5 1 96.06 425 ARG B N 1
ATOM 10127 C CA . ARG B 1 425 ? -29.516 -17.688 -21.047 1 96.06 425 ARG B CA 1
ATOM 10128 C C . ARG B 1 425 ? -30.5 -18.656 -20.391 1 96.06 425 ARG B C 1
ATOM 10130 O O . ARG B 1 425 ? -30.156 -19.344 -19.438 1 96.06 425 ARG B O 1
ATOM 10137 N N . GLU B 1 426 ? -31.688 -18.797 -20.906 1 95.44 426 GLU B N 1
ATOM 10138 C CA . GLU B 1 426 ? -32.719 -19.656 -20.312 1 95.44 426 GLU B CA 1
ATOM 10139 C C . GLU B 1 426 ? -32.375 -21.125 -20.547 1 95.44 426 GLU B C 1
ATOM 10141 O O . GLU B 1 426 ? -32.688 -21.969 -19.703 1 95.44 426 GLU B O 1
ATOM 10146 N N . GLU B 1 427 ? -31.719 -21.375 -21.578 1 95.94 427 GLU B N 1
ATOM 10147 C CA . GLU B 1 427 ? -31.297 -22.75 -21.859 1 95.94 427 GLU B CA 1
ATOM 10148 C C . GLU B 1 427 ? -30.094 -23.141 -21.016 1 95.94 427 GLU B C 1
ATOM 10150 O O . GLU B 1 427 ? -30.031 -24.25 -20.484 1 95.94 427 GLU B O 1
ATOM 10155 N N . ILE B 1 428 ? -29.156 -22.203 -20.906 1 95.25 428 ILE B N 1
ATOM 10156 C CA . ILE B 1 428 ? -27.938 -22.406 -20.141 1 95.25 428 ILE B CA 1
ATOM 10157 C C . ILE B 1 428 ? -28.266 -22.766 -18.703 1 95.25 428 ILE B C 1
ATOM 10159 O O . ILE B 1 428 ? -27.562 -23.547 -18.078 1 95.25 428 ILE B O 1
ATOM 10163 N N . ARG B 1 429 ? -29.328 -22.297 -18.25 1 95.62 429 ARG B N 1
ATOM 10164 C CA . ARG B 1 429 ? -29.734 -22.469 -16.859 1 95.62 429 ARG B CA 1
ATOM 10165 C C . ARG B 1 429 ? -30.141 -23.906 -16.578 1 95.62 429 ARG B C 1
ATOM 10167 O O . ARG B 1 429 ? -30.219 -24.328 -15.422 1 95.62 429 ARG B O 1
ATOM 10174 N N . GLN B 1 430 ? -30.25 -24.734 -17.688 1 94.62 430 GLN B N 1
ATOM 10175 C CA . GLN B 1 430 ? -30.75 -26.094 -17.484 1 94.62 430 GLN B CA 1
ATOM 10176 C C . GLN B 1 430 ? -29.875 -27.094 -18.234 1 94.62 430 GLN B C 1
ATOM 10178 O O . GLN B 1 430 ? -29.969 -28.297 -17.969 1 94.62 430 GLN B O 1
ATOM 10183 N N . ASP B 1 431 ? -28.984 -26.625 -18.984 1 93.5 431 ASP B N 1
ATOM 10184 C CA . ASP B 1 431 ? -28.172 -27.5 -19.828 1 93.5 431 ASP B CA 1
ATOM 10185 C C . ASP B 1 431 ? -27.188 -28.297 -18.984 1 93.5 431 ASP B C 1
ATOM 10187 O O . ASP B 1 431 ? -26.562 -27.75 -18.078 1 93.5 431 ASP B O 1
ATOM 10191 N N . SER B 1 432 ? -27.078 -29.562 -19.344 1 94.69 432 SER B N 1
ATOM 10192 C CA . SER B 1 432 ? -26.109 -30.406 -18.641 1 94.69 432 SER B CA 1
ATOM 10193 C C . SER B 1 432 ? -25.062 -30.969 -19.594 1 94.69 432 SER B C 1
ATOM 10195 O O . SER B 1 432 ? -24.109 -31.625 -19.172 1 94.69 432 SER B O 1
ATOM 10197 N N . VAL B 1 433 ? -25.25 -30.688 -20.891 1 94.75 433 VAL B N 1
ATOM 10198 C CA . VAL B 1 433 ? -24.312 -31.203 -21.906 1 94.75 433 VAL B CA 1
ATOM 10199 C C . VAL B 1 433 ? -24 -30.094 -22.906 1 94.75 433 VAL B C 1
ATOM 10201 O O . VAL B 1 433 ? -24.766 -29.156 -23.078 1 94.75 433 VAL B O 1
ATOM 10204 N N . GLU B 1 434 ? -22.812 -30.219 -23.469 1 95.19 434 GLU B N 1
ATOM 10205 C CA . GLU B 1 434 ? -22.422 -29.281 -24.531 1 95.19 434 GLU B CA 1
ATOM 10206 C C . GLU B 1 434 ? -23.156 -29.594 -25.828 1 95.19 434 GLU B C 1
ATOM 10208 O O . GLU B 1 434 ? -23.234 -30.75 -26.25 1 95.19 434 GLU B O 1
ATOM 10213 N N . HIS B 1 435 ? -23.688 -28.609 -26.422 1 94.81 435 HIS B N 1
ATOM 10214 C CA . HIS B 1 435 ? -24.359 -28.75 -27.703 1 94.81 435 HIS B CA 1
ATOM 10215 C C . HIS B 1 435 ? -23.438 -28.328 -28.859 1 94.81 435 HIS B C 1
ATOM 10217 O O . HIS B 1 435 ? -23.281 -27.141 -29.125 1 94.81 435 HIS B O 1
ATOM 10223 N N . SER B 1 436 ? -22.984 -29.266 -29.547 1 92.62 436 SER B N 1
ATOM 10224 C CA . SER B 1 436 ? -22 -29.031 -30.594 1 92.62 436 SER B CA 1
ATOM 10225 C C . SER B 1 436 ? -22.562 -28.125 -31.688 1 92.62 436 SER B C 1
ATOM 10227 O O . SER B 1 436 ? -21.812 -27.375 -32.312 1 92.62 436 SER B O 1
ATOM 10229 N N . ASP B 1 437 ? -23.844 -28.156 -31.922 1 92.38 437 ASP B N 1
ATOM 10230 C CA . ASP B 1 437 ? -24.484 -27.391 -33 1 92.38 437 ASP B CA 1
ATOM 10231 C C . ASP B 1 437 ? -24.609 -25.922 -32.594 1 92.38 437 ASP B C 1
ATOM 10233 O O . ASP B 1 437 ? -24.828 -25.062 -33.469 1 92.38 437 ASP B O 1
ATOM 10237 N N . ALA B 1 438 ? -24.406 -25.688 -31.375 1 95.25 438 ALA B N 1
ATOM 10238 C CA . ALA B 1 438 ? -24.594 -24.312 -30.891 1 95.25 438 ALA B CA 1
ATOM 10239 C C . ALA B 1 438 ? -23.25 -23.594 -30.734 1 95.25 438 ALA B C 1
ATOM 10241 O O . ALA B 1 438 ? -23.219 -22.406 -30.391 1 95.25 438 ALA B O 1
ATOM 10242 N N . LEU B 1 439 ? -22.172 -24.25 -31.016 1 96.69 439 LEU B N 1
ATOM 10243 C CA . LEU B 1 439 ? -20.859 -23.656 -30.859 1 96.69 439 LEU B CA 1
ATOM 10244 C C . LEU B 1 439 ? -20.641 -22.516 -31.844 1 96.69 439 LEU B C 1
ATOM 10246 O O . LEU B 1 439 ? -21.156 -22.562 -32.969 1 96.69 439 LEU B O 1
ATOM 10250 N N . ARG B 1 440 ? -19.969 -21.547 -31.422 1 96.81 440 ARG B N 1
ATOM 10251 C CA . ARG B 1 440 ? -19.641 -20.438 -32.312 1 96.81 440 ARG B CA 1
ATOM 10252 C C . ARG B 1 440 ? -18.594 -20.875 -33.344 1 96.81 440 ARG B C 1
ATOM 10254 O O . ARG B 1 440 ? -17.609 -21.531 -33 1 96.81 440 ARG B O 1
ATOM 10261 N N . THR B 1 441 ? -18.844 -20.609 -34.531 1 96 441 THR B N 1
ATOM 10262 C CA . THR B 1 441 ? -17.938 -20.859 -35.656 1 96 441 THR B CA 1
ATOM 10263 C C . THR B 1 441 ? -17.578 -19.562 -36.375 1 96 441 THR B C 1
ATOM 10265 O O . THR B 1 441 ? -18.188 -18.516 -36.094 1 96 441 THR B O 1
ATOM 10268 N N . HIS B 1 442 ? -16.594 -19.641 -37.25 1 95.75 442 HIS B N 1
ATOM 10269 C CA . HIS B 1 442 ? -16.203 -18.469 -38 1 95.75 442 HIS B CA 1
ATOM 10270 C C . HIS B 1 442 ? -17.406 -17.891 -38.75 1 95.75 442 HIS B C 1
ATOM 10272 O O . HIS B 1 442 ? -17.641 -16.672 -38.719 1 95.75 442 HIS B O 1
ATOM 10278 N N . ALA B 1 443 ? -18.219 -18.734 -39.312 1 95.81 443 ALA B N 1
ATOM 10279 C CA . ALA B 1 443 ? -19.344 -18.328 -40.156 1 95.81 443 ALA B CA 1
ATOM 10280 C C . ALA B 1 443 ? -20.453 -17.672 -39.312 1 95.81 443 ALA B C 1
ATOM 10282 O O . ALA B 1 443 ? -20.938 -16.609 -39.688 1 95.81 443 ALA B O 1
ATOM 10283 N N . ASN B 1 444 ? -20.828 -18.328 -38.312 1 95.75 444 ASN B N 1
ATOM 10284 C CA . ASN B 1 444 ? -21.938 -17.766 -37.531 1 95.75 444 ASN B CA 1
ATOM 10285 C C . ASN B 1 444 ? -21.5 -16.531 -36.75 1 95.75 444 ASN B C 1
ATOM 10287 O O . ASN B 1 444 ? -22.328 -15.672 -36.438 1 95.75 444 ASN B O 1
ATOM 10291 N N . TYR B 1 445 ? -20.25 -16.484 -36.438 1 97.06 445 TYR B N 1
ATOM 10292 C CA . TYR B 1 445 ? -19.719 -15.289 -35.781 1 97.06 445 TYR B CA 1
ATOM 10293 C C . TYR B 1 445 ? -19.828 -14.086 -36.719 1 97.06 445 TYR B C 1
ATOM 10295 O O . TYR B 1 445 ? -20.281 -13.016 -36.312 1 97.06 445 TYR B O 1
ATOM 10303 N N . GLU B 1 446 ? -19.438 -14.211 -37.938 1 96.44 446 GLU B N 1
ATOM 10304 C CA . GLU B 1 446 ? -19.5 -13.141 -38.906 1 96.44 446 GLU B CA 1
ATOM 10305 C C . GLU B 1 446 ? -20.953 -12.711 -39.156 1 96.44 446 GLU B C 1
ATOM 10307 O O . GLU B 1 446 ? -21.234 -11.523 -39.344 1 96.44 446 GLU B O 1
ATOM 10312 N N . ALA B 1 447 ? -21.828 -13.68 -39.156 1 96.56 447 ALA B N 1
ATOM 10313 C CA . ALA B 1 447 ? -23.25 -13.383 -39.312 1 96.56 447 ALA B CA 1
ATOM 10314 C C . ALA B 1 447 ? -23.766 -12.578 -38.125 1 96.56 447 ALA B C 1
ATOM 10316 O O . ALA B 1 447 ? -24.578 -11.664 -38.312 1 96.56 447 ALA B O 1
ATOM 10317 N N . ASP B 1 448 ? -23.375 -12.945 -36.969 1 96.62 448 ASP B N 1
ATOM 10318 C CA . ASP B 1 448 ? -23.781 -12.25 -35.781 1 96.62 448 ASP B CA 1
ATOM 10319 C C . ASP B 1 448 ? -23.25 -10.812 -35.75 1 96.62 448 ASP B C 1
ATOM 10321 O O . ASP B 1 448 ? -23.922 -9.898 -35.281 1 96.62 448 ASP B O 1
ATOM 10325 N N . LEU B 1 449 ? -22.031 -10.633 -36.188 1 96.12 449 LEU B N 1
ATOM 10326 C CA . LEU B 1 449 ? -21.438 -9.297 -36.25 1 96.12 449 LEU B CA 1
ATOM 10327 C C . LEU B 1 449 ? -22.25 -8.391 -37.188 1 96.12 449 LEU B C 1
ATOM 10329 O O . LEU B 1 449 ? -22.422 -7.207 -36.906 1 96.12 449 LEU B O 1
ATOM 10333 N N . GLN B 1 450 ? -22.734 -8.914 -38.219 1 94.94 450 GLN B N 1
ATOM 10334 C CA . GLN B 1 450 ? -23.5 -8.148 -39.219 1 94.94 450 GLN B CA 1
ATOM 10335 C C . GLN B 1 450 ? -24.844 -7.73 -38.625 1 94.94 450 GLN B C 1
ATOM 10337 O O . GLN B 1 450 ? -25.375 -6.664 -39 1 94.94 450 GLN B O 1
ATOM 10342 N N . ARG B 1 451 ? -25.375 -8.508 -37.812 1 94.44 451 ARG B N 1
ATOM 10343 C CA . ARG B 1 451 ? -26.656 -8.211 -37.188 1 94.44 451 ARG B CA 1
ATOM 10344 C C . ARG B 1 451 ? -26.562 -7.027 -36.25 1 94.44 451 ARG B C 1
ATOM 10346 O O . ARG B 1 451 ? -27.547 -6.328 -36 1 94.44 451 ARG B O 1
ATOM 10353 N N . GLN B 1 452 ? -25.453 -6.789 -35.688 1 91.69 452 GLN B N 1
ATOM 10354 C CA . GLN B 1 452 ? -25.156 -5.664 -34.812 1 91.69 452 GLN B CA 1
ATOM 10355 C C . GLN B 1 452 ? -26.203 -5.539 -33.719 1 91.69 452 GLN B C 1
ATOM 10357 O O . GLN B 1 452 ? -26.734 -4.453 -33.469 1 91.69 452 GLN B O 1
ATOM 10362 N N . ASN B 1 453 ? -26.594 -6.652 -33.125 1 94.19 453 ASN B N 1
ATOM 10363 C CA . ASN B 1 453 ? -27.578 -6.695 -32.031 1 94.19 453 ASN B CA 1
ATOM 10364 C C . ASN B 1 453 ? -27.094 -7.555 -30.875 1 94.19 453 ASN B C 1
ATOM 10366 O O . ASN B 1 453 ? -27.266 -8.773 -30.891 1 94.19 453 ASN B O 1
ATOM 10370 N N . LEU B 1 454 ? -26.656 -6.945 -29.891 1 94 454 LEU B N 1
ATOM 10371 C CA . LEU B 1 454 ? -26.109 -7.609 -28.719 1 94 454 LEU B CA 1
ATOM 10372 C C . LEU B 1 454 ? -27.141 -8.516 -28.062 1 94 454 LEU B C 1
ATOM 10374 O O . LEU B 1 454 ? -26.828 -9.625 -27.625 1 94 454 LEU B O 1
ATOM 10378 N N . GLN B 1 455 ? -28.422 -8.133 -27.953 1 94.31 455 GLN B N 1
ATOM 10379 C CA . GLN B 1 455 ? -29.484 -8.867 -27.266 1 94.31 455 GLN B CA 1
ATOM 10380 C C . GLN B 1 455 ? -29.812 -10.164 -27.984 1 94.31 455 GLN B C 1
ATOM 10382 O O . GLN B 1 455 ? -30.203 -11.148 -27.359 1 94.31 455 GLN B O 1
ATOM 10387 N N . GLU B 1 456 ? -29.547 -10.117 -29.312 1 95.06 456 GLU B N 1
ATOM 10388 C CA . GLU B 1 456 ? -29.953 -11.273 -30.109 1 95.06 456 GLU B CA 1
ATOM 10389 C C . GLU B 1 456 ? -28.781 -12.211 -30.375 1 95.06 456 GLU B C 1
ATOM 10391 O O . GLU B 1 456 ? -28.969 -13.383 -30.688 1 95.06 456 GLU B O 1
ATOM 10396 N N . THR B 1 457 ? -27.625 -11.688 -30.234 1 95.75 457 THR B N 1
ATOM 10397 C CA . THR B 1 457 ? -26.5 -12.492 -30.703 1 95.75 457 THR B CA 1
ATOM 10398 C C . THR B 1 457 ? -25.469 -12.68 -29.594 1 95.75 457 THR B C 1
ATOM 10400 O O . THR B 1 457 ? -24.688 -13.633 -29.625 1 95.75 457 THR B O 1
ATOM 10403 N N . GLY B 1 458 ? -25.359 -11.734 -28.656 1 96.38 458 GLY B N 1
ATOM 10404 C CA . GLY B 1 458 ? -24.344 -11.742 -27.609 1 96.38 458 GLY B CA 1
ATOM 10405 C C . GLY B 1 458 ? -23.031 -11.133 -28.062 1 96.38 458 GLY B C 1
ATOM 10406 O O . GLY B 1 458 ? -22.078 -11.094 -27.281 1 96.38 458 GLY B O 1
ATOM 10407 N N . VAL B 1 459 ? -22.953 -10.609 -29.297 1 96.88 459 VAL B N 1
ATOM 10408 C CA . VAL B 1 459 ? -21.734 -9.984 -29.828 1 96.88 459 VAL B CA 1
ATOM 10409 C C . VAL B 1 459 ? -21.922 -8.469 -29.875 1 96.88 459 VAL B C 1
ATOM 10411 O O . VAL B 1 459 ? -22.859 -7.969 -30.516 1 96.88 459 VAL B O 1
ATOM 10414 N N . LYS B 1 460 ? -21.078 -7.773 -29.172 1 94.38 460 LYS B N 1
ATOM 10415 C CA . LYS B 1 460 ? -21.156 -6.32 -29.062 1 94.38 460 LYS B CA 1
ATOM 10416 C C . LYS B 1 460 ? -20.328 -5.633 -30.141 1 94.38 460 LYS B C 1
ATOM 10418 O O . LYS B 1 460 ? -20.766 -4.625 -30.703 1 94.38 460 LYS B O 1
ATOM 10423 N N . SER B 1 461 ? -19.094 -6.105 -30.375 1 94.75 461 SER B N 1
ATOM 10424 C CA . SER B 1 461 ? -18.172 -5.52 -31.328 1 94.75 461 SER B CA 1
ATOM 10425 C C . SER B 1 461 ? -17.172 -6.559 -31.844 1 94.75 461 SER B C 1
ATOM 10427 O O . SER B 1 461 ? -17.031 -7.633 -31.266 1 94.75 461 SER B O 1
ATOM 10429 N N . PRO B 1 462 ? -16.625 -6.285 -32.969 1 95.38 462 PRO B N 1
ATOM 10430 C CA . PRO B 1 462 ? -15.594 -7.211 -33.438 1 95.38 462 PRO B CA 1
ATOM 10431 C C . PRO B 1 462 ? -14.383 -7.27 -32.5 1 95.38 462 PRO B C 1
ATOM 10433 O O . PRO B 1 462 ? -14 -6.25 -31.938 1 95.38 462 PRO B O 1
ATOM 10436 N N . CYS B 1 463 ? -13.789 -8.445 -32.406 1 96.81 463 CYS B N 1
ATOM 10437 C CA . CYS B 1 463 ? -12.57 -8.633 -31.625 1 96.81 463 CYS B CA 1
ATOM 10438 C C . CYS B 1 463 ? -11.383 -7.969 -32.312 1 96.81 463 CYS B C 1
ATOM 10440 O O . CYS B 1 463 ? -11.078 -8.273 -33.469 1 96.81 463 CYS B O 1
ATOM 10442 N N . PRO B 1 464 ? -10.688 -7.094 -31.609 1 96.44 464 PRO B N 1
ATOM 10443 C CA . PRO B 1 464 ? -9.539 -6.418 -32.219 1 96.44 464 PRO B CA 1
ATOM 10444 C C . PRO B 1 464 ? -8.422 -7.383 -32.594 1 96.44 464 PRO B C 1
ATOM 10446 O O . PRO B 1 464 ? -7.617 -7.078 -33.5 1 96.44 464 PRO B O 1
ATOM 10449 N N . LEU B 1 465 ? -8.336 -8.586 -32.062 1 96.94 465 LEU B N 1
ATOM 10450 C CA . LEU B 1 465 ? -7.238 -9.523 -32.281 1 96.94 465 LEU B CA 1
ATOM 10451 C C . LEU B 1 465 ? -7.492 -10.367 -33.531 1 96.94 465 LEU B C 1
ATOM 10453 O O . LEU B 1 465 ? -6.59 -11.07 -34 1 96.94 465 LEU B O 1
ATOM 10457 N N . ASN B 1 466 ? -8.703 -10.352 -34.031 1 96.81 466 ASN B N 1
ATOM 10458 C CA . ASN B 1 466 ? -9.008 -11.109 -35.25 1 96.81 466 ASN B CA 1
ATOM 10459 C C . ASN B 1 466 ? -8.188 -10.625 -36.438 1 96.81 466 ASN B C 1
ATOM 10461 O O . ASN B 1 466 ? -8.109 -11.305 -37.469 1 96.81 466 ASN B O 1
ATOM 10465 N N . GLY B 1 467 ? -7.52 -9.508 -36.312 1 95.19 467 GLY B N 1
ATOM 10466 C CA . GLY B 1 467 ? -6.617 -9 -37.344 1 95.19 467 GLY B CA 1
ATOM 10467 C C . GLY B 1 467 ? -5.285 -9.727 -37.375 1 95.19 467 GLY B C 1
ATOM 10468 O O . GLY B 1 467 ? -4.535 -9.609 -38.344 1 95.19 467 GLY B O 1
ATOM 10469 N N . ILE B 1 468 ? -5 -10.469 -36.375 1 95.5 468 ILE B N 1
ATOM 10470 C CA . ILE B 1 468 ? -3.748 -11.219 -36.344 1 95.5 468 ILE B CA 1
ATOM 10471 C C . ILE B 1 468 ? -3.838 -12.438 -37.25 1 95.5 468 ILE B C 1
ATOM 10473 O O . ILE B 1 468 ? -4.82 -13.18 -37.219 1 95.5 468 ILE B O 1
ATOM 10477 N N . LEU B 1 469 ? -2.756 -12.633 -37.906 1 92.69 469 LEU B N 1
ATOM 10478 C CA . LEU B 1 469 ? -2.713 -13.766 -38.844 1 92.69 469 LEU B CA 1
ATOM 10479 C C . LEU B 1 469 ? -2.838 -15.086 -38.094 1 92.69 469 LEU B C 1
ATOM 10481 O O . LEU B 1 469 ? -2.188 -15.281 -37.062 1 92.69 469 LEU B O 1
ATOM 10485 N N . ASN B 1 470 ? -3.738 -15.953 -38.562 1 89.44 470 ASN B N 1
ATOM 10486 C CA . ASN B 1 470 ? -3.928 -17.312 -38.094 1 89.44 470 ASN B CA 1
ATOM 10487 C C . ASN B 1 470 ? -4.566 -17.312 -36.688 1 89.44 470 ASN B C 1
ATOM 10489 O O . ASN B 1 470 ? -4.367 -18.25 -35.906 1 89.44 470 ASN B O 1
ATOM 10493 N N . PHE B 1 471 ? -5.102 -16.219 -36.25 1 94.31 471 PHE B N 1
ATOM 10494 C CA . PHE B 1 471 ? -5.848 -16.141 -35 1 94.31 471 PHE B CA 1
ATOM 10495 C C . PHE B 1 471 ? -7.297 -15.75 -35.281 1 94.31 471 PHE B C 1
ATOM 10497 O O . PHE B 1 471 ? -7.57 -14.867 -36.094 1 94.31 471 PHE B O 1
ATOM 10504 N N . HIS B 1 472 ? -8.195 -16.422 -34.625 1 95.81 472 HIS B N 1
ATOM 10505 C CA . HIS B 1 472 ? -9.602 -16.031 -34.625 1 95.81 472 HIS B CA 1
ATOM 10506 C C . HIS B 1 472 ? -10.242 -16.25 -33.281 1 95.81 472 HIS B C 1
ATOM 10508 O O . HIS B 1 472 ? -9.961 -17.25 -32.594 1 95.81 472 HIS B O 1
ATOM 10514 N N . VAL B 1 473 ? -11.07 -15.414 -32.906 1 96.69 473 VAL B N 1
ATOM 10515 C CA . VAL B 1 473 ? -11.648 -15.367 -31.578 1 96.69 473 VAL B CA 1
ATOM 10516 C C . VAL B 1 473 ? -12.438 -16.641 -31.312 1 96.69 473 VAL B C 1
ATOM 10518 O O . VAL B 1 473 ? -12.477 -17.125 -30.172 1 96.69 473 VAL B O 1
ATOM 10521 N N . THR B 1 474 ? -13.086 -17.281 -32.281 1 96.44 474 THR B N 1
ATOM 10522 C CA . THR B 1 474 ? -13.914 -18.469 -32.094 1 96.44 474 THR B CA 1
ATOM 10523 C C . THR B 1 474 ? -13.055 -19.688 -31.812 1 96.44 474 THR B C 1
ATOM 10525 O O . THR B 1 474 ? -13.555 -20.703 -31.328 1 96.44 474 THR B O 1
ATOM 10528 N N . ASP B 1 475 ? -11.773 -19.562 -32.125 1 94.25 475 ASP B N 1
ATOM 10529 C CA . ASP B 1 475 ? -10.852 -20.672 -31.859 1 94.25 475 ASP B CA 1
ATOM 10530 C C . ASP B 1 475 ? -10.164 -20.5 -30.5 1 94.25 475 ASP B C 1
ATOM 10532 O O . ASP B 1 475 ? -9.422 -21.375 -30.062 1 94.25 475 ASP B O 1
ATOM 10536 N N . ASN B 1 476 ? -10.336 -19.359 -29.891 1 95.12 476 ASN B N 1
ATOM 10537 C CA . ASN B 1 476 ? -9.836 -19.141 -28.547 1 95.12 476 ASN B CA 1
ATOM 10538 C C . ASN B 1 476 ? -10.781 -19.719 -27.5 1 95.12 476 ASN B C 1
ATOM 10540 O O . ASN B 1 476 ? -11.68 -19.031 -27.016 1 95.12 476 ASN B O 1
ATOM 10544 N N . ARG B 1 477 ? -10.555 -20.859 -27.016 1 91.94 477 ARG B N 1
ATOM 10545 C CA . ARG B 1 477 ? -11.5 -21.594 -26.172 1 91.94 477 ARG B CA 1
ATOM 10546 C C . ARG B 1 477 ? -10.945 -21.781 -24.766 1 91.94 477 ARG B C 1
ATOM 10548 O O . ARG B 1 477 ? -11.383 -22.672 -24.031 1 91.94 477 ARG B O 1
ATOM 10555 N N . SER B 1 478 ? -9.977 -21.031 -24.453 1 94.25 478 SER B N 1
ATOM 10556 C CA . SER B 1 478 ? -9.336 -21.203 -23.156 1 94.25 478 SER B CA 1
ATOM 10557 C C . SER B 1 478 ? -10.242 -20.734 -22.016 1 94.25 478 SER B C 1
ATOM 10559 O O . SER B 1 478 ? -10.594 -19.547 -21.938 1 94.25 478 SER B O 1
ATOM 10561 N N . PRO B 1 479 ? -10.703 -21.594 -21.156 1 95.81 479 PRO B N 1
ATOM 10562 C CA . PRO B 1 479 ? -11.43 -21.188 -19.938 1 95.81 479 PRO B CA 1
ATOM 10563 C C . PRO B 1 479 ? -10.5 -20.875 -18.781 1 95.81 479 PRO B C 1
ATOM 10565 O O . PRO B 1 479 ? -9.305 -21.156 -18.844 1 95.81 479 PRO B O 1
ATOM 10568 N N . ASP B 1 480 ? -10.969 -20.234 -17.781 1 95.94 480 ASP B N 1
ATOM 10569 C CA . ASP B 1 480 ? -10.195 -20.031 -16.562 1 95.94 480 ASP B CA 1
ATOM 10570 C C . ASP B 1 480 ? -10.766 -20.844 -15.398 1 95.94 480 ASP B C 1
ATOM 10572 O O . ASP B 1 480 ? -11.68 -20.375 -14.703 1 95.94 480 ASP B O 1
ATOM 10576 N N . VAL B 1 481 ? -10.156 -21.859 -15.086 1 97.56 481 VAL B N 1
ATOM 10577 C CA . VAL B 1 481 ? -10.68 -22.797 -14.102 1 97.56 481 VAL B CA 1
ATOM 10578 C C . VAL B 1 481 ? -10.547 -22.203 -12.703 1 97.56 481 VAL B C 1
ATOM 10580 O O . VAL B 1 481 ? -11.273 -22.594 -11.789 1 97.56 481 VAL B O 1
ATOM 10583 N N . MET B 1 482 ? -9.633 -21.281 -12.477 1 96.62 482 MET B N 1
ATOM 10584 C CA . MET B 1 482 ? -9.508 -20.641 -11.172 1 96.62 482 MET B CA 1
ATOM 10585 C C . MET B 1 482 ? -10.758 -19.844 -10.836 1 96.62 482 MET B C 1
ATOM 10587 O O . MET B 1 482 ? -11.367 -20.047 -9.781 1 96.62 482 MET B O 1
ATOM 10591 N N . HIS B 1 483 ? -11.188 -18.969 -11.734 1 95.94 483 HIS B N 1
ATOM 10592 C CA . HIS B 1 483 ? -12.328 -18.094 -11.492 1 95.94 483 HIS B CA 1
ATOM 10593 C C . HIS B 1 483 ? -13.641 -18.859 -11.594 1 95.94 483 HIS B C 1
ATOM 10595 O O . HIS B 1 483 ? -14.594 -18.578 -10.867 1 95.94 483 HIS B O 1
ATOM 10601 N N . ASP B 1 484 ? -13.703 -19.844 -12.477 1 97.25 484 ASP B N 1
ATOM 10602 C CA . ASP B 1 484 ? -14.938 -20.578 -12.703 1 97.25 484 ASP B CA 1
ATOM 10603 C C . ASP B 1 484 ? -15.219 -21.531 -11.547 1 97.25 484 ASP B C 1
ATOM 10605 O O . ASP B 1 484 ? -16.344 -21.594 -11.039 1 97.25 484 ASP B O 1
ATOM 10609 N N . MET B 1 485 ? -14.156 -22.234 -11.18 1 97.69 485 MET B N 1
ATOM 10610 C CA . MET B 1 485 ? -14.359 -23.297 -10.195 1 97.69 485 MET B CA 1
ATOM 10611 C C . MET B 1 485 ? -14.062 -22.797 -8.789 1 97.69 485 MET B C 1
ATOM 10613 O O . MET B 1 485 ? -14.969 -22.688 -7.953 1 97.69 485 MET B O 1
ATOM 10617 N N . LEU B 1 486 ? -12.875 -22.312 -8.531 1 97.25 486 LEU B N 1
ATOM 10618 C CA . LEU B 1 486 ? -12.383 -22.047 -7.18 1 97.25 486 LEU B CA 1
ATOM 10619 C C . LEU B 1 486 ? -12.992 -20.766 -6.625 1 97.25 486 LEU B C 1
ATOM 10621 O O . LEU B 1 486 ? -13.094 -20.594 -5.41 1 97.25 486 LEU B O 1
ATOM 10625 N N . GLU B 1 487 ? -13.461 -19.875 -7.461 1 95.5 487 GLU B N 1
ATOM 10626 C CA . GLU B 1 487 ? -14.078 -18.641 -6.992 1 95.5 487 GLU B CA 1
ATOM 10627 C C . GLU B 1 487 ? -15.547 -18.578 -7.398 1 95.5 487 GLU B C 1
ATOM 10629 O O . GLU B 1 487 ? -16.234 -17.578 -7.125 1 95.5 487 GLU B O 1
ATOM 10634 N N . GLY B 1 488 ? -16.047 -19.625 -8.055 1 96.44 488 GLY B N 1
ATOM 10635 C CA . GLY B 1 488 ? -17.422 -19.625 -8.547 1 96.44 488 GLY B CA 1
ATOM 10636 C C . GLY B 1 488 ? -18.234 -20.812 -8.07 1 96.44 488 GLY B C 1
ATOM 10637 O O . GLY B 1 488 ? -18.875 -20.75 -7.016 1 96.44 488 GLY B O 1
ATOM 10638 N N . VAL B 1 489 ? -18.047 -21.906 -8.711 1 98.06 489 VAL B N 1
ATOM 10639 C CA . VAL B 1 489 ? -18.891 -23.078 -8.484 1 98.06 489 VAL B CA 1
ATOM 10640 C C . VAL B 1 489 ? -18.594 -23.672 -7.105 1 98.06 489 VAL B C 1
ATOM 10642 O O . VAL B 1 489 ? -19.516 -24 -6.355 1 98.06 489 VAL B O 1
ATOM 10645 N N . CYS B 1 490 ? -17.375 -23.812 -6.742 1 98.19 490 CYS B N 1
ATOM 10646 C CA . CYS B 1 490 ? -16.969 -24.469 -5.5 1 98.19 490 CYS B CA 1
ATOM 10647 C C . CYS B 1 490 ? -17.5 -23.703 -4.289 1 98.19 490 CYS B C 1
ATOM 10649 O O . CYS B 1 490 ? -18.188 -24.281 -3.439 1 98.19 490 CYS B O 1
ATOM 10651 N N . PRO B 1 491 ? -17.219 -22.391 -4.184 1 97 491 PRO B N 1
ATOM 10652 C CA . PRO B 1 491 ? -17.734 -21.688 -3.006 1 97 491 PRO B CA 1
ATOM 10653 C C . PRO B 1 491 ? -19.266 -21.688 -2.938 1 97 491 PRO B C 1
ATOM 10655 O O . PRO B 1 491 ? -19.844 -21.812 -1.853 1 97 491 PRO B O 1
ATOM 10658 N N . LEU B 1 492 ? -19.953 -21.562 -4.051 1 97.62 492 LEU B N 1
ATOM 10659 C CA . LEU B 1 492 ? -21.406 -21.578 -4.082 1 97.62 492 LEU B CA 1
ATOM 10660 C C . LEU B 1 492 ? -21.953 -22.891 -3.541 1 97.62 492 LEU B C 1
ATOM 10662 O O . LEU B 1 492 ? -22.797 -22.906 -2.643 1 97.62 492 LEU B O 1
ATOM 10666 N N . GLU B 1 493 ? -21.453 -23.969 -4.07 1 97.94 493 GLU B N 1
ATOM 10667 C CA . GLU B 1 493 ? -22 -25.281 -3.721 1 97.94 493 GLU B CA 1
ATOM 10668 C C . GLU B 1 493 ? -21.625 -25.672 -2.287 1 97.94 493 GLU B C 1
ATOM 10670 O O . GLU B 1 493 ? -22.422 -26.297 -1.588 1 97.94 493 GLU B O 1
ATOM 10675 N N . LEU B 1 494 ? -20.453 -25.328 -1.851 1 97.44 494 LEU B N 1
ATOM 10676 C CA . LEU B 1 494 ? -20.078 -25.609 -0.466 1 97.44 494 LEU B CA 1
ATOM 10677 C C . LEU B 1 494 ? -21.031 -24.906 0.5 1 97.44 494 LEU B C 1
ATOM 10679 O O . LEU B 1 494 ? -21.469 -25.484 1.492 1 97.44 494 LEU B O 1
ATOM 10683 N N . LYS B 1 495 ? -21.297 -23.641 0.245 1 97 495 LYS B N 1
ATOM 10684 C CA . LYS B 1 495 ? -22.188 -22.875 1.114 1 97 495 LYS B CA 1
ATOM 10685 C C . LYS B 1 495 ? -23.578 -23.484 1.146 1 97 495 LYS B C 1
ATOM 10687 O O . LYS B 1 495 ? -24.188 -23.609 2.215 1 97 495 LYS B O 1
ATOM 10692 N N . LEU B 1 496 ? -24.078 -23.875 -0.035 1 97.5 496 LEU B N 1
ATOM 10693 C CA . LEU B 1 496 ? -25.406 -24.469 -0.133 1 97.5 496 LEU B CA 1
ATOM 10694 C C . LEU B 1 496 ? -25.453 -25.797 0.615 1 97.5 496 LEU B C 1
ATOM 10696 O O . LEU B 1 496 ? -26.391 -26.047 1.383 1 97.5 496 LEU B O 1
ATOM 10700 N N . VAL B 1 497 ? -24.484 -26.625 0.382 1 98 497 VAL B N 1
ATOM 10701 C CA . VAL B 1 497 ? -24.453 -27.938 0.988 1 98 497 VAL B CA 1
ATOM 10702 C C . VAL B 1 497 ? -24.266 -27.812 2.5 1 98 497 VAL B C 1
ATOM 10704 O O . VAL B 1 497 ? -24.906 -28.531 3.27 1 98 497 VAL B O 1
ATOM 10707 N N . PHE B 1 498 ? -23.391 -26.906 2.965 1 97.38 498 PHE B N 1
ATOM 10708 C CA . PHE B 1 498 ? -23.219 -26.688 4.395 1 97.38 498 PHE B CA 1
ATOM 10709 C C . PHE B 1 498 ? -24.547 -26.266 5.035 1 97.38 498 PHE B C 1
ATOM 10711 O O . PHE B 1 498 ? -24.891 -26.75 6.117 1 97.38 498 PHE B O 1
ATOM 10718 N N . GLY B 1 499 ? -25.188 -25.328 4.324 1 96.31 499 GLY B N 1
ATOM 10719 C CA . GLY B 1 499 ? -26.484 -24.906 4.832 1 96.31 499 GLY B CA 1
ATOM 10720 C C . GLY B 1 499 ? -27.453 -26.062 5.027 1 96.31 499 GLY B C 1
ATOM 10721 O O . GLY B 1 499 ? -28.125 -26.156 6.055 1 96.31 499 GLY B O 1
ATOM 10722 N N . GLU B 1 500 ? -27.516 -27.016 4.082 1 96.81 500 GLU B N 1
ATOM 10723 C CA . GLU B 1 500 ? -28.422 -28.172 4.129 1 96.81 500 GLU B CA 1
ATOM 10724 C C . GLU B 1 500 ? -28 -29.141 5.219 1 96.81 500 GLU B C 1
ATOM 10726 O O . GLU B 1 500 ? -28.844 -29.703 5.926 1 96.81 500 GLU B O 1
ATOM 10731 N N . LEU B 1 501 ? -26.734 -29.391 5.344 1 97.88 501 LEU B N 1
ATOM 10732 C CA . LEU B 1 501 ? -26.234 -30.359 6.316 1 97.88 501 LEU B CA 1
ATOM 10733 C C . LEU B 1 501 ? -26.438 -29.844 7.738 1 97.88 501 LEU B C 1
ATOM 10735 O O . LEU B 1 501 ? -26.719 -30.641 8.648 1 97.88 501 LEU B O 1
ATOM 10739 N N . ILE B 1 502 ? -26.234 -28.562 7.934 1 97.25 502 ILE B N 1
ATOM 10740 C CA . ILE B 1 502 ? -26.469 -27.953 9.234 1 97.25 502 ILE B CA 1
ATOM 10741 C C . ILE B 1 502 ? -27.953 -28.016 9.57 1 97.25 502 ILE B C 1
ATOM 10743 O O . ILE B 1 502 ? -28.328 -28.312 10.711 1 97.25 502 ILE B O 1
ATOM 10747 N N . GLN B 1 503 ? -28.844 -27.734 8.609 1 96.25 503 GLN B N 1
ATOM 10748 C CA . GLN B 1 503 ? -30.281 -27.812 8.797 1 96.25 503 GLN B CA 1
ATOM 10749 C C . GLN B 1 503 ? -30.719 -29.234 9.156 1 96.25 503 GLN B C 1
ATOM 10751 O O . GLN B 1 503 ? -31.641 -29.438 9.953 1 96.25 503 GLN B O 1
ATOM 10756 N N . LYS B 1 504 ? -30.031 -30.25 8.578 1 97 504 LYS B N 1
ATOM 10757 C CA . LYS B 1 504 ? -30.312 -31.656 8.867 1 97 504 LYS B CA 1
ATOM 10758 C C . LYS B 1 504 ? -29.828 -32.062 10.258 1 97 504 LYS B C 1
ATOM 10760 O O . LYS B 1 504 ? -30.156 -33.125 10.758 1 97 504 LYS B O 1
ATOM 10765 N N . GLY B 1 505 ? -29 -31.203 10.867 1 96.81 505 GLY B N 1
ATOM 10766 C CA . GLY B 1 505 ? -28.547 -31.406 12.227 1 96.81 505 GLY B CA 1
ATOM 10767 C C . GLY B 1 505 ? -27.312 -32.281 12.32 1 96.81 505 GLY B C 1
ATOM 10768 O O . GLY B 1 505 ? -27.031 -32.844 13.375 1 96.81 505 GLY B O 1
ATOM 10769 N N . TYR B 1 506 ? -26.625 -32.531 11.203 1 97.5 506 TYR B N 1
ATOM 10770 C CA . TYR B 1 506 ? -25.438 -33.375 11.219 1 97.5 506 TYR B CA 1
ATOM 10771 C C . TYR B 1 506 ? -24.312 -32.719 12.016 1 97.5 506 TYR B C 1
ATOM 10773 O O . TYR B 1 506 ? -23.5 -33.406 12.656 1 97.5 506 TYR B O 1
ATOM 10781 N N . PHE B 1 507 ? -24.172 -31.359 11.945 1 97.31 507 PHE B N 1
ATOM 10782 C CA . PHE B 1 507 ? -23.203 -30.562 12.703 1 97.31 507 PHE B CA 1
ATOM 10783 C C . PHE B 1 507 ? -23.641 -29.109 12.766 1 97.31 507 PHE B C 1
ATOM 10785 O O . PHE B 1 507 ? -24.609 -28.719 12.109 1 97.31 507 PHE B O 1
ATOM 10792 N N . THR B 1 508 ? -22.984 -28.359 13.555 1 97.19 508 THR B N 1
ATOM 10793 C CA . THR B 1 508 ? -23.25 -26.922 13.688 1 97.19 508 THR B CA 1
ATOM 10794 C C . THR B 1 508 ? -22.156 -26.109 13.023 1 97.19 508 THR B C 1
ATOM 10796 O O . THR B 1 508 ? -21.094 -26.641 12.68 1 97.19 508 THR B O 1
ATOM 10799 N N . LEU B 1 509 ? -22.422 -24.844 12.781 1 96.38 509 LEU B N 1
ATOM 10800 C CA . LEU B 1 509 ? -21.422 -23.938 12.211 1 96.38 509 LEU B CA 1
ATOM 10801 C C . LEU B 1 509 ? -20.188 -23.859 13.109 1 96.38 509 LEU B C 1
ATOM 10803 O O . LEU B 1 509 ? -19.062 -23.734 12.617 1 96.38 509 LEU B O 1
ATOM 10807 N N . LYS B 1 510 ? -20.391 -23.891 14.367 1 95.44 510 LYS B N 1
ATOM 10808 C CA . LYS B 1 510 ? -19.297 -23.859 15.328 1 95.44 510 LYS B CA 1
ATOM 10809 C C . LYS B 1 510 ? -18.375 -25.062 15.164 1 95.44 510 LYS B C 1
ATOM 10811 O O . LYS B 1 510 ? -17.141 -24.922 15.172 1 95.44 510 LYS B O 1
ATOM 10816 N N . ILE B 1 511 ? -18.969 -26.203 15 1 95.88 511 ILE B N 1
ATOM 10817 C CA . ILE B 1 511 ? -18.188 -27.422 14.805 1 95.88 511 ILE B CA 1
ATOM 10818 C C . ILE B 1 511 ? -17.422 -27.344 13.484 1 95.88 511 ILE B C 1
ATOM 10820 O O . ILE B 1 511 ? -16.25 -27.703 13.414 1 95.88 511 ILE B O 1
ATOM 10824 N N . LEU B 1 512 ? -18.109 -26.891 12.492 1 96.62 512 LEU B N 1
ATOM 10825 C CA . LEU B 1 512 ? -17.5 -26.734 11.18 1 96.62 512 LEU B CA 1
ATOM 10826 C C . LEU B 1 512 ? -16.25 -25.859 11.266 1 96.62 512 LEU B C 1
ATOM 10828 O O . LEU B 1 512 ? -15.18 -26.25 10.805 1 96.62 512 LEU B O 1
ATOM 10832 N N . ASN B 1 513 ? -16.375 -24.734 11.844 1 94.12 513 ASN B N 1
ATOM 10833 C CA . ASN B 1 513 ? -15.281 -23.766 11.922 1 94.12 513 ASN B CA 1
ATOM 10834 C C . ASN B 1 513 ? -14.164 -24.266 12.836 1 94.12 513 ASN B C 1
ATOM 10836 O O . ASN B 1 513 ? -12.984 -24.016 12.578 1 94.12 513 ASN B O 1
ATOM 10840 N N . SER B 1 514 ? -14.508 -24.922 13.875 1 92.62 514 SER B N 1
ATOM 10841 C CA . SER B 1 514 ? -13.5 -25.516 14.75 1 92.62 514 SER B CA 1
ATOM 10842 C C . SER B 1 514 ? -12.641 -26.531 14.008 1 92.62 514 SER B C 1
ATOM 10844 O O . SER B 1 514 ? -11.422 -26.547 14.156 1 92.62 514 SER B O 1
ATOM 10846 N N . ARG B 1 515 ? -13.242 -27.312 13.156 1 93.38 515 ARG B N 1
ATOM 10847 C CA . ARG B 1 515 ? -12.523 -28.344 12.406 1 93.38 515 ARG B CA 1
ATOM 10848 C C . ARG B 1 515 ? -11.68 -27.719 11.289 1 93.38 515 ARG B C 1
ATOM 10850 O O . ARG B 1 515 ? -10.57 -28.172 11.023 1 93.38 515 ARG B O 1
ATOM 10857 N N . ILE B 1 516 ? -12.25 -26.703 10.641 1 92.94 516 ILE B N 1
ATOM 10858 C CA . ILE B 1 516 ? -11.5 -26.016 9.594 1 92.94 516 ILE B CA 1
ATOM 10859 C C . ILE B 1 516 ? -10.227 -25.422 10.18 1 92.94 516 ILE B C 1
ATOM 10861 O O . ILE B 1 516 ? -9.156 -25.5 9.57 1 92.94 516 ILE B O 1
ATOM 10865 N N . THR B 1 517 ? -10.305 -24.906 11.359 1 88.38 517 THR B N 1
ATOM 10866 C CA . THR B 1 517 ? -9.18 -24.203 11.977 1 88.38 517 THR B CA 1
ATOM 10867 C C . THR B 1 517 ? -8.172 -25.188 12.547 1 88.38 517 THR B C 1
ATOM 10869 O O . THR B 1 517 ? -6.965 -24.938 12.523 1 88.38 517 THR B O 1
ATOM 10872 N N . SER B 1 518 ? -8.625 -26.344 13.047 1 87.88 518 SER B N 1
ATOM 10873 C CA . SER B 1 518 ? -7.754 -27.234 13.789 1 87.88 518 SER B CA 1
ATOM 10874 C C . SER B 1 518 ? -7.254 -28.375 12.914 1 87.88 518 SER B C 1
ATOM 10876 O O . SER B 1 518 ? -6.355 -29.125 13.305 1 87.88 518 SER B O 1
ATOM 10878 N N . PHE B 1 519 ? -7.707 -28.531 11.703 1 91 519 PHE B N 1
ATOM 10879 C CA . PHE B 1 519 ? -7.355 -29.641 10.836 1 91 519 PHE B CA 1
ATOM 10880 C C . PHE B 1 519 ? -5.867 -29.625 10.516 1 91 519 PHE B C 1
ATOM 10882 O O . PHE B 1 519 ? -5.258 -28.562 10.398 1 91 519 PHE B O 1
ATOM 10889 N N . ASN B 1 520 ? -5.332 -30.828 10.398 1 90.81 520 ASN B N 1
ATOM 10890 C CA . ASN B 1 520 ? -3.926 -30.984 10.039 1 90.81 520 ASN B CA 1
ATOM 10891 C C . ASN B 1 520 ? -3.723 -30.922 8.531 1 90.81 520 ASN B C 1
ATOM 10893 O O . ASN B 1 520 ? -3.582 -31.953 7.879 1 90.81 520 ASN B O 1
ATOM 10897 N N . TYR B 1 521 ? -3.512 -29.781 8.008 1 91.31 521 TYR B N 1
ATOM 10898 C CA . TYR B 1 521 ? -3.357 -29.578 6.574 1 91.31 521 TYR B CA 1
ATOM 10899 C C . TYR B 1 521 ? -1.961 -29.984 6.117 1 91.31 521 TYR B C 1
ATOM 10901 O O . TYR B 1 521 ? -1.725 -30.188 4.922 1 91.31 521 TYR B O 1
ATOM 10909 N N . GLY B 1 522 ? -1.076 -30.141 7.004 1 88.5 522 GLY B N 1
ATOM 10910 C CA . GLY B 1 522 ? 0.279 -30.547 6.656 1 88.5 522 GLY B CA 1
ATOM 10911 C C . GLY B 1 522 ? 1.109 -29.406 6.094 1 88.5 522 GLY B C 1
ATOM 10912 O O . GLY B 1 522 ? 0.613 -28.281 5.941 1 88.5 522 GLY B O 1
ATOM 10913 N N . LEU B 1 523 ? 2.365 -29.641 5.695 1 86.62 523 LEU B N 1
ATOM 10914 C CA . LEU B 1 523 ? 3.332 -28.641 5.227 1 86.62 523 LEU B CA 1
ATOM 10915 C C . LEU B 1 523 ? 2.957 -28.141 3.836 1 86.62 523 LEU B C 1
ATOM 10917 O O . LEU B 1 523 ? 3.098 -26.953 3.545 1 86.62 523 LEU B O 1
ATOM 10921 N N . PRO B 1 524 ? 2.43 -29.031 3.051 1 87.5 524 PRO B N 1
ATOM 10922 C CA . PRO B 1 524 ? 2.146 -28.578 1.685 1 87.5 524 PRO B CA 1
ATOM 10923 C C . PRO B 1 524 ? 1.055 -27.516 1.629 1 87.5 524 PRO B C 1
ATOM 10925 O O . PRO B 1 524 ? 1.049 -26.688 0.722 1 87.5 524 PRO B O 1
ATOM 10928 N N . ASP B 1 525 ? 0.123 -27.547 2.543 1 90.25 525 ASP B N 1
ATOM 10929 C CA . ASP B 1 525 ? -0.997 -26.609 2.496 1 90.25 525 ASP B CA 1
ATOM 10930 C C . ASP B 1 525 ? -0.921 -25.594 3.646 1 90.25 525 ASP B C 1
ATOM 10932 O O . ASP B 1 525 ? -1.921 -24.969 3.99 1 90.25 525 ASP B O 1
ATOM 10936 N N . LYS B 1 526 ? 0.238 -25.438 4.195 1 86.31 526 LYS B N 1
ATOM 10937 C CA . LYS B 1 526 ? 0.424 -24.562 5.352 1 86.31 526 LYS B CA 1
ATOM 10938 C C . LYS B 1 526 ? 0.109 -23.109 5.004 1 86.31 526 LYS B C 1
ATOM 10940 O O . LYS B 1 526 ? -0.417 -22.375 5.836 1 86.31 526 LYS B O 1
ATOM 10945 N N . SER B 1 527 ? 0.368 -22.781 3.787 1 85.88 527 SER B N 1
ATOM 10946 C CA . SER B 1 527 ? 0.222 -21.375 3.391 1 85.88 527 SER B CA 1
ATOM 10947 C C . SER B 1 527 ? -1.168 -21.109 2.822 1 85.88 527 SER B C 1
ATOM 10949 O O . SER B 1 527 ? -1.521 -19.953 2.553 1 85.88 527 SER B O 1
ATOM 10951 N N . ASN B 1 528 ? -1.99 -22.094 2.627 1 91.25 528 ASN B N 1
ATOM 10952 C CA . ASN B 1 528 ? -3.301 -21.938 2.006 1 91.25 528 ASN B CA 1
ATOM 10953 C C . ASN B 1 528 ? -4.418 -22.438 2.924 1 91.25 528 ASN B C 1
ATOM 10955 O O . ASN B 1 528 ? -5.41 -23 2.455 1 91.25 528 ASN B O 1
ATOM 10959 N N . LYS B 1 529 ? -4.219 -22.266 4.176 1 90.62 529 LYS B N 1
ATOM 10960 C CA . LYS B 1 529 ? -5.25 -22.688 5.121 1 90.62 529 LYS B CA 1
ATOM 10961 C C . LYS B 1 529 ? -6.531 -21.875 4.938 1 90.62 529 LYS B C 1
ATOM 10963 O O . LYS B 1 529 ? -6.484 -20.656 4.797 1 90.62 529 LYS B O 1
ATOM 10968 N N . PRO B 1 530 ? -7.641 -22.562 4.926 1 93.56 530 PRO B N 1
ATOM 10969 C CA . PRO B 1 530 ? -8.914 -21.875 4.746 1 93.56 530 PRO B CA 1
ATOM 10970 C C . PRO B 1 530 ? -9.266 -20.969 5.926 1 93.56 530 PRO B C 1
ATOM 10972 O O . PRO B 1 530 ? -8.758 -21.156 7.031 1 93.56 530 PRO B O 1
ATOM 10975 N N . CYS B 1 531 ? -10.172 -20.016 5.672 1 90.69 531 CYS B N 1
ATOM 10976 C CA . CYS B 1 531 ? -10.68 -19.109 6.695 1 90.69 531 CYS B CA 1
ATOM 10977 C C . CYS B 1 531 ? -11.992 -19.625 7.273 1 90.69 531 CYS B C 1
ATOM 10979 O O . CYS B 1 531 ? -12.625 -20.516 6.699 1 90.69 531 CYS B O 1
ATOM 10981 N N . VAL B 1 532 ? -12.352 -19.062 8.391 1 90.31 532 VAL B N 1
ATOM 10982 C CA . VAL B 1 532 ? -13.625 -19.406 9.023 1 90.31 532 VAL B CA 1
ATOM 10983 C C . VAL B 1 532 ? -14.781 -18.906 8.156 1 90.31 532 VAL B C 1
ATOM 10985 O O . VAL B 1 532 ? -14.664 -17.891 7.465 1 90.31 532 VAL B O 1
ATOM 10988 N N . ILE B 1 533 ? -15.773 -19.719 8.172 1 92.75 533 ILE B N 1
ATOM 10989 C CA . ILE B 1 533 ? -16.984 -19.375 7.438 1 92.75 533 ILE B CA 1
ATOM 10990 C C . ILE B 1 533 ? -17.938 -18.609 8.352 1 92.75 533 ILE B C 1
ATOM 10992 O O . ILE B 1 533 ? -18.359 -19.125 9.391 1 92.75 533 ILE B O 1
ATOM 10996 N N . ARG B 1 534 ? -18.375 -17.5 7.973 1 88.69 534 ARG B N 1
ATOM 10997 C CA . ARG B 1 534 ? -19.25 -16.641 8.773 1 88.69 534 ARG B CA 1
ATOM 10998 C C . ARG B 1 534 ? -20.719 -16.984 8.523 1 88.69 534 ARG B C 1
ATOM 11000 O O . ARG B 1 534 ? -21.078 -17.5 7.457 1 88.69 534 ARG B O 1
ATOM 11007 N N . GLU B 1 535 ? -21.5 -16.609 9.453 1 90.06 535 GLU B N 1
ATOM 11008 C CA . GLU B 1 535 ? -22.922 -16.875 9.344 1 90.06 535 GLU B CA 1
ATOM 11009 C C . GLU B 1 535 ? -23.547 -16.078 8.195 1 90.06 535 GLU B C 1
ATOM 11011 O O . GLU B 1 535 ? -24.375 -16.594 7.449 1 90.06 535 GLU B O 1
ATOM 11016 N N . ALA B 1 536 ? -23.062 -14.906 8.055 1 83.88 536 ALA B N 1
ATOM 11017 C CA . ALA B 1 536 ? -23.562 -14.039 6.996 1 83.88 536 ALA B CA 1
ATOM 11018 C C . ALA B 1 536 ? -23.25 -14.609 5.617 1 83.88 536 ALA B C 1
ATOM 11020 O O . ALA B 1 536 ? -24.031 -14.453 4.68 1 83.88 536 ALA B O 1
ATOM 11021 N N . THR B 1 537 ? -22.172 -15.328 5.496 1 86.69 537 THR B N 1
ATOM 11022 C CA . THR B 1 537 ? -21.734 -15.922 4.238 1 86.69 537 THR B CA 1
ATOM 11023 C C . THR B 1 537 ? -22.625 -17.109 3.861 1 86.69 537 THR B C 1
ATOM 11025 O O . THR B 1 537 ? -22.906 -17.328 2.682 1 86.69 537 THR B O 1
ATOM 11028 N N . LEU B 1 538 ? -23.078 -17.844 4.848 1 90.5 538 LEU B N 1
ATOM 11029 C CA . LEU B 1 538 ? -23.938 -18.984 4.594 1 90.5 538 LEU B CA 1
ATOM 11030 C C . LEU B 1 538 ? -25.344 -18.531 4.219 1 90.5 538 LEU B C 1
ATOM 11032 O O . LEU B 1 538 ? -26.047 -19.203 3.463 1 90.5 538 LEU B O 1
ATOM 11036 N N . ARG B 1 539 ? -25.734 -17.344 4.754 1 87.5 539 ARG B N 1
ATOM 11037 C CA . ARG B 1 539 ? -27.062 -16.812 4.477 1 87.5 539 ARG B CA 1
ATOM 11038 C C . ARG B 1 539 ? -27.141 -16.234 3.064 1 87.5 539 ARG B C 1
ATOM 11040 O O . ARG B 1 539 ? -28.219 -16.172 2.479 1 87.5 539 ARG B O 1
ATOM 11047 N N . SER B 1 540 ? -25.938 -15.812 2.555 1 89.94 540 SER B N 1
ATOM 11048 C CA . SER B 1 540 ? -25.875 -15.273 1.199 1 89.94 540 SER B CA 1
ATOM 11049 C C . SER B 1 540 ? -24.922 -16.094 0.332 1 89.94 540 SER B C 1
ATOM 11051 O O . SER B 1 540 ? -23.828 -15.633 -0.021 1 89.94 540 SER B O 1
ATOM 11053 N N . PRO B 1 541 ? -25.391 -17.172 -0.137 1 87.38 541 PRO B N 1
ATOM 11054 C CA . PRO B 1 541 ? -24.5 -18.078 -0.868 1 87.38 541 PRO B CA 1
ATOM 11055 C C . PRO B 1 541 ? -23.984 -17.469 -2.174 1 87.38 541 PRO B C 1
ATOM 11057 O O . PRO B 1 541 ? -22.922 -17.844 -2.66 1 87.38 541 PRO B O 1
ATOM 11060 N N . ASP B 1 542 ? -24.703 -16.547 -2.725 1 87.62 542 ASP B N 1
ATOM 11061 C CA . ASP B 1 542 ? -24.312 -15.922 -3.988 1 87.62 542 ASP B CA 1
ATOM 11062 C C . ASP B 1 542 ? -23.328 -14.773 -3.758 1 87.62 542 ASP B C 1
ATOM 11064 O O . ASP B 1 542 ? -22.859 -14.156 -4.711 1 87.62 542 ASP B O 1
ATOM 11068 N N . GLY B 1 543 ? -23 -14.508 -2.555 1 83 543 GLY B N 1
ATOM 11069 C CA . GLY B 1 543 ? -22.125 -13.398 -2.227 1 83 543 GLY B CA 1
ATOM 11070 C C . GLY B 1 543 ? -20.656 -13.734 -2.402 1 83 543 GLY B C 1
ATOM 11071 O O . GLY B 1 543 ? -20.297 -14.562 -3.244 1 83 543 GLY B O 1
ATOM 11072 N N . SER B 1 544 ? -19.781 -13.086 -1.704 1 83.12 544 SER B N 1
ATOM 11073 C CA . SER B 1 544 ? -18.344 -13.266 -1.787 1 83.12 544 SER B CA 1
ATOM 11074 C C . SER B 1 544 ? -17.938 -14.68 -1.406 1 83.12 544 SER B C 1
ATOM 11076 O O . SER B 1 544 ? -18.547 -15.289 -0.519 1 83.12 544 SER B O 1
ATOM 11078 N N . PRO B 1 545 ? -16.969 -15.211 -2.033 1 85.25 545 PRO B N 1
ATOM 11079 C CA . PRO B 1 545 ? -16.547 -16.594 -1.764 1 85.25 545 PRO B CA 1
ATOM 11080 C C . PRO B 1 545 ? -16.078 -16.797 -0.325 1 85.25 545 PRO B C 1
ATOM 11082 O O . PRO B 1 545 ? -16.156 -17.906 0.202 1 85.25 545 PRO B O 1
ATOM 11085 N N . GLY B 1 546 ? -15.648 -15.773 0.265 1 84.56 546 GLY B N 1
ATOM 11086 C CA . GLY B 1 546 ? -15.172 -15.875 1.638 1 84.56 546 GLY B CA 1
ATOM 11087 C C . GLY B 1 546 ? -13.797 -16.5 1.753 1 84.56 546 GLY B C 1
ATOM 11088 O O . GLY B 1 546 ? -13.273 -16.656 2.857 1 84.56 546 GLY B O 1
ATOM 11089 N N . GLN B 1 547 ? -13.266 -17.109 0.644 1 91.94 547 GLN B N 1
ATOM 11090 C CA . GLN B 1 547 ? -11.938 -17.703 0.502 1 91.94 547 GLN B CA 1
ATOM 11091 C C . GLN B 1 547 ? -11.242 -17.188 -0.76 1 91.94 547 GLN B C 1
ATOM 11093 O O . GLN B 1 547 ? -11.898 -16.906 -1.762 1 91.94 547 GLN B O 1
ATOM 11098 N N . ASN B 1 548 ? -9.914 -17.062 -0.687 1 91.25 548 ASN B N 1
ATOM 11099 C CA . ASN B 1 548 ? -9.227 -16.891 -1.962 1 91.25 548 ASN B CA 1
ATOM 11100 C C . ASN B 1 548 ? -9.117 -18.219 -2.715 1 91.25 548 ASN B C 1
ATOM 11102 O O . ASN B 1 548 ? -9.492 -19.266 -2.189 1 91.25 548 ASN B O 1
ATOM 11106 N N . ALA B 1 549 ? -8.672 -18.188 -3.906 1 95.12 549 ALA B N 1
ATOM 11107 C CA . ALA B 1 549 ? -8.656 -19.359 -4.766 1 95.12 549 ALA B CA 1
ATOM 11108 C C . ALA B 1 549 ? -7.801 -20.469 -4.152 1 95.12 549 ALA B C 1
ATOM 11110 O O . ALA B 1 549 ? -8.195 -21.641 -4.152 1 95.12 549 ALA B O 1
ATOM 11111 N N . GLY B 1 550 ? -6.602 -20.125 -3.625 1 94.94 550 GLY B N 1
ATOM 11112 C CA . GLY B 1 550 ? -5.746 -21.109 -3 1 94.94 550 GLY B CA 1
ATOM 11113 C C . GLY B 1 550 ? -6.363 -21.75 -1.769 1 94.94 550 GLY B C 1
ATOM 11114 O O . GLY B 1 550 ? -6.254 -22.953 -1.563 1 94.94 550 GLY B O 1
ATOM 11115 N N . GLN B 1 551 ? -7.062 -21 -0.961 1 95 551 GLN B N 1
ATOM 11116 C CA . GLN B 1 551 ? -7.738 -21.469 0.241 1 95 551 GLN B CA 1
ATOM 11117 C C . GLN B 1 551 ? -8.922 -22.359 -0.111 1 95 551 GLN B C 1
ATOM 11119 O O . GLN B 1 551 ? -9.148 -23.391 0.533 1 95 551 GLN B O 1
ATOM 11124 N N . MET B 1 552 ? -9.602 -21.922 -1.127 1 96.88 552 MET B N 1
ATOM 11125 C CA . MET B 1 552 ? -10.75 -22.719 -1.566 1 96.88 552 MET B CA 1
ATOM 11126 C C . MET B 1 552 ? -10.312 -24.078 -2.102 1 96.88 552 MET B C 1
ATOM 11128 O O . MET B 1 552 ? -10.953 -25.094 -1.832 1 96.88 552 MET B O 1
ATOM 11132 N N . TRP B 1 553 ? -9.258 -24.062 -2.865 1 97.31 553 TRP B N 1
ATOM 11133 C CA . TRP B 1 553 ? -8.719 -25.312 -3.393 1 97.31 553 TRP B CA 1
ATOM 11134 C C . TRP B 1 553 ? -8.328 -26.266 -2.26 1 97.31 553 TRP B C 1
ATOM 11136 O O . TRP B 1 553 ? -8.617 -27.453 -2.312 1 97.31 553 TRP B O 1
ATOM 11146 N N . CYS B 1 554 ? -7.73 -25.703 -1.255 1 96.81 554 CYS B N 1
ATOM 11147 C CA . CYS B 1 554 ? -7.348 -26.469 -0.078 1 96.81 554 CYS B CA 1
ATOM 11148 C C . CYS B 1 554 ? -8.578 -27.016 0.642 1 96.81 554 CYS B C 1
ATOM 11150 O O . CYS B 1 554 ? -8.633 -28.203 0.98 1 96.81 554 CYS B O 1
ATOM 11152 N N . LEU B 1 555 ? -9.539 -26.188 0.789 1 97 555 LEU B N 1
ATOM 11153 C CA . LEU B 1 555 ? -10.75 -26.578 1.494 1 97 555 LEU B CA 1
ATOM 11154 C C . LEU B 1 555 ? -11.477 -27.703 0.748 1 97 555 LEU B C 1
ATOM 11156 O O . LEU B 1 555 ? -11.898 -28.688 1.354 1 97 555 LEU B O 1
ATOM 11160 N N . MET B 1 556 ? -11.578 -27.578 -0.531 1 97.56 556 MET B N 1
ATOM 11161 C CA . MET B 1 556 ? -12.273 -28.562 -1.347 1 97.56 556 MET B CA 1
ATOM 11162 C C . MET B 1 556 ? -11.57 -29.922 -1.275 1 97.56 556 MET B C 1
ATOM 11164 O O . MET B 1 556 ? -12.219 -30.969 -1.288 1 97.56 556 MET B O 1
ATOM 11168 N N . ARG B 1 557 ? -10.305 -29.875 -1.205 1 96.62 557 ARG B N 1
ATOM 11169 C CA . ARG B 1 557 ? -9.547 -31.125 -1.207 1 96.62 557 ARG B CA 1
ATOM 11170 C C . ARG B 1 557 ? -9.688 -31.859 0.123 1 96.62 557 ARG B C 1
ATOM 11172 O O . ARG B 1 557 ? -9.664 -33.094 0.166 1 96.62 557 ARG B O 1
ATOM 11179 N N . HIS B 1 558 ? -9.883 -31.109 1.198 1 96.38 558 HIS B N 1
ATOM 11180 C CA . HIS B 1 558 ? -9.781 -31.75 2.506 1 96.38 558 HIS B CA 1
ATOM 11181 C C . HIS B 1 558 ? -11.141 -31.812 3.195 1 96.38 558 HIS B C 1
ATOM 11183 O O . HIS B 1 558 ? -11.297 -32.469 4.223 1 96.38 558 HIS B O 1
ATOM 11189 N N . ILE B 1 559 ? -12.156 -31.203 2.637 1 96.69 559 ILE B N 1
ATOM 11190 C CA . ILE B 1 559 ? -13.438 -31.031 3.318 1 96.69 559 ILE B CA 1
ATOM 11191 C C . ILE B 1 559 ? -14.07 -32.375 3.578 1 96.69 559 ILE B C 1
ATOM 11193 O O . ILE B 1 559 ? -14.727 -32.594 4.602 1 96.69 559 ILE B O 1
ATOM 11197 N N . THR B 1 560 ? -13.859 -33.375 2.705 1 96.31 560 THR B N 1
ATOM 11198 C CA . THR B 1 560 ? -14.492 -34.688 2.828 1 96.31 560 THR B CA 1
ATOM 11199 C C . THR B 1 560 ? -13.875 -35.469 3.975 1 96.31 560 THR B C 1
ATOM 11201 O O . THR B 1 560 ? -14.562 -36.25 4.641 1 96.31 560 THR B O 1
ATOM 11204 N N . VAL B 1 561 ? -12.594 -35.25 4.191 1 95.69 561 VAL B N 1
ATOM 11205 C CA . VAL B 1 561 ? -11.938 -35.906 5.312 1 95.69 561 VAL B CA 1
ATOM 11206 C C . VAL B 1 561 ? -12.273 -35.188 6.613 1 95.69 561 VAL B C 1
ATOM 11208 O O . VAL B 1 561 ? -12.445 -35.812 7.66 1 95.69 561 VAL B O 1
ATOM 11211 N N . LEU B 1 562 ? -12.453 -33.938 6.473 1 94.56 562 LEU B N 1
ATOM 11212 C CA . LEU B 1 562 ? -12.719 -33.062 7.605 1 94.56 562 LEU B CA 1
ATOM 11213 C C . LEU B 1 562 ? -14.102 -33.312 8.195 1 94.56 562 LEU B C 1
ATOM 11215 O O . LEU B 1 562 ? -14.281 -33.25 9.414 1 94.56 562 LEU B O 1
ATOM 11219 N N . LEU B 1 563 ? -15.062 -33.688 7.355 1 96.62 563 LEU B N 1
ATOM 11220 C CA . LEU B 1 563 ? -16.438 -33.75 7.828 1 96.62 563 LEU B CA 1
ATOM 11221 C C . LEU B 1 563 ? -17.047 -35.125 7.543 1 96.62 563 LEU B C 1
ATOM 11223 O O . LEU B 1 563 ? -18.156 -35.406 7.988 1 96.62 563 LEU B O 1
ATOM 11227 N N . GLY B 1 564 ? -16.359 -35.969 6.898 1 95.56 564 GLY B N 1
ATOM 11228 C CA . GLY B 1 564 ? -16.922 -37.219 6.418 1 95.56 564 GLY B CA 1
ATOM 11229 C C . GLY B 1 564 ? -17.469 -38.094 7.527 1 95.56 564 GLY B C 1
ATOM 11230 O O . GLY B 1 564 ? -18.391 -38.875 7.309 1 95.56 564 GLY B O 1
ATOM 11231 N N . ASP B 1 565 ? -16.969 -37.969 8.727 1 95.06 565 ASP B N 1
ATOM 11232 C CA . ASP B 1 565 ? -17.406 -38.812 9.844 1 95.06 565 ASP B CA 1
ATOM 11233 C C . ASP B 1 565 ? -18.766 -38.344 10.367 1 95.06 565 ASP B C 1
ATOM 11235 O O . ASP B 1 565 ? -19.484 -39.125 11.008 1 95.06 565 ASP B O 1
ATOM 11239 N N . LEU B 1 566 ? -19.109 -37.125 10.055 1 96.94 566 LEU B N 1
ATOM 11240 C CA . LEU B 1 566 ? -20.344 -36.562 10.594 1 96.94 566 LEU B CA 1
ATOM 11241 C C . LEU B 1 566 ? -21.484 -36.688 9.602 1 96.94 566 LEU B C 1
ATOM 11243 O O . LEU B 1 566 ? -22.656 -36.5 9.969 1 96.94 566 LEU B O 1
ATOM 11247 N N . VAL B 1 567 ? -21.219 -37.031 8.383 1 97.69 567 VAL B N 1
ATOM 11248 C CA . VAL B 1 567 ? -22.219 -37.094 7.332 1 97.69 567 VAL B CA 1
ATOM 11249 C C . VAL B 1 567 ? -22.5 -38.531 6.941 1 97.69 567 VAL B C 1
ATOM 11251 O O . VAL B 1 567 ? -21.562 -39.281 6.66 1 97.69 567 VAL B O 1
ATOM 11254 N N . PRO B 1 568 ? -23.688 -38.906 6.84 1 96.81 568 PRO B N 1
ATOM 11255 C CA . PRO B 1 568 ? -24 -40.281 6.398 1 96.81 568 PRO B CA 1
ATOM 11256 C C . PRO B 1 568 ? -23.547 -40.531 4.965 1 96.81 568 PRO B C 1
ATOM 11258 O O . PRO B 1 568 ? -23.609 -39.656 4.113 1 96.81 568 PRO B O 1
ATOM 11261 N N . GLU B 1 569 ? -23.188 -41.719 4.625 1 94.5 569 GLU B N 1
ATOM 11262 C CA . GLU B 1 569 ? -22.641 -42.094 3.328 1 94.5 569 GLU B CA 1
ATOM 11263 C C . GLU B 1 569 ? -23.688 -41.969 2.225 1 94.5 569 GLU B C 1
ATOM 11265 O O . GLU B 1 569 ? -23.344 -41.75 1.06 1 94.5 569 GLU B O 1
ATOM 11270 N N . ASP B 1 570 ? -24.938 -42.031 2.549 1 92.62 570 ASP B N 1
ATOM 11271 C CA . ASP B 1 570 ? -25.984 -42 1.525 1 92.62 570 ASP B CA 1
ATOM 11272 C C . ASP B 1 570 ? -26.594 -40.625 1.394 1 92.62 570 ASP B C 1
ATOM 11274 O O . ASP B 1 570 ? -27.641 -40.469 0.769 1 92.62 570 ASP B O 1
ATOM 11278 N N . ASP B 1 571 ? -25.938 -39.656 1.946 1 97.5 571 ASP B N 1
ATOM 11279 C CA . ASP B 1 571 ? -26.484 -38.312 1.831 1 97.5 571 ASP B CA 1
ATOM 11280 C C . ASP B 1 571 ? -26.281 -37.75 0.423 1 97.5 571 ASP B C 1
ATOM 11282 O O . ASP B 1 571 ? -25.156 -37.688 -0.076 1 97.5 571 ASP B O 1
ATOM 11286 N N . GLU B 1 572 ? -27.312 -37.281 -0.198 1 97.44 572 GLU B N 1
ATOM 11287 C CA . GLU B 1 572 ? -27.281 -36.844 -1.592 1 97.44 572 GLU B CA 1
ATOM 11288 C C . GLU B 1 572 ? -26.547 -35.531 -1.743 1 97.44 572 GLU B C 1
ATOM 11290 O O . GLU B 1 572 ? -25.906 -35.281 -2.771 1 97.44 572 GLU B O 1
ATOM 11295 N N . HIS B 1 573 ? -26.703 -34.688 -0.748 1 98.19 573 HIS B N 1
ATOM 11296 C CA . HIS B 1 573 ? -25.984 -33.406 -0.821 1 98.19 573 HIS B CA 1
ATOM 11297 C C . HIS B 1 573 ? -24.484 -33.594 -0.728 1 98.19 573 HIS B C 1
ATOM 11299 O O . HIS B 1 573 ? -23.703 -32.906 -1.381 1 98.19 573 HIS B O 1
ATOM 11305 N N . TRP B 1 574 ? -24.078 -34.531 0.086 1 98.25 574 TRP B N 1
ATOM 11306 C CA . TRP B 1 574 ? -22.672 -34.875 0.176 1 98.25 574 TRP B CA 1
ATOM 11307 C C . TRP B 1 574 ? -22.172 -35.469 -1.143 1 98.25 574 TRP B C 1
ATOM 11309 O O . TRP B 1 574 ? -21.031 -35.219 -1.552 1 98.25 574 TRP B O 1
ATOM 11319 N N . ASP B 1 575 ? -23.031 -36.188 -1.793 1 98.25 575 ASP B N 1
ATOM 11320 C CA . ASP B 1 575 ? -22.703 -36.781 -3.084 1 98.25 575 ASP B CA 1
ATOM 11321 C C . ASP B 1 575 ? -22.391 -35.688 -4.121 1 98.25 575 ASP B C 1
ATOM 11323 O O . ASP B 1 575 ? -21.562 -35.906 -5.008 1 98.25 575 ASP B O 1
ATOM 11327 N N . LEU B 1 576 ? -23.062 -34.625 -4.027 1 98.56 576 LEU B N 1
ATOM 11328 C CA . LEU B 1 576 ? -22.797 -33.531 -4.941 1 98.56 576 LEU B CA 1
ATOM 11329 C C . LEU B 1 576 ? -21.359 -33.031 -4.812 1 98.56 576 LEU B C 1
ATOM 11331 O O . LEU B 1 576 ? -20.688 -32.781 -5.82 1 98.56 576 LEU B O 1
ATOM 11335 N N . ILE B 1 577 ? -20.906 -32.969 -3.561 1 98.38 577 ILE B N 1
ATOM 11336 C CA . ILE B 1 577 ? -19.531 -32.531 -3.309 1 98.38 577 ILE B CA 1
ATOM 11337 C C . ILE B 1 577 ? -18.562 -33.594 -3.826 1 98.38 577 ILE B C 1
ATOM 11339 O O . ILE B 1 577 ? -17.516 -33.25 -4.383 1 98.38 577 ILE B O 1
ATOM 11343 N N . LEU B 1 578 ? -18.906 -34.781 -3.67 1 98.38 578 LEU B N 1
ATOM 11344 C CA . LEU B 1 578 ? -18.031 -35.875 -4.117 1 98.38 578 LEU B CA 1
ATOM 11345 C C . LEU B 1 578 ? -17.906 -35.875 -5.637 1 98.38 578 LEU B C 1
ATOM 11347 O O . LEU B 1 578 ? -16.812 -36.062 -6.172 1 98.38 578 LEU B O 1
ATOM 11351 N N . VAL B 1 579 ? -19 -35.656 -6.328 1 98.44 579 VAL B N 1
ATOM 11352 C CA . VAL B 1 579 ? -18.969 -35.625 -7.789 1 98.44 579 VAL B CA 1
ATOM 11353 C C . VAL B 1 579 ? -18.156 -34.438 -8.266 1 98.44 579 VAL B C 1
ATOM 11355 O O . VAL B 1 579 ? -17.391 -34.531 -9.219 1 98.44 579 VAL B O 1
ATOM 11358 N N . LEU B 1 580 ? -18.375 -33.344 -7.617 1 98.56 580 LEU B N 1
ATOM 11359 C CA . LEU B 1 580 ? -17.609 -32.156 -7.957 1 98.56 580 LEU B CA 1
ATOM 11360 C C . LEU B 1 580 ? -16.109 -32.406 -7.758 1 98.56 580 LEU B C 1
ATOM 11362 O O . LEU B 1 580 ? -15.297 -31.984 -8.578 1 98.56 580 LEU B O 1
ATOM 11366 N N . ARG B 1 581 ? -15.742 -33.031 -6.699 1 98.06 581 ARG B N 1
ATOM 11367 C CA . ARG B 1 581 ? -14.352 -33.344 -6.422 1 98.06 581 ARG B CA 1
ATOM 11368 C C . ARG B 1 581 ? -13.781 -34.281 -7.5 1 98.06 581 ARG B C 1
ATOM 11370 O O . ARG B 1 581 ? -12.617 -34.125 -7.891 1 98.06 581 ARG B O 1
ATOM 11377 N N . GLU B 1 582 ? -14.555 -35.156 -7.941 1 97.94 582 GLU B N 1
ATOM 11378 C CA . GLU B 1 582 ? -14.125 -36.031 -9.023 1 97.94 582 GLU B CA 1
ATOM 11379 C C . GLU B 1 582 ? -13.867 -35.25 -10.305 1 97.94 582 GLU B C 1
ATOM 11381 O O . GLU B 1 582 ? -12.891 -35.531 -11.016 1 97.94 582 GLU B O 1
ATOM 11386 N N . CYS B 1 583 ? -14.75 -34.344 -10.555 1 98.44 583 CYS B N 1
ATOM 11387 C CA . CYS B 1 583 ? -14.516 -33.438 -11.695 1 98.44 583 CYS B CA 1
ATOM 11388 C C . CYS B 1 583 ? -13.188 -32.719 -11.547 1 98.44 583 CYS B C 1
ATOM 11390 O O . CYS B 1 583 ? -12.398 -32.656 -12.492 1 98.44 583 CYS B O 1
ATOM 11392 N N . MET B 1 584 ? -12.953 -32.219 -10.359 1 98.31 584 MET B N 1
ATOM 11393 C CA . MET B 1 584 ? -11.773 -31.391 -10.086 1 98.31 584 MET B CA 1
ATOM 11394 C C . MET B 1 584 ? -10.492 -32.219 -10.258 1 98.31 584 MET B C 1
ATOM 11396 O O . MET B 1 584 ? -9.469 -31.672 -10.688 1 98.31 584 MET B O 1
ATOM 11400 N N . ASP B 1 585 ? -10.539 -33.5 -9.961 1 97.5 585 ASP B N 1
ATOM 11401 C CA . ASP B 1 585 ? -9.375 -34.375 -10.094 1 97.5 585 ASP B CA 1
ATOM 11402 C C . ASP B 1 585 ? -8.875 -34.375 -11.539 1 97.5 585 ASP B C 1
ATOM 11404 O O . ASP B 1 585 ? -7.664 -34.438 -11.781 1 97.5 585 ASP B O 1
ATOM 11408 N N . ILE B 1 586 ? -9.773 -34.281 -12.406 1 97.94 586 ILE B N 1
ATOM 11409 C CA . ILE B 1 586 ? -9.406 -34.344 -13.812 1 97.94 586 ILE B CA 1
ATOM 11410 C C . ILE B 1 586 ? -9.086 -32.938 -14.328 1 97.94 586 ILE B C 1
ATOM 11412 O O . ILE B 1 586 ? -8.086 -32.75 -15.023 1 97.94 586 ILE B O 1
ATOM 11416 N N . ILE B 1 587 ? -9.883 -32 -13.961 1 98.25 587 ILE B N 1
ATOM 11417 C CA . ILE B 1 587 ? -9.773 -30.625 -14.461 1 98.25 587 ILE B CA 1
ATOM 11418 C C . ILE B 1 587 ? -8.422 -30.047 -14.062 1 98.25 587 ILE B C 1
ATOM 11420 O O . ILE B 1 587 ? -7.789 -29.328 -14.852 1 98.25 587 ILE B O 1
ATOM 11424 N N . PHE B 1 588 ? -7.926 -30.359 -12.891 1 97.62 588 PHE B N 1
ATOM 11425 C CA . PHE B 1 588 ? -6.703 -29.75 -12.383 1 97.62 588 PHE B CA 1
ATOM 11426 C C . PHE B 1 588 ? -5.508 -30.672 -12.594 1 97.62 588 PHE B C 1
ATOM 11428 O O . PHE B 1 588 ? -4.422 -30.422 -12.07 1 97.62 588 PHE B O 1
ATOM 11435 N N . SER B 1 589 ? -5.676 -31.734 -13.383 1 97.06 589 SER B N 1
ATOM 11436 C CA . SER B 1 589 ? -4.578 -32.656 -13.648 1 97.06 589 SER B CA 1
ATOM 11437 C C . SER B 1 589 ? -3.66 -32.125 -14.75 1 97.06 589 SER B C 1
ATOM 11439 O O . SER B 1 589 ? -4.129 -31.594 -15.75 1 97.06 589 SER B O 1
ATOM 11441 N N . PRO B 1 590 ? -2.346 -32.281 -14.562 1 95.62 590 PRO B N 1
ATOM 11442 C CA . PRO B 1 590 ? -1.401 -31.875 -15.602 1 95.62 590 PRO B CA 1
ATOM 11443 C C . PRO B 1 590 ? -1.259 -32.906 -16.719 1 95.62 590 PRO B C 1
ATOM 11445 O O . PRO B 1 590 ? -0.673 -32.625 -17.766 1 95.62 590 PRO B O 1
ATOM 11448 N N . VAL B 1 591 ? -1.749 -34.125 -16.516 1 95.44 591 VAL B N 1
ATOM 11449 C CA . VAL B 1 591 ? -1.706 -35.188 -17.5 1 95.44 591 VAL B CA 1
ATOM 11450 C C . VAL B 1 591 ? -3.096 -35.812 -17.656 1 95.44 591 VAL B C 1
ATOM 11452 O O . VAL B 1 591 ? -3.68 -36.281 -16.672 1 95.44 591 VAL B O 1
ATOM 11455 N N . ILE B 1 592 ? -3.58 -35.812 -18.891 1 97 592 ILE B N 1
ATOM 11456 C CA . ILE B 1 592 ? -4.949 -36.25 -19.109 1 97 592 ILE B CA 1
ATOM 11457 C C . ILE B 1 592 ? -5.004 -37.156 -20.328 1 97 592 ILE B C 1
ATOM 11459 O O . ILE B 1 592 ? -4.371 -36.906 -21.344 1 97 592 ILE B O 1
ATOM 11463 N N . SER B 1 593 ? -5.719 -38.219 -20.188 1 95.69 593 SER B N 1
ATOM 11464 C CA . SER B 1 593 ? -5.938 -39.125 -21.312 1 95.69 593 SER B CA 1
ATOM 11465 C C . SER B 1 593 ? -7.297 -38.875 -21.953 1 95.69 593 SER B C 1
ATOM 11467 O O . SER B 1 593 ? -8.141 -38.156 -21.406 1 95.69 593 SER B O 1
ATOM 11469 N N . GLU B 1 594 ? -7.508 -39.406 -23.094 1 95.44 594 GLU B N 1
ATOM 11470 C CA . GLU B 1 594 ? -8.797 -39.312 -23.766 1 95.44 594 GLU B CA 1
ATOM 11471 C C . GLU B 1 594 ? -9.906 -39.969 -22.953 1 95.44 594 GLU B C 1
ATOM 11473 O O . GLU B 1 594 ? -11.047 -39.531 -22.953 1 95.44 594 GLU B O 1
ATOM 11478 N N . GLY B 1 595 ? -9.539 -41.062 -22.344 1 95.81 595 GLY B N 1
ATOM 11479 C CA . GLY B 1 595 ? -10.484 -41.719 -21.453 1 95.81 595 GLY B CA 1
ATOM 11480 C C . GLY B 1 595 ? -10.93 -40.812 -20.297 1 95.81 595 GLY B C 1
ATOM 11481 O O . GLY B 1 595 ? -12.109 -40.812 -19.938 1 95.81 595 GLY B O 1
ATOM 11482 N N . ASP B 1 596 ? -10 -40.125 -19.781 1 97.25 596 ASP B N 1
ATOM 11483 C CA . ASP B 1 596 ? -10.32 -39.188 -18.703 1 97.25 596 ASP B CA 1
ATOM 11484 C C . ASP B 1 596 ? -11.273 -38.094 -19.188 1 97.25 596 ASP B C 1
ATOM 11486 O O . ASP B 1 596 ? -12.148 -37.656 -18.438 1 97.25 596 ASP B O 1
ATOM 11490 N N . ILE B 1 597 ? -11.086 -37.625 -20.422 1 98.06 597 ILE B N 1
ATOM 11491 C CA . ILE B 1 597 ? -11.914 -36.562 -20.984 1 98.06 597 ILE B CA 1
ATOM 11492 C C . ILE B 1 597 ? -13.352 -37.062 -21.125 1 98.06 597 ILE B C 1
ATOM 11494 O O . ILE B 1 597 ? -14.297 -36.344 -20.766 1 98.06 597 ILE B O 1
ATOM 11498 N N . ALA B 1 598 ? -13.508 -38.219 -21.609 1 97.62 598 ALA B N 1
ATOM 11499 C CA . ALA B 1 598 ? -14.836 -38.812 -21.75 1 97.62 598 ALA B CA 1
ATOM 11500 C C . ALA B 1 598 ? -15.516 -39 -20.406 1 97.62 598 ALA B C 1
ATOM 11502 O O . ALA B 1 598 ? -16.719 -38.719 -20.266 1 97.62 598 ALA B O 1
ATOM 11503 N N . TYR B 1 599 ? -14.758 -39.438 -19.516 1 97.94 599 TYR B N 1
ATOM 11504 C CA . TYR B 1 599 ? -15.273 -39.594 -18.172 1 97.94 599 TYR B CA 1
ATOM 11505 C C . TYR B 1 599 ? -15.68 -38.25 -17.562 1 97.94 599 TYR B C 1
ATOM 11507 O O . TYR B 1 599 ? -16.719 -38.156 -16.891 1 97.94 599 TYR B O 1
ATOM 11515 N N . LEU B 1 600 ? -14.891 -37.25 -17.797 1 98.44 600 LEU B N 1
ATOM 11516 C CA . LEU B 1 600 ? -15.188 -35.906 -17.312 1 98.44 600 LEU B CA 1
ATOM 11517 C C . LEU B 1 600 ? -16.516 -35.406 -17.875 1 98.44 600 LEU B C 1
ATOM 11519 O O . LEU B 1 600 ? -17.297 -34.75 -17.156 1 98.44 600 LEU B O 1
ATOM 11523 N N . GLU B 1 601 ? -16.734 -35.656 -19.094 1 98.25 601 GLU B N 1
ATOM 11524 C CA . GLU B 1 601 ? -17.984 -35.281 -19.719 1 98.25 601 GLU B CA 1
ATOM 11525 C C . GLU B 1 601 ? -19.188 -35.875 -19 1 98.25 601 GLU B C 1
ATOM 11527 O O . GLU B 1 601 ? -20.172 -35.188 -18.719 1 98.25 601 GLU B O 1
ATOM 11532 N N . GLN B 1 602 ? -19.062 -37.094 -18.688 1 98.31 602 GLN B N 1
ATOM 11533 C CA . GLN B 1 602 ? -20.125 -37.812 -17.969 1 98.31 602 GLN B CA 1
ATOM 11534 C C . GLN B 1 602 ? -20.281 -37.25 -16.547 1 98.31 602 GLN B C 1
ATOM 11536 O O . GLN B 1 602 ? -21.391 -37.094 -16.047 1 98.31 602 GLN B O 1
ATOM 11541 N N . LEU B 1 603 ? -19.188 -37 -15.93 1 98.5 603 LEU B N 1
ATOM 11542 C CA . LEU B 1 603 ? -19.203 -36.5 -14.562 1 98.5 603 LEU B CA 1
ATOM 11543 C C . LEU B 1 603 ? -19.891 -35.125 -14.5 1 98.5 603 LEU B C 1
ATOM 11545 O O . LEU B 1 603 ? -20.672 -34.875 -13.594 1 98.5 603 LEU B O 1
ATOM 11549 N N . ILE B 1 604 ? -19.547 -34.219 -15.445 1 98.62 604 ILE B N 1
ATOM 11550 C CA . ILE B 1 604 ? -20.125 -32.875 -15.477 1 98.62 604 ILE B CA 1
ATOM 11551 C C . ILE B 1 604 ? -21.641 -32.969 -15.68 1 98.62 604 ILE B C 1
ATOM 11553 O O . ILE B 1 604 ? -22.406 -32.281 -15.023 1 98.62 604 ILE B O 1
ATOM 11557 N N . GLN B 1 605 ? -22.016 -33.875 -16.562 1 98.44 605 GLN B N 1
ATOM 11558 C CA . GLN B 1 605 ? -23.438 -34.094 -16.797 1 98.44 605 GLN B CA 1
ATOM 11559 C C . GLN B 1 605 ? -24.141 -34.562 -15.523 1 98.44 605 GLN B C 1
ATOM 11561 O O . GLN B 1 605 ? -25.172 -34.031 -15.141 1 98.44 605 GLN B O 1
ATOM 11566 N N . ALA B 1 606 ? -23.578 -35.562 -14.898 1 98.38 606 ALA B N 1
ATOM 11567 C CA . ALA B 1 606 ? -24.125 -36.094 -13.656 1 98.38 606 ALA B CA 1
ATOM 11568 C C . ALA B 1 606 ? -24.172 -35.031 -12.57 1 98.38 606 ALA B C 1
ATOM 11570 O O . ALA B 1 606 ? -25.141 -34.938 -11.805 1 98.38 606 ALA B O 1
ATOM 11571 N N . HIS B 1 607 ? -23.188 -34.281 -12.477 1 98.62 607 HIS B N 1
ATOM 11572 C CA . HIS B 1 607 ? -23.078 -33.219 -11.477 1 98.62 607 HIS B CA 1
ATOM 11573 C C . HIS B 1 607 ? -24.172 -32.188 -11.664 1 98.62 607 HIS B C 1
ATOM 11575 O O . HIS B 1 607 ? -24.859 -31.812 -10.703 1 98.62 607 HIS B O 1
ATOM 11581 N N . HIS B 1 608 ? -24.297 -31.672 -12.883 1 98.44 608 HIS B N 1
ATOM 11582 C CA . HIS B 1 608 ? -25.297 -30.641 -13.164 1 98.44 608 HIS B CA 1
ATOM 11583 C C . HIS B 1 608 ? -26.703 -31.156 -12.898 1 98.44 608 HIS B C 1
ATOM 11585 O O . HIS B 1 608 ? -27.547 -30.438 -12.344 1 98.44 608 HIS B O 1
ATOM 11591 N N . MET B 1 609 ? -26.922 -32.375 -13.273 1 98.19 609 MET B N 1
ATOM 11592 C CA . MET B 1 609 ? -28.234 -32.969 -13.055 1 98.19 609 MET B CA 1
ATOM 11593 C C . MET B 1 609 ? -28.531 -33.125 -11.562 1 98.19 609 MET B C 1
ATOM 11595 O O . MET B 1 609 ? -29.625 -32.812 -11.102 1 98.19 609 MET B O 1
ATOM 11599 N N . LEU B 1 610 ? -27.578 -33.562 -10.844 1 98.31 610 LEU B N 1
ATOM 11600 C CA . LEU B 1 610 ? -27.719 -33.719 -9.406 1 98.31 610 LEU B CA 1
ATOM 11601 C C . LEU B 1 610 ? -27.953 -32.375 -8.727 1 98.31 610 LEU B C 1
ATOM 11603 O O . LEU B 1 610 ? -28.781 -32.281 -7.812 1 98.31 610 LEU B O 1
ATOM 11607 N N . TYR B 1 611 ? -27.234 -31.359 -9.141 1 98.38 611 TYR B N 1
ATOM 11608 C CA . TYR B 1 611 ? -27.391 -30.016 -8.594 1 98.38 611 TYR B CA 1
ATOM 11609 C C . TYR B 1 611 ? -28.812 -29.531 -8.773 1 98.38 611 TYR B C 1
ATOM 11611 O O . TYR B 1 611 ? -29.422 -29 -7.832 1 98.38 611 TYR B O 1
ATOM 11619 N N . LEU B 1 612 ? -29.359 -29.656 -9.969 1 98.06 612 LEU B N 1
ATOM 11620 C CA . LEU B 1 612 ? -30.703 -29.203 -10.289 1 98.06 612 LEU B CA 1
ATOM 11621 C C . LEU B 1 612 ? -31.75 -29.969 -9.492 1 98.06 612 LEU B C 1
ATOM 11623 O O . LEU B 1 612 ? -32.781 -29.422 -9.117 1 98.06 612 LEU B O 1
ATOM 11627 N N . GLU B 1 613 ? -31.484 -31.219 -9.25 1 98 613 GLU B N 1
ATOM 11628 C CA . GLU B 1 613 ? -32.406 -32.062 -8.484 1 98 613 GLU B CA 1
ATOM 11629 C C . GLU B 1 613 ? -32.406 -31.656 -7.012 1 98 613 GLU B C 1
ATOM 11631 O O . GLU B 1 613 ? -33.469 -31.594 -6.395 1 98 613 GLU B O 1
ATOM 11636 N N . LEU B 1 614 ? -31.281 -31.406 -6.422 1 98 614 LEU B N 1
ATOM 11637 C CA . LEU B 1 614 ? -31.141 -31.141 -4.992 1 98 614 LEU B CA 1
ATOM 11638 C C . LEU B 1 614 ? -31.578 -29.719 -4.652 1 98 614 LEU B C 1
ATOM 11640 O O . LEU B 1 614 ? -32.031 -29.453 -3.533 1 98 614 LEU B O 1
ATOM 11644 N N . PHE B 1 615 ? -31.375 -28.859 -5.621 1 97.56 615 PHE B N 1
ATOM 11645 C CA . PHE B 1 615 ? -31.75 -27.469 -5.41 1 97.56 615 PHE B CA 1
ATOM 11646 C C . PHE B 1 615 ? -32.719 -27 -6.492 1 97.56 615 PHE B C 1
ATOM 11648 O O . PHE B 1 615 ? -32.375 -26.125 -7.293 1 97.56 615 PHE B O 1
ATOM 11655 N N . PRO B 1 616 ? -33.906 -27.375 -6.406 1 95.06 616 PRO B N 1
ATOM 11656 C CA . PRO B 1 616 ? -34.875 -27.125 -7.473 1 95.06 616 PRO B CA 1
ATOM 11657 C C . PRO B 1 616 ? -35.25 -25.656 -7.629 1 95.06 616 PRO B C 1
ATOM 11659 O O . PRO B 1 616 ? -35.719 -25.234 -8.688 1 95.06 616 PRO B O 1
ATOM 11662 N N . ARG B 1 617 ? -35.031 -24.797 -6.617 1 94.31 617 ARG B N 1
ATOM 11663 C CA . ARG B 1 617 ? -35.375 -23.375 -6.684 1 94.31 617 ARG B CA 1
ATOM 11664 C C . ARG B 1 617 ? -34.219 -22.578 -7.297 1 94.31 617 ARG B C 1
ATOM 11666 O O . ARG B 1 617 ? -34.344 -21.375 -7.531 1 94.31 617 ARG B O 1
ATOM 11673 N N . ARG B 1 618 ? -33.188 -23.312 -7.598 1 95.62 618 ARG B N 1
ATOM 11674 C CA . ARG B 1 618 ? -32 -22.656 -8.18 1 95.62 618 ARG B CA 1
ATOM 11675 C C . ARG B 1 618 ? -31.75 -23.156 -9.594 1 95.62 618 ARG B C 1
ATOM 11677 O O . ARG B 1 618 ? -32.219 -24.234 -9.969 1 95.62 618 ARG B O 1
ATOM 11684 N N . HIS B 1 619 ? -31.125 -22.375 -10.359 1 96.12 619 HIS B N 1
ATOM 11685 C CA . HIS B 1 619 ? -30.703 -22.734 -11.703 1 96.12 619 HIS B CA 1
ATOM 11686 C C . HIS B 1 619 ? -29.188 -22.766 -11.812 1 96.12 619 HIS B C 1
ATOM 11688 O O . HIS B 1 619 ? -28.484 -22.312 -10.906 1 96.12 619 HIS B O 1
ATOM 11694 N N . LEU B 1 620 ? -28.703 -23.344 -12.867 1 97.06 620 LEU B N 1
ATOM 11695 C CA . LEU B 1 620 ? -27.266 -23.359 -13.109 1 97.06 620 LEU B CA 1
ATOM 11696 C C . LEU B 1 620 ? -26.75 -21.953 -13.398 1 97.06 620 LEU B C 1
ATOM 11698 O O . LEU B 1 620 ? -27.406 -21.172 -14.094 1 97.06 620 LEU B O 1
ATOM 11702 N N . LYS B 1 621 ? -25.625 -21.594 -12.781 1 96 621 LYS B N 1
ATOM 11703 C CA . LYS B 1 621 ? -24.969 -20.328 -13.047 1 96 621 LYS B CA 1
ATOM 11704 C C . LYS B 1 621 ? -24.141 -20.391 -14.32 1 96 621 LYS B C 1
ATOM 11706 O O . LYS B 1 621 ? -23.812 -21.469 -14.805 1 96 621 LYS B O 1
ATOM 11711 N N . PRO B 1 622 ? -23.75 -19.234 -14.859 1 95.56 622 PRO B N 1
ATOM 11712 C CA . PRO B 1 622 ? -22.922 -19.219 -16.062 1 95.56 622 PRO B CA 1
ATOM 11713 C C . PRO B 1 622 ? -21.625 -20.031 -15.906 1 95.56 622 PRO B C 1
ATOM 11715 O O . PRO B 1 622 ? -21.203 -20.703 -16.844 1 95.56 622 PRO B O 1
ATOM 11718 N N . LYS B 1 623 ? -21.062 -20.047 -14.789 1 96.38 623 LYS B N 1
ATOM 11719 C CA . LYS B 1 623 ? -19.812 -20.766 -14.555 1 96.38 623 LYS B CA 1
ATOM 11720 C C . LYS B 1 623 ? -20.031 -22.281 -14.594 1 96.38 623 LYS B C 1
ATOM 11722 O O . LYS B 1 623 ? -19.125 -23.031 -14.961 1 96.38 623 LYS B O 1
ATOM 11727 N N . HIS B 1 624 ? -21.266 -22.766 -14.219 1 97.62 624 HIS B N 1
ATOM 11728 C CA . HIS B 1 624 ? -21.625 -24.156 -14.438 1 97.62 624 HIS B CA 1
ATOM 11729 C C . HIS B 1 624 ? -21.625 -24.5 -15.93 1 97.62 624 HIS B C 1
ATOM 11731 O O . HIS B 1 624 ? -21.125 -25.547 -16.328 1 97.62 624 HIS B O 1
ATOM 11737 N N . HIS B 1 625 ? -22.219 -23.578 -16.625 1 97.25 625 HIS B N 1
ATOM 11738 C CA . HIS B 1 625 ? -22.297 -23.766 -18.078 1 97.25 625 HIS B CA 1
ATOM 11739 C C . HIS B 1 625 ? -20.906 -23.859 -18.688 1 97.25 625 HIS B C 1
ATOM 11741 O O . HIS B 1 625 ? -20.656 -24.719 -19.562 1 97.25 625 HIS B O 1
ATOM 11747 N N . PHE B 1 626 ? -20.016 -23.062 -18.312 1 97.38 626 PHE B N 1
ATOM 11748 C CA . PHE B 1 626 ? -18.656 -23.078 -18.844 1 97.38 626 PHE B CA 1
ATOM 11749 C C . PHE B 1 626 ? -18 -24.422 -18.625 1 97.38 626 PHE B C 1
ATOM 11751 O O . PHE B 1 626 ? -17.188 -24.859 -19.453 1 97.38 626 PHE B O 1
ATOM 11758 N N . MET B 1 627 ? -18.281 -25.078 -17.516 1 98 627 MET B N 1
ATOM 11759 C CA . MET B 1 627 ? -17.719 -26.375 -17.219 1 98 627 MET B CA 1
ATOM 11760 C C . MET B 1 627 ? -18.031 -27.375 -18.344 1 98 627 MET B C 1
ATOM 11762 O O . MET B 1 627 ? -17.25 -28.281 -18.609 1 98 627 MET B O 1
ATOM 11766 N N . MET B 1 628 ? -19.172 -27.203 -18.984 1 97.56 628 MET B N 1
ATOM 11767 C CA . MET B 1 628 ? -19.609 -28.125 -20.031 1 97.56 628 MET B CA 1
ATOM 11768 C C . MET B 1 628 ? -18.656 -28.078 -21.234 1 97.56 628 MET B C 1
ATOM 11770 O O . MET B 1 628 ? -18.594 -29.031 -22.016 1 97.56 628 MET B O 1
ATOM 11774 N N . HIS B 1 629 ? -17.938 -27 -21.328 1 97.81 629 HIS B N 1
ATOM 11775 C CA . HIS B 1 629 ? -17.031 -26.828 -22.453 1 97.81 629 HIS B CA 1
ATOM 11776 C C . HIS B 1 629 ? -15.641 -27.359 -22.125 1 97.81 629 HIS B C 1
ATOM 11778 O O . HIS B 1 629 ? -14.773 -27.438 -23 1 97.81 629 HIS B O 1
ATOM 11784 N N . TYR B 1 630 ? -15.352 -27.812 -20.859 1 98.5 630 TYR B N 1
ATOM 11785 C CA . TYR B 1 630 ? -14.016 -28.188 -20.406 1 98.5 630 TYR B CA 1
ATOM 11786 C C . TYR B 1 630 ? -13.5 -29.406 -21.172 1 98.5 630 TYR B C 1
ATOM 11788 O O . TYR B 1 630 ? -12.359 -29.406 -21.641 1 98.5 630 TYR B O 1
ATOM 11796 N N . PRO B 1 631 ? -14.305 -30.422 -21.375 1 98.19 631 PRO B N 1
ATOM 11797 C CA . PRO B 1 631 ? -13.797 -31.578 -22.109 1 98.19 631 PRO B CA 1
ATOM 11798 C C . PRO B 1 631 ? -13.328 -31.219 -23.516 1 98.19 631 PRO B C 1
ATOM 11800 O O . PRO B 1 631 ? -12.227 -31.625 -23.922 1 98.19 631 PRO B O 1
ATOM 11803 N N . SER B 1 632 ? -14.133 -30.438 -24.188 1 97.31 632 SER B N 1
ATOM 11804 C CA . SER B 1 632 ? -13.75 -30 -25.531 1 97.31 632 SER B CA 1
ATOM 11805 C C . SER B 1 632 ? -12.516 -29.109 -25.5 1 97.31 632 SER B C 1
ATOM 11807 O O . SER B 1 632 ? -11.656 -29.188 -26.375 1 97.31 632 SER B O 1
ATOM 11809 N N . ALA B 1 633 ? -12.469 -28.266 -24.562 1 98 633 ALA B N 1
ATOM 11810 C CA . ALA B 1 633 ? -11.328 -27.375 -24.406 1 98 633 ALA B CA 1
ATOM 11811 C C . ALA B 1 633 ? -10.047 -28.156 -24.141 1 98 633 ALA B C 1
ATOM 11813 O O . ALA B 1 633 ? -8.984 -27.844 -24.688 1 98 633 ALA B O 1
ATOM 11814 N N . ILE B 1 634 ? -10.102 -29.172 -23.266 1 98.25 634 ILE B N 1
ATOM 11815 C CA . ILE B 1 634 ? -8.945 -30 -22.953 1 98.25 634 ILE B CA 1
ATOM 11816 C C . ILE B 1 634 ? -8.461 -30.719 -24.203 1 98.25 634 ILE B C 1
ATOM 11818 O O . ILE B 1 634 ? -7.258 -30.797 -24.453 1 98.25 634 ILE B O 1
ATOM 11822 N N . ARG B 1 635 ? -9.383 -31.234 -24.984 1 96.88 635 ARG B N 1
ATOM 11823 C CA . ARG B 1 635 ? -9.016 -31.922 -26.234 1 96.88 635 ARG B CA 1
ATOM 11824 C C . ARG B 1 635 ? -8.273 -30.984 -27.172 1 96.88 635 ARG B C 1
ATOM 11826 O O . ARG B 1 635 ? -7.332 -31.406 -27.844 1 96.88 635 ARG B O 1
ATOM 11833 N N . MET B 1 636 ? -8.727 -29.781 -27.156 1 96.31 636 MET B N 1
ATOM 11834 C CA . MET B 1 636 ? -8.188 -28.812 -28.109 1 96.31 636 MET B CA 1
ATOM 11835 C C . MET B 1 636 ? -6.883 -28.219 -27.594 1 96.31 636 MET B C 1
ATOM 11837 O O . MET B 1 636 ? -5.973 -27.938 -28.375 1 96.31 636 MET B O 1
ATOM 11841 N N . LEU B 1 637 ? -6.727 -27.969 -26.359 1 96.56 637 LEU B N 1
ATOM 11842 C CA . LEU B 1 637 ? -5.668 -27.094 -25.875 1 96.56 637 LEU B CA 1
ATOM 11843 C C . LEU B 1 637 ? -4.73 -27.859 -24.938 1 96.56 637 LEU B C 1
ATOM 11845 O O . LEU B 1 637 ? -3.613 -27.406 -24.672 1 96.56 637 LEU B O 1
ATOM 11849 N N . GLY B 1 638 ? -5.125 -29 -24.438 1 96.06 638 GLY B N 1
ATOM 11850 C CA . GLY B 1 638 ? -4.379 -29.688 -23.391 1 96.06 638 GLY B CA 1
ATOM 11851 C C . GLY B 1 638 ? -4.883 -29.391 -22 1 96.06 638 GLY B C 1
ATOM 11852 O O . GLY B 1 638 ? -5.949 -28.797 -21.828 1 96.06 638 GLY B O 1
ATOM 11853 N N . PRO B 1 639 ? -4.172 -29.781 -20.938 1 96.81 639 PRO B N 1
ATOM 11854 C CA . PRO B 1 639 ? -4.625 -29.578 -19.562 1 96.81 639 PRO B CA 1
ATOM 11855 C C . PRO B 1 639 ? -4.887 -28.109 -19.234 1 96.81 639 PRO B C 1
ATOM 11857 O O . PRO B 1 639 ? -4.043 -27.25 -19.516 1 96.81 639 PRO B O 1
ATOM 11860 N N . LEU B 1 640 ? -5.949 -27.812 -18.594 1 97.25 640 LEU B N 1
ATOM 11861 C CA . LEU B 1 640 ? -6.418 -26.453 -18.391 1 97.25 640 LEU B CA 1
ATOM 11862 C C . LEU B 1 640 ? -5.621 -25.781 -17.281 1 97.25 640 LEU B C 1
ATOM 11864 O O . LEU B 1 640 ? -5.578 -24.547 -17.203 1 97.25 640 LEU B O 1
ATOM 11868 N N . ILE B 1 641 ? -4.945 -26.562 -16.391 1 95.88 641 ILE B N 1
ATOM 11869 C CA . ILE B 1 641 ? -4.172 -26.016 -15.273 1 95.88 641 ILE B CA 1
ATOM 11870 C C . ILE B 1 641 ? -3.004 -25.188 -15.812 1 95.88 641 ILE B C 1
ATOM 11872 O O . ILE B 1 641 ? -2.482 -24.312 -15.117 1 95.88 641 ILE B O 1
ATOM 11876 N N . HIS B 1 642 ? -2.629 -25.484 -17.016 1 95.19 642 HIS B N 1
ATOM 11877 C CA . HIS B 1 642 ? -1.496 -24.781 -17.609 1 95.19 642 HIS B CA 1
ATOM 11878 C C . HIS B 1 642 ? -1.938 -23.484 -18.281 1 95.19 642 HIS B C 1
ATOM 11880 O O . HIS B 1 642 ? -1.103 -22.688 -18.719 1 95.19 642 HIS B O 1
ATOM 11886 N N . LEU B 1 643 ? -3.275 -23.219 -18.281 1 94.81 643 LEU B N 1
ATOM 11887 C CA . LEU B 1 643 ? -3.805 -22.031 -18.922 1 94.81 643 LEU B CA 1
ATOM 11888 C C . LEU B 1 643 ? -4.559 -21.156 -17.938 1 94.81 643 LEU B C 1
ATOM 11890 O O . LEU B 1 643 ? -5.062 -20.094 -18.297 1 94.81 643 LEU B O 1
ATOM 11894 N N . TRP B 1 644 ? -4.617 -21.594 -16.672 1 95.38 644 TRP B N 1
ATOM 11895 C CA . TRP B 1 644 ? -5.336 -20.797 -15.688 1 95.38 644 TRP B CA 1
ATOM 11896 C C . TRP B 1 644 ? -4.594 -19.516 -15.383 1 95.38 644 TRP B C 1
ATOM 11898 O O . TRP B 1 644 ? -3.424 -19.359 -15.742 1 95.38 644 TRP B O 1
ATOM 11908 N N . VAL B 1 645 ? -5.191 -18.578 -14.781 1 94.88 645 VAL B N 1
ATOM 11909 C CA . VAL B 1 645 ? -4.656 -17.219 -14.688 1 94.88 645 VAL B CA 1
ATOM 11910 C C . VAL B 1 645 ? -3.977 -17.016 -13.336 1 94.88 645 VAL B C 1
ATOM 11912 O O . VAL B 1 645 ? -3.469 -15.938 -13.039 1 94.88 645 VAL B O 1
ATOM 11915 N N . MET B 1 646 ? -3.85 -17.969 -12.492 1 94.19 646 MET B N 1
ATOM 11916 C CA . MET B 1 646 ? -3.35 -17.875 -11.125 1 94.19 646 MET B CA 1
ATOM 11917 C C . MET B 1 646 ? -1.979 -17.203 -11.094 1 94.19 646 MET B C 1
ATOM 11919 O O . MET B 1 646 ? -1.736 -16.312 -10.266 1 94.19 646 MET B O 1
ATOM 11923 N N . ARG B 1 647 ? -1.093 -17.562 -11.898 1 93 647 ARG B N 1
ATOM 11924 C CA . ARG B 1 647 ? 0.27 -17.047 -11.891 1 93 647 ARG B CA 1
ATOM 11925 C C . ARG B 1 647 ? 0.318 -15.625 -12.438 1 93 647 ARG B C 1
ATOM 11927 O O . ARG B 1 647 ? 1.123 -14.805 -11.992 1 93 647 ARG B O 1
ATOM 11934 N N . PHE B 1 648 ? -0.503 -15.344 -13.438 1 94.06 648 PHE B N 1
ATOM 11935 C CA . PHE B 1 648 ? -0.568 -13.984 -13.977 1 94.06 648 PHE B CA 1
ATOM 11936 C C . PHE B 1 648 ? -1.098 -13.016 -12.922 1 94.06 648 PHE B C 1
ATOM 11938 O O . PHE B 1 648 ? -0.627 -11.883 -12.828 1 94.06 648 PHE B O 1
ATOM 11945 N N . GLU B 1 649 ? -2.08 -13.492 -12.141 1 92.62 649 GLU B N 1
ATOM 11946 C CA . GLU B 1 649 ? -2.594 -12.656 -11.055 1 92.62 649 GLU B CA 1
ATOM 11947 C C . GLU B 1 649 ? -1.518 -12.391 -10.008 1 92.62 649 GLU B C 1
ATOM 11949 O O . GLU B 1 649 ? -1.467 -11.312 -9.422 1 92.62 649 GLU B O 1
ATOM 11954 N N . ALA B 1 650 ? -0.711 -13.414 -9.781 1 93.44 650 ALA B N 1
ATOM 11955 C CA . ALA B 1 650 ? 0.416 -13.234 -8.867 1 93.44 650 ALA B CA 1
ATOM 11956 C C . ALA B 1 650 ? 1.388 -12.18 -9.398 1 93.44 650 ALA B C 1
ATOM 11958 O O . ALA B 1 650 ? 1.98 -11.43 -8.625 1 93.44 650 ALA B O 1
ATOM 11959 N N . PHE B 1 651 ? 1.592 -12.117 -10.68 1 94.88 651 PHE B N 1
ATOM 11960 C CA . PHE B 1 651 ? 2.5 -11.164 -11.305 1 94.88 651 PHE B CA 1
ATOM 11961 C C . PHE B 1 651 ? 1.991 -9.742 -11.141 1 94.88 651 PHE B C 1
ATOM 11963 O O . PHE B 1 651 ? 2.781 -8.789 -11.102 1 94.88 651 PHE B O 1
ATOM 11970 N N . HIS B 1 652 ? 0.697 -9.492 -10.922 1 92.44 652 HIS B N 1
ATOM 11971 C CA . HIS B 1 652 ? 0.107 -8.195 -10.633 1 92.44 652 HIS B CA 1
ATOM 11972 C C . HIS B 1 652 ? 0.657 -7.613 -9.336 1 92.44 652 HIS B C 1
ATOM 11974 O O . HIS B 1 652 ? 0.691 -6.391 -9.156 1 92.44 652 HIS B O 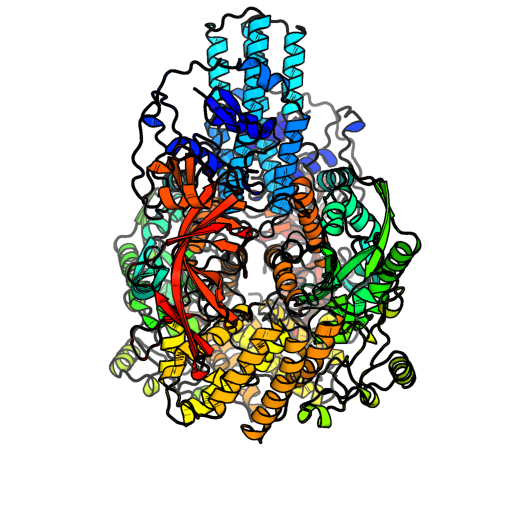1
ATOM 11980 N N . ASN B 1 653 ? 1.007 -8.477 -8.484 1 91.19 653 ASN B N 1
ATOM 11981 C CA . ASN B 1 653 ? 1.373 -8.047 -7.137 1 91.19 653 ASN B CA 1
ATOM 11982 C C . ASN B 1 653 ? 2.541 -7.066 -7.156 1 91.19 653 ASN B C 1
ATOM 11984 O O . ASN B 1 653 ? 2.617 -6.172 -6.316 1 91.19 653 ASN B O 1
ATOM 11988 N N . PHE B 1 654 ? 3.43 -7.242 -8.102 1 94.5 654 PHE B N 1
ATOM 11989 C CA . PHE B 1 654 ? 4.539 -6.305 -8.211 1 94.5 654 PHE B CA 1
ATOM 11990 C C . PHE B 1 654 ? 4.031 -4.883 -8.391 1 94.5 654 PHE B C 1
ATOM 11992 O O . PHE B 1 654 ? 4.43 -3.977 -7.656 1 94.5 654 PHE B O 1
ATOM 11999 N N . SER B 1 655 ? 3.174 -4.75 -9.367 1 95.12 655 SER B N 1
ATOM 12000 C CA . SER B 1 655 ? 2.646 -3.43 -9.703 1 95.12 655 SER B CA 1
ATOM 12001 C C . SER B 1 655 ? 1.723 -2.908 -8.609 1 95.12 655 SER B C 1
ATOM 12003 O O . SER B 1 655 ? 1.717 -1.711 -8.312 1 95.12 655 SER B O 1
ATOM 12005 N N . ARG B 1 656 ? 0.977 -3.791 -8.047 1 91.25 656 ARG B N 1
ATOM 12006 C CA . ARG B 1 656 ? 0.057 -3.391 -6.984 1 91.25 656 ARG B CA 1
ATOM 12007 C C . ARG B 1 656 ? 0.816 -2.869 -5.77 1 91.25 656 ARG B C 1
ATOM 12009 O O . ARG B 1 656 ? 0.477 -1.816 -5.223 1 91.25 656 ARG B O 1
ATOM 12016 N N . ARG B 1 657 ? 1.786 -3.59 -5.324 1 90.5 657 ARG B N 1
ATOM 12017 C CA . ARG B 1 657 ? 2.596 -3.195 -4.176 1 90.5 657 ARG B CA 1
ATOM 12018 C C . ARG B 1 657 ? 3.295 -1.864 -4.434 1 90.5 657 ARG B C 1
ATOM 12020 O O . ARG B 1 657 ? 3.336 -0.999 -3.555 1 90.5 657 ARG B O 1
ATOM 12027 N N . LEU B 1 658 ? 3.801 -1.767 -5.586 1 93.5 658 LEU B N 1
ATOM 12028 C CA . LEU B 1 658 ? 4.52 -0.55 -5.941 1 93.5 658 LEU B CA 1
ATOM 12029 C C . LEU B 1 658 ? 3.582 0.652 -5.961 1 93.5 658 LEU B C 1
ATOM 12031 O O . LEU B 1 658 ? 3.955 1.744 -5.527 1 93.5 658 LEU B O 1
ATOM 12035 N N . SER B 1 659 ? 2.441 0.477 -6.473 1 92.25 659 SER B N 1
ATOM 12036 C CA . SER B 1 659 ? 1.487 1.576 -6.586 1 92.25 659 SER B CA 1
ATOM 12037 C C . SER B 1 659 ? 1.091 2.107 -5.215 1 92.25 659 SER B C 1
ATOM 12039 O O . SER B 1 659 ? 0.819 3.299 -5.059 1 92.25 659 SER B O 1
ATOM 12041 N N . HIS B 1 660 ? 1.138 1.294 -4.223 1 88 660 HIS B N 1
ATOM 12042 C CA . HIS B 1 660 ? 0.716 1.669 -2.879 1 88 660 HIS B CA 1
ATOM 12043 C C . HIS B 1 660 ? 1.738 2.586 -2.217 1 88 660 HIS B C 1
ATOM 12045 O O . HIS B 1 660 ? 1.414 3.297 -1.264 1 88 660 HIS B O 1
ATOM 12051 N N . ILE B 1 661 ? 2.906 2.574 -2.713 1 88.88 661 ILE B N 1
ATOM 12052 C CA . ILE B 1 661 ? 3.91 3.406 -2.059 1 88.88 661 ILE B CA 1
ATOM 12053 C C . ILE B 1 661 ? 4.273 4.582 -2.961 1 88.88 661 ILE B C 1
ATOM 12055 O O . ILE B 1 661 ? 4.711 5.629 -2.48 1 88.88 661 ILE B O 1
ATOM 12059 N N . VAL B 1 662 ? 4.125 4.496 -4.227 1 87.75 662 VAL B N 1
ATOM 12060 C CA . VAL B 1 662 ? 4.406 5.598 -5.141 1 87.75 662 VAL B CA 1
ATOM 12061 C C . VAL B 1 662 ? 3.375 6.707 -4.945 1 87.75 662 VAL B C 1
ATOM 12063 O O . VAL B 1 662 ? 3.727 7.891 -4.906 1 87.75 662 VAL B O 1
ATOM 12066 N N . CYS B 1 663 ? 2.141 6.434 -4.754 1 79.62 663 CYS B N 1
ATOM 12067 C CA . CYS B 1 663 ? 1.02 7.32 -4.473 1 79.62 663 CYS B CA 1
ATOM 12068 C C . CYS B 1 663 ? 1.009 8.5 -5.438 1 79.62 663 CYS B C 1
ATOM 12070 O O . CYS B 1 663 ? 0.699 9.625 -5.039 1 79.62 663 CYS B O 1
ATOM 12072 N N . ASN B 1 664 ? 1.596 8.516 -6.652 1 82.62 664 ASN B N 1
ATOM 12073 C CA . ASN B 1 664 ? 1.486 9.469 -7.746 1 82.62 664 ASN B CA 1
ATOM 12074 C C . ASN B 1 664 ? 0.697 8.898 -8.922 1 82.62 664 ASN B C 1
ATOM 12076 O O . ASN B 1 664 ? 1.18 8 -9.617 1 82.62 664 ASN B O 1
ATOM 12080 N N . PHE B 1 665 ? -0.43 9.492 -9.148 1 83.69 665 PHE B N 1
ATOM 12081 C CA . PHE B 1 665 ? -1.346 8.867 -10.102 1 83.69 665 PHE B CA 1
ATOM 12082 C C . PHE B 1 665 ? -1.504 9.727 -11.344 1 83.69 665 PHE B C 1
ATOM 12084 O O . PHE B 1 665 ? -2.463 9.57 -12.102 1 83.69 665 PHE B O 1
ATOM 12091 N N . GLN B 1 666 ? -0.533 10.719 -11.5 1 83.31 666 GLN B N 1
ATOM 12092 C CA . GLN B 1 666 ? -0.582 11.539 -12.703 1 83.31 666 GLN B CA 1
ATOM 12093 C C . GLN B 1 666 ? -0.426 10.68 -13.961 1 83.31 666 GLN B C 1
ATOM 12095 O O . GLN B 1 666 ? -1.175 10.836 -14.922 1 83.31 666 GLN B O 1
ATOM 12100 N N . ASN B 1 667 ? 0.538 9.836 -13.969 1 89.69 667 ASN B N 1
ATOM 12101 C CA . ASN B 1 667 ? 0.754 8.844 -15.016 1 89.69 667 ASN B CA 1
ATOM 12102 C C . ASN B 1 667 ? 1.299 7.535 -14.445 1 89.69 667 ASN B C 1
ATOM 12104 O O . ASN B 1 667 ? 2.404 7.117 -14.781 1 89.69 667 ASN B O 1
ATOM 12108 N N . ILE B 1 668 ? 0.41 6.941 -13.75 1 93.62 668 ILE B N 1
ATOM 12109 C CA . ILE B 1 668 ? 0.801 5.754 -13 1 93.62 668 ILE B CA 1
ATOM 12110 C C . ILE B 1 668 ? 1.155 4.625 -13.961 1 93.62 668 ILE B C 1
ATOM 12112 O O . ILE B 1 668 ? 2.031 3.805 -13.672 1 93.62 668 ILE B O 1
ATOM 12116 N N . ALA B 1 669 ? 0.496 4.539 -15.141 1 96.19 669 ALA B N 1
ATOM 12117 C CA . ALA B 1 669 ? 0.807 3.502 -16.125 1 96.19 669 ALA B CA 1
ATOM 12118 C C . ALA B 1 669 ? 2.254 3.609 -16.594 1 96.19 669 ALA B C 1
ATOM 12120 O O . ALA B 1 669 ? 2.932 2.594 -16.781 1 96.19 669 ALA B O 1
ATOM 12121 N N . LYS B 1 670 ? 2.729 4.82 -16.766 1 95.62 670 LYS B N 1
ATOM 12122 C CA . LYS B 1 670 ? 4.102 5.047 -17.203 1 95.62 670 LYS B CA 1
ATOM 12123 C C . LYS B 1 670 ? 5.102 4.613 -16.125 1 95.62 670 LYS B C 1
ATOM 12125 O O . LYS B 1 670 ? 6.082 3.934 -16.438 1 95.62 670 LYS B O 1
ATOM 12130 N N . THR B 1 671 ? 4.816 4.992 -14.938 1 95.12 671 THR B N 1
ATOM 12131 C CA . THR B 1 671 ? 5.703 4.645 -13.836 1 95.12 671 THR B CA 1
ATOM 12132 C C . THR B 1 671 ? 5.781 3.133 -13.656 1 95.12 671 THR B C 1
ATOM 12134 O O . THR B 1 671 ? 6.875 2.572 -13.539 1 95.12 671 THR B O 1
ATOM 12137 N N . LEU B 1 672 ? 4.648 2.48 -13.672 1 96.75 672 LEU B N 1
ATOM 12138 C CA . LEU B 1 672 ? 4.605 1.044 -13.43 1 96.75 672 LEU B CA 1
ATOM 12139 C C . LEU B 1 672 ? 5.23 0.275 -14.586 1 96.75 672 LEU B C 1
ATOM 12141 O O . LEU B 1 672 ? 5.895 -0.742 -14.375 1 96.75 672 LEU B O 1
ATOM 12145 N N . SER B 1 673 ? 4.98 0.732 -15.789 1 97.69 673 SER B N 1
ATOM 12146 C CA . SER B 1 673 ? 5.59 0.068 -16.938 1 97.69 673 SER B CA 1
ATOM 12147 C C . SER B 1 673 ? 7.109 0.168 -16.891 1 97.69 673 SER B C 1
ATOM 12149 O O . SER B 1 673 ? 7.809 -0.801 -17.203 1 97.69 673 SER B O 1
ATOM 12151 N N . TYR B 1 674 ? 7.586 1.352 -16.547 1 96 674 TYR B N 1
ATOM 12152 C CA . TYR B 1 674 ? 9.023 1.546 -16.422 1 96 674 TYR B CA 1
ATOM 12153 C C . TYR B 1 674 ? 9.617 0.603 -15.391 1 96 674 TYR B C 1
ATOM 12155 O O . TYR B 1 674 ? 10.641 -0.039 -15.633 1 96 674 TYR B O 1
ATOM 12163 N N . ARG B 1 675 ? 9.016 0.538 -14.297 1 96.31 675 ARG B N 1
ATOM 12164 C CA . ARG B 1 675 ? 9.516 -0.292 -13.203 1 96.31 675 ARG B CA 1
ATOM 12165 C C . ARG B 1 675 ? 9.438 -1.772 -13.562 1 96.31 675 ARG B C 1
ATOM 12167 O O . ARG B 1 675 ? 10.281 -2.564 -13.148 1 96.31 675 ARG B O 1
ATOM 12174 N N . ASN B 1 676 ? 8.375 -2.219 -14.242 1 97.31 676 ASN B N 1
ATOM 12175 C CA . ASN B 1 676 ? 8.297 -3.588 -14.742 1 97.31 676 ASN B CA 1
ATOM 12176 C C . ASN B 1 676 ? 9.445 -3.91 -15.695 1 97.31 676 ASN B C 1
ATOM 12178 O O . ASN B 1 676 ? 10.016 -5 -15.641 1 97.31 676 ASN B O 1
ATOM 12182 N N . GLN B 1 677 ? 9.703 -2.957 -16.547 1 97.19 677 GLN B N 1
ATOM 12183 C CA . GLN B 1 677 ? 10.805 -3.154 -17.484 1 97.19 677 GLN B CA 1
ATOM 12184 C C . GLN B 1 677 ? 12.148 -3.191 -16.766 1 97.19 677 GLN B C 1
ATOM 12186 O O . GLN B 1 677 ? 13.062 -3.898 -17.188 1 97.19 677 GLN B O 1
ATOM 12191 N N . MET B 1 678 ? 12.234 -2.449 -15.695 1 95.94 678 MET B N 1
ATOM 12192 C CA . MET B 1 678 ? 13.453 -2.514 -14.891 1 95.94 678 MET B CA 1
ATOM 12193 C C . MET B 1 678 ? 13.578 -3.867 -14.195 1 95.94 678 MET B C 1
ATOM 12195 O O . MET B 1 678 ? 14.68 -4.387 -14.031 1 95.94 678 MET B O 1
ATOM 12199 N N . LEU B 1 679 ? 12.492 -4.41 -13.734 1 96 679 LEU B N 1
ATOM 12200 C CA . LEU B 1 679 ? 12.477 -5.754 -13.164 1 96 679 LEU B CA 1
ATOM 12201 C C . LEU B 1 679 ? 13 -6.777 -14.172 1 96 679 LEU B C 1
ATOM 12203 O O . LEU B 1 679 ? 13.844 -7.613 -13.836 1 96 679 LEU B O 1
ATOM 12207 N N . LEU B 1 680 ? 12.484 -6.664 -15.398 1 96.62 680 LEU B N 1
ATOM 12208 C CA . LEU B 1 680 ? 12.961 -7.559 -16.453 1 96.62 680 LEU B CA 1
ATOM 12209 C C . LEU B 1 680 ? 14.453 -7.352 -16.703 1 96.62 680 LEU B C 1
ATOM 12211 O O . LEU B 1 680 ? 15.203 -8.32 -16.828 1 96.62 680 LEU B O 1
ATOM 12215 N N . CYS B 1 681 ? 14.883 -6.074 -16.75 1 95 681 CYS B N 1
ATOM 12216 C CA . CYS B 1 681 ? 16.281 -5.75 -16.969 1 95 681 CYS B CA 1
ATOM 12217 C C . CYS B 1 681 ? 17.156 -6.387 -15.891 1 95 681 CYS B C 1
ATOM 12219 O O . CYS B 1 681 ? 18.172 -7.016 -16.203 1 95 681 CYS B O 1
ATOM 12221 N N . TYR B 1 682 ? 16.766 -6.238 -14.719 1 92.5 682 TYR B N 1
ATOM 12222 C CA . TYR B 1 682 ? 17.516 -6.805 -13.602 1 92.5 682 TYR B CA 1
ATOM 12223 C C . TYR B 1 682 ? 17.594 -8.32 -13.711 1 92.5 682 TYR B C 1
ATOM 12225 O O . TYR B 1 682 ? 18.641 -8.914 -13.5 1 92.5 682 TYR B O 1
ATOM 12233 N N . ASN B 1 683 ? 16.5 -9 -14.008 1 91.56 683 ASN B N 1
ATOM 12234 C CA . ASN B 1 683 ? 16.453 -10.445 -14.156 1 91.56 683 ASN B CA 1
ATOM 12235 C C . ASN B 1 683 ? 17.359 -10.93 -15.281 1 91.56 683 ASN B C 1
ATOM 12237 O O . ASN B 1 683 ? 17.953 -12 -15.188 1 91.56 683 ASN B O 1
ATOM 12241 N N . LEU B 1 684 ? 17.422 -10.125 -16.375 1 91.69 684 LEU B N 1
ATOM 12242 C CA . LEU B 1 684 ? 18.25 -10.484 -17.516 1 91.69 684 LEU B CA 1
ATOM 12243 C C . LEU B 1 684 ? 19.734 -10.344 -17.156 1 91.69 684 LEU B C 1
ATOM 12245 O O . LEU B 1 684 ? 20.531 -11.234 -17.453 1 91.69 684 LEU B O 1
ATOM 12249 N N . ILE B 1 685 ? 20 -9.203 -16.484 1 85.06 685 ILE B N 1
ATOM 12250 C CA . ILE B 1 685 ? 21.391 -8.961 -16.109 1 85.06 685 ILE B CA 1
ATOM 12251 C C . ILE B 1 685 ? 21.844 -10.008 -15.094 1 85.06 685 ILE B C 1
ATOM 12253 O O . ILE B 1 685 ? 23 -10.445 -15.109 1 85.06 685 ILE B O 1
ATOM 12257 N N . SER B 1 686 ? 20.922 -10.461 -14.273 1 80.38 686 SER B N 1
ATOM 12258 C CA . SER B 1 686 ? 21.219 -11.445 -13.242 1 80.38 686 SER B CA 1
ATOM 12259 C C . SER B 1 686 ? 21.047 -12.867 -13.766 1 80.38 686 SER B C 1
ATOM 12261 O O . SER B 1 686 ? 21.156 -13.828 -13 1 80.38 686 SER B O 1
ATOM 12263 N N . ARG B 1 687 ? 20.594 -13.109 -14.984 1 83.06 687 ARG B N 1
ATOM 12264 C CA . ARG B 1 687 ? 20.422 -14.398 -15.648 1 83.06 687 ARG B CA 1
ATOM 12265 C C . ARG B 1 687 ? 19.422 -15.273 -14.906 1 83.06 687 ARG B C 1
ATOM 12267 O O . ARG B 1 687 ? 19.703 -16.438 -14.602 1 83.06 687 ARG B O 1
ATOM 12274 N N . GLN B 1 688 ? 18.359 -14.688 -14.578 1 84.69 688 GLN B N 1
ATOM 12275 C CA . GLN B 1 688 ? 17.312 -15.398 -13.859 1 84.69 688 GLN B CA 1
ATOM 12276 C C . GLN B 1 688 ? 16.141 -15.727 -14.781 1 84.69 688 GLN B C 1
ATOM 12278 O O . GLN B 1 688 ? 15.328 -16.594 -14.469 1 84.69 688 GLN B O 1
ATOM 12283 N N . THR B 1 689 ? 16.125 -15.102 -15.898 1 89.44 689 THR B N 1
ATOM 12284 C CA . THR B 1 689 ? 15.008 -15.258 -16.828 1 89.44 689 THR B CA 1
ATOM 12285 C C . THR B 1 689 ? 15.328 -16.312 -17.875 1 89.44 689 THR B C 1
ATOM 12287 O O . THR B 1 689 ? 16.375 -16.25 -18.516 1 89.44 689 THR B O 1
ATOM 12290 N N . LEU B 1 690 ? 14.414 -17.281 -18.031 1 90.81 690 LEU B N 1
ATOM 12291 C CA . LEU B 1 690 ? 14.492 -18.281 -19.078 1 90.81 690 LEU B CA 1
ATOM 12292 C C . LEU B 1 690 ? 15.875 -18.922 -19.125 1 90.81 690 LEU B C 1
ATOM 12294 O O . LEU B 1 690 ? 16.531 -18.953 -20.172 1 90.81 690 LEU B O 1
ATOM 12298 N N . THR B 1 691 ? 16.266 -19.453 -17.953 1 84.25 691 THR B N 1
ATOM 12299 C CA . THR B 1 691 ? 17.547 -20.125 -17.844 1 84.25 691 THR B CA 1
ATOM 12300 C C . THR B 1 691 ? 17.359 -21.641 -17.719 1 84.25 691 THR B C 1
ATOM 12302 O O . THR B 1 691 ? 16.328 -22.109 -17.234 1 84.25 691 THR B O 1
ATOM 12305 N N . THR B 1 692 ? 18.328 -22.344 -18.297 1 77.12 692 THR B N 1
ATOM 12306 C CA . THR B 1 692 ? 18.281 -23.812 -18.266 1 77.12 692 THR B CA 1
ATOM 12307 C C . THR B 1 692 ? 18.844 -24.344 -16.953 1 77.12 692 THR B C 1
ATOM 12309 O O . THR B 1 692 ? 18.719 -25.531 -16.656 1 77.12 692 THR B O 1
ATOM 12312 N N . THR B 1 693 ? 19.422 -23.453 -16.219 1 73.5 693 THR B N 1
ATOM 12313 C CA . THR B 1 693 ? 20 -23.891 -14.953 1 73.5 693 THR B CA 1
ATOM 12314 C C . THR B 1 693 ? 18.906 -24.359 -14 1 73.5 693 THR B C 1
ATOM 12316 O O . THR B 1 693 ? 17.844 -23.734 -13.898 1 73.5 693 THR B O 1
ATOM 12319 N N . LYS B 1 694 ? 19.203 -25.609 -13.539 1 74.69 694 LYS B N 1
ATOM 12320 C CA . LYS B 1 694 ? 18.234 -26.188 -12.602 1 74.69 694 LYS B CA 1
ATOM 12321 C C . LYS B 1 694 ? 18.078 -25.297 -11.367 1 74.69 694 LYS B C 1
ATOM 12323 O O . LYS B 1 694 ? 19.078 -24.875 -10.773 1 74.69 694 LYS B O 1
ATOM 12328 N N . SER B 1 695 ? 16.828 -24.969 -11.18 1 81.62 695 SER B N 1
ATOM 12329 C CA . SER B 1 695 ? 16.516 -24.203 -9.977 1 81.62 695 SER B CA 1
ATOM 12330 C C . SER B 1 695 ? 16.531 -25.109 -8.742 1 81.62 695 SER B C 1
ATOM 12332 O O . SER B 1 695 ? 15.586 -25.875 -8.523 1 81.62 695 SER B O 1
ATOM 12334 N N . LEU B 1 696 ? 17.609 -25.188 -8.023 1 87.88 696 LEU B N 1
ATOM 12335 C CA . LEU B 1 696 ? 17.781 -26.031 -6.848 1 87.88 696 LEU B CA 1
ATOM 12336 C C . LEU B 1 696 ? 18.156 -25.188 -5.629 1 87.88 696 LEU B C 1
ATOM 12338 O O . LEU B 1 696 ? 19.109 -24.422 -5.672 1 87.88 696 LEU B O 1
ATOM 12342 N N . GLU B 1 697 ? 17.328 -25.234 -4.648 1 88 697 GLU B N 1
ATOM 12343 C CA . GLU B 1 697 ? 17.625 -24.625 -3.354 1 88 697 GLU B CA 1
ATOM 12344 C C . GLU B 1 697 ? 17.766 -25.688 -2.271 1 88 697 GLU B C 1
ATOM 12346 O O . GLU B 1 697 ? 16.906 -26.562 -2.131 1 88 697 GLU B O 1
ATOM 12351 N N . VAL B 1 698 ? 18.844 -25.625 -1.558 1 90.69 698 VAL B N 1
ATOM 12352 C CA . VAL B 1 698 ? 19.125 -26.641 -0.537 1 90.69 698 VAL B CA 1
ATOM 12353 C C . VAL B 1 698 ? 19.172 -25.969 0.839 1 90.69 698 VAL B C 1
ATOM 12355 O O . VAL B 1 698 ? 19.875 -24.984 1.036 1 90.69 698 VAL B O 1
ATOM 12358 N N . GLY B 1 699 ? 18.375 -26.5 1.693 1 89.12 699 GLY B N 1
ATOM 12359 C CA . GLY B 1 699 ? 18.359 -25.984 3.053 1 89.12 699 GLY B CA 1
ATOM 12360 C C . GLY B 1 699 ? 19.531 -26.453 3.885 1 89.12 699 GLY B C 1
ATOM 12361 O O . GLY B 1 699 ? 20.484 -27.047 3.357 1 89.12 699 GLY B O 1
ATOM 12362 N N . PRO B 1 700 ? 19.531 -26.141 5.164 1 86.88 700 PRO B N 1
ATOM 12363 C CA . PRO B 1 700 ? 20.625 -26.562 6.047 1 86.88 700 PRO B CA 1
ATOM 12364 C C . PRO B 1 700 ? 20.75 -28.078 6.137 1 86.88 700 PRO B C 1
ATOM 12366 O O . PRO B 1 700 ? 19.781 -28.797 5.906 1 86.88 700 PRO B O 1
ATOM 12369 N N . GLY B 1 701 ? 21.984 -28.531 6.34 1 89.44 701 GLY B N 1
ATOM 12370 C CA . GLY B 1 701 ? 22.25 -29.953 6.438 1 89.44 701 GLY B CA 1
ATOM 12371 C C . GLY B 1 701 ? 23.672 -30.266 6.844 1 89.44 701 GLY B C 1
ATOM 12372 O O . GLY B 1 701 ? 24.359 -29.438 7.43 1 89.44 701 GLY B O 1
ATOM 12373 N N . GLU B 1 702 ? 24 -31.516 6.711 1 87.12 702 GLU B N 1
ATOM 12374 C CA . GLU B 1 702 ? 25.328 -31.984 7.082 1 87.12 702 GLU B CA 1
ATOM 12375 C C . GLU B 1 702 ? 25.906 -32.938 6.027 1 87.12 702 GLU B C 1
ATOM 12377 O O . GLU B 1 702 ? 25.156 -33.719 5.418 1 87.12 702 GLU B O 1
ATOM 12382 N N . SER B 1 703 ? 27.172 -32.656 5.871 1 86.56 703 SER B N 1
ATOM 12383 C CA . SER B 1 703 ? 27.875 -33.594 4.996 1 86.56 703 SER B CA 1
ATOM 12384 C C . SER B 1 703 ? 28.375 -34.812 5.773 1 86.56 703 SER B C 1
ATOM 12386 O O . SER B 1 703 ? 29.016 -34.688 6.82 1 86.56 703 SER B O 1
ATOM 12388 N N . LEU B 1 704 ? 28.047 -35.938 5.289 1 87.88 704 LEU B N 1
ATOM 12389 C CA . LEU B 1 704 ? 28.453 -37.188 5.957 1 87.88 704 LEU B CA 1
ATOM 12390 C C . LEU B 1 704 ? 28.859 -38.219 4.945 1 87.88 704 LEU B C 1
ATOM 12392 O O . LEU B 1 704 ? 28.562 -38.125 3.756 1 87.88 704 LEU B O 1
ATOM 12396 N N . ILE B 1 705 ? 29.609 -39.125 5.555 1 88.06 705 ILE B N 1
ATOM 12397 C CA . ILE B 1 705 ? 29.953 -40.312 4.742 1 88.06 705 ILE B CA 1
ATOM 12398 C C . ILE B 1 705 ? 28.75 -41.25 4.691 1 88.06 705 ILE B C 1
ATOM 12400 O O . ILE B 1 705 ? 28.109 -41.5 5.711 1 88.06 705 ILE B O 1
ATOM 12404 N N . LEU B 1 706 ? 28.469 -41.719 3.59 1 89.5 706 LEU B N 1
ATOM 12405 C CA . LEU B 1 706 ? 27.297 -42.562 3.367 1 89.5 706 LEU B CA 1
ATOM 12406 C C . LEU B 1 706 ? 27.266 -43.719 4.367 1 89.5 706 LEU B C 1
ATOM 12408 O O . LEU B 1 706 ? 26.188 -44.094 4.828 1 89.5 706 LEU B O 1
ATOM 12412 N N . ALA B 1 707 ? 28.375 -44.219 4.734 1 87.38 707 ALA B N 1
ATOM 12413 C CA . ALA B 1 707 ? 28.469 -45.375 5.629 1 87.38 707 ALA B CA 1
ATOM 12414 C C . ALA B 1 707 ? 27.891 -45.062 7.004 1 87.38 707 ALA B C 1
ATOM 12416 O O . ALA B 1 707 ? 27.484 -45.938 7.734 1 87.38 707 ALA B O 1
ATOM 12417 N N . SER B 1 708 ? 27.844 -43.781 7.309 1 88.25 708 SER B N 1
ATOM 12418 C CA . SER B 1 708 ? 27.391 -43.375 8.633 1 88.25 708 SER B CA 1
ATOM 12419 C C . SER B 1 708 ? 25.875 -43.375 8.719 1 88.25 708 SER B C 1
ATOM 12421 O O . SER B 1 708 ? 25.312 -43.281 9.812 1 88.25 708 SER B O 1
ATOM 12423 N N . LEU B 1 709 ? 25.25 -43.562 7.609 1 88.5 709 LEU B N 1
ATOM 12424 C CA . LEU B 1 709 ? 23.797 -43.531 7.605 1 88.5 709 LEU B CA 1
ATOM 12425 C C . LEU B 1 709 ? 23.234 -44.938 7.809 1 88.5 709 LEU B C 1
ATOM 12427 O O . LEU B 1 709 ? 23.812 -45.906 7.328 1 88.5 709 LEU B O 1
ATOM 12431 N N . ASP B 1 710 ? 22.141 -45.031 8.57 1 83 710 ASP B N 1
ATOM 12432 C CA . ASP B 1 710 ? 21.516 -46.312 8.898 1 83 710 ASP B CA 1
ATOM 12433 C C . ASP B 1 710 ? 21.094 -47.062 7.633 1 83 710 ASP B C 1
ATOM 12435 O O . ASP B 1 710 ? 21.031 -48.281 7.613 1 83 710 ASP B O 1
ATOM 12439 N N . PHE B 1 711 ? 20.844 -46.344 6.617 1 83.88 711 PHE B N 1
ATOM 12440 C CA . PHE B 1 711 ? 20.312 -46.938 5.402 1 83.88 711 PHE B CA 1
ATOM 12441 C C . PHE B 1 711 ? 21.344 -46.906 4.281 1 83.88 711 PHE B C 1
ATOM 12443 O O . PHE B 1 711 ? 20.984 -46.875 3.102 1 83.88 711 PHE B O 1
ATOM 12450 N N . ALA B 1 712 ? 22.547 -46.906 4.578 1 87.5 712 ALA B N 1
ATOM 12451 C CA . ALA B 1 712 ? 23.641 -46.75 3.623 1 87.5 712 ALA B CA 1
ATOM 12452 C C . ALA B 1 712 ? 23.656 -47.906 2.609 1 87.5 712 ALA B C 1
ATOM 12454 O O . ALA B 1 712 ? 23.828 -47.688 1.41 1 87.5 712 ALA B O 1
ATOM 12455 N N . ASN B 1 713 ? 23.469 -49.125 3.154 1 86.88 713 ASN B N 1
ATOM 12456 C CA . ASN B 1 713 ? 23.516 -50.312 2.281 1 86.88 713 ASN B CA 1
ATOM 12457 C C . ASN B 1 713 ? 22.422 -50.25 1.217 1 86.88 713 ASN B C 1
ATOM 12459 O O . ASN B 1 713 ? 22.641 -50.656 0.071 1 86.88 713 ASN B O 1
ATOM 12463 N N . LEU B 1 714 ? 21.328 -49.719 1.667 1 88.25 714 LEU B N 1
ATOM 12464 C CA . LEU B 1 714 ? 20.219 -49.594 0.734 1 88.25 714 LEU B CA 1
ATOM 12465 C C . LEU B 1 714 ? 20.547 -48.625 -0.379 1 88.25 714 LEU B C 1
ATOM 12467 O O . LEU B 1 714 ? 20.234 -48.844 -1.545 1 88.25 714 LEU B O 1
ATOM 12471 N N . ILE B 1 715 ? 21.203 -47.594 -0.077 1 87.62 715 ILE B N 1
ATOM 12472 C CA . ILE B 1 715 ? 21.547 -46.531 -1.026 1 87.62 715 ILE B CA 1
ATOM 12473 C C . ILE B 1 715 ? 22.625 -47.031 -1.984 1 87.62 715 ILE B C 1
ATOM 12475 O O . ILE B 1 715 ? 22.547 -46.812 -3.191 1 87.62 715 ILE B O 1
ATOM 12479 N N . VAL B 1 716 ? 23.547 -47.75 -1.414 1 88.94 716 VAL B N 1
ATOM 12480 C CA . VAL B 1 716 ? 24.641 -48.281 -2.211 1 88.94 716 VAL B CA 1
ATOM 12481 C C . VAL B 1 716 ? 24.109 -49.25 -3.246 1 88.94 716 VAL B C 1
ATOM 12483 O O . VAL B 1 716 ? 24.516 -49.25 -4.406 1 88.94 716 VAL B O 1
ATOM 12486 N N . GLU B 1 717 ? 23.219 -50.031 -2.812 1 87.81 717 GLU B N 1
ATOM 12487 C CA . GLU B 1 717 ? 22.656 -51.031 -3.703 1 87.81 717 GLU B CA 1
ATOM 12488 C C . GLU B 1 717 ? 21.781 -50.406 -4.773 1 87.81 717 GLU B C 1
ATOM 12490 O O . GLU B 1 717 ? 21.812 -50.781 -5.938 1 87.81 717 GLU B O 1
ATOM 12495 N N . SER B 1 718 ? 21.031 -49.406 -4.418 1 87.31 718 SER B N 1
ATOM 12496 C CA . SER B 1 718 ? 20.047 -48.812 -5.312 1 87.31 718 SER B CA 1
ATOM 12497 C C . SER B 1 718 ? 20.703 -47.812 -6.285 1 87.31 718 SER B C 1
ATOM 12499 O O . SER B 1 718 ? 20.281 -47.719 -7.441 1 87.31 718 SER B O 1
ATOM 12501 N N . LEU B 1 719 ? 21.688 -47.062 -5.836 1 86.19 719 LEU B N 1
ATOM 12502 C CA . LEU B 1 719 ? 22.25 -46 -6.652 1 86.19 719 LEU B CA 1
ATOM 12503 C C . LEU B 1 719 ? 23.641 -46.375 -7.172 1 86.19 719 LEU B C 1
ATOM 12505 O O . LEU B 1 719 ? 24.172 -45.719 -8.07 1 86.19 719 LEU B O 1
ATOM 12509 N N . ARG B 1 720 ? 24.219 -47.406 -6.691 1 86.75 720 ARG B N 1
ATOM 12510 C CA . ARG B 1 720 ? 25.547 -47.906 -7.098 1 86.75 720 ARG B CA 1
ATOM 12511 C C . ARG B 1 720 ? 26.609 -46.844 -6.832 1 86.75 720 ARG B C 1
ATOM 12513 O O . ARG B 1 720 ? 27.391 -46.5 -7.727 1 86.75 720 ARG B O 1
ATOM 12520 N N . ILE B 1 721 ? 26.484 -46.344 -5.676 1 85.69 721 ILE B N 1
ATOM 12521 C CA . ILE B 1 721 ? 27.484 -45.375 -5.238 1 85.69 721 ILE B CA 1
ATOM 12522 C C . ILE B 1 721 ? 28.375 -46 -4.168 1 85.69 721 ILE B C 1
ATOM 12524 O O . ILE B 1 721 ? 27.922 -46.844 -3.395 1 85.69 721 ILE B O 1
ATOM 12528 N N . PRO B 1 722 ? 29.625 -45.656 -4.164 1 85.88 722 PRO B N 1
ATOM 12529 C CA . PRO B 1 722 ? 30.516 -46.219 -3.154 1 85.88 722 PRO B CA 1
ATOM 12530 C C . PRO B 1 722 ? 30.109 -45.844 -1.729 1 85.88 722 PRO B C 1
ATOM 12532 O O . PRO B 1 722 ? 29.641 -44.719 -1.483 1 85.88 722 PRO B O 1
ATOM 12535 N N . LEU B 1 723 ? 30.344 -46.781 -0.87 1 87.56 723 LEU B N 1
ATOM 12536 C CA . LEU B 1 723 ? 29.938 -46.688 0.529 1 87.56 723 LEU B CA 1
ATOM 12537 C C . LEU B 1 723 ? 30.656 -45.531 1.21 1 87.56 723 LEU B C 1
ATOM 12539 O O . LEU B 1 723 ? 30.141 -44.938 2.158 1 87.56 723 LEU B O 1
ATOM 12543 N N . TYR B 1 724 ? 31.766 -45.094 0.674 1 84.88 724 TYR B N 1
ATOM 12544 C CA . TYR B 1 724 ? 32.562 -44.094 1.375 1 84.88 724 TYR B CA 1
ATOM 12545 C C . TYR B 1 724 ? 32.5 -42.75 0.667 1 84.88 724 TYR B C 1
ATOM 12547 O O . TYR B 1 724 ? 33.25 -41.844 0.974 1 84.88 724 TYR B O 1
ATOM 12555 N N . ASP B 1 725 ? 31.484 -42.656 -0.136 1 86 725 ASP B N 1
ATOM 12556 C CA . ASP B 1 725 ? 31.266 -41.375 -0.778 1 86 725 ASP B CA 1
ATOM 12557 C C . ASP B 1 725 ? 30.625 -40.375 0.189 1 86 725 ASP B C 1
ATOM 12559 O O . ASP B 1 725 ? 29.922 -40.781 1.12 1 86 725 ASP B O 1
ATOM 12563 N N . GLU B 1 726 ? 30.906 -39.125 -0.018 1 85.44 726 GLU B N 1
ATOM 12564 C CA . GLU B 1 726 ? 30.328 -38.062 0.786 1 85.44 726 GLU B CA 1
ATOM 12565 C C . GLU B 1 726 ? 28.953 -37.625 0.241 1 85.44 726 GLU B C 1
ATOM 12567 O O . GLU B 1 726 ? 28.797 -37.469 -0.969 1 85.44 726 GLU B O 1
ATOM 12572 N N . VAL B 1 727 ? 28.016 -37.688 1.119 1 88.94 727 VAL B N 1
ATOM 12573 C CA . VAL B 1 727 ? 26.656 -37.25 0.761 1 88.94 727 VAL B CA 1
ATOM 12574 C C . VAL B 1 727 ? 26.219 -36.125 1.676 1 88.94 727 VAL B C 1
ATOM 12576 O O . VAL B 1 727 ? 26.734 -35.969 2.787 1 88.94 727 VAL B O 1
ATOM 12579 N N . PHE B 1 728 ? 25.375 -35.25 1.115 1 91.69 728 PHE B N 1
ATOM 12580 C CA . PHE B 1 728 ? 24.828 -34.156 1.905 1 91.69 728 PHE B CA 1
ATOM 12581 C C . PHE B 1 728 ? 23.406 -34.469 2.346 1 91.69 728 PHE B C 1
ATOM 12583 O O . PHE B 1 728 ? 22.516 -34.656 1.511 1 91.69 728 PHE B O 1
ATOM 12590 N N . LEU B 1 729 ? 23.203 -34.562 3.625 1 93 729 LEU B N 1
ATOM 12591 C CA . LEU B 1 729 ? 21.875 -34.719 4.227 1 93 729 LEU B CA 1
ATOM 12592 C C . LEU B 1 729 ? 21.234 -33.375 4.527 1 93 729 LEU B C 1
ATOM 12594 O O . LEU B 1 729 ? 21.625 -32.719 5.48 1 93 729 LEU B O 1
ATOM 12598 N N . ALA B 1 730 ? 20.219 -33.031 3.711 1 93.88 730 ALA B N 1
ATOM 12599 C CA . ALA B 1 730 ? 19.594 -31.734 3.834 1 93.88 730 ALA B CA 1
ATOM 12600 C C . ALA B 1 730 ? 18.281 -31.828 4.605 1 93.88 730 ALA B C 1
ATOM 12602 O O . ALA B 1 730 ? 17.594 -32.875 4.559 1 93.88 730 ALA B O 1
ATOM 12603 N N . LYS B 1 731 ? 17.859 -30.766 5.305 1 92.12 731 LYS B N 1
ATOM 12604 C CA . LYS B 1 731 ? 16.562 -30.703 5.973 1 92.12 731 LYS B CA 1
ATOM 12605 C C . LYS B 1 731 ? 15.43 -30.578 4.961 1 92.12 731 LYS B C 1
ATOM 12607 O O . LYS B 1 731 ? 14.32 -31.062 5.195 1 92.12 731 LYS B O 1
ATOM 12612 N N . TRP B 1 732 ? 15.719 -29.875 3.914 1 92.88 732 TRP B N 1
ATOM 12613 C CA . TRP B 1 732 ? 14.758 -29.719 2.82 1 92.88 732 TRP B CA 1
ATOM 12614 C C . TRP B 1 732 ? 15.469 -29.328 1.531 1 92.88 732 TRP B C 1
ATOM 12616 O O . TRP B 1 732 ? 16.609 -28.844 1.563 1 92.88 732 TRP B O 1
ATOM 12626 N N . CYS B 1 733 ? 14.875 -29.609 0.511 1 94.12 733 CYS B N 1
ATOM 12627 C CA . CYS B 1 733 ? 15.32 -29.172 -0.809 1 94.12 733 CYS B CA 1
ATOM 12628 C C . CYS B 1 733 ? 14.148 -28.672 -1.641 1 94.12 733 CYS B C 1
ATOM 12630 O O . CYS B 1 733 ? 13.031 -29.188 -1.528 1 94.12 733 CYS B O 1
ATOM 12632 N N . LYS B 1 734 ? 14.375 -27.625 -2.361 1 92.31 734 LYS B N 1
ATOM 12633 C CA . LYS B 1 734 ? 13.383 -27.125 -3.307 1 92.31 734 LYS B CA 1
ATOM 12634 C C . LYS B 1 734 ? 13.844 -27.328 -4.746 1 92.31 734 LYS B C 1
ATOM 12636 O O . LYS B 1 734 ? 14.922 -26.875 -5.133 1 92.31 734 LYS B O 1
ATOM 12641 N N . VAL B 1 735 ? 13.078 -28.078 -5.391 1 93.06 735 VAL B N 1
ATOM 12642 C CA . VAL B 1 735 ? 13.352 -28.312 -6.805 1 93.06 735 VAL B CA 1
ATOM 12643 C C . VAL B 1 735 ? 12.297 -27.625 -7.656 1 93.06 735 VAL B C 1
ATOM 12645 O O . VAL B 1 735 ? 11.109 -27.969 -7.59 1 93.06 735 VAL B O 1
ATOM 12648 N N . PHE B 1 736 ? 12.633 -26.641 -8.484 1 89.75 736 PHE B N 1
ATOM 12649 C CA . PHE B 1 736 ? 11.75 -25.844 -9.32 1 89.75 736 PHE B CA 1
ATOM 12650 C C . PHE B 1 736 ? 10.602 -25.266 -8.5 1 89.75 736 PHE B C 1
ATOM 12652 O O . PHE B 1 736 ? 9.445 -25.344 -8.898 1 89.75 736 PHE B O 1
ATOM 12659 N N . GLY B 1 737 ? 10.93 -24.922 -7.289 1 88.5 737 GLY B N 1
ATOM 12660 C CA . GLY B 1 737 ? 9.961 -24.234 -6.449 1 88.5 737 GLY B CA 1
ATOM 12661 C C . GLY B 1 737 ? 9.203 -25.172 -5.527 1 88.5 737 GLY B C 1
ATOM 12662 O O . GLY B 1 737 ? 8.547 -24.734 -4.582 1 88.5 737 GLY B O 1
ATOM 12663 N N . THR B 1 738 ? 9.273 -26.5 -5.758 1 93.31 738 THR B N 1
ATOM 12664 C CA . THR B 1 738 ? 8.602 -27.484 -4.914 1 93.31 738 THR B CA 1
ATOM 12665 C C . THR B 1 738 ? 9.516 -27.938 -3.779 1 93.31 738 THR B C 1
ATOM 12667 O O . THR B 1 738 ? 10.633 -28.391 -4.023 1 93.31 738 THR B O 1
ATOM 12670 N N . GLU B 1 739 ? 9.016 -27.844 -2.613 1 93.88 739 GLU B N 1
ATOM 12671 C CA . GLU B 1 739 ? 9.812 -28.172 -1.435 1 93.88 739 GLU B CA 1
ATOM 12672 C C . GLU B 1 739 ? 9.594 -29.609 -0.997 1 93.88 739 GLU B C 1
ATOM 12674 O O . GLU B 1 739 ? 8.453 -30.062 -0.874 1 93.88 739 GLU B O 1
ATOM 12679 N N . TYR B 1 740 ? 10.609 -30.344 -0.865 1 95.94 740 TYR B N 1
ATOM 12680 C CA . TYR B 1 740 ? 10.609 -31.688 -0.308 1 95.94 740 TYR B CA 1
ATOM 12681 C C . TYR B 1 740 ? 11.242 -31.703 1.075 1 95.94 740 TYR B C 1
ATOM 12683 O O . TYR B 1 740 ? 12.352 -31.188 1.264 1 95.94 740 TYR B O 1
ATOM 12691 N N . ARG B 1 741 ? 10.562 -32.219 1.979 1 93.94 741 ARG B N 1
ATOM 12692 C CA . ARG B 1 741 ? 11.008 -32.281 3.367 1 93.94 741 ARG B CA 1
ATOM 12693 C C . ARG B 1 741 ? 10.539 -33.562 4.047 1 93.94 741 ARG B C 1
ATOM 12695 O O . ARG B 1 741 ? 9.547 -34.156 3.625 1 93.94 741 ARG B O 1
ATOM 12702 N N . PRO B 1 742 ? 11.211 -33.875 5.102 1 93.5 742 PRO B N 1
ATOM 12703 C CA . PRO B 1 742 ? 10.766 -35.062 5.84 1 93.5 742 PRO B CA 1
ATOM 12704 C C . PRO B 1 742 ? 9.32 -34.938 6.32 1 93.5 742 PRO B C 1
ATOM 12706 O O . PRO B 1 742 ? 8.867 -33.844 6.668 1 93.5 742 PRO B O 1
ATOM 12709 N N . HIS B 1 743 ? 8.617 -36.094 6.305 1 92.44 743 HIS B N 1
ATOM 12710 C CA . HIS B 1 743 ? 7.25 -36.25 6.801 1 92.44 743 HIS B CA 1
ATOM 12711 C C . HIS B 1 743 ? 6.23 -35.906 5.723 1 92.44 743 HIS B C 1
ATOM 12713 O O . HIS B 1 743 ? 5.023 -36.062 5.926 1 92.44 743 HIS B O 1
ATOM 12719 N N . SER B 1 744 ? 6.703 -35.469 4.59 1 94.12 744 SER B N 1
ATOM 12720 C CA . SER B 1 744 ? 5.809 -35.281 3.447 1 94.12 744 SER B CA 1
ATOM 12721 C C . SER B 1 744 ? 5.582 -36.625 2.729 1 94.12 744 SER B C 1
ATOM 12723 O O . SER B 1 744 ? 6.414 -37.531 2.812 1 94.12 744 SER B O 1
ATOM 12725 N N . ILE B 1 745 ? 4.457 -36.688 2.148 1 96.38 745 ILE B N 1
ATOM 12726 C CA . ILE B 1 745 ? 4.109 -37.906 1.398 1 96.38 745 ILE B CA 1
ATOM 12727 C C . ILE B 1 745 ? 4.297 -37.656 -0.096 1 96.38 745 ILE B C 1
ATOM 12729 O O . ILE B 1 745 ? 3.965 -36.562 -0.594 1 96.38 745 ILE B O 1
ATOM 12733 N N . VAL B 1 746 ? 4.871 -38.625 -0.78 1 96.94 746 VAL B N 1
ATOM 12734 C CA . VAL B 1 746 ? 5.035 -38.531 -2.227 1 96.94 746 VAL B CA 1
ATOM 12735 C C . VAL B 1 746 ? 4.488 -39.781 -2.896 1 96.94 746 VAL B C 1
ATOM 12737 O O . VAL B 1 746 ? 4.344 -40.812 -2.252 1 96.94 746 VAL B O 1
ATOM 12740 N N . VAL B 1 747 ? 4.148 -39.656 -4.137 1 96.56 747 VAL B N 1
ATOM 12741 C CA . VAL B 1 747 ? 3.721 -40.781 -4.934 1 96.56 747 VAL B CA 1
ATOM 12742 C C . VAL B 1 747 ? 4.926 -41.406 -5.637 1 96.56 747 VAL B C 1
ATOM 12744 O O . VAL B 1 747 ? 5.484 -40.812 -6.566 1 96.56 747 VAL B O 1
ATOM 12747 N N . VAL B 1 748 ? 5.27 -42.594 -5.309 1 94.69 748 VAL B N 1
ATOM 12748 C CA . VAL B 1 748 ? 6.523 -43.188 -5.758 1 94.69 748 VAL B CA 1
ATOM 12749 C C . VAL B 1 748 ? 6.242 -44.188 -6.891 1 94.69 748 VAL B C 1
ATOM 12751 O O . VAL B 1 748 ? 7.148 -44.531 -7.652 1 94.69 748 VAL B O 1
ATOM 12754 N N . GLY B 1 749 ? 5.086 -44.594 -6.965 1 91.94 749 GLY B N 1
ATOM 12755 C CA . GLY B 1 749 ? 4.711 -45.531 -8.008 1 91.94 749 GLY B CA 1
ATOM 12756 C C . GLY B 1 749 ? 3.227 -45.844 -8.031 1 91.94 749 GLY B C 1
ATOM 12757 O O . GLY B 1 749 ? 2.43 -45.125 -7.426 1 91.94 749 GLY B O 1
ATOM 12758 N N . LYS B 1 750 ? 2.926 -46.875 -8.906 1 92.56 750 LYS B N 1
ATOM 12759 C CA . LYS B 1 750 ? 1.555 -47.344 -9 1 92.56 750 LYS B CA 1
ATOM 12760 C C . LYS B 1 750 ? 1.509 -48.875 -8.898 1 92.56 750 LYS B C 1
ATOM 12762 O O . LYS B 1 750 ? 2.4 -49.562 -9.398 1 92.56 750 LYS B O 1
ATOM 12767 N N . TYR B 1 751 ? 0.484 -49.312 -8.203 1 91.69 751 TYR B N 1
ATOM 12768 C CA . TYR B 1 751 ? 0.237 -50.75 -8.188 1 91.69 751 TYR B CA 1
ATOM 12769 C C . TYR B 1 751 ? -0.31 -51.219 -9.523 1 91.69 751 TYR B C 1
ATOM 12771 O O . TYR B 1 751 ? -0.702 -50.406 -10.367 1 91.69 751 TYR B O 1
ATOM 12779 N N . GLU B 1 752 ? -0.341 -52.531 -9.617 1 88.12 752 GLU B N 1
ATOM 12780 C CA . GLU B 1 752 ? -0.92 -53.094 -10.828 1 88.12 752 GLU B CA 1
ATOM 12781 C C . GLU B 1 752 ? -2.4 -52.75 -10.953 1 88.12 752 GLU B C 1
ATOM 12783 O O . GLU B 1 752 ? -2.92 -52.625 -12.062 1 88.12 752 GLU B O 1
ATOM 12788 N N . SER B 1 753 ? -2.975 -52.5 -9.828 1 86.19 753 SER B N 1
ATOM 12789 C CA . SER B 1 753 ? -4.387 -52.125 -9.789 1 86.19 753 SER B CA 1
ATOM 12790 C C . SER B 1 753 ? -4.598 -50.688 -10.242 1 86.19 753 SER B C 1
ATOM 12792 O O . SER B 1 753 ? -5.723 -50.312 -10.562 1 86.19 753 SER B O 1
ATOM 12794 N N . GLY B 1 754 ? -3.57 -49.938 -10.383 1 87.38 754 GLY B N 1
ATOM 12795 C CA . GLY B 1 754 ? -3.695 -48.531 -10.773 1 87.38 754 GLY B CA 1
ATOM 12796 C C . GLY B 1 754 ? -3.645 -47.562 -9.602 1 87.38 754 GLY B C 1
ATOM 12797 O O . GLY B 1 754 ? -3.482 -46.375 -9.781 1 87.38 754 GLY B O 1
ATOM 12798 N N . ASP B 1 755 ? -3.711 -48.156 -8.398 1 92.5 755 ASP B N 1
ATOM 12799 C CA . ASP B 1 755 ? -3.672 -47.312 -7.195 1 92.5 755 ASP B CA 1
ATOM 12800 C C . ASP B 1 755 ? -2.27 -46.781 -6.957 1 92.5 755 ASP B C 1
ATOM 12802 O O . ASP B 1 755 ? -1.274 -47.406 -7.281 1 92.5 755 ASP B O 1
ATOM 12806 N N . PRO B 1 756 ? -2.205 -45.625 -6.473 1 94.81 756 PRO B N 1
ATOM 12807 C CA . PRO B 1 756 ? -0.894 -45.031 -6.215 1 94.81 756 PRO B CA 1
ATOM 12808 C C . PRO B 1 756 ? -0.164 -45.688 -5.043 1 94.81 756 PRO B C 1
ATOM 12810 O O . PRO B 1 756 ? -0.801 -46.125 -4.09 1 94.81 756 PRO B O 1
ATOM 12813 N N . MET B 1 757 ? 1.102 -45.812 -5.152 1 95.5 757 MET B N 1
ATOM 12814 C CA . MET B 1 757 ? 1.982 -46.188 -4.055 1 95.5 757 MET B CA 1
ATOM 12815 C C . MET B 1 757 ? 2.564 -44.969 -3.361 1 95.5 757 MET B C 1
ATOM 12817 O O . MET B 1 757 ? 3.17 -44.094 -4.012 1 95.5 757 MET B O 1
ATOM 12821 N N . PHE B 1 758 ? 2.355 -44.938 -2.021 1 96.56 758 PHE B N 1
ATOM 12822 C CA . PHE B 1 758 ? 2.777 -43.75 -1.283 1 96.56 758 PHE B CA 1
ATOM 12823 C C . PHE B 1 758 ? 4.066 -44 -0.515 1 96.56 758 PHE B C 1
ATOM 12825 O O . PHE B 1 758 ? 4.348 -45.156 -0.148 1 96.56 758 PHE B O 1
ATOM 12832 N N . GLY B 1 759 ? 4.891 -43 -0.403 1 96.75 759 GLY B N 1
ATOM 12833 C CA . GLY B 1 759 ? 6.082 -43 0.431 1 96.75 759 GLY B CA 1
ATOM 12834 C C . GLY B 1 759 ? 6.195 -41.781 1.32 1 96.75 759 GLY B C 1
ATOM 12835 O O . GLY B 1 759 ? 5.973 -40.656 0.869 1 96.75 759 GLY B O 1
ATOM 12836 N N . LYS B 1 760 ? 6.406 -42.031 2.562 1 96.19 760 LYS B N 1
ATOM 12837 C CA . LYS B 1 760 ? 6.676 -40.938 3.49 1 96.19 760 LYS B CA 1
ATOM 12838 C C . LYS B 1 760 ? 8.164 -40.625 3.549 1 96.19 760 LYS B C 1
ATOM 12840 O O . LYS B 1 760 ? 8.977 -41.469 3.941 1 96.19 760 LYS B O 1
ATOM 12845 N N . ILE B 1 761 ? 8.555 -39.375 3.203 1 96.25 761 ILE B N 1
ATOM 12846 C CA . ILE B 1 761 ? 9.953 -39 3.148 1 96.25 761 ILE B CA 1
ATOM 12847 C C . ILE B 1 761 ? 10.555 -39.031 4.551 1 96.25 761 ILE B C 1
ATOM 12849 O O . ILE B 1 761 ? 10.008 -38.438 5.488 1 96.25 761 ILE B O 1
ATOM 12853 N N . SER B 1 762 ? 11.641 -39.688 4.688 1 93.88 762 SER B N 1
ATOM 12854 C CA . SER B 1 762 ? 12.367 -39.719 5.953 1 93.88 762 SER B CA 1
ATOM 12855 C C . SER B 1 762 ? 13.594 -38.812 5.895 1 93.88 762 SER B C 1
ATOM 12857 O O . SER B 1 762 ? 13.891 -38.094 6.863 1 93.88 762 SER B O 1
ATOM 12859 N N . HIS B 1 763 ? 14.328 -38.906 4.73 1 93.94 763 HIS B N 1
ATOM 12860 C CA . HIS B 1 763 ? 15.523 -38.062 4.566 1 93.94 763 HIS B CA 1
ATOM 12861 C C . HIS B 1 763 ? 15.633 -37.531 3.143 1 93.94 763 HIS B C 1
ATOM 12863 O O . HIS B 1 763 ? 15.125 -38.156 2.203 1 93.94 763 HIS B O 1
ATOM 12869 N N . VAL B 1 764 ? 16.25 -36.438 3.02 1 95.62 764 VAL B N 1
ATOM 12870 C CA . VAL B 1 764 ? 16.547 -35.812 1.732 1 95.62 764 VAL B CA 1
ATOM 12871 C C . VAL B 1 764 ? 18.062 -35.781 1.526 1 95.62 764 VAL B C 1
ATOM 12873 O O . VAL B 1 764 ? 18.781 -35.188 2.326 1 95.62 764 VAL B O 1
ATOM 12876 N N . LEU B 1 765 ? 18.5 -36.375 0.468 1 93.38 765 LEU B N 1
ATOM 12877 C CA . LEU B 1 765 ? 19.938 -36.5 0.2 1 93.38 765 LEU B CA 1
ATOM 12878 C C . LEU B 1 765 ? 20.297 -35.812 -1.112 1 93.38 765 LEU B C 1
ATOM 12880 O O . LEU B 1 765 ? 19.531 -35.875 -2.084 1 93.38 765 LEU B O 1
ATOM 12884 N N . LEU B 1 766 ? 21.375 -35.219 -1.05 1 92.06 766 LEU B N 1
ATOM 12885 C CA . LEU B 1 766 ? 21.938 -34.656 -2.27 1 92.06 766 LEU B CA 1
ATOM 12886 C C . LEU B 1 766 ? 23.234 -35.375 -2.652 1 92.06 766 LEU B C 1
ATOM 12888 O O . LEU B 1 766 ? 24.172 -35.438 -1.855 1 92.06 766 LEU B O 1
ATOM 12892 N N . ILE B 1 767 ? 23.219 -35.938 -3.852 1 86 767 ILE B N 1
ATOM 12893 C CA . ILE B 1 767 ? 24.375 -36.594 -4.402 1 86 767 ILE B CA 1
ATOM 12894 C C . ILE B 1 767 ? 24.703 -36.031 -5.781 1 86 767 ILE B C 1
ATOM 12896 O O . ILE B 1 767 ? 23.891 -36.125 -6.703 1 86 767 ILE B O 1
ATOM 12900 N N . ASN B 1 768 ? 25.781 -35.5 -5.984 1 77.94 768 ASN B N 1
ATOM 12901 C CA . ASN B 1 768 ? 26.219 -34.938 -7.254 1 77.94 768 ASN B CA 1
ATOM 12902 C C . ASN B 1 768 ? 25.172 -33.969 -7.816 1 77.94 768 ASN B C 1
ATOM 12904 O O . ASN B 1 768 ? 24.766 -34.094 -8.969 1 77.94 768 ASN B O 1
ATOM 12908 N N . SER B 1 769 ? 24.562 -33.125 -7.059 1 79.38 769 SER B N 1
ATOM 12909 C CA . SER B 1 769 ? 23.609 -32.062 -7.43 1 79.38 769 SER B CA 1
ATOM 12910 C C . SER B 1 769 ? 22.25 -32.656 -7.766 1 79.38 769 SER B C 1
ATOM 12912 O O . SER B 1 769 ? 21.406 -31.969 -8.344 1 79.38 769 SER B O 1
ATOM 12914 N N . HIS B 1 770 ? 22.125 -33.938 -7.484 1 88.56 770 HIS B N 1
ATOM 12915 C CA . HIS B 1 770 ? 20.812 -34.562 -7.633 1 88.56 770 HIS B CA 1
ATOM 12916 C C . HIS B 1 770 ? 20.172 -34.812 -6.273 1 88.56 770 HIS B C 1
ATOM 12918 O O . HIS B 1 770 ? 20.859 -35.156 -5.305 1 88.56 770 HIS B O 1
ATOM 12924 N N . VAL B 1 771 ? 18.922 -34.656 -6.289 1 94.5 771 VAL B N 1
ATOM 12925 C CA . VAL B 1 771 ? 18.188 -34.812 -5.035 1 94.5 771 VAL B CA 1
ATOM 12926 C C . VAL B 1 771 ? 17.562 -36.219 -4.965 1 94.5 771 VAL B C 1
ATOM 12928 O O . VAL B 1 771 ? 16.844 -36.625 -5.875 1 94.5 771 VAL B O 1
ATOM 12931 N N . PHE B 1 772 ? 17.891 -36.906 -3.934 1 94.75 772 PHE B N 1
ATOM 12932 C CA . PHE B 1 772 ? 17.328 -38.219 -3.674 1 94.75 772 PHE B CA 1
ATOM 12933 C C . PHE B 1 772 ? 16.5 -38.219 -2.393 1 94.75 772 PHE B C 1
ATOM 12935 O O . PHE B 1 772 ? 16.875 -37.562 -1.411 1 94.75 772 PHE B O 1
ATOM 12942 N N . LEU B 1 773 ? 15.422 -38.938 -2.422 1 96.69 773 LEU B N 1
ATOM 12943 C CA . LEU B 1 773 ? 14.547 -39.062 -1.26 1 96.69 773 LEU B CA 1
ATOM 12944 C C . LEU B 1 773 ? 14.617 -40.469 -0.674 1 96.69 773 LEU B C 1
ATOM 12946 O O . LEU B 1 773 ? 14.406 -41.469 -1.386 1 96.69 773 LEU B O 1
ATOM 12950 N N . VAL B 1 774 ? 14.969 -40.531 0.587 1 95.75 774 VAL B N 1
ATOM 12951 C CA . VAL B 1 774 ? 14.781 -41.75 1.341 1 95.75 774 VAL B CA 1
ATOM 12952 C C . VAL B 1 774 ? 13.391 -41.781 1.966 1 95.75 774 VAL B C 1
ATOM 12954 O O . VAL B 1 774 ? 13.016 -40.844 2.691 1 95.75 774 VAL B O 1
ATOM 12957 N N . TYR B 1 775 ? 12.648 -42.812 1.607 1 96.31 775 TYR B N 1
ATOM 12958 C CA . TYR B 1 775 ? 11.273 -42.781 2.084 1 96.31 775 TYR B CA 1
ATOM 12959 C C . TYR B 1 775 ? 10.867 -44.156 2.639 1 96.31 775 TYR B C 1
ATOM 12961 O O . TYR B 1 775 ? 11.469 -45.156 2.295 1 96.31 775 TYR B O 1
ATOM 12969 N N . GLU B 1 776 ? 9.891 -44.094 3.545 1 95.75 776 GLU B N 1
ATOM 12970 C CA . GLU B 1 776 ? 9.219 -45.281 4.051 1 95.75 776 GLU B CA 1
ATOM 12971 C C . GLU B 1 776 ? 8.008 -45.656 3.193 1 95.75 776 GLU B C 1
ATOM 12973 O O . GLU B 1 776 ? 7.145 -44.812 2.949 1 95.75 776 GLU B O 1
ATOM 12978 N N . VAL B 1 777 ? 7.941 -46.844 2.814 1 95.75 777 VAL B N 1
ATOM 12979 C CA . VAL B 1 777 ? 6.852 -47.281 1.951 1 95.75 777 VAL B CA 1
ATOM 12980 C C . VAL B 1 777 ? 5.57 -47.438 2.771 1 95.75 777 VAL B C 1
ATOM 12982 O O . VAL B 1 777 ? 5.59 -48 3.865 1 95.75 777 VAL B O 1
ATOM 12985 N N . TRP B 1 778 ? 4.535 -46.938 2.244 1 96.25 778 TRP B N 1
ATOM 12986 C CA . TRP B 1 778 ? 3.221 -47.062 2.865 1 96.25 778 TRP B CA 1
ATOM 12987 C C . TRP B 1 778 ? 2.312 -47.969 2.045 1 96.25 778 TRP B C 1
ATOM 12989 O O . TRP B 1 778 ? 2.377 -47.969 0.813 1 96.25 778 TRP B O 1
ATOM 12999 N N . HIS B 1 779 ? 1.521 -48.688 2.752 1 93.56 779 HIS B N 1
ATOM 13000 C CA . HIS B 1 779 ? 0.571 -49.594 2.09 1 93.56 779 HIS B CA 1
ATOM 13001 C C . HIS B 1 779 ? -0.746 -48.875 1.805 1 93.56 779 HIS B C 1
ATOM 13003 O O . HIS B 1 779 ? -1.377 -48.344 2.719 1 93.56 779 HIS B O 1
ATOM 13009 N N . THR B 1 780 ? -1.117 -48.906 0.539 1 95.25 780 THR B N 1
ATOM 13010 C CA . THR B 1 780 ? -2.398 -48.344 0.144 1 95.25 780 THR B CA 1
ATOM 13011 C C . THR B 1 780 ? -3.51 -49.375 0.229 1 95.25 780 THR B C 1
ATOM 13013 O O . THR B 1 780 ? -3.48 -50.375 -0.486 1 95.25 780 THR B O 1
ATOM 13016 N N . VAL B 1 781 ? -4.465 -49.156 1.067 1 93 781 VAL B N 1
ATOM 13017 C CA . VAL B 1 781 ? -5.598 -50.094 1.218 1 93 781 VAL B CA 1
ATOM 13018 C C . VAL B 1 781 ? -6.555 -49.906 0.039 1 93 781 VAL B C 1
ATOM 13020 O O . VAL B 1 781 ? -7.016 -50.906 -0.539 1 93 781 VAL B O 1
ATOM 13023 N N . GLY B 1 782 ? -6.844 -48.688 -0.248 1 93.62 782 GLY B N 1
ATOM 13024 C CA . GLY B 1 782 ? -7.746 -48.375 -1.349 1 93.62 782 GLY B CA 1
ATOM 13025 C C . GLY B 1 782 ? -8.344 -47 -1.267 1 93.62 782 GLY B C 1
ATOM 13026 O O . GLY B 1 782 ? -8.07 -46.25 -0.327 1 93.62 782 GLY B O 1
ATOM 13027 N N . PHE B 1 783 ? -9.07 -46.75 -2.352 1 95.5 783 PHE B N 1
ATOM 13028 C CA . PHE B 1 783 ? -9.734 -45.438 -2.439 1 95.5 783 PHE B CA 1
ATOM 13029 C C . PHE B 1 783 ? -11.102 -45.5 -1.773 1 95.5 783 PHE B C 1
ATOM 13031 O O . PHE B 1 783 ? -11.914 -46.375 -2.08 1 95.5 783 PHE B O 1
ATOM 13038 N N . ARG B 1 784 ? -11.367 -44.625 -0.769 1 95.12 784 ARG B N 1
ATOM 13039 C CA . ARG B 1 784 ? -12.68 -44.5 -0.141 1 95.12 784 ARG B CA 1
ATOM 13040 C C . ARG B 1 784 ? -13.43 -43.281 -0.696 1 95.12 784 ARG B C 1
ATOM 13042 O O . ARG B 1 784 ? -13.164 -42.156 -0.304 1 95.12 784 ARG B O 1
ATOM 13049 N N . ARG B 1 785 ? -14.43 -43.5 -1.369 1 96.31 785 ARG B N 1
ATOM 13050 C CA . ARG B 1 785 ? -15.156 -42.438 -2.086 1 96.31 785 ARG B CA 1
ATOM 13051 C C . ARG B 1 785 ? -15.789 -41.438 -1.116 1 96.31 785 ARG B C 1
ATOM 13053 O O . ARG B 1 785 ? -15.758 -40.25 -1.355 1 96.31 785 ARG B O 1
ATOM 13060 N N . HIS B 1 786 ? -16.344 -41.938 0.026 1 96.69 786 HIS B N 1
ATOM 13061 C CA . HIS B 1 786 ? -17.031 -41.094 0.978 1 96.69 786 HIS B CA 1
ATOM 13062 C C . HIS B 1 786 ? -16.094 -40 1.505 1 96.69 786 HIS B C 1
ATOM 13064 O O . HIS B 1 786 ? -16.547 -38.875 1.8 1 96.69 786 HIS B O 1
ATOM 13070 N N . TYR B 1 787 ? -14.836 -40.312 1.594 1 96.12 787 TYR B N 1
ATOM 13071 C CA . TYR B 1 787 ? -13.836 -39.344 2.064 1 96.12 787 TYR B CA 1
ATOM 13072 C C . TYR B 1 787 ? -13.008 -38.812 0.906 1 96.12 787 TYR B C 1
ATOM 13074 O O . TYR B 1 787 ? -12.148 -37.938 1.099 1 96.12 787 TYR B O 1
ATOM 13082 N N . HIS B 1 788 ? -13.273 -39.312 -0.29 1 97.12 788 HIS B N 1
ATOM 13083 C CA . HIS B 1 788 ? -12.555 -38.969 -1.509 1 97.12 788 HIS B CA 1
ATOM 13084 C C . HIS B 1 788 ? -11.047 -38.969 -1.27 1 97.12 788 HIS B C 1
ATOM 13086 O O . HIS B 1 788 ? -10.367 -37.969 -1.582 1 97.12 788 HIS B O 1
ATOM 13092 N N . SER B 1 789 ? -10.562 -39.938 -0.679 1 96.56 789 SER B N 1
ATOM 13093 C CA . SER B 1 789 ? -9.148 -40.062 -0.32 1 96.56 789 SER B CA 1
ATOM 13094 C C . SER B 1 789 ? -8.711 -41.531 -0.289 1 96.56 789 SER B C 1
ATOM 13096 O O . SER B 1 789 ? -9.555 -42.438 -0.275 1 96.56 789 SER B O 1
ATOM 13098 N N . TYR B 1 790 ? -7.48 -41.719 -0.372 1 96.5 790 TYR B N 1
ATOM 13099 C CA . TYR B 1 790 ? -6.914 -43.031 -0.238 1 96.5 790 TYR B CA 1
ATOM 13100 C C . TYR B 1 790 ? -6.602 -43.375 1.22 1 96.5 790 TYR B C 1
ATOM 13102 O O . TYR B 1 790 ? -6.102 -42.5 1.954 1 96.5 790 TYR B O 1
ATOM 13110 N N . VAL B 1 791 ? -6.988 -44.5 1.61 1 96 791 VAL B N 1
ATOM 13111 C CA . VAL B 1 791 ? -6.633 -44.969 2.941 1 96 791 VAL B CA 1
ATOM 13112 C C . VAL B 1 791 ? -5.301 -45.719 2.883 1 96 791 VAL B C 1
ATOM 13114 O O . VAL B 1 791 ? -5.113 -46.594 2.053 1 96 791 VAL B O 1
ATOM 13117 N N . ALA B 1 792 ? -4.379 -45.25 3.693 1 95.06 792 ALA B N 1
ATOM 13118 C CA . ALA B 1 792 ? -3.049 -45.844 3.707 1 95.06 792 ALA B CA 1
ATOM 13119 C C . ALA B 1 792 ? -2.529 -46 5.137 1 95.06 792 ALA B C 1
ATOM 13121 O O . ALA B 1 792 ? -3.033 -45.375 6.055 1 95.06 792 ALA B O 1
ATOM 13122 N N . TYR B 1 793 ? -1.572 -46.938 5.312 1 93 793 TYR B N 1
ATOM 13123 C CA . TYR B 1 793 ? -0.906 -47.156 6.594 1 93 793 TYR B CA 1
ATOM 13124 C C . TYR B 1 793 ? 0.578 -47.438 6.395 1 93 793 TYR B C 1
ATOM 13126 O O . TYR B 1 793 ? 0.983 -47.969 5.352 1 93 793 TYR B O 1
ATOM 13134 N N . PRO B 1 794 ? 1.297 -47 7.355 1 91.38 794 PRO B N 1
ATOM 13135 C CA . PRO B 1 794 ? 2.703 -47.406 7.277 1 91.38 794 PRO B CA 1
ATOM 13136 C C . PRO B 1 794 ? 2.893 -48.938 7.398 1 91.38 794 PRO B C 1
ATOM 13138 O O . PRO B 1 794 ? 2.172 -49.594 8.156 1 91.38 794 PRO B O 1
ATOM 13141 N N . LEU B 1 795 ? 3.857 -49.406 6.684 1 91.31 795 LEU B N 1
ATOM 13142 C CA . LEU B 1 795 ? 4.168 -50.812 6.793 1 91.31 795 LEU B CA 1
ATOM 13143 C C . LEU B 1 795 ? 4.828 -51.125 8.125 1 91.31 795 LEU B C 1
ATOM 13145 O O . LEU B 1 795 ? 5.582 -50.312 8.656 1 91.31 795 LEU B O 1
ATOM 13149 N N . GLN B 1 796 ? 4.453 -52.25 8.68 1 87.94 796 GLN B N 1
ATOM 13150 C CA . GLN B 1 796 ? 5.109 -52.75 9.883 1 87.94 796 GLN B CA 1
ATOM 13151 C C . GLN B 1 796 ? 5.766 -54.125 9.617 1 87.94 796 GLN B C 1
ATOM 13153 O O . GLN B 1 796 ? 5.078 -55.125 9.414 1 87.94 796 GLN B O 1
ATOM 13158 N N . PRO B 1 797 ? 7.059 -54.281 9.727 1 89.56 797 PRO B N 1
ATOM 13159 C CA . PRO B 1 797 ? 8.07 -53.25 9.984 1 89.56 797 PRO B CA 1
ATOM 13160 C C . PRO B 1 797 ? 8.219 -52.281 8.82 1 89.56 797 PRO B C 1
ATOM 13162 O O . PRO B 1 797 ? 7.895 -52.594 7.68 1 89.56 797 PRO B O 1
ATOM 13165 N N . PRO B 1 798 ? 8.805 -51.156 9.055 1 90.69 798 PRO B N 1
ATOM 13166 C CA . PRO B 1 798 ? 8.953 -50.156 8 1 90.69 798 PRO B CA 1
ATOM 13167 C C . PRO B 1 798 ? 9.906 -50.625 6.895 1 90.69 798 PRO B C 1
ATOM 13169 O O . PRO B 1 798 ? 10.938 -51.219 7.176 1 90.69 798 PRO B O 1
ATOM 13172 N N . GLU B 1 799 ? 9.453 -50.469 5.695 1 92.06 799 GLU B N 1
ATOM 13173 C CA . GLU B 1 799 ? 10.297 -50.656 4.523 1 92.06 799 GLU B CA 1
ATOM 13174 C C . GLU B 1 799 ? 10.789 -49.344 3.947 1 92.06 799 GLU B C 1
ATOM 13176 O O . GLU B 1 799 ? 9.992 -48.438 3.674 1 92.06 799 GLU B O 1
ATOM 13181 N N . VAL B 1 800 ? 12.109 -49.344 3.844 1 93.31 800 VAL B N 1
ATOM 13182 C CA . VAL B 1 800 ? 12.719 -48.094 3.4 1 93.31 800 VAL B CA 1
ATOM 13183 C C . VAL B 1 800 ? 13.25 -48.281 1.979 1 93.31 800 VAL B C 1
ATOM 13185 O O . VAL B 1 800 ? 13.75 -49.344 1.613 1 93.31 800 VAL B O 1
ATOM 13188 N N . ALA B 1 801 ? 13.047 -47.25 1.16 1 94.19 801 ALA B N 1
ATOM 13189 C CA . ALA B 1 801 ? 13.539 -47.219 -0.214 1 94.19 801 ALA B CA 1
ATOM 13190 C C . ALA B 1 801 ? 14.062 -45.812 -0.575 1 94.19 801 ALA B C 1
ATOM 13192 O O . ALA B 1 801 ? 13.938 -44.875 0.211 1 94.19 801 ALA B O 1
ATOM 13193 N N . VAL B 1 802 ? 14.773 -45.781 -1.745 1 94.5 802 VAL B N 1
ATOM 13194 C CA . VAL B 1 802 ? 15.352 -44.531 -2.195 1 94.5 802 VAL B CA 1
ATOM 13195 C C . VAL B 1 802 ? 14.93 -44.25 -3.637 1 94.5 802 VAL B C 1
ATOM 13197 O O . VAL B 1 802 ? 14.828 -45.156 -4.449 1 94.5 802 VAL B O 1
ATOM 13200 N N . LEU B 1 803 ? 14.617 -43.031 -3.902 1 94.12 803 LEU B N 1
ATOM 13201 C CA . LEU B 1 803 ? 14.203 -42.625 -5.242 1 94.12 803 LEU B CA 1
ATOM 13202 C C . LEU B 1 803 ? 14.664 -41.188 -5.555 1 94.12 803 LEU B C 1
ATOM 13204 O O . LEU B 1 803 ? 14.68 -40.344 -4.672 1 94.12 803 LEU B O 1
ATOM 13208 N N . SER B 1 804 ? 15.039 -41 -6.777 1 94.25 804 SER B N 1
ATOM 13209 C CA . SER B 1 804 ? 15.344 -39.656 -7.227 1 94.25 804 SER B CA 1
ATOM 13210 C C . SER B 1 804 ? 14.078 -38.844 -7.422 1 94.25 804 SER B C 1
ATOM 13212 O O . SER B 1 804 ? 13.055 -39.375 -7.871 1 94.25 804 SER B O 1
ATOM 13214 N N . VAL B 1 805 ? 14.125 -37.594 -7.172 1 95.06 805 VAL B N 1
ATOM 13215 C CA . VAL B 1 805 ? 12.977 -36.719 -7.32 1 95.06 805 VAL B CA 1
ATOM 13216 C C . VAL B 1 805 ? 12.523 -36.688 -8.781 1 95.06 805 VAL B C 1
ATOM 13218 O O . VAL B 1 805 ? 11.336 -36.562 -9.062 1 95.06 805 VAL B O 1
ATOM 13221 N N . ASP B 1 806 ? 13.43 -36.875 -9.688 1 90.88 806 ASP B N 1
ATOM 13222 C CA . ASP B 1 806 ? 13.141 -36.844 -11.117 1 90.88 806 ASP B CA 1
ATOM 13223 C C . ASP B 1 806 ? 12.312 -38.031 -11.547 1 90.88 806 ASP B C 1
ATOM 13225 O O . ASP B 1 806 ? 11.695 -38.031 -12.609 1 90.88 806 ASP B O 1
ATOM 13229 N N . CYS B 1 807 ? 12.273 -39.031 -10.664 1 92 807 CYS B N 1
ATOM 13230 C CA . CYS B 1 807 ? 11.578 -40.25 -11.016 1 92 807 CYS B CA 1
ATOM 13231 C C . CYS B 1 807 ? 10.195 -40.312 -10.367 1 92 807 CYS B C 1
ATOM 13233 O O . CYS B 1 807 ? 9.469 -41.281 -10.531 1 92 807 CYS B O 1
ATOM 13235 N N . LEU B 1 808 ? 9.82 -39.312 -9.734 1 94.19 808 LEU B N 1
ATOM 13236 C CA . LEU B 1 808 ? 8.508 -39.281 -9.117 1 94.19 808 LEU B CA 1
ATOM 13237 C C . LEU B 1 808 ? 7.406 -39.219 -10.172 1 94.19 808 LEU B C 1
ATOM 13239 O O . LEU B 1 808 ? 7.559 -38.562 -11.195 1 94.19 808 LEU B O 1
ATOM 13243 N N . ILE B 1 809 ? 6.316 -39.844 -9.906 1 90.62 809 ILE B N 1
ATOM 13244 C CA . ILE B 1 809 ? 5.18 -39.844 -10.828 1 90.62 809 ILE B CA 1
ATOM 13245 C C . ILE B 1 809 ? 4.516 -38.469 -10.789 1 90.62 809 ILE B C 1
ATOM 13247 O O . ILE B 1 809 ? 4.078 -37.938 -11.828 1 90.62 809 ILE B O 1
ATOM 13251 N N . ASP B 1 810 ? 4.422 -38 -9.664 1 92.25 810 ASP B N 1
ATOM 13252 C CA . ASP B 1 810 ? 3.895 -36.656 -9.414 1 92.25 810 ASP B CA 1
ATOM 13253 C C . ASP B 1 810 ? 4.824 -35.875 -8.508 1 92.25 810 ASP B C 1
ATOM 13255 O O . ASP B 1 810 ? 5.223 -36.344 -7.445 1 92.25 810 ASP B O 1
ATOM 13259 N N . PHE B 1 811 ? 5.105 -34.719 -8.953 1 92.38 811 PHE B N 1
ATOM 13260 C CA . PHE B 1 811 ? 6.117 -33.938 -8.25 1 92.38 811 PHE B CA 1
ATOM 13261 C C . PHE B 1 811 ? 5.527 -33.25 -7.016 1 92.38 811 PHE B C 1
ATOM 13263 O O . PHE B 1 811 ? 6.262 -32.75 -6.164 1 92.38 811 PHE B O 1
ATOM 13270 N N . THR B 1 812 ? 4.262 -33.281 -6.762 1 93.19 812 THR B N 1
ATOM 13271 C CA . THR B 1 812 ? 3.635 -32.531 -5.68 1 93.19 812 THR B CA 1
ATOM 13272 C C . THR B 1 812 ? 3.646 -33.344 -4.387 1 93.19 812 THR B C 1
ATOM 13274 O O . THR B 1 812 ? 3.113 -34.469 -4.34 1 93.19 812 THR B O 1
ATOM 13277 N N . PRO B 1 813 ? 4.207 -32.781 -3.322 1 95.25 813 PRO B N 1
ATOM 13278 C CA . PRO B 1 813 ? 4.125 -33.438 -2.027 1 95.25 813 PRO B CA 1
ATOM 13279 C C . PRO B 1 813 ? 2.719 -33.438 -1.432 1 95.25 813 PRO B C 1
ATOM 13281 O O . PRO B 1 813 ? 1.948 -32.5 -1.705 1 95.25 813 PRO B O 1
ATOM 13284 N N . LEU B 1 814 ? 2.422 -34.406 -0.682 1 95.94 814 LEU B N 1
ATOM 13285 C CA . LEU B 1 814 ? 1.123 -34.594 -0.04 1 95.94 814 LEU B CA 1
ATOM 13286 C C . LEU B 1 814 ? 1.278 -34.75 1.468 1 95.94 814 LEU B C 1
ATOM 13288 O O . LEU B 1 814 ? 2.387 -34.656 1.998 1 95.94 814 LEU B O 1
ATOM 13292 N N . HIS B 1 815 ? 0.108 -34.938 2.105 1 93.56 815 HIS B N 1
ATOM 13293 C CA . HIS B 1 815 ? 0.08 -35.125 3.553 1 93.56 815 HIS B CA 1
ATOM 13294 C C . HIS B 1 815 ? -0.903 -36.219 3.949 1 93.56 815 HIS B C 1
ATOM 13296 O O . HIS B 1 815 ? -1.933 -36.406 3.295 1 93.56 815 HIS B O 1
ATOM 13302 N N . ALA B 1 816 ? -0.513 -36.969 4.918 1 93.94 816 ALA B N 1
ATOM 13303 C CA . ALA B 1 816 ? -1.399 -37.969 5.48 1 93.94 816 ALA B CA 1
ATOM 13304 C C . ALA B 1 816 ? -2.119 -37.438 6.719 1 93.94 816 ALA B C 1
ATOM 13306 O O . ALA B 1 816 ? -1.479 -37.125 7.719 1 93.94 816 ALA B O 1
ATOM 13307 N N . SER B 1 817 ? -3.396 -37.375 6.633 1 91.5 817 SER B N 1
ATOM 13308 C CA . SER B 1 817 ? -4.184 -36.875 7.746 1 91.5 817 SER B CA 1
ATOM 13309 C C . SER B 1 817 ? -5.082 -37.969 8.336 1 91.5 817 SER B C 1
ATOM 13311 O O . SER B 1 817 ? -5.328 -38.969 7.695 1 91.5 817 SER B O 1
ATOM 13313 N N . LYS B 1 818 ? -5.504 -37.688 9.562 1 88.62 818 LYS B N 1
ATOM 13314 C CA . LYS B 1 818 ? -6.461 -38.562 10.211 1 88.62 818 LYS B CA 1
ATOM 13315 C C . LYS B 1 818 ? -7.852 -37.938 10.25 1 88.62 818 LYS B C 1
ATOM 13317 O O . LYS B 1 818 ? -7.988 -36.719 10.297 1 88.62 818 LYS B O 1
ATOM 13322 N N . SER B 1 819 ? -8.797 -38.812 10.117 1 86.12 819 SER B N 1
ATOM 13323 C CA . SER B 1 819 ? -10.164 -38.344 10.289 1 86.12 819 SER B CA 1
ATOM 13324 C C . SER B 1 819 ? -10.492 -38.125 11.758 1 86.12 819 SER B C 1
ATOM 13326 O O . SER B 1 819 ? -9.766 -38.594 12.641 1 86.12 819 SER B O 1
ATOM 13328 N N . TYR B 1 820 ? -11.594 -37.406 12.016 1 86.25 820 TYR B N 1
ATOM 13329 C CA . TYR B 1 820 ? -12.008 -37.094 13.383 1 86.25 820 TYR B CA 1
ATOM 13330 C C . TYR B 1 820 ? -12.734 -38.281 14.016 1 86.25 820 TYR B C 1
ATOM 13332 O O . TYR B 1 820 ? -12.984 -38.281 15.219 1 86.25 820 TYR B O 1
ATOM 13340 N N . ARG B 1 821 ? -13.164 -39.25 13.297 1 77.5 821 ARG B N 1
ATOM 13341 C CA . ARG B 1 821 ? -13.789 -40.469 13.82 1 77.5 821 ARG B CA 1
ATOM 13342 C C . ARG B 1 821 ? -12.812 -41.25 14.68 1 77.5 821 ARG B C 1
ATOM 13344 O O . ARG B 1 821 ? -13.227 -42.062 15.531 1 77.5 821 ARG B O 1
ATOM 13351 N N . GLY B 1 822 ? -11.711 -40.938 14.688 1 71.81 822 GLY B N 1
ATOM 13352 C CA . GLY B 1 822 ? -10.734 -41.719 15.438 1 71.81 822 GLY B CA 1
ATOM 13353 C C . GLY B 1 822 ? -10.359 -43.031 14.766 1 71.81 822 GLY B C 1
ATOM 13354 O O . GLY B 1 822 ? -11 -43.438 13.797 1 71.81 822 GLY B O 1
ATOM 13355 N N . GLY B 1 823 ? -9.148 -43.531 14.688 1 74.94 823 GLY B N 1
ATOM 13356 C CA . GLY B 1 823 ? -8.672 -44.781 14.102 1 74.94 823 GLY B CA 1
ATOM 13357 C C . GLY B 1 823 ? -7.211 -44.75 13.703 1 74.94 823 GLY B C 1
ATOM 13358 O O . GLY B 1 823 ? -6.527 -43.75 13.938 1 74.94 823 GLY B O 1
ATOM 13359 N N . ARG B 1 824 ? -6.98 -45.906 13.211 1 80.88 824 ARG B N 1
ATOM 13360 C CA . ARG B 1 824 ? -5.578 -46.062 12.844 1 80.88 824 ARG B CA 1
ATOM 13361 C C . ARG B 1 824 ? -5.355 -45.75 11.367 1 80.88 824 ARG B C 1
ATOM 13363 O O . ARG B 1 824 ? -4.219 -45.719 10.898 1 80.88 824 ARG B O 1
ATOM 13370 N N . GLU B 1 825 ? -6.438 -45.312 10.719 1 87.75 825 GLU B N 1
ATOM 13371 C CA . GLU B 1 825 ? -6.344 -45.094 9.273 1 87.75 825 GLU B CA 1
ATOM 13372 C C . GLU B 1 825 ? -5.891 -43.688 8.953 1 87.75 825 GLU B C 1
ATOM 13374 O O . GLU B 1 825 ? -6.277 -42.719 9.641 1 87.75 825 GLU B O 1
ATOM 13379 N N . TYR B 1 826 ? -4.984 -43.625 7.973 1 94.06 826 TYR B N 1
ATOM 13380 C CA . TYR B 1 826 ? -4.594 -42.344 7.43 1 94.06 826 TYR B CA 1
ATOM 13381 C C . TYR B 1 826 ? -5.262 -42.094 6.082 1 94.06 826 TYR B C 1
ATOM 13383 O O . TYR B 1 826 ? -5.473 -43.031 5.305 1 94.06 826 TYR B O 1
ATOM 13391 N N . PHE B 1 827 ? -5.609 -40.875 5.891 1 95.94 827 PHE B N 1
ATOM 13392 C CA . PHE B 1 827 ? -6.23 -40.469 4.637 1 95.94 827 PHE B CA 1
ATOM 13393 C C . PHE B 1 827 ? -5.293 -39.562 3.842 1 95.94 827 PHE B C 1
ATOM 13395 O O . PHE B 1 827 ? -4.777 -38.562 4.367 1 95.94 827 PHE B O 1
ATOM 13402 N N . ILE B 1 828 ? -5.008 -39.938 2.611 1 96.44 828 ILE B N 1
ATOM 13403 C CA . ILE B 1 828 ? -4.184 -39.125 1.711 1 96.44 828 ILE B CA 1
ATOM 13404 C C . ILE B 1 828 ? -5.031 -38.625 0.548 1 96.44 828 ILE B C 1
ATOM 13406 O O . ILE B 1 828 ? -5.543 -39.406 -0.249 1 96.44 828 ILE B O 1
ATOM 13410 N N . THR B 1 829 ? -5.133 -37.344 0.509 1 95.25 829 THR B N 1
ATOM 13411 C CA . THR B 1 829 ? -5.906 -36.719 -0.553 1 95.25 829 THR B CA 1
ATOM 13412 C C . THR B 1 829 ? -4.988 -36.219 -1.672 1 95.25 829 THR B C 1
ATOM 13414 O O . THR B 1 829 ? -4.059 -35.438 -1.428 1 95.25 829 THR B O 1
ATOM 13417 N N . LEU B 1 830 ? -5.316 -36.625 -2.863 1 94.81 830 LEU B N 1
ATOM 13418 C CA . LEU B 1 830 ? -4.543 -36.156 -4.016 1 94.81 830 LEU B CA 1
ATOM 13419 C C . LEU B 1 830 ? -5.008 -34.781 -4.477 1 94.81 830 LEU B C 1
ATOM 13421 O O . LEU B 1 830 ? -6.137 -34.375 -4.195 1 94.81 830 LEU B O 1
ATOM 13425 N N . ARG B 1 831 ? -4.137 -34.125 -5.164 1 93.44 831 ARG B N 1
ATOM 13426 C CA . ARG B 1 831 ? -4.496 -32.844 -5.746 1 93.44 831 ARG B CA 1
ATOM 13427 C C . ARG B 1 831 ? -5.238 -33 -7.066 1 93.44 831 ARG B C 1
ATOM 13429 O O . ARG B 1 831 ? -5.992 -32.125 -7.492 1 93.44 831 ARG B O 1
ATOM 13436 N N . HIS B 1 832 ? -4.879 -34.062 -7.715 1 94.06 832 HIS B N 1
ATOM 13437 C CA . HIS B 1 832 ? -5.43 -34.438 -9.016 1 94.06 832 HIS B CA 1
ATOM 13438 C C . HIS B 1 832 ? -5.184 -35.938 -9.312 1 94.06 832 HIS B C 1
ATOM 13440 O O . HIS B 1 832 ? -4.473 -36.594 -8.562 1 94.06 832 HIS B O 1
ATOM 13446 N N . ILE B 1 833 ? -5.797 -36.375 -10.297 1 90.38 833 ILE B N 1
ATOM 13447 C CA . ILE B 1 833 ? -5.57 -37.75 -10.695 1 90.38 833 ILE B CA 1
ATOM 13448 C C . ILE B 1 833 ? -4.141 -37.906 -11.203 1 90.38 833 ILE B C 1
ATOM 13450 O O . ILE B 1 833 ? -3.605 -37.031 -11.859 1 90.38 833 ILE B O 1
ATOM 13454 N N . VAL B 1 834 ? -3.566 -38.969 -10.773 1 85.81 834 VAL B N 1
ATOM 13455 C CA . VAL B 1 834 ? -2.188 -39.25 -11.172 1 85.81 834 VAL B CA 1
ATOM 13456 C C . VAL B 1 834 ? -2.172 -40.156 -12.383 1 85.81 834 VAL B C 1
ATOM 13458 O O . VAL B 1 834 ? -2.887 -41.188 -12.406 1 85.81 834 VAL B O 1
ATOM 13461 N N . GLY B 1 835 ? -1.741 -39.719 -13.57 1 69.94 835 GLY B N 1
ATOM 13462 C CA . GLY B 1 835 ? -1.69 -40.438 -14.828 1 69.94 835 GLY B CA 1
ATOM 13463 C C . GLY B 1 835 ? -0.975 -41.75 -14.734 1 69.94 835 GLY B C 1
ATOM 13464 O O . GLY B 1 835 ? -0.25 -42 -13.773 1 69.94 835 GLY B O 1
#

pLDDT: mean 86.4, std 16.3, range [22.12, 98.62]

Solvent-accessible surface area (backbone atoms only — not comparable to full-atom values): 90146 Å² total; per-residue (Å²): 120,48,43,43,37,56,86,79,63,47,70,35,56,49,55,73,66,48,40,49,48,44,38,21,71,72,62,62,40,36,73,56,37,22,33,78,41,64,42,47,49,49,46,86,60,28,61,35,40,30,66,33,32,46,61,60,47,50,50,44,40,55,72,76,59,54,72,89,64,87,62,66,78,80,74,58,81,64,76,59,72,64,84,58,69,87,78,78,81,76,83,80,76,82,78,86,83,75,80,81,65,84,65,71,72,81,75,62,66,58,73,70,67,44,64,65,58,45,28,52,50,41,46,50,52,51,36,52,43,51,38,35,46,43,44,44,68,69,55,50,48,45,50,49,47,35,51,44,50,51,43,36,52,51,43,50,48,52,49,53,53,48,51,52,45,38,54,74,73,66,52,60,83,80,37,66,66,56,44,53,50,54,50,49,53,58,58,58,37,45,44,45,65,61,49,69,42,73,56,38,36,52,54,45,41,58,67,67,69,56,39,65,74,56,41,80,39,77,72,47,79,42,77,41,79,39,75,34,85,89,70,37,41,53,40,77,38,82,42,75,38,60,33,32,37,36,60,60,67,66,49,50,52,46,47,48,44,75,34,39,44,61,63,47,32,72,68,51,67,64,62,87,82,69,45,20,61,34,48,58,44,4,50,51,34,61,70,30,79,60,65,55,36,89,57,39,48,33,30,35,33,35,39,44,72,51,67,44,65,60,77,84,42,66,66,42,69,73,69,20,30,28,38,31,35,34,37,51,61,44,39,53,66,80,57,51,63,36,65,68,42,52,42,80,38,35,29,33,49,44,62,52,39,68,72,66,37,58,46,68,73,44,45,63,55,37,56,52,48,38,44,26,49,73,73,30,42,85,43,66,42,98,88,45,76,49,70,42,28,36,49,67,68,44,64,32,36,52,69,55,47,44,23,51,55,49,15,31,38,70,44,82,82,38,44,18,41,51,85,61,34,64,54,43,45,77,50,43,32,68,54,43,65,67,56,78,88,41,45,47,39,75,68,59,45,55,53,37,58,70,64,69,35,42,75,80,53,13,37,69,46,82,37,56,62,50,73,24,74,94,38,50,70,65,75,52,63,65,63,32,57,51,60,30,35,34,56,36,49,49,40,34,50,50,28,51,41,49,49,52,42,37,72,73,59,57,49,51,71,68,58,52,38,52,46,63,66,63,52,57,62,26,74,78,37,60,88,30,61,53,65,72,77,52,70,70,48,50,75,37,42,86,53,76,57,58,41,52,49,63,16,33,50,44,41,66,54,43,45,34,43,69,44,36,77,55,47,66,85,82,41,65,64,59,46,52,54,48,44,50,50,55,43,42,21,58,52,54,10,59,45,44,41,67,68,55,37,57,48,44,48,52,43,50,27,51,40,46,50,50,48,44,68,76,36,68,92,50,68,50,48,71,50,57,45,54,54,46,46,44,47,62,32,32,55,31,41,9,34,47,60,82,48,34,48,68,56,61,58,56,54,45,48,48,54,37,40,30,36,57,61,58,78,57,75,90,56,39,49,56,55,48,46,46,36,51,32,33,32,51,20,36,32,53,78,66,60,61,33,54,54,84,69,80,55,70,44,30,39,64,66,46,53,40,46,34,63,77,42,96,59,28,68,59,48,27,70,74,68,70,45,67,56,78,39,76,31,23,42,29,60,29,38,26,56,75,82,44,69,46,41,51,57,31,25,35,39,64,44,64,45,96,86,65,47,65,30,41,24,37,27,66,43,37,35,40,51,94,92,37,54,32,37,34,22,35,42,32,46,60,77,43,79,40,67,78,40,58,24,31,35,34,40,75,42,86,74,74,42,75,49,75,45,47,62,89,65,36,77,46,84,65,59,36,41,74,30,67,50,84,72,63,76,87,57,26,35,37,49,68,82,32,54,79,118,120,47,44,42,38,57,84,78,62,46,71,36,53,46,55,73,65,47,40,48,45,44,37,21,70,72,65,63,40,40,69,49,36,22,32,79,44,66,42,48,49,49,46,87,62,28,63,36,39,31,63,31,34,37,62,58,46,50,51,44,40,54,72,75,60,56,71,88,63,89,62,67,78,81,73,58,81,67,77,62,74,66,83,62,66,91,76,77,81,76,82,80,77,82,75,86,83,73,80,81,64,83,66,69,72,79,76,64,66,59,73,69,68,45,63,62,58,45,30,52,50,42,47,51,53,52,36,51,45,52,38,36,47,44,46,44,70,70,55,50,48,47,51,48,50,38,52,44,50,50,41,35,52,51,43,50,47,52,47,52,54,48,52,52,46,39,53,74,72,66,52,59,83,80,37,64,65,57,45,54,51,54,48,48,54,59,57,60,36,45,45,42,67,60,50,68,42,72,54,38,35,53,53,46,41,58,65,67,69,56,39,66,75,58,41,80,40,76,72,48,78,42,78,41,80,38,75,33,84,89,70,36,42,51,41,77,37,82,40,76,38,61,32,32,37,36,58,60,66,67,48,51,51,44,48,47,45,74,33,40,43,62,63,48,33,70,66,48,68,63,62,88,82,67,46,20,62,35,47,58,45,4,51,52,32,61,69,30,81,60,65,55,37,89,58,41,47,31,32,32,32,35,38,45,72,50,68,43,64,61,80,85,42,67,65,43,70,72,68,20,30,31,38,30,35,36,37,51,61,43,39,52,65,82,58,50,62,37,64,69,44,52,42,79,38,36,30,31,50,43,63,53,38,70,73,66,38,58,47,66,73,44,46,62,55,36,54,52,45,38,45,26,48,73,71,30,43,85,44,66,41,98,88,46,76,46,71,40,27,37,48,70,68,44,64,31,36,50,69,55,47,43,24,52,56,47,16,32,38,70,44,80,83,39,44,18,40,53,83,62,34,66,54,43,46,78,51,44,32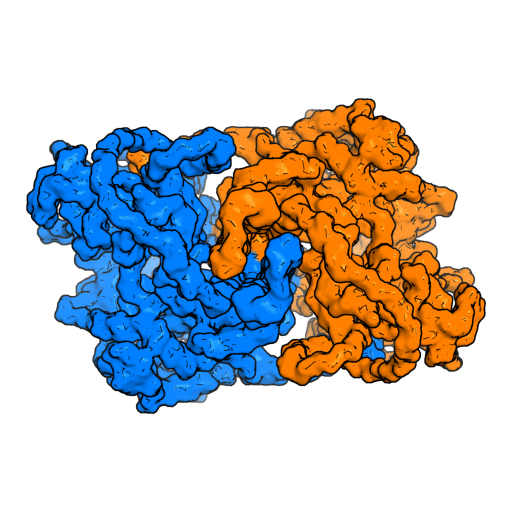,68,55,44,67,68,57,79,88,41,44,47,38,73,68,59,46,54,53,38,58,72,63,68,36,40,75,81,51,14,36,69,45,80,38,56,62,51,72,24,75,96,39,48,70,63,74,51,61,64,61,32,57,52,60,31,36,34,57,35,49,49,39,34,50,50,29,51,40,49,50,51,42,38,73,71,61,56,51,50,71,67,56,51,37,52,46,62,68,63,54,55,60,28,75,80,37,60,89,30,60,53,67,74,77,52,72,70,49,49,75,35,42,87,52,75,57,57,44,51,49,62,16,34,50,45,40,65,55,42,45,34,42,71,44,37,78,55,47,67,84,82,37,65,63,58,46,53,54,48,44,48,49,54,44,43,21,57,53,55,10,60,46,44,40,65,67,53,36,55,48,42,49,52,42,50,26,51,41,46,50,50,49,43,66,76,37,68,94,49,68,49,49,70,50,57,45,54,56,47,48,45,45,62,32,34,54,31,41,8,34,48,60,82,50,34,46,67,56,62,59,57,54,45,48,47,54,38,41,31,36,56,61,58,76,57,75,89,55,42,47,56,54,47,48,47,36,52,31,33,31,52,21,37,32,54,78,66,61,61,32,52,54,83,68,80,53,70,43,31,36,65,65,46,55,39,46,34,65,77,42,97,58,27,69,60,48,27,69,73,68,70,45,67,56,78,39,75,32,23,42,29,61,28,37,26,54,76,83,44,69,49,42,50,56,30,26,34,40,66,43,63,45,95,86,65,48,64,30,40,24,37,26,66,43,37,33,38,51,94,92,36,56,32,37,32,22,36,43,33,46,61,77,43,79,40,68,75,38,56,23,32,36,35,40,73,40,88,74,75,41,75,50,76,45,46,62,88,65,36,77,46,86,65,59,36,40,74,30,66,51,84,74,65,74,85,57,26,37,38,48,67,81,32,53,78,118

Nearest PDB structures (foldseek):
  6cg0-assembly1_C  TM=6.128E-01  e=1.802E-08  Mus musculus
  3jbx-assembly1_A  TM=5.974E-01  e=6.386E-08  Danio rerio
  6dbv-assembly1_C  TM=5.371E-01  e=2.587E-08  Escherichia coli K-12
  6dbw-assembly1_A  TM=5.949E-01  e=2.591E-07  Escherichia coli K-12
  7xpk-assembly2_C  TM=6.932E-01  e=2.497E-01  Oryza sativa Japonica Group

Secondary structure (DSSP, 8-state):
-EEEPTTT--EEES-HHHHHHHHHHTS---TT-TTTSEEE--GGG---EEES-HHHHHHHHHHHS-------GGG---------S--------------------GGGGGGG--HHHHHHHHHHHHHHHHT-TT--HHHHHHHHHHHHHHHHHHHHHHHHHHHHHHHHHT--TT-HHHHHHHHHHHHHT-TTGGGSSHHHHHHHHHHSSS----EEEEEEEEEEEEE-TTT--EEEEEEEEEEEE--HHHHHHHHHHHSSHHHHHHH----SSS-B-SGGGSHHHHH-TTTTSTTEEEEEEEEEEE--S-TTSTTTTTT-EEEEEEEETTS-HHHHTSGGG-EEEEEEEHHHHHHH-HHHHHHHHHHHHHHHHHT-EEEE-SS-EEEEEEEEEEEEE-HHHHHHHHTB-S-TTSSS--SSB---HHHHTT--S--GGGB--HHHHHHHHHHT-HHHHSB-S--GGGGSTT--GGG-----HIIIIIIIIHHHHHHHHHHHHHHTTS--HHHHHHHHHH---TTTTGGGPPPPPPHHHHH-TTS--SS-HHHHHHHHHHHHHHHTTTS-TT-HHHHHHHHHHHHHHHHT-SSB-HHHHHHHHHHHHHHHHHHHHH-TT----HHHHHHTTHHHHHHHHS-GGGT-SHHHHHHHHHHHHHHHHH---SSHHHHHHHHHHHHHHHHHHTT-SS--S--EEE-SEEEEEGGGSTTHHHHHHHH---TT-EEEEES-EEETTEEE-TT-EEEEEE-TTSPEEEEEEEEEEEETTEEEEEEEEEEEEEEEGGGTEEEEEE-SSPPEEEEEGGG-SEEEEE-EE--TT-SS-EEE--SS---/-EEEPTTT--EEES-HHHHHHHHHHTS---TT-TTTS-EE--GGG---EE-S-HHHHHHHHHHHS-------GGG---------S--------------------GGGGGGG--HHHHHHHHHHHHHHHHT-TT--HHHHHHHHHHHHHHHHHHHHHHHHHHHHHHHHTT--TT-HHHHHHHHHHHHHT-TTGGGSSHHHHHHHHHHSSS----EEEEEEEEEEEEE-TTT--EEEEEEEEEEEE--HHHHHHHHHHHSSHHHHHHH----SSS-B-SGGGSHHHHH-TTTTSTTEEEEEEEEEEE--S-TTSTTTTTT-EEEEEEEETTS-HHHHTSGGG-EEEEEEEHHHHHHH-HHHHHHHHHHHHHHHHHT-EEEE-SS-EEEEEEEEEEEEE-HHHHHHHHTB-S-TTSSS--SSB---HHHHTT--S--GGGB--HHHHHHHHHHT-HHHHSB-S--GGGGSTT--GGG-----HIIIIIIIIHHHHHHHHHHHHHHTTS--HHHHHHHHHH---TTTTGGGPPPPPPHHHHH-TTS--SS-HHHHHHHHHHHHHHHTTTS-TT-HHHHHHHHHHHHHHHHT-SSB-HHHHHHHHHHHHHHHHHHHHH-TT----HHHHHHTTHHHHHHHHS-GGGT-SHHHHHHHHHHHHHHHHH---SSHHHHHHHHHHHHHHHHHHTT-SS--S--EEE-SEEEEEGGGSTTHHHHHHHH---TT-EEEEES-EEETTEEE-TT-EEEEEE-TTSPEEEEEEEEEEEETTEEEEEEEEEEEEEEEGGGTEEEEEE-SSPPEEEEEGGG-SEEEEE-EE--TT-SS-EEE--SS---

Foldseek 3Di:
DAFQAQPPRDGAPDALVRSQLCCCQVVVCNDLVQQDDWGARPGPNGGFTGHRPVPVSNVCCCPPVNDPDPPDVVVPPPPPPPCDPDDPPDDDDPPDDDDPDPNDDPPPSCVPVDLVSLLVNVLLLLLVQLLFLQHDPVVSLVCLQVVLVVLLVVLVVVLVVVVVVCVVVPNDCPDPVNVVVSVRSVSNSGSCVQPNDPVSSVVVLVPVLQFFAWDKAFQAKDWDWDQDPVVRDTDTDIDTATWTFTQPQSVVQSPVALFCQLVQLQVQAADDPQKFQAQCPFPQQCPFPQSVDNQEWAKEKEKDKDWQDDCPDPCHLVQIKIWMKIATRSGHLLQRLDLLRIATGIIHRPVSCVVRNCQSVCVVVQVSLQCLQPVADQHDHPVDGGGGHYYYRAYFYALLGLCRQQQFANDLPAQQSDLFFQHGPVCLQQDQADDPVGGDDPVVVVVLQVVCDCNRGRGNHHRSNCSHPSDDSNLRLFHACLCLPLFHVLLLLVLVLVVVCVVVVLDHLVLVQVLLVPFPQDDQCPPQRAHRDDPVCSVPSRDGSSGHSSNSLSCLLQVLLSCLVSDDLPDLSLVLSLLVVLLQQALQDSIHHLVNLVVNLVSSSVNQVSVCVVCVVGTDGVSSSSSNCSSVCCNRRNRSNSRHCVSVVVSCVSLNSSSHVNVDSPPSSSSSSSSSSSSSSSCSVSNNRNHPDWDKRFADWDKDQLLPDPCSVQCCVPVVDDRGDIKTWTQWMDTSRAIDHAQWKAFQQADPVRHTKIWGFHTWIDDPNWIKTKTWTKDWPAADSSSRWTKIAGDVVTDIHMDTCVNGQDNHIWHWGHHPVDDRITTTGDSHRRD/DAFQAQPPRDGAPDALVRSQLCCCPVVVCNQLNLADDWGARPGPNGGFTRHSHNVVSNVCCCVPVNDPDPPDPPVPPPPPPPPDPPPDPDDDPPPDDDDCDDNPDPPPSCVPVDLVSLLVNVLLLLLVQLLFLFHDPVVSLVVLQVVLVVLLVVLVVVLVVVVVVCVVVPNDCPDPVNVVVSVRSVSNSGSCVQPNDPVSSVVVLVPVLQFFAWDKAFQAKDWDWDQDPVVRDTDTDIDTATWTFTQVQSVVQSPVALFCQLVQLLPQAADDPQKFQAQCVFPQQCPFPQSVDNQEWAKEKEKDKDWQDDCPDPCHLVQIKIWMKIATRSGHLLQRLDLLRIATGIIHRPVSCVVRPCQSVCVVVQVSLQCLQPVADQHDHPVDGDGGGYYYDAYFYALLGLCRQQQFANDLPAQQSDLFFQHGPVCLQQDQADDPVGGDDPVVVVVLQVVCDCNRGRGNHHRSNCSHPSDDSNLRLFHACLCLPLFHVLLLLVLVLVVVCVVVVLDHLVLVQVLLVPFPQDDQLVPQRAHRDDPVCSVCSRDGSSGHSSNSLSCLQQVLLSRLVSDDLPDLSLVLSLLVVLLQQALQDSIHHLVNLVVNLVSSSVNQVSVCVVCVVGTDGVSSSSSNCSSVVCNRRNRSNSRHCVSVVVSCVSLNSSSHVNVDSPPSSSSSSSSSSSSSSSCSVSNNYNHPDWDKRFADWDKDQLLPDPCSVQCCVPVVDDRGDIKTWTQWMDTSRAIDHAQWKAFQAADPVRHTWIWGFHTWIDDPNWIKTKTWTKDWPAADSSSRWTKIAGDVVTDIHMDTCVNGQDNHIWHWGHHPVDDRITTIGDSHRRD

Sequence (1670 aa):
MGYVCPKCGQHVHGNEALLLWHLKNIHSIIEGRVRNETVTCEQSGCKRTFSGRSFSFVTHLLKTHRYDRELDPHEAVENIPDYDSPDDEIHREEIDENREIPVANKEEIWDHFNAQELESHAVMLVSGLLASSSVVHSTVMNVVEQSSSLIRDITSFLKNRTCRFSAAVGVPVENEDFQSLMEDFETISEPFKNMLTEFRQEVFFQTCGSFLQSEEMPLGIGYFPQNNPHTGNVQQVMKTVTFQYVPVKPLLKMLVEKTDLLKIASQHLPSNDGLLRDFQDGLYAQHHEVLSSRNCISLVRYIDDFEVTNPLSPKAGTHKLGAVYFTFSNITPKYRSTLKNMFLLMLFNSGDAKMYGYQPIFEQFVKDMNELCTEGLDVHTDTFQGNVNFSVAQVVGDNLGINSLFGFAEGFTANFPCRVCRRHREEIRQDSVEHSDALRTHANYEADLQRQNLQETGVKSPCPLNGILNFHVTDNRSPDVMHDMLEGVCPLELKLVFGELIQKGYFTLKILNSRITSFNYGLPDKSNKPCVIREATLRSPDGSPGQNAGQMWCLMRHITVLLGDLVPEDDEHWDLILVLRECMDIIFSPVISEGDIAYLEQLIQAHHMLYLELFPRRHLKPKHHFMMHYPSAIRMLGPLIHLWVMRFEAFHNFSRRLSHIVCNFQNIAKTLSYRNQMLLCYNLISRQTLTTTKSLEVGPGESLILASLDFANLIVESLRIPLYDEVFLAKWCKVFGTEYRPHSIVVVGKYESGDPMFGKISHVLLINSHVFLVYEVWHTVGFRRHYHSYVAYPLQPPEVAVLSVDCLIDFTPLHASKSYRGGREYFITLRHIVGMGYVCPKCGQHVHGNEALLLWHLKNIHSIIEGRVRNETVTCEQSGCKRTFSGRSFSFVTHLLKTHRYDRELDPHEAVENIPDYDSPDDEIHREEIDENREIPVANKEEIWDHFNAQELESHAVMLVSGLLASSSVVHSTVMNVVEQSSSLIRDITSFLKNRTCRFSAAVGVPVENEDFQSLMEDFETISEPFKNMLTEFRQEVFFQTCGSFLQSEEMPLGIGYFPQNNPHTGNVQQVMKTVTFQYVPVKPLLKMLVEKTDLLKIASQHLPSNDGLLRDFQDGLYAQHHEVLSSRNCISLVRYIDDFEVTNPLSPKAGTHKLGAVYFTFSNITPKYRSTLKNMFLLMLFNSGDAKMYGYQPIFEQFVKDMNELCTEGLDVHTDTFQGNVNFSVAQVVGDNLGINSLFGFAEGFTANFPCRVCRRHREEIRQDSVEHSDALRTHANYEADLQRQNLQETGVKSPCPLNGILNFHVTDNRSPDVMHDMLEGVCPLELKLVFGELIQKGYFTLKILNSRITSFNYGLPDKSNKPCVIREATLRSPDGSPGQNAGQMWCLMRHITVLLGDLVPEDDEHWDLILVLRECMDIIFSPVISEGDIAYLEQLIQAHHMLYLELFPRRHLKPKHHFMMHYPSAIRMLGPLIHLWVMRFEAFHNFSRRLSHIVCNFQNIAKTLSYRNQMLLCYNLISRQTLTTTKSLEVGPGESLILASLDFANLIVESLRIPLYDEVFLAKWCKVFGTEYRPHSIVVVGKYESGDPMFGKISHVLLINSHVFLVYEVWHTVGFRRHYHSYVAYPLQPPEVAVLSVDCLIDFTPLHASKSYRGGREYFITLRHIVG

InterPro domains:
  IPR013087 Zinc finger C2H2-type [SM00355] (3-27)
  IPR013087 Zinc finger C2H2-type [SM00355] (39-65)

Radius of gyration: 36.85 Å; Cα contacts (8 Å, |Δi|>4): 3009; chains: 2; bounding box: 102×107×83 Å

Organism: Holothuria leucospilota (NCBI:txid206669)